Protein AF-0000000071357882 (afdb_homodimer)

InterPro domains:
  IPR008902 Alpha-L-rhamnosidase, concanavalin-like domain [PF05592] (361-457)
  IPR008928 Six-hairpin glycosidase superfamily [SSF48208] (457-874)
  IPR012341 Six-hairpin glycosidase-like superfamily [G3DSA:1.50.10.10] (461-810)
  IPR013737 Bacterial alpha-L-rhamnosidase N-terminal [PF08531] (176-347)
  IPR013783 Immunoglobulin-like fold [G3DSA:2.60.40.10] (23-133)
  IPR016007 Alpha-L-rhamnosidase [PIRSF010631] (23-878)
  IPR016007 Alpha-L-rhamnosidase [PTHR33307] (23-901)
  IPR035396 Alpha-L-rhamnosidase, six-hairpin glycosidase domain [PF17389] (462-807)
  IPR035398 Alpha-L-rhamnosidase C-terminal domain [PF17390] (810-878)
  IPR061277 Rha78A-like, N-terminal immunoglobulin domain [PF25788] (28-134)

Secondary structure (DSSP, 8-state):
----------------------S--EEEEEEETTBSS-S-B--SS-EEEEEEE-S-TT--EEEEEEEEESSHHHHHTT--SSEE--SEE----SSEE--SSPPPSSEEEEEEEEEEETTEEPPPPPPEEEEE---SGGG--S--EE--S--TT-B-SSS-B---EEEEEEE-PPSSEEEEEEEEEEESEEEEEETTEESSS-BSBS----TTTEEEEEEEE-TTTS-TTS-EEEEEEEE-TTTS-SSSSSSTTTB----S-EEEEEEEEEETTS-EEEEE--TTSEEES-SSEEEEETTTEEEEEGGG--SSTTSTT---TTSEEPEE----SSEEEE--SPPEEEEEEE--SEEEEETTTEEEEEEEEEEEEEEEEEE---TT-EEEEEEES-B-TTSSB--GGGTT---EEEEE----S-EEE--SS--EEEEEEEEE--SS---GGGEEEEEEEES--B-EEEEES-HHHHHHHHHHHHHHHHTBSSSB-S-SSSS----BGGGGHHHHHHHHHHB--HHHHHHHHHHHHHH--TTS---SBSS-SB------STTTTHHHHHHHHHHHHH--THHHHHHHHHHHHHHHHHHHHHB-TTS-B---SSSSTTPPPSSHHHHTT---------HHHHHHHHHHHHHHHHHHHHHTT-GGGHHHHHHHHHHHHHHHHHHHEETTTTEETT--HHHHHHHHHTT-S-TTTHHHHHHHHHHIIIIITTT-----HHHHHHHHHHHHHTT-HHHHHHHHH--SSSSHHHHHHTT-SS--SSTTTTTS-GGG--SS--GGGTTHHHHIIIIIS-EEE-SSGGGSEEEE-----TT--EEEEEEEETTEEEEEEEEEETTEEEEEEEEEEEEEEEE---TT-----TT---EETTEEEEEEEEEEEE-/-------------------------EEEEEEETTBSS-S-B--SS-EEEEEEE-S-TT--EEEEEEEEESSHHHHHTT--SSEE--SEE----SSEE--SSPPPSSEEEEEEEEEEETTEEPPPPPPEEEEE---SGGG--S--EE--S--TT-B-SSS-B---EEEEEEE-PPSSEEEEEEEEEEESEEEEEETTEESSS-BSBS----TTTEEEEEEEE-TTTS-TTS-EEEEEEEE-TTTS-SSSSSSTTTB----S-EEEEEEEEEETTS-EEEEE--TTSEEES-SSEEEEETTTEEEEEGGG--SSTTSTT---TTSEEPEE-PPPSSEEEE--SPPEEEEEEE--SEEEEETTTEEEEEEEEEEEEEEEEEE---TT-EEEEEEES-B-TTSSB--GGGTT---EEEEE----S-EEE--SS--EEEEEEEEE--SS---GGGEEEEEEEES--B-EEEEES-HHHHHHHHHHHHHHHHTBSSSB-S-SSSS----BGGGGHHHHHHHHHHB--HHHHHHHHHHHHHH--TTS---SBSS-SB------STTTTHHHHHHHHHHHHH--THHHHHHHHHHHHHHHHHHHHHB-TTS-B---SSSSTTPPPSSHHHHTT---------HHHHHHHHHHHHHHHHHHHHHTT-GGGHHHHHHHHHHHHHHHHHHHEETTTTEETT--HHHHHHHHHTT-S-GGGHHHHHHHHHHIIIIITTT-----HHHHHHHHHHHHHTT-HHHHHHHHH--SSSSHHHHHHTT-SS--SSTTTTTS-GGG--SS--GGGTTHHHHIIIIIS-EEE-SSGGGSEEEE-----TT--EEEEEEEETTEEEEEEEEEETTEEEEEEEEEEEEEEEE---TT-----TT---EETTEEEEEEEEEEEE-

Radius of gyration: 39.01 Å; Cα contacts (8 Å, |Δi|>4): 4429; chains: 2; bounding box: 87×161×103 Å

Structure (mmCIF, N/CA/C/O backbone):
data_AF-0000000071357882-model_v1
#
loop_
_entity.id
_entity.type
_entity.pdbx_description
1 polymer alpha-L-rhamnosidase
#
loop_
_atom_site.group_PDB
_atom_site.id
_atom_site.type_symbol
_atom_site.label_atom_id
_atom_site.label_alt_id
_atom_site.label_comp_id
_atom_site.label_asym_id
_atom_site.label_entity_id
_atom_site.label_seq_id
_atom_site.pdbx_PDB_ins_code
_atom_site.Cartn_x
_atom_site.Cartn_y
_atom_site.Cartn_z
_atom_site.occupancy
_atom_site.B_iso_or_equiv
_atom_site.auth_seq_id
_atom_site.auth_comp_id
_atom_site.auth_asym_id
_atom_site.auth_atom_id
_atom_site.pdbx_PDB_model_num
ATOM 1 N N . MET A 1 1 ? 38.25 71.312 47.188 1 21.42 1 MET A N 1
ATOM 2 C CA . MET A 1 1 ? 38.719 72.188 46.094 1 21.42 1 MET A CA 1
ATOM 3 C C . MET A 1 1 ? 38.219 71.688 44.75 1 21.42 1 MET A C 1
ATOM 5 O O . MET A 1 1 ? 37.75 72.438 43.906 1 21.42 1 MET A O 1
ATOM 9 N N . GLN A 1 2 ? 38.906 70.625 44.344 1 21.91 2 GLN A N 1
ATOM 10 C CA . GLN A 1 2 ? 39.438 70.125 43.094 1 21.91 2 GLN A CA 1
ATOM 11 C C . GLN A 1 2 ? 38.344 69.5 42.219 1 21.91 2 GLN A C 1
ATOM 13 O O . GLN A 1 2 ? 37.75 68.5 42.562 1 21.91 2 GLN A O 1
ATOM 18 N N . TYR A 1 3 ? 37.531 70.375 41.531 1 20.39 3 TYR A N 1
ATOM 19 C CA . TYR A 1 3 ? 36.438 70.688 40.625 1 20.39 3 TYR A CA 1
ATOM 20 C C . TYR A 1 3 ? 36.594 70 39.281 1 20.39 3 TYR A C 1
ATOM 22 O O . TYR A 1 3 ? 37.344 70.5 38.406 1 20.39 3 TYR A O 1
ATOM 30 N N . LYS A 1 4 ? 37 68.5 39.562 1 25.41 4 LYS A N 1
ATOM 31 C CA . LYS A 1 4 ? 37.375 67.562 38.531 1 25.41 4 LYS A CA 1
ATOM 32 C C . LYS A 1 4 ? 36.438 67.625 37.344 1 25.41 4 LYS A C 1
ATOM 34 O O . LYS A 1 4 ? 35.219 67.562 37.469 1 25.41 4 LYS A O 1
ATOM 39 N N . GLN A 1 5 ? 36.969 68.25 36.25 1 22.95 5 GLN A N 1
ATOM 40 C CA . GLN A 1 5 ? 36.562 68.812 34.969 1 22.95 5 GLN A CA 1
ATOM 41 C C . GLN A 1 5 ? 35.719 67.875 34.156 1 22.95 5 GLN A C 1
ATOM 43 O O . GLN A 1 5 ? 36.094 66.688 34 1 22.95 5 GLN A O 1
ATOM 48 N N . LEU A 1 6 ? 34.406 67.938 34.156 1 28.11 6 LEU A N 1
ATOM 49 C CA . LEU A 1 6 ? 33.188 67.438 33.531 1 28.11 6 LEU A CA 1
ATOM 50 C C . LEU A 1 6 ? 33.312 67.375 32 1 28.11 6 LEU A C 1
ATOM 52 O O . LEU A 1 6 ? 32.812 68.25 31.312 1 28.11 6 LEU A O 1
ATOM 56 N N . THR A 1 7 ? 34.719 67.062 31.578 1 26.41 7 THR A N 1
ATOM 57 C CA . THR A 1 7 ? 34.844 67.312 30.141 1 26.41 7 THR A CA 1
ATOM 58 C C . THR A 1 7 ? 33.812 66.5 29.375 1 26.41 7 THR A C 1
ATOM 60 O O . THR A 1 7 ? 33.656 65.312 29.594 1 26.41 7 THR A O 1
ATOM 63 N N . ILE A 1 8 ? 32.812 67.125 28.797 1 26.53 8 ILE A N 1
ATOM 64 C CA . ILE A 1 8 ? 31.609 66.875 28 1 26.53 8 ILE A CA 1
ATOM 65 C C . ILE A 1 8 ? 31.984 66.125 26.703 1 26.53 8 ILE A C 1
ATOM 67 O O . ILE A 1 8 ? 32.594 66.688 25.812 1 26.53 8 ILE A O 1
ATOM 71 N N . ILE A 1 9 ? 32.656 64.938 26.859 1 27.16 9 ILE A N 1
ATOM 72 C CA . ILE A 1 9 ? 33.125 64.25 25.656 1 27.16 9 ILE A CA 1
ATOM 73 C C . ILE A 1 9 ? 31.938 64.062 24.703 1 27.16 9 ILE A C 1
ATOM 75 O O . ILE A 1 9 ? 30.922 63.438 25.062 1 27.16 9 ILE A O 1
ATOM 79 N N . LEU A 1 10 ? 31.734 65.062 23.781 1 26.97 10 LEU A N 1
ATOM 80 C CA . LEU A 1 10 ? 30.812 65.125 22.656 1 26.97 10 LEU A CA 1
ATOM 81 C C . LEU A 1 10 ? 30.969 63.906 21.75 1 26.97 10 LEU A C 1
ATOM 83 O O . LEU A 1 10 ? 32 63.719 21.109 1 26.97 10 LEU A O 1
ATOM 87 N N . ILE A 1 11 ? 30.75 62.719 22.312 1 27.2 11 ILE A N 1
ATOM 88 C CA . ILE A 1 11 ? 30.812 61.5 21.547 1 27.2 11 ILE A CA 1
ATOM 89 C C . ILE A 1 11 ? 30.016 61.625 20.25 1 27.2 11 ILE A C 1
ATOM 91 O O . ILE A 1 11 ? 28.797 61.844 20.297 1 27.2 11 ILE A O 1
ATOM 95 N N . MET A 1 12 ? 30.656 62.188 19.172 1 26.58 12 MET A N 1
ATOM 96 C CA . MET A 1 12 ? 30.188 62.312 17.797 1 26.58 12 MET A CA 1
ATOM 97 C C . MET A 1 12 ? 29.672 61 17.281 1 26.58 12 MET A C 1
ATOM 99 O O . MET A 1 12 ? 30.406 60 17.266 1 26.58 12 MET A O 1
ATOM 103 N N . LEU A 1 13 ? 28.422 60.656 17.562 1 27.17 13 LEU A N 1
ATOM 104 C CA . LEU A 1 13 ? 27.609 59.594 16.984 1 27.17 13 LEU A CA 1
ATOM 105 C C . LEU A 1 13 ? 27.766 59.562 15.477 1 27.17 13 LEU A C 1
ATOM 107 O O . LEU A 1 13 ? 27.234 60.438 14.766 1 27.17 13 LEU A O 1
ATOM 111 N N . PHE A 1 14 ? 29.047 59.438 14.984 1 30.05 14 PHE A N 1
ATOM 112 C CA . PHE A 1 14 ? 29.203 59.219 13.547 1 30.05 14 PHE A CA 1
ATOM 113 C C . PHE A 1 14 ? 28.312 58.125 13.047 1 30.05 14 PHE A C 1
ATOM 115 O O . PHE A 1 14 ? 28.484 56.938 13.43 1 30.05 14 PHE A O 1
ATOM 122 N N . GLY A 1 15 ? 27.031 58.344 12.867 1 27.03 15 GLY A N 1
ATOM 123 C CA . GLY A 1 15 ? 26.094 57.531 12.125 1 27.03 15 GLY A CA 1
ATOM 124 C C . GLY A 1 15 ? 26.641 57.031 10.805 1 27.03 15 GLY A C 1
ATOM 125 O O . GLY A 1 15 ? 26.906 57.812 9.891 1 27.03 15 GLY A O 1
ATOM 126 N N . SER A 1 16 ? 27.656 56.188 10.844 1 28.84 16 SER A N 1
ATOM 127 C CA . SER A 1 16 ? 28.172 55.562 9.617 1 28.84 16 SER A CA 1
ATOM 128 C C . SER A 1 16 ? 27.047 55.156 8.688 1 28.84 16 SER A C 1
ATOM 130 O O . SER A 1 16 ? 26.219 54.312 9.055 1 28.84 16 SER A O 1
ATOM 132 N N . ILE A 1 17 ? 26.578 56.031 7.863 1 31.16 17 ILE A N 1
ATOM 133 C CA . ILE A 1 17 ? 25.766 55.781 6.68 1 31.16 17 ILE A CA 1
ATOM 134 C C . ILE A 1 17 ? 26.391 54.656 5.859 1 31.16 17 ILE A C 1
ATOM 136 O O . ILE A 1 17 ? 27.562 54.75 5.441 1 31.16 17 ILE A O 1
ATOM 140 N N . SER A 1 18 ? 26.062 53.469 6.18 1 31.45 18 SER A N 1
ATOM 141 C CA . SER A 1 18 ? 26.406 52.344 5.289 1 31.45 18 SER A CA 1
ATOM 142 C C . SER A 1 18 ? 26.359 52.781 3.828 1 31.45 18 SER A C 1
ATOM 144 O O . SER A 1 18 ? 25.453 53.531 3.424 1 31.45 18 SER A O 1
ATOM 146 N N . PRO A 1 19 ? 27.5 52.812 3.119 1 34.66 19 PRO A N 1
ATOM 147 C CA . PRO A 1 19 ? 27.5 53.25 1.716 1 34.66 19 PRO A CA 1
ATOM 148 C C . PRO A 1 19 ? 26.25 52.781 0.967 1 34.66 19 PRO A C 1
ATOM 150 O O . PRO A 1 19 ? 25.672 51.75 1.305 1 34.66 19 PRO A O 1
ATOM 153 N N . ALA A 1 20 ? 25.625 53.656 0.362 1 36.34 20 ALA A N 1
ATOM 154 C CA . ALA A 1 20 ? 24.609 53.531 -0.669 1 36.34 20 ALA A CA 1
ATOM 155 C C . ALA A 1 20 ? 24.953 52.406 -1.646 1 36.34 20 ALA A C 1
ATOM 157 O O . ALA A 1 20 ? 25.906 52.531 -2.416 1 36.34 20 ALA A O 1
ATOM 158 N N . TRP A 1 21 ? 24.766 51.188 -1.333 1 37.66 21 TRP A N 1
ATOM 159 C CA . TRP A 1 21 ? 24.844 50.094 -2.303 1 37.66 21 TRP A CA 1
ATOM 160 C C . TRP A 1 21 ? 24.391 50.562 -3.684 1 37.66 21 TRP A C 1
ATOM 162 O O . TRP A 1 21 ? 23.297 51.094 -3.84 1 37.66 21 TRP A O 1
ATOM 172 N N . ALA A 1 22 ? 25.172 50.938 -4.527 1 39.25 22 ALA A N 1
ATOM 173 C CA . ALA A 1 22 ? 24.906 51.094 -5.957 1 39.25 22 ALA A CA 1
ATOM 174 C C . ALA A 1 22 ? 23.781 50.156 -6.406 1 39.25 22 ALA A C 1
ATOM 176 O O . ALA A 1 22 ? 23.734 49 -5.988 1 39.25 22 ALA A O 1
ATOM 177 N N . GLY A 1 23 ? 22.547 50.594 -6.957 1 55.28 23 GLY A N 1
ATOM 178 C CA . GLY A 1 23 ? 21.203 50.312 -7.453 1 55.28 23 GLY A CA 1
ATOM 179 C C . GLY A 1 23 ? 21.156 49.031 -8.266 1 55.28 23 GLY A C 1
ATOM 180 O O . GLY A 1 23 ? 20.281 48.844 -9.117 1 55.28 23 GLY A O 1
ATOM 181 N N . GLY A 1 24 ? 22.094 48.125 -8.258 1 79.25 24 GLY A N 1
ATOM 182 C CA . GLY A 1 24 ? 22.094 47.031 -9.219 1 79.25 24 GLY A CA 1
ATOM 183 C C . GLY A 1 24 ? 21.109 45.938 -8.867 1 79.25 24 GLY A C 1
ATOM 184 O O . GLY A 1 24 ? 20.5 45.969 -7.801 1 79.25 24 GLY A O 1
ATOM 185 N N . VAL A 1 25 ? 20.734 45.125 -9.734 1 93.69 25 VAL A N 1
ATOM 186 C CA . VAL A 1 25 ? 19.875 43.938 -9.664 1 93.69 25 VAL A CA 1
ATOM 187 C C . VAL A 1 25 ? 20.625 42.781 -9.031 1 93.69 25 VAL A C 1
ATOM 189 O O . VAL A 1 25 ? 21.734 42.438 -9.461 1 93.69 25 VAL A O 1
ATOM 192 N N . GLN A 1 26 ? 20.125 42.312 -7.828 1 96.5 26 GLN A N 1
ATOM 193 C CA . GLN A 1 26 ? 20.703 41.125 -7.172 1 96.5 26 GLN A CA 1
ATOM 194 C C . GLN A 1 26 ? 19.75 39.938 -7.227 1 96.5 26 GLN A C 1
ATOM 196 O O . GLN A 1 26 ? 18.547 40.094 -7.098 1 96.5 26 GLN A O 1
ATOM 201 N N . VAL A 1 27 ? 20.375 38.75 -7.449 1 98.12 27 VAL A N 1
ATOM 202 C CA . VAL A 1 27 ? 19.625 37.5 -7.352 1 98.12 27 VAL A CA 1
ATOM 203 C C . VAL A 1 27 ? 19.859 36.875 -5.98 1 98.12 27 VAL A C 1
ATOM 205 O O . VAL A 1 27 ? 21 36.625 -5.598 1 98.12 27 VAL A O 1
ATOM 208 N N . ILE A 1 28 ? 18.781 36.625 -5.238 1 97.31 28 ILE A N 1
ATOM 209 C CA . ILE A 1 28 ? 18.906 36.219 -3.85 1 97.31 28 ILE A CA 1
ATOM 210 C C . ILE A 1 28 ? 17.953 35.062 -3.566 1 97.31 28 ILE A C 1
ATOM 212 O O . ILE A 1 28 ? 17.109 34.719 -4.398 1 97.31 28 ILE A O 1
ATOM 216 N N . ARG A 1 29 ? 18.156 34.344 -2.432 1 97.12 29 ARG A N 1
ATOM 217 C CA . ARG A 1 29 ? 17.25 33.344 -1.874 1 97.12 29 ARG A CA 1
ATOM 218 C C . ARG A 1 29 ? 17 32.219 -2.867 1 97.12 29 ARG A C 1
ATOM 220 O O . ARG A 1 29 ? 15.844 31.922 -3.189 1 97.12 29 ARG A O 1
ATOM 227 N N . LEU A 1 30 ? 18.078 31.672 -3.342 1 98.31 30 LEU A N 1
ATOM 228 C CA . LEU A 1 30 ? 17.953 30.484 -4.188 1 98.31 30 LEU A CA 1
ATOM 229 C C . LEU A 1 30 ? 17.438 29.297 -3.379 1 98.31 30 LEU A C 1
ATOM 231 O O . LEU A 1 30 ? 17.875 29.078 -2.242 1 98.31 30 LEU A O 1
ATOM 235 N N . LYS A 1 31 ? 16.484 28.641 -3.965 1 98 31 LYS A N 1
ATOM 236 C CA . LYS A 1 31 ? 15.914 27.453 -3.305 1 98 31 LYS A CA 1
ATOM 237 C C . LYS A 1 31 ? 15.805 26.281 -4.273 1 98 31 LYS A C 1
ATOM 239 O O . LYS A 1 31 ? 15.727 26.484 -5.488 1 98 31 LYS A O 1
ATOM 244 N N . VAL A 1 32 ? 15.875 25.078 -3.771 1 98.06 32 VAL A N 1
ATOM 245 C CA . VAL A 1 32 ? 15.617 23.828 -4.469 1 98.06 32 VAL A CA 1
ATOM 246 C C . VAL A 1 32 ? 14.484 23.062 -3.771 1 98.06 32 VAL A C 1
ATOM 248 O O . VAL A 1 32 ? 14.594 22.734 -2.588 1 98.06 32 VAL A O 1
ATOM 251 N N . GLU A 1 33 ? 13.422 22.828 -4.48 1 97 33 GLU A N 1
ATOM 252 C CA . GLU A 1 33 ? 12.227 22.234 -3.898 1 97 33 GLU A CA 1
ATOM 253 C C . GLU A 1 33 ? 11.719 23.047 -2.715 1 97 33 GLU A C 1
ATOM 255 O O . GLU A 1 33 ? 11.219 22.5 -1.735 1 97 33 GLU A O 1
ATOM 260 N N . GLY A 1 34 ? 11.938 24.328 -2.768 1 96.31 34 GLY A N 1
ATOM 261 C CA . GLY A 1 34 ? 11.5 25.234 -1.72 1 96.31 34 GLY A CA 1
ATOM 262 C C . GLY A 1 34 ? 12.438 25.266 -0.526 1 96.31 34 GLY A C 1
ATOM 263 O O . GLY A 1 34 ? 12.18 25.969 0.452 1 96.31 34 GLY A O 1
ATOM 264 N N . LEU A 1 35 ? 13.578 24.594 -0.598 1 97.25 35 LEU A N 1
ATOM 265 C CA . LEU A 1 35 ? 14.484 24.453 0.534 1 97.25 35 LEU A CA 1
ATOM 266 C C . LEU A 1 35 ? 15.789 25.203 0.275 1 97.25 35 LEU A C 1
ATOM 268 O O . LEU A 1 35 ? 16.25 25.281 -0.868 1 97.25 35 LEU A O 1
ATOM 272 N N . HIS A 1 36 ? 16.359 25.75 1.349 1 96.62 36 HIS A N 1
ATOM 273 C CA . HIS A 1 36 ? 17.672 26.375 1.309 1 96.62 36 HIS A CA 1
ATOM 274 C C . HIS A 1 36 ? 18.781 25.344 1.507 1 96.62 36 HIS A C 1
ATOM 276 O O . HIS A 1 36 ? 18.922 24.797 2.6 1 96.62 36 HIS A O 1
ATOM 282 N N . ASN A 1 37 ? 19.531 25.047 0.518 1 97.69 37 ASN A N 1
ATOM 283 C CA . ASN A 1 37 ? 20.688 24.156 0.556 1 97.69 37 ASN A CA 1
ATOM 284 C C . ASN A 1 37 ? 20.328 22.797 1.159 1 97.69 37 ASN A C 1
ATOM 286 O O . ASN A 1 37 ? 20.938 22.375 2.139 1 97.69 37 ASN A O 1
ATOM 290 N N . PRO A 1 38 ? 19.375 22.094 0.534 1 97.69 38 PRO A N 1
ATOM 291 C CA . PRO A 1 38 ? 18.969 20.812 1.119 1 97.69 38 PRO A CA 1
ATOM 292 C C . PRO A 1 38 ? 20.078 19.766 1.039 1 97.69 38 PRO A C 1
ATOM 294 O O . PRO A 1 38 ? 20.75 19.656 0.017 1 97.69 38 PRO A O 1
ATOM 297 N N . GLU A 1 39 ? 20.188 18.984 2.148 1 97.06 39 GLU A N 1
ATOM 298 C CA . GLU A 1 39 ? 21.188 17.938 2.217 1 97.06 39 GLU A CA 1
ATOM 299 C C . GLU A 1 39 ? 20.688 16.641 1.58 1 97.06 39 GLU A C 1
ATOM 301 O O . GLU A 1 39 ? 21.453 15.711 1.361 1 97.06 39 GLU A O 1
ATOM 306 N N . ALA A 1 40 ? 19.438 16.609 1.299 1 97.19 40 ALA A N 1
ATOM 307 C CA . ALA A 1 40 ? 18.906 15.469 0.541 1 97.19 40 ALA A CA 1
ATOM 308 C C . ALA A 1 40 ? 17.562 15.797 -0.075 1 97.19 40 ALA A C 1
ATOM 310 O O . ALA A 1 40 ? 16.641 16.25 0.622 1 97.19 40 ALA A O 1
ATOM 311 N N . ILE A 1 41 ? 17.438 15.664 -1.298 1 97.62 41 ILE A N 1
ATOM 312 C CA . ILE A 1 41 ? 16.172 15.555 -2.021 1 97.62 41 ILE A CA 1
ATOM 313 C C . ILE A 1 41 ? 16.156 14.273 -2.85 1 97.62 41 ILE A C 1
ATOM 315 O O . ILE A 1 41 ? 17.203 13.641 -3.051 1 97.62 41 ILE A O 1
ATOM 319 N N . ASP A 1 42 ? 14.953 13.789 -3.242 1 95.31 42 ASP A N 1
ATOM 320 C CA . ASP A 1 42 ? 14.93 12.57 -4.047 1 95.31 42 ASP A CA 1
ATOM 321 C C . ASP A 1 42 ? 14.227 12.805 -5.383 1 95.31 42 ASP A C 1
ATOM 323 O O . ASP A 1 42 ? 13.805 11.859 -6.043 1 95.31 42 ASP A O 1
ATOM 327 N N . ARG A 1 43 ? 14.117 14.062 -5.785 1 94 43 ARG A N 1
ATOM 328 C CA . ARG A 1 43 ? 13.602 14.438 -7.098 1 94 43 ARG A CA 1
ATOM 329 C C . ARG A 1 43 ? 14.734 14.562 -8.117 1 94 43 ARG A C 1
ATOM 331 O O . ARG A 1 43 ? 15.688 15.312 -7.898 1 94 43 ARG A O 1
ATOM 338 N N . VAL A 1 44 ? 14.531 13.93 -9.227 1 92.62 44 VAL A N 1
ATOM 339 C CA . VAL A 1 44 ? 15.602 13.867 -10.211 1 92.62 44 VAL A CA 1
ATOM 340 C C . VAL A 1 44 ? 15.656 15.164 -11 1 92.62 44 VAL A C 1
ATOM 342 O O . VAL A 1 44 ? 16.734 15.57 -11.469 1 92.62 44 VAL A O 1
ATOM 345 N N . ALA A 1 45 ? 14.57 15.766 -11.188 1 95.19 45 ALA A N 1
ATOM 346 C CA . ALA A 1 45 ? 14.469 17.094 -11.797 1 95.19 45 ALA A CA 1
ATOM 347 C C . ALA A 1 45 ? 13.891 18.109 -10.812 1 95.19 45 ALA A C 1
ATOM 349 O O . ALA A 1 45 ? 12.773 18.594 -11 1 95.19 45 ALA A O 1
ATOM 350 N N . PRO A 1 46 ? 14.664 18.438 -9.812 1 96.81 46 PRO A N 1
ATOM 351 C CA . PRO A 1 46 ? 14.125 19.312 -8.781 1 96.81 46 PRO A CA 1
ATOM 352 C C . PRO A 1 46 ? 13.758 20.703 -9.312 1 96.81 46 PRO A C 1
ATOM 354 O O . PRO A 1 46 ? 14.328 21.156 -10.312 1 96.81 46 PRO A O 1
ATOM 357 N N . LEU A 1 47 ? 12.875 21.328 -8.664 1 97.12 47 LEU A N 1
ATOM 358 C CA . LEU A 1 47 ? 12.43 22.672 -9.031 1 97.12 47 LEU A CA 1
ATOM 359 C C . LEU A 1 47 ? 13.289 23.734 -8.359 1 97.12 47 LEU A C 1
ATOM 361 O O . LEU A 1 47 ? 13.492 23.688 -7.141 1 97.12 47 LEU A O 1
ATOM 365 N N . LEU A 1 48 ? 13.766 24.625 -9.156 1 98.25 48 LEU A N 1
ATOM 366 C CA . LEU A 1 48 ? 14.617 25.719 -8.695 1 98.25 48 LEU A CA 1
ATOM 367 C C . LEU A 1 48 ? 13.836 27.031 -8.664 1 98.25 48 LEU A C 1
ATOM 369 O O . LEU A 1 48 ? 12.922 27.234 -9.461 1 98.25 48 LEU A O 1
ATOM 373 N N . SER A 1 49 ? 14.188 27.906 -7.734 1 98.19 49 SER A N 1
ATOM 374 C CA . SER A 1 49 ? 13.578 29.219 -7.645 1 98.19 49 SER A CA 1
ATOM 375 C C . SER A 1 49 ? 14.547 30.25 -7.062 1 98.19 49 SER A C 1
ATOM 377 O O . SER A 1 49 ? 15.523 29.875 -6.402 1 98.19 49 SER A O 1
ATOM 379 N N . TRP A 1 50 ? 14.336 31.516 -7.395 1 98.44 50 TRP A N 1
ATOM 380 C CA . TRP A 1 50 ? 15.117 32.625 -6.84 1 98.44 50 TRP A CA 1
ATOM 381 C C . TRP A 1 50 ? 14.289 33.906 -6.809 1 98.44 50 TRP A C 1
ATOM 383 O O . TRP A 1 50 ? 13.211 33.969 -7.398 1 98.44 50 TRP A O 1
ATOM 393 N N . GLN A 1 51 ? 14.75 34.875 -6.039 1 97.81 51 GLN A N 1
ATOM 394 C CA . GLN A 1 51 ? 14.156 36.219 -5.953 1 97.81 51 GLN A CA 1
ATOM 395 C C . GLN A 1 51 ? 15.117 37.281 -6.449 1 97.81 51 GLN A C 1
ATOM 397 O O . GLN A 1 51 ? 16.328 37.031 -6.562 1 97.81 51 GLN A O 1
ATOM 402 N N . LEU A 1 52 ? 14.547 38.406 -6.809 1 97.88 52 LEU A N 1
ATOM 403 C CA . LEU A 1 52 ? 15.336 39.562 -7.184 1 97.88 52 LEU A CA 1
ATOM 404 C C . LEU A 1 52 ? 15.219 40.656 -6.133 1 97.88 52 LEU A C 1
ATOM 406 O O . LEU A 1 52 ? 14.164 40.844 -5.523 1 97.88 52 LEU A O 1
ATOM 410 N N . GLU A 1 53 ? 16.281 41.281 -5.875 1 95.19 53 GLU A N 1
ATOM 411 C CA . GLU A 1 53 ? 16.312 42.469 -5.023 1 95.19 53 GLU A CA 1
ATOM 412 C C . GLU A 1 53 ? 16.875 43.688 -5.77 1 95.19 53 GLU A C 1
ATOM 414 O O . GLU A 1 53 ? 17.906 43.562 -6.453 1 95.19 53 GLU A O 1
ATOM 419 N N . SER A 1 54 ? 16.125 44.688 -5.766 1 93.12 54 SER A N 1
ATOM 420 C CA . SER A 1 54 ? 16.547 45.906 -6.43 1 93.12 54 SER A CA 1
ATOM 421 C C . SER A 1 54 ? 15.781 47.125 -5.902 1 93.12 54 SER A C 1
ATOM 423 O O . SER A 1 54 ? 14.672 47 -5.395 1 93.12 54 SER A O 1
ATOM 425 N N . SER A 1 55 ? 16.375 48.344 -6.086 1 89.5 55 SER A N 1
ATOM 426 C CA . SER A 1 55 ? 15.688 49.594 -5.746 1 89.5 55 SER A CA 1
ATOM 427 C C . SER A 1 55 ? 14.992 50.188 -6.965 1 89.5 55 SER A C 1
ATOM 429 O O . SER A 1 55 ? 14.227 51.125 -6.844 1 89.5 55 SER A O 1
ATOM 431 N N . HIS A 1 56 ? 15.211 49.562 -8.086 1 90.94 56 HIS A N 1
ATOM 432 C CA . HIS A 1 56 ? 14.594 50.062 -9.305 1 90.94 56 HIS A CA 1
ATOM 433 C C . HIS A 1 56 ? 13.094 49.812 -9.32 1 90.94 56 HIS A C 1
ATOM 435 O O . HIS A 1 56 ? 12.648 48.719 -8.922 1 90.94 56 HIS A O 1
ATOM 441 N N . LYS A 1 57 ? 12.359 50.781 -9.789 1 91.94 57 LYS A N 1
ATOM 442 C CA . LYS A 1 57 ? 10.938 50.594 -10.039 1 91.94 57 LYS A CA 1
ATOM 443 C C . LYS A 1 57 ? 10.711 49.875 -11.375 1 91.94 57 LYS A C 1
ATOM 445 O O . LYS A 1 57 ? 11.414 50.156 -12.352 1 91.94 57 LYS A O 1
ATOM 450 N N . GLY A 1 58 ? 9.766 49 -11.414 1 94.25 58 GLY A N 1
ATOM 451 C CA . GLY A 1 58 ? 9.375 48.344 -12.641 1 94.25 58 GLY A CA 1
ATOM 452 C C . GLY A 1 58 ? 10.414 47.344 -13.117 1 94.25 58 GLY A C 1
ATOM 453 O O . GLY A 1 58 ? 10.617 47.188 -14.328 1 94.25 58 GLY A O 1
ATOM 454 N N . LEU A 1 59 ? 11.086 46.75 -12.227 1 95.5 59 LEU A N 1
ATOM 455 C CA . LEU A 1 59 ? 12.109 45.781 -12.602 1 95.5 59 LEU A CA 1
ATOM 456 C C . LEU A 1 59 ? 11.477 44.5 -13.062 1 95.5 59 LEU A C 1
ATOM 458 O O . LEU A 1 59 ? 10.633 43.906 -12.367 1 95.5 59 LEU A O 1
ATOM 462 N N . TRP A 1 60 ? 11.891 44.062 -14.266 1 96.25 60 TRP A N 1
ATOM 463 C CA . TRP A 1 60 ? 11.398 42.812 -14.852 1 96.25 60 TRP A CA 1
ATOM 464 C C . TRP A 1 60 ? 12.547 41.969 -15.367 1 96.25 60 TRP A C 1
ATOM 466 O O . TRP A 1 60 ? 13.445 42.469 -16.047 1 96.25 60 TRP A O 1
ATOM 476 N N . GLN A 1 61 ? 12.469 40.688 -15 1 97.88 61 GLN A N 1
ATOM 477 C CA . GLN A 1 61 ? 13.414 39.75 -15.57 1 97.88 61 GLN A CA 1
ATOM 478 C C . GLN A 1 61 ? 13.047 39.375 -17 1 97.88 61 GLN A C 1
ATOM 480 O O . GLN A 1 61 ? 11.891 39.062 -17.281 1 97.88 61 GLN A O 1
ATOM 485 N N . GLU A 1 62 ? 14.016 39.406 -17.891 1 98.19 62 GLU A N 1
ATOM 486 C CA . GLU A 1 62 ? 13.789 39.062 -19.297 1 98.19 62 GLU A CA 1
ATOM 487 C C . GLU A 1 62 ? 14.43 37.719 -19.656 1 98.19 62 GLU A C 1
ATOM 489 O O . GLU A 1 62 ? 13.977 37.062 -20.578 1 98.19 62 GLU A O 1
ATOM 494 N N . ALA A 1 63 ? 15.406 37.406 -18.953 1 98.56 63 ALA A N 1
ATOM 495 C CA . ALA A 1 63 ? 16.125 36.156 -19.203 1 98.56 63 ALA A CA 1
ATOM 496 C C . ALA A 1 63 ? 16.922 35.719 -17.969 1 98.56 63 ALA A C 1
ATOM 498 O O . ALA A 1 63 ? 17.125 36.531 -17.047 1 98.56 63 ALA A O 1
ATOM 499 N N . TYR A 1 64 ? 17.328 34.469 -17.984 1 98.62 64 TYR A N 1
ATOM 500 C CA . TYR A 1 64 ? 18.188 33.969 -16.906 1 98.62 64 TYR A CA 1
ATOM 501 C C . TYR A 1 64 ? 19.172 32.938 -17.453 1 98.62 64 TYR A C 1
ATOM 503 O O . TYR A 1 64 ? 19.016 32.438 -18.562 1 98.62 64 TYR A O 1
ATOM 511 N N . GLN A 1 65 ? 20.188 32.688 -16.656 1 98.56 65 GLN A N 1
ATOM 512 C CA . GLN A 1 65 ? 21.125 31.562 -16.859 1 98.56 65 GLN A CA 1
ATOM 513 C C . GLN A 1 65 ? 21.391 30.844 -15.539 1 98.56 65 GLN A C 1
ATOM 515 O O . GLN A 1 65 ? 21.734 31.484 -14.531 1 98.56 65 GLN A O 1
ATOM 520 N N . VAL A 1 66 ? 21.172 29.531 -15.562 1 98.75 66 VAL A N 1
ATOM 521 C CA . VAL A 1 66 ? 21.5 28.672 -14.422 1 98.75 66 VAL A CA 1
ATOM 522 C C . VAL A 1 66 ? 22.734 27.844 -14.742 1 98.75 66 VAL A C 1
ATOM 524 O O . VAL A 1 66 ? 22.828 27.25 -15.82 1 98.75 66 VAL A O 1
ATOM 527 N N . ILE A 1 67 ? 23.641 27.859 -13.852 1 98.62 67 ILE A N 1
ATOM 528 C CA . ILE A 1 67 ? 24.781 26.969 -13.969 1 98.62 67 ILE A CA 1
ATOM 529 C C . ILE A 1 67 ? 24.828 26.016 -12.773 1 98.62 67 ILE A C 1
ATOM 531 O O . ILE A 1 67 ? 24.688 26.453 -11.625 1 98.62 67 ILE A O 1
ATOM 535 N N . VAL A 1 68 ? 24.875 24.734 -13.023 1 98.75 68 VAL A N 1
ATOM 536 C CA . VAL A 1 68 ? 25.016 23.703 -12.016 1 98.75 68 VAL A CA 1
ATOM 537 C C . VAL A 1 68 ? 26.328 22.938 -12.242 1 98.75 68 VAL A C 1
ATOM 539 O O . VAL A 1 68 ? 26.609 22.484 -13.359 1 98.75 68 VAL A O 1
ATOM 542 N N . ALA A 1 69 ? 27.094 22.828 -11.203 1 98.62 69 ALA A N 1
ATOM 543 C CA . ALA A 1 69 ? 28.406 22.188 -11.328 1 98.62 69 ALA A CA 1
ATOM 544 C C . ALA A 1 69 ? 28.609 21.141 -10.242 1 98.62 69 ALA A C 1
ATOM 546 O O . ALA A 1 69 ? 27.969 21.203 -9.188 1 98.62 69 ALA A O 1
ATOM 547 N N . SER A 1 70 ? 29.531 20.188 -10.516 1 97.19 70 SER A N 1
ATOM 548 C CA . SER A 1 70 ? 29.828 19.094 -9.602 1 97.19 70 SER A CA 1
ATOM 549 C C . SER A 1 70 ? 30.797 19.547 -8.5 1 97.19 70 SER A C 1
ATOM 551 O O . SER A 1 70 ? 31 18.828 -7.523 1 97.19 70 SER A O 1
ATOM 553 N N . SER A 1 71 ? 31.359 20.781 -8.68 1 96.25 71 SER A N 1
ATOM 554 C CA . SER A 1 71 ? 32.219 21.344 -7.652 1 96.25 71 SER A CA 1
ATOM 555 C C . SER A 1 71 ? 32.125 22.859 -7.613 1 96.25 71 SER A C 1
ATOM 557 O O . SER A 1 71 ? 31.75 23.5 -8.602 1 96.25 71 SER A O 1
ATOM 559 N N . GLU A 1 72 ? 32.5 23.406 -6.488 1 96.56 72 GLU A N 1
ATOM 560 C CA . GLU A 1 72 ? 32.5 24.859 -6.352 1 96.56 72 GLU A CA 1
ATOM 561 C C . GLU A 1 72 ? 33.531 25.5 -7.277 1 96.56 72 GLU A C 1
ATOM 563 O O . GLU A 1 72 ? 33.312 26.609 -7.785 1 96.56 72 GLU A O 1
ATOM 568 N N . ASP A 1 73 ? 34.625 24.797 -7.523 1 96.94 73 ASP A N 1
ATOM 569 C CA . ASP A 1 73 ? 35.688 25.312 -8.383 1 96.94 73 ASP A CA 1
ATOM 570 C C . ASP A 1 73 ? 35.219 25.469 -9.82 1 96.94 73 ASP A C 1
ATOM 572 O O . ASP A 1 73 ? 35.438 26.484 -10.469 1 96.94 73 ASP A O 1
ATOM 576 N N . LEU A 1 74 ? 34.594 24.438 -10.25 1 97.69 74 LEU A N 1
ATOM 577 C CA . LEU A 1 74 ? 34.062 24.484 -11.602 1 97.69 74 LEU A CA 1
ATOM 578 C C . LEU A 1 74 ? 33 25.594 -11.734 1 97.69 74 LEU A C 1
ATOM 580 O O . LEU A 1 74 ? 32.969 26.297 -12.734 1 97.69 74 LEU A O 1
ATOM 584 N N . LEU A 1 75 ? 32.219 25.688 -10.734 1 97.88 75 LEU A N 1
ATOM 585 C CA . LEU A 1 75 ? 31.172 26.719 -10.742 1 97.88 75 LEU A CA 1
ATOM 586 C C . LEU A 1 75 ? 31.797 28.109 -10.789 1 97.88 75 LEU A C 1
ATOM 588 O O . LEU A 1 75 ? 31.312 28.984 -11.516 1 97.88 75 LEU A O 1
ATOM 592 N N . ALA A 1 76 ? 32.812 28.344 -10.008 1 97.19 76 ALA A N 1
ATOM 593 C CA . ALA A 1 76 ? 33.5 29.641 -9.938 1 97.19 76 ALA A CA 1
ATOM 594 C C . ALA A 1 76 ? 34.094 30.016 -11.297 1 97.19 76 ALA A C 1
ATOM 596 O O . ALA A 1 76 ? 34.156 31.203 -11.633 1 97.19 76 ALA A O 1
ATOM 597 N N . LYS A 1 77 ? 34.406 29.047 -12.078 1 97.12 77 LYS A N 1
ATOM 598 C CA . LYS A 1 77 ? 34.969 29.281 -13.406 1 97.12 77 LYS A CA 1
ATOM 599 C C . LYS A 1 77 ? 33.875 29.422 -14.461 1 97.12 77 LYS A C 1
ATOM 601 O O . LYS A 1 77 ? 34.156 29.562 -15.648 1 97.12 77 LYS A O 1
ATOM 606 N N . GLY A 1 78 ? 32.656 29.281 -14.016 1 96.06 78 GLY A N 1
ATOM 607 C CA . GLY A 1 78 ? 31.516 29.406 -14.938 1 96.06 78 GLY A CA 1
ATOM 608 C C . GLY A 1 78 ? 31.297 28.141 -15.758 1 96.06 78 GLY A C 1
ATOM 609 O O . GLY A 1 78 ? 30.641 28.203 -16.812 1 96.06 78 GLY A O 1
ATOM 610 N N . GLN A 1 79 ? 31.844 27.047 -15.281 1 96.56 79 GLN A N 1
ATOM 611 C CA . GLN A 1 79 ? 31.688 25.781 -15.992 1 96.56 79 GLN A CA 1
ATOM 612 C C . GLN A 1 79 ? 30.562 24.938 -15.406 1 96.56 79 GLN A C 1
ATOM 614 O O . GLN A 1 79 ? 30.703 24.375 -14.32 1 96.56 79 GLN A O 1
ATOM 619 N N . GLY A 1 80 ? 29.516 24.891 -16.156 1 97.81 80 GLY A N 1
ATOM 620 C CA . GLY A 1 80 ? 28.391 24.047 -15.781 1 97.81 80 GLY A CA 1
ATOM 621 C C . GLY A 1 80 ? 28.484 22.641 -16.328 1 97.81 80 GLY A C 1
ATOM 622 O O . GLY A 1 80 ? 27.703 22.234 -17.188 1 97.81 80 GLY A O 1
ATOM 623 N N . ASP A 1 81 ? 29.375 21.828 -15.719 1 97.56 81 ASP A N 1
ATOM 624 C CA . ASP A 1 81 ? 29.609 20.484 -16.234 1 97.56 81 ASP A CA 1
ATOM 625 C C . ASP A 1 81 ? 28.359 19.625 -16.109 1 97.56 81 ASP A C 1
ATOM 627 O O . ASP A 1 81 ? 28.188 18.656 -16.859 1 97.56 81 ASP A O 1
ATOM 631 N N . LEU A 1 82 ? 27.5 19.938 -15.242 1 98.25 82 LEU A N 1
ATOM 632 C CA . LEU A 1 82 ? 26.25 19.203 -15.102 1 98.25 82 LEU A CA 1
ATOM 633 C C . LEU A 1 82 ? 25.125 19.891 -15.883 1 98.25 82 LEU A C 1
ATOM 635 O O . LEU A 1 82 ? 24.297 19.219 -16.5 1 98.25 82 LEU A O 1
ATOM 639 N N . TRP A 1 83 ? 25 21.234 -15.781 1 98.56 83 TRP A N 1
ATOM 640 C CA . TRP A 1 83 ? 23.953 21.938 -16.516 1 98.56 83 TRP A CA 1
ATOM 641 C C . TRP A 1 83 ? 24.344 23.391 -16.75 1 98.56 83 TRP A C 1
ATOM 643 O O . TRP A 1 83 ? 24.797 24.078 -15.828 1 98.56 83 TRP A O 1
ATOM 653 N N . ASP A 1 84 ? 24.297 23.875 -17.828 1 98.62 84 ASP A N 1
ATOM 654 C CA . ASP A 1 84 ? 24.312 25.266 -18.25 1 98.62 84 ASP A CA 1
ATOM 655 C C . ASP A 1 84 ? 23.125 25.578 -19.156 1 98.62 84 ASP A C 1
ATOM 657 O O . ASP A 1 84 ? 23.094 25.156 -20.312 1 98.62 84 ASP A O 1
ATOM 661 N N . SER A 1 85 ? 22.203 26.328 -18.594 1 98.19 85 SER A N 1
ATOM 662 C CA . SER A 1 85 ? 21 26.578 -19.359 1 98.19 85 SER A CA 1
ATOM 663 C C . SER A 1 85 ? 21.266 27.516 -20.531 1 98.19 85 SER A C 1
ATOM 665 O O . SER A 1 85 ? 20.453 27.641 -21.438 1 98.19 85 SER A O 1
ATOM 667 N N . GLY A 1 86 ? 22.422 28.172 -20.531 1 97.81 86 GLY A N 1
ATOM 668 C CA . GLY A 1 86 ? 22.578 29.328 -21.391 1 97.81 86 GLY A CA 1
ATOM 669 C C . GLY A 1 86 ? 21.594 30.438 -21.078 1 97.81 86 GLY A C 1
ATOM 670 O O . GLY A 1 86 ? 20.859 30.359 -20.094 1 97.81 86 GLY A O 1
ATOM 671 N N . LYS A 1 87 ? 21.734 31.5 -21.797 1 98 87 LYS A N 1
ATOM 672 C CA . LYS A 1 87 ? 20.766 32.562 -21.625 1 98 87 LYS A CA 1
ATOM 673 C C . LYS A 1 87 ? 19.391 32.156 -22.156 1 98 87 LYS A C 1
ATOM 675 O O . LYS A 1 87 ? 19.219 32.031 -23.375 1 98 87 LYS A O 1
ATOM 680 N N . LEU A 1 88 ? 18.453 31.922 -21.344 1 98.06 88 LEU A N 1
ATOM 681 C CA . LEU A 1 88 ? 17.094 31.547 -21.719 1 98.06 88 LEU A CA 1
ATOM 682 C C . LEU A 1 88 ? 16.156 32.75 -21.578 1 98.06 88 LEU A C 1
ATOM 684 O O . LEU A 1 88 ? 16.078 33.375 -20.516 1 98.06 88 LEU A O 1
ATOM 688 N N . LEU A 1 89 ? 15.461 33.031 -22.578 1 98.12 89 LEU A N 1
ATOM 689 C CA . LEU A 1 89 ? 14.484 34.125 -22.547 1 98.12 89 LEU A CA 1
ATOM 690 C C . LEU A 1 89 ? 13.242 33.688 -21.766 1 98.12 89 LEU A C 1
ATOM 692 O O . LEU A 1 89 ? 12.383 33 -22.297 1 98.12 89 LEU A O 1
ATOM 696 N N . SER A 1 90 ? 13.219 34.188 -20.516 1 97.75 90 SER A N 1
ATOM 697 C CA . SER A 1 90 ? 12.086 33.875 -19.656 1 97.75 90 SER A CA 1
ATOM 698 C C . SER A 1 90 ? 12 34.812 -18.469 1 97.75 90 SER A C 1
ATOM 700 O O . SER A 1 90 ? 13.023 35.188 -17.891 1 97.75 90 SER A O 1
ATOM 702 N N . GLY A 1 91 ? 10.758 35.156 -18.156 1 97.44 91 GLY A N 1
ATOM 703 C CA . GLY A 1 91 ? 10.531 35.969 -16.969 1 97.44 91 GLY A CA 1
ATOM 704 C C . GLY A 1 91 ? 10.273 35.125 -15.727 1 97.44 91 GLY A C 1
ATOM 705 O O . GLY A 1 91 ? 10.086 35.656 -14.633 1 97.44 91 GLY A O 1
ATOM 706 N N . ASP A 1 92 ? 10.297 33.781 -15.883 1 96.25 92 ASP A N 1
ATOM 707 C CA . ASP A 1 92 ? 10 32.875 -14.773 1 96.25 92 ASP A CA 1
ATOM 708 C C . ASP A 1 92 ? 11.195 32.75 -13.828 1 96.25 92 ASP A C 1
ATOM 710 O O . ASP A 1 92 ? 12.344 32.719 -14.273 1 96.25 92 ASP A O 1
ATOM 714 N N . SER A 1 93 ? 10.945 32.844 -12.555 1 97.69 93 SER A N 1
ATOM 715 C CA . SER A 1 93 ? 11.984 32.625 -11.555 1 97.69 93 SER A CA 1
ATOM 716 C C . SER A 1 93 ? 11.555 31.594 -10.516 1 97.69 93 SER A C 1
ATOM 718 O O . SER A 1 93 ? 12.25 31.359 -9.531 1 97.69 93 SER A O 1
ATOM 720 N N . GLN A 1 94 ? 10.352 31.016 -10.734 1 96.75 94 GLN A N 1
ATOM 721 C CA . GLN A 1 94 ? 9.812 30 -9.828 1 96.75 94 GLN A CA 1
ATOM 722 C C . GLN A 1 94 ? 9.578 28.688 -10.547 1 96.75 94 GLN A C 1
ATOM 724 O O . GLN A 1 94 ? 9.102 28.672 -11.688 1 96.75 94 GLN A O 1
ATOM 729 N N . GLY A 1 95 ? 9.93 27.578 -9.906 1 95.38 95 GLY A N 1
ATOM 730 C CA . GLY A 1 95 ? 9.594 26.25 -10.406 1 95.38 95 GLY A CA 1
ATOM 731 C C . GLY A 1 95 ? 10.367 25.875 -11.664 1 95.38 95 GLY A C 1
ATOM 732 O O . GLY A 1 95 ? 9.82 25.219 -12.562 1 95.38 95 GLY A O 1
ATOM 733 N N . ILE A 1 96 ? 11.586 26.297 -11.805 1 97.38 96 ILE A N 1
ATOM 734 C CA . ILE A 1 96 ? 12.422 25.969 -12.953 1 97.38 96 ILE A CA 1
ATOM 735 C C . ILE A 1 96 ? 12.992 24.562 -12.789 1 97.38 96 ILE A C 1
ATOM 737 O O . ILE A 1 96 ? 13.812 24.312 -11.898 1 97.38 96 ILE A O 1
ATOM 741 N N . PRO A 1 97 ? 12.602 23.641 -13.594 1 97 97 PRO A N 1
ATOM 742 C CA . PRO A 1 97 ? 13.117 22.281 -13.43 1 97 97 PRO A CA 1
ATOM 743 C C . PRO A 1 97 ? 14.578 22.141 -13.852 1 97 97 PRO A C 1
ATOM 745 O O . PRO A 1 97 ? 14.977 22.672 -14.898 1 97 97 PRO A O 1
ATOM 748 N N . TYR A 1 98 ? 15.367 21.516 -13.102 1 98.12 98 TYR A N 1
ATOM 749 C CA . TYR A 1 98 ? 16.703 21.094 -13.516 1 98.12 98 TYR A CA 1
ATOM 750 C C . TYR A 1 98 ? 16.641 20.297 -14.812 1 98.12 98 TYR A C 1
ATOM 752 O O . TYR A 1 98 ? 15.883 19.328 -14.914 1 98.12 98 TYR A O 1
ATOM 760 N N . ALA A 1 99 ? 17.438 20.688 -15.773 1 97.44 99 ALA A N 1
ATOM 761 C CA . ALA A 1 99 ? 17.406 20.031 -17.078 1 97.44 99 ALA A CA 1
ATOM 762 C C . ALA A 1 99 ? 18.812 19.641 -17.531 1 97.44 99 ALA A C 1
ATOM 764 O O . ALA A 1 99 ? 19.125 19.688 -18.719 1 97.44 99 ALA A O 1
ATOM 765 N N . GLY A 1 100 ? 19.641 19.375 -16.609 1 97.56 100 GLY A N 1
ATOM 766 C CA . GLY A 1 100 ? 21.016 18.969 -16.922 1 97.56 100 GLY A CA 1
ATOM 767 C C . GLY A 1 100 ? 21.188 17.469 -16.969 1 97.56 100 GLY A C 1
ATOM 768 O O . GLY A 1 100 ? 20.234 16.719 -17.172 1 97.56 100 GLY A O 1
ATOM 769 N N . LYS A 1 101 ? 22.453 17.094 -16.859 1 95.88 101 LYS A N 1
ATOM 770 C CA . LYS A 1 101 ? 22.797 15.672 -16.828 1 95.88 101 LYS A CA 1
ATOM 771 C C . LYS A 1 101 ? 22.141 14.977 -15.641 1 95.88 101 LYS A C 1
ATOM 773 O O . LYS A 1 101 ? 22.047 15.555 -14.555 1 95.88 101 LYS A O 1
ATOM 778 N N . PRO A 1 102 ? 21.672 13.758 -15.891 1 93.38 102 PRO A N 1
ATOM 779 C CA . PRO A 1 102 ? 21.156 13.023 -14.734 1 93.38 102 PRO A CA 1
ATOM 780 C C . PRO A 1 102 ? 22.156 12.914 -13.594 1 93.38 102 PRO A C 1
ATOM 782 O O . PRO A 1 102 ? 23.344 12.656 -13.836 1 93.38 102 PRO A O 1
ATOM 785 N N . LEU A 1 103 ? 21.625 13.148 -12.484 1 94.44 103 LEU A N 1
ATOM 786 C CA . LEU A 1 103 ? 22.469 13.094 -11.297 1 94.44 103 LEU A CA 1
ATOM 787 C C . LEU A 1 103 ? 22.5 11.688 -10.711 1 94.44 103 LEU A C 1
ATOM 789 O O . LEU A 1 103 ? 21.5 10.961 -10.789 1 94.44 103 LEU A O 1
ATOM 793 N N . GLN A 1 104 ? 23.609 11.312 -10.141 1 91.06 104 GLN A N 1
ATOM 794 C CA . GLN A 1 104 ? 23.703 10.047 -9.43 1 91.06 104 GLN A CA 1
ATOM 795 C C . GLN A 1 104 ? 23.281 10.188 -7.977 1 91.06 104 GLN A C 1
ATOM 797 O O . GLN A 1 104 ? 23.312 11.289 -7.414 1 91.06 104 GLN A O 1
ATOM 802 N N . THR A 1 105 ? 22.922 9.125 -7.379 1 92.38 105 THR A N 1
ATOM 803 C CA . THR A 1 105 ? 22.547 9.125 -5.969 1 92.38 105 THR A CA 1
ATOM 804 C C . THR A 1 105 ? 23.703 9.594 -5.102 1 92.38 105 THR A C 1
ATOM 806 O O . THR A 1 105 ? 24.875 9.367 -5.434 1 92.38 105 THR A O 1
ATOM 809 N N . ASN A 1 106 ? 23.359 10.234 -4.02 1 94.94 106 ASN A N 1
ATOM 810 C CA . ASN A 1 106 ? 24.312 10.766 -3.055 1 94.94 106 ASN A CA 1
ATOM 811 C C . ASN A 1 106 ? 25.312 11.703 -3.719 1 94.94 106 ASN A C 1
ATOM 813 O O . ASN A 1 106 ? 26.516 11.531 -3.568 1 94.94 106 ASN A O 1
ATOM 817 N N . THR A 1 107 ? 24.781 12.641 -4.469 1 94.25 107 THR A N 1
ATOM 818 C CA . THR A 1 107 ? 25.641 13.602 -5.156 1 94.25 107 THR A CA 1
ATOM 819 C C . THR A 1 107 ? 25.297 15.031 -4.758 1 94.25 107 THR A C 1
ATOM 821 O O . THR A 1 107 ? 24.156 15.469 -4.934 1 94.25 107 THR A O 1
ATOM 824 N N . LYS A 1 108 ? 26.297 15.68 -4.195 1 96.62 108 LYS A N 1
ATOM 825 C CA . LYS A 1 108 ? 26.156 17.094 -3.896 1 96.62 108 LYS A CA 1
ATOM 826 C C . LYS A 1 108 ? 26.531 17.953 -5.102 1 96.62 108 LYS A C 1
ATOM 828 O O . LYS A 1 108 ? 27.562 17.719 -5.734 1 96.62 108 LYS A O 1
ATOM 833 N N . VAL A 1 109 ? 25.703 18.906 -5.441 1 98.12 109 VAL A N 1
ATOM 834 C CA . VAL A 1 109 ? 25.969 19.781 -6.578 1 98.12 109 VAL A CA 1
ATOM 835 C C . VAL A 1 109 ? 25.844 21.25 -6.148 1 98.12 109 VAL A C 1
ATOM 837 O O . VAL A 1 109 ? 25.25 21.547 -5.109 1 98.12 109 VAL A O 1
ATOM 840 N N . TYR A 1 110 ? 26.469 22.094 -6.891 1 98.62 110 TYR A N 1
ATOM 841 C CA . TYR A 1 110 ? 26.5 23.531 -6.629 1 98.62 110 TYR A CA 1
ATOM 842 C C . TYR A 1 110 ? 25.875 24.312 -7.789 1 98.62 110 TYR A C 1
ATOM 844 O O . TYR A 1 110 ? 25.969 23.891 -8.945 1 98.62 110 TYR A O 1
ATOM 852 N N . TRP A 1 111 ? 25.234 25.422 -7.465 1 98.75 111 TRP A N 1
ATOM 853 C CA . TRP A 1 111 ? 24.594 26.141 -8.555 1 98.75 111 TRP A CA 1
ATOM 854 C C . TRP A 1 111 ? 24.531 27.641 -8.258 1 98.75 111 TRP A C 1
ATOM 856 O O . TRP A 1 111 ? 24.734 28.062 -7.117 1 98.75 111 TRP A O 1
ATOM 866 N N . LYS A 1 112 ? 24.406 28.438 -9.219 1 98.69 112 LYS A N 1
ATOM 867 C CA . LYS A 1 112 ? 24.234 29.891 -9.188 1 98.69 112 LYS A CA 1
ATOM 868 C C . LYS A 1 112 ? 23.422 30.375 -10.383 1 98.69 112 LYS A C 1
ATOM 870 O O . LYS A 1 112 ? 23.234 29.641 -11.352 1 98.69 112 LYS A O 1
ATOM 875 N N . VAL A 1 113 ? 22.875 31.547 -10.305 1 98.69 113 VAL A N 1
ATOM 876 C CA . VAL A 1 113 ? 21.984 32.094 -11.32 1 98.69 113 VAL A CA 1
ATOM 877 C C . VAL A 1 113 ? 22.391 33.531 -11.633 1 98.69 113 VAL A C 1
ATOM 879 O O . VAL A 1 113 ? 22.828 34.281 -10.742 1 98.69 113 VAL A O 1
ATOM 882 N N . LYS A 1 114 ? 22.328 33.875 -12.844 1 98 114 LYS A N 1
ATOM 883 C CA . LYS A 1 114 ? 22.375 35.25 -13.344 1 98 114 LYS A CA 1
ATOM 884 C C . LYS A 1 114 ? 21.125 35.594 -14.156 1 98 114 LYS A C 1
ATOM 886 O O . LYS A 1 114 ? 20.547 34.719 -14.812 1 98 114 LYS A O 1
ATOM 891 N N . VAL A 1 115 ? 20.734 36.906 -14.07 1 98.38 115 VAL A N 1
ATOM 892 C CA . VAL A 1 115 ? 19.531 37.281 -14.805 1 98.38 115 VAL A CA 1
ATOM 893 C C . VAL A 1 115 ? 19.812 38.5 -15.648 1 98.38 115 VAL A C 1
ATOM 895 O O . VAL A 1 115 ? 20.734 39.281 -15.367 1 98.38 115 VAL A O 1
ATOM 898 N N . TRP A 1 116 ? 19.141 38.656 -16.75 1 98.12 116 TRP A N 1
ATOM 899 C CA . TRP A 1 116 ? 19 39.875 -17.516 1 98.12 116 TRP A CA 1
ATOM 900 C C . TRP A 1 116 ? 17.625 40.531 -17.297 1 98.12 116 TRP A C 1
ATOM 902 O O . TRP A 1 116 ? 16.609 39.844 -17.328 1 98.12 116 TRP A O 1
ATOM 912 N N . THR A 1 117 ? 17.688 41.812 -17 1 97.75 117 THR A N 1
ATOM 913 C CA . THR A 1 117 ? 16.453 42.531 -16.734 1 97.75 117 THR A CA 1
ATOM 914 C C . THR A 1 117 ? 16.312 43.719 -17.703 1 97.75 117 THR A C 1
ATOM 916 O O . THR A 1 117 ? 17.203 43.969 -18.516 1 97.75 117 THR A O 1
ATOM 919 N N . ASN A 1 118 ? 15.18 44.469 -17.594 1 96.44 118 ASN A N 1
ATOM 920 C CA . ASN A 1 118 ? 14.969 45.719 -18.359 1 96.44 118 ASN A CA 1
ATOM 921 C C . ASN A 1 118 ? 15.883 46.812 -17.875 1 96.44 118 ASN A C 1
ATOM 923 O O . ASN A 1 118 ? 15.922 47.906 -18.469 1 96.44 118 ASN A O 1
ATOM 927 N N . ARG A 1 119 ? 16.641 46.531 -16.828 1 95 119 ARG A N 1
ATOM 928 C CA . ARG A 1 119 ? 17.578 47.5 -16.297 1 95 119 ARG A CA 1
ATOM 929 C C . ARG A 1 119 ? 19.016 47 -16.375 1 95 119 ARG A C 1
ATOM 931 O O . ARG A 1 119 ? 19.906 47.5 -15.703 1 95 119 ARG A O 1
ATOM 938 N N . GLY A 1 120 ? 19.141 45.938 -17.125 1 94.12 120 GLY A N 1
ATOM 939 C CA . GLY A 1 120 ? 20.484 45.438 -17.328 1 94.12 120 GLY A CA 1
ATOM 940 C C . GLY A 1 120 ? 20.688 44.031 -16.75 1 94.12 120 GLY A C 1
ATOM 941 O O . GLY A 1 120 ? 19.719 43.375 -16.375 1 94.12 120 GLY A O 1
ATOM 942 N N . GLU A 1 121 ? 21.906 43.688 -16.766 1 95.31 121 GLU A N 1
ATOM 943 C CA . GLU A 1 121 ? 22.328 42.375 -16.328 1 95.31 121 GLU A CA 1
ATOM 944 C C . GLU A 1 121 ? 22.75 42.375 -14.859 1 95.31 121 GLU A C 1
ATOM 946 O O . GLU A 1 121 ? 23.375 43.312 -14.398 1 95.31 121 GLU A O 1
ATOM 951 N N . SER A 1 122 ? 22.391 41.312 -14.133 1 96.88 122 SER A N 1
ATOM 952 C CA . SER A 1 122 ? 22.828 41.156 -12.742 1 96.88 122 SER A CA 1
ATOM 953 C C . SER A 1 122 ? 24.188 40.5 -12.648 1 96.88 122 SER A C 1
ATOM 955 O O . SER A 1 122 ? 24.672 39.906 -13.625 1 96.88 122 SER A O 1
ATOM 957 N N . ASP A 1 123 ? 24.797 40.625 -11.445 1 95.12 123 ASP A N 1
ATOM 958 C CA . ASP A 1 123 ? 25.891 39.719 -11.117 1 95.12 123 ASP A CA 1
ATOM 959 C C . ASP A 1 123 ? 25.391 38.312 -10.867 1 95.12 123 ASP A C 1
ATOM 961 O O . ASP A 1 123 ? 24.172 38.094 -10.75 1 95.12 123 ASP A O 1
ATOM 965 N N . TRP A 1 124 ? 26.328 37.375 -10.891 1 97.19 124 TRP A N 1
ATOM 966 C CA . TRP A 1 124 ? 25.969 36.031 -10.438 1 97.19 124 TRP A CA 1
ATOM 967 C C . TRP A 1 124 ? 25.547 36.062 -8.977 1 97.19 124 TRP A C 1
ATOM 969 O O . TRP A 1 124 ? 26.094 36.781 -8.164 1 97.19 124 TRP A O 1
ATOM 979 N N . SER A 1 125 ? 24.531 35.219 -8.695 1 98.06 125 SER A N 1
ATOM 980 C CA . SER A 1 125 ? 24.141 35.031 -7.301 1 98.06 125 SER A CA 1
ATOM 981 C C . SER A 1 125 ? 25.266 34.406 -6.488 1 98.06 125 SER A C 1
ATOM 983 O O . SER A 1 125 ? 26.281 34 -7.051 1 98.06 125 SER A O 1
ATOM 985 N N . ALA A 1 126 ? 25 34.406 -5.125 1 97.69 126 ALA A N 1
ATOM 986 C CA . ALA A 1 126 ? 25.859 33.594 -4.277 1 97.69 126 ALA A CA 1
ATOM 987 C C . ALA A 1 126 ? 25.766 32.125 -4.664 1 97.69 126 ALA A C 1
ATOM 989 O O . ALA A 1 126 ? 24.844 31.719 -5.391 1 97.69 126 ALA A O 1
ATOM 990 N N . VAL A 1 127 ? 26.75 31.328 -4.16 1 98.19 127 VAL A N 1
ATOM 991 C CA . VAL A 1 127 ? 26.781 29.906 -4.445 1 98.19 127 VAL A CA 1
ATOM 992 C C . VAL A 1 127 ? 25.844 29.172 -3.482 1 98.19 127 VAL A C 1
ATOM 994 O O . VAL A 1 127 ? 25.906 29.375 -2.268 1 98.19 127 VAL A O 1
ATOM 997 N N . TYR A 1 128 ? 24.969 28.406 -4 1 98.44 128 TYR A N 1
ATOM 998 C CA . TYR A 1 128 ? 24.094 27.5 -3.248 1 98.44 128 TYR A CA 1
ATOM 999 C C . TYR A 1 128 ? 24.344 26.062 -3.643 1 98.44 128 TYR A C 1
ATOM 1001 O O . TYR A 1 128 ? 25.109 25.781 -4.559 1 98.44 128 TYR A O 1
ATOM 1009 N N . HIS A 1 129 ? 23.719 25.094 -2.885 1 98.25 129 HIS A N 1
ATOM 1010 C CA . HIS A 1 129 ? 23.922 23.688 -3.205 1 98.25 129 HIS A CA 1
ATOM 1011 C C . HIS A 1 129 ? 22.672 22.859 -2.902 1 98.25 129 HIS A C 1
ATOM 1013 O O . HIS A 1 129 ? 21.75 23.344 -2.25 1 98.25 129 HIS A O 1
ATOM 1019 N N . TRP A 1 130 ? 22.609 21.734 -3.494 1 98.12 130 TRP A N 1
ATOM 1020 C CA . TRP A 1 130 ? 21.719 20.656 -3.055 1 98.12 130 TRP A CA 1
ATOM 1021 C C . TRP A 1 130 ? 22.359 19.297 -3.262 1 98.12 130 TRP A C 1
ATOM 1023 O O . TRP A 1 130 ? 23.406 19.188 -3.902 1 98.12 130 TRP A O 1
ATOM 1033 N N . ARG A 1 131 ? 21.781 18.312 -2.592 1 97.88 131 ARG A N 1
ATOM 1034 C CA . ARG A 1 131 ? 22.219 16.938 -2.762 1 97.88 131 ARG A CA 1
ATOM 1035 C C . ARG A 1 131 ? 21.062 16.047 -3.217 1 97.88 131 ARG A C 1
ATOM 1037 O O . ARG A 1 131 ? 19.984 16.078 -2.635 1 97.88 131 ARG A O 1
ATOM 1044 N N . LEU A 1 132 ? 21.297 15.375 -4.363 1 97.75 132 LEU A N 1
ATOM 1045 C CA . LEU A 1 132 ? 20.406 14.25 -4.613 1 97.75 132 LEU A CA 1
ATOM 1046 C C . LEU A 1 132 ? 20.688 13.102 -3.654 1 97.75 132 LEU A C 1
ATOM 1048 O O . LEU A 1 132 ? 21.781 12.516 -3.693 1 97.75 132 LEU A O 1
ATOM 1052 N N . GLY A 1 133 ? 19.75 12.844 -2.777 1 97.69 133 GLY A N 1
ATOM 1053 C CA . GLY A 1 133 ? 19.938 11.805 -1.774 1 97.69 133 GLY A CA 1
ATOM 1054 C C . GLY A 1 133 ? 19.766 10.406 -2.326 1 97.69 133 GLY A C 1
ATOM 1055 O O . GLY A 1 133 ? 20.141 10.125 -3.465 1 97.69 133 GLY A O 1
ATOM 1056 N N . LEU A 1 134 ? 19.391 9.516 -1.506 1 97.44 134 LEU A N 1
ATOM 1057 C CA . LEU A 1 134 ? 19.156 8.133 -1.915 1 97.44 134 LEU A CA 1
ATOM 1058 C C . LEU A 1 134 ? 17.797 7.988 -2.596 1 97.44 134 LEU A C 1
ATOM 1060 O O . LEU A 1 134 ? 16.797 8.523 -2.115 1 97.44 134 LEU A O 1
ATOM 1064 N N . ARG A 1 135 ? 17.75 7.281 -3.721 1 94.88 135 ARG A N 1
ATOM 1065 C CA . ARG A 1 135 ? 16.531 7.23 -4.527 1 94.88 135 ARG A CA 1
ATOM 1066 C C . ARG A 1 135 ? 15.898 5.84 -4.484 1 94.88 135 ARG A C 1
ATOM 1068 O O . ARG A 1 135 ? 14.672 5.707 -4.555 1 94.88 135 ARG A O 1
ATOM 1075 N N . TYR A 1 136 ? 16.734 4.848 -4.43 1 94.75 136 TYR A N 1
ATOM 1076 C CA . TYR A 1 136 ? 16.281 3.465 -4.484 1 94.75 136 TYR A CA 1
ATOM 1077 C C . TYR A 1 136 ? 16.547 2.748 -3.166 1 94.75 136 TYR A C 1
ATOM 1079 O O . TYR A 1 136 ? 17.5 3.072 -2.457 1 94.75 136 TYR A O 1
ATOM 1087 N N . GLN A 1 137 ? 15.688 1.815 -2.828 1 94 137 GLN A N 1
ATOM 1088 C CA . GLN A 1 137 ? 15.945 1.018 -1.633 1 94 137 GLN A CA 1
ATOM 1089 C C . GLN A 1 137 ? 17.297 0.324 -1.716 1 94 137 GLN A C 1
ATOM 1091 O O . GLN A 1 137 ? 17.969 0.119 -0.696 1 94 137 GLN A O 1
ATOM 1096 N N . LYS A 1 138 ? 17.734 0.069 -2.908 1 93.12 138 LYS A N 1
ATOM 1097 C CA . LYS A 1 138 ? 19.016 -0.589 -3.156 1 93.12 138 LYS A CA 1
ATOM 1098 C C . LYS A 1 138 ? 20.172 0.321 -2.785 1 93.12 138 LYS A C 1
ATOM 1100 O O . LYS A 1 138 ? 21.297 -0.148 -2.602 1 93.12 138 LYS A O 1
ATOM 1105 N N . ASP A 1 139 ? 19.938 1.586 -2.711 1 95.94 139 ASP A N 1
ATOM 1106 C CA . ASP A 1 139 ? 20.969 2.525 -2.312 1 95.94 139 ASP A CA 1
ATOM 1107 C C . ASP A 1 139 ? 21.359 2.328 -0.848 1 95.94 139 ASP A C 1
ATOM 1109 O O . ASP A 1 139 ? 22.469 2.697 -0.436 1 95.94 139 ASP A O 1
ATOM 1113 N N . TRP A 1 140 ? 20.469 1.8 -0.08 1 96.94 140 TRP A N 1
ATOM 1114 C CA . TRP A 1 140 ? 20.734 1.553 1.337 1 96.94 140 TRP A CA 1
ATOM 1115 C C . TRP A 1 140 ? 21.484 0.248 1.534 1 96.94 140 TRP A C 1
ATOM 1117 O O . TRP A 1 140 ? 21.203 -0.756 0.882 1 96.94 140 TRP A O 1
ATOM 1127 N N . LYS A 1 141 ? 22.484 0.321 2.328 1 96.75 141 LYS A N 1
ATOM 1128 C CA . LYS A 1 141 ? 23.219 -0.87 2.742 1 96.75 141 LYS A CA 1
ATOM 1129 C C . LYS A 1 141 ? 22.844 -1.283 4.16 1 96.75 141 LYS A C 1
ATOM 1131 O O . LYS A 1 141 ? 22.266 -0.494 4.91 1 96.75 141 LYS A O 1
ATOM 1136 N N . GLY A 1 142 ? 23.141 -2.477 4.469 1 96 142 GLY A N 1
ATOM 1137 C CA . GLY A 1 142 ? 22.828 -2.982 5.793 1 96 142 GLY A CA 1
ATOM 1138 C C . GLY A 1 142 ? 21.359 -3.371 5.953 1 96 142 GLY A C 1
ATOM 1139 O O . GLY A 1 142 ? 20.688 -3.682 4.969 1 96 142 GLY A O 1
ATOM 1140 N N . ARG A 1 143 ? 20.922 -3.498 7.219 1 96.19 143 ARG A N 1
ATOM 1141 C CA . ARG A 1 143 ? 19.578 -3.967 7.523 1 96.19 143 ARG A CA 1
ATOM 1142 C C . ARG A 1 143 ? 18.984 -3.203 8.703 1 96.19 143 ARG A C 1
ATOM 1144 O O . ARG A 1 143 ? 19.719 -2.531 9.438 1 96.19 143 ARG A O 1
ATOM 1151 N N . TRP A 1 144 ? 17.719 -3.301 8.836 1 97.56 144 TRP A N 1
ATOM 1152 C CA . TRP A 1 144 ? 17.047 -2.699 9.977 1 97.56 144 TRP A CA 1
ATOM 1153 C C . TRP A 1 144 ? 17.438 -3.4 11.273 1 97.56 144 TRP A C 1
ATOM 1155 O O . TRP A 1 144 ? 17.531 -4.629 11.32 1 97.56 144 TRP A O 1
ATOM 1165 N N . ILE A 1 145 ? 17.672 -2.602 12.273 1 98.31 145 ILE A N 1
ATOM 1166 C CA . ILE A 1 145 ? 18 -3.172 13.578 1 98.31 145 ILE A CA 1
ATOM 1167 C C . ILE A 1 145 ? 17.031 -2.641 14.633 1 98.31 145 ILE A C 1
ATOM 1169 O O . ILE A 1 145 ? 16.438 -1.58 14.453 1 98.31 145 ILE A O 1
ATOM 1173 N N . GLY A 1 146 ? 16.828 -3.336 15.672 1 97.5 146 GLY A N 1
ATOM 1174 C CA . GLY A 1 146 ? 15.961 -3.002 16.781 1 97.5 146 GLY A CA 1
ATOM 1175 C C . GLY A 1 146 ? 15.82 -4.133 17.781 1 97.5 146 GLY A C 1
ATOM 1176 O O . GLY A 1 146 ? 16.656 -5.043 17.828 1 97.5 146 GLY A O 1
ATOM 1177 N N . PHE A 1 147 ? 14.961 -3.969 18.703 1 96.88 147 PHE A N 1
ATOM 1178 C CA . PHE A 1 147 ? 14.484 -4.98 19.641 1 96.88 147 PHE A CA 1
ATOM 1179 C C . PHE A 1 147 ? 12.961 -5.102 19.578 1 96.88 147 PHE A C 1
ATOM 1181 O O . PHE A 1 147 ? 12.242 -4.375 20.266 1 96.88 147 PHE A O 1
ATOM 1188 N N . ASP A 1 148 ? 12.453 -6.043 18.875 1 93.19 148 ASP A N 1
ATOM 1189 C CA . ASP A 1 148 ? 11.008 -6.172 18.672 1 93.19 148 ASP A CA 1
ATOM 1190 C C . ASP A 1 148 ? 10.367 -6.953 19.812 1 93.19 148 ASP A C 1
ATOM 1192 O O . ASP A 1 148 ? 9.664 -7.938 19.578 1 93.19 148 ASP A O 1
ATOM 1196 N N . ARG A 1 149 ? 10.578 -6.469 20.953 1 93.19 149 ARG A N 1
ATOM 1197 C CA . ARG A 1 149 ? 10.023 -7.062 22.172 1 93.19 149 ARG A CA 1
ATOM 1198 C C . ARG A 1 149 ? 10.055 -6.074 23.328 1 93.19 149 ARG A C 1
ATOM 1200 O O . ARG A 1 149 ? 10.797 -5.09 23.297 1 93.19 149 ARG A O 1
ATOM 1207 N N . ALA A 1 150 ? 9.25 -6.344 24.344 1 95.19 150 ALA A N 1
ATOM 1208 C CA . ALA A 1 150 ? 9.344 -5.641 25.625 1 95.19 150 ALA A CA 1
ATOM 1209 C C . ALA A 1 150 ? 10.398 -6.285 26.516 1 95.19 150 ALA A C 1
ATOM 1211 O O . ALA A 1 150 ? 10.531 -7.512 26.547 1 95.19 150 ALA A O 1
ATOM 1212 N N . PHE A 1 151 ? 11.125 -5.457 27.156 1 96.88 151 PHE A N 1
ATOM 1213 C CA . PHE A 1 151 ? 12.047 -5.949 28.172 1 96.88 151 PHE A CA 1
ATOM 1214 C C . PHE A 1 151 ? 11.336 -6.137 29.5 1 96.88 151 PHE A C 1
ATOM 1216 O O . PHE A 1 151 ? 10.227 -5.641 29.688 1 96.88 151 PHE A O 1
ATOM 1223 N N . PRO A 1 152 ? 11.906 -6.805 30.469 1 95.56 152 PRO A N 1
ATOM 1224 C CA . PRO A 1 152 ? 11.219 -7.164 31.703 1 95.56 152 PRO A CA 1
ATOM 1225 C C . PRO A 1 152 ? 10.703 -5.949 32.469 1 95.56 152 PRO A C 1
ATOM 1227 O O . PRO A 1 152 ? 9.711 -6.047 33.219 1 95.56 152 PRO A O 1
ATOM 1230 N N . TRP A 1 153 ? 11.32 -4.805 32.344 1 96.5 153 TRP A N 1
ATOM 1231 C CA . TRP A 1 153 ? 10.938 -3.6 33.094 1 96.5 153 TRP A CA 1
ATOM 1232 C C . TRP A 1 153 ? 9.938 -2.773 32.281 1 96.5 153 TRP A C 1
ATOM 1234 O O . TRP A 1 153 ? 9.508 -1.707 32.719 1 96.5 153 TRP A O 1
ATOM 1244 N N . GLU A 1 154 ? 9.602 -3.252 31.141 1 97.19 154 GLU A N 1
ATOM 1245 C CA . GLU A 1 154 ? 8.625 -2.594 30.281 1 97.19 154 GLU A CA 1
ATOM 1246 C C . GLU A 1 154 ? 7.297 -3.35 30.281 1 97.19 154 GLU A C 1
ATOM 1248 O O . GLU A 1 154 ? 7.234 -4.508 30.703 1 97.19 154 GLU A O 1
ATOM 1253 N N . GLU A 1 155 ? 6.223 -2.662 29.875 1 95.12 155 GLU A N 1
ATOM 1254 C CA . GLU A 1 155 ? 4.891 -3.264 29.844 1 95.12 155 GLU A CA 1
ATOM 1255 C C . GLU A 1 155 ? 4.113 -2.814 28.609 1 95.12 155 GLU A C 1
ATOM 1257 O O . GLU A 1 155 ? 4.055 -1.621 28.312 1 95.12 155 GLU A O 1
ATOM 1262 N N . ILE A 1 156 ? 3.527 -3.756 27.938 1 92.81 156 ILE A N 1
ATOM 1263 C CA . ILE A 1 156 ? 2.646 -3.461 26.812 1 92.81 156 ILE A CA 1
ATOM 1264 C C . ILE A 1 156 ? 1.189 -3.629 27.234 1 92.81 156 ILE A C 1
ATOM 1266 O O . ILE A 1 156 ? 0.655 -4.742 27.219 1 92.81 156 ILE A O 1
ATOM 1270 N N . SER A 1 157 ? 0.496 -2.594 27.562 1 92 157 SER A N 1
ATOM 1271 C CA . SER A 1 157 ? -0.883 -2.514 28.031 1 92 157 SER A CA 1
ATOM 1272 C C . SER A 1 157 ? -1.575 -1.262 27.5 1 92 157 SER A C 1
ATOM 1274 O O . SER A 1 157 ? -1.029 -0.557 26.656 1 92 157 SER A O 1
ATOM 1276 N N . THR A 1 158 ? -2.803 -1.08 27.891 1 92.94 158 THR A N 1
ATOM 1277 C CA . THR A 1 158 ? -3.5 0.142 27.5 1 92.94 158 THR A CA 1
ATOM 1278 C C . THR A 1 158 ? -2.672 1.373 27.859 1 92.94 158 THR A C 1
ATOM 1280 O O . THR A 1 158 ? -2.59 2.32 27.078 1 92.94 158 THR A O 1
ATOM 1283 N N . PHE A 1 159 ? -2.045 1.313 29.062 1 95.62 159 PHE A N 1
ATOM 1284 C CA . PHE A 1 159 ? -1.118 2.352 29.5 1 95.62 159 PHE A CA 1
ATOM 1285 C C . PHE A 1 159 ? 0.311 1.822 29.531 1 95.62 159 PHE A C 1
ATOM 1287 O O . PHE A 1 159 ? 0.835 1.509 30.609 1 95.62 159 PHE A O 1
ATOM 1294 N N . PRO A 1 160 ? 0.974 1.823 28.453 1 95.19 160 PRO A N 1
ATOM 1295 C CA . PRO A 1 160 ? 2.25 1.111 28.344 1 95.19 160 PRO A CA 1
ATOM 1296 C C . PRO A 1 160 ? 3.404 1.864 29 1 95.19 160 PRO A C 1
ATOM 1298 O O . PRO A 1 160 ? 3.354 3.09 29.125 1 95.19 160 PRO A O 1
ATOM 1301 N N . THR A 1 161 ? 4.406 1.077 29.438 1 96.81 161 THR A N 1
ATOM 1302 C CA . THR A 1 161 ? 5.734 1.556 29.797 1 96.81 161 THR A CA 1
ATOM 1303 C C . THR A 1 161 ? 6.785 1.037 28.812 1 96.81 161 THR A C 1
ATOM 1305 O O . THR A 1 161 ? 7.039 -0.167 28.75 1 96.81 161 THR A O 1
ATOM 1308 N N . MET A 1 162 ? 7.32 1.898 28.078 1 97.12 162 MET A N 1
ATOM 1309 C CA . MET A 1 162 ? 8.297 1.571 27.047 1 97.12 162 MET A CA 1
ATOM 1310 C C . MET A 1 162 ? 9.398 2.621 26.984 1 97.12 162 MET A C 1
ATOM 1312 O O . MET A 1 162 ? 9.141 3.779 26.656 1 97.12 162 MET A O 1
ATOM 1316 N N . GLY A 1 163 ? 10.586 2.217 27.328 1 98.25 163 GLY A N 1
ATOM 1317 C CA . GLY A 1 163 ? 11.719 3.125 27.312 1 98.25 163 GLY A CA 1
ATOM 1318 C C . GLY A 1 163 ? 12.289 3.348 25.922 1 98.25 163 GLY A C 1
ATOM 1319 O O . GLY A 1 163 ? 11.797 2.775 24.953 1 98.25 163 GLY A O 1
ATOM 1320 N N . ALA A 1 164 ? 13.297 4.203 25.812 1 98.62 164 ALA A N 1
ATOM 1321 C CA . ALA A 1 164 ? 14.008 4.43 24.562 1 98.62 164 ALA A CA 1
ATOM 1322 C C . ALA A 1 164 ? 14.945 3.268 24.25 1 98.62 164 ALA A C 1
ATOM 1324 O O . ALA A 1 164 ? 15.266 2.459 25.125 1 98.62 164 ALA A O 1
ATOM 1325 N N . ARG A 1 165 ? 15.336 3.145 22.984 1 98.69 165 ARG A N 1
ATOM 1326 C CA . ARG A 1 165 ? 16.359 2.217 22.531 1 98.69 165 ARG A CA 1
ATOM 1327 C C . ARG A 1 165 ? 17.656 2.959 22.172 1 98.69 165 ARG A C 1
ATOM 1329 O O . ARG A 1 165 ? 17.609 3.971 21.469 1 98.69 165 ARG A O 1
ATOM 1336 N N . TYR A 1 166 ? 18.734 2.479 22.703 1 98.81 166 TYR A N 1
ATOM 1337 C CA . TYR A 1 166 ? 20.031 3.07 22.453 1 98.81 166 TYR A CA 1
ATOM 1338 C C . TYR A 1 166 ? 20.891 2.145 21.594 1 98.81 166 TYR A C 1
ATOM 1340 O O . TYR A 1 166 ? 21.031 0.959 21.906 1 98.81 166 TYR A O 1
ATOM 1348 N N . PHE A 1 167 ? 21.438 2.654 20.5 1 98.88 167 PHE A N 1
ATOM 1349 C CA . PHE A 1 167 ? 22.344 1.899 19.641 1 98.88 167 PHE A CA 1
ATOM 1350 C C . PHE A 1 167 ? 23.641 2.658 19.422 1 98.88 167 PHE A C 1
ATOM 1352 O O . PHE A 1 167 ? 23.641 3.885 19.297 1 98.88 167 PHE A O 1
ATOM 1359 N N . ARG A 1 168 ? 24.75 1.94 19.328 1 98.81 168 ARG A N 1
ATOM 1360 C CA . ARG A 1 168 ? 26.047 2.58 19.094 1 98.81 168 ARG A CA 1
ATOM 1361 C C . ARG A 1 168 ? 26.953 1.685 18.266 1 98.81 168 ARG A C 1
ATOM 1363 O O . ARG A 1 168 ? 26.766 0.467 18.219 1 98.81 168 ARG A O 1
ATOM 1370 N N . ASN A 1 169 ? 27.797 2.262 17.641 1 98.56 169 ASN A N 1
ATOM 1371 C CA . ASN A 1 169 ? 28.875 1.593 16.906 1 98.56 169 ASN A CA 1
ATOM 1372 C C . ASN A 1 169 ? 30.125 2.463 16.828 1 98.56 169 ASN A C 1
ATOM 1374 O O . ASN A 1 169 ? 30.047 3.678 17.031 1 98.56 169 ASN A O 1
ATOM 1378 N N . GLU A 1 170 ? 31.25 1.847 16.703 1 98.44 170 GLU A N 1
ATOM 1379 C CA . GLU A 1 170 ? 32.531 2.533 16.453 1 98.44 170 GLU A CA 1
ATOM 1380 C C . GLU A 1 170 ? 33.156 2.084 15.141 1 98.44 170 GLU A C 1
ATOM 1382 O O . GLU A 1 170 ? 33 0.932 14.734 1 98.44 170 GLU A O 1
ATOM 1387 N N . PHE A 1 171 ? 33.844 2.953 14.461 1 98.12 171 PHE A N 1
ATOM 1388 C CA . PHE A 1 171 ? 34.469 2.646 13.188 1 98.12 171 PHE A CA 1
ATOM 1389 C C . PHE A 1 171 ? 35.688 3.535 12.961 1 98.12 171 PHE A C 1
ATOM 1391 O O . PHE A 1 171 ? 35.844 4.555 13.633 1 98.12 171 PHE A O 1
ATOM 1398 N N . VAL A 1 172 ? 36.562 3.145 12.094 1 98 172 VAL A N 1
ATOM 1399 C CA . VAL A 1 172 ? 37.75 3.908 11.734 1 98 172 VAL A CA 1
ATOM 1400 C C . VAL A 1 172 ? 37.75 4.172 10.227 1 98 172 VAL A C 1
ATOM 1402 O O . VAL A 1 172 ? 38.062 3.275 9.438 1 98 172 VAL A O 1
ATOM 1405 N N . PRO A 1 173 ? 37.438 5.391 9.906 1 97.44 173 PRO A N 1
ATOM 1406 C CA . PRO A 1 173 ? 37.594 5.715 8.484 1 97.44 173 PRO A CA 1
ATOM 1407 C C . PRO A 1 173 ? 39.062 5.859 8.078 1 97.44 173 PRO A C 1
ATOM 1409 O O . PRO A 1 173 ? 39.938 6.02 8.938 1 97.44 173 PRO A O 1
ATOM 1412 N N . LYS A 1 174 ? 39.25 5.746 6.754 1 95.56 174 LYS A N 1
ATOM 1413 C CA . LYS A 1 174 ? 40.594 6.043 6.227 1 95.56 174 LYS A CA 1
ATOM 1414 C C . LYS A 1 174 ? 40.938 7.523 6.383 1 95.56 174 LYS A C 1
ATOM 1416 O O . LYS A 1 174 ? 40.094 8.32 6.789 1 95.56 174 LYS A O 1
ATOM 1421 N N . ASP A 1 175 ? 42.219 7.688 6.031 1 92.88 175 ASP A N 1
ATOM 1422 C CA . ASP A 1 175 ? 42.656 9.078 5.996 1 92.88 175 ASP A CA 1
ATOM 1423 C C . ASP A 1 175 ? 42.125 9.789 4.754 1 92.88 175 ASP A C 1
ATOM 1425 O O . ASP A 1 175 ? 41.656 9.141 3.824 1 92.88 175 ASP A O 1
ATOM 1429 N N . ASN A 1 176 ? 42.125 11.109 4.695 1 93.38 176 ASN A N 1
ATOM 1430 C CA . ASN A 1 176 ? 41.844 11.969 3.549 1 93.38 176 ASN A CA 1
ATOM 1431 C C . ASN A 1 176 ? 40.375 11.852 3.129 1 93.38 176 ASN A C 1
ATOM 1433 O O . ASN A 1 176 ? 40.062 11.469 1.996 1 93.38 176 ASN A O 1
ATOM 1437 N N . ILE A 1 177 ? 39.5 12.117 3.971 1 96.62 177 ILE A N 1
ATOM 1438 C CA . ILE A 1 177 ? 38.062 12.141 3.721 1 96.62 177 ILE A CA 1
ATOM 1439 C C . ILE A 1 177 ? 37.719 13.32 2.818 1 96.62 177 ILE A C 1
ATOM 1441 O O . ILE A 1 177 ? 38.062 14.469 3.129 1 96.62 177 ILE A O 1
ATOM 1445 N N . LYS A 1 178 ? 37.094 13.008 1.681 1 95.38 178 LYS A N 1
ATOM 1446 C CA . LYS A 1 178 ? 36.594 14.047 0.793 1 95.38 178 LYS A CA 1
ATOM 1447 C C . LYS A 1 178 ? 35.219 14.555 1.263 1 95.38 178 LYS A C 1
ATOM 1449 O O . LYS A 1 178 ? 35 15.766 1.335 1 95.38 178 LYS A O 1
ATOM 1454 N N . SER A 1 179 ? 34.375 13.68 1.554 1 96.25 179 SER A N 1
ATOM 1455 C CA . SER A 1 179 ? 33.031 14.016 2.061 1 96.25 179 SER A CA 1
ATOM 1456 C C . SER A 1 179 ? 32.438 12.852 2.844 1 96.25 179 SER A C 1
ATOM 1458 O O . SER A 1 179 ? 32.844 11.703 2.678 1 96.25 179 SER A O 1
ATOM 1460 N N . ALA A 1 180 ? 31.531 13.133 3.721 1 97.94 180 ALA A N 1
ATOM 1461 C CA . ALA A 1 180 ? 30.797 12.133 4.5 1 97.94 180 ALA A CA 1
ATOM 1462 C C . ALA A 1 180 ? 29.359 12.586 4.746 1 97.94 180 ALA A C 1
ATOM 1464 O O . ALA A 1 180 ? 29.109 13.727 5.152 1 97.94 180 ALA A O 1
ATOM 1465 N N . THR A 1 181 ? 28.391 11.734 4.449 1 98.44 181 THR A N 1
ATOM 1466 C CA . THR A 1 181 ? 26.969 12.055 4.633 1 98.44 181 THR A CA 1
ATOM 1467 C C . THR A 1 181 ? 26.266 10.938 5.395 1 98.44 181 THR A C 1
ATOM 1469 O O . THR A 1 181 ? 26.391 9.758 5.051 1 98.44 181 THR A O 1
ATOM 1472 N N . ALA A 1 182 ? 25.516 11.312 6.418 1 98.62 182 ALA A N 1
ATOM 1473 C CA . ALA A 1 182 ? 24.672 10.359 7.133 1 98.62 182 ALA A CA 1
ATOM 1474 C C . ALA A 1 182 ? 23.25 10.375 6.594 1 98.62 182 ALA A C 1
ATOM 1476 O O . ALA A 1 182 ? 22.672 11.445 6.383 1 98.62 182 ALA A O 1
ATOM 1477 N N . TYR A 1 183 ? 22.75 9.258 6.227 1 98.69 183 TYR A N 1
ATOM 1478 C CA . TYR A 1 183 ? 21.344 9.023 5.953 1 98.69 183 TYR A CA 1
ATOM 1479 C C . TYR A 1 183 ? 20.703 8.18 7.051 1 98.69 183 TYR A C 1
ATOM 1481 O O . TYR A 1 183 ? 21.203 7.109 7.391 1 98.69 183 TYR A O 1
ATOM 1489 N N . ILE A 1 184 ? 19.516 8.672 7.629 1 98.81 184 ILE A N 1
ATOM 1490 C CA . ILE A 1 184 ? 18.984 7.969 8.789 1 98.81 184 ILE A CA 1
ATOM 1491 C C . ILE A 1 184 ? 17.469 7.879 8.68 1 98.81 184 ILE A C 1
ATOM 1493 O O . ILE A 1 184 ? 16.812 8.844 8.281 1 98.81 184 ILE A O 1
ATOM 1497 N N . ILE A 1 185 ? 17 6.762 8.914 1 98.5 185 ILE A N 1
ATOM 1498 C CA . ILE A 1 185 ? 15.586 6.531 9.25 1 98.5 185 ILE A CA 1
ATOM 1499 C C . ILE A 1 185 ? 15.477 5.961 10.656 1 98.5 185 ILE A C 1
ATOM 1501 O O . ILE A 1 185 ? 15.781 4.785 10.883 1 98.5 185 ILE A O 1
ATOM 1505 N N . GLY A 1 186 ? 15.086 6.754 11.609 1 98.5 186 GLY A N 1
ATOM 1506 C CA . GLY A 1 186 ? 14.711 6.309 12.945 1 98.5 186 GLY A CA 1
ATOM 1507 C C . GLY A 1 186 ? 13.211 6.301 13.18 1 98.5 186 GLY A C 1
ATOM 1508 O O . GLY A 1 186 ? 12.602 7.359 13.328 1 98.5 186 GLY A O 1
ATOM 1509 N N . LEU A 1 187 ? 12.617 5.102 13.164 1 97.12 187 LEU A N 1
ATOM 1510 C CA . LEU A 1 187 ? 11.164 5.031 13.266 1 97.12 187 LEU A CA 1
ATOM 1511 C C . LEU A 1 187 ? 10.703 5.152 14.711 1 97.12 187 LEU A C 1
ATOM 1513 O O . LEU A 1 187 ? 11.289 4.531 15.609 1 97.12 187 LEU A O 1
ATOM 1517 N N . GLY A 1 188 ? 9.664 5.82 14.891 1 96.75 188 GLY A N 1
ATOM 1518 C CA . GLY A 1 188 ? 9.336 6.562 16.094 1 96.75 188 GLY A CA 1
ATOM 1519 C C . GLY A 1 188 ? 9.883 7.977 16.094 1 96.75 188 GLY A C 1
ATOM 1520 O O . GLY A 1 188 ? 9.359 8.852 15.398 1 96.75 188 GLY A O 1
ATOM 1521 N N . LEU A 1 189 ? 10.898 8.102 16.828 1 98.38 189 LEU A N 1
ATOM 1522 C CA . LEU A 1 189 ? 11.711 9.312 16.828 1 98.38 189 LEU A CA 1
ATOM 1523 C C . LEU A 1 189 ? 13.18 8.977 17.031 1 98.38 189 LEU A C 1
ATOM 1525 O O . LEU A 1 189 ? 13.516 7.871 17.469 1 98.38 189 LEU A O 1
ATOM 1529 N N . TYR A 1 190 ? 14.031 9.961 16.625 1 98.75 190 TYR A N 1
ATOM 1530 C CA . TYR A 1 190 ? 15.438 9.641 16.828 1 98.75 190 TYR A CA 1
ATOM 1531 C C . TYR A 1 190 ? 16.234 10.891 17.219 1 98.75 190 TYR A C 1
ATOM 1533 O O . TYR A 1 190 ? 15.789 12.016 16.969 1 98.75 190 TYR A O 1
ATOM 1541 N N . GLU A 1 191 ? 17.312 10.664 17.859 1 98.62 191 GLU A N 1
ATOM 1542 C CA . GLU A 1 191 ? 18.438 11.594 17.953 1 98.62 191 GLU A CA 1
ATOM 1543 C C . GLU A 1 191 ? 19.75 10.914 17.578 1 98.62 191 GLU A C 1
ATOM 1545 O O . GLU A 1 191 ? 20.031 9.805 18.031 1 98.62 191 GLU A O 1
ATOM 1550 N N . LEU A 1 192 ? 20.453 11.531 16.703 1 98.81 192 LEU A N 1
ATOM 1551 C CA . LEU A 1 192 ? 21.734 11.031 16.219 1 98.81 192 LEU A CA 1
ATOM 1552 C C . LEU A 1 192 ? 22.891 11.812 16.844 1 98.81 192 LEU A C 1
ATOM 1554 O O . LEU A 1 192 ? 22.828 13.031 16.969 1 98.81 192 LEU A O 1
ATOM 1558 N N . SER A 1 193 ? 23.922 11.125 17.281 1 98.62 193 SER A N 1
ATOM 1559 C CA . SER A 1 193 ? 25.125 11.758 17.797 1 98.62 193 SER A CA 1
ATOM 1560 C C . SER A 1 193 ? 26.375 11.164 17.156 1 98.62 193 SER A C 1
ATOM 1562 O O . SER A 1 193 ? 26.375 10.016 16.703 1 98.62 193 SER A O 1
ATOM 1564 N N . LEU A 1 194 ? 27.359 11.953 17.047 1 98.62 194 LEU A N 1
ATOM 1565 C CA . LEU A 1 194 ? 28.688 11.562 16.578 1 98.62 194 LEU A CA 1
ATOM 1566 C C . LEU A 1 194 ? 29.766 12.094 17.516 1 98.62 194 LEU A C 1
ATOM 1568 O O . LEU A 1 194 ? 29.859 13.297 17.75 1 98.62 194 LEU A O 1
ATOM 1572 N N . ASN A 1 195 ? 30.562 11.203 18.062 1 98.38 195 ASN A N 1
ATOM 1573 C CA . ASN A 1 195 ? 31.641 11.539 18.984 1 98.38 195 ASN A CA 1
ATOM 1574 C C . ASN A 1 195 ? 31.156 12.43 20.125 1 98.38 195 ASN A C 1
ATOM 1576 O O . ASN A 1 195 ? 31.781 13.445 20.438 1 98.38 195 ASN A O 1
ATOM 1580 N N . GLY A 1 196 ? 29.984 12.125 20.547 1 97.75 196 GLY A N 1
ATOM 1581 C CA . GLY A 1 196 ? 29.484 12.766 21.75 1 97.75 196 GLY A CA 1
ATOM 1582 C C . GLY A 1 196 ? 28.641 14 21.469 1 97.75 196 GLY A C 1
ATOM 1583 O O . GLY A 1 196 ? 28.062 14.586 22.375 1 97.75 196 GLY A O 1
ATOM 1584 N N . GLN A 1 197 ? 28.547 14.344 20.266 1 97.56 197 GLN A N 1
ATOM 1585 C CA . GLN A 1 197 ? 27.828 15.562 19.922 1 97.56 197 GLN A CA 1
ATOM 1586 C C . GLN A 1 197 ? 26.578 15.242 19.094 1 97.56 197 GLN A C 1
ATOM 1588 O O . GLN A 1 197 ? 26.656 14.453 18.141 1 97.56 197 GLN A O 1
ATOM 1593 N N . LYS A 1 198 ? 25.516 15.883 19.484 1 97.69 198 LYS A N 1
ATOM 1594 C CA . LYS A 1 198 ? 24.297 15.719 18.719 1 97.69 198 LYS A CA 1
ATOM 1595 C C . LYS A 1 198 ? 24.484 16.219 17.281 1 97.69 198 LYS A C 1
ATOM 1597 O O . LYS A 1 198 ? 25.109 17.25 17.047 1 97.69 198 LYS A O 1
ATOM 1602 N N . VAL A 1 199 ? 23.984 15.484 16.297 1 98.19 199 VAL A N 1
ATOM 1603 C CA . VAL A 1 199 ? 24.031 15.867 14.898 1 98.19 199 VAL A CA 1
ATOM 1604 C C . VAL A 1 199 ? 22.734 16.609 14.523 1 98.19 199 VAL A C 1
ATOM 1606 O O . VAL A 1 199 ? 21.641 16.047 14.594 1 98.19 199 VAL A O 1
ATOM 1609 N N . GLY A 1 200 ? 22.891 17.828 14.062 1 96 200 GLY A N 1
ATOM 1610 C CA . GLY A 1 200 ? 21.734 18.672 13.758 1 96 200 GLY A CA 1
ATOM 1611 C C . GLY A 1 200 ? 21.062 19.234 14.992 1 96 200 GLY A C 1
ATOM 1612 O O . GLY A 1 200 ? 21.469 18.953 16.109 1 96 200 GLY A O 1
ATOM 1613 N N . ASP A 1 201 ? 19.984 20 14.805 1 96.88 201 ASP A N 1
ATOM 1614 C CA . ASP A 1 201 ? 19.281 20.641 15.922 1 96.88 201 ASP A CA 1
ATOM 1615 C C . ASP A 1 201 ? 17.797 20.312 15.906 1 96.88 201 ASP A C 1
ATOM 1617 O O . ASP A 1 201 ? 17.016 20.938 16.609 1 96.88 201 ASP A O 1
ATOM 1621 N N . ALA A 1 202 ? 17.469 19.359 15.062 1 97.62 202 ALA A N 1
ATOM 1622 C CA . ALA A 1 202 ? 16.078 18.938 15 1 97.62 202 ALA A CA 1
ATOM 1623 C C . ALA A 1 202 ? 15.68 18.203 16.281 1 97.62 202 ALA A C 1
ATOM 1625 O O . ALA A 1 202 ? 16.5 17.547 16.906 1 97.62 202 ALA A O 1
ATOM 1626 N N . VAL A 1 203 ? 14.422 18.359 16.672 1 98.38 203 VAL A N 1
ATOM 1627 C CA . VAL A 1 203 ? 13.836 17.594 17.781 1 98.38 203 VAL A CA 1
ATOM 1628 C C . VAL A 1 203 ? 12.602 16.859 17.281 1 98.38 203 VAL A C 1
ATOM 1630 O O . VAL A 1 203 ? 11.992 17.234 16.281 1 98.38 203 VAL A O 1
ATOM 1633 N N . LEU A 1 204 ? 12.305 15.719 17.953 1 98.31 204 LEU A N 1
ATOM 1634 C CA . LEU A 1 204 ? 11.148 14.898 17.609 1 98.31 204 LEU A CA 1
ATOM 1635 C C . LEU A 1 204 ? 11.172 14.508 16.141 1 98.31 204 LEU A C 1
ATOM 1637 O O . LEU A 1 204 ? 10.141 14.555 15.461 1 98.31 204 LEU A O 1
ATOM 1641 N N . ALA A 1 205 ? 12.359 14.203 15.602 1 98.12 205 ALA A N 1
ATOM 1642 C CA . ALA A 1 205 ? 12.555 13.773 14.219 1 98.12 205 ALA A CA 1
ATOM 1643 C C . ALA A 1 205 ? 12.414 12.258 14.094 1 98.12 205 ALA A C 1
ATOM 1645 O O . ALA A 1 205 ? 12.695 11.523 15.047 1 98.12 205 ALA A O 1
ATOM 1646 N N . PRO A 1 206 ? 12.086 11.828 12.938 1 97.56 206 PRO A N 1
ATOM 1647 C CA . PRO A 1 206 ? 11.68 12.539 11.727 1 97.56 206 PRO A CA 1
ATOM 1648 C C . PRO A 1 206 ? 10.188 12.875 11.711 1 97.56 206 PRO A C 1
ATOM 1650 O O . PRO A 1 206 ? 9.5 12.68 12.719 1 97.56 206 PRO A O 1
ATOM 1653 N N . THR A 1 207 ? 9.68 13.352 10.562 1 97.94 207 THR A N 1
ATOM 1654 C CA . THR A 1 207 ? 8.266 13.664 10.414 1 97.94 207 THR A CA 1
ATOM 1655 C C . THR A 1 207 ? 7.422 12.398 10.422 1 97.94 207 THR A C 1
ATOM 1657 O O . THR A 1 207 ? 7.852 11.352 9.93 1 97.94 207 THR A O 1
ATOM 1660 N N . PRO A 1 208 ? 6.246 12.414 11.047 1 97.38 208 PRO A N 1
ATOM 1661 C CA . PRO A 1 208 ? 5.395 11.219 11.086 1 97.38 208 PRO A CA 1
ATOM 1662 C C . PRO A 1 208 ? 4.688 10.961 9.758 1 97.38 208 PRO A C 1
ATOM 1664 O O . PRO A 1 208 ? 4.297 11.906 9.062 1 97.38 208 PRO A O 1
ATOM 1667 N N . THR A 1 209 ? 4.5 9.719 9.367 1 97.62 209 THR A N 1
ATOM 1668 C CA . THR A 1 209 ? 3.777 9.25 8.195 1 97.62 209 THR A CA 1
ATOM 1669 C C . THR A 1 209 ? 2.955 8.008 8.531 1 97.62 209 THR A C 1
ATOM 1671 O O . THR A 1 209 ? 2.918 7.574 9.68 1 97.62 209 THR A O 1
ATOM 1674 N N . ASP A 1 210 ? 2.129 7.559 7.562 1 96.88 210 ASP A N 1
ATOM 1675 C CA . ASP A 1 210 ? 1.663 6.18 7.648 1 96.88 210 ASP A CA 1
ATOM 1676 C C . ASP A 1 210 ? 2.791 5.199 7.332 1 96.88 210 ASP A C 1
ATOM 1678 O O . ASP A 1 210 ? 3.08 4.93 6.164 1 96.88 210 ASP A O 1
ATOM 1682 N N . TYR A 1 211 ? 3.33 4.594 8.352 1 96.56 211 TYR A N 1
ATOM 1683 C CA . TYR A 1 211 ? 4.609 3.896 8.266 1 96.56 211 TYR A CA 1
ATOM 1684 C C . TYR A 1 211 ? 4.469 2.602 7.473 1 96.56 211 TYR A C 1
ATOM 1686 O O . TYR A 1 211 ? 5.469 1.958 7.145 1 96.56 211 TYR A O 1
ATOM 1694 N N . GLU A 1 212 ? 3.27 2.225 7.09 1 94.06 212 GLU A N 1
ATOM 1695 C CA . GLU A 1 212 ? 3.049 1.079 6.215 1 94.06 212 GLU A CA 1
ATOM 1696 C C . GLU A 1 212 ? 3.08 1.494 4.746 1 94.06 212 GLU A C 1
ATOM 1698 O O . GLU A 1 212 ? 3.189 0.646 3.857 1 94.06 212 GLU A O 1
ATOM 1703 N N . GLU A 1 213 ? 3.023 2.795 4.52 1 95.31 213 GLU A N 1
ATOM 1704 C CA . GLU A 1 213 ? 2.945 3.289 3.148 1 95.31 213 GLU A CA 1
ATOM 1705 C C . GLU A 1 213 ? 4.242 3.977 2.734 1 95.31 213 GLU A C 1
ATOM 1707 O O . GLU A 1 213 ? 4.664 3.879 1.58 1 95.31 213 GLU A O 1
ATOM 1712 N N . ASN A 1 214 ? 4.816 4.711 3.666 1 95.44 214 ASN A N 1
ATOM 1713 C CA . ASN A 1 214 ? 6.094 5.363 3.398 1 95.44 214 ASN A CA 1
ATOM 1714 C C . ASN A 1 214 ? 6.785 5.793 4.691 1 95.44 214 ASN A C 1
ATOM 1716 O O . ASN A 1 214 ? 6.133 5.961 5.723 1 95.44 214 ASN A O 1
ATOM 1720 N N . VAL A 1 215 ? 8.102 5.926 4.621 1 97.25 215 VAL A N 1
ATOM 1721 C CA . VAL A 1 215 ? 8.922 6.465 5.703 1 97.25 215 VAL A CA 1
ATOM 1722 C C . VAL A 1 215 ? 9.883 7.516 5.148 1 97.25 215 VAL A C 1
ATOM 1724 O O . VAL A 1 215 ? 10.234 7.48 3.967 1 97.25 215 VAL A O 1
ATOM 1727 N N . LYS A 1 216 ? 10.234 8.469 5.949 1 98.25 216 LYS A N 1
ATOM 1728 C CA . LYS A 1 216 ? 11.086 9.57 5.523 1 98.25 216 LYS A CA 1
ATOM 1729 C C . LYS A 1 216 ? 12.492 9.438 6.113 1 98.25 216 LYS A C 1
ATOM 1731 O O . LYS A 1 216 ? 12.648 9.062 7.277 1 98.25 216 LYS A O 1
ATOM 1736 N N . TYR A 1 217 ? 13.492 9.695 5.312 1 98.25 217 TYR A N 1
ATOM 1737 C CA . TYR A 1 217 ? 14.844 9.766 5.859 1 98.25 217 TYR A CA 1
ATOM 1738 C C . TYR A 1 217 ? 15.336 11.203 5.906 1 98.25 217 TYR A C 1
ATOM 1740 O O . TYR A 1 217 ? 14.883 12.047 5.125 1 98.25 217 TYR A O 1
ATOM 1748 N N . ASN A 1 218 ? 16.188 11.461 6.84 1 98.56 218 ASN A N 1
ATOM 1749 C CA . ASN A 1 218 ? 16.969 12.695 6.938 1 98.56 218 ASN A CA 1
ATOM 1750 C C . ASN A 1 218 ? 18.422 12.469 6.555 1 98.56 218 ASN A C 1
ATOM 1752 O O . ASN A 1 218 ? 18.906 11.336 6.57 1 98.56 218 ASN A O 1
ATOM 1756 N N . ALA A 1 219 ? 19.062 13.547 6.172 1 98.44 219 ALA A N 1
ATOM 1757 C CA . ALA A 1 219 ? 20.469 13.484 5.812 1 98.44 219 ALA A CA 1
ATOM 1758 C C . ALA A 1 219 ? 21.266 14.617 6.465 1 98.44 219 ALA A C 1
ATOM 1760 O O . ALA A 1 219 ? 20.734 15.711 6.66 1 98.44 219 ALA A O 1
ATOM 1761 N N . PHE A 1 220 ? 22.516 14.32 6.805 1 98.25 220 PHE A N 1
ATOM 1762 C CA . PHE A 1 220 ? 23.406 15.281 7.445 1 98.25 220 PHE A CA 1
ATOM 1763 C C . PHE A 1 220 ? 24.812 15.203 6.852 1 98.25 220 PHE A C 1
ATOM 1765 O O . PHE A 1 220 ? 25.328 14.109 6.613 1 98.25 220 PHE A O 1
ATOM 1772 N N . ASP A 1 221 ? 25.375 16.359 6.637 1 97.56 221 ASP A N 1
ATOM 1773 C CA . ASP A 1 221 ? 26.781 16.422 6.246 1 97.56 221 ASP A CA 1
ATOM 1774 C C . ASP A 1 221 ? 27.703 16.25 7.457 1 97.56 221 ASP A C 1
ATOM 1776 O O . ASP A 1 221 ? 27.656 17.062 8.391 1 97.56 221 ASP A O 1
ATOM 1780 N N . LEU A 1 222 ? 28.531 15.25 7.438 1 97.81 222 LEU A N 1
ATOM 1781 C CA . LEU A 1 222 ? 29.406 14.945 8.562 1 97.81 222 LEU A CA 1
ATOM 1782 C C . LEU A 1 222 ? 30.859 15.203 8.188 1 97.81 222 LEU A C 1
ATOM 1784 O O . LEU A 1 222 ? 31.766 14.852 8.945 1 97.81 222 LEU A O 1
ATOM 1788 N N . SER A 1 223 ? 31.109 15.781 7.098 1 95.75 223 SER A N 1
ATOM 1789 C CA . SER A 1 223 ? 32.438 15.898 6.531 1 95.75 223 SER A CA 1
ATOM 1790 C C . SER A 1 223 ? 33.406 16.531 7.523 1 95.75 223 SER A C 1
ATOM 1792 O O . SER A 1 223 ? 34.562 16.062 7.68 1 95.75 223 SER A O 1
ATOM 1794 N N . ASP A 1 224 ? 32.969 17.562 8.234 1 94.38 224 ASP A N 1
ATOM 1795 C CA . ASP A 1 224 ? 33.844 18.297 9.133 1 94.38 224 ASP A CA 1
ATOM 1796 C C . ASP A 1 224 ? 33.781 17.734 10.555 1 94.38 224 ASP A C 1
ATOM 1798 O O . ASP A 1 224 ? 34.5 18.188 11.438 1 94.38 224 ASP A O 1
ATOM 1802 N N . ARG A 1 225 ? 33.031 16.75 10.727 1 95.69 225 ARG A N 1
ATOM 1803 C CA . ARG A 1 225 ? 32.812 16.25 12.078 1 95.69 225 ARG A CA 1
ATOM 1804 C C . ARG A 1 225 ? 33.5 14.898 12.289 1 95.69 225 ARG A C 1
ATOM 1806 O O . ARG A 1 225 ? 33.719 14.484 13.43 1 95.69 225 ARG A O 1
ATOM 1813 N N . LEU A 1 226 ? 33.781 14.266 11.227 1 96.5 226 LEU A N 1
ATOM 1814 C CA . LEU A 1 226 ? 34.406 12.961 11.312 1 96.5 226 LEU A CA 1
ATOM 1815 C C . LEU A 1 226 ? 35.906 13.109 11.57 1 96.5 226 LEU A C 1
ATOM 1817 O O . LEU A 1 226 ? 36.562 13.992 11 1 96.5 226 LEU A O 1
ATOM 1821 N N . ARG A 1 227 ? 36.375 12.281 12.453 1 96.56 227 ARG A N 1
ATOM 1822 C CA . ARG A 1 227 ? 37.812 12.211 12.688 1 96.56 227 ARG A CA 1
ATOM 1823 C C . ARG A 1 227 ? 38.469 11.234 11.719 1 96.56 227 ARG A C 1
ATOM 1825 O O . ARG A 1 227 ? 38.375 10.023 11.883 1 96.56 227 ARG A O 1
ATOM 1832 N N . ALA A 1 228 ? 39.281 11.773 10.812 1 95.88 228 ALA A N 1
ATOM 1833 C CA . ALA A 1 228 ? 39.938 10.969 9.781 1 95.88 228 ALA A CA 1
ATOM 1834 C C . ALA A 1 228 ? 41.062 10.141 10.383 1 95.88 228 ALA A C 1
ATOM 1836 O O . ALA A 1 228 ? 41.875 10.641 11.188 1 95.88 228 ALA A O 1
ATOM 1837 N N . GLY A 1 229 ? 41.156 8.93 10.047 1 96.12 229 GLY A N 1
ATOM 1838 C CA . GLY A 1 229 ? 42.219 8.047 10.469 1 96.12 229 GLY A CA 1
ATOM 1839 C C . GLY A 1 229 ? 42.156 7.664 11.93 1 96.12 229 GLY A C 1
ATOM 1840 O O . GLY A 1 229 ? 43.031 6.965 12.453 1 96.12 229 GLY A O 1
ATOM 1841 N N . GLU A 1 230 ? 41.062 8.07 12.57 1 96.94 230 GLU A N 1
ATOM 1842 C CA . GLU A 1 230 ? 40.875 7.793 13.984 1 96.94 230 GLU A CA 1
ATOM 1843 C C . GLU A 1 230 ? 39.531 7.117 14.234 1 96.94 230 GLU A C 1
ATOM 1845 O O . GLU A 1 230 ? 38.656 7.125 13.359 1 96.94 230 GLU A O 1
ATOM 1850 N N . ARG A 1 231 ? 39.469 6.566 15.367 1 97.75 231 ARG A N 1
ATOM 1851 C CA . ARG A 1 231 ? 38.219 5.918 15.742 1 97.75 231 ARG A CA 1
ATOM 1852 C C . ARG A 1 231 ? 37.125 6.945 15.992 1 97.75 231 ARG A C 1
ATOM 1854 O O . ARG A 1 231 ? 37.375 7.988 16.594 1 97.75 231 ARG A O 1
ATOM 1861 N N . ASN A 1 232 ? 35.938 6.738 15.453 1 98.62 232 ASN A N 1
ATOM 1862 C CA . ASN A 1 232 ? 34.719 7.512 15.656 1 98.62 232 ASN A CA 1
ATOM 1863 C C . ASN A 1 232 ? 33.625 6.676 16.312 1 98.62 232 ASN A C 1
ATOM 1865 O O . ASN A 1 232 ? 33.594 5.453 16.156 1 98.62 232 ASN A O 1
ATOM 1869 N N . ALA A 1 233 ? 32.812 7.348 17.125 1 98.69 233 ALA A N 1
ATOM 1870 C CA . ALA A 1 233 ? 31.672 6.684 17.719 1 98.69 233 ALA A CA 1
ATOM 1871 C C . ALA A 1 233 ? 30.359 7.332 17.25 1 98.69 233 ALA A C 1
ATOM 1873 O O . ALA A 1 233 ? 30.234 8.555 17.25 1 98.69 233 ALA A O 1
ATOM 1874 N N . VAL A 1 234 ? 29.438 6.516 16.781 1 98.69 234 VAL A N 1
ATOM 1875 C CA . VAL A 1 234 ? 28.109 6.977 16.406 1 98.69 234 VAL A CA 1
ATOM 1876 C C . VAL A 1 234 ? 27.078 6.395 17.359 1 98.69 234 VAL A C 1
ATOM 1878 O O . VAL A 1 234 ? 27.172 5.238 17.766 1 98.69 234 VAL A O 1
ATOM 1881 N N . GLY A 1 235 ? 26.172 7.215 17.828 1 98.75 235 GLY A N 1
ATOM 1882 C CA . GLY A 1 235 ? 25.078 6.812 18.703 1 98.75 235 GLY A CA 1
ATOM 1883 C C . GLY A 1 235 ? 23.719 7.293 18.219 1 98.75 235 GLY A C 1
ATOM 1884 O O . GLY A 1 235 ? 23.609 8.398 17.703 1 98.75 235 GLY A O 1
ATOM 1885 N N . VAL A 1 236 ? 22.719 6.438 18.375 1 98.88 236 VAL A N 1
ATOM 1886 C CA . VAL A 1 236 ? 21.344 6.812 18.062 1 98.88 236 VAL A CA 1
ATOM 1887 C C . VAL A 1 236 ? 20.422 6.426 19.219 1 98.88 236 VAL A C 1
ATOM 1889 O O . VAL A 1 236 ? 20.5 5.305 19.719 1 98.88 236 VAL A O 1
ATOM 1892 N N . VAL A 1 237 ? 19.609 7.34 19.688 1 98.81 237 VAL A N 1
ATOM 1893 C CA . VAL A 1 237 ? 18.531 7.055 20.625 1 98.81 237 VAL A CA 1
ATOM 1894 C C . VAL A 1 237 ? 17.188 7.07 19.875 1 98.81 237 VAL A C 1
ATOM 1896 O O . VAL A 1 237 ? 16.906 7.992 19.109 1 98.81 237 VAL A O 1
ATOM 1899 N N . LEU A 1 238 ? 16.422 6.012 20.078 1 98.75 238 LEU A N 1
ATOM 1900 C CA . LEU A 1 238 ? 15.102 5.941 19.453 1 98.75 238 LEU A CA 1
ATOM 1901 C C . LEU A 1 238 ? 14 6.156 20.484 1 98.75 238 LEU A C 1
ATOM 1903 O O . LEU A 1 238 ? 14.016 5.531 21.547 1 98.75 238 LEU A O 1
ATOM 1907 N N . GLY A 1 239 ? 13.086 7.102 20.219 1 98.69 239 GLY A N 1
ATOM 1908 C CA . GLY A 1 239 ? 11.852 7.254 20.969 1 98.69 239 GLY A CA 1
ATOM 1909 C C . GLY A 1 239 ? 10.672 6.531 20.344 1 98.69 239 GLY A C 1
ATOM 1910 O O . GLY A 1 239 ? 10.781 6.016 19.219 1 98.69 239 GLY A O 1
ATOM 1911 N N . ASN A 1 240 ? 9.57 6.473 21.016 1 98.25 240 ASN A N 1
ATOM 1912 C CA . ASN A 1 240 ? 8.43 5.676 20.594 1 98.25 240 ASN A CA 1
ATOM 1913 C C . ASN A 1 240 ? 7.66 6.355 19.469 1 98.25 240 ASN A C 1
ATOM 1915 O O . ASN A 1 240 ? 7.246 5.699 18.5 1 98.25 240 ASN A O 1
ATOM 1919 N N . GLY A 1 241 ? 7.473 7.688 19.594 1 97.19 241 GLY A N 1
ATOM 1920 C CA . GLY A 1 241 ? 6.719 8.43 18.594 1 97.19 241 GLY A CA 1
ATOM 1921 C C . GLY A 1 241 ? 5.391 7.785 18.25 1 97.19 241 GLY A C 1
ATOM 1922 O O . GLY A 1 241 ? 4.75 7.172 19.109 1 97.19 241 GLY A O 1
ATOM 1923 N N . ARG A 1 242 ? 4.91 8.016 17.062 1 96.88 242 ARG A N 1
ATOM 1924 C CA . ARG A 1 242 ? 3.635 7.473 16.594 1 96.88 242 ARG A CA 1
ATOM 1925 C C . ARG A 1 242 ? 3.781 6.02 16.156 1 96.88 242 ARG A C 1
ATOM 1927 O O . ARG A 1 242 ? 2.785 5.32 15.969 1 96.88 242 ARG A O 1
ATOM 1934 N N . TYR A 1 243 ? 4.996 5.547 16 1 97.31 243 TYR A N 1
ATOM 1935 C CA . TYR A 1 243 ? 5.234 4.18 15.547 1 97.31 243 TYR A CA 1
ATOM 1936 C C . TYR A 1 243 ? 4.742 3.174 16.578 1 97.31 243 TYR A C 1
ATOM 1938 O O . TYR A 1 243 ? 4.129 2.162 16.234 1 97.31 243 TYR A O 1
ATOM 1946 N N . PHE A 1 244 ? 5.098 3.416 17.875 1 97.19 244 PHE A N 1
ATOM 1947 C CA . PHE A 1 244 ? 4.535 2.697 19.016 1 97.19 244 PHE A CA 1
ATOM 1948 C C . PHE A 1 244 ? 3.395 3.486 19.641 1 97.19 244 PHE A C 1
ATOM 1950 O O . PHE A 1 244 ? 3.627 4.383 20.453 1 97.19 244 PHE A O 1
ATOM 1957 N N . THR A 1 245 ? 2.193 3.182 19.328 1 94.81 245 THR A N 1
ATOM 1958 C CA . THR A 1 245 ? 1.054 4.023 19.688 1 94.81 245 THR A CA 1
ATOM 1959 C C . THR A 1 245 ? 0.945 4.18 21.203 1 94.81 245 THR A C 1
ATOM 1961 O O . THR A 1 245 ? 1.375 3.307 21.953 1 94.81 245 THR A O 1
ATOM 1964 N N . MET A 1 246 ? 0.384 5.195 21.672 1 95.94 246 MET A N 1
ATOM 1965 C CA . MET A 1 246 ? 0.396 5.617 23.078 1 95.94 246 MET A CA 1
ATOM 1966 C C . MET A 1 246 ? -0.498 4.719 23.922 1 95.94 246 MET A C 1
ATOM 1968 O O . MET A 1 246 ? -0.312 4.617 25.125 1 95.94 246 MET A O 1
ATOM 1972 N N . ARG A 1 247 ? -1.472 4.156 23.281 1 95 247 ARG A N 1
ATOM 1973 C CA . ARG A 1 247 ? -2.352 3.188 23.922 1 95 247 ARG A CA 1
ATOM 1974 C C . ARG A 1 247 ? -2.342 1.856 23.188 1 95 247 ARG A C 1
ATOM 1976 O O . ARG A 1 247 ? -2.693 1.795 22 1 95 247 ARG A O 1
ATOM 1983 N N . GLN A 1 248 ? -1.938 0.858 23.906 1 89.12 248 GLN A N 1
ATOM 1984 C CA . GLN A 1 248 ? -1.863 -0.485 23.344 1 89.12 248 GLN A CA 1
ATOM 1985 C C . GLN A 1 248 ? -3.102 -1.302 23.703 1 89.12 248 GLN A C 1
ATOM 1987 O O . GLN A 1 248 ? -3.697 -1.104 24.766 1 89.12 248 GLN A O 1
ATOM 1992 N N . HIS A 1 249 ? -3.5 -2.213 22.844 1 84.25 249 HIS A N 1
ATOM 1993 C CA . HIS A 1 249 ? -4.625 -3.117 23.062 1 84.25 249 HIS A CA 1
ATOM 1994 C C . HIS A 1 249 ? -5.883 -2.346 23.438 1 84.25 249 HIS A C 1
ATOM 1996 O O . HIS A 1 249 ? -6.574 -2.711 24.391 1 84.25 249 HIS A O 1
ATOM 2002 N N . TYR A 1 250 ? -6.008 -1.17 22.844 1 88 250 TYR A N 1
ATOM 2003 C CA . TYR A 1 250 ? -7.117 -0.258 23.094 1 88 250 TYR A CA 1
ATOM 2004 C C . TYR A 1 250 ? -7.781 0.153 21.781 1 88 250 TYR A C 1
ATOM 2006 O O . TYR A 1 250 ? -7.168 0.828 20.953 1 88 250 TYR A O 1
ATOM 2014 N N . LYS A 1 251 ? -9.031 -0.267 21.609 1 91.06 251 LYS A N 1
ATOM 2015 C CA . LYS A 1 251 ? -9.781 0.018 20.391 1 91.06 251 LYS A CA 1
ATOM 2016 C C . LYS A 1 251 ? -8.938 -0.266 19.156 1 91.06 251 LYS A C 1
ATOM 2018 O O . LYS A 1 251 ? -8.773 0.602 18.297 1 91.06 251 LYS A O 1
ATOM 2023 N N . ALA A 1 252 ? -8.492 -1.491 19.094 1 88.69 252 ALA A N 1
ATOM 2024 C CA . ALA A 1 252 ? -7.562 -1.907 18.047 1 88.69 252 ALA A CA 1
ATOM 2025 C C . ALA A 1 252 ? -8.172 -1.71 16.672 1 88.69 252 ALA A C 1
ATOM 2027 O O . ALA A 1 252 ? -7.445 -1.563 15.68 1 88.69 252 ALA A O 1
ATOM 2028 N N . TYR A 1 253 ? -9.492 -1.647 16.594 1 88.44 253 TYR A N 1
ATOM 2029 C CA . TYR A 1 253 ? -10.188 -1.435 15.32 1 88.44 253 TYR A CA 1
ATOM 2030 C C . TYR A 1 253 ? -10.07 0.017 14.875 1 88.44 253 TYR A C 1
ATOM 2032 O O . TYR A 1 253 ? -10.281 0.33 13.703 1 88.44 253 TYR A O 1
ATOM 2040 N N . LYS A 1 254 ? -9.734 0.852 15.758 1 91.12 254 LYS A N 1
ATOM 2041 C CA . LYS A 1 254 ? -9.703 2.287 15.484 1 91.12 254 LYS A CA 1
ATOM 2042 C C . L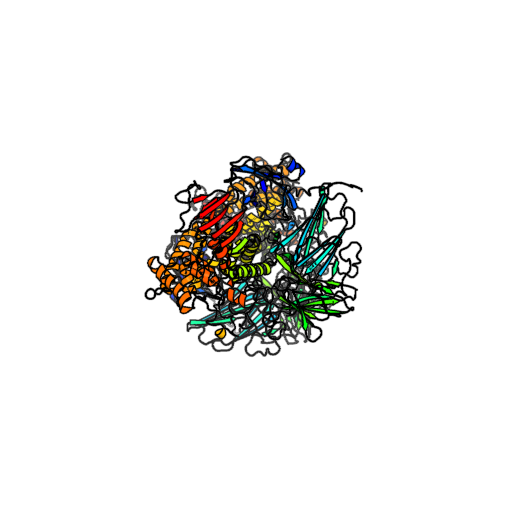YS A 1 254 ? -8.266 2.809 15.469 1 91.12 254 LYS A C 1
ATOM 2044 O O . LYS A 1 254 ? -7.875 3.521 14.539 1 91.12 254 LYS A O 1
ATOM 2049 N N . ILE A 1 255 ? -7.539 2.432 16.5 1 93.94 255 ILE A N 1
ATOM 2050 C CA . ILE A 1 255 ? -6.207 2.996 16.719 1 93.94 255 ILE A CA 1
ATOM 2051 C C . ILE A 1 255 ? -5.156 2.086 16.078 1 93.94 255 ILE A C 1
ATOM 2053 O O . ILE A 1 255 ? -5.043 0.914 16.453 1 93.94 255 ILE A O 1
ATOM 2057 N N . LYS A 1 256 ? -4.391 2.604 15.227 1 92.62 256 LYS A N 1
ATOM 2058 C CA . LYS A 1 256 ? -3.389 1.836 14.492 1 92.62 256 LYS A CA 1
ATOM 2059 C C . LYS A 1 256 ? -2.08 1.752 15.273 1 92.62 256 LYS A C 1
ATOM 2061 O O . LYS A 1 256 ? -1.621 2.748 15.828 1 92.62 256 LYS A O 1
ATOM 2066 N N . ASN A 1 257 ? -1.491 0.58 15.359 1 93.69 257 ASN A N 1
ATOM 2067 C CA . ASN A 1 257 ? -0.168 0.324 15.922 1 93.69 257 ASN A CA 1
ATOM 2068 C C . ASN A 1 257 ? 0.795 -0.205 14.867 1 93.69 257 ASN A C 1
ATOM 2070 O O . ASN A 1 257 ? 0.414 -1.024 14.023 1 93.69 257 ASN A O 1
ATOM 2074 N N . PHE A 1 258 ? 2.057 0.269 14.867 1 94.88 258 PHE A N 1
ATOM 2075 C CA . PHE A 1 258 ? 3.004 -0.107 13.82 1 94.88 258 PHE A CA 1
ATOM 2076 C C . PHE A 1 258 ? 4.105 -0.999 14.383 1 94.88 258 PHE A C 1
ATOM 2078 O O . PHE A 1 258 ? 4.922 -1.533 13.633 1 94.88 258 PHE A O 1
ATOM 2085 N N . GLY A 1 259 ? 4.207 -1.116 15.703 1 94.31 259 GLY A N 1
ATOM 2086 C CA . GLY A 1 259 ? 5.195 -1.995 16.297 1 94.31 259 GLY A CA 1
ATOM 2087 C C . GLY A 1 259 ? 6.234 -1.251 17.125 1 94.31 259 GLY A C 1
ATOM 2088 O O . GLY A 1 259 ? 5.918 -0.261 17.781 1 94.31 259 GLY A O 1
ATOM 2089 N N . PHE A 1 260 ? 7.48 -1.774 17.188 1 96.56 260 PHE A N 1
ATOM 2090 C CA . PHE A 1 260 ? 8.555 -1.239 18.016 1 96.56 260 PHE A CA 1
ATOM 2091 C C . PHE A 1 260 ? 9.477 -0.343 17.203 1 96.56 260 PHE A C 1
ATOM 2093 O O . PHE A 1 260 ? 9.734 -0.616 16.031 1 96.56 260 PHE A O 1
ATOM 2100 N N . PRO A 1 261 ? 10 0.681 17.797 1 97.75 261 PRO A N 1
ATOM 2101 C CA . PRO A 1 261 ? 10.945 1.55 17.094 1 97.75 261 PRO A CA 1
ATOM 2102 C C . PRO A 1 261 ? 12.125 0.783 16.5 1 97.75 261 PRO A C 1
ATOM 2104 O O . PRO A 1 261 ? 12.609 -0.174 17.109 1 97.75 261 PRO A O 1
ATOM 2107 N N . LYS A 1 262 ? 12.633 1.229 15.375 1 98.19 262 LYS A N 1
ATOM 2108 C CA . LYS A 1 262 ? 13.742 0.562 14.695 1 98.19 262 LYS A CA 1
ATOM 2109 C C . LYS A 1 262 ? 14.562 1.555 13.875 1 98.19 262 LYS A C 1
ATOM 2111 O O . LYS A 1 262 ? 14.133 2.691 13.656 1 98.19 262 LYS A O 1
ATOM 2116 N N . LEU A 1 263 ? 15.766 1.102 13.422 1 98.69 263 LEU A N 1
ATOM 2117 C CA . LEU A 1 263 ? 16.766 2.027 12.883 1 98.69 263 LEU A CA 1
ATOM 2118 C C . LEU A 1 263 ? 17.359 1.491 11.586 1 98.69 263 LEU A C 1
ATOM 2120 O O . LEU A 1 263 ? 17.672 0.303 11.492 1 98.69 263 LEU A O 1
ATOM 2124 N N . LEU A 1 264 ? 17.422 2.293 10.625 1 98.75 264 LEU A N 1
ATOM 2125 C CA . LEU A 1 264 ? 18.266 2.125 9.445 1 98.75 264 LEU A CA 1
ATOM 2126 C C . LEU A 1 264 ? 19.156 3.348 9.234 1 98.75 264 LEU A C 1
ATOM 2128 O O . LEU A 1 264 ? 18.656 4.469 9.109 1 98.75 264 LEU A O 1
ATOM 2132 N N . LEU A 1 265 ? 20.484 3.131 9.266 1 98.81 265 LEU A N 1
ATOM 2133 C CA . LEU A 1 265 ? 21.422 4.234 9.172 1 98.81 265 LEU A CA 1
ATOM 2134 C C . LEU A 1 265 ? 22.578 3.883 8.234 1 98.81 265 LEU A C 1
ATOM 2136 O O . LEU A 1 265 ? 23.109 2.768 8.281 1 98.81 265 LEU A O 1
ATOM 2140 N N . ASN A 1 266 ? 22.938 4.785 7.324 1 98.75 266 ASN A N 1
ATOM 2141 C CA . ASN A 1 266 ? 24.125 4.73 6.473 1 98.75 266 ASN A CA 1
ATOM 2142 C C . ASN A 1 266 ? 24.969 5.992 6.602 1 98.75 266 ASN A C 1
ATOM 2144 O O . ASN A 1 266 ? 24.453 7.105 6.457 1 98.75 266 ASN A O 1
ATOM 2148 N N . ILE A 1 267 ? 26.172 5.844 6.93 1 98.75 267 ILE A N 1
ATOM 2149 C CA . ILE A 1 267 ? 27.156 6.902 6.766 1 98.75 267 ILE A CA 1
ATOM 2150 C C . ILE A 1 267 ? 28.047 6.609 5.559 1 98.75 267 ILE A C 1
ATOM 2152 O O . ILE A 1 267 ? 28.891 5.711 5.605 1 98.75 267 ILE A O 1
ATOM 2156 N N . ILE A 1 268 ? 27.875 7.336 4.539 1 98.5 268 ILE A N 1
ATOM 2157 C CA . ILE A 1 268 ? 28.625 7.141 3.301 1 98.5 268 ILE A CA 1
ATOM 2158 C C . ILE A 1 268 ? 29.844 8.062 3.277 1 98.5 268 ILE A C 1
ATOM 2160 O O . ILE A 1 268 ? 29.703 9.289 3.301 1 98.5 268 ILE A O 1
ATOM 2164 N N . ILE A 1 269 ? 31.016 7.516 3.186 1 98.19 269 ILE A N 1
ATOM 2165 C CA . ILE A 1 269 ? 32.281 8.258 3.215 1 98.19 269 ILE A CA 1
ATOM 2166 C C . ILE A 1 269 ? 32.969 8.133 1.864 1 98.19 269 ILE A C 1
ATOM 2168 O O . ILE A 1 269 ? 33.281 7.031 1.421 1 98.19 269 ILE A O 1
ATOM 2172 N N . ASN A 1 270 ? 33.156 9.234 1.238 1 96.88 270 ASN A N 1
ATOM 2173 C CA . ASN A 1 270 ? 33.969 9.312 0.023 1 96.88 270 ASN A CA 1
ATOM 2174 C C . ASN A 1 270 ? 35.406 9.789 0.317 1 96.88 270 ASN A C 1
ATOM 2176 O O . ASN A 1 270 ? 35.594 10.805 0.983 1 96.88 270 ASN A O 1
ATOM 2180 N N . TYR A 1 271 ? 36.312 9.062 -0.205 1 96.88 271 TYR A N 1
ATOM 2181 C CA . TYR A 1 271 ? 37.719 9.398 0.045 1 96.88 271 TYR A CA 1
ATOM 2182 C C . TYR A 1 271 ? 38.344 10.109 -1.153 1 96.88 271 TYR A C 1
ATOM 2184 O O . TYR A 1 271 ? 37.812 10.039 -2.266 1 96.88 271 TYR A O 1
ATOM 2192 N N . GLU A 1 272 ? 39.375 10.75 -0.958 1 95.25 272 GLU A N 1
ATOM 2193 C CA . GLU A 1 272 ? 40.062 11.523 -1.998 1 95.25 272 GLU A CA 1
ATOM 2194 C C . GLU A 1 272 ? 40.594 10.609 -3.096 1 95.25 272 GLU A C 1
ATOM 2196 O O . GLU A 1 272 ? 40.75 11.031 -4.246 1 95.25 272 GLU A O 1
ATOM 2201 N N . ASP A 1 273 ? 40.875 9.375 -2.779 1 95.62 273 ASP A N 1
ATOM 2202 C CA . ASP A 1 273 ? 41.438 8.445 -3.762 1 95.62 273 ASP A CA 1
ATOM 2203 C C . ASP A 1 273 ? 40.344 7.879 -4.66 1 95.62 273 ASP A C 1
ATOM 2205 O O . ASP A 1 273 ? 40.594 7.023 -5.508 1 95.62 273 ASP A O 1
ATOM 2209 N N . GLY A 1 274 ? 39.094 8.242 -4.391 1 93.56 274 GLY A N 1
ATOM 2210 C CA . GLY A 1 274 ? 38 7.848 -5.254 1 93.56 274 GLY A CA 1
ATOM 2211 C C . GLY A 1 274 ? 37.188 6.676 -4.711 1 93.56 274 GLY A C 1
ATOM 2212 O O . GLY A 1 274 ? 36.125 6.375 -5.203 1 93.56 274 GLY A O 1
ATOM 2213 N N . THR A 1 275 ? 37.656 6.055 -3.656 1 95.81 275 THR A N 1
ATOM 2214 C CA . THR A 1 275 ? 36.938 4.938 -3.066 1 95.81 275 THR A CA 1
ATOM 2215 C C . THR A 1 275 ? 35.844 5.441 -2.121 1 95.81 275 THR A C 1
ATOM 2217 O O . THR A 1 275 ? 35.844 6.602 -1.707 1 95.81 275 THR A O 1
ATOM 2220 N N . THR A 1 276 ? 34.875 4.555 -1.885 1 96.81 276 THR A N 1
ATOM 2221 C CA . THR A 1 276 ? 33.75 4.867 -1.006 1 96.81 276 THR A CA 1
ATOM 2222 C C . THR A 1 276 ? 33.562 3.758 0.024 1 96.81 276 THR A C 1
ATOM 2224 O O . THR A 1 276 ? 33.781 2.582 -0.271 1 96.81 276 THR A O 1
ATOM 2227 N N . GLU A 1 277 ? 33.25 4.152 1.188 1 97.25 277 GLU A N 1
ATOM 2228 C CA . GLU A 1 277 ? 32.906 3.232 2.27 1 97.25 277 GLU A CA 1
ATOM 2229 C C . GLU A 1 277 ? 31.562 3.602 2.912 1 97.25 277 GLU A C 1
ATOM 2231 O O . GLU A 1 277 ? 31.25 4.785 3.053 1 97.25 277 GLU A O 1
ATOM 2236 N N . THR A 1 278 ? 30.766 2.609 3.266 1 98.25 278 THR A N 1
ATOM 2237 C CA . THR A 1 278 ? 29.5 2.859 3.949 1 98.25 278 THR A CA 1
ATOM 2238 C C . THR A 1 278 ? 29.469 2.168 5.309 1 98.25 278 THR A C 1
ATOM 2240 O O . THR A 1 278 ? 29.625 0.948 5.395 1 98.25 278 THR A O 1
ATOM 2243 N N . ILE A 1 279 ? 29.359 2.926 6.352 1 98.25 279 ILE A N 1
ATOM 2244 C CA . ILE A 1 279 ? 29.047 2.393 7.672 1 98.25 279 ILE A CA 1
ATOM 2245 C C . ILE A 1 279 ? 27.531 2.211 7.812 1 98.25 279 ILE A C 1
ATOM 2247 O O . ILE A 1 279 ? 26.781 3.189 7.824 1 98.25 279 ILE A O 1
ATOM 2251 N N . SER A 1 280 ? 27.078 0.998 7.887 1 98.44 280 SER A N 1
ATOM 2252 C CA . SER A 1 280 ? 25.641 0.725 7.879 1 98.44 280 SER A CA 1
ATOM 2253 C C . SER A 1 280 ? 25.219 -0.027 9.133 1 98.44 280 SER A C 1
ATOM 2255 O O . SER A 1 280 ? 26.047 -0.636 9.812 1 98.44 280 SER A O 1
ATOM 2257 N N . THR A 1 281 ? 23.953 0.053 9.492 1 98.44 281 THR A N 1
ATOM 2258 C CA . THR A 1 281 ? 23.391 -0.728 10.586 1 98.44 281 THR A CA 1
ATOM 2259 C C . THR A 1 281 ? 23.5 -2.223 10.297 1 98.44 281 THR A C 1
ATOM 2261 O O . THR A 1 281 ? 23.281 -2.656 9.164 1 98.44 281 THR A O 1
ATOM 2264 N N . SER A 1 282 ? 23.891 -2.93 11.289 1 97.12 282 SER A N 1
ATOM 2265 C CA . SER A 1 282 ? 24.047 -4.379 11.242 1 97.12 282 SER A CA 1
ATOM 2266 C C . SER A 1 282 ? 23.969 -4.988 12.641 1 97.12 282 SER A C 1
ATOM 2268 O O . SER A 1 282 ? 23.828 -4.27 13.633 1 97.12 282 SER A O 1
ATOM 2270 N N . ASP A 1 283 ? 24.078 -6.27 12.688 1 94.88 283 ASP A N 1
ATOM 2271 C CA . ASP A 1 283 ? 24.047 -6.957 13.969 1 94.88 283 ASP A CA 1
ATOM 2272 C C . ASP A 1 283 ? 25.375 -6.809 14.711 1 94.88 283 ASP A C 1
ATOM 2274 O O . ASP A 1 283 ? 25.547 -7.383 15.789 1 94.88 283 ASP A O 1
ATOM 2278 N N . GLN A 1 284 ? 26.266 -6.008 14.125 1 96.31 284 GLN A N 1
ATOM 2279 C CA . GLN A 1 284 ? 27.531 -5.684 14.805 1 96.31 284 GLN A CA 1
ATOM 2280 C C . GLN A 1 284 ? 27.359 -4.48 15.727 1 96.31 284 GLN A C 1
ATOM 2282 O O . GLN A 1 284 ? 28.219 -4.215 16.562 1 96.31 284 GLN A O 1
ATOM 2287 N N . TRP A 1 285 ? 26.312 -3.814 15.602 1 98.56 285 TRP A N 1
ATOM 2288 C CA . TRP A 1 285 ? 26 -2.725 16.516 1 98.56 285 TRP A CA 1
ATOM 2289 C C . TRP A 1 285 ? 25.609 -3.264 17.891 1 98.56 285 TRP A C 1
ATOM 2291 O O . TRP A 1 285 ? 25.156 -4.406 18.016 1 98.56 285 TRP A O 1
ATOM 2301 N N . MET A 1 286 ? 25.891 -2.441 18.844 1 98.62 286 MET A N 1
ATOM 2302 C CA . MET A 1 286 ? 25.453 -2.768 20.203 1 98.62 286 MET A CA 1
ATOM 2303 C C . MET A 1 286 ? 24.25 -1.916 20.594 1 98.62 286 MET A C 1
ATOM 2305 O O . MET A 1 286 ? 24.141 -0.758 20.188 1 98.62 286 MET A O 1
ATOM 2309 N N . GLY A 1 287 ? 23.312 -2.531 21.359 1 98.69 287 GLY A N 1
ATOM 2310 C CA . GLY A 1 287 ? 22.141 -1.798 21.766 1 98.69 287 GLY A CA 1
ATOM 2311 C C . GLY A 1 287 ? 21.703 -2.119 23.188 1 98.69 287 GLY A C 1
ATOM 2312 O O . GLY A 1 287 ? 22.109 -3.139 23.75 1 98.69 287 GLY A O 1
ATOM 2313 N N . THR A 1 288 ? 20.922 -1.193 23.797 1 98.56 288 THR A N 1
ATOM 2314 C CA . THR A 1 288 ? 20.328 -1.425 25.109 1 98.56 288 THR A CA 1
ATOM 2315 C C . THR A 1 288 ? 19 -0.67 25.234 1 98.56 288 THR A C 1
ATOM 2317 O O . THR A 1 288 ? 18.781 0.316 24.531 1 98.56 288 THR A O 1
ATOM 2320 N N . ALA A 1 289 ? 18.156 -1.219 26.062 1 98 289 ALA A N 1
ATOM 2321 C CA . ALA A 1 289 ? 16.922 -0.537 26.438 1 98 289 ALA A CA 1
ATOM 2322 C C . ALA A 1 289 ? 16.953 -0.076 27.891 1 98 289 ALA A C 1
ATOM 2324 O O . ALA A 1 289 ? 15.984 0.476 28.406 1 98 289 ALA A O 1
ATOM 2325 N N . ASP A 1 290 ? 18.078 -0.34 28.469 1 98.12 290 ASP A N 1
ATOM 2326 C CA . ASP A 1 290 ? 18.203 -0.025 29.891 1 98.12 290 ASP A CA 1
ATOM 2327 C C . ASP A 1 290 ? 18.891 1.326 30.094 1 98.12 290 ASP A C 1
ATOM 2329 O O . ASP A 1 290 ? 19.891 1.424 30.812 1 98.12 290 ASP A O 1
ATOM 2333 N N . GLY A 1 291 ? 18.375 2.336 29.5 1 98.31 291 GLY A N 1
ATOM 2334 C CA . GLY A 1 291 ? 18.875 3.693 29.625 1 98.31 291 GLY A CA 1
ATOM 2335 C C . GLY A 1 291 ? 18 4.582 30.484 1 98.31 291 GLY A C 1
ATOM 2336 O O . GLY A 1 291 ? 17.047 4.105 31.109 1 98.31 291 GLY A O 1
ATOM 2337 N N . PRO A 1 292 ? 18.328 5.867 30.484 1 98.56 292 PRO A N 1
ATOM 2338 C CA . PRO A 1 292 ? 17.672 6.789 31.422 1 98.56 292 PRO A CA 1
ATOM 2339 C C . PRO A 1 292 ? 16.219 7.102 31.031 1 98.56 292 PRO A C 1
ATOM 2341 O O . PRO A 1 292 ? 15.414 7.445 31.891 1 98.56 292 PRO A O 1
ATOM 2344 N N . ILE A 1 293 ? 15.875 7.086 29.797 1 98.81 293 ILE A N 1
ATOM 2345 C CA . ILE A 1 293 ? 14.492 7.277 29.391 1 98.81 293 ILE A CA 1
ATOM 2346 C C . ILE A 1 293 ? 13.711 5.973 29.578 1 98.81 293 ILE A C 1
ATOM 2348 O O . ILE A 1 293 ? 13.805 5.066 28.75 1 98.81 293 ILE A O 1
ATOM 2352 N N . ARG A 1 294 ? 12.867 5.984 30.562 1 98.38 294 ARG A N 1
ATOM 2353 C CA . ARG A 1 294 ? 12.195 4.762 30.984 1 98.38 294 ARG A CA 1
ATOM 2354 C C . ARG A 1 294 ? 10.812 4.652 30.359 1 98.38 294 ARG A C 1
ATOM 2356 O O . ARG A 1 294 ? 10.219 3.568 30.328 1 98.38 294 ARG A O 1
ATOM 2363 N N . ASN A 1 295 ? 10.289 5.723 29.953 1 98.25 295 ASN A N 1
ATOM 2364 C CA . ASN A 1 295 ? 9.031 5.828 29.234 1 98.25 295 ASN A CA 1
ATOM 2365 C C . ASN A 1 295 ? 8.93 7.148 28.469 1 98.25 295 ASN A C 1
ATOM 2367 O O . ASN A 1 295 ? 9.492 8.156 28.891 1 98.25 295 ASN A O 1
ATOM 2371 N N . ASN A 1 296 ? 8.328 7.105 27.312 1 98.38 296 ASN A N 1
ATOM 2372 C CA . ASN A 1 296 ? 8.148 8.336 26.547 1 98.38 296 ASN A CA 1
ATOM 2373 C C . ASN A 1 296 ? 7 8.211 25.547 1 98.38 296 ASN A C 1
ATOM 2375 O O . ASN A 1 296 ? 7.02 7.344 24.672 1 98.38 296 ASN A O 1
ATOM 2379 N N . ASN A 1 297 ? 5.992 9.023 25.641 1 96.12 297 ASN A N 1
ATOM 2380 C CA . ASN A 1 297 ? 4.969 9.195 24.609 1 96.12 297 ASN A CA 1
ATOM 2381 C C . ASN A 1 297 ? 4.25 10.531 24.75 1 96.12 297 ASN A C 1
ATOM 2383 O O . ASN A 1 297 ? 4.312 11.164 25.812 1 96.12 297 ASN A O 1
ATOM 2387 N N . GLU A 1 298 ? 3.562 10.906 23.766 1 96.31 298 GLU A N 1
ATOM 2388 C CA . GLU A 1 298 ? 2.988 12.242 23.672 1 96.31 298 GLU A CA 1
ATOM 2389 C C . GLU A 1 298 ? 1.866 12.445 24.672 1 96.31 298 GLU A C 1
ATOM 2391 O O . GLU A 1 298 ? 1.58 13.578 25.078 1 96.31 298 GLU A O 1
ATOM 2396 N N . TYR A 1 299 ? 1.202 11.367 25.094 1 97.94 299 TYR A N 1
ATOM 2397 C CA . TYR A 1 299 ? 0.055 11.492 25.984 1 97.94 299 TYR A CA 1
ATOM 2398 C C . TYR A 1 299 ? 0.501 11.586 27.453 1 97.94 299 TYR A C 1
ATOM 2400 O O . TYR A 1 299 ? 0.012 12.438 28.203 1 97.94 299 TYR A O 1
ATOM 2408 N N . ASP A 1 300 ? 1.521 10.797 27.781 1 98.25 300 ASP A N 1
ATOM 2409 C CA . ASP A 1 300 ? 1.785 10.594 29.203 1 98.25 300 ASP A CA 1
ATOM 2410 C C . ASP A 1 300 ? 3.037 11.352 29.641 1 98.25 300 ASP A C 1
ATOM 2412 O O . ASP A 1 300 ? 3.211 11.641 30.828 1 98.25 300 ASP A O 1
ATOM 2416 N N . GLY A 1 301 ? 3.871 11.672 28.703 1 98.5 301 GLY A N 1
ATOM 2417 C CA . GLY A 1 301 ? 5.098 12.383 29.031 1 98.5 301 GLY A CA 1
ATOM 2418 C C . GLY A 1 301 ? 6.32 11.492 29.031 1 98.5 301 GLY A C 1
ATOM 2419 O O . GLY A 1 301 ? 6.34 10.453 28.375 1 98.5 301 GLY A O 1
ATOM 2420 N N . GLU A 1 302 ? 7.363 12 29.578 1 98.75 302 GLU A N 1
ATOM 2421 C CA . GLU A 1 302 ? 8.617 11.258 29.656 1 98.75 302 GLU A CA 1
ATOM 2422 C C . GLU A 1 302 ? 9.008 10.961 31.094 1 98.75 302 GLU A C 1
ATOM 2424 O O . GLU A 1 302 ? 8.844 11.812 31.984 1 98.75 302 GLU A O 1
ATOM 2429 N N . TYR A 1 303 ? 9.328 9.719 31.359 1 98.75 303 TYR A N 1
ATOM 2430 C CA . TYR A 1 303 ? 9.906 9.281 32.625 1 98.75 303 TYR A CA 1
ATOM 2431 C C . TYR A 1 303 ? 11.406 9.086 32.5 1 98.75 303 TYR A C 1
ATOM 2433 O O . TYR A 1 303 ? 11.875 8.195 31.797 1 98.75 303 TYR A O 1
ATOM 2441 N N . TYR A 1 304 ? 12.141 9.945 33.188 1 98.75 304 TYR A N 1
ATOM 2442 C CA . TYR A 1 304 ? 13.594 9.961 33.062 1 98.75 304 TYR A CA 1
ATOM 2443 C C . TYR A 1 304 ? 14.25 9.641 34.406 1 98.75 304 TYR A C 1
ATOM 2445 O O . TYR A 1 304 ? 14.047 10.359 35.406 1 98.75 304 TYR A O 1
ATOM 2453 N N . ASP A 1 305 ? 15.039 8.594 34.438 1 98.69 305 ASP A N 1
ATOM 2454 C CA . ASP A 1 305 ? 15.82 8.219 35.625 1 98.69 305 ASP A CA 1
ATOM 2455 C C . ASP A 1 305 ? 17.297 8.531 35.406 1 98.69 305 ASP A C 1
ATOM 2457 O O . ASP A 1 305 ? 18.031 7.734 34.812 1 98.69 305 ASP A O 1
ATOM 2461 N N . ALA A 1 306 ? 17.75 9.555 36.062 1 98.19 306 ALA A N 1
ATOM 2462 C CA . ALA A 1 306 ? 19.125 10.023 35.875 1 98.19 306 ALA A CA 1
ATOM 2463 C C . ALA A 1 306 ? 20.125 9.031 36.438 1 98.19 306 ALA A C 1
ATOM 2465 O O . ALA A 1 306 ? 21.312 9.055 36.094 1 98.19 306 ALA A O 1
ATOM 2466 N N . ASN A 1 307 ? 19.703 8.172 37.344 1 97.56 307 ASN A N 1
ATOM 2467 C CA . ASN A 1 307 ? 20.594 7.156 37.906 1 97.56 307 ASN A CA 1
ATOM 2468 C C . ASN A 1 307 ? 20.984 6.129 36.844 1 97.56 307 ASN A C 1
ATOM 2470 O O . ASN A 1 307 ? 21.938 5.379 37.031 1 97.56 307 ASN A O 1
ATOM 2474 N N . LYS A 1 308 ? 20.25 6.133 35.75 1 97.88 308 LYS A N 1
ATOM 2475 C CA . LYS A 1 308 ? 20.469 5.148 34.688 1 97.88 308 LYS A CA 1
ATOM 2476 C C . LYS A 1 308 ? 21.234 5.77 33.531 1 97.88 308 LYS A C 1
ATOM 2478 O O . LYS A 1 308 ? 21.359 5.148 32.469 1 97.88 308 LYS A O 1
ATOM 2483 N N . GLU A 1 309 ? 21.672 6.906 33.688 1 97.56 309 GLU A N 1
ATOM 2484 C CA . GLU A 1 309 ? 22.469 7.52 32.625 1 97.56 309 GLU A CA 1
ATOM 2485 C C . GLU A 1 309 ? 23.672 6.652 32.281 1 97.56 309 GLU A C 1
ATOM 2487 O O . GLU A 1 309 ? 24.297 6.055 33.156 1 97.56 309 GLU A O 1
ATOM 2492 N N . LEU A 1 310 ? 24 6.66 31.031 1 97.19 310 LEU A N 1
ATOM 2493 C CA . LEU A 1 310 ? 24.969 5.703 30.5 1 97.19 310 LEU A CA 1
ATOM 2494 C C . LEU A 1 310 ? 26.359 6.32 30.406 1 97.19 310 LEU A C 1
ATOM 2496 O O . LEU A 1 310 ? 27.328 5.629 30.062 1 97.19 310 LEU A O 1
ATOM 2500 N N . GLY A 1 311 ? 26.438 7.605 30.672 1 95.94 311 GLY A N 1
ATOM 2501 C CA . GLY A 1 311 ? 27.719 8.297 30.531 1 95.94 311 GLY A CA 1
ATOM 2502 C C . GLY A 1 311 ? 28.062 8.625 29.094 1 95.94 311 GLY A C 1
ATOM 2503 O O . GLY A 1 311 ? 27.203 9.094 28.328 1 95.94 311 GLY A O 1
ATOM 2504 N N . ALA A 1 312 ? 29.328 8.5 28.75 1 97.69 312 ALA A N 1
ATOM 2505 C CA . ALA A 1 312 ? 29.797 8.859 27.422 1 97.69 312 ALA A CA 1
ATOM 2506 C C . ALA A 1 312 ? 29.625 7.699 26.453 1 97.69 312 ALA A C 1
ATOM 2508 O O . ALA A 1 312 ? 30.578 7.309 25.766 1 97.69 312 ALA A O 1
ATOM 2509 N N . TRP A 1 313 ? 28.422 7.211 26.391 1 98.31 313 TRP A N 1
ATOM 2510 C CA . TRP A 1 313 ? 28.125 5.988 25.656 1 98.31 313 TRP A CA 1
ATOM 2511 C C . TRP A 1 313 ? 28.281 6.215 24.156 1 98.31 313 TRP A C 1
ATOM 2513 O O . TRP A 1 313 ? 28.469 5.262 23.391 1 98.31 313 TRP A O 1
ATOM 2523 N N . ASP A 1 314 ? 28.188 7.484 23.625 1 98.12 314 ASP A N 1
ATOM 2524 C CA . ASP A 1 314 ? 28.297 7.824 22.219 1 98.12 314 ASP A CA 1
ATOM 2525 C C . ASP A 1 314 ? 29.672 8.398 21.891 1 98.12 314 ASP A C 1
ATOM 2527 O O . ASP A 1 314 ? 29.828 9.125 20.922 1 98.12 314 ASP A O 1
ATOM 2531 N N . GLU A 1 315 ? 30.578 8.133 22.766 1 98.31 315 GLU A N 1
ATOM 2532 C CA . GLU A 1 315 ? 31.984 8.5 22.531 1 98.31 315 GLU A CA 1
ATOM 2533 C C . GLU A 1 315 ? 32.844 7.262 22.344 1 98.31 315 GLU A C 1
ATOM 2535 O O . GLU A 1 315 ? 32.438 6.148 22.688 1 98.31 315 GLU A O 1
ATOM 2540 N N . VAL A 1 316 ? 34.031 7.484 21.797 1 98.12 316 VAL A N 1
ATOM 2541 C CA . VAL A 1 316 ? 35 6.414 21.531 1 98.12 316 VAL A CA 1
ATOM 2542 C C . VAL A 1 316 ? 35.5 5.816 22.844 1 98.12 316 VAL A C 1
ATOM 2544 O O . VAL A 1 316 ? 35.75 6.543 23.812 1 98.12 316 VAL A O 1
ATOM 2547 N N . GLY A 1 317 ? 35.625 4.539 22.859 1 97.62 317 GLY A N 1
ATOM 2548 C CA . GLY A 1 317 ? 36.219 3.852 24 1 97.62 317 GLY A CA 1
ATOM 2549 C C . GLY A 1 317 ? 35.219 3.461 25.062 1 97.62 317 GLY A C 1
ATOM 2550 O O . GLY A 1 317 ? 35.594 2.893 26.094 1 97.62 317 GLY A O 1
ATOM 2551 N N . PHE A 1 318 ? 34 3.693 24.859 1 98.25 318 PHE A N 1
ATOM 2552 C CA . PHE A 1 318 ? 32.969 3.301 25.797 1 98.25 318 PHE A CA 1
ATOM 2553 C C . PHE A 1 318 ? 32.906 1.784 25.953 1 98.25 318 PHE A C 1
ATOM 2555 O O . PHE A 1 318 ? 33 1.055 24.953 1 98.25 318 PHE A O 1
ATOM 2562 N N . ASP A 1 319 ? 32.75 1.255 27.141 1 97.94 319 ASP A N 1
ATOM 2563 C CA . ASP A 1 319 ? 32.625 -0.177 27.391 1 97.94 319 ASP A CA 1
ATOM 2564 C C . ASP A 1 319 ? 31.172 -0.63 27.234 1 97.94 319 ASP A C 1
ATOM 2566 O O . ASP A 1 319 ? 30.375 -0.526 28.172 1 97.94 319 ASP A O 1
ATOM 2570 N N . ASP A 1 320 ? 30.891 -1.228 26.141 1 97.75 320 ASP A N 1
ATOM 2571 C CA . ASP A 1 320 ? 29.531 -1.681 25.875 1 97.75 320 ASP A CA 1
ATOM 2572 C C . ASP A 1 320 ? 29.406 -3.193 26.031 1 97.75 320 ASP A C 1
ATOM 2574 O O . ASP A 1 320 ? 28.562 -3.83 25.406 1 97.75 320 ASP A O 1
ATOM 2578 N N . SER A 1 321 ? 30.172 -3.803 26.781 1 96.69 321 SER A N 1
ATOM 2579 C CA . SER A 1 321 ? 30.188 -5.25 26.969 1 96.69 321 SER A CA 1
ATOM 2580 C C . SER A 1 321 ? 28.891 -5.734 27.609 1 96.69 321 SER A C 1
ATOM 2582 O O . SER A 1 321 ? 28.516 -6.898 27.469 1 96.69 321 SER A O 1
ATOM 2584 N N . SER A 1 322 ? 28.25 -4.863 28.328 1 96.81 322 SER A N 1
ATOM 2585 C CA . SER A 1 322 ? 27 -5.23 28.984 1 96.81 322 SER A CA 1
ATOM 2586 C C . SER A 1 322 ? 25.797 -5.035 28.047 1 96.81 322 SER A C 1
ATOM 2588 O O . SER A 1 322 ? 24.672 -5.418 28.391 1 96.81 322 SER A O 1
ATOM 2590 N N . TRP A 1 323 ? 26.078 -4.41 26.938 1 98.31 323 TRP A N 1
ATOM 2591 C CA . TRP A 1 323 ? 25 -4.184 25.984 1 98.31 323 TRP A CA 1
ATOM 2592 C C . TRP A 1 323 ? 24.734 -5.438 25.156 1 98.31 323 TRP A C 1
ATOM 2594 O O . TRP A 1 323 ? 25.531 -6.379 25.172 1 98.31 323 TRP A O 1
ATOM 2604 N N . LEU A 1 324 ? 23.578 -5.535 24.453 1 98.19 324 LEU A N 1
ATOM 2605 C CA . LEU A 1 324 ? 23.203 -6.641 23.578 1 98.19 324 LEU A CA 1
ATOM 2606 C C . LEU A 1 324 ? 23.594 -6.344 22.141 1 98.19 324 LEU A C 1
ATOM 2608 O O . LEU A 1 324 ? 23.562 -5.188 21.703 1 98.19 324 LEU A O 1
ATOM 2612 N N . PRO A 1 325 ? 23.953 -7.352 21.359 1 97.81 325 PRO A N 1
ATOM 2613 C CA . PRO A 1 325 ? 24 -7.105 19.922 1 97.81 325 PRO A CA 1
ATOM 2614 C C . PRO A 1 325 ? 22.656 -6.645 19.359 1 97.81 325 PRO A C 1
ATOM 2616 O O . PRO A 1 325 ? 21.594 -7.156 19.766 1 97.81 325 PRO A O 1
ATOM 2619 N N . ALA A 1 326 ? 22.719 -5.703 18.578 1 97.81 326 ALA A N 1
ATOM 2620 C CA . ALA A 1 326 ? 21.5 -5.309 17.875 1 97.81 326 ALA A CA 1
ATOM 2621 C C . ALA A 1 326 ? 20.906 -6.477 17.094 1 97.81 326 ALA A C 1
ATOM 2623 O O . ALA A 1 326 ? 21.641 -7.324 16.578 1 97.81 326 ALA A O 1
ATOM 2624 N N . GLU A 1 327 ? 19.625 -6.5 16.984 1 96.75 327 GLU A N 1
ATOM 2625 C CA . GLU A 1 327 ? 18.953 -7.574 16.266 1 96.75 327 GLU A CA 1
ATOM 2626 C C . GLU A 1 327 ? 18.406 -7.086 14.93 1 96.75 327 GLU A C 1
ATOM 2628 O O . GLU A 1 327 ? 17.922 -5.957 14.82 1 96.75 327 GLU A O 1
ATOM 2633 N N . TYR A 1 328 ? 18.594 -7.934 13.922 1 96.38 328 TYR A N 1
ATOM 2634 C CA . TYR A 1 328 ? 17.891 -7.648 12.672 1 96.38 328 TYR A CA 1
ATOM 2635 C C . TYR A 1 328 ? 16.375 -7.762 12.859 1 96.38 328 TYR A C 1
ATOM 2637 O O . TYR A 1 328 ? 15.891 -8.734 13.445 1 96.38 328 TYR A O 1
ATOM 2645 N N . VAL A 1 329 ? 15.664 -6.805 12.445 1 96.06 329 VAL A N 1
ATOM 2646 C CA . VAL A 1 329 ? 14.211 -6.805 12.594 1 96.06 329 VAL A CA 1
ATOM 2647 C C . VAL A 1 329 ? 13.555 -6.586 11.227 1 96.06 329 VAL A C 1
ATOM 2649 O O . VAL A 1 329 ? 14.234 -6.258 10.25 1 96.06 329 VAL A O 1
ATOM 2652 N N . GLN A 1 330 ? 12.289 -6.812 11.188 1 93.75 330 GLN A N 1
ATOM 2653 C CA . GLN A 1 330 ? 11.547 -6.688 9.938 1 93.75 330 GLN A CA 1
ATOM 2654 C C . GLN A 1 330 ? 11.469 -5.23 9.484 1 93.75 330 GLN A C 1
ATOM 2656 O O . GLN A 1 330 ? 11.25 -4.336 10.305 1 93.75 330 GLN A O 1
ATOM 2661 N N . GLU A 1 331 ? 11.609 -4.961 8.203 1 94.06 331 GLU A N 1
ATOM 2662 C CA . GLU A 1 331 ? 11.5 -3.621 7.641 1 94.06 331 GLU A CA 1
ATOM 2663 C C . GLU A 1 331 ? 10.062 -3.107 7.727 1 94.06 331 GLU A C 1
ATOM 2665 O O . GLU A 1 331 ? 9.117 -3.898 7.777 1 94.06 331 GLU A O 1
ATOM 2670 N N . PRO A 1 332 ? 9.914 -1.792 7.797 1 93.19 332 PRO A N 1
ATOM 2671 C CA . PRO A 1 332 ? 8.562 -1.246 7.66 1 93.19 332 PRO A CA 1
ATOM 2672 C C . PRO A 1 332 ? 7.992 -1.425 6.254 1 93.19 332 PRO A C 1
ATOM 2674 O O . PRO A 1 332 ? 8.68 -1.921 5.363 1 93.19 332 PRO A O 1
ATOM 2677 N N . GLY A 1 333 ? 6.703 -1.042 6.145 1 87 333 GLY A N 1
ATOM 2678 C CA . GLY A 1 333 ? 6.125 -1.052 4.809 1 87 333 GLY A CA 1
ATOM 2679 C C . GLY A 1 333 ? 6.406 0.218 4.027 1 87 333 GLY A C 1
ATOM 2680 O O . GLY A 1 333 ? 6.926 1.19 4.578 1 87 333 GLY A O 1
ATOM 2681 N N . GLY A 1 334 ? 6.242 0.114 2.793 1 89.12 334 GLY A N 1
ATOM 2682 C CA . GLY A 1 334 ? 6.195 1.304 1.96 1 89.12 334 GLY A CA 1
ATOM 2683 C C . GLY A 1 334 ? 7.562 1.73 1.453 1 89.12 334 GLY A C 1
ATOM 2684 O O . GLY A 1 334 ? 8.523 0.965 1.53 1 89.12 334 GLY A O 1
ATOM 2685 N N . ASP A 1 335 ? 7.625 3.008 0.975 1 93.31 335 ASP A N 1
ATOM 2686 C CA . ASP A 1 335 ? 8.805 3.541 0.299 1 93.31 335 ASP A CA 1
ATOM 2687 C C . ASP A 1 335 ? 9.672 4.352 1.262 1 93.31 335 ASP A C 1
ATOM 2689 O O . ASP A 1 335 ? 9.164 4.934 2.223 1 93.31 335 ASP A O 1
ATOM 2693 N N . TYR A 1 336 ? 10.984 4.363 0.967 1 97.06 336 TYR A N 1
ATOM 2694 C CA . TYR A 1 336 ? 11.914 5.254 1.655 1 97.06 336 TYR A CA 1
ATOM 2695 C C . TYR A 1 336 ? 12.078 6.562 0.891 1 97.06 336 TYR A C 1
ATOM 2697 O O . TYR A 1 336 ? 12.594 6.57 -0.229 1 97.06 336 TYR A O 1
ATOM 2705 N N . GLN A 1 337 ? 11.719 7.672 1.521 1 97.31 337 GLN A N 1
ATOM 2706 C CA . GLN A 1 337 ? 11.734 8.938 0.801 1 97.31 337 GLN A CA 1
ATOM 2707 C C . GLN A 1 337 ? 12.508 10 1.572 1 97.31 337 GLN A C 1
ATOM 2709 O O . GLN A 1 337 ? 12.555 9.977 2.805 1 97.31 337 GLN A O 1
ATOM 2714 N N . ALA A 1 338 ? 13.141 10.898 0.813 1 98.25 338 ALA A N 1
ATOM 2715 C CA . ALA A 1 338 ? 13.711 12.078 1.457 1 98.25 338 ALA A CA 1
ATOM 2716 C C . ALA A 1 338 ? 12.617 12.945 2.08 1 98.25 338 ALA A C 1
ATOM 2718 O O . ALA A 1 338 ? 11.547 13.117 1.495 1 98.25 338 ALA A O 1
ATOM 2719 N N . GLN A 1 339 ? 12.859 13.359 3.258 1 98.12 339 GLN A N 1
ATOM 2720 C CA . GLN A 1 339 ? 11.93 14.312 3.863 1 98.12 339 GLN A CA 1
ATOM 2721 C C . GLN A 1 339 ? 12.117 15.711 3.281 1 98.12 339 GLN A C 1
ATOM 2723 O O . GLN A 1 339 ? 13.172 16.328 3.449 1 98.12 339 GLN A O 1
ATOM 2728 N N . LEU A 1 340 ? 11.086 16.234 2.672 1 97.69 340 LEU A N 1
ATOM 2729 C CA . LEU A 1 340 ? 11.211 17.531 2.029 1 97.69 340 LEU A CA 1
ATOM 2730 C C . LEU A 1 340 ? 10.562 18.625 2.877 1 97.69 340 LEU A C 1
ATOM 2732 O O . LEU A 1 340 ? 10.812 19.812 2.668 1 97.69 340 LEU A O 1
ATOM 2736 N N . ASN A 1 341 ? 9.648 18.219 3.811 1 98 341 ASN A N 1
ATOM 2737 C CA . ASN A 1 341 ? 9.18 19.203 4.781 1 98 341 ASN A CA 1
ATOM 2738 C C . ASN A 1 341 ? 10.18 19.391 5.922 1 98 341 ASN A C 1
ATOM 2740 O O . ASN A 1 341 ? 11.016 18.516 6.164 1 98 341 ASN A O 1
ATOM 2744 N N . GLU A 1 342 ? 10.016 20.438 6.645 1 97.56 342 GLU A N 1
ATOM 2745 C CA . GLU A 1 342 ? 10.969 20.781 7.695 1 97.56 342 GLU A CA 1
ATOM 2746 C C . GLU A 1 342 ? 10.797 19.875 8.914 1 97.56 342 GLU A C 1
ATOM 2748 O O . GLU A 1 342 ? 9.688 19.438 9.219 1 97.56 342 GLU A O 1
ATOM 2753 N N . ASN A 1 343 ? 11.883 19.625 9.594 1 97.94 343 ASN A N 1
ATOM 2754 C CA . ASN A 1 343 ? 11.828 19.016 10.914 1 97.94 343 ASN A CA 1
ATOM 2755 C C . ASN A 1 343 ? 11.391 20.016 11.977 1 97.94 343 ASN A C 1
ATOM 2757 O O . ASN A 1 343 ? 11.391 21.234 11.727 1 97.94 343 ASN A O 1
ATOM 2761 N N . MET A 1 344 ? 11.055 19.5 13.133 1 98.44 344 MET A N 1
ATOM 2762 C CA . MET A 1 344 ? 10.758 20.359 14.273 1 98.44 344 MET A CA 1
ATOM 2763 C C . MET A 1 344 ? 12.039 20.812 14.961 1 98.44 344 MET A C 1
ATOM 2765 O O . MET A 1 344 ? 13.055 20.125 14.906 1 98.44 344 MET A O 1
ATOM 2769 N N . LYS A 1 345 ? 11.922 21.984 15.602 1 97.88 345 LYS A N 1
ATOM 2770 C CA . LYS A 1 345 ? 12.992 22.578 16.391 1 97.88 345 LYS A CA 1
ATOM 2771 C C . LYS A 1 345 ? 12.438 23.359 17.578 1 97.88 345 LYS A C 1
ATOM 2773 O O . LYS A 1 345 ? 11.234 23.641 17.625 1 97.88 345 LYS A O 1
ATOM 2778 N N . VAL A 1 346 ? 13.281 23.562 18.547 1 98.56 346 VAL A N 1
ATOM 2779 C CA . VAL A 1 346 ? 12.953 24.609 19.5 1 98.56 346 VAL A CA 1
ATOM 2780 C C . VAL A 1 346 ? 13.023 25.969 18.828 1 98.56 346 VAL A C 1
ATOM 2782 O O . VAL A 1 346 ? 14.109 26.484 18.562 1 98.56 346 VAL A O 1
ATOM 2785 N N . MET A 1 347 ? 11.906 26.562 18.672 1 98.19 347 MET A N 1
ATOM 2786 C CA . MET A 1 347 ? 11.805 27.75 17.828 1 98.19 347 MET A CA 1
ATOM 2787 C C . MET A 1 347 ? 11.938 29.016 18.672 1 98.19 347 MET A C 1
ATOM 2789 O O . MET A 1 347 ? 12.312 30.078 18.172 1 98.19 347 MET A O 1
ATOM 2793 N N . LYS A 1 348 ? 11.539 28.844 19.953 1 97.25 348 LYS A N 1
ATOM 2794 C CA . LYS A 1 348 ? 11.531 29.984 20.859 1 97.25 348 LYS A CA 1
ATOM 2795 C C . LYS A 1 348 ? 11.648 29.516 22.312 1 97.25 348 LYS A C 1
ATOM 2797 O O . LYS A 1 348 ? 11.219 28.406 22.656 1 97.25 348 LYS A O 1
ATOM 2802 N N . GLU A 1 349 ? 12.328 30.312 23.156 1 98.19 349 GLU A N 1
ATOM 2803 C CA . GLU A 1 349 ? 12.344 30.109 24.594 1 98.19 349 GLU A CA 1
ATOM 2804 C C . GLU A 1 349 ? 11.422 31.109 25.297 1 98.19 349 GLU A C 1
ATOM 2806 O O . GLU A 1 349 ? 11.352 32.281 24.922 1 98.19 349 GLU A O 1
ATOM 2811 N N . LEU A 1 350 ? 10.656 30.609 26.188 1 98.06 350 LEU A N 1
ATOM 2812 C CA . LEU A 1 350 ? 9.734 31.453 26.953 1 98.06 350 LEU A CA 1
ATOM 2813 C C . LEU A 1 350 ? 10 31.328 28.453 1 98.06 350 LEU A C 1
ATOM 2815 O O . LEU A 1 350 ? 10.094 30.219 28.984 1 98.06 350 LEU A O 1
ATOM 2819 N N . ARG A 1 351 ? 10.102 32.406 29.141 1 97.81 351 ARG A N 1
ATOM 2820 C CA . ARG A 1 351 ? 10.258 32.406 30.594 1 97.81 351 ARG A CA 1
ATOM 2821 C C . ARG A 1 351 ? 8.906 32.5 31.297 1 97.81 351 ARG A C 1
ATOM 2823 O O . ARG A 1 351 ? 8.031 33.25 30.844 1 97.81 351 ARG A O 1
ATOM 2830 N N . PRO A 1 352 ? 8.758 31.719 32.375 1 98.25 352 PRO A N 1
ATOM 2831 C CA . PRO A 1 352 ? 7.512 31.891 33.125 1 98.25 352 PRO A CA 1
ATOM 2832 C C . PRO A 1 352 ? 7.371 33.281 33.719 1 98.25 352 PRO A C 1
ATOM 2834 O O . PRO A 1 352 ? 8.375 33.938 34.062 1 98.25 352 PRO A O 1
ATOM 2837 N N . VAL A 1 353 ? 6.176 33.719 33.969 1 98.25 353 VAL A N 1
ATOM 2838 C CA . VAL A 1 353 ? 5.941 35.094 34.469 1 98.25 353 VAL A CA 1
ATOM 2839 C C . VAL A 1 353 ? 5.641 35.062 35.969 1 98.25 353 VAL A C 1
ATOM 2841 O O . VAL A 1 353 ? 5.754 36.094 36.625 1 98.25 353 VAL A O 1
ATOM 2844 N N . ALA A 1 354 ? 5.254 33.844 36.469 1 98.06 354 ALA A N 1
ATOM 2845 C CA . ALA A 1 354 ? 4.938 33.781 37.906 1 98.06 354 ALA A CA 1
ATOM 2846 C C . ALA A 1 354 ? 5.125 32.344 38.438 1 98.06 354 ALA A C 1
ATOM 2848 O O . ALA A 1 354 ? 5.086 31.375 37.688 1 98.06 354 ALA A O 1
ATOM 2849 N N . ILE A 1 355 ? 5.395 32.219 39.719 1 97.12 355 ILE A N 1
ATOM 2850 C CA . ILE A 1 355 ? 5.445 30.969 40.469 1 97.12 355 ILE A CA 1
ATOM 2851 C C . ILE A 1 355 ? 4.781 31.156 41.812 1 97.12 355 ILE A C 1
ATOM 2853 O O . ILE A 1 355 ? 4.977 32.156 42.5 1 97.12 355 ILE A O 1
ATOM 2857 N N . SER A 1 356 ? 3.895 30.281 42.188 1 96.38 356 SER A N 1
ATOM 2858 C CA . SER A 1 356 ? 3.223 30.359 43.469 1 96.38 356 SER A CA 1
ATOM 2859 C C . SER A 1 356 ? 3.283 29.031 44.219 1 96.38 356 SER A C 1
ATOM 2861 O O . SER A 1 356 ? 3.189 27.969 43.594 1 96.38 356 SER A O 1
ATOM 2863 N N . ALA A 1 357 ? 3.377 29.109 45.469 1 95.94 357 ALA A N 1
ATOM 2864 C CA . ALA A 1 357 ? 3.393 27.906 46.281 1 95.94 357 ALA A CA 1
ATOM 2865 C C . ALA A 1 357 ? 1.983 27.359 46.5 1 95.94 357 ALA A C 1
ATOM 2867 O O . ALA A 1 357 ? 1.022 28.125 46.625 1 95.94 357 ALA A O 1
ATOM 2868 N N . ARG A 1 358 ? 1.965 26.109 46.5 1 95.25 358 ARG A N 1
ATOM 2869 C CA . ARG A 1 358 ? 0.732 25.375 46.812 1 95.25 358 ARG A CA 1
ATOM 2870 C C . ARG A 1 358 ? 0.929 24.422 47.969 1 95.25 358 ARG A C 1
ATOM 2872 O O . ARG A 1 358 ? 2.059 24.188 48.406 1 95.25 358 ARG A O 1
ATOM 2879 N N . ALA A 1 359 ? -0.177 23.844 48.469 1 92.19 359 ALA A N 1
ATOM 2880 C CA . ALA A 1 359 ? -0.102 22.891 49.562 1 92.19 359 ALA A CA 1
ATOM 2881 C C . ALA A 1 359 ? 0.708 21.656 49.188 1 92.19 359 ALA A C 1
ATOM 2883 O O . ALA A 1 359 ? 0.604 21.172 48.062 1 92.19 359 ALA A O 1
ATOM 2884 N N . GLY A 1 360 ? 1.473 21.125 50.156 1 91.94 360 GLY A N 1
ATOM 2885 C CA . GLY A 1 360 ? 2.193 19.875 49.938 1 91.94 360 GLY A CA 1
ATOM 2886 C C . GLY A 1 360 ? 3.502 20.062 49.219 1 91.94 360 GLY A C 1
ATOM 2887 O O . GLY A 1 360 ? 3.881 19.219 48.375 1 91.94 360 GLY A O 1
ATOM 2888 N N . GLN A 1 361 ? 4.133 21.188 49.344 1 92.75 361 GLN A N 1
ATOM 2889 C CA . GLN A 1 361 ? 5.406 21.484 48.688 1 92.75 361 GLN A CA 1
ATOM 2890 C C . GLN A 1 361 ? 5.289 21.406 47.188 1 92.75 361 GLN A C 1
ATOM 2892 O O . GLN A 1 361 ? 6.141 20.812 46.531 1 92.75 361 GLN A O 1
ATOM 2897 N N . ARG A 1 362 ? 4.238 21.828 46.688 1 97.06 362 ARG A N 1
ATOM 2898 C CA . ARG A 1 362 ? 3.98 21.969 45.281 1 97.06 362 ARG A CA 1
ATOM 2899 C C . ARG A 1 362 ? 4.062 23.438 44.844 1 97.06 362 ARG A C 1
ATOM 2901 O O . ARG A 1 362 ? 3.859 24.344 45.656 1 97.06 362 ARG A O 1
ATOM 2908 N N . TYR A 1 363 ? 4.434 23.641 43.594 1 97.94 363 TYR A N 1
ATOM 2909 C CA . TYR A 1 363 ? 4.535 24.984 43.031 1 97.94 363 TYR A CA 1
ATOM 2910 C C . TYR A 1 363 ? 3.82 25.062 41.688 1 97.94 363 TYR A C 1
ATOM 2912 O O . TYR A 1 363 ? 3.883 24.125 40.906 1 97.94 363 TYR A O 1
ATOM 2920 N N . MET A 1 364 ? 3.1 26.172 41.5 1 98.12 364 MET A N 1
ATOM 2921 C CA . MET A 1 364 ? 2.377 26.422 40.281 1 98.12 364 MET A CA 1
ATOM 2922 C C . MET A 1 364 ? 3.084 27.469 39.406 1 98.12 364 MET A C 1
ATOM 2924 O O . MET A 1 364 ? 3.232 28.609 39.844 1 98.12 364 MET A O 1
ATOM 2928 N N . LEU A 1 365 ? 3.514 27.031 38.281 1 98.44 365 LEU A N 1
ATOM 2929 C CA . LEU A 1 365 ? 4.129 27.953 37.312 1 98.44 365 LEU A CA 1
ATOM 2930 C C . LEU A 1 365 ? 3.098 28.469 36.312 1 98.44 365 LEU A C 1
ATOM 2932 O O . LEU A 1 365 ? 2.236 27.703 35.844 1 98.44 365 LEU A O 1
ATOM 2936 N N . ASP A 1 366 ? 3.162 29.734 35.969 1 98.5 366 ASP A N 1
ATOM 2937 C CA . ASP A 1 366 ? 2.416 30.359 34.875 1 98.5 366 ASP A CA 1
ATOM 2938 C C . ASP A 1 366 ? 3.355 30.875 33.781 1 98.5 366 ASP A C 1
ATOM 2940 O O . ASP A 1 366 ? 4.145 31.781 34.031 1 98.5 366 ASP A O 1
ATOM 2944 N N . MET A 1 367 ? 3.242 30.344 32.688 1 98.5 367 MET A N 1
ATOM 2945 C CA . MET A 1 367 ? 4.105 30.75 31.562 1 98.5 367 MET A CA 1
ATOM 2946 C C . MET A 1 367 ? 3.637 32.062 30.969 1 98.5 367 MET A C 1
ATOM 2948 O O . MET A 1 367 ? 4.379 32.719 30.234 1 98.5 367 MET A O 1
ATOM 2952 N N . GLY A 1 368 ? 2.475 32.438 31.172 1 98.06 368 GLY A N 1
ATOM 2953 C CA . GLY A 1 368 ? 1.907 33.688 30.625 1 98.06 368 GLY A CA 1
ATOM 2954 C C . GLY A 1 368 ? 1.339 33.5 29.234 1 98.06 368 GLY A C 1
ATOM 2955 O O . GLY A 1 368 ? 0.627 34.375 28.734 1 98.06 368 GLY A O 1
ATOM 2956 N N . GLN A 1 369 ? 1.581 32.438 28.609 1 98.31 369 GLN A N 1
ATOM 2957 C CA . GLN A 1 369 ? 1.218 32.125 27.234 1 98.31 369 GLN A CA 1
ATOM 2958 C C . GLN A 1 369 ? 0.968 30.625 27.062 1 98.31 369 GLN A C 1
ATOM 2960 O O . GLN A 1 369 ? 1.772 29.797 27.5 1 98.31 369 GLN A O 1
ATOM 2965 N N . ASN A 1 370 ? -0.315 30.234 26.578 1 98.5 370 ASN A N 1
ATOM 2966 C CA . ASN A 1 370 ? -0.5 28.859 26.125 1 98.5 370 ASN A CA 1
ATOM 2967 C C . ASN A 1 370 ? 0.491 28.5 25.031 1 98.5 370 ASN A C 1
ATOM 2969 O O . ASN A 1 370 ? 0.479 29.094 23.953 1 98.5 370 ASN A O 1
ATOM 2973 N N . MET A 1 371 ? 1.345 27.547 25.281 1 98.56 371 MET A N 1
ATOM 2974 C CA . MET A 1 371 ? 2.414 27.172 24.359 1 98.56 371 MET A CA 1
ATOM 2975 C C . MET A 1 371 ? 2.473 25.672 24.188 1 98.56 371 MET A C 1
ATOM 2977 O O . MET A 1 371 ? 1.831 24.922 24.922 1 98.56 371 MET A O 1
ATOM 2981 N N . VAL A 1 372 ? 3.201 25.25 23.188 1 98.81 372 VAL A N 1
ATOM 2982 C CA . VAL A 1 372 ? 3.373 23.828 22.906 1 98.81 372 VAL A CA 1
ATOM 2983 C C . VAL A 1 372 ? 4.859 23.484 22.891 1 98.81 372 VAL A C 1
ATOM 2985 O O . VAL A 1 372 ? 5.641 24.109 22.156 1 98.81 372 VAL A O 1
ATOM 2988 N N . GLY A 1 373 ? 5.297 22.562 23.594 1 98.75 373 GLY A N 1
ATOM 2989 C CA . GLY A 1 373 ? 6.668 22.109 23.766 1 98.75 373 GLY A CA 1
ATOM 2990 C C . GLY A 1 373 ? 6.922 21.438 25.094 1 98.75 373 GLY A C 1
ATOM 2991 O O . GLY A 1 373 ? 6.219 20.5 25.453 1 98.75 373 GLY A O 1
ATOM 2992 N N . TRP A 1 374 ? 7.973 21.828 25.797 1 98.75 374 TRP A N 1
ATOM 2993 C CA . TRP A 1 374 ? 8.281 21.25 27.109 1 98.75 374 TRP A CA 1
ATOM 2994 C C . TRP A 1 374 ? 9.023 22.266 27.984 1 98.75 374 TRP A C 1
ATOM 2996 O O . TRP A 1 374 ? 9.172 23.422 27.609 1 98.75 374 TRP A O 1
ATOM 3006 N N . LEU A 1 375 ? 9.32 21.859 29.219 1 98.56 375 LEU A N 1
ATOM 3007 C CA . LEU A 1 375 ? 10.102 22.688 30.141 1 98.56 375 LEU A CA 1
ATOM 3008 C C . LEU A 1 375 ? 11.516 22.156 30.297 1 98.56 375 LEU A C 1
ATOM 3010 O O . LEU A 1 375 ? 11.719 20.938 30.422 1 98.56 375 LEU A O 1
ATOM 3014 N N . ARG A 1 376 ? 12.477 23.016 30.172 1 98.75 376 ARG A N 1
ATOM 3015 C CA . ARG A 1 376 ? 13.82 22.734 30.688 1 98.75 376 ARG A CA 1
ATOM 3016 C C . ARG A 1 376 ? 13.953 23.188 32.125 1 98.75 376 ARG A C 1
ATOM 3018 O O . ARG A 1 376 ? 13.609 24.312 32.469 1 98.75 376 ARG A O 1
ATOM 3025 N N . ILE A 1 377 ? 14.555 22.359 32.969 1 98.38 377 ILE A N 1
ATOM 3026 C CA . ILE A 1 377 ? 14.602 22.688 34.406 1 98.38 377 ILE A CA 1
ATOM 3027 C C . ILE A 1 377 ? 16.047 22.609 34.906 1 98.38 377 ILE A C 1
ATOM 3029 O O . ILE A 1 377 ? 16.859 21.875 34.344 1 98.38 377 ILE A O 1
ATOM 3033 N N . ARG A 1 378 ? 16.297 23.328 35.844 1 97.44 378 ARG A N 1
ATOM 3034 C CA . ARG A 1 378 ? 17.5 23.297 36.656 1 97.44 378 ARG A CA 1
ATOM 3035 C C . ARG A 1 378 ? 17.172 23 38.125 1 97.44 378 ARG A C 1
ATOM 3037 O O . ARG A 1 378 ? 16.484 23.781 38.781 1 97.44 378 ARG A O 1
ATOM 3044 N N . VAL A 1 379 ? 17.641 21.812 38.625 1 95.81 379 VAL A N 1
ATOM 3045 C CA . VAL A 1 379 ? 17.203 21.375 39.938 1 95.81 379 VAL A CA 1
ATOM 3046 C C . VAL A 1 379 ? 18.391 20.859 40.75 1 95.81 379 VAL A C 1
ATOM 3048 O O . VAL A 1 379 ? 19.422 20.516 40.188 1 95.81 379 VAL A O 1
ATOM 3051 N N . ARG A 1 380 ? 18.172 20.875 42.031 1 94.25 380 ARG A N 1
ATOM 3052 C CA . ARG A 1 380 ? 19.094 20.281 43 1 94.25 380 ARG A CA 1
ATOM 3053 C C . ARG A 1 380 ? 18.375 19.406 44 1 94.25 380 ARG A C 1
ATOM 3055 O O . ARG A 1 380 ? 17.234 19.688 44.375 1 94.25 380 ARG A O 1
ATOM 3062 N N . GLY A 1 381 ? 19.078 18.281 44.406 1 94.5 381 GLY A N 1
ATOM 3063 C CA . GLY A 1 381 ? 18.5 17.359 45.375 1 94.5 381 GLY A CA 1
ATOM 3064 C C . GLY A 1 381 ? 19.344 16.125 45.625 1 94.5 381 GLY A C 1
ATOM 3065 O O . GLY A 1 381 ? 20.484 16.047 45.156 1 94.5 381 GLY A O 1
ATOM 3066 N N . ASN A 1 382 ? 18.703 15.18 46.375 1 95.12 382 ASN A N 1
ATOM 3067 C CA . ASN A 1 382 ? 19.375 13.93 46.656 1 95.12 382 ASN A CA 1
ATOM 3068 C C . ASN A 1 382 ? 19.109 12.875 45.594 1 95.12 382 ASN A C 1
ATOM 3070 O O . ASN A 1 382 ? 18.125 12.961 44.875 1 95.12 382 ASN A O 1
ATOM 3074 N N . GLN A 1 383 ? 20.031 11.922 45.562 1 96.75 383 GLN A N 1
ATOM 3075 C CA . GLN A 1 383 ? 19.828 10.789 44.688 1 96.75 383 GLN A CA 1
ATOM 3076 C C . GLN A 1 383 ? 18.484 10.109 44.969 1 96.75 383 GLN A C 1
ATOM 3078 O O . GLN A 1 383 ? 18.188 9.781 46.125 1 96.75 383 GLN A O 1
ATOM 3083 N N . GLY A 1 384 ? 17.672 9.977 43.875 1 96.31 384 GLY A N 1
ATOM 3084 C CA . GLY A 1 384 ? 16.422 9.273 44.031 1 96.31 384 GLY A CA 1
ATOM 3085 C C . GLY A 1 384 ? 15.227 10.203 44.188 1 96.31 384 GLY A C 1
ATOM 3086 O O . GLY A 1 384 ? 14.078 9.781 44.031 1 96.31 384 GLY A O 1
ATOM 3087 N N . ASP A 1 385 ? 15.531 11.461 44.562 1 96.56 385 ASP A N 1
ATOM 3088 C CA . ASP A 1 385 ? 14.438 12.422 44.594 1 96.56 385 ASP A CA 1
ATOM 3089 C C . ASP A 1 385 ? 13.719 12.484 43.25 1 96.56 385 ASP A C 1
ATOM 3091 O O . ASP A 1 385 ? 14.352 12.391 42.188 1 96.56 385 ASP A O 1
ATOM 3095 N N . THR A 1 386 ? 12.406 12.609 43.344 1 97.94 386 THR A N 1
ATOM 3096 C CA . THR A 1 386 ? 11.602 12.594 42.125 1 97.94 386 THR A CA 1
ATOM 3097 C C . THR A 1 386 ? 10.898 13.938 41.906 1 97.94 386 THR A C 1
ATOM 3099 O O . THR A 1 386 ? 10.086 14.352 42.75 1 97.94 386 THR A O 1
ATOM 3102 N N . VAL A 1 387 ? 11.25 14.609 40.844 1 98 387 VAL A N 1
ATOM 3103 C CA . VAL A 1 387 ? 10.578 15.844 40.438 1 98 387 VAL A CA 1
ATOM 3104 C C . VAL A 1 387 ? 9.516 15.531 39.375 1 98 387 VAL A C 1
ATOM 3106 O O . VAL A 1 387 ? 9.773 14.805 38.438 1 98 387 VAL A O 1
ATOM 3109 N N . ARG A 1 388 ? 8.344 16.062 39.594 1 98.44 388 ARG A N 1
ATOM 3110 C CA . ARG A 1 388 ? 7.242 15.867 38.656 1 98.44 388 ARG A CA 1
ATOM 3111 C C . ARG A 1 388 ? 6.746 17.203 38.094 1 98.44 388 ARG A C 1
ATOM 3113 O O . ARG A 1 388 ? 6.629 18.188 38.844 1 98.44 388 ARG A O 1
ATOM 3120 N N . LEU A 1 389 ? 6.582 17.25 36.812 1 98.81 389 LEU A N 1
ATOM 3121 C CA . LEU A 1 389 ? 5.988 18.375 36.094 1 98.81 389 LEU A CA 1
ATOM 3122 C C . LEU A 1 389 ? 4.676 17.969 35.438 1 98.81 389 LEU A C 1
ATOM 3124 O O . LEU A 1 389 ? 4.672 17.172 34.5 1 98.81 389 LEU A O 1
ATOM 3128 N N . THR A 1 390 ? 3.564 18.484 35.906 1 98.75 390 THR A N 1
ATOM 3129 C CA . THR A 1 390 ? 2.262 18.219 35.312 1 98.75 390 THR A CA 1
ATOM 3130 C C . THR A 1 390 ? 1.736 19.453 34.594 1 98.75 390 THR A C 1
ATOM 3132 O O . THR A 1 390 ? 1.765 20.562 35.156 1 98.75 390 THR A O 1
ATOM 3135 N N . PHE A 1 391 ? 1.24 19.281 33.438 1 98.81 391 PHE A N 1
ATOM 3136 C CA . PHE A 1 391 ? 0.96 20.406 32.531 1 98.81 391 PHE A CA 1
ATOM 3137 C C . PHE A 1 391 ? -0.54 20.562 32.312 1 98.81 391 PHE A C 1
ATOM 3139 O O . PHE A 1 391 ? -1.266 19.562 32.25 1 98.81 391 PHE A O 1
ATOM 3146 N N . ALA A 1 392 ? -1.008 21.797 32.156 1 98.44 392 ALA A N 1
ATOM 3147 C CA . ALA A 1 392 ? -2.396 22.078 31.781 1 98.44 392 ALA A CA 1
ATOM 3148 C C . ALA A 1 392 ? -2.521 23.422 31.078 1 98.44 392 ALA A C 1
ATOM 3150 O O . ALA A 1 392 ? -1.678 24.312 31.266 1 98.44 392 ALA A O 1
ATOM 3151 N N . GLU A 1 393 ? -3.572 23.562 30.375 1 98 393 GLU A N 1
ATOM 3152 C CA . GLU A 1 393 ? -3.824 24.812 29.656 1 98 393 GLU A CA 1
ATOM 3153 C C . GLU A 1 393 ? -4.504 25.844 30.562 1 98 393 GLU A C 1
ATOM 3155 O O . GLU A 1 393 ? -4.406 27.047 30.328 1 98 393 GLU A O 1
ATOM 3160 N N . SER A 1 394 ? -5.223 25.312 31.578 1 96.56 394 SER A N 1
ATOM 3161 C CA . SER A 1 394 ? -6.027 26.188 32.406 1 96.56 394 SER A CA 1
ATOM 3162 C C . SER A 1 394 ? -6.074 25.688 33.844 1 96.56 394 SER A C 1
ATOM 3164 O O . SER A 1 394 ? -5.543 24.609 34.156 1 96.56 394 SER A O 1
ATOM 3166 N N . LEU A 1 395 ? -6.66 26.531 34.688 1 96.38 395 LEU A N 1
ATOM 3167 C CA . LEU A 1 395 ? -6.789 26.219 36.094 1 96.38 395 LEU A CA 1
ATOM 3168 C C . LEU A 1 395 ? -8.258 26.078 36.5 1 96.38 395 LEU A C 1
ATOM 3170 O O . LEU A 1 395 ? -9.133 26.656 35.844 1 96.38 395 LEU A O 1
ATOM 3174 N N . GLN A 1 396 ? -8.43 25.375 37.531 1 95.06 396 GLN A N 1
ATOM 3175 C CA . GLN A 1 396 ? -9.734 25.375 38.188 1 95.06 396 GLN A CA 1
ATOM 3176 C C . GLN A 1 396 ? -9.93 26.641 39 1 95.06 396 GLN A C 1
ATOM 3178 O O . GLN A 1 396 ? -9 27.422 39.188 1 95.06 396 GLN A O 1
ATOM 3183 N N . GLU A 1 397 ? -11.164 26.75 39.531 1 92.56 397 GLU A N 1
ATOM 3184 C CA . GLU A 1 397 ? -11.492 27.922 40.312 1 92.56 397 GLU A CA 1
ATOM 3185 C C . GLU A 1 397 ? -10.617 28.031 41.562 1 92.56 397 GLU A C 1
ATOM 3187 O O . GLU A 1 397 ? -10.281 29.125 42 1 92.56 397 GLU A O 1
ATOM 3192 N N . ASP A 1 398 ? -10.242 26.938 42.062 1 93.88 398 ASP A N 1
ATOM 3193 C CA . ASP A 1 398 ? -9.461 26.906 43.281 1 93.88 398 ASP A CA 1
ATOM 3194 C C . ASP A 1 398 ? -7.973 27.094 43 1 93.88 398 ASP A C 1
ATOM 3196 O O . ASP A 1 398 ? -7.148 27.031 43.906 1 93.88 398 ASP A O 1
ATOM 3200 N N . GLY A 1 399 ? -7.652 27.188 41.719 1 94 399 GLY A N 1
ATOM 3201 C CA . GLY A 1 399 ? -6.27 27.453 41.375 1 94 399 GLY A CA 1
ATOM 3202 C C . GLY A 1 399 ? -5.488 26.188 41.031 1 94 399 GLY A C 1
ATOM 3203 O O . GLY A 1 399 ? -4.316 26.25 40.656 1 94 399 GLY A O 1
ATOM 3204 N N . GLU A 1 400 ? -6.133 25.047 41.156 1 96.44 400 GLU A N 1
ATOM 3205 C CA . GLU A 1 400 ? -5.496 23.781 40.781 1 96.44 400 GLU A CA 1
ATOM 3206 C C . GLU A 1 400 ? -5.543 23.562 39.25 1 96.44 400 GLU A C 1
ATOM 3208 O O . GLU A 1 400 ? -6.34 24.203 38.562 1 96.44 400 GLU A O 1
ATOM 3213 N N . LEU A 1 401 ? -4.699 22.719 38.781 1 97.5 401 LEU A N 1
ATOM 3214 C CA . LEU A 1 401 ? -4.688 22.406 37.344 1 97.5 401 LEU A CA 1
ATOM 3215 C C . LEU A 1 401 ? -6.039 21.875 36.906 1 97.5 401 LEU A C 1
ATOM 3217 O O . LEU A 1 401 ? -6.668 21.078 37.625 1 97.5 401 LEU A O 1
ATOM 3221 N N . PHE A 1 402 ? -6.543 22.266 35.781 1 97.06 402 PHE A N 1
ATOM 3222 C CA . PHE A 1 402 ? -7.695 21.641 35.125 1 97.06 402 PHE A CA 1
ATOM 3223 C C . PHE A 1 402 ? -7.262 20.484 34.25 1 97.06 402 PHE A C 1
ATOM 3225 O O . PHE A 1 402 ? -6.84 20.688 33.094 1 97.06 402 PHE A O 1
ATOM 3232 N N . LEU A 1 403 ? -7.484 19.25 34.656 1 97.38 403 LEU A N 1
ATOM 3233 C CA . LEU A 1 403 ? -6.945 18.078 33.969 1 97.38 403 LEU A CA 1
ATOM 3234 C C . LEU A 1 403 ? -8.062 17.234 33.375 1 97.38 403 LEU A C 1
ATOM 3236 O O . LEU A 1 403 ? -7.805 16.328 32.562 1 97.38 403 LEU A O 1
ATOM 3240 N N . THR A 1 404 ? -9.289 17.547 33.656 1 96.38 404 THR A N 1
ATOM 3241 C CA . THR A 1 404 ? -10.398 16.703 33.25 1 96.38 404 THR A CA 1
ATOM 3242 C C . THR A 1 404 ? -10.484 16.625 31.734 1 96.38 404 THR A C 1
ATOM 3244 O O . THR A 1 404 ? -10.805 15.57 31.172 1 96.38 404 THR A O 1
ATOM 3247 N N . ASN A 1 405 ? -10.25 17.703 31.078 1 95.62 405 ASN A N 1
ATOM 3248 C CA . ASN A 1 405 ? -10.383 17.766 29.625 1 95.62 405 ASN A CA 1
ATOM 3249 C C . ASN A 1 405 ? -9.25 17.016 28.922 1 95.62 405 ASN A C 1
ATOM 3251 O O . ASN A 1 405 ? -9.266 16.859 27.703 1 95.62 405 ASN A O 1
ATOM 3255 N N . LEU A 1 406 ? -8.297 16.531 29.656 1 97.38 406 LEU A N 1
ATOM 3256 C CA . LEU A 1 406 ? -7.191 15.773 29.094 1 97.38 406 LEU A CA 1
ATOM 3257 C C . LEU A 1 406 ? -7.566 14.305 28.938 1 97.38 406 LEU A C 1
ATOM 3259 O O . LEU A 1 406 ? -6.871 13.539 28.266 1 97.38 406 LEU A O 1
ATOM 3263 N N . ARG A 1 407 ? -8.75 13.977 29.594 1 95.5 407 ARG A N 1
ATOM 3264 C CA . ARG A 1 407 ? -9.25 12.602 29.594 1 95.5 407 ARG A CA 1
ATOM 3265 C C . ARG A 1 407 ? -8.234 11.656 30.234 1 95.5 407 ARG A C 1
ATOM 3267 O O . ARG A 1 407 ? -7.879 11.82 31.406 1 95.5 407 ARG A O 1
ATOM 3274 N N . ASP A 1 408 ? -7.578 10.758 29.406 1 95.56 408 ASP A N 1
ATOM 3275 C CA . ASP A 1 408 ? -6.73 9.789 30.109 1 95.56 408 ASP A CA 1
ATOM 3276 C C . ASP A 1 408 ? -5.254 10.117 29.922 1 95.56 408 ASP A C 1
ATOM 3278 O O . ASP A 1 408 ? -4.383 9.359 30.359 1 95.56 408 ASP A O 1
ATOM 3282 N N . ALA A 1 409 ? -4.941 11.172 29.297 1 97.5 409 ALA A N 1
ATOM 3283 C CA . ALA A 1 409 ? -3.543 11.578 29.188 1 97.5 409 ALA A CA 1
ATOM 3284 C C . ALA A 1 409 ? -2.984 12.023 30.531 1 97.5 409 ALA A C 1
ATOM 3286 O O . ALA A 1 409 ? -3.611 12.812 31.234 1 97.5 409 ALA A O 1
ATOM 3287 N N . LYS A 1 410 ? -1.809 11.578 30.812 1 97.94 410 LYS A N 1
ATOM 3288 C CA . LYS A 1 410 ? -1.208 11.93 32.094 1 97.94 410 LYS A CA 1
ATOM 3289 C C . LYS A 1 410 ? -0.498 13.281 32.031 1 97.94 410 LYS A C 1
ATOM 3291 O O . LYS A 1 410 ? -0.401 14 33.031 1 97.94 410 LYS A O 1
ATOM 3296 N N . VAL A 1 411 ? 0.078 13.625 31.016 1 98.25 411 VAL A N 1
ATOM 3297 C CA . VAL A 1 411 ? 0.743 14.883 30.703 1 98.25 411 VAL A CA 1
ATOM 3298 C C . VAL A 1 411 ? 1.714 15.242 31.828 1 98.25 411 VAL A C 1
ATOM 3300 O O . VAL A 1 411 ? 1.686 16.359 32.344 1 98.25 411 VAL A O 1
ATOM 3303 N N . THR A 1 412 ? 2.533 14.281 32.125 1 98.75 412 THR A N 1
ATOM 3304 C CA . THR A 1 412 ? 3.428 14.453 33.25 1 98.75 412 THR A CA 1
ATOM 3305 C C . THR A 1 412 ? 4.84 13.992 32.906 1 98.75 412 THR A C 1
ATOM 3307 O O . THR A 1 412 ? 5.047 12.852 32.5 1 98.75 412 THR A O 1
ATOM 3310 N N . ASP A 1 413 ? 5.758 14.914 33.062 1 98.81 413 ASP A N 1
ATOM 3311 C CA . ASP A 1 413 ? 7.168 14.539 33 1 98.81 413 ASP A CA 1
ATOM 3312 C C . ASP A 1 413 ? 7.734 14.258 34.375 1 98.81 413 ASP A C 1
ATOM 3314 O O . ASP A 1 413 ? 7.434 14.977 35.344 1 98.81 413 ASP A O 1
ATOM 3318 N N . THR A 1 414 ? 8.477 13.188 34.438 1 98.81 414 THR A N 1
ATOM 3319 C CA . THR A 1 414 ? 9.07 12.766 35.688 1 98.81 414 THR A CA 1
ATOM 3320 C C . THR A 1 414 ? 10.594 12.68 35.562 1 98.81 414 THR A C 1
ATOM 3322 O O . THR A 1 414 ? 11.109 12.039 34.656 1 98.81 414 THR A O 1
ATOM 3325 N N . TYR A 1 415 ? 11.289 13.336 36.5 1 98.62 415 TYR A N 1
ATOM 3326 C CA . TYR A 1 415 ? 12.742 13.336 36.562 1 98.62 415 TYR A CA 1
ATOM 3327 C C . TYR A 1 415 ? 13.242 12.82 37.906 1 98.62 415 TYR A C 1
ATOM 3329 O O . TYR A 1 415 ? 12.945 13.406 38.938 1 98.62 415 TYR A O 1
ATOM 3337 N N . ILE A 1 416 ? 13.961 11.703 37.875 1 98.5 416 ILE A N 1
ATOM 3338 C CA . ILE A 1 416 ? 14.594 11.172 39.062 1 98.5 416 ILE A CA 1
ATOM 3339 C C . ILE A 1 416 ? 16.047 11.625 39.125 1 98.5 416 ILE A C 1
ATOM 3341 O O . ILE A 1 416 ? 16.844 11.32 38.25 1 98.5 416 ILE A O 1
ATOM 3345 N N . LEU A 1 417 ? 16.422 12.281 40.25 1 97.62 417 LEU A N 1
ATOM 3346 C CA . LEU A 1 417 ? 17.734 12.906 40.375 1 97.62 417 LEU A CA 1
ATOM 3347 C C . LEU A 1 417 ? 18.812 11.859 40.688 1 97.62 417 LEU A C 1
ATOM 3349 O O . LEU A 1 417 ? 18.531 10.867 41.344 1 97.62 417 LEU A O 1
ATOM 3353 N N . LYS A 1 418 ? 20.016 12.148 40.219 1 96.81 418 LYS A N 1
ATOM 3354 C CA . LYS A 1 418 ? 21.172 11.297 40.531 1 96.81 418 LYS A CA 1
ATOM 3355 C C . LYS A 1 418 ? 21.984 11.883 41.656 1 96.81 418 LYS A C 1
ATOM 3357 O O . LYS A 1 418 ? 22.984 11.289 42.094 1 96.81 418 LYS A O 1
ATOM 3362 N N . GLY A 1 419 ? 21.672 13.016 42.219 1 92.5 419 GLY A N 1
ATOM 3363 C CA . GLY A 1 419 ? 22.219 13.57 43.438 1 92.5 419 GLY A CA 1
ATOM 3364 C C . GLY A 1 419 ? 23.453 14.43 43.188 1 92.5 419 GLY A C 1
ATOM 3365 O O . GLY A 1 419 ? 24.297 14.555 44.062 1 92.5 419 GLY A O 1
ATOM 3366 N N . GLN A 1 420 ? 23.609 15.039 42.094 1 87.19 420 GLN A N 1
ATOM 3367 C CA . GLN A 1 420 ? 24.703 15.984 41.844 1 87.19 420 GLN A CA 1
ATOM 3368 C C . GLN A 1 420 ? 24.328 17.391 42.312 1 87.19 420 GLN A C 1
ATOM 3370 O O . GLN A 1 420 ? 23.203 17.625 42.75 1 87.19 420 GLN A O 1
ATOM 3375 N N . GLU A 1 421 ? 25.281 18.344 42.281 1 83.38 421 GLU A N 1
ATOM 3376 C CA . GLU A 1 421 ? 25.062 19.703 42.781 1 83.38 421 GLU A CA 1
ATOM 3377 C C . GLU A 1 421 ? 23.938 20.406 42.031 1 83.38 421 GLU A C 1
ATOM 3379 O O . GLU A 1 421 ? 23.047 20.984 42.625 1 83.38 421 GLU A O 1
ATOM 3384 N N . THR A 1 422 ? 24.031 20.547 40.656 1 93.19 422 THR A N 1
ATOM 3385 C CA . THR A 1 422 ? 22.969 21.078 39.812 1 93.19 422 THR A CA 1
ATOM 3386 C C . THR A 1 422 ? 22.75 20.188 38.594 1 93.19 422 THR A C 1
ATOM 3388 O O . THR A 1 422 ? 23.688 19.812 37.906 1 93.19 422 THR A O 1
ATOM 3391 N N . GLU A 1 423 ? 21.422 19.859 38.469 1 96.56 423 GLU A N 1
ATOM 3392 C CA . GLU A 1 423 ? 21.062 19.016 37.312 1 96.56 423 GLU A CA 1
ATOM 3393 C C . GLU A 1 423 ? 20.125 19.75 36.375 1 96.56 423 GLU A C 1
ATOM 3395 O O . GLU A 1 423 ? 19.203 20.438 36.812 1 96.56 423 GLU A O 1
ATOM 3400 N N . ILE A 1 424 ? 20.469 19.734 35.094 1 97.38 424 ILE A N 1
ATOM 3401 C CA . ILE A 1 424 ? 19.656 20.344 34.062 1 97.38 424 ILE A CA 1
ATOM 3402 C C . ILE A 1 424 ? 19.031 19.25 33.188 1 97.38 424 ILE A C 1
ATOM 3404 O O . ILE A 1 424 ? 19.719 18.312 32.75 1 97.38 424 ILE A O 1
ATOM 3408 N N . TRP A 1 425 ? 17.75 19.391 33 1 97.88 425 TRP A N 1
ATOM 3409 C CA . TRP A 1 425 ? 17.078 18.344 32.219 1 97.88 425 TRP A CA 1
ATOM 3410 C C . TRP A 1 425 ? 15.898 18.906 31.438 1 97.88 425 TRP A C 1
ATOM 3412 O O . TRP A 1 425 ? 15.234 19.844 31.906 1 97.88 425 TRP A O 1
ATOM 3422 N N . GLU A 1 426 ? 15.703 18.391 30.312 1 98.38 426 GLU A N 1
ATOM 3423 C CA . GLU A 1 426 ? 14.484 18.531 29.516 1 98.38 426 GLU A CA 1
ATOM 3424 C C . GLU A 1 426 ? 14.172 17.234 28.781 1 98.38 426 GLU A C 1
ATOM 3426 O O . GLU A 1 426 ? 15.078 16.469 28.438 1 98.38 426 GLU A O 1
ATOM 3431 N N . PRO A 1 427 ? 12.898 16.875 28.531 1 98.56 427 PRO A N 1
ATOM 3432 C CA . PRO A 1 427 ? 12.57 15.641 27.812 1 98.56 427 PRO A CA 1
ATOM 3433 C C . PRO A 1 427 ? 13.039 15.656 26.359 1 98.56 427 PRO A C 1
ATOM 3435 O O . PRO A 1 427 ? 13.352 16.719 25.812 1 98.56 427 PRO A O 1
ATOM 3438 N N . LYS A 1 428 ? 13.102 14.461 25.781 1 98.12 428 LYS A N 1
ATOM 3439 C CA . LYS A 1 428 ? 13.562 14.336 24.391 1 98.12 428 LYS A CA 1
ATOM 3440 C C . LYS A 1 428 ? 12.43 13.906 23.469 1 98.12 428 LYS A C 1
ATOM 3442 O O . LYS A 1 428 ? 12.438 14.234 22.281 1 98.12 428 LYS A O 1
ATOM 3447 N N . PHE A 1 429 ? 11.57 13.008 23.969 1 98.56 429 PHE A N 1
ATOM 3448 C CA . PHE A 1 429 ? 10.664 12.336 23.047 1 98.56 429 PHE A CA 1
ATOM 3449 C C . PHE A 1 429 ? 9.211 12.5 23.484 1 98.56 429 PHE A C 1
ATOM 3451 O O . PHE A 1 429 ? 8.461 11.523 23.516 1 98.56 429 PHE A O 1
ATOM 3458 N N . THR A 1 430 ? 8.797 13.719 23.812 1 98.31 430 THR A N 1
ATOM 3459 C CA . THR A 1 430 ? 7.422 14.117 24.109 1 98.31 430 THR A CA 1
ATOM 3460 C C . THR A 1 430 ? 7.246 15.625 23.953 1 98.31 430 THR A C 1
ATOM 3462 O O . THR A 1 430 ? 8.219 16.344 23.734 1 98.31 430 THR A O 1
ATOM 3465 N N . TYR A 1 431 ? 6.027 16.031 23.938 1 98.62 431 TYR A N 1
ATOM 3466 C CA . TYR A 1 431 ? 5.68 17.438 24.047 1 98.62 431 TYR A CA 1
ATOM 3467 C C . TYR A 1 431 ? 4.328 17.625 24.719 1 98.62 431 TYR A C 1
ATOM 3469 O O . TYR A 1 431 ? 3.566 16.656 24.859 1 98.62 431 TYR A O 1
ATOM 3477 N N . HIS A 1 432 ? 4.086 18.828 25.172 1 98.75 432 HIS A N 1
ATOM 3478 C CA . HIS A 1 432 ? 2.852 19.172 25.859 1 98.75 432 HIS A CA 1
ATOM 3479 C C . HIS A 1 432 ? 2.266 20.484 25.328 1 98.75 432 HIS A C 1
ATOM 3481 O O . HIS A 1 432 ? 2.979 21.281 24.719 1 98.75 432 HIS A O 1
ATOM 3487 N N . GLY A 1 433 ? 0.971 20.641 25.438 1 98.69 433 GLY A N 1
ATOM 3488 C CA . GLY A 1 433 ? 0.284 21.922 25.328 1 98.69 433 GLY A CA 1
ATOM 3489 C C . GLY A 1 433 ? -0.145 22.484 26.672 1 98.69 433 GLY A C 1
ATOM 3490 O O . GLY A 1 433 ? -0.901 21.844 27.406 1 98.69 433 GLY A O 1
ATOM 3491 N N . PHE A 1 434 ? 0.36 23.766 27.016 1 98.69 434 PHE A N 1
ATOM 3492 C CA . PHE A 1 434 ? 0.131 24.203 28.391 1 98.69 434 PHE A CA 1
ATOM 3493 C C . PHE A 1 434 ? 0.394 25.688 28.547 1 98.69 434 PHE A C 1
ATOM 3495 O O . PHE A 1 434 ? 1.092 26.297 27.719 1 98.69 434 PHE A O 1
ATOM 3502 N N . ARG A 1 435 ? -0.185 26.25 29.516 1 98.56 435 ARG A N 1
ATOM 3503 C CA . ARG A 1 435 ? 0.207 27.547 30.078 1 98.56 435 ARG A CA 1
ATOM 3504 C C . ARG A 1 435 ? 0.706 27.391 31.516 1 98.56 435 ARG A C 1
ATOM 3506 O O . ARG A 1 435 ? 1.646 28.078 31.922 1 98.56 435 ARG A O 1
ATOM 3513 N N . PHE A 1 436 ? 0.1 26.391 32.188 1 98.56 436 PHE A N 1
ATOM 3514 C CA . PHE A 1 436 ? 0.401 26.203 33.625 1 98.56 436 PHE A CA 1
ATOM 3515 C C . PHE A 1 436 ? 1.112 24.875 33.844 1 98.56 436 PHE A C 1
ATOM 3517 O O . PHE A 1 436 ? 0.82 23.875 33.156 1 98.56 436 PHE A O 1
ATOM 3524 N N . VAL A 1 437 ? 2 24.875 34.844 1 98.81 437 VAL A N 1
ATOM 3525 C CA . VAL A 1 437 ? 2.73 23.672 35.219 1 98.81 437 VAL A CA 1
ATOM 3526 C C . VAL A 1 437 ? 2.783 23.531 36.75 1 98.81 437 VAL A C 1
ATOM 3528 O O . VAL A 1 437 ? 3.164 24.484 37.438 1 98.81 437 VAL A O 1
ATOM 3531 N N . GLU A 1 438 ? 2.348 22.438 37.156 1 98.69 438 GLU A N 1
ATOM 3532 C CA . GLU A 1 438 ? 2.58 22.109 38.562 1 98.69 438 GLU A CA 1
ATOM 3533 C C . GLU A 1 438 ? 3.896 21.375 38.75 1 98.69 438 GLU A C 1
ATOM 3535 O O . GLU A 1 438 ? 4.141 20.359 38.094 1 98.69 438 GLU A O 1
ATOM 3540 N N . VAL A 1 439 ? 4.738 21.859 39.656 1 98.31 439 VAL A N 1
ATOM 3541 C CA . VAL A 1 439 ? 6.031 21.25 39.938 1 98.31 439 VAL A CA 1
ATOM 3542 C C . VAL A 1 439 ? 6.039 20.734 41.375 1 98.31 439 VAL A C 1
ATOM 3544 O O . VAL A 1 439 ? 5.684 21.453 42.312 1 98.31 439 VAL A O 1
ATOM 3547 N N . SER A 1 440 ? 6.469 19.5 41.531 1 97.81 440 SER A N 1
ATOM 3548 C CA . SER A 1 440 ? 6.582 18.906 42.875 1 97.81 440 SER A CA 1
ATOM 3549 C C . SER A 1 440 ? 7.859 18.094 43 1 97.81 440 SER A C 1
ATOM 3551 O O . SER A 1 440 ? 8.516 17.781 42 1 97.81 440 SER A O 1
ATOM 3553 N N . GLY A 1 441 ? 8.203 17.797 44.219 1 96.25 441 GLY A N 1
ATOM 3554 C CA . GLY A 1 441 ? 9.336 16.922 44.5 1 96.25 441 GLY A CA 1
ATOM 3555 C C . GLY A 1 441 ? 10.641 17.672 44.625 1 96.25 441 GLY A C 1
ATOM 3556 O O . GLY A 1 441 ? 11.719 17.078 44.625 1 96.25 441 GLY A O 1
ATOM 3557 N N . LEU A 1 442 ? 10.586 18.953 44.781 1 94.69 442 LEU A N 1
ATOM 3558 C CA . LEU A 1 442 ? 11.781 19.766 44.938 1 94.69 442 LEU A CA 1
ATOM 3559 C C . LEU A 1 442 ? 12.227 19.812 46.406 1 94.69 442 LEU A C 1
ATOM 3561 O O . LEU A 1 442 ? 11.398 19.844 47.312 1 94.69 442 LEU A O 1
ATOM 3565 N N . LEU A 1 443 ? 13.508 19.859 46.562 1 90.06 443 LEU A N 1
ATOM 3566 C CA . LEU A 1 443 ? 14.07 19.984 47.906 1 90.06 443 LEU A CA 1
ATOM 3567 C C . LEU A 1 443 ? 13.898 21.406 48.438 1 90.06 443 LEU A C 1
ATOM 3569 O O . LEU A 1 443 ? 13.531 21.594 49.594 1 90.06 443 LEU A O 1
ATOM 3573 N N . ASP A 1 444 ? 14.227 22.438 47.656 1 90.62 444 ASP A N 1
ATOM 3574 C CA . ASP A 1 444 ? 14.102 23.859 48 1 90.62 444 ASP A CA 1
ATOM 3575 C C . ASP A 1 444 ? 13.07 24.547 47.094 1 90.62 444 ASP A C 1
ATOM 3577 O O . ASP A 1 444 ? 12.828 24.109 45.969 1 90.62 444 ASP A O 1
ATOM 3581 N N . PRO A 1 445 ? 12.492 25.609 47.688 1 94.06 445 PRO A N 1
ATOM 3582 C CA . PRO A 1 445 ? 11.586 26.375 46.812 1 94.06 445 PRO A CA 1
ATOM 3583 C C . PRO A 1 445 ? 12.258 26.859 45.531 1 94.06 445 PRO A C 1
ATOM 3585 O O . PRO A 1 445 ? 13.375 27.391 45.594 1 94.06 445 PRO A O 1
ATOM 3588 N N . PRO A 1 446 ? 11.586 26.734 44.5 1 95.62 446 PRO A N 1
ATOM 3589 C CA . PRO A 1 446 ? 12.195 27.141 43.219 1 95.62 446 PRO A CA 1
ATOM 3590 C C . PRO A 1 446 ? 12.102 28.641 43 1 95.62 446 PRO A C 1
ATOM 3592 O O . PRO A 1 446 ? 11.297 29.328 43.625 1 95.62 446 PRO A O 1
ATOM 3595 N N . ILE A 1 447 ? 12.938 29.125 42.031 1 96.12 447 ILE A N 1
ATOM 3596 C CA . ILE A 1 447 ? 12.852 30.484 41.5 1 96.12 447 ILE A CA 1
ATOM 3597 C C . ILE A 1 447 ? 12.531 30.422 40 1 96.12 447 ILE A C 1
ATOM 3599 O O . ILE A 1 447 ? 12.703 29.375 39.375 1 96.12 447 ILE A O 1
ATOM 3603 N N . LEU A 1 448 ? 12.109 31.438 39.406 1 97.06 448 LEU A N 1
ATOM 3604 C CA . LEU A 1 448 ? 11.656 31.484 38.031 1 97.06 448 LEU A CA 1
ATOM 3605 C C . LEU A 1 448 ? 12.781 31.078 37.094 1 97.06 448 LEU A C 1
ATOM 3607 O O . LEU A 1 448 ? 12.531 30.422 36.062 1 97.06 448 LEU A O 1
ATOM 3611 N N . GLU A 1 449 ? 13.992 31.375 37.406 1 96.25 449 GLU A N 1
ATOM 3612 C CA . GLU A 1 449 ? 15.148 31.156 36.562 1 96.25 449 GLU A CA 1
ATOM 3613 C C . GLU A 1 449 ? 15.453 29.672 36.406 1 96.25 449 GLU A C 1
ATOM 3615 O O . GLU A 1 449 ? 16.203 29.266 35.531 1 96.25 449 GLU A O 1
ATOM 3620 N N . ASP A 1 450 ? 14.797 28.922 37.281 1 97.56 450 ASP A N 1
ATOM 3621 C CA . ASP A 1 450 ? 15.039 27.469 37.25 1 97.56 450 ASP A CA 1
ATOM 3622 C C . ASP A 1 450 ? 14.305 26.828 36.062 1 97.56 450 ASP A C 1
ATOM 3624 O O . ASP A 1 450 ? 14.555 25.656 35.75 1 97.56 450 ASP A O 1
ATOM 3628 N N . PHE A 1 451 ? 13.359 27.625 35.438 1 98.31 451 PHE A N 1
ATOM 3629 C CA . PHE A 1 451 ? 12.484 27.047 34.406 1 98.31 451 PHE A CA 1
ATOM 3630 C C . PHE A 1 451 ? 12.547 27.844 33.125 1 98.31 451 PHE A C 1
ATOM 3632 O O . PHE A 1 451 ? 12.578 29.078 33.156 1 98.31 451 PHE A O 1
ATOM 3639 N N . VAL A 1 452 ? 12.656 27.141 31.969 1 98.62 452 VAL A N 1
ATOM 3640 C CA . VAL A 1 452 ? 12.562 27.734 30.641 1 98.62 452 VAL A CA 1
ATOM 3641 C C . VAL A 1 452 ? 11.617 26.922 29.781 1 98.62 452 VAL A C 1
ATOM 3643 O O . VAL A 1 452 ? 11.805 25.719 29.609 1 98.62 452 VAL A O 1
ATOM 3646 N N . GLY A 1 453 ? 10.531 27.594 29.281 1 98.69 453 GLY A N 1
ATOM 3647 C CA . GLY A 1 453 ? 9.672 26.953 28.297 1 98.69 453 GLY A CA 1
ATOM 3648 C C . GLY A 1 453 ? 10.289 26.875 26.922 1 98.69 453 GLY A C 1
ATOM 3649 O O . GLY A 1 453 ? 10.781 27.891 26.406 1 98.69 453 GLY A O 1
ATOM 3650 N N . GLN A 1 454 ? 10.383 25.688 26.391 1 98.69 454 GLN A N 1
ATOM 3651 C CA . GLN A 1 454 ? 10.844 25.453 25.031 1 98.69 454 GLN A CA 1
ATOM 3652 C C . GLN A 1 454 ? 9.664 25.328 24.062 1 98.69 454 GLN A C 1
ATOM 3654 O O . GLN A 1 454 ? 8.906 24.359 24.125 1 98.69 454 GLN A O 1
ATOM 3659 N N . VAL A 1 455 ? 9.469 26.312 23.156 1 98.75 455 VAL A N 1
ATOM 3660 C CA . VAL A 1 455 ? 8.391 26.281 22.172 1 98.75 455 VAL A CA 1
ATOM 3661 C C . VAL A 1 455 ? 8.836 25.469 20.953 1 98.75 455 VAL A C 1
ATOM 3663 O O . VAL A 1 455 ? 9.836 25.797 20.312 1 98.75 455 VAL A O 1
ATOM 3666 N N . VAL A 1 456 ? 8.031 24.422 20.641 1 98.69 456 VAL A N 1
ATOM 3667 C CA . VAL A 1 456 ? 8.484 23.469 19.625 1 98.69 456 VAL A CA 1
ATOM 3668 C C . VAL A 1 456 ? 7.449 23.375 18.5 1 98.69 456 VAL A C 1
ATOM 3670 O O . VAL A 1 456 ? 6.27 23.125 18.766 1 98.69 456 VAL A O 1
ATOM 3673 N N . TYR A 1 457 ? 7.84 23.609 17.281 1 98.38 457 TYR A N 1
ATOM 3674 C CA . TYR A 1 457 ? 7.074 23.328 16.062 1 98.38 457 TYR A CA 1
ATOM 3675 C C . TYR A 1 457 ? 7.988 23.203 14.859 1 98.38 457 TYR A C 1
ATOM 3677 O O . TYR A 1 457 ? 9.219 23.25 14.992 1 98.38 457 TYR A O 1
ATOM 3685 N N . ASP A 1 458 ? 7.504 22.969 13.703 1 98.31 458 ASP A N 1
ATOM 3686 C CA . ASP A 1 458 ? 8.281 22.797 12.477 1 98.31 458 ASP A CA 1
ATOM 3687 C C . ASP A 1 458 ? 9.086 24.062 12.164 1 98.31 458 ASP A C 1
ATOM 3689 O O . ASP A 1 458 ? 8.602 25.172 12.352 1 98.31 458 ASP A O 1
ATOM 3693 N N . ASP A 1 459 ? 10.242 23.828 11.703 1 97.94 459 ASP A N 1
ATOM 3694 C CA . ASP A 1 459 ? 11.117 24.938 11.336 1 97.94 459 ASP A CA 1
ATOM 3695 C C . ASP A 1 459 ? 10.586 25.688 10.117 1 97.94 459 ASP A C 1
ATOM 3697 O O . ASP A 1 459 ? 11.281 25.797 9.102 1 97.94 459 ASP A O 1
ATOM 3701 N N . ILE A 1 460 ? 9.438 26.344 10.297 1 97.69 460 ILE A N 1
ATOM 3702 C CA . ILE A 1 460 ? 8.742 27.078 9.25 1 97.69 460 ILE A CA 1
ATOM 3703 C C . ILE A 1 460 ? 8.812 28.578 9.539 1 97.69 460 ILE A C 1
ATOM 3705 O O . ILE A 1 460 ? 8.531 29 10.664 1 97.69 460 ILE A O 1
ATOM 3709 N N . ARG A 1 461 ? 9.133 29.281 8.562 1 96.81 461 ARG A N 1
ATOM 3710 C CA . ARG A 1 461 ? 9.273 30.734 8.719 1 96.81 461 ARG A CA 1
ATOM 3711 C C . ARG A 1 461 ? 7.91 31.406 8.773 1 96.81 461 ARG A C 1
ATOM 3713 O O . ARG A 1 461 ? 6.984 31.016 8.055 1 96.81 461 ARG A O 1
ATOM 3720 N N . THR A 1 462 ? 7.777 32.406 9.609 1 98.06 462 THR A N 1
ATOM 3721 C CA . THR A 1 462 ? 6.656 33.344 9.531 1 98.06 462 THR A CA 1
ATOM 3722 C C . THR A 1 462 ? 6.832 34.312 8.367 1 98.06 462 THR A C 1
ATOM 3724 O O . THR A 1 462 ? 7.852 35 8.273 1 98.06 462 THR A O 1
ATOM 3727 N N . VAL A 1 463 ? 5.863 34.406 7.492 1 98.12 463 VAL A N 1
ATOM 3728 C CA . VAL A 1 463 ? 6.062 35.188 6.262 1 98.12 463 VAL A CA 1
ATOM 3729 C C . VAL A 1 463 ? 5.012 36.281 6.16 1 98.12 463 VAL A C 1
ATOM 3731 O O . VAL A 1 463 ? 5.051 37.094 5.238 1 98.12 463 VAL A O 1
ATOM 3734 N N . GLY A 1 464 ? 4.055 36.312 7.023 1 98.38 464 GLY A N 1
ATOM 3735 C CA . GLY A 1 464 ? 3.041 37.344 7.059 1 98.38 464 GLY A CA 1
ATOM 3736 C C . GLY A 1 464 ? 3.068 38.156 8.336 1 98.38 464 GLY A C 1
ATOM 3737 O O . GLY A 1 464 ? 3.434 37.656 9.398 1 98.38 464 GLY A O 1
ATOM 3738 N N . GLN A 1 465 ? 2.676 39.375 8.219 1 98.31 465 GLN A N 1
ATOM 3739 C CA . GLN A 1 465 ? 2.473 40.281 9.352 1 98.31 465 GLN A CA 1
ATOM 3740 C C . GLN A 1 465 ? 1.154 41.031 9.227 1 98.31 465 GLN A C 1
ATOM 3742 O O . GLN A 1 465 ? 0.725 41.344 8.117 1 98.31 465 GLN A O 1
ATOM 3747 N N . PHE A 1 466 ? 0.532 41.281 10.336 1 98.62 466 PHE A N 1
ATOM 3748 C CA . PHE A 1 466 ? -0.765 41.938 10.367 1 98.62 466 PHE A CA 1
ATOM 3749 C C . PHE A 1 466 ? -0.92 42.781 11.633 1 98.62 466 PHE A C 1
ATOM 3751 O O . PHE A 1 466 ? -0.721 42.281 12.742 1 98.62 466 PHE A O 1
ATOM 3758 N N . GLU A 1 467 ? -1.222 44 11.516 1 98.62 467 GLU A N 1
ATOM 3759 C CA . GLU A 1 467 ? -1.521 44.906 12.625 1 98.62 467 GLU A CA 1
ATOM 3760 C C . GLU A 1 467 ? -2.547 45.969 12.219 1 98.62 467 GLU A C 1
ATOM 3762 O O . GLU A 1 467 ? -2.52 46.469 11.086 1 98.62 467 GLU A O 1
ATOM 3767 N N . THR A 1 468 ? -3.436 46.344 13.125 1 98.62 468 THR A N 1
ATOM 3768 C CA . THR A 1 468 ? -4.453 47.375 12.844 1 98.62 468 THR A CA 1
ATOM 3769 C C . THR A 1 468 ? -4.566 48.344 14 1 98.62 468 THR A C 1
ATOM 3771 O O . THR A 1 468 ? -3.869 48.219 15.008 1 98.62 468 THR A O 1
ATOM 3774 N N . SER A 1 469 ? -5.492 49.281 13.789 1 98 469 SER A N 1
ATOM 3775 C CA . SER A 1 469 ? -5.781 50.281 14.836 1 98 469 SER A CA 1
ATOM 3776 C C . SER A 1 469 ? -6.641 49.656 15.938 1 98 469 SER A C 1
ATOM 3778 O O . SER A 1 469 ? -6.82 50.25 17 1 98 469 SER A O 1
ATOM 3780 N N . ASP A 1 470 ? -7.176 48.469 15.742 1 98.12 470 ASP A N 1
ATOM 3781 C CA . ASP A 1 470 ? -8.008 47.812 16.734 1 98.12 470 ASP A CA 1
ATOM 3782 C C . ASP A 1 470 ? -7.199 46.75 17.5 1 98.12 470 ASP A C 1
ATOM 3784 O O . ASP A 1 470 ? -6.766 45.75 16.938 1 98.12 470 ASP A O 1
ATOM 3788 N N . PRO A 1 471 ? -7.059 46.906 18.797 1 97.69 471 PRO A N 1
ATOM 3789 C CA . PRO A 1 471 ? -6.23 46 19.594 1 97.69 471 PRO A CA 1
ATOM 3790 C C . PRO A 1 471 ? -6.809 44.594 19.656 1 97.69 471 PRO A C 1
ATOM 3792 O O . PRO A 1 471 ? -6.062 43.625 19.797 1 97.69 471 PRO A O 1
ATOM 3795 N N . MET A 1 472 ? -8.086 44.5 19.562 1 97.69 472 MET A N 1
ATOM 3796 C CA . MET A 1 472 ? -8.703 43.156 19.609 1 97.69 472 MET A CA 1
ATOM 3797 C C . MET A 1 472 ? -8.305 42.344 18.391 1 97.69 472 MET A C 1
ATOM 3799 O O . MET A 1 472 ? -7.941 41.156 18.531 1 97.69 472 MET A O 1
ATOM 3803 N N . LEU A 1 473 ? -8.359 42.906 17.219 1 98.38 473 LEU A N 1
ATOM 3804 C CA . LEU A 1 473 ? -7.926 42.219 16 1 98.38 473 LEU A CA 1
ATOM 3805 C C . LEU A 1 473 ? -6.473 41.75 16.125 1 98.38 473 LEU A C 1
ATOM 3807 O O . LEU A 1 473 ? -6.121 40.656 15.719 1 98.38 473 LEU A O 1
ATOM 3811 N N . ASN A 1 474 ? -5.688 42.625 16.672 1 98.69 474 ASN A N 1
ATOM 3812 C CA . ASN A 1 474 ? -4.27 42.344 16.828 1 98.69 474 ASN A CA 1
ATOM 3813 C C . ASN A 1 474 ? -4.035 41.188 17.781 1 98.69 474 ASN A C 1
ATOM 3815 O O . ASN A 1 474 ? -3.195 40.312 17.531 1 98.69 474 ASN A O 1
ATOM 3819 N N . GLN A 1 475 ? -4.797 41.188 18.859 1 98.44 475 GLN A N 1
ATOM 3820 C CA . GLN A 1 475 ? -4.648 40.125 19.828 1 98.44 475 GLN A CA 1
ATOM 3821 C C . GLN A 1 475 ? -5.109 38.781 19.234 1 98.44 475 GLN A C 1
ATOM 3823 O O . GLN A 1 475 ? -4.488 37.75 19.469 1 98.44 475 GLN A O 1
ATOM 3828 N N . ILE A 1 476 ? -6.242 38.781 18.578 1 98.62 476 ILE A N 1
ATOM 3829 C CA . ILE A 1 476 ? -6.746 37.562 17.938 1 98.62 476 ILE A CA 1
ATOM 3830 C C . ILE A 1 476 ? -5.703 37.031 16.969 1 98.62 476 ILE A C 1
ATOM 3832 O O . ILE A 1 476 ? -5.504 35.812 16.875 1 98.62 476 ILE A O 1
ATOM 3836 N N . TYR A 1 477 ? -5.055 37.844 16.219 1 98.62 477 TYR A N 1
ATOM 3837 C CA . TYR A 1 477 ? -3.994 37.438 15.297 1 98.62 477 TYR A CA 1
ATOM 3838 C C . TYR A 1 477 ? -2.873 36.75 16.047 1 98.62 477 TYR A C 1
ATOM 3840 O O . TYR A 1 477 ? -2.383 35.688 15.609 1 98.62 477 TYR A O 1
ATOM 3848 N N . GLN A 1 478 ? -2.477 37.281 17.141 1 98.44 478 GLN A N 1
ATOM 3849 C CA . GLN A 1 478 ? -1.434 36.656 17.953 1 98.44 478 GLN A CA 1
ATOM 3850 C C . GLN A 1 478 ? -1.88 35.312 18.469 1 98.44 478 GLN A C 1
ATOM 3852 O O . GLN A 1 478 ? -1.1 34.344 18.484 1 98.44 478 GLN A O 1
ATOM 3857 N N . ASN A 1 479 ? -3.127 35.312 18.969 1 98.69 479 ASN A N 1
ATOM 3858 C CA . ASN A 1 479 ? -3.674 34.031 19.422 1 98.69 479 ASN A CA 1
ATOM 3859 C C . ASN A 1 479 ? -3.65 32.969 18.328 1 98.69 479 ASN A C 1
ATOM 3861 O O . ASN A 1 479 ? -3.307 31.828 18.562 1 98.69 479 ASN A O 1
ATOM 3865 N N . ALA A 1 480 ? -4.059 33.406 17.141 1 98.56 480 ALA A N 1
ATOM 3866 C CA . ALA A 1 480 ? -4.051 32.5 15.984 1 98.56 480 ALA A CA 1
ATOM 3867 C C . ALA A 1 480 ? -2.641 32.031 15.68 1 98.56 480 ALA A C 1
ATOM 3869 O O . ALA A 1 480 ? -2.434 30.828 15.43 1 98.56 480 ALA A O 1
ATOM 3870 N N . TRP A 1 481 ? -1.677 32.906 15.68 1 98.56 481 TRP A N 1
ATOM 3871 C CA . TRP A 1 481 ? -0.292 32.531 15.398 1 98.56 481 TRP A CA 1
ATOM 3872 C C . TRP A 1 481 ? 0.198 31.453 16.359 1 98.56 481 TRP A C 1
ATOM 3874 O O . TRP A 1 481 ? 0.741 30.438 15.922 1 98.56 481 TRP A O 1
ATOM 3884 N N . TRP A 1 482 ? -0.002 31.656 17.688 1 98.56 482 TRP A N 1
ATOM 3885 C CA . TRP A 1 482 ? 0.452 30.719 18.719 1 98.56 482 TRP A CA 1
ATOM 3886 C C . TRP A 1 482 ? -0.203 29.359 18.531 1 98.56 482 TRP A C 1
ATOM 3888 O O . TRP A 1 482 ? 0.454 28.328 18.672 1 98.56 482 TRP A O 1
ATOM 3898 N N . GLY A 1 483 ? -1.5 29.438 18.266 1 98.25 483 GLY A N 1
ATOM 3899 C CA . GLY A 1 483 ? -2.219 28.188 18.062 1 98.25 483 GLY A CA 1
ATOM 3900 C C . GLY A 1 483 ? -1.745 27.422 16.828 1 98.25 483 GLY A C 1
ATOM 3901 O O . GLY A 1 483 ? -1.49 26.219 16.906 1 98.25 483 GLY A O 1
ATOM 3902 N N . ILE A 1 484 ? -1.613 28.078 15.695 1 98.38 484 ILE A N 1
ATOM 3903 C CA . ILE A 1 484 ? -1.229 27.453 14.438 1 98.38 484 ILE A CA 1
ATOM 3904 C C . ILE A 1 484 ? 0.191 26.891 14.547 1 98.38 484 ILE A C 1
ATOM 3906 O O . ILE A 1 484 ? 0.433 25.719 14.258 1 98.38 484 ILE A O 1
ATOM 3910 N N . ALA A 1 485 ? 1.143 27.703 15.008 1 98.31 485 ALA A N 1
ATOM 3911 C CA . ALA A 1 485 ? 2.535 27.281 15.148 1 98.31 485 ALA A CA 1
ATOM 3912 C C . ALA A 1 485 ? 2.654 26.078 16.094 1 98.31 485 ALA A C 1
ATOM 3914 O O . ALA A 1 485 ? 3.334 25.094 15.766 1 98.31 485 ALA A O 1
ATOM 3915 N N . GLY A 1 486 ? 1.984 26.188 17.156 1 98.19 486 GLY A N 1
ATOM 3916 C CA . GLY A 1 486 ? 2.082 25.125 18.156 1 98.19 486 GLY A CA 1
ATOM 3917 C C . GLY A 1 486 ? 1.535 23.797 17.688 1 98.19 486 GLY A C 1
ATOM 3918 O O . GLY A 1 486 ? 1.944 22.75 18.172 1 98.19 486 GLY A O 1
ATOM 3919 N N . ASN A 1 487 ? 0.653 23.812 16.734 1 98.38 487 ASN A N 1
ATOM 3920 C CA . ASN A 1 487 ? -0.019 22.594 16.328 1 98.38 487 ASN A CA 1
ATOM 3921 C C . ASN A 1 487 ? 0.566 22.031 15.031 1 98.38 487 ASN A C 1
ATOM 3923 O O . ASN A 1 487 ? 0.027 21.094 14.461 1 98.38 487 ASN A O 1
ATOM 3927 N N . TYR A 1 488 ? 1.675 22.594 14.531 1 98.38 488 TYR A N 1
ATOM 3928 C CA . TYR A 1 488 ? 2.479 21.969 13.484 1 98.38 488 TYR A CA 1
ATOM 3929 C C . TYR A 1 488 ? 3.438 20.953 14.078 1 98.38 488 TYR A C 1
ATOM 3931 O O . TYR A 1 488 ? 4.32 21.297 14.867 1 98.38 488 TYR A O 1
ATOM 3939 N N . LYS A 1 489 ? 3.297 19.734 13.758 1 98.31 489 LYS A N 1
ATOM 3940 C CA . LYS A 1 489 ? 4.105 18.625 14.258 1 98.31 489 LYS A CA 1
ATOM 3941 C C . LYS A 1 489 ? 4.461 17.656 13.133 1 98.31 489 LYS A C 1
ATOM 3943 O O . LYS A 1 489 ? 4.344 16.438 13.289 1 98.31 489 LYS A O 1
ATOM 3948 N N . GLY A 1 490 ? 4.93 18.172 12 1 97.94 490 GLY A N 1
ATOM 3949 C CA . GLY A 1 490 ? 5.102 17.375 10.797 1 97.94 490 GLY A CA 1
ATOM 3950 C C . GLY A 1 490 ? 3.791 17.031 10.117 1 97.94 490 GLY A C 1
ATOM 3951 O O . GLY A 1 490 ? 3.785 16.453 9.023 1 97.94 490 GLY A O 1
ATOM 3952 N N . MET A 1 491 ? 2.785 17.328 10.734 1 97.88 491 MET A N 1
ATOM 3953 C CA . MET A 1 491 ? 1.38 17.297 10.344 1 97.88 491 MET A CA 1
ATOM 3954 C C . MET A 1 491 ? 0.567 18.312 11.141 1 97.88 491 MET A C 1
ATOM 3956 O O . MET A 1 491 ? 0.98 18.734 12.219 1 97.88 491 MET A O 1
ATOM 3960 N N . PRO A 1 492 ? -0.522 18.781 10.594 1 98.19 492 PRO A N 1
ATOM 3961 C CA . PRO A 1 492 ? -1.324 19.75 11.336 1 98.19 492 PRO A CA 1
ATOM 3962 C C . PRO A 1 492 ? -2.287 19.094 12.32 1 98.19 492 PRO A C 1
ATOM 3964 O O . PRO A 1 492 ? -3.424 18.781 11.961 1 98.19 492 PRO A O 1
ATOM 3967 N N . VAL A 1 493 ? -1.925 19.016 13.562 1 98.06 493 VAL A N 1
ATOM 3968 C CA . VAL A 1 493 ? -2.766 18.359 14.555 1 98.06 493 VAL A CA 1
ATOM 3969 C C . VAL A 1 493 ? -3.83 19.328 15.062 1 98.06 493 VAL A C 1
ATOM 3971 O O . VAL A 1 493 ? -3.701 20.531 14.898 1 98.06 493 VAL A O 1
ATOM 3974 N N . ASP A 1 494 ? -4.859 18.828 15.664 1 97.56 494 ASP A N 1
ATOM 3975 C CA . ASP A 1 494 ? -6.008 19.625 16.094 1 97.56 494 ASP A CA 1
ATOM 3976 C C . ASP A 1 494 ? -5.734 20.328 17.422 1 97.56 494 ASP A C 1
ATOM 3978 O O . ASP A 1 494 ? -6.172 21.469 17.641 1 97.56 494 ASP A O 1
ATOM 3982 N N . CYS A 1 495 ? -5.117 19.578 18.281 1 98 495 CYS A N 1
ATOM 3983 C CA . CYS A 1 495 ? -4.77 20.078 19.609 1 98 495 CYS A CA 1
ATOM 3984 C C . CYS A 1 495 ? -3.502 19.406 20.125 1 98 495 CYS A C 1
ATOM 3986 O O . CYS A 1 495 ? -3.125 18.328 19.656 1 98 495 CYS A O 1
ATOM 3988 N N . PRO A 1 496 ? -2.865 19.969 21.125 1 98.12 496 PRO A N 1
ATOM 3989 C CA . PRO A 1 496 ? -1.566 19.422 21.516 1 98.12 496 PRO A CA 1
ATOM 3990 C C . PRO A 1 496 ? -1.59 18.812 22.922 1 98.12 496 PRO A C 1
ATOM 3992 O O . PRO A 1 496 ? -0.56 18.344 23.406 1 98.12 496 PRO A O 1
ATOM 3995 N N . GLN A 1 497 ? -2.701 18.781 23.625 1 97.38 497 GLN A N 1
ATOM 3996 C CA . GLN A 1 497 ? -2.572 18.609 25.078 1 97.38 497 GLN A CA 1
ATOM 3997 C C . GLN A 1 497 ? -3.193 17.297 25.531 1 97.38 497 GLN A C 1
ATOM 3999 O O . GLN A 1 497 ? -2.82 16.766 26.578 1 97.38 497 GLN A O 1
ATOM 4004 N N . ARG A 1 498 ? -4.125 16.719 24.828 1 97.56 498 ARG A N 1
ATOM 4005 C CA . ARG A 1 498 ? -4.883 15.602 25.375 1 97.56 498 ARG A CA 1
ATOM 4006 C C . ARG A 1 498 ? -4.637 14.328 24.562 1 97.56 498 ARG A C 1
ATOM 4008 O O . ARG A 1 498 ? -3.82 14.328 23.641 1 97.56 498 ARG A O 1
ATOM 4015 N N . ASN A 1 499 ? -5.316 13.211 24.938 1 96.44 499 ASN A N 1
ATOM 4016 C CA . ASN A 1 499 ? -5.172 11.914 24.281 1 96.44 499 ASN A CA 1
ATOM 4017 C C . ASN A 1 499 ? -5.906 11.891 22.938 1 96.44 499 ASN A C 1
ATOM 4019 O O . ASN A 1 499 ? -6.762 11.031 22.719 1 96.44 499 ASN A O 1
ATOM 4023 N N . GLU A 1 500 ? -5.492 12.891 22.016 1 96.06 500 GLU A N 1
ATOM 4024 C CA . GLU A 1 500 ? -6.012 13.016 20.656 1 96.06 500 GLU A CA 1
ATOM 4025 C C . GLU A 1 500 ? -4.914 13.43 19.688 1 96.06 500 GLU A C 1
ATOM 4027 O O . GLU A 1 500 ? -4.27 12.578 19.062 1 96.06 500 GLU A O 1
ATOM 4032 N N . ARG A 1 501 ? -4.582 14.711 19.594 1 97.44 501 ARG A N 1
ATOM 4033 C CA . ARG A 1 501 ? -3.467 15.219 18.797 1 97.44 501 ARG A CA 1
ATOM 4034 C C . ARG A 1 501 ? -3.471 14.617 17.391 1 97.44 501 ARG A C 1
ATOM 4036 O O . ARG A 1 501 ? -2.455 14.086 16.938 1 97.44 501 ARG A O 1
ATOM 4043 N N . GLN A 1 502 ? -4.621 14.75 16.672 1 97.56 502 GLN A N 1
ATOM 4044 C CA . GLN A 1 502 ? -4.797 14.125 15.367 1 97.56 502 GLN A CA 1
ATOM 4045 C C . GLN A 1 502 ? -4.906 15.18 14.273 1 97.56 502 GLN A C 1
ATOM 4047 O O . GLN A 1 502 ? -5.348 16.312 14.523 1 97.56 502 GLN A O 1
ATOM 4052 N N . PRO A 1 503 ? -4.477 14.836 13.086 1 97.81 503 PRO A N 1
ATOM 4053 C CA . PRO A 1 503 ? -4.613 15.742 11.945 1 97.81 503 PRO A CA 1
ATOM 4054 C C . PRO A 1 503 ? -5.98 15.641 11.273 1 97.81 503 PRO A C 1
ATOM 4056 O O . PRO A 1 503 ? -6.07 15.242 10.109 1 97.81 503 PRO A O 1
ATOM 4059 N N . TRP A 1 504 ? -6.977 16.109 11.922 1 98.12 504 TRP A N 1
ATOM 4060 C CA . TRP A 1 504 ? -8.336 16.125 11.391 1 98.12 504 TRP A CA 1
ATOM 4061 C C . TRP A 1 504 ? -8.414 16.953 10.125 1 98.12 504 TRP A C 1
ATOM 4063 O O . TRP A 1 504 ? -8.078 18.141 10.133 1 98.12 504 TRP A O 1
ATOM 4073 N N . LEU A 1 505 ? -8.953 16.359 9.086 1 98.25 505 LEU A N 1
ATOM 4074 C CA . LEU A 1 505 ? -8.969 17.016 7.789 1 98.25 505 LEU A CA 1
ATOM 4075 C C . LEU A 1 505 ? -9.828 18.266 7.828 1 98.25 505 LEU A C 1
ATOM 4077 O O . LEU A 1 505 ? -9.375 19.359 7.457 1 98.25 505 LEU A O 1
ATOM 4081 N N . GLY A 1 506 ? -11.008 18.219 8.406 1 97.31 506 GLY A N 1
ATOM 4082 C CA . GLY A 1 506 ? -11.961 19.312 8.383 1 97.31 506 GLY A CA 1
ATOM 4083 C C . GLY A 1 506 ? -11.469 20.547 9.117 1 97.31 506 GLY A C 1
ATOM 4084 O O . GLY A 1 506 ? -11.906 21.672 8.828 1 97.31 506 GLY A O 1
ATOM 4085 N N . ASP A 1 507 ? -10.516 20.328 10 1 96.69 507 ASP A N 1
ATOM 4086 C CA . ASP A 1 507 ? -10.016 21.438 10.82 1 96.69 507 ASP A CA 1
ATOM 4087 C C . ASP A 1 507 ? -9.164 22.391 9.992 1 96.69 507 ASP A C 1
ATOM 4089 O O . ASP A 1 507 ? -8.969 23.547 10.383 1 96.69 507 ASP A O 1
ATOM 4093 N N . ARG A 1 508 ? -8.664 21.891 8.867 1 95.88 508 ARG A N 1
ATOM 4094 C CA . ARG A 1 508 ? -7.66 22.688 8.172 1 95.88 508 ARG A CA 1
ATOM 4095 C C . ARG A 1 508 ? -8.062 22.938 6.723 1 95.88 508 ARG A C 1
ATOM 4097 O O . ARG A 1 508 ? -7.223 23.266 5.887 1 95.88 508 ARG A O 1
ATOM 4104 N N . ALA A 1 509 ? -9.258 22.844 6.383 1 96.5 509 ALA A N 1
ATOM 4105 C CA . ALA A 1 509 ? -9.664 23.094 5 1 96.5 509 ALA A CA 1
ATOM 4106 C C . ALA A 1 509 ? -9.336 24.531 4.59 1 96.5 509 ALA A C 1
ATOM 4108 O O . ALA A 1 509 ? -8.195 24.844 4.25 1 96.5 509 ALA A O 1
ATOM 4109 N N . VAL A 1 510 ? -10.227 25.484 4.812 1 96.94 510 VAL A N 1
ATOM 4110 C CA . VAL A 1 510 ? -9.977 26.891 4.449 1 96.94 510 VAL A CA 1
ATOM 4111 C C . VAL A 1 510 ? -8.938 27.484 5.387 1 96.94 510 VAL A C 1
ATOM 4113 O O . VAL A 1 510 ? -8.164 28.359 4.988 1 96.94 510 VAL A O 1
ATOM 4116 N N . GLY A 1 511 ? -8.906 26.922 6.574 1 96.81 511 GLY A N 1
ATOM 4117 C CA . GLY A 1 511 ? -7.93 27.391 7.543 1 96.81 511 GLY A CA 1
ATOM 4118 C C . GLY A 1 511 ? -6.5 27.312 7.043 1 96.81 511 GLY A C 1
ATOM 4119 O O . GLY A 1 511 ? -5.688 28.188 7.309 1 96.81 511 GLY A O 1
ATOM 4120 N N . ALA A 1 512 ? -6.188 26.328 6.328 1 97.5 512 ALA A N 1
ATOM 4121 C CA . ALA A 1 512 ? -4.844 26.125 5.793 1 97.5 512 ALA A CA 1
ATOM 4122 C C . ALA A 1 512 ? -4.469 27.25 4.832 1 97.5 512 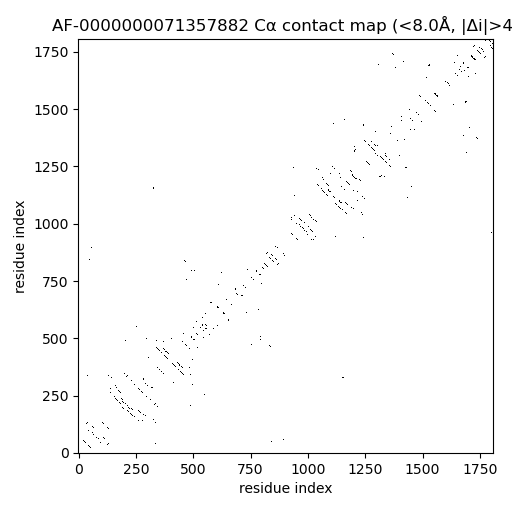ALA A C 1
ATOM 4124 O O . ALA A 1 512 ? -3.307 27.656 4.758 1 97.5 512 ALA A O 1
ATOM 4125 N N . TYR A 1 513 ? -5.445 27.719 4.105 1 97.5 513 TYR A N 1
ATOM 4126 C CA . TYR A 1 513 ? -5.234 28.812 3.17 1 97.5 513 TYR A CA 1
ATOM 4127 C C . TYR A 1 513 ? -4.844 30.094 3.904 1 97.5 513 TYR A C 1
ATOM 4129 O O . TYR A 1 513 ? -3.891 30.781 3.518 1 97.5 513 TYR A O 1
ATOM 4137 N N . GLY A 1 514 ? -5.551 30.438 4.93 1 97.88 514 GLY A N 1
ATOM 4138 C CA . GLY A 1 514 ? -5.168 31.562 5.766 1 97.88 514 GLY A CA 1
ATOM 4139 C C . GLY A 1 514 ? -3.803 31.406 6.402 1 97.88 514 GLY A C 1
ATOM 4140 O O . GLY A 1 514 ? -3.023 32.344 6.473 1 97.88 514 GLY A O 1
ATOM 4141 N N . GLU A 1 515 ? -3.518 30.156 6.855 1 98.31 515 GLU A N 1
ATOM 4142 C CA . GLU A 1 515 ? -2.225 29.859 7.461 1 98.31 515 GLU A CA 1
ATOM 4143 C C . GLU A 1 515 ? -1.085 30.078 6.473 1 98.31 515 GLU A C 1
ATOM 4145 O O . GLU A 1 515 ? 0.021 30.453 6.867 1 98.31 515 GLU A O 1
ATOM 4150 N N . ASN A 1 516 ? -1.398 29.891 5.191 1 98.12 516 ASN A N 1
ATOM 4151 C CA . ASN A 1 516 ? -0.361 30.016 4.172 1 98.12 516 ASN A CA 1
ATOM 4152 C C . ASN A 1 516 ? 0.069 31.453 3.98 1 98.12 516 ASN A C 1
ATOM 4154 O O . ASN A 1 516 ? 1.162 31.734 3.479 1 98.12 516 ASN A O 1
ATOM 4158 N N . TYR A 1 517 ? -0.762 32.469 4.41 1 98.31 517 TYR A N 1
ATOM 4159 C CA . TYR A 1 517 ? -0.368 33.875 4.398 1 98.31 517 TYR A CA 1
ATOM 4160 C C . TYR A 1 517 ? 0.466 34.219 5.625 1 98.31 517 TYR A C 1
ATOM 4162 O O . TYR A 1 517 ? 1.142 35.25 5.656 1 98.31 517 TYR A O 1
ATOM 4170 N N . MET A 1 518 ? 0.419 33.344 6.621 1 98.38 518 MET A N 1
ATOM 4171 C CA . MET A 1 518 ? 1.143 33.594 7.867 1 98.38 518 MET A CA 1
ATOM 4172 C C . MET A 1 518 ? 2.482 32.844 7.875 1 98.38 518 MET A C 1
ATOM 4174 O O . MET A 1 518 ? 3.471 33.375 8.398 1 98.38 518 MET A O 1
ATOM 4178 N N . PHE A 1 519 ? 2.484 31.641 7.328 1 98.31 519 PHE A N 1
ATOM 4179 C CA . PHE A 1 519 ? 3.639 30.766 7.406 1 98.31 519 PHE A CA 1
ATOM 4180 C C . PHE A 1 519 ? 4.027 30.25 6.023 1 98.31 519 PHE A C 1
ATOM 4182 O O . PHE A 1 519 ? 3.162 30.047 5.168 1 98.31 519 PHE A O 1
ATOM 4189 N N . ASP A 1 520 ? 5.355 30.031 5.789 1 97.62 520 ASP A N 1
ATOM 4190 C CA . ASP A 1 520 ? 5.824 29.328 4.609 1 97.62 520 ASP A CA 1
ATOM 4191 C C . ASP A 1 520 ? 5.578 27.812 4.742 1 97.62 520 ASP A C 1
ATOM 4193 O O . ASP A 1 520 ? 6.523 27.031 4.785 1 97.62 520 ASP A O 1
ATOM 4197 N N . ASN A 1 521 ? 4.309 27.438 4.711 1 97.25 521 ASN A N 1
ATOM 4198 C CA . ASN A 1 521 ? 3.928 26.094 5.121 1 97.25 521 ASN A CA 1
ATOM 4199 C C . ASN A 1 521 ? 3.617 25.219 3.918 1 97.25 521 ASN A C 1
ATOM 4201 O O . ASN A 1 521 ? 3.018 24.141 4.062 1 97.25 521 ASN A O 1
ATOM 4205 N N . SER A 1 522 ? 3.986 25.609 2.668 1 97.19 522 SER A N 1
ATOM 4206 C CA . SER A 1 522 ? 3.625 24.875 1.463 1 97.19 522 SER A CA 1
ATOM 4207 C C . SER A 1 522 ? 4.211 23.453 1.481 1 97.19 522 SER A C 1
ATOM 4209 O O . SER A 1 522 ? 3.568 22.516 1.028 1 97.19 522 SER A O 1
ATOM 4211 N N . ARG A 1 523 ? 5.422 23.266 1.973 1 97.75 523 ARG A N 1
ATOM 4212 C CA . ARG A 1 523 ? 6.059 21.953 1.994 1 97.75 523 ARG A CA 1
ATOM 4213 C C . ARG A 1 523 ? 5.359 21.031 2.979 1 97.75 523 ARG A C 1
ATOM 4215 O O . ARG A 1 523 ? 5.223 19.828 2.721 1 97.75 523 ARG A O 1
ATOM 4222 N N . LEU A 1 524 ? 4.93 21.562 4.125 1 98.31 524 LEU A N 1
ATOM 4223 C CA . LEU A 1 524 ? 4.176 20.766 5.09 1 98.31 524 LEU A CA 1
ATOM 4224 C C . LEU A 1 524 ? 2.865 20.281 4.484 1 98.31 524 LEU A C 1
ATOM 4226 O O . LEU A 1 524 ? 2.502 19.109 4.641 1 98.31 524 LEU A O 1
ATOM 4230 N N . TYR A 1 525 ? 2.164 21.172 3.807 1 98.31 525 TYR A N 1
ATOM 4231 C CA . TYR A 1 525 ? 0.849 20.797 3.293 1 98.31 525 TYR A CA 1
ATOM 4232 C C . TYR A 1 525 ? 0.972 19.938 2.043 1 98.31 525 TYR A C 1
ATOM 4234 O O . TYR A 1 525 ? 0.064 19.172 1.722 1 98.31 525 TYR A O 1
ATOM 4242 N N . ARG A 1 526 ? 2.084 20.078 1.304 1 97.75 526 ARG A N 1
ATOM 4243 C CA . ARG A 1 526 ? 2.35 19.094 0.259 1 97.75 526 ARG A CA 1
ATOM 4244 C C . ARG A 1 526 ? 2.525 17.688 0.852 1 97.75 526 ARG A C 1
ATOM 4246 O O . ARG A 1 526 ? 1.992 16.719 0.323 1 97.75 526 ARG A O 1
ATOM 4253 N N . LYS A 1 527 ? 3.291 17.578 1.907 1 98.12 527 LYS A N 1
ATOM 4254 C CA . LYS A 1 527 ? 3.467 16.312 2.619 1 98.12 527 LYS A CA 1
ATOM 4255 C C . LYS A 1 527 ? 2.137 15.812 3.168 1 98.12 527 LYS A C 1
ATOM 4257 O O . LYS A 1 527 ? 1.855 14.609 3.115 1 98.12 527 LYS A O 1
ATOM 4262 N N . TRP A 1 528 ? 1.322 16.688 3.699 1 98.44 528 TRP A N 1
ATOM 4263 C CA . TRP A 1 528 ? 0.032 16.297 4.25 1 98.44 528 TRP A CA 1
ATOM 4264 C C . TRP A 1 528 ? -0.906 15.812 3.148 1 98.44 528 TRP A C 1
ATOM 4266 O O . TRP A 1 528 ? -1.703 14.898 3.359 1 98.44 528 TRP A O 1
ATOM 4276 N N . LEU A 1 529 ? -0.816 16.484 1.965 1 98.06 529 LEU A N 1
ATOM 4277 C CA . LEU A 1 529 ? -1.563 16 0.805 1 98.06 529 LEU A CA 1
ATOM 4278 C C . LEU A 1 529 ? -1.195 14.562 0.472 1 98.06 529 LEU A C 1
ATOM 4280 O O . LEU A 1 529 ? -2.066 13.758 0.138 1 98.06 529 LEU A O 1
ATOM 4284 N N . GLU A 1 530 ? 0.031 14.211 0.572 1 97.62 530 GLU A N 1
ATOM 4285 C CA . GLU A 1 530 ? 0.495 12.844 0.376 1 97.62 530 GLU A CA 1
ATOM 4286 C C . GLU A 1 530 ? -0.057 11.914 1.454 1 97.62 530 GLU A C 1
ATOM 4288 O O . GLU A 1 530 ? -0.403 10.766 1.173 1 97.62 530 GLU A O 1
ATOM 4293 N N . ASP A 1 531 ? -0.094 12.398 2.697 1 98.5 531 ASP A N 1
ATOM 4294 C CA . ASP A 1 531 ? -0.665 11.602 3.775 1 98.5 531 ASP A CA 1
ATOM 4295 C C . ASP A 1 531 ? -2.107 11.203 3.463 1 98.5 531 ASP A C 1
ATOM 4297 O O . ASP A 1 531 ? -2.525 10.086 3.754 1 98.5 531 ASP A O 1
ATOM 4301 N N . ILE A 1 532 ? -2.867 12.141 2.926 1 98.69 532 ILE A N 1
ATOM 4302 C CA . ILE A 1 532 ? -4.258 11.875 2.58 1 98.69 532 ILE A CA 1
ATOM 4303 C C . ILE A 1 532 ? -4.32 10.852 1.451 1 98.69 532 ILE A C 1
ATOM 4305 O O . ILE A 1 532 ? -5.125 9.914 1.495 1 98.69 532 ILE A O 1
ATOM 4309 N N . PHE A 1 533 ? -3.453 11.016 0.49 1 98.19 533 PHE A N 1
ATOM 4310 C CA . PHE A 1 533 ? -3.361 10.078 -0.625 1 98.19 533 PHE A CA 1
ATOM 4311 C C . PHE A 1 533 ? -3.119 8.664 -0.122 1 98.19 533 PHE A C 1
ATOM 4313 O O . PHE A 1 533 ? -3.814 7.727 -0.526 1 98.19 533 PHE A O 1
ATOM 4320 N N . TYR A 1 534 ? -2.191 8.531 0.766 1 97.12 534 TYR A N 1
ATOM 4321 C CA . TYR A 1 534 ? -1.812 7.219 1.267 1 97.12 534 TYR A CA 1
ATOM 4322 C C . TYR A 1 534 ? -2.891 6.652 2.182 1 97.12 534 TYR A C 1
ATOM 4324 O O . TYR A 1 534 ? -2.951 5.441 2.406 1 97.12 534 TYR A O 1
ATOM 4332 N N . ALA A 1 535 ? -3.744 7.531 2.703 1 97.88 535 ALA A N 1
ATOM 4333 C CA . ALA A 1 535 ? -4.793 7.074 3.611 1 97.88 535 ALA A CA 1
ATOM 4334 C C . ALA A 1 535 ? -6.023 6.613 2.838 1 97.88 535 ALA A C 1
ATOM 4336 O O . ALA A 1 535 ? -6.93 5.996 3.408 1 97.88 535 ALA A O 1
ATOM 4337 N N . GLN A 1 536 ? -6.133 6.938 1.543 1 97.75 536 GLN A N 1
ATOM 4338 C CA . GLN A 1 536 ? -7.262 6.488 0.734 1 97.75 536 GLN A CA 1
ATOM 4339 C C . GLN A 1 536 ? -7.258 4.969 0.577 1 97.75 536 GLN A C 1
ATOM 4341 O O . GLN A 1 536 ? -6.215 4.371 0.293 1 97.75 536 GLN A O 1
ATOM 4346 N N . ARG A 1 537 ? -8.422 4.371 0.82 1 96.25 537 ARG A N 1
ATOM 4347 C CA . ARG A 1 537 ? -8.562 2.93 0.629 1 96.25 537 ARG A CA 1
ATOM 4348 C C . ARG A 1 537 ? -8.727 2.586 -0.848 1 96.25 537 ARG A C 1
ATOM 4350 O O . ARG A 1 537 ? -9.016 3.461 -1.665 1 96.25 537 ARG A O 1
ATOM 4357 N N . GLY A 1 538 ? -8.547 1.367 -1.159 1 92.88 538 GLY A N 1
ATOM 4358 C CA . GLY A 1 538 ? -8.625 0.892 -2.531 1 92.88 538 GLY A CA 1
ATOM 4359 C C . GLY A 1 538 ? -9.977 1.159 -3.176 1 92.88 538 GLY A C 1
ATOM 4360 O O . GLY A 1 538 ? -10.062 1.365 -4.387 1 92.88 538 GLY A O 1
ATOM 4361 N N . ASP A 1 539 ? -10.961 1.208 -2.326 1 94.38 539 ASP A N 1
ATOM 4362 C CA . ASP A 1 539 ? -12.297 1.409 -2.875 1 94.38 539 ASP A CA 1
ATOM 4363 C C . ASP A 1 539 ? -12.578 2.893 -3.096 1 94.38 539 ASP A C 1
ATOM 4365 O O . ASP A 1 539 ? -13.609 3.254 -3.672 1 94.38 539 ASP A O 1
ATOM 4369 N N . GLY A 1 540 ? -11.758 3.75 -2.59 1 97 540 GLY A N 1
ATOM 4370 C CA . GLY A 1 540 ? -11.875 5.176 -2.848 1 97 540 GLY A CA 1
ATOM 4371 C C . GLY A 1 540 ? -12.188 5.984 -1.604 1 97 540 GLY A C 1
ATOM 4372 O O . GLY A 1 540 ? -12.07 7.211 -1.606 1 97 540 GLY A O 1
ATOM 4373 N N . SER A 1 541 ? -12.539 5.371 -0.49 1 97.69 541 SER A N 1
ATOM 4374 C CA . SER A 1 541 ? -12.906 6.082 0.73 1 97.69 541 SER A CA 1
ATOM 4375 C C . SER A 1 541 ? -11.711 6.828 1.314 1 97.69 541 SER A C 1
ATOM 4377 O O . SER A 1 541 ? -10.578 6.344 1.252 1 97.69 541 SER A O 1
ATOM 4379 N N . ILE A 1 542 ? -11.938 7.977 1.802 1 98.31 542 ILE A N 1
ATOM 4380 C CA . ILE A 1 542 ? -10.93 8.781 2.482 1 98.31 542 ILE A CA 1
ATOM 4381 C C . ILE A 1 542 ? -11.344 9.016 3.934 1 98.31 542 ILE A C 1
ATOM 4383 O O . ILE A 1 542 ? -12.516 9.289 4.215 1 98.31 542 ILE A O 1
ATOM 4387 N N . PRO A 1 543 ? -10.438 8.875 4.883 1 98 543 PRO A N 1
ATOM 4388 C CA . PRO A 1 543 ? -10.781 9.016 6.301 1 98 543 PRO A CA 1
ATOM 4389 C C . PRO A 1 543 ? -10.914 10.477 6.734 1 98 543 PRO A C 1
ATOM 4391 O O . PRO A 1 543 ? -10.648 11.383 5.941 1 98 543 PRO A O 1
ATOM 4394 N N . ASP A 1 544 ? -11.328 10.672 7.988 1 98.12 544 ASP A N 1
ATOM 4395 C CA . ASP A 1 544 ? -11.477 12.008 8.562 1 98.12 544 ASP A CA 1
ATOM 4396 C C . ASP A 1 544 ? -10.141 12.531 9.094 1 98.12 544 ASP A C 1
ATOM 4398 O O . ASP A 1 544 ? -9.992 13.727 9.352 1 98.12 544 ASP A O 1
ATOM 4402 N N . VAL A 1 545 ? -9.219 11.539 9.266 1 97.75 545 VAL A N 1
ATOM 4403 C CA . VAL A 1 545 ? -7.895 11.844 9.789 1 97.75 545 VAL A CA 1
ATOM 4404 C C . VAL A 1 545 ? -6.824 11.242 8.883 1 97.75 545 VAL A C 1
ATOM 4406 O O . VAL A 1 545 ? -6.953 10.102 8.438 1 97.75 545 VAL A O 1
ATOM 4409 N N . ALA A 1 546 ? -5.734 12.008 8.578 1 98.31 546 ALA A N 1
ATOM 4410 C CA . ALA A 1 546 ? -4.625 11.508 7.77 1 98.31 546 ALA A CA 1
ATOM 4411 C C . ALA A 1 546 ? -3.295 12.094 8.234 1 98.31 546 ALA A C 1
ATOM 4413 O O . ALA A 1 546 ? -3.162 13.312 8.375 1 98.31 546 ALA A O 1
ATOM 4414 N N . PRO A 1 547 ? -2.254 11.227 8.445 1 97.62 547 PRO A N 1
ATOM 4415 C CA . PRO A 1 547 ? -2.285 9.766 8.383 1 97.62 547 PRO A CA 1
ATOM 4416 C C . PRO A 1 547 ? -3.404 9.164 9.234 1 97.62 547 PRO A C 1
ATOM 4418 O O . PRO A 1 547 ? -3.801 9.75 10.242 1 97.62 547 PRO A O 1
ATOM 4421 N N . ALA A 1 548 ? -3.855 8.023 8.82 1 96.81 548 ALA A N 1
ATOM 4422 C CA . ALA A 1 548 ? -5.012 7.41 9.469 1 96.81 548 ALA A CA 1
ATOM 4423 C C . ALA A 1 548 ? -4.605 6.668 10.734 1 96.81 548 ALA A C 1
ATOM 4425 O O . ALA A 1 548 ? -4.883 5.473 10.875 1 96.81 548 ALA A O 1
ATOM 4426 N N . TYR A 1 549 ? -4.055 7.383 11.719 1 96.81 549 TYR A N 1
ATOM 4427 C CA . TYR A 1 549 ? -3.734 6.785 13.008 1 96.81 549 TYR A CA 1
ATOM 4428 C C . TYR A 1 549 ? -5 6.352 13.734 1 96.81 549 TYR A C 1
ATOM 4430 O O . TYR A 1 549 ? -4.988 5.363 14.477 1 96.81 549 TYR A O 1
ATOM 4438 N N . TRP A 1 550 ? -5.988 7.223 13.602 1 95.81 550 TRP A N 1
ATOM 4439 C CA . TRP A 1 550 ? -7.355 6.816 13.914 1 95.81 550 TRP A CA 1
ATOM 4440 C C . TRP A 1 550 ? -8.133 6.512 12.641 1 95.81 550 TRP A C 1
ATOM 4442 O O . TRP A 1 550 ? -8.32 7.387 11.797 1 95.81 550 TRP A O 1
ATOM 4452 N N . ARG A 1 551 ? -8.672 5.359 12.492 1 94.31 551 ARG A N 1
ATOM 4453 C CA . ARG A 1 551 ? -9.32 4.906 11.266 1 94.31 551 ARG A CA 1
ATOM 4454 C C . ARG A 1 551 ? -10.797 5.289 11.25 1 94.31 551 ARG A C 1
ATOM 4456 O O . ARG A 1 551 ? -11.664 4.418 11.234 1 94.31 551 ARG A O 1
ATOM 4463 N N . TYR A 1 552 ? -11.039 6.602 11.125 1 95.94 552 TYR A N 1
ATOM 4464 C CA . TYR A 1 552 ? -12.391 7.129 10.961 1 95.94 552 TYR A CA 1
ATOM 4465 C C . TYR A 1 552 ? -12.742 7.289 9.484 1 95.94 552 TYR A C 1
ATOM 4467 O O . TYR A 1 552 ? -12.414 8.305 8.867 1 95.94 552 TYR A O 1
ATOM 4475 N N . TYR A 1 553 ? -13.383 6.344 8.984 1 95.88 553 TYR A N 1
ATOM 4476 C CA . TYR A 1 553 ? -13.922 6.43 7.629 1 95.88 553 TYR A CA 1
ATOM 4477 C C . TYR A 1 553 ? -15.43 6.633 7.652 1 95.88 553 TYR A C 1
ATOM 4479 O O . TYR A 1 553 ? -16.188 5.75 7.238 1 95.88 553 TYR A O 1
ATOM 4487 N N . SER A 1 554 ? -15.852 7.836 8.031 1 95.94 554 SER A N 1
ATOM 4488 C CA . SER A 1 554 ? -17.25 8.109 8.32 1 95.94 554 SER A CA 1
ATOM 4489 C C . SER A 1 554 ? -18.016 8.508 7.062 1 95.94 554 SER A C 1
ATOM 4491 O O . SER A 1 554 ? -19.25 8.539 7.055 1 95.94 554 SER A O 1
ATOM 4493 N N . ASP A 1 555 ? -17.375 8.758 6.062 1 96.56 555 ASP A N 1
ATOM 4494 C CA . ASP A 1 555 ? -17.953 9.227 4.805 1 96.56 555 ASP A CA 1
ATOM 4495 C C . ASP A 1 555 ? -18.672 10.555 4.988 1 96.56 555 ASP A C 1
ATOM 4497 O O . ASP A 1 555 ? -19.672 10.633 5.711 1 96.56 555 ASP A O 1
ATOM 4501 N N . ASN A 1 556 ? -18.219 11.555 4.602 1 96.75 556 ASN A N 1
ATOM 4502 C CA . ASN A 1 556 ? -18.734 12.922 4.527 1 96.75 556 ASN A CA 1
ATOM 4503 C C . ASN A 1 556 ? -18 13.734 3.463 1 96.75 556 ASN A C 1
ATOM 4505 O O . ASN A 1 556 ? -17.016 13.266 2.879 1 96.75 556 ASN A O 1
ATOM 4509 N N . MET A 1 557 ? -18.5 14.859 3.193 1 97.88 557 MET A N 1
ATOM 4510 C CA . MET A 1 557 ? -17.922 15.633 2.102 1 97.88 557 MET A CA 1
ATOM 4511 C C . MET A 1 557 ? -16.938 16.656 2.631 1 97.88 557 MET A C 1
ATOM 4513 O O . MET A 1 557 ? -15.992 17.047 1.931 1 97.88 557 MET A O 1
ATOM 4517 N N . THR A 1 558 ? -17.094 17.062 3.822 1 98.06 558 THR A N 1
ATOM 4518 C CA . THR A 1 558 ? -16.391 18.25 4.297 1 98.06 558 THR A CA 1
ATOM 4519 C C . THR A 1 558 ? -15.008 17.875 4.828 1 98.06 558 THR A C 1
ATOM 4521 O O . THR A 1 558 ? -14.039 18.594 4.609 1 98.06 558 THR A O 1
ATOM 4524 N N . TRP A 1 559 ? -14.797 16.766 5.551 1 98.19 559 TRP A N 1
ATOM 4525 C CA . TRP A 1 559 ? -13.484 16.359 6.031 1 98.19 559 TRP A CA 1
ATOM 4526 C C . TRP A 1 559 ? -12.641 15.797 4.891 1 98.19 559 TRP A C 1
ATOM 4528 O O . TRP A 1 559 ? -11.633 16.391 4.504 1 98.19 559 TRP A O 1
ATOM 4538 N N . PRO A 1 560 ? -13.07 14.75 4.176 1 98.38 560 PRO A N 1
ATOM 4539 C CA . PRO A 1 560 ? -12.258 14.25 3.064 1 98.38 560 PRO A CA 1
ATOM 4540 C C . PRO A 1 560 ? -12.078 15.289 1.955 1 98.38 560 PRO A C 1
ATOM 4542 O O . PRO A 1 560 ? -11.047 15.289 1.271 1 98.38 560 PRO A O 1
ATOM 4545 N N . GLY A 1 561 ? -13.062 16.188 1.804 1 98.5 561 GLY A N 1
ATOM 4546 C CA . GLY A 1 561 ? -13 17.219 0.776 1 98.5 561 GLY A CA 1
ATOM 4547 C C . GLY A 1 561 ? -11.82 18.156 0.95 1 98.5 561 GLY A C 1
ATOM 4548 O O . GLY A 1 561 ? -11.414 18.828 0 1 98.5 561 GLY A O 1
ATOM 4549 N N . THR A 1 562 ? -11.281 18.141 2.143 1 98.44 562 THR A N 1
ATOM 4550 C CA . THR A 1 562 ? -10.078 18.922 2.424 1 98.44 562 THR A CA 1
ATOM 4551 C C . THR A 1 562 ? -8.953 18.547 1.456 1 98.44 562 THR A C 1
ATOM 4553 O O . THR A 1 562 ? -8.148 19.406 1.077 1 98.44 562 THR A O 1
ATOM 4556 N N . TYR A 1 563 ? -8.953 17.344 0.901 1 98.56 563 TYR A N 1
ATOM 4557 C CA . TYR A 1 563 ? -7.988 16.844 -0.072 1 98.56 563 TYR A CA 1
ATOM 4558 C C . TYR A 1 563 ? -7.93 17.75 -1.294 1 98.56 563 TYR A C 1
ATOM 4560 O O . TYR A 1 563 ? -6.852 18.219 -1.682 1 98.56 563 TYR A O 1
ATOM 4568 N N . LEU A 1 564 ? -9.078 18.125 -1.848 1 98.69 564 LEU A N 1
ATOM 4569 C CA . LEU A 1 564 ? -9.164 18.984 -3.023 1 98.69 564 LEU A CA 1
ATOM 4570 C C . LEU A 1 564 ? -8.828 20.438 -2.666 1 98.69 564 LEU A C 1
ATOM 4572 O O . LEU A 1 564 ? -8.172 21.125 -3.441 1 98.69 564 LEU A O 1
ATOM 4576 N N . MET A 1 565 ? -9.266 20.875 -1.511 1 98.5 565 MET A N 1
ATOM 4577 C CA . MET A 1 565 ? -9.094 22.266 -1.112 1 98.5 565 MET A CA 1
ATOM 4578 C C . MET A 1 565 ? -7.629 22.578 -0.846 1 98.5 565 MET A C 1
ATOM 4580 O O . MET A 1 565 ? -7.156 23.672 -1.167 1 98.5 565 MET A O 1
ATOM 4584 N N . ILE A 1 566 ? -6.902 21.609 -0.268 1 98.5 566 ILE A N 1
ATOM 4585 C CA . ILE A 1 566 ? -5.477 21.812 -0.029 1 98.5 566 ILE A CA 1
ATOM 4586 C C . ILE A 1 566 ? -4.73 21.844 -1.36 1 98.5 566 ILE A C 1
ATOM 4588 O O . ILE A 1 566 ? -3.824 22.656 -1.55 1 98.5 566 ILE A O 1
ATOM 4592 N N . ALA A 1 567 ? -5.074 20.969 -2.281 1 98.38 567 ALA A N 1
ATOM 4593 C CA . ALA A 1 567 ? -4.461 20.984 -3.609 1 98.38 567 ALA A CA 1
ATOM 4594 C C . ALA A 1 567 ? -4.684 22.328 -4.293 1 98.38 567 ALA A C 1
ATOM 4596 O O . ALA A 1 567 ? -3.758 22.891 -4.887 1 98.38 567 ALA A O 1
ATOM 4597 N N . ASP A 1 568 ? -5.879 22.828 -4.203 1 97.69 568 ASP A N 1
ATOM 4598 C CA . ASP A 1 568 ? -6.223 24.109 -4.805 1 97.69 568 ASP A CA 1
ATOM 4599 C C . ASP A 1 568 ? -5.414 25.25 -4.18 1 97.69 568 ASP A C 1
ATOM 4601 O O . ASP A 1 568 ? -4.898 26.109 -4.891 1 97.69 568 ASP A O 1
ATOM 4605 N N . MET A 1 569 ? -5.355 25.234 -2.875 1 97.62 569 MET A N 1
ATOM 4606 C CA . MET A 1 569 ? -4.594 26.266 -2.174 1 97.62 569 MET A CA 1
ATOM 4607 C C . MET A 1 569 ? -3.131 26.25 -2.605 1 97.62 569 MET A C 1
ATOM 4609 O O . MET A 1 569 ? -2.553 27.297 -2.891 1 97.62 569 MET A O 1
ATOM 4613 N N . LEU A 1 570 ? -2.561 25.062 -2.656 1 97.69 570 LEU A N 1
ATOM 4614 C CA . LEU A 1 570 ? -1.162 24.938 -3.057 1 97.69 570 LEU A CA 1
ATOM 4615 C C . LEU A 1 570 ? -0.962 25.453 -4.48 1 97.69 570 LEU A C 1
ATOM 4617 O O . LEU A 1 570 ? 0.004 26.172 -4.758 1 97.69 570 LEU A O 1
ATOM 4621 N N . TYR A 1 571 ? -1.873 25.188 -5.391 1 96.69 571 TYR A N 1
ATOM 4622 C CA . TYR A 1 571 ? -1.789 25.672 -6.766 1 96.69 571 TYR A CA 1
ATOM 4623 C C . TYR A 1 571 ? -1.884 27.188 -6.816 1 96.69 571 TYR A C 1
ATOM 4625 O O . TYR A 1 571 ? -1.055 27.844 -7.449 1 96.69 571 TYR A O 1
ATOM 4633 N N . LYS A 1 572 ? -2.846 27.719 -6.105 1 96 572 LYS A N 1
ATOM 4634 C CA . LYS A 1 572 ? -3.084 29.156 -6.125 1 96 572 LYS A CA 1
ATOM 4635 C C . LYS A 1 572 ? -1.885 29.922 -5.57 1 96 572 LYS A C 1
ATOM 4637 O O . LYS A 1 572 ? -1.501 30.953 -6.109 1 96 572 LYS A O 1
ATOM 4642 N N . GLN A 1 573 ? -1.329 29.375 -4.547 1 96.25 573 GLN A N 1
ATOM 4643 C CA . GLN A 1 573 ? -0.295 30.109 -3.822 1 96.25 573 GLN A CA 1
ATOM 4644 C C . GLN A 1 573 ? 1.072 29.906 -4.469 1 96.25 573 GLN A C 1
ATOM 4646 O O . GLN A 1 573 ? 1.969 30.75 -4.301 1 96.25 573 GLN A O 1
ATOM 4651 N N . THR A 1 574 ? 1.269 28.781 -5.27 1 95.19 574 THR A N 1
ATOM 4652 C CA . THR A 1 574 ? 2.619 28.469 -5.73 1 95.19 574 THR A CA 1
ATOM 4653 C C . THR A 1 574 ? 2.646 28.281 -7.246 1 95.19 574 THR A C 1
ATOM 4655 O O . THR A 1 574 ? 3.719 28.203 -7.848 1 95.19 574 THR A O 1
ATOM 4658 N N . ALA A 1 575 ? 1.539 28.156 -7.879 1 95 575 ALA A N 1
ATOM 4659 C CA . ALA A 1 575 ? 1.399 27.891 -9.305 1 95 575 ALA A CA 1
ATOM 4660 C C . ALA A 1 575 ? 1.924 26.5 -9.664 1 95 575 ALA A C 1
ATOM 4662 O O . ALA A 1 575 ? 2.141 26.203 -10.844 1 95 575 ALA A O 1
ATOM 4663 N N . ASP A 1 576 ? 2.176 25.703 -8.656 1 92.94 576 ASP A N 1
ATOM 4664 C CA . ASP A 1 576 ? 2.656 24.359 -8.898 1 92.94 576 ASP A CA 1
ATOM 4665 C C . ASP A 1 576 ? 1.526 23.453 -9.383 1 92.94 576 ASP A C 1
ATOM 4667 O O . ASP A 1 576 ? 0.685 23.016 -8.594 1 92.94 576 ASP A O 1
ATOM 4671 N N . THR A 1 577 ? 1.563 23 -10.641 1 94.38 577 THR A N 1
ATOM 4672 C CA . THR A 1 577 ? 0.497 22.188 -11.203 1 94.38 577 THR A CA 1
ATOM 4673 C C . THR A 1 577 ? 0.717 20.703 -10.875 1 94.38 577 THR A C 1
ATOM 4675 O O . THR A 1 577 ? -0.196 19.891 -11.023 1 94.38 577 THR A O 1
ATOM 4678 N N . SER A 1 578 ? 1.915 20.344 -10.453 1 93.56 578 SER A N 1
ATOM 4679 C CA . SER A 1 578 ? 2.221 18.953 -10.188 1 93.56 578 SER A CA 1
ATOM 4680 C C . SER A 1 578 ? 1.34 18.391 -9.07 1 93.56 578 SER A C 1
ATOM 4682 O O . SER A 1 578 ? 0.963 17.219 -9.094 1 93.56 578 SER A O 1
ATOM 4684 N N . VAL A 1 579 ? 0.981 19.203 -8.102 1 95.38 579 VAL A N 1
ATOM 4685 C CA . VAL A 1 579 ? 0.162 18.766 -6.977 1 95.38 579 VAL A CA 1
ATOM 4686 C C . VAL A 1 579 ? -1.22 18.344 -7.473 1 95.38 579 VAL A C 1
ATOM 4688 O O . VAL A 1 579 ? -1.836 17.438 -6.922 1 95.38 579 VAL A O 1
ATOM 4691 N N . ILE A 1 580 ? -1.665 19.016 -8.523 1 97.5 580 ILE A N 1
ATOM 4692 C CA . ILE A 1 580 ? -2.965 18.688 -9.102 1 97.5 580 ILE A CA 1
ATOM 4693 C C . ILE A 1 580 ? -2.844 17.438 -9.961 1 97.5 580 ILE A C 1
ATOM 4695 O O . ILE A 1 580 ? -3.633 16.5 -9.812 1 97.5 580 ILE A O 1
ATOM 4699 N N . ARG A 1 581 ? -1.861 17.391 -10.797 1 96.44 581 ARG A N 1
ATOM 4700 C CA . ARG A 1 581 ? -1.674 16.297 -11.734 1 96.44 581 ARG A CA 1
ATOM 4701 C C . ARG A 1 581 ? -1.454 14.977 -10.992 1 96.44 581 ARG A C 1
ATOM 4703 O O . ARG A 1 581 ? -2.037 13.953 -11.352 1 96.44 581 ARG A O 1
ATOM 4710 N N . GLU A 1 582 ? -0.668 14.984 -10.016 1 95.44 582 GLU A N 1
ATOM 4711 C CA . GLU A 1 582 ? -0.283 13.773 -9.289 1 95.44 582 GLU A CA 1
ATOM 4712 C C . GLU A 1 582 ? -1.452 13.219 -8.484 1 95.44 582 GLU A C 1
ATOM 4714 O O . GLU A 1 582 ? -1.561 12 -8.297 1 95.44 582 GLU A O 1
ATOM 4719 N N . HIS A 1 583 ? -2.354 14.07 -8.031 1 98.12 583 HIS A N 1
ATOM 4720 C CA . HIS A 1 583 ? -3.381 13.633 -7.094 1 98.12 583 HIS A CA 1
ATOM 4721 C C . HIS A 1 583 ? -4.746 13.562 -7.762 1 98.12 583 HIS A C 1
ATOM 4723 O O . HIS A 1 583 ? -5.715 13.094 -7.16 1 98.12 583 HIS A O 1
ATOM 4729 N N . TYR A 1 584 ? -4.859 13.961 -9.055 1 98.31 584 TYR A N 1
ATOM 4730 C CA . TYR A 1 584 ? -6.117 14.047 -9.789 1 98.31 584 TYR A CA 1
ATOM 4731 C C . TYR A 1 584 ? -6.848 12.711 -9.773 1 98.31 584 TYR A C 1
ATOM 4733 O O . TYR A 1 584 ? -8.031 12.641 -9.438 1 98.31 584 TYR A O 1
ATOM 4741 N N . PRO A 1 585 ? -6.16 11.562 -10.047 1 97.5 585 PRO A N 1
ATOM 4742 C CA . PRO A 1 585 ? -6.887 10.289 -10.07 1 97.5 585 PRO A CA 1
ATOM 4743 C C . PRO A 1 585 ? -7.504 9.938 -8.719 1 97.5 585 PRO A C 1
ATOM 4745 O O . PRO A 1 585 ? -8.617 9.406 -8.664 1 97.5 585 PRO A O 1
ATOM 4748 N N . ALA A 1 586 ? -6.828 10.219 -7.641 1 98.25 586 ALA A N 1
ATOM 4749 C CA . ALA A 1 586 ? -7.312 9.875 -6.309 1 98.25 586 ALA A CA 1
ATOM 4750 C C . ALA A 1 586 ? -8.523 10.727 -5.93 1 98.25 586 ALA A C 1
ATOM 4752 O O . ALA A 1 586 ? -9.469 10.234 -5.309 1 98.25 586 ALA A O 1
ATOM 4753 N N . MET A 1 587 ? -8.484 12.023 -6.254 1 98.75 587 MET A N 1
ATOM 4754 C CA . MET A 1 587 ? -9.625 12.898 -5.996 1 98.75 587 MET A CA 1
ATOM 4755 C C . MET A 1 587 ? -10.859 12.43 -6.758 1 98.75 587 MET A C 1
ATOM 4757 O O . MET A 1 587 ? -11.953 12.367 -6.199 1 98.75 587 MET A O 1
ATOM 4761 N N . LYS A 1 588 ? -10.625 12.109 -8.023 1 98.5 588 LYS A N 1
ATOM 4762 C CA . LYS A 1 588 ? -11.703 11.602 -8.867 1 98.5 588 LYS A CA 1
ATOM 4763 C C . LYS A 1 588 ? -12.305 10.32 -8.297 1 98.5 588 LYS A C 1
ATOM 4765 O O . LYS A 1 588 ? -13.523 10.164 -8.266 1 98.5 588 LYS A O 1
ATOM 4770 N N . LYS A 1 589 ? -11.453 9.461 -7.836 1 98 589 LYS A N 1
ATOM 4771 C CA . LYS A 1 589 ? -11.875 8.18 -7.277 1 98 589 LYS A CA 1
ATOM 4772 C C . LYS A 1 589 ? -12.758 8.383 -6.047 1 98 589 LYS A C 1
ATOM 4774 O O . LYS A 1 589 ? -13.758 7.684 -5.867 1 98 589 LYS A O 1
ATOM 4779 N N . TRP A 1 590 ? -12.398 9.25 -5.164 1 98.62 590 TRP A N 1
ATOM 4780 C CA . TRP A 1 590 ? -13.172 9.508 -3.957 1 98.62 590 TRP A CA 1
ATOM 4781 C C . TRP A 1 590 ? -14.547 10.062 -4.305 1 98.62 590 TRP A C 1
ATOM 4783 O O . TRP A 1 590 ? -15.562 9.648 -3.73 1 98.62 590 TRP A O 1
ATOM 4793 N N . LEU A 1 591 ? -14.609 10.992 -5.223 1 98.69 591 LEU A N 1
ATOM 4794 C CA . LEU A 1 591 ? -15.883 11.594 -5.602 1 98.69 591 LEU A CA 1
ATOM 4795 C C . LEU A 1 591 ? -16.797 10.562 -6.258 1 98.69 591 LEU A C 1
ATOM 4797 O O . LEU A 1 591 ? -18.016 10.578 -6.043 1 98.69 591 LEU A O 1
ATOM 4801 N N . ALA A 1 592 ? -16.234 9.703 -7.039 1 97.62 592 ALA A N 1
ATOM 4802 C CA . ALA A 1 592 ? -17.016 8.609 -7.617 1 97.62 592 ALA A CA 1
ATOM 4803 C C . ALA A 1 592 ? -17.562 7.691 -6.523 1 97.62 592 ALA A C 1
ATOM 4805 O O . ALA A 1 592 ? -18.703 7.242 -6.598 1 97.62 592 ALA A O 1
ATOM 4806 N N . TYR A 1 593 ? -16.75 7.391 -5.547 1 97.5 593 TYR A N 1
ATOM 4807 C CA . TYR A 1 593 ? -17.141 6.582 -4.398 1 97.5 593 TYR A CA 1
ATOM 4808 C C . TYR A 1 593 ? -18.359 7.184 -3.701 1 97.5 593 TYR A C 1
ATOM 4810 O O . TYR A 1 593 ? -19.344 6.484 -3.447 1 97.5 593 TYR A O 1
ATOM 4818 N N . MET A 1 594 ? -18.297 8.469 -3.402 1 98.31 594 MET A N 1
ATOM 4819 C CA . MET A 1 594 ? -19.391 9.156 -2.709 1 98.31 594 MET A CA 1
ATOM 4820 C C . MET A 1 594 ? -20.656 9.172 -3.566 1 98.31 594 MET A C 1
ATOM 4822 O O . MET A 1 594 ? -21.75 9 -3.053 1 98.31 594 MET A O 1
ATOM 4826 N N . LYS A 1 595 ? -20.484 9.43 -4.828 1 97.88 595 LYS A N 1
ATOM 4827 C CA . LYS A 1 595 ? -21.625 9.453 -5.734 1 97.88 595 LYS A CA 1
ATOM 4828 C C . LYS A 1 595 ? -22.312 8.094 -5.785 1 97.88 595 LYS A C 1
ATOM 4830 O O . LYS A 1 595 ? -23.531 8.008 -5.629 1 97.88 595 LYS A O 1
ATOM 4835 N N . GLU A 1 596 ? -21.531 7.102 -5.984 1 94.75 596 GLU A N 1
ATOM 4836 C CA . GLU A 1 596 ? -22.062 5.762 -6.176 1 94.75 596 GLU A CA 1
ATOM 4837 C C . GLU A 1 596 ? -22.828 5.293 -4.934 1 94.75 596 GLU A C 1
ATOM 4839 O O . GLU A 1 596 ? -23.875 4.645 -5.047 1 94.75 596 GLU A O 1
ATOM 4844 N N . LEU A 1 597 ? -22.391 5.629 -3.816 1 95.56 597 LEU A N 1
ATOM 4845 C CA . LEU A 1 597 ? -22.969 5.086 -2.592 1 95.56 597 LEU A CA 1
ATOM 4846 C C . LEU A 1 597 ? -24.125 5.965 -2.098 1 95.56 597 LEU A C 1
ATOM 4848 O O . LEU A 1 597 ? -25.062 5.473 -1.475 1 95.56 597 LEU A O 1
ATOM 4852 N N . TYR A 1 598 ? -24.031 7.332 -2.398 1 97.38 598 TYR A N 1
ATOM 4853 C CA . TYR A 1 598 ? -24.906 8.148 -1.559 1 97.38 598 TYR A CA 1
ATOM 4854 C C . TYR A 1 598 ? -25.688 9.148 -2.398 1 97.38 598 TYR A C 1
ATOM 4856 O O . TYR A 1 598 ? -26.531 9.891 -1.872 1 97.38 598 TYR A O 1
ATOM 4864 N N . MET A 1 599 ? -25.438 9.312 -3.674 1 97.81 599 MET A N 1
ATOM 4865 C CA . MET A 1 599 ? -26.203 10.242 -4.5 1 97.81 599 MET A CA 1
ATOM 4866 C C . MET A 1 599 ? -27.594 9.68 -4.797 1 97.81 599 MET A C 1
ATOM 4868 O O . MET A 1 599 ? -27.719 8.578 -5.328 1 97.81 599 MET A O 1
ATOM 4872 N N . SER A 1 600 ? -28.656 10.383 -4.438 1 97.62 600 SER A N 1
ATOM 4873 C CA . SER A 1 600 ? -30.031 9.984 -4.723 1 97.62 600 SER A CA 1
ATOM 4874 C C . SER A 1 600 ? -30.359 10.18 -6.195 1 97.62 600 SER A C 1
ATOM 4876 O O . SER A 1 600 ? -29.641 10.852 -6.922 1 97.62 600 SER A O 1
ATOM 4878 N N . PRO A 1 601 ? -31.422 9.633 -6.676 1 95.75 601 PRO A N 1
ATOM 4879 C CA . PRO A 1 601 ? -31.859 9.836 -8.062 1 95.75 601 PRO A CA 1
ATOM 4880 C C . PRO A 1 601 ? -32.156 11.305 -8.375 1 95.75 601 PRO A C 1
ATOM 4882 O O . PRO A 1 601 ? -32.062 11.719 -9.531 1 95.75 601 PRO A O 1
ATOM 4885 N N . ASP A 1 602 ? -32.469 12.078 -7.359 1 97.75 602 ASP A N 1
ATOM 4886 C CA . ASP A 1 602 ? -32.75 13.5 -7.539 1 97.75 602 ASP A CA 1
ATOM 4887 C C . ASP A 1 602 ? -31.484 14.336 -7.395 1 97.75 602 ASP A C 1
ATOM 4889 O O . ASP A 1 602 ? -31.547 15.562 -7.293 1 97.75 602 ASP A O 1
ATOM 4893 N N . PHE A 1 603 ? -30.344 13.672 -7.289 1 98.38 603 PHE A N 1
ATOM 4894 C CA . PHE A 1 603 ? -29.016 14.273 -7.285 1 98.38 603 PHE A CA 1
ATOM 4895 C C . PHE A 1 603 ? -28.781 15.062 -5.996 1 98.38 603 PHE A C 1
ATOM 4897 O O . PHE A 1 603 ? -28.234 16.156 -6.027 1 98.38 603 PHE A O 1
ATOM 4904 N N . VAL A 1 604 ? -29.297 14.578 -4.883 1 98.62 604 VAL A N 1
ATOM 4905 C CA . VAL A 1 604 ? -28.969 15.016 -3.527 1 98.62 604 VAL A CA 1
ATOM 4906 C C . VAL A 1 604 ? -27.984 14.039 -2.895 1 98.62 604 VAL A C 1
ATOM 4908 O O . VAL A 1 604 ? -28.172 12.828 -2.928 1 98.62 604 VAL A O 1
ATOM 4911 N N . LEU A 1 605 ? -26.875 14.516 -2.469 1 98.5 605 LEU A N 1
ATOM 4912 C CA . LEU A 1 605 ? -25.938 13.672 -1.724 1 98.5 605 LEU A CA 1
ATOM 4913 C C . LEU A 1 605 ? -26.391 13.516 -0.276 1 98.5 605 LEU A C 1
ATOM 4915 O O . LEU A 1 605 ? -26.172 14.406 0.547 1 98.5 605 LEU A O 1
ATOM 4919 N N . THR A 1 606 ? -26.734 12.414 0.092 1 97.62 606 THR A N 1
ATOM 4920 C CA . THR A 1 606 ? -27.531 12.234 1.302 1 97.62 606 THR A CA 1
ATOM 4921 C C . THR A 1 606 ? -26.625 12.023 2.516 1 97.62 606 THR A C 1
ATOM 4923 O O . THR A 1 606 ? -27.078 12.18 3.656 1 97.62 606 THR A O 1
ATOM 4926 N N . LYS A 1 607 ? -25.359 11.68 2.266 1 96.94 607 LYS A N 1
ATOM 4927 C CA . LYS A 1 607 ? -24.516 11.273 3.385 1 96.94 607 LYS A CA 1
ATOM 4928 C C . LYS A 1 607 ? -23.656 12.438 3.871 1 96.94 607 LYS A C 1
ATOM 4930 O O . LYS A 1 607 ? -22.875 13.008 3.102 1 96.94 607 LYS A O 1
ATOM 4935 N N . ASP A 1 608 ? -23.812 12.836 5.066 1 96.38 608 ASP A N 1
ATOM 4936 C CA . ASP A 1 608 ? -22.984 13.703 5.891 1 96.38 608 ASP A CA 1
ATOM 4937 C C . ASP A 1 608 ? -22.75 13.102 7.277 1 96.38 608 ASP A C 1
ATOM 4939 O O . ASP A 1 608 ? -23.359 12.086 7.625 1 96.38 608 ASP A O 1
ATOM 4943 N N . SER A 1 609 ? -21.734 13.602 7.992 1 96.12 609 SER A N 1
ATOM 4944 C CA . SER A 1 609 ? -21.484 12.953 9.281 1 96.12 609 SER A CA 1
ATOM 4945 C C . SER A 1 609 ? -21.438 13.977 10.406 1 96.12 609 SER A C 1
ATOM 4947 O O . SER A 1 609 ? -21.844 13.688 11.531 1 96.12 609 SER A O 1
ATOM 4949 N N . TYR A 1 610 ? -20.969 15.18 10.102 1 96.44 610 TYR A N 1
ATOM 4950 C CA . TYR A 1 610 ? -20.688 16.094 11.203 1 96.44 610 TYR A CA 1
ATOM 4951 C C . TYR A 1 610 ? -21.562 17.344 11.109 1 96.44 610 TYR A C 1
ATOM 4953 O O . TYR A 1 610 ? -21.828 18 12.117 1 96.44 610 TYR A O 1
ATOM 4961 N N . GLY A 1 611 ? -22.078 17.672 9.898 1 97.19 611 GLY A N 1
ATOM 4962 C CA . GLY A 1 611 ? -22.766 18.953 9.711 1 97.19 611 GLY A CA 1
ATOM 4963 C C . GLY A 1 611 ? -21.875 20.141 10.008 1 97.19 611 GLY A C 1
ATOM 4964 O O . GLY A 1 611 ? -20.672 20.094 9.766 1 97.19 611 GLY A O 1
ATOM 4965 N N . ASP A 1 612 ? -22.484 21.219 10.359 1 97.69 612 ASP A N 1
ATOM 4966 C CA . ASP A 1 612 ? -21.703 22.375 10.82 1 97.69 612 ASP A CA 1
ATOM 4967 C C . ASP A 1 612 ? -21.203 22.156 12.242 1 97.69 612 ASP A C 1
ATOM 4969 O O . ASP A 1 612 ? -21.812 22.641 13.195 1 97.69 612 ASP A O 1
ATOM 4973 N N . TRP A 1 613 ? -20.094 21.516 12.32 1 96.81 613 TRP A N 1
ATOM 4974 C CA . TRP A 1 613 ? -19.516 20.984 13.547 1 96.81 613 TRP A CA 1
ATOM 4975 C C . TRP A 1 613 ? -19.312 22.094 14.578 1 96.81 613 TRP A C 1
ATOM 4977 O O . TRP A 1 613 ? -18.766 23.141 14.266 1 96.81 613 TRP A O 1
ATOM 4987 N N . VAL A 1 614 ? -19.859 21.984 15.828 1 96.19 614 VAL A N 1
ATOM 4988 C CA . VAL A 1 614 ? -19.672 22.75 17.047 1 96.19 614 VAL A CA 1
ATOM 4989 C C . VAL A 1 614 ? -20.344 24.125 16.906 1 96.19 614 VAL A C 1
ATOM 4991 O O . VAL A 1 614 ? -19.766 25.141 17.25 1 96.19 614 VAL A O 1
ATOM 4994 N N . VAL A 1 615 ? -21.5 24.172 16.328 1 96.25 615 VAL A N 1
ATOM 4995 C CA . VAL A 1 615 ? -22.328 25.375 16.344 1 96.25 615 VAL A CA 1
ATOM 4996 C C . VAL A 1 615 ? -22.5 25.875 17.781 1 96.25 615 VAL A C 1
ATOM 4998 O O . VAL A 1 615 ? -22.703 25.078 18.703 1 96.25 615 VAL A O 1
ATOM 5001 N N . PRO A 1 616 ? -22.328 27.219 17.984 1 96.44 616 PRO A N 1
ATOM 5002 C CA . PRO A 1 616 ? -22.438 27.703 19.375 1 96.44 616 PRO A CA 1
ATOM 5003 C C . PRO A 1 616 ? -23.859 27.562 19.922 1 96.44 616 PRO A C 1
ATOM 5005 O O . PRO A 1 616 ? -24.828 27.781 19.188 1 96.44 616 PRO A O 1
ATOM 5008 N N . PRO A 1 617 ? -23.938 27.25 21.234 1 95.69 617 PRO A N 1
ATOM 5009 C CA . PRO A 1 617 ? -25.266 27.359 21.875 1 95.69 617 PRO A CA 1
ATOM 5010 C C . PRO A 1 617 ? -25.844 28.766 21.812 1 95.69 617 PRO A C 1
ATOM 5012 O O . PRO A 1 617 ? -25.109 29.734 21.656 1 95.69 617 PRO A O 1
ATOM 5015 N N . PRO A 1 618 ? -27.172 28.891 21.938 1 93.62 618 PRO A N 1
ATOM 5016 C CA . PRO A 1 618 ? -27.812 30.188 21.781 1 93.62 618 PRO A CA 1
ATOM 5017 C C . PRO A 1 618 ? -27.375 31.203 22.812 1 93.62 618 PRO A C 1
ATOM 5019 O O . PRO A 1 618 ? -27.453 32.406 22.594 1 93.62 618 PRO A O 1
ATOM 5022 N N . SER A 1 619 ? -26.938 30.688 23.984 1 94.81 619 SER A N 1
ATOM 5023 C CA . SER A 1 619 ? -26.406 31.547 25.031 1 94.81 619 SER A CA 1
ATOM 5024 C C . SER A 1 619 ? -25.328 30.812 25.844 1 94.81 619 SER A C 1
ATOM 5026 O O . SER A 1 619 ? -25.219 29.594 25.766 1 94.81 619 SER A O 1
ATOM 5028 N N . ILE A 1 620 ? -24.562 31.641 26.469 1 94.75 620 ILE A N 1
ATOM 5029 C CA . ILE A 1 620 ? -23.516 31.062 27.312 1 94.75 620 ILE A CA 1
ATOM 5030 C C . ILE A 1 620 ? -24.141 30.156 28.375 1 94.75 620 ILE A C 1
ATOM 5032 O O . ILE A 1 620 ? -23.578 29.125 28.719 1 94.75 620 ILE A O 1
ATOM 5036 N N . GLU A 1 621 ? -25.312 30.531 28.875 1 95.25 621 GLU A N 1
ATOM 5037 C CA . GLU A 1 621 ? -26.016 29.75 29.891 1 95.25 621 GLU A CA 1
ATOM 5038 C C . GLU A 1 621 ? -26.516 28.422 29.328 1 95.25 621 GLU A C 1
ATOM 5040 O O . GLU A 1 621 ? -26.406 27.391 29.984 1 95.25 621 GLU A O 1
ATOM 5045 N N . ALA A 1 622 ? -26.922 28.484 28.141 1 94.81 622 ALA A N 1
ATOM 5046 C CA . ALA A 1 622 ? -27.422 27.266 27.5 1 94.81 622 ALA A CA 1
ATOM 5047 C C . ALA A 1 622 ? -26.297 26.281 27.234 1 94.81 622 ALA A C 1
ATOM 5049 O O . ALA A 1 622 ? -26.516 25.062 27.188 1 94.81 622 ALA A O 1
ATOM 5050 N N . GLY A 1 623 ? -25.125 26.781 27.125 1 94.75 623 GLY A N 1
ATOM 5051 C CA . GLY A 1 623 ? -23.969 25.938 26.812 1 94.75 623 GLY A CA 1
ATOM 5052 C C . GLY A 1 623 ? -23.234 25.453 28.047 1 94.75 623 GLY A C 1
ATOM 5053 O O . GLY A 1 623 ? -22.359 24.578 27.953 1 94.75 623 GLY A O 1
ATOM 5054 N N . ARG A 1 624 ? -23.531 25.969 29.141 1 94.56 624 ARG A N 1
ATOM 5055 C CA . ARG A 1 624 ? -22.797 25.656 30.375 1 94.56 624 ARG A CA 1
ATOM 5056 C C . ARG A 1 624 ? -22.953 24.188 30.734 1 94.56 624 ARG A C 1
ATOM 5058 O O . ARG A 1 624 ? -24.062 23.688 30.891 1 94.56 624 ARG A O 1
ATOM 5065 N N . GLY A 1 625 ? -21.828 23.516 30.766 1 93.12 625 GLY A N 1
ATOM 5066 C CA . GLY A 1 625 ? -21.781 22.141 31.203 1 93.12 625 GLY A CA 1
ATOM 5067 C C . GLY A 1 625 ? -22.297 21.156 30.156 1 93.12 625 GLY A C 1
ATOM 5068 O O . GLY A 1 625 ? -22.453 19.969 30.422 1 93.12 625 GLY A O 1
ATOM 5069 N N . GLN A 1 626 ? -22.547 21.641 29 1 90.56 626 GLN A N 1
ATOM 5070 C CA . GLN A 1 626 ? -23.078 20.766 27.969 1 90.56 626 GLN A CA 1
ATOM 5071 C C . GLN A 1 626 ? -21.953 20.172 27.109 1 90.56 626 GLN A C 1
ATOM 5073 O O . GLN A 1 626 ? -20.938 20.812 26.891 1 90.56 626 GLN A O 1
ATOM 5078 N N . ASN A 1 627 ? -22.25 18.906 26.703 1 88 627 ASN A N 1
ATOM 5079 C CA . ASN A 1 627 ? -21.328 18.25 25.781 1 88 627 ASN A CA 1
ATOM 5080 C C . ASN A 1 627 ? -21.469 18.828 24.375 1 88 627 ASN A C 1
ATOM 5082 O O . ASN A 1 627 ? -22.562 18.859 23.812 1 88 627 ASN A O 1
ATOM 5086 N N . ALA A 1 628 ? -20.438 19.172 23.828 1 87.94 628 ALA A N 1
ATOM 5087 C CA . ALA A 1 628 ? -20.453 19.844 22.531 1 87.94 628 ALA A CA 1
ATOM 5088 C C . ALA A 1 628 ? -20.344 18.828 21.391 1 87.94 628 ALA A C 1
ATOM 5090 O O . ALA A 1 628 ? -20.531 19.172 20.234 1 87.94 628 ALA A O 1
ATOM 5091 N N . ASP A 1 629 ? -20.047 17.578 21.734 1 89.81 629 ASP A N 1
ATOM 5092 C CA . ASP A 1 629 ? -19.938 16.547 20.719 1 89.81 629 ASP A CA 1
ATOM 5093 C C . ASP A 1 629 ? -21.312 16.141 20.203 1 89.81 629 ASP A C 1
ATOM 5095 O O . ASP A 1 629 ? -21.812 15.062 20.531 1 89.81 629 ASP A O 1
ATOM 5099 N N . VAL A 1 630 ? -21.891 16.984 19.438 1 91.88 630 VAL A N 1
ATOM 5100 C CA . VAL A 1 630 ? -23.219 16.766 18.859 1 91.88 630 VAL A CA 1
ATOM 5101 C C . VAL A 1 630 ? -23.141 16.875 17.328 1 91.88 630 VAL A C 1
ATOM 5103 O O . VAL A 1 630 ? -22.875 17.953 16.797 1 91.88 630 VAL A O 1
ATOM 5106 N N . LYS A 1 631 ? -23.406 15.797 16.719 1 93 631 LYS A N 1
ATOM 5107 C CA . LYS A 1 631 ? -23.375 15.742 15.266 1 93 631 LYS A CA 1
ATOM 5108 C C . LYS A 1 631 ? -24.734 16.078 14.672 1 93 631 LYS A C 1
ATOM 5110 O O . LYS A 1 631 ? -25.766 15.586 15.148 1 93 631 LYS A O 1
ATOM 5115 N N . ARG A 1 632 ? -24.734 16.922 13.719 1 95.19 632 ARG A N 1
ATOM 5116 C CA . ARG A 1 632 ? -25.953 17.281 13 1 95.19 632 ARG A CA 1
ATOM 5117 C C . ARG A 1 632 ? -25.75 17.156 11.492 1 95.19 632 ARG A C 1
ATOM 5119 O O . ARG A 1 632 ? -25.719 18.172 10.781 1 95.19 632 ARG A O 1
ATOM 5126 N N . PRO A 1 633 ? -25.672 15.938 11.031 1 97.12 633 PRO A N 1
ATOM 5127 C CA . PRO A 1 633 ? -25.453 15.719 9.602 1 97.12 633 PRO A CA 1
ATOM 5128 C C . PRO A 1 633 ? -26.469 16.453 8.727 1 97.12 633 PRO A C 1
ATOM 5130 O O . PRO A 1 633 ? -27.656 16.516 9.086 1 97.12 633 PRO A O 1
ATOM 5133 N N . SER A 1 634 ? -26 16.969 7.59 1 98.06 634 SER A N 1
ATOM 5134 C CA . SER A 1 634 ? -26.828 17.812 6.73 1 98.06 634 SER A CA 1
ATOM 5135 C C . SER A 1 634 ? -26.656 17.453 5.262 1 98.06 634 SER A C 1
ATOM 5137 O O . SER A 1 634 ? -25.594 17.703 4.684 1 98.06 634 SER A O 1
ATOM 5139 N N . PRO A 1 635 ? -27.688 16.922 4.621 1 98.31 635 PRO A N 1
ATOM 5140 C CA . PRO A 1 635 ? -27.594 16.688 3.176 1 98.31 635 PRO A CA 1
ATOM 5141 C C . PRO A 1 635 ? -27.406 17.984 2.389 1 98.31 635 PRO A C 1
ATOM 5143 O O . PRO A 1 635 ? -26.859 17.969 1.284 1 98.31 635 PRO A O 1
ATOM 5146 N N . LEU A 1 636 ? -27.906 19.109 3.014 1 98.62 636 LEU A N 1
ATOM 5147 C CA . LEU A 1 636 ? -27.688 20.406 2.367 1 98.62 636 LEU A CA 1
ATOM 5148 C C . LEU A 1 636 ? -26.188 20.703 2.238 1 98.62 636 LEU A C 1
ATOM 5150 O O . LEU A 1 636 ? -25.719 21.062 1.161 1 98.62 636 LEU A O 1
ATOM 5154 N N . ILE A 1 637 ? -25.484 20.484 3.316 1 98.69 637 ILE A N 1
ATOM 5155 C CA . ILE A 1 637 ? -24.047 20.766 3.328 1 98.69 637 ILE A CA 1
ATOM 5156 C C . ILE A 1 637 ? -23.328 19.812 2.373 1 98.69 637 ILE A C 1
ATOM 5158 O O . ILE A 1 637 ? -22.516 20.25 1.553 1 98.69 637 ILE A O 1
ATOM 5162 N N . SER A 1 638 ? -23.641 18.516 2.455 1 98.75 638 SER A N 1
ATOM 5163 C CA . SER A 1 638 ? -22.953 17.531 1.622 1 98.75 638 SER A CA 1
ATOM 5164 C C . SER A 1 638 ? -23.203 17.781 0.141 1 98.75 638 SER A C 1
ATOM 5166 O O . SER A 1 638 ? -22.297 17.703 -0.677 1 98.75 638 SER A O 1
ATOM 5168 N N . THR A 1 639 ? -24.422 18.125 -0.241 1 98.88 639 THR A N 1
ATOM 5169 C CA . THR A 1 639 ? -24.766 18.391 -1.635 1 98.88 639 THR A CA 1
ATOM 5170 C C . THR A 1 639 ? -24.078 19.656 -2.133 1 98.88 639 THR A C 1
ATOM 5172 O O . THR A 1 639 ? -23.578 19.703 -3.258 1 98.88 639 THR A O 1
ATOM 5175 N N . ALA A 1 640 ? -24.109 20.703 -1.29 1 98.88 640 ALA A N 1
ATOM 5176 C CA . ALA A 1 640 ? -23.453 21.953 -1.659 1 98.88 640 ALA A CA 1
ATOM 5177 C C . ALA A 1 640 ? -21.969 21.719 -1.935 1 98.88 640 ALA A C 1
ATOM 5179 O O . ALA A 1 640 ? -21.422 22.234 -2.914 1 98.88 640 ALA A O 1
ATOM 5180 N N . TYR A 1 641 ? -21.359 20.953 -1.115 1 98.88 641 TYR A N 1
ATOM 5181 C CA . TYR A 1 641 ? -19.922 20.719 -1.277 1 98.88 641 TYR A CA 1
ATOM 5182 C C . TYR A 1 641 ? -19.656 19.859 -2.506 1 98.88 641 TYR A C 1
ATOM 5184 O O . TYR A 1 641 ? -18.625 20.016 -3.172 1 98.88 641 TYR A O 1
ATOM 5192 N N . TYR A 1 642 ? -20.516 18.859 -2.756 1 98.81 642 TYR A N 1
ATOM 5193 C CA . TYR A 1 642 ? -20.328 18.094 -3.979 1 98.81 642 TYR A CA 1
ATOM 5194 C C . TYR A 1 642 ? -20.344 19 -5.203 1 98.81 642 TYR A C 1
ATOM 5196 O O . TYR A 1 642 ? -19.516 18.844 -6.109 1 98.81 642 TYR A O 1
ATOM 5204 N N . TYR A 1 643 ? -21.281 19.984 -5.254 1 98.81 643 TYR A N 1
ATOM 5205 C CA . TYR A 1 643 ? -21.344 20.969 -6.316 1 98.81 643 TYR A CA 1
ATOM 5206 C C . TYR A 1 643 ? -20.031 21.75 -6.398 1 98.81 643 TYR A C 1
ATOM 5208 O O . TYR A 1 643 ? -19.469 21.906 -7.48 1 98.81 643 TYR A O 1
ATOM 5216 N N . TYR A 1 644 ? -19.578 22.234 -5.285 1 98.75 644 TYR A N 1
ATOM 5217 C CA . TYR A 1 644 ? -18.344 23 -5.203 1 98.75 644 TYR A CA 1
ATOM 5218 C C . TYR A 1 644 ? -17.156 22.203 -5.738 1 98.75 644 TYR A C 1
ATOM 5220 O O . TYR A 1 644 ? -16.344 22.719 -6.508 1 98.75 644 TYR A O 1
ATOM 5228 N N . PHE A 1 645 ? -17.047 20.922 -5.406 1 98.75 645 PHE A N 1
ATOM 5229 C CA . PHE A 1 645 ? -15.914 20.078 -5.797 1 98.75 645 PHE A CA 1
ATOM 5230 C C . PHE A 1 645 ? -15.984 19.734 -7.281 1 98.75 645 PHE A C 1
ATOM 5232 O O . PHE A 1 645 ? -14.953 19.547 -7.93 1 98.75 645 PHE A O 1
ATOM 5239 N N . MET A 1 646 ? -17.188 19.656 -7.875 1 98.62 646 MET A N 1
ATOM 5240 C CA . MET A 1 646 ? -17.281 19.484 -9.32 1 98.62 646 MET A CA 1
ATOM 5241 C C . MET A 1 646 ? -16.641 20.656 -10.055 1 98.62 646 MET A C 1
ATOM 5243 O O . MET A 1 646 ? -15.969 20.469 -11.07 1 98.62 646 MET A O 1
ATOM 5247 N N . ASN A 1 647 ? -16.875 21.859 -9.516 1 98.44 647 ASN A N 1
ATOM 5248 C CA . ASN A 1 647 ? -16.234 23.031 -10.125 1 98.44 647 ASN A CA 1
ATOM 5249 C C . ASN A 1 647 ? -14.711 22.938 -10.023 1 98.44 647 ASN A C 1
ATOM 5251 O O . ASN A 1 647 ? -14.008 23.25 -10.992 1 98.44 647 ASN A O 1
ATOM 5255 N N . LEU A 1 648 ? -14.219 22.516 -8.906 1 98.38 648 LEU A N 1
ATOM 5256 C CA . LEU A 1 648 ? -12.773 22.359 -8.766 1 98.38 648 LEU A CA 1
ATOM 5257 C C . LEU A 1 648 ? -12.25 21.297 -9.727 1 98.38 648 LEU A C 1
ATOM 5259 O O . LEU A 1 648 ? -11.203 21.484 -10.352 1 98.38 648 LEU A O 1
ATOM 5263 N N . MET A 1 649 ? -12.977 20.203 -9.828 1 98.69 649 MET A N 1
ATOM 5264 C CA . MET A 1 649 ? -12.531 19.094 -10.672 1 98.69 649 MET A CA 1
ATOM 5265 C C . MET A 1 649 ? -12.492 19.516 -12.141 1 98.69 649 MET A C 1
ATOM 5267 O O . MET A 1 649 ? -11.641 19.047 -12.898 1 98.69 649 MET A O 1
ATOM 5271 N N . ILE A 1 650 ? -13.43 20.344 -12.594 1 98.38 650 ILE A N 1
ATOM 5272 C CA . ILE A 1 650 ? -13.406 20.875 -13.953 1 98.38 650 ILE A CA 1
ATOM 5273 C C . ILE A 1 650 ? -12.102 21.641 -14.188 1 98.38 650 ILE A C 1
ATOM 5275 O O . ILE A 1 650 ? -11.422 21.406 -15.188 1 98.38 650 ILE A O 1
ATOM 5279 N N . ASP A 1 651 ? -11.711 22.5 -13.25 1 97.44 651 ASP A N 1
ATOM 5280 C CA . ASP A 1 651 ? -10.453 23.234 -13.336 1 97.44 651 ASP A CA 1
ATOM 5281 C C . ASP A 1 651 ? -9.258 22.281 -13.297 1 97.44 651 ASP A C 1
ATOM 5283 O O . ASP A 1 651 ? -8.328 22.422 -14.094 1 97.44 651 ASP A O 1
ATOM 5287 N N . PHE A 1 652 ? -9.273 21.312 -12.398 1 98.31 652 PHE A N 1
ATOM 5288 C CA . PHE A 1 652 ? -8.18 20.375 -12.211 1 98.31 652 PHE A CA 1
ATOM 5289 C C . PHE A 1 652 ? -8 19.5 -13.453 1 98.31 652 PHE A C 1
ATOM 5291 O O . PHE A 1 652 ? -6.875 19.125 -13.797 1 98.31 652 PHE A O 1
ATOM 5298 N N . ALA A 1 653 ? -9.141 19.125 -14.047 1 98.25 653 ALA A N 1
ATOM 5299 C CA . ALA A 1 653 ? -9.062 18.328 -15.273 1 98.25 653 ALA A CA 1
ATOM 5300 C C . ALA A 1 653 ? -8.281 19.062 -16.359 1 98.25 653 ALA A C 1
ATOM 5302 O O . ALA A 1 653 ? -7.453 18.469 -17.047 1 98.25 653 ALA A O 1
ATOM 5303 N N . THR A 1 654 ? -8.523 20.312 -16.469 1 96.69 654 THR A N 1
ATOM 5304 C CA . THR A 1 654 ? -7.801 21.141 -17.438 1 96.69 654 THR A CA 1
ATOM 5305 C C . THR A 1 654 ? -6.312 21.188 -17.094 1 96.69 654 THR A C 1
ATOM 5307 O O . THR A 1 654 ? -5.465 20.984 -17.969 1 96.69 654 THR A O 1
ATOM 5310 N N . LEU A 1 655 ? -6.012 21.422 -15.867 1 96.06 655 LEU A N 1
ATOM 5311 C CA . LEU A 1 655 ? -4.637 21.562 -15.406 1 96.06 655 LEU A CA 1
ATOM 5312 C C . LEU A 1 655 ? -3.881 20.25 -15.523 1 96.06 655 LEU A C 1
ATOM 5314 O O . LEU A 1 655 ? -2.654 20.234 -15.633 1 96.06 655 LEU A O 1
ATOM 5318 N N . SER A 1 656 ? -4.578 19.109 -15.5 1 96 656 SER A N 1
ATOM 5319 C CA . SER A 1 656 ? -3.947 17.781 -15.492 1 96 656 SER A CA 1
ATOM 5320 C C . SER A 1 656 ? -3.986 17.156 -16.875 1 96 656 SER A C 1
ATOM 5322 O O . SER A 1 656 ? -3.576 16 -17.047 1 96 656 SER A O 1
ATOM 5324 N N . GLY A 1 657 ? -4.562 17.781 -17.875 1 94.5 657 GLY A N 1
ATOM 5325 C CA . GLY A 1 657 ? -4.68 17.234 -19.234 1 94.5 657 GLY A CA 1
ATOM 5326 C C . GLY A 1 657 ? -5.742 16.156 -19.344 1 94.5 657 GLY A C 1
ATOM 5327 O O . GLY A 1 657 ? -5.637 15.266 -20.188 1 94.5 657 GLY A O 1
ATOM 5328 N N . GLN A 1 658 ? -6.66 16.125 -18.484 1 96.19 658 GLN A N 1
ATOM 5329 C CA . GLN A 1 658 ? -7.754 15.156 -18.484 1 96.19 658 GLN A CA 1
ATOM 5330 C C . GLN A 1 658 ? -9.055 15.805 -18.938 1 96.19 658 GLN A C 1
ATOM 5332 O O . GLN A 1 658 ? -10.094 15.641 -18.297 1 96.19 658 GLN A O 1
ATOM 5337 N N . GLU A 1 659 ? -9 16.484 -19.984 1 95.88 659 GLU A N 1
ATOM 5338 C CA . GLU A 1 659 ? -10.133 17.281 -20.453 1 95.88 659 GLU A CA 1
ATOM 5339 C C . GLU A 1 659 ? -11.305 16.391 -20.859 1 95.88 659 GLU A C 1
ATOM 5341 O O . GLU A 1 659 ? -12.445 16.859 -20.922 1 95.88 659 GLU A O 1
ATOM 5346 N N . GLY A 1 660 ? -11.07 15.172 -21.109 1 95.31 660 GLY A N 1
ATOM 5347 C CA . GLY A 1 660 ? -12.125 14.227 -21.438 1 95.31 660 GLY A CA 1
ATOM 5348 C C . GLY A 1 660 ? -13.133 14.047 -20.328 1 95.31 660 GLY A C 1
ATOM 5349 O O . GLY A 1 660 ? -14.273 13.641 -20.562 1 95.31 660 GLY A O 1
ATOM 5350 N N . ASP A 1 661 ? -12.75 14.414 -19.109 1 97.25 661 ASP A N 1
ATOM 5351 C CA . ASP A 1 661 ? -13.617 14.25 -17.953 1 97.25 661 ASP A CA 1
ATOM 5352 C C . ASP A 1 661 ? -14.547 15.445 -17.781 1 97.25 661 ASP A C 1
ATOM 5354 O O . ASP A 1 661 ? -15.539 15.375 -17.062 1 97.25 661 ASP A O 1
ATOM 5358 N N . ILE A 1 662 ? -14.32 16.594 -18.406 1 98.12 662 ILE A N 1
ATOM 5359 C CA . ILE A 1 662 ? -14.93 17.891 -18.125 1 98.12 662 ILE A CA 1
ATOM 5360 C C . ILE A 1 662 ? -16.422 17.828 -18.422 1 98.12 662 ILE A C 1
ATOM 5362 O O . ILE A 1 662 ? -17.25 18.25 -17.609 1 98.12 662 ILE A O 1
ATOM 5366 N N . PRO A 1 663 ? -16.828 17.172 -19.609 1 98.06 663 PRO A N 1
ATOM 5367 C CA . PRO A 1 663 ? -18.266 17.156 -19.875 1 98.06 663 PRO A CA 1
ATOM 5368 C C . PRO A 1 663 ? -19.062 16.422 -18.797 1 98.06 663 PRO A C 1
ATOM 5370 O O . PRO A 1 663 ? -20.141 16.875 -18.406 1 98.06 663 PRO A O 1
ATOM 5373 N N . CYS A 1 664 ? -18.531 15.398 -18.312 1 97.44 664 CYS A N 1
ATOM 5374 C CA . CYS A 1 664 ? -19.203 14.633 -17.281 1 97.44 664 CYS A CA 1
ATOM 5375 C C . CYS A 1 664 ? -19.312 15.43 -15.992 1 97.44 664 CYS A C 1
ATOM 5377 O O . CYS A 1 664 ? -20.344 15.406 -15.312 1 97.44 664 CYS A O 1
ATOM 5379 N N . PHE A 1 665 ? -18.297 16.141 -15.625 1 98.5 665 PHE A N 1
ATOM 5380 C CA . PHE A 1 665 ? -18.312 16.938 -14.414 1 98.5 665 PHE A CA 1
ATOM 5381 C C . PHE A 1 665 ? -19.297 18.094 -14.531 1 98.5 665 PHE A C 1
ATOM 5383 O O . PHE A 1 665 ? -19.984 18.438 -13.57 1 98.5 665 PHE A O 1
ATOM 5390 N N . GLN A 1 666 ? -19.297 18.719 -15.695 1 98.44 666 GLN A N 1
ATOM 5391 C CA . GLN A 1 666 ? -20.219 19.812 -15.93 1 98.44 666 GLN A CA 1
ATOM 5392 C C . GLN A 1 666 ? -21.672 19.359 -15.844 1 98.44 666 GLN A C 1
ATOM 5394 O O . GLN A 1 666 ? -22.5 20.016 -15.211 1 98.44 666 GLN A O 1
ATOM 5399 N N . GLN A 1 667 ? -21.906 18.203 -16.438 1 98.44 667 GLN A N 1
ATOM 5400 C CA . GLN A 1 667 ? -23.266 17.656 -16.391 1 98.44 667 GLN A CA 1
ATOM 5401 C C . GLN A 1 667 ? -23.672 17.328 -14.961 1 98.44 667 GLN A C 1
ATOM 5403 O O . GLN A 1 667 ? -24.781 17.688 -14.531 1 98.44 667 GLN A O 1
ATOM 5408 N N . LEU A 1 668 ? -22.844 16.703 -14.273 1 98.38 668 LEU A N 1
ATOM 5409 C CA . LEU A 1 668 ? -23.125 16.328 -12.891 1 98.38 668 LEU A CA 1
ATOM 5410 C C . LEU A 1 668 ? -23.312 17.562 -12.016 1 98.38 668 LEU A C 1
ATOM 5412 O O . LEU A 1 668 ? -24.203 17.594 -11.164 1 98.38 668 LEU A O 1
ATOM 5416 N N . ARG A 1 669 ? -22.438 18.547 -12.211 1 98.56 669 ARG A N 1
ATOM 5417 C CA . ARG A 1 669 ? -22.531 19.812 -11.484 1 98.56 669 ARG A CA 1
ATOM 5418 C C . ARG A 1 669 ? -23.922 20.422 -11.664 1 98.56 669 ARG A C 1
ATOM 5420 O O . ARG A 1 669 ? -24.562 20.844 -10.695 1 98.56 669 ARG A O 1
ATOM 5427 N N . ASP A 1 670 ? -24.406 20.453 -12.906 1 98.56 670 ASP A N 1
ATOM 5428 C CA . ASP A 1 670 ? -25.688 21.078 -13.227 1 98.56 670 ASP A CA 1
ATOM 5429 C C . ASP A 1 670 ? -26.844 20.266 -12.641 1 98.56 670 ASP A C 1
ATOM 5431 O O . ASP A 1 670 ? -27.828 20.844 -12.148 1 98.56 670 ASP A O 1
ATOM 5435 N N . GLN A 1 671 ? -26.719 18.969 -12.672 1 98.75 671 GLN A N 1
ATOM 5436 C CA . GLN A 1 671 ? -27.734 18.109 -12.094 1 98.75 671 GLN A CA 1
ATOM 5437 C C . GLN A 1 671 ? -27.797 18.266 -10.578 1 98.75 671 GLN A C 1
ATOM 5439 O O . GLN A 1 671 ? -28.891 18.344 -10 1 98.75 671 GLN A O 1
ATOM 5444 N N . VAL A 1 672 ? -26.703 18.344 -9.961 1 98.81 672 VAL A N 1
ATOM 5445 C CA . VAL A 1 672 ? -26.625 18.516 -8.516 1 98.81 672 VAL A CA 1
ATOM 5446 C C . VAL A 1 672 ? -27.219 19.875 -8.133 1 98.81 672 VAL A C 1
ATOM 5448 O O . VAL A 1 672 ? -27.922 19.984 -7.129 1 98.81 672 VAL A O 1
ATOM 5451 N N . LEU A 1 673 ? -26.875 20.922 -8.898 1 98.75 673 LEU A N 1
ATOM 5452 C CA . LEU A 1 673 ? -27.438 22.25 -8.648 1 98.75 673 LEU A CA 1
ATOM 5453 C C . LEU A 1 673 ? -28.953 22.203 -8.711 1 98.75 673 LEU A C 1
ATOM 5455 O O . LEU A 1 673 ? -29.641 22.766 -7.848 1 98.75 673 LEU A O 1
ATOM 5459 N N . SER A 1 674 ? -29.484 21.547 -9.766 1 98.5 674 SER A N 1
ATOM 5460 C CA . SER A 1 674 ? -30.938 21.422 -9.914 1 98.5 674 SER A CA 1
ATOM 5461 C C . SER A 1 674 ? -31.547 20.672 -8.734 1 98.5 674 SER A C 1
ATOM 5463 O O . SER A 1 674 ? -32.594 21.078 -8.211 1 98.5 674 SER A O 1
ATOM 5465 N N . GLY A 1 675 ? -30.922 19.562 -8.391 1 98.69 675 GLY A N 1
ATOM 5466 C CA . GLY A 1 675 ? -31.391 18.812 -7.242 1 98.69 675 GLY A CA 1
ATOM 5467 C C . GLY A 1 675 ? -31.344 19.609 -5.949 1 98.69 675 GLY A C 1
ATOM 5468 O O . GLY A 1 675 ? -32.25 19.5 -5.113 1 98.69 675 GLY A O 1
ATOM 5469 N N . PHE A 1 676 ? -30.359 20.391 -5.766 1 98.75 676 PHE A N 1
ATOM 5470 C CA . PHE A 1 676 ? -30.188 21.219 -4.582 1 98.75 676 PHE A CA 1
ATOM 5471 C C . PHE A 1 676 ? -31.312 22.25 -4.465 1 98.75 676 PHE A C 1
ATOM 5473 O O . PHE A 1 676 ? -31.875 22.438 -3.387 1 98.75 676 PHE A O 1
ATOM 5480 N N . GLN A 1 677 ? -31.609 22.906 -5.586 1 98.31 677 GLN A N 1
ATOM 5481 C CA . GLN A 1 677 ? -32.656 23.906 -5.605 1 98.31 677 GLN A CA 1
ATOM 5482 C C . GLN A 1 677 ? -34 23.297 -5.25 1 98.31 677 GLN A C 1
ATOM 5484 O O . GLN A 1 677 ? -34.75 23.844 -4.434 1 98.31 677 GLN A O 1
ATOM 5489 N N . GLU A 1 678 ? -34.281 22.172 -5.832 1 98.19 678 GLU A N 1
ATOM 5490 C CA . GLU A 1 678 ? -35.562 21.516 -5.613 1 98.19 678 GLU A CA 1
ATOM 5491 C C . GLU A 1 678 ? -35.719 21.047 -4.164 1 98.19 678 GLU A C 1
ATOM 5493 O O . GLU A 1 678 ? -36.781 21.125 -3.588 1 98.19 678 GLU A O 1
ATOM 5498 N N . ALA A 1 679 ? -34.656 20.625 -3.582 1 98.5 679 ALA A N 1
ATOM 5499 C CA . ALA A 1 679 ? -34.719 19.984 -2.271 1 98.5 679 ALA A CA 1
ATOM 5500 C C . ALA A 1 679 ? -34.688 21.016 -1.152 1 98.5 679 ALA A C 1
ATOM 5502 O O . ALA A 1 679 ? -35.312 20.828 -0.101 1 98.5 679 ALA A O 1
ATOM 5503 N N . PHE A 1 680 ? -34 22.172 -1.334 1 98.62 680 PHE A N 1
ATOM 5504 C CA . PHE A 1 680 ? -33.625 22.906 -0.13 1 98.62 680 PHE A CA 1
ATOM 5505 C C . PHE A 1 680 ? -34.062 24.359 -0.245 1 98.62 680 PHE A C 1
ATOM 5507 O O . PHE A 1 680 ? -34.094 25.078 0.757 1 98.62 680 PHE A O 1
ATOM 5514 N N . TYR A 1 681 ? -34.281 24.906 -1.435 1 98.5 681 TYR A N 1
ATOM 5515 C CA . TYR A 1 681 ? -34.688 26.297 -1.57 1 98.5 681 TYR A CA 1
ATOM 5516 C C . TYR A 1 681 ? -36.156 26.469 -1.305 1 98.5 681 TYR A C 1
ATOM 5518 O O . TYR A 1 681 ? -37 25.703 -1.821 1 98.5 681 TYR A O 1
ATOM 5526 N N . GLN A 1 682 ? -36.469 27.406 -0.494 1 97.56 682 GLN A N 1
ATOM 5527 C CA . GLN A 1 682 ? -37.844 27.828 -0.258 1 97.56 682 GLN A CA 1
ATOM 5528 C C . GLN A 1 682 ? -38.156 29.125 -0.987 1 97.56 682 GLN A C 1
ATOM 5530 O O . GLN A 1 682 ? -38 30.219 -0.426 1 97.56 682 GLN A O 1
ATOM 5535 N N . PRO A 1 683 ? -38.844 29.047 -2.107 1 94.44 683 PRO A N 1
ATOM 5536 C CA . PRO A 1 683 ? -38.969 30.219 -2.975 1 94.44 683 PRO A CA 1
ATOM 5537 C C . PRO A 1 683 ? -39.844 31.312 -2.361 1 94.44 683 PRO A C 1
ATOM 5539 O O . PRO A 1 683 ? -39.625 32.5 -2.582 1 94.44 683 PRO A O 1
ATOM 5542 N N . GLU A 1 684 ? -40.844 30.938 -1.668 1 95.06 684 GLU A N 1
ATOM 5543 C CA . GLU A 1 684 ? -41.75 31.922 -1.085 1 95.06 684 GLU A CA 1
ATOM 5544 C C . GLU A 1 684 ? -41.062 32.719 0.034 1 95.06 684 GLU A C 1
ATOM 5546 O O . GLU A 1 684 ? -41.281 33.906 0.161 1 95.06 684 GLU A O 1
ATOM 5551 N N . GLU A 1 685 ? -40.25 32.094 0.785 1 94.5 685 GLU A N 1
ATOM 5552 C CA . GLU A 1 685 ? -39.625 32.719 1.952 1 94.5 685 GLU A CA 1
ATOM 5553 C C . GLU A 1 685 ? -38.281 33.312 1.606 1 94.5 685 GLU A C 1
ATOM 5555 O O . GLU A 1 685 ? -37.812 34.25 2.264 1 94.5 685 GLU A O 1
ATOM 5560 N N . GLY A 1 686 ? -37.656 32.75 0.61 1 96.5 686 GLY A N 1
ATOM 5561 C CA . GLY A 1 686 ? -36.406 33.281 0.11 1 96.5 686 GLY A CA 1
ATOM 5562 C C . GLY A 1 686 ? -35.188 32.844 0.921 1 96.5 686 GLY A C 1
ATOM 5563 O O . GLY A 1 686 ? -34.281 33.625 1.157 1 96.5 686 GLY A O 1
ATOM 5564 N N . TYR A 1 687 ? -35.188 31.625 1.47 1 97.88 687 TYR A N 1
ATOM 5565 C CA . TYR A 1 687 ? -34.062 31.094 2.178 1 97.88 687 TYR A CA 1
ATOM 5566 C C . TYR A 1 687 ? -33.906 29.594 1.896 1 97.88 687 TYR A C 1
ATOM 5568 O O . TYR A 1 687 ? -34.75 28.984 1.269 1 97.88 687 TYR A O 1
ATOM 5576 N N . TYR A 1 688 ? -32.844 29.016 2.193 1 98.62 688 TYR A N 1
ATOM 5577 C CA . TYR A 1 688 ? -32.562 27.594 2.01 1 98.62 688 TYR A CA 1
ATOM 5578 C C . TYR A 1 688 ? -32.688 26.844 3.324 1 98.62 688 TYR A C 1
ATOM 5580 O O . TYR A 1 688 ? -32.438 27.391 4.398 1 98.62 688 TYR A O 1
ATOM 5588 N N . GLY A 1 689 ? -33.062 25.531 3.236 1 98 689 GLY A N 1
ATOM 5589 C CA . GLY A 1 689 ? -33.094 24.641 4.379 1 98 689 GLY A CA 1
ATOM 5590 C C . GLY A 1 689 ? -33.938 25.172 5.523 1 98 689 GLY A C 1
ATOM 5591 O O . GLY A 1 689 ? -35.094 25.562 5.324 1 98 689 GLY A O 1
ATOM 5592 N N . ASP A 1 690 ? -33.281 25.234 6.711 1 96.69 690 ASP A N 1
ATOM 5593 C CA . ASP A 1 690 ? -34 25.688 7.902 1 96.69 690 ASP A CA 1
ATOM 5594 C C . ASP A 1 690 ? -33.688 27.156 8.195 1 96.69 690 ASP A C 1
ATOM 5596 O O . ASP A 1 690 ? -33.906 27.625 9.32 1 96.69 690 ASP A O 1
ATOM 5600 N N . ASN A 1 691 ? -33.125 27.812 7.227 1 97.38 691 ASN A N 1
ATOM 5601 C CA . ASN A 1 691 ? -32.812 29.234 7.309 1 97.38 691 ASN A CA 1
ATOM 5602 C C . ASN A 1 691 ? -31.734 29.5 8.367 1 97.38 691 ASN A C 1
ATOM 5604 O O . ASN A 1 691 ? -31.688 30.578 8.961 1 97.38 691 ASN A O 1
ATOM 5608 N N . LYS A 1 692 ? -30.953 28.453 8.648 1 96.94 692 LYS A N 1
ATOM 5609 C CA . LYS A 1 692 ? -29.766 28.688 9.461 1 96.94 692 LYS A CA 1
ATOM 5610 C C . LYS A 1 692 ? -28.719 29.469 8.688 1 96.94 692 LYS A C 1
ATOM 5612 O O . LYS A 1 692 ? -28.75 29.531 7.453 1 96.94 692 LYS A O 1
ATOM 5617 N N . MET A 1 693 ? -27.797 30.047 9.391 1 97.44 693 MET A N 1
ATOM 5618 C CA . MET A 1 693 ? -26.781 30.875 8.75 1 97.44 693 MET A CA 1
ATOM 5619 C C . MET A 1 693 ? -26.016 30.078 7.695 1 97.44 693 MET A C 1
ATOM 5621 O O . MET A 1 693 ? -25.875 30.531 6.559 1 97.44 693 MET A O 1
ATOM 5625 N N . THR A 1 694 ? -25.562 28.844 8.023 1 98.25 694 THR A N 1
ATOM 5626 C CA . THR A 1 694 ? -24.75 28.031 7.113 1 98.25 694 THR A CA 1
ATOM 5627 C C . THR A 1 694 ? -25.594 27.578 5.918 1 98.25 694 THR A C 1
ATOM 5629 O O . THR A 1 694 ? -25.062 27.469 4.805 1 98.25 694 THR A O 1
ATOM 5632 N N . ASP A 1 695 ? -26.922 27.391 6.105 1 98.38 695 ASP A N 1
ATOM 5633 C CA . ASP A 1 695 ? -27.812 26.969 5.039 1 98.38 695 ASP A CA 1
ATOM 5634 C C . ASP A 1 695 ? -27.859 27.984 3.908 1 98.38 695 ASP A C 1
ATOM 5636 O O . ASP A 1 695 ? -28.016 27.625 2.74 1 98.38 695 ASP A O 1
ATOM 5640 N N . ASN A 1 696 ? -27.734 29.25 4.301 1 98.5 696 ASN A N 1
ATOM 5641 C CA . ASN A 1 696 ? -27.781 30.312 3.316 1 98.5 696 ASN A CA 1
ATOM 5642 C C . ASN A 1 696 ? -26.391 30.734 2.863 1 98.5 696 ASN A C 1
ATOM 5644 O O . ASN A 1 696 ? -26.203 31.156 1.722 1 98.5 696 ASN A O 1
ATOM 5648 N N . LEU A 1 697 ? -25.484 30.625 3.729 1 98.5 697 LEU A N 1
ATOM 5649 C CA . LEU A 1 697 ? -24.109 31.062 3.488 1 98.5 697 LEU A CA 1
ATOM 5650 C C . LEU A 1 697 ? -23.469 30.234 2.373 1 98.5 697 LEU A C 1
ATOM 5652 O O . LEU A 1 697 ? -22.828 30.797 1.482 1 98.5 697 LEU A O 1
ATOM 5656 N N . LEU A 1 698 ? -23.609 28.906 2.346 1 98.75 698 LEU A N 1
ATOM 5657 C CA . LEU A 1 698 ? -22.906 28.031 1.417 1 98.75 698 LEU A CA 1
ATOM 5658 C C . LEU A 1 698 ? -23.375 28.281 -0.015 1 98.75 698 LEU A C 1
ATOM 5660 O O . LEU A 1 698 ? -22.547 28.438 -0.921 1 98.75 698 LEU A O 1
ATOM 5664 N N . PRO A 1 699 ? -24.688 28.297 -0.262 1 98.75 699 PRO A N 1
ATOM 5665 C CA . PRO A 1 699 ? -25.094 28.562 -1.642 1 98.75 699 PRO A CA 1
ATOM 5666 C C . PRO A 1 699 ? -24.641 29.938 -2.139 1 98.75 699 PRO A C 1
ATOM 5668 O O . PRO A 1 699 ? -24.344 30.094 -3.326 1 98.75 699 PRO A O 1
ATOM 5671 N N . LEU A 1 700 ? -24.641 30.969 -1.252 1 98.62 700 LEU A N 1
ATOM 5672 C CA . LEU A 1 700 ? -24.125 32.281 -1.646 1 98.62 700 LEU A CA 1
ATOM 5673 C C . LEU A 1 700 ? -22.641 32.188 -1.987 1 98.62 700 LEU A C 1
ATOM 5675 O O . LEU A 1 700 ? -22.203 32.656 -3.039 1 98.62 700 LEU A O 1
ATOM 5679 N N . ALA A 1 701 ? -21.891 31.531 -1.136 1 98.56 701 ALA A N 1
ATOM 5680 C CA . ALA A 1 701 ? -20.438 31.438 -1.297 1 98.56 701 ALA A CA 1
ATOM 5681 C C . ALA A 1 701 ? -20.078 30.625 -2.543 1 98.56 701 ALA A C 1
ATOM 5683 O O . ALA A 1 701 ? -19.094 30.906 -3.211 1 98.56 701 ALA A O 1
ATOM 5684 N N . PHE A 1 702 ? -20.891 29.578 -2.895 1 98.62 702 PHE A N 1
ATOM 5685 C CA . PHE A 1 702 ? -20.547 28.656 -3.975 1 98.62 702 PHE A CA 1
ATOM 5686 C C . PHE A 1 702 ? -21.203 29.094 -5.281 1 98.62 702 PHE A C 1
ATOM 5688 O O . PHE A 1 702 ? -21.078 28.422 -6.301 1 98.62 702 PHE A O 1
ATOM 5695 N N . GLY A 1 703 ? -21.922 30.203 -5.219 1 97.94 703 GLY A N 1
ATOM 5696 C CA . GLY A 1 703 ? -22.562 30.703 -6.422 1 97.94 703 GLY A CA 1
ATOM 5697 C C . GLY A 1 703 ? -23.734 29.859 -6.883 1 97.94 703 GLY A C 1
ATOM 5698 O O . GLY A 1 703 ? -23.953 29.703 -8.086 1 97.94 703 GLY A O 1
ATOM 5699 N N . MET A 1 704 ? -24.453 29.344 -5.965 1 98.44 704 MET A N 1
ATOM 5700 C CA . MET A 1 704 ? -25.547 28.422 -6.305 1 98.44 704 MET A CA 1
ATOM 5701 C C . MET A 1 704 ? -26.875 29.156 -6.363 1 98.44 704 MET A C 1
ATOM 5703 O O . MET A 1 704 ? -27.859 28.609 -6.859 1 98.44 704 MET A O 1
ATOM 5707 N N . VAL A 1 705 ? -26.984 30.391 -5.867 1 98.31 705 VAL A N 1
ATOM 5708 C CA . VAL A 1 705 ? -28.234 31.125 -5.773 1 98.31 705 VAL A CA 1
ATOM 5709 C C . VAL A 1 705 ? -28.547 31.797 -7.109 1 98.31 705 VAL A C 1
ATOM 5711 O O . VAL A 1 705 ? -27.672 32.406 -7.723 1 98.31 705 VAL A O 1
ATOM 5714 N N . ASP A 1 706 ? -29.766 31.656 -7.535 1 96.31 706 ASP A N 1
ATOM 5715 C CA . ASP A 1 706 ? -30.188 32.375 -8.742 1 96.31 706 ASP A CA 1
ATOM 5716 C C . ASP A 1 706 ? -30 33.875 -8.594 1 96.31 706 ASP A C 1
ATOM 5718 O O . ASP A 1 706 ? -30.25 34.438 -7.523 1 96.31 706 ASP A O 1
ATOM 5722 N N . GLU A 1 707 ? -29.672 34.5 -9.672 1 95.75 707 GLU A N 1
ATOM 5723 C CA . GLU A 1 707 ? -29.344 35.938 -9.664 1 95.75 707 GLU A CA 1
ATOM 5724 C C . GLU A 1 707 ? -30.484 36.75 -9.07 1 95.75 707 GLU A C 1
ATOM 5726 O O . GLU A 1 707 ? -30.234 37.75 -8.359 1 95.75 707 GLU A O 1
ATOM 5731 N N . GLN A 1 708 ? -31.672 36.406 -9.289 1 94.88 708 GLN A N 1
ATOM 5732 C CA . GLN A 1 708 ? -32.844 37.188 -8.875 1 94.88 708 GLN A CA 1
ATOM 5733 C C . GLN A 1 708 ? -33.094 37.062 -7.379 1 94.88 708 GLN A C 1
ATOM 5735 O O . GLN A 1 708 ? -33.75 37.906 -6.77 1 94.88 708 GLN A O 1
ATOM 5740 N N . ASP A 1 709 ? -32.531 36 -6.785 1 96.94 709 ASP A N 1
ATOM 5741 C CA . ASP A 1 709 ? -32.844 35.719 -5.387 1 96.94 709 ASP A CA 1
ATOM 5742 C C . ASP A 1 709 ? -31.641 36 -4.492 1 96.94 709 ASP A C 1
ATOM 5744 O O . ASP A 1 709 ? -31.734 35.875 -3.27 1 96.94 709 ASP A O 1
ATOM 5748 N N . LYS A 1 710 ? -30.562 36.406 -4.984 1 97.56 710 LYS A N 1
ATOM 5749 C CA . LYS A 1 710 ? -29.328 36.625 -4.242 1 97.56 710 LYS A CA 1
ATOM 5750 C C . LYS A 1 710 ? -29.516 37.625 -3.105 1 97.56 710 LYS A C 1
ATOM 5752 O O . LYS A 1 710 ? -29.094 37.344 -1.974 1 97.56 710 LYS A O 1
ATOM 5757 N N . ASP A 1 711 ? -30.125 38.688 -3.453 1 96.81 711 ASP A N 1
ATOM 5758 C CA . ASP A 1 711 ? -30.328 39.719 -2.443 1 96.81 711 ASP A CA 1
ATOM 5759 C C . ASP A 1 711 ? -31.234 39.219 -1.324 1 96.81 711 ASP A C 1
ATOM 5761 O O . ASP A 1 711 ? -31 39.5 -0.147 1 96.81 711 ASP A O 1
ATOM 5765 N N . ARG A 1 712 ? -32.219 38.531 -1.692 1 97 712 ARG A N 1
ATOM 5766 C CA . ARG A 1 712 ? -33.188 38 -0.713 1 97 712 ARG A CA 1
ATOM 5767 C C . ARG A 1 712 ? -32.5 37.031 0.24 1 97 712 ARG A C 1
ATOM 5769 O O . ARG A 1 712 ? -32.719 37.094 1.454 1 97 712 ARG A O 1
ATOM 5776 N N . VAL A 1 713 ? -31.812 36.125 -0.32 1 98.38 713 VAL A N 1
ATOM 5777 C CA . VAL A 1 713 ? -31.125 35.094 0.485 1 98.38 713 VAL A CA 1
ATOM 5778 C C . VAL A 1 713 ? -30.078 35.781 1.367 1 98.38 713 VAL A C 1
ATOM 5780 O O . VAL A 1 713 ? -29.922 35.438 2.539 1 98.38 713 VAL A O 1
ATOM 5783 N N . PHE A 1 714 ? -29.328 36.719 0.814 1 98.44 714 PHE A N 1
ATOM 5784 C CA . PHE A 1 714 ? -28.297 37.438 1.579 1 98.44 714 PHE A CA 1
ATOM 5785 C C . PHE A 1 714 ? -28.938 38.219 2.717 1 98.44 714 PHE A C 1
ATOM 5787 O O . PHE A 1 714 ? -28.375 38.312 3.811 1 98.44 714 PHE A O 1
ATOM 5794 N N . GLU A 1 715 ? -30.062 38.812 2.463 1 97.56 715 GLU A N 1
ATOM 5795 C CA . GLU A 1 715 ? -30.766 39.562 3.502 1 97.56 715 GLU A CA 1
ATOM 5796 C C . GLU A 1 715 ? -31.141 38.688 4.672 1 97.56 715 GLU A C 1
ATOM 5798 O O . GLU A 1 715 ? -31.156 39.125 5.824 1 97.56 715 GLU A O 1
ATOM 5803 N N . GLN A 1 716 ? -31.516 37.469 4.332 1 97.38 716 GLN A N 1
ATOM 5804 C CA . GLN A 1 716 ? -31.797 36.5 5.402 1 97.38 716 GLN A CA 1
ATOM 5805 C C . GLN A 1 716 ? -30.578 36.312 6.289 1 97.38 716 GLN A C 1
ATOM 5807 O O . GLN A 1 716 ? -30.688 36.25 7.516 1 97.38 716 GLN A O 1
ATOM 5812 N N . LEU A 1 717 ? -29.453 36.219 5.684 1 97.62 717 LEU A N 1
ATOM 5813 C CA . LEU A 1 717 ? -28.203 36.031 6.406 1 97.62 717 LEU A CA 1
ATOM 5814 C C . LEU A 1 717 ? -27.922 37.25 7.293 1 97.62 717 LEU A C 1
ATOM 5816 O O . LEU A 1 717 ? -27.594 37.094 8.469 1 97.62 717 LEU A O 1
ATOM 5820 N N . VAL A 1 718 ? -28.062 38.438 6.789 1 98 718 VAL A N 1
ATOM 5821 C CA . VAL A 1 718 ? -27.812 39.688 7.512 1 98 718 VAL A CA 1
ATOM 5822 C C . VAL A 1 718 ? -28.797 39.812 8.672 1 98 718 VAL A C 1
ATOM 5824 O O . VAL A 1 718 ? -28.406 40.188 9.789 1 98 718 VAL A O 1
ATOM 5827 N N . ASN A 1 719 ? -30.047 39.469 8.359 1 97.44 719 ASN A N 1
ATOM 5828 C CA . ASN A 1 719 ? -31.078 39.5 9.398 1 97.44 719 ASN A CA 1
ATOM 5829 C C . ASN A 1 719 ? -30.766 38.562 10.547 1 97.44 719 ASN A C 1
ATOM 5831 O O . ASN A 1 719 ? -30.984 38.875 11.711 1 97.44 719 ASN A O 1
ATOM 5835 N N . THR A 1 720 ? -30.359 37.438 10.188 1 97.44 720 THR A N 1
ATOM 5836 C CA . THR A 1 720 ? -29.984 36.5 11.219 1 97.44 720 THR A CA 1
ATOM 5837 C C . THR A 1 720 ? -28.875 37.031 12.102 1 97.44 720 THR A C 1
ATOM 5839 O O . THR A 1 720 ? -28.953 36.938 13.328 1 97.44 720 THR A O 1
ATOM 5842 N N . ILE A 1 721 ? -27.844 37.625 11.586 1 98.06 721 ILE A N 1
ATOM 5843 C CA . ILE A 1 721 ? -26.703 38.156 12.344 1 98.06 721 ILE A CA 1
ATOM 5844 C C . ILE A 1 721 ? -27.156 39.344 13.18 1 98.06 721 ILE A C 1
ATOM 5846 O O . ILE A 1 721 ? -26.953 39.375 14.398 1 98.06 721 ILE A O 1
ATOM 5850 N N . MET A 1 722 ? -27.828 40.312 12.578 1 97.62 722 MET A N 1
ATOM 5851 C CA . MET A 1 722 ? -28.062 41.625 13.195 1 97.62 722 MET A CA 1
ATOM 5852 C C . MET A 1 722 ? -29.25 41.562 14.156 1 97.62 722 MET A C 1
ATOM 5854 O O . MET A 1 722 ? -29.234 42.188 15.203 1 97.62 722 MET A O 1
ATOM 5858 N N . VAL A 1 723 ? -30.219 40.75 13.75 1 97.25 723 VAL A N 1
ATOM 5859 C CA . VAL A 1 723 ? -31.469 40.812 14.508 1 97.25 723 VAL A CA 1
ATOM 5860 C C . VAL A 1 723 ? -31.578 39.562 15.383 1 97.25 723 VAL A C 1
ATOM 5862 O O . VAL A 1 723 ? -31.562 39.656 16.609 1 97.25 723 VAL A O 1
ATOM 5865 N N . LYS A 1 724 ? -31.594 38.406 14.734 1 96.5 724 LYS A N 1
ATOM 5866 C CA . LYS A 1 724 ? -31.828 37.156 15.484 1 96.5 724 LYS A CA 1
ATOM 5867 C C . LYS A 1 724 ? -30.688 36.906 16.469 1 96.5 724 LYS A C 1
ATOM 5869 O O . LYS A 1 724 ? -30.922 36.438 17.578 1 96.5 724 LYS A O 1
ATOM 5874 N N . ASN A 1 725 ? -29.453 37.188 16 1 97.31 725 ASN A N 1
ATOM 5875 C CA . ASN A 1 725 ? -28.297 36.875 16.828 1 97.31 725 ASN A CA 1
ATOM 5876 C C . ASN A 1 725 ? -27.719 38.125 17.484 1 97.31 725 ASN A C 1
ATOM 5878 O O . ASN A 1 725 ? -26.625 38.094 18.062 1 97.31 725 ASN A O 1
ATOM 5882 N N . GLN A 1 726 ? -28.312 39.219 17.297 1 96.69 726 GLN A N 1
ATOM 5883 C CA . GLN A 1 726 ? -27.938 40.5 17.938 1 96.69 726 GLN A CA 1
ATOM 5884 C C . GLN A 1 726 ? -26.484 40.875 17.609 1 96.69 726 GLN A C 1
ATOM 5886 O O . GLN A 1 726 ? -25.703 41.188 18.516 1 96.69 726 GLN A O 1
ATOM 5891 N N . GLY A 1 727 ? -26.125 40.656 16.422 1 96.75 727 GLY A N 1
ATOM 5892 C CA . GLY A 1 727 ? -24.828 41.094 15.93 1 96.75 727 GLY A CA 1
ATOM 5893 C C . GLY A 1 727 ? -23.766 40.031 16.047 1 96.75 727 GLY A C 1
ATOM 5894 O O . GLY A 1 727 ? -22.562 40.344 15.984 1 96.75 727 GLY A O 1
ATOM 5895 N N . HIS A 1 728 ? -24.141 38.781 16.266 1 97.88 728 HIS A N 1
ATOM 5896 C CA . HIS A 1 728 ? -23.172 37.688 16.453 1 97.88 728 HIS A CA 1
ATOM 5897 C C . HIS A 1 728 ? -23.359 36.625 15.391 1 97.88 728 HIS A C 1
ATOM 5899 O O . HIS A 1 728 ? -24.375 36.594 14.695 1 97.88 728 HIS A O 1
ATOM 5905 N N . LEU A 1 729 ? -22.344 35.781 15.242 1 97.5 729 LEU A N 1
ATOM 5906 C CA . LEU A 1 729 ? -22.438 34.625 14.367 1 97.5 729 LEU A CA 1
ATOM 5907 C C . LEU A 1 729 ? -23.109 33.469 15.094 1 97.5 729 LEU A C 1
ATOM 5909 O O . LEU A 1 729 ? -23.172 33.438 16.328 1 97.5 729 LEU A O 1
ATOM 5913 N N . SER A 1 730 ? -23.641 32.5 14.367 1 97.56 730 SER A N 1
ATOM 5914 C CA . SER A 1 730 ? -24.172 31.234 14.859 1 97.56 730 SER A CA 1
ATOM 5915 C C . SER A 1 730 ? -23.719 30.062 13.984 1 97.56 730 SER A C 1
ATOM 5917 O O . SER A 1 730 ? -24.484 29.125 13.758 1 97.56 730 SER A O 1
ATOM 5919 N N . THR A 1 731 ? -22.562 30.156 13.398 1 97.44 731 THR A N 1
ATOM 5920 C CA . THR A 1 731 ? -21.984 29.109 12.57 1 97.44 731 THR A CA 1
ATOM 5921 C C . THR A 1 731 ? -21 28.266 13.375 1 97.44 731 THR A C 1
ATOM 5923 O O . THR A 1 731 ? -20.438 28.734 14.359 1 97.44 731 THR A O 1
ATOM 5926 N N . GLY A 1 732 ? -20.875 26.984 13 1 96.94 732 GLY A N 1
ATOM 5927 C CA . GLY A 1 732 ? -19.797 26.125 13.453 1 96.94 732 GLY A CA 1
ATOM 5928 C C . GLY A 1 732 ? -18.578 26.156 12.531 1 96.94 732 GLY A C 1
ATOM 5929 O O . GLY A 1 732 ? -18.234 27.203 11.984 1 96.94 732 GLY A O 1
ATOM 5930 N N . LEU A 1 733 ? -17.953 25.047 12.438 1 97.31 733 LEU A N 1
ATOM 5931 C CA . LEU A 1 733 ? -16.719 24.906 11.688 1 97.31 733 LEU A CA 1
ATOM 5932 C C . LEU A 1 733 ? -16.938 25.188 10.211 1 97.31 733 LEU A C 1
ATOM 5934 O O . LEU A 1 733 ? -16.203 25.984 9.609 1 97.31 733 LEU A O 1
ATOM 5938 N N . ILE A 1 734 ? -17.938 24.609 9.617 1 98.19 734 ILE A N 1
ATOM 5939 C CA . ILE A 1 734 ? -18.141 24.656 8.172 1 98.19 734 ILE A CA 1
ATOM 5940 C C . ILE A 1 734 ? -18.562 26.062 7.75 1 98.19 734 ILE A C 1
ATOM 5942 O O . ILE A 1 734 ? -17.984 26.641 6.832 1 98.19 734 ILE A O 1
ATOM 5946 N N . GLY A 1 735 ? -19.547 26.594 8.438 1 98.38 735 GLY A N 1
ATOM 5947 C CA . GLY A 1 735 ? -20 27.922 8.102 1 98.38 735 GLY A CA 1
ATOM 5948 C C . GLY A 1 735 ? -18.938 28.984 8.258 1 98.38 735 GLY A C 1
ATOM 5949 O O . GLY A 1 735 ? -18.797 29.875 7.41 1 98.38 735 GLY A O 1
ATOM 5950 N N . THR A 1 736 ? -18.172 28.891 9.297 1 98.31 736 THR A N 1
ATOM 5951 C CA . THR A 1 736 ? -17.156 29.891 9.609 1 98.31 736 THR A CA 1
ATOM 5952 C C . THR A 1 736 ? -16.062 29.906 8.547 1 98.31 736 THR A C 1
ATOM 5954 O O . THR A 1 736 ? -15.422 30.922 8.312 1 98.31 736 THR A O 1
ATOM 5957 N N . GLN A 1 737 ? -15.891 28.859 7.84 1 98.31 737 GLN A N 1
ATOM 5958 C CA . GLN A 1 737 ? -14.867 28.75 6.801 1 98.31 737 GLN A CA 1
ATOM 5959 C C . GLN A 1 737 ? -15.227 29.609 5.59 1 98.31 737 GLN A C 1
ATOM 5961 O O . GLN A 1 737 ? -14.375 29.859 4.734 1 98.31 737 GLN A O 1
ATOM 5966 N N . TRP A 1 738 ? -16.453 30.141 5.539 1 98.5 738 TRP A N 1
ATOM 5967 C CA . TRP A 1 738 ? -16.906 30.875 4.367 1 98.5 738 TRP A CA 1
ATOM 5968 C C . TRP A 1 738 ? -17.531 32.219 4.773 1 98.5 738 TRP A C 1
ATOM 5970 O O . TRP A 1 738 ? -17.922 33 3.914 1 98.5 738 TRP A O 1
ATOM 5980 N N . LEU A 1 739 ? -17.562 32.531 6.02 1 98.62 739 LEU A N 1
ATOM 5981 C CA . LEU A 1 739 ? -18.406 33.594 6.602 1 98.62 739 LEU A CA 1
ATOM 5982 C C . LEU A 1 739 ? -17.844 34.969 6.281 1 98.62 739 LEU A C 1
ATOM 5984 O O . LEU A 1 739 ? -18.531 35.781 5.668 1 98.62 739 LEU A O 1
ATOM 5988 N N . MET A 1 740 ? -16.641 35.281 6.652 1 98.56 740 MET A N 1
ATOM 5989 C CA . MET A 1 740 ? -16.078 36.625 6.566 1 98.56 740 MET A CA 1
ATOM 5990 C C . MET A 1 740 ? -15.953 37.062 5.113 1 98.56 740 MET A C 1
ATOM 5992 O O . MET A 1 740 ? -16.312 38.188 4.773 1 98.56 740 MET A O 1
ATOM 5996 N N . ARG A 1 741 ? -15.539 36.219 4.281 1 98.06 741 ARG A N 1
ATOM 5997 C CA . ARG A 1 741 ? -15.359 36.531 2.871 1 98.06 741 ARG A CA 1
ATOM 5998 C C . ARG A 1 741 ? -16.703 36.781 2.186 1 98.06 741 ARG A C 1
ATOM 6000 O O . ARG A 1 741 ? -16.859 37.719 1.424 1 98.06 741 ARG A O 1
ATOM 6007 N N . THR A 1 742 ? -17.609 35.906 2.49 1 98.44 742 THR A N 1
ATOM 6008 C CA . THR A 1 742 ? -18.922 36 1.84 1 98.44 742 THR A CA 1
ATOM 6009 C C . THR A 1 742 ? -19.594 37.312 2.229 1 98.44 742 THR A C 1
ATOM 6011 O O . THR A 1 742 ? -20.156 38 1.375 1 98.44 742 THR A O 1
ATOM 6014 N N . LEU A 1 743 ? -19.578 37.656 3.512 1 98.38 743 LEU A N 1
ATOM 6015 C CA . LEU A 1 743 ? -20.141 38.938 3.945 1 98.38 743 LEU A CA 1
ATOM 6016 C C . LEU A 1 743 ? -19.5 40.094 3.189 1 98.38 743 LEU A C 1
ATOM 6018 O O . LEU A 1 743 ? -20.203 41 2.717 1 98.38 743 LEU A O 1
ATOM 6022 N N . SER A 1 744 ? -18.234 40.094 3.068 1 97.38 744 SER A N 1
ATOM 6023 C CA . SER A 1 744 ? -17.5 41.156 2.416 1 97.38 744 SER A CA 1
ATOM 6024 C C . SER A 1 744 ? -17.766 41.188 0.915 1 97.38 744 SER A C 1
ATOM 6026 O O . SER A 1 744 ? -17.891 42.25 0.317 1 97.38 744 SER A O 1
ATOM 6028 N N . ASP A 1 745 ? -17.844 40.062 0.301 1 96.44 745 ASP A N 1
ATOM 6029 C CA . ASP A 1 745 ? -18.094 39.969 -1.134 1 96.44 745 ASP A CA 1
ATOM 6030 C C . ASP A 1 745 ? -19.484 40.5 -1.482 1 96.44 745 ASP A C 1
ATOM 6032 O O . ASP A 1 745 ? -19.703 41 -2.588 1 96.44 745 ASP A O 1
ATOM 6036 N N . PHE A 1 746 ? -20.375 40.406 -0.595 1 97.19 746 PHE A N 1
ATOM 6037 C CA . PHE A 1 746 ? -21.734 40.906 -0.831 1 97.19 746 PHE A CA 1
ATOM 6038 C C . PHE A 1 746 ? -21.906 42.281 -0.255 1 97.19 746 PHE A C 1
ATOM 6040 O O . PHE A 1 746 ? -23.031 42.75 -0.045 1 97.19 746 PHE A O 1
ATOM 6047 N N . GLY A 1 747 ? -20.828 42.969 0.14 1 94.56 747 GLY A N 1
ATOM 6048 C CA . GLY A 1 747 ? -20.828 44.375 0.415 1 94.56 747 GLY A CA 1
ATOM 6049 C C . GLY A 1 747 ? -20.969 44.719 1.89 1 94.56 747 GLY A C 1
ATOM 6050 O O . GLY A 1 747 ? -21.203 45.875 2.258 1 94.56 747 GLY A O 1
ATOM 6051 N N . ARG A 1 748 ? -20.891 43.75 2.709 1 96.94 748 ARG A N 1
ATOM 6052 C CA . ARG A 1 748 ? -21.062 44 4.137 1 96.94 748 ARG A CA 1
ATOM 6053 C C . ARG A 1 748 ? -19.781 43.719 4.898 1 96.94 748 ARG A C 1
ATOM 6055 O O . ARG A 1 748 ? -19.781 43 5.898 1 96.94 748 ARG A O 1
ATOM 6062 N N . ALA A 1 749 ? -18.703 44.312 4.504 1 96.44 749 ALA A N 1
ATOM 6063 C CA . ALA A 1 749 ? -17.422 44.25 5.223 1 96.44 749 ALA A CA 1
ATOM 6064 C C . ALA A 1 749 ? -17.547 44.844 6.617 1 96.44 749 ALA A C 1
ATOM 6066 O O . ALA A 1 749 ? -16.828 44.469 7.535 1 96.44 749 ALA A O 1
ATOM 6067 N N . ASP A 1 750 ? -18.469 45.75 6.812 1 96.12 750 ASP A N 1
ATOM 6068 C CA . ASP A 1 750 ? -18.719 46.344 8.117 1 96.12 750 ASP A CA 1
ATOM 6069 C C . ASP A 1 750 ? -19.219 45.312 9.109 1 96.12 750 ASP A C 1
ATOM 6071 O O . ASP A 1 750 ? -18.797 45.281 10.273 1 96.12 750 ASP A O 1
ATOM 6075 N N . LEU A 1 751 ? -20.078 44.469 8.594 1 97.25 751 LEU A N 1
ATOM 6076 C CA . LEU A 1 751 ? -20.594 43.406 9.438 1 97.25 751 LEU A CA 1
ATOM 6077 C C . LEU A 1 751 ? -19.5 42.375 9.758 1 97.25 751 LEU A C 1
ATOM 6079 O O . LEU A 1 751 ? -19.453 41.844 10.875 1 97.25 751 LEU A O 1
ATOM 6083 N N . ALA A 1 752 ? -18.672 42.062 8.789 1 98.31 752 ALA A N 1
ATOM 6084 C CA . ALA A 1 752 ? -17.516 41.188 9.039 1 98.31 752 ALA A CA 1
ATOM 6085 C C . ALA A 1 752 ? -16.625 41.781 10.133 1 98.31 752 ALA A C 1
ATOM 6087 O O . ALA A 1 752 ? -16.188 41.062 11.031 1 98.31 752 ALA A O 1
ATOM 6088 N N . LEU A 1 753 ? -16.328 43.062 10.047 1 98.25 753 LEU A N 1
ATOM 6089 C CA . LEU A 1 753 ? -15.508 43.719 11.055 1 98.25 753 LEU A CA 1
ATOM 6090 C C . LEU A 1 753 ? -16.172 43.656 12.43 1 98.25 753 LEU A C 1
ATOM 6092 O O . LEU A 1 753 ? -15.492 43.406 13.438 1 98.25 753 LEU A O 1
ATOM 6096 N N . GLN A 1 754 ? -17.438 43.844 12.43 1 97.88 754 GLN A N 1
ATOM 6097 C CA . GLN A 1 754 ? -18.156 43.75 13.695 1 97.88 754 GLN A CA 1
ATOM 6098 C C . GLN A 1 754 ? -17.984 42.375 14.32 1 97.88 754 GLN A C 1
ATOM 6100 O O . GLN A 1 754 ? -17.656 42.25 15.508 1 97.88 754 GLN A O 1
ATOM 6105 N N . LEU A 1 755 ? -18.219 41.375 13.523 1 98.25 755 LEU A N 1
ATOM 6106 C CA . LEU A 1 755 ? -18.078 40 14.023 1 98.25 755 LEU A CA 1
ATOM 6107 C C . LEU A 1 755 ? -16.656 39.781 14.523 1 98.25 755 LEU A C 1
ATOM 6109 O O . LEU A 1 755 ? -16.453 39.094 15.547 1 98.25 755 LEU A O 1
ATOM 6113 N N . ALA A 1 756 ? -15.672 40.281 13.852 1 98.38 756 ALA A N 1
ATOM 6114 C CA . ALA A 1 756 ? -14.266 40.062 14.164 1 98.38 756 ALA A CA 1
ATOM 6115 C C . ALA A 1 756 ? -13.859 40.812 15.438 1 98.38 756 ALA A C 1
ATOM 6117 O O . ALA A 1 756 ? -12.875 40.438 16.094 1 98.38 756 ALA A O 1
ATOM 6118 N N . THR A 1 757 ? -14.641 41.812 15.875 1 97.88 757 THR A N 1
ATOM 6119 C CA . THR A 1 757 ? -14.203 42.656 16.984 1 97.88 757 THR A CA 1
ATOM 6120 C C . THR A 1 757 ? -15.148 42.531 18.172 1 97.88 757 THR A C 1
ATOM 6122 O O . THR A 1 757 ? -14.906 43.094 19.234 1 97.88 757 THR A O 1
ATOM 6125 N N . ASN A 1 758 ? -16.219 41.75 17.938 1 97.88 758 ASN A N 1
ATOM 6126 C CA . ASN A 1 758 ? -17.125 41.5 19.062 1 97.88 758 ASN A CA 1
ATOM 6127 C C . ASN A 1 758 ? -16.359 41 20.281 1 97.88 758 ASN A C 1
ATOM 6129 O O . ASN A 1 758 ? -15.359 40.281 20.156 1 97.88 758 ASN A O 1
ATOM 6133 N N . THR A 1 759 ? -16.906 41.344 21.438 1 97.81 759 THR A N 1
ATOM 6134 C CA . THR A 1 759 ? -16.266 40.875 22.656 1 97.81 759 THR A CA 1
ATOM 6135 C C . THR A 1 759 ? -17.234 40.031 23.484 1 97.81 759 THR A C 1
ATOM 6137 O O . THR A 1 759 ? -16.828 39.406 24.453 1 97.81 759 THR A O 1
ATOM 6140 N N . SER A 1 760 ? -18.484 40.062 23.094 1 97.56 760 SER A N 1
ATOM 6141 C CA . SER A 1 760 ? -19.469 39.219 23.766 1 97.56 760 SER A CA 1
ATOM 6142 C C . SER A 1 760 ? -19.625 37.875 23.062 1 97.56 760 SER A C 1
ATOM 6144 O O . SER A 1 760 ? -19.109 37.688 21.969 1 97.56 760 SER A O 1
ATOM 6146 N N . TYR A 1 761 ? -20.344 36.938 23.734 1 97.25 761 TYR A N 1
ATOM 6147 C CA . TYR A 1 761 ? -20.516 35.594 23.234 1 97.25 761 TYR A CA 1
ATOM 6148 C C . TYR A 1 761 ? -21.594 35.531 22.156 1 97.25 761 TYR A C 1
ATOM 6150 O O . TYR A 1 761 ? -22.641 36.188 22.281 1 97.25 761 TYR A O 1
ATOM 6158 N N . PRO A 1 762 ? -21.297 34.75 21.219 1 97.31 762 PRO A N 1
ATOM 6159 C CA . PRO A 1 762 ? -20.062 34.094 20.828 1 97.31 762 PRO A CA 1
ATOM 6160 C C . PRO A 1 762 ? -19.188 34.938 19.922 1 97.31 762 PRO A C 1
ATOM 6162 O O . PRO A 1 762 ? -19.688 35.594 19 1 97.31 762 PRO A O 1
ATOM 6165 N N . SER A 1 763 ? -17.922 34.969 20.188 1 98 763 SER A N 1
ATOM 6166 C CA . SER A 1 763 ? -16.969 35.688 19.344 1 98 763 SER A CA 1
ATOM 6167 C C . SER A 1 763 ? -15.531 35.312 19.688 1 98 763 SER A C 1
ATOM 6169 O O . SER A 1 763 ? -15.273 34.75 20.75 1 98 763 SER A O 1
ATOM 6171 N N . TRP A 1 764 ? -14.641 35.625 18.844 1 98.44 764 TRP A N 1
ATOM 6172 C CA . TRP A 1 764 ? -13.219 35.469 19.141 1 98.44 764 TRP A CA 1
ATOM 6173 C C . TRP A 1 764 ? -12.797 36.406 20.281 1 98.44 764 TRP A C 1
ATOM 6175 O O . TRP A 1 764 ? -11.977 36.031 21.125 1 98.44 764 TRP A O 1
ATOM 6185 N N . GLY A 1 765 ? -13.289 37.594 20.234 1 98.44 765 GLY A N 1
ATOM 6186 C CA . GLY A 1 765 ? -13 38.531 21.312 1 98.44 765 GLY A CA 1
ATOM 6187 C C . GLY A 1 765 ? -13.469 38.062 22.672 1 98.44 765 GLY A C 1
ATOM 6188 O O . GLY A 1 765 ? -12.844 38.375 23.688 1 98.44 765 GLY A O 1
ATOM 6189 N N . TYR A 1 766 ? -14.594 37.312 22.656 1 98.19 766 TYR A N 1
ATOM 6190 C CA . TYR A 1 766 ? -15.039 36.719 23.906 1 98.19 766 TYR A CA 1
ATOM 6191 C C . TYR A 1 766 ? -13.961 35.812 24.484 1 98.19 766 TYR A C 1
ATOM 6193 O O . TYR A 1 766 ? -13.727 35.812 25.703 1 98.19 766 TYR A O 1
ATOM 6201 N N . MET A 1 767 ? -13.328 35.031 23.688 1 97.88 767 MET A N 1
ATOM 6202 C CA . MET A 1 767 ? -12.234 34.188 24.141 1 97.88 767 MET A CA 1
ATOM 6203 C C . MET A 1 767 ? -11.125 35 24.781 1 97.88 767 MET A C 1
ATOM 6205 O O . MET A 1 767 ? -10.656 34.688 25.859 1 97.88 767 MET A O 1
ATOM 6209 N N . VAL A 1 768 ? -10.75 36.062 24.094 1 98.06 768 VAL A N 1
ATOM 6210 C CA . VAL A 1 768 ? -9.672 36.938 24.562 1 98.06 768 VAL A CA 1
ATOM 6211 C C . VAL A 1 768 ? -10.039 37.562 25.906 1 98.06 768 VAL A C 1
ATOM 6213 O O . VAL A 1 768 ? -9.234 37.562 26.828 1 98.06 768 VAL A O 1
ATOM 6216 N N . GLU A 1 769 ? -11.258 38.062 25.969 1 97.62 769 GLU A N 1
ATOM 6217 C CA . GLU A 1 769 ? -11.727 38.688 27.188 1 97.62 769 GLU A CA 1
ATOM 6218 C C . GLU A 1 769 ? -11.758 37.719 28.359 1 97.62 769 GLU A C 1
ATOM 6220 O O . GLU A 1 769 ? -11.727 38.125 29.531 1 97.62 769 GLU A O 1
ATOM 6225 N N . ASN A 1 770 ? -11.797 36.5 27.984 1 96.56 770 ASN A N 1
ATOM 6226 C CA . ASN A 1 770 ? -11.836 35.469 29.031 1 96.56 770 ASN A CA 1
ATOM 6227 C C . ASN A 1 770 ? -10.484 34.781 29.172 1 96.56 770 ASN A C 1
ATOM 6229 O O . ASN A 1 770 ? -10.43 33.594 29.516 1 96.56 770 ASN A O 1
ATOM 6233 N N . GLY A 1 771 ? -9.453 35.406 28.75 1 95.44 771 GLY A N 1
ATOM 6234 C CA . GLY A 1 771 ? -8.102 35 29.125 1 95.44 771 GLY A CA 1
ATOM 6235 C C . GLY A 1 771 ? -7.422 34.125 28.094 1 95.44 771 GLY A C 1
ATOM 6236 O O . GLY A 1 771 ? -6.301 33.656 28.297 1 95.44 771 GLY A O 1
ATOM 6237 N N . ALA A 1 772 ? -8.055 33.906 26.984 1 97.31 772 ALA A N 1
ATOM 6238 C CA . ALA A 1 772 ? -7.469 33.031 25.953 1 97.31 772 ALA A CA 1
ATOM 6239 C C . ALA A 1 772 ? -6.207 33.656 25.359 1 97.31 772 ALA A C 1
ATOM 6241 O O . ALA A 1 772 ? -6.176 34.844 25.078 1 97.31 772 ALA A O 1
ATOM 6242 N N . SER A 1 773 ? -5.141 32.875 25.25 1 97.75 773 SER A N 1
ATOM 6243 C CA . SER A 1 773 ? -3.93 33.312 24.547 1 97.75 773 SER A CA 1
ATOM 6244 C C . SER A 1 773 ? -3.717 32.5 23.266 1 97.75 773 SER A C 1
ATOM 6246 O O . SER A 1 773 ? -2.676 32.625 22.625 1 97.75 773 SER A O 1
ATOM 6248 N N . THR A 1 774 ? -4.574 31.625 22.969 1 98.31 774 THR A N 1
ATOM 6249 C CA . THR A 1 774 ? -4.77 30.906 21.719 1 98.31 774 THR A CA 1
ATOM 6250 C C . THR A 1 774 ? -6.25 30.828 21.359 1 98.31 774 THR A C 1
ATOM 6252 O O . THR A 1 774 ? -7.078 31.5 21.984 1 98.31 774 THR A O 1
ATOM 6255 N N . ILE A 1 775 ? -6.594 30.047 20.328 1 98.06 775 ILE A N 1
ATOM 6256 C CA . ILE A 1 775 ? -7.988 29.891 19.922 1 98.06 775 ILE A CA 1
ATOM 6257 C C . ILE A 1 775 ? -8.562 28.625 20.531 1 98.06 775 ILE A C 1
ATOM 6259 O O . ILE A 1 775 ? -7.918 27.578 20.531 1 98.06 775 ILE A O 1
ATOM 6263 N N . TRP A 1 776 ? -9.789 28.75 21.078 1 97.69 776 TRP A N 1
ATOM 6264 C CA . TRP A 1 776 ? -10.438 27.625 21.75 1 97.69 776 TRP A CA 1
ATOM 6265 C C . TRP A 1 776 ? -11.078 26.688 20.734 1 97.69 776 TRP A C 1
ATOM 6267 O O . TRP A 1 776 ? -11.32 27.078 19.594 1 97.69 776 TRP A O 1
ATOM 6277 N N . GLU A 1 777 ? -11.391 25.453 21.156 1 97.12 777 GLU A N 1
ATOM 6278 C CA . GLU A 1 777 ? -12.125 24.453 20.375 1 97.12 777 GLU A CA 1
ATOM 6279 C C . GLU A 1 777 ? -13.594 24.828 20.234 1 97.12 777 GLU A C 1
ATOM 6281 O O . GLU A 1 777 ? -14.227 24.516 19.219 1 97.12 777 GLU A O 1
ATOM 6286 N N . LEU A 1 778 ? -14.039 25.469 21.281 1 97.5 778 LEU A N 1
ATOM 6287 C CA . LEU A 1 778 ? -15.445 25.844 21.344 1 97.5 778 LEU A CA 1
ATOM 6288 C C . LEU A 1 778 ? -15.602 27.344 21.594 1 97.5 778 LEU A C 1
ATOM 6290 O O . LEU A 1 778 ? -14.82 27.938 22.344 1 97.5 778 LEU A O 1
ATOM 6294 N N . TRP A 1 779 ? -16.672 27.891 21.062 1 96.62 779 TRP A N 1
ATOM 6295 C CA . TRP A 1 779 ? -16.969 29.312 21.297 1 96.62 779 TRP A CA 1
ATOM 6296 C C . TRP A 1 779 ? -17.172 29.578 22.781 1 96.62 779 TRP A C 1
ATOM 6298 O O . TRP A 1 779 ? -16.859 30.672 23.25 1 96.62 779 TRP A O 1
ATOM 6308 N N . HIS A 1 780 ? -17.672 28.578 23.484 1 95.5 780 HIS A N 1
ATOM 6309 C CA . HIS A 1 780 ? -17.969 28.672 24.906 1 95.5 780 HIS A CA 1
ATOM 6310 C C . HIS A 1 780 ? -17.031 27.781 25.719 1 95.5 780 HIS A C 1
ATOM 6312 O O . HIS A 1 780 ? -17.453 27.172 26.703 1 95.5 780 HIS A O 1
ATOM 6318 N N . GLY A 1 781 ? -15.828 27.688 25.344 1 94.25 781 GLY A N 1
ATOM 6319 C CA . GLY A 1 781 ? -14.852 26.766 25.906 1 94.25 781 GLY A CA 1
ATOM 6320 C C . GLY A 1 781 ? -14.633 26.953 27.391 1 94.25 781 GLY A C 1
ATOM 6321 O O . GLY A 1 781 ? -14.203 26.031 28.078 1 94.25 781 GLY A O 1
ATOM 6322 N N . ASN A 1 782 ? -14.93 28.078 27.938 1 93.19 782 ASN A N 1
ATOM 6323 C CA . ASN A 1 782 ? -14.68 28.344 29.344 1 93.19 782 ASN A CA 1
ATOM 6324 C C . ASN A 1 782 ? -15.758 27.719 30.234 1 93.19 782 ASN A C 1
ATOM 6326 O O . ASN A 1 782 ? -15.57 27.594 31.453 1 93.19 782 ASN A O 1
ATOM 6330 N N . VAL A 1 783 ? -16.938 27.281 29.562 1 93.5 783 VAL A N 1
ATOM 6331 C CA . VAL A 1 783 ? -18 26.828 30.422 1 93.5 783 VAL A CA 1
ATOM 6332 C C . VAL A 1 783 ? -18.484 25.453 29.969 1 93.5 783 VAL A C 1
ATOM 6334 O O . VAL A 1 783 ? -19.203 24.766 30.703 1 93.5 783 VAL A O 1
ATOM 6337 N N . ALA A 1 784 ? -18.094 25 28.812 1 94 784 ALA A N 1
ATOM 6338 C CA . ALA A 1 784 ? -18.562 23.734 28.25 1 94 784 ALA A CA 1
ATOM 6339 C C . ALA A 1 784 ? -18.062 22.547 29.062 1 94 784 ALA A C 1
ATOM 6341 O O . ALA A 1 784 ? -17.156 22.688 29.875 1 94 784 ALA A O 1
ATOM 6342 N N . LYS A 1 785 ? -18.703 21.391 28.734 1 93.31 785 LYS A N 1
ATOM 6343 C CA . LYS A 1 785 ? -18.219 20.141 29.328 1 93.31 785 LYS A CA 1
ATOM 6344 C C . LYS A 1 785 ? -16.781 19.859 28.922 1 93.31 785 LYS A C 1
ATOM 6346 O O . LYS A 1 785 ? -16.375 20.141 27.797 1 93.31 785 LYS A O 1
ATOM 6351 N N . ALA A 1 786 ? -16.078 19.188 29.812 1 90.94 786 ALA A N 1
ATOM 6352 C CA . ALA A 1 786 ? -14.641 19 29.672 1 90.94 786 ALA A CA 1
ATOM 6353 C C . ALA A 1 786 ? -14.312 18.016 28.562 1 90.94 786 ALA A C 1
ATOM 6355 O O . ALA A 1 786 ? -13.242 18.078 27.953 1 90.94 786 ALA A O 1
ATOM 6356 N N . SER A 1 787 ? -15.117 17.156 28.234 1 88.5 787 SER A N 1
ATOM 6357 C CA . SER A 1 787 ? -14.797 15.992 27.422 1 88.5 787 SER A CA 1
ATOM 6358 C C . SER A 1 787 ? -14.328 16.406 26.031 1 88.5 787 SER A C 1
ATOM 6360 O O . SER A 1 787 ? -13.5 15.734 25.406 1 88.5 787 SER A O 1
ATOM 6362 N N . MET A 1 788 ? -14.844 17.422 25.453 1 90.62 788 MET A N 1
ATOM 6363 C CA . MET A 1 788 ? -14.43 17.984 24.172 1 90.62 788 MET A CA 1
ATOM 6364 C C . MET A 1 788 ? -14.195 19.484 24.297 1 90.62 788 MET A C 1
ATOM 6366 O O . MET A 1 788 ? -15.016 20.281 23.844 1 90.62 788 MET A O 1
ATOM 6370 N N . ASN A 1 789 ? -13.062 19.766 24.844 1 93.31 789 ASN A N 1
ATOM 6371 C CA . ASN A 1 789 ? -12.812 21.156 25.203 1 93.31 789 ASN A CA 1
ATOM 6372 C C . ASN A 1 789 ? -11.312 21.438 25.297 1 93.31 789 ASN A C 1
ATOM 6374 O O . ASN A 1 789 ? -10.719 21.297 26.359 1 93.31 789 ASN A O 1
ATOM 6378 N N . SER A 1 790 ? -10.758 21.922 24.25 1 95.81 790 SER A N 1
ATOM 6379 C CA . SER A 1 790 ? -9.367 22.344 24.172 1 95.81 790 SER A CA 1
ATOM 6380 C C . SER A 1 790 ? -9.258 23.875 24.141 1 95.81 790 SER A C 1
ATOM 6382 O O . SER A 1 790 ? -10.055 24.547 23.484 1 95.81 790 SER A O 1
ATOM 6384 N N . GLN A 1 791 ? -8.273 24.359 24.844 1 97.19 791 GLN A N 1
ATOM 6385 C CA . GLN A 1 791 ? -8.031 25.797 24.812 1 97.19 791 GLN A CA 1
ATOM 6386 C C . GLN A 1 791 ? -6.961 26.172 23.797 1 97.19 791 GLN A C 1
ATOM 6388 O O . GLN A 1 791 ? -6.453 27.281 23.781 1 97.19 791 GLN A O 1
ATOM 6393 N N . ASN A 1 792 ? -6.555 25.281 23.031 1 98.25 792 ASN A N 1
ATOM 6394 C CA . ASN A 1 792 ? -5.66 25.484 21.906 1 98.25 792 ASN A CA 1
ATOM 6395 C C . ASN A 1 792 ? -6.082 24.641 20.688 1 98.25 792 ASN A C 1
ATOM 6397 O O . ASN A 1 792 ? -5.676 23.484 20.562 1 98.25 792 ASN A O 1
ATOM 6401 N N . HIS A 1 793 ? -6.836 25.297 19.875 1 96.94 793 HIS A N 1
ATOM 6402 C CA . HIS A 1 793 ? -7.434 24.688 18.688 1 96.94 793 HIS A CA 1
ATOM 6403 C C . HIS A 1 793 ? -7.512 25.703 17.547 1 96.94 793 HIS A C 1
ATOM 6405 O O . HIS A 1 793 ? -7.504 26.906 17.781 1 96.94 793 HIS A O 1
ATOM 6411 N N . THR A 1 794 ? -7.512 25.25 16.312 1 95.56 794 THR A N 1
ATOM 6412 C CA . THR A 1 794 ? -7.422 26.234 15.242 1 95.56 794 THR A CA 1
ATOM 6413 C C . THR A 1 794 ? -8.664 26.188 14.352 1 95.56 794 THR A C 1
ATOM 6415 O O . THR A 1 794 ? -8.859 27.047 13.5 1 95.56 794 THR A O 1
ATOM 6418 N N . MET A 1 795 ? -9.516 25.234 14.562 1 95.88 795 MET A N 1
ATOM 6419 C CA . MET A 1 795 ? -10.57 24.953 13.594 1 95.88 795 MET A CA 1
ATOM 6420 C C . MET A 1 795 ? -11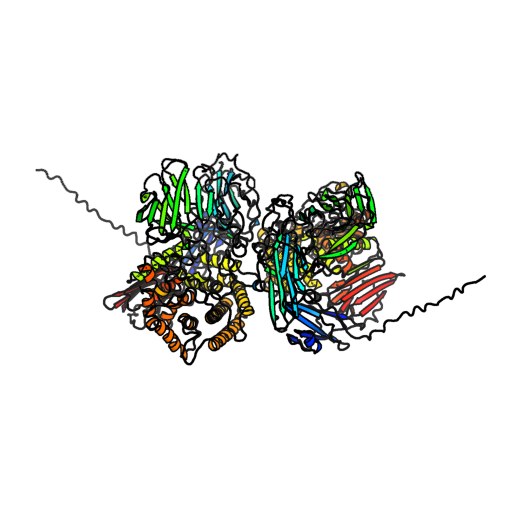.547 26.109 13.492 1 95.88 795 MET A C 1
ATOM 6422 O O . MET A 1 795 ? -12.055 26.406 12.406 1 95.88 795 MET A O 1
ATOM 6426 N N . LEU A 1 796 ? -11.789 26.906 14.523 1 96.75 796 LEU A N 1
ATOM 6427 C CA . LEU A 1 796 ? -12.82 27.938 14.531 1 96.75 796 LEU A CA 1
ATOM 6428 C C . LEU A 1 796 ? -12.289 29.234 13.938 1 96.75 796 LEU A C 1
ATOM 6430 O O . LEU A 1 796 ? -13.031 30.219 13.805 1 96.75 796 LEU A O 1
ATOM 6434 N N . LEU A 1 797 ? -11.031 29.25 13.547 1 97.75 797 LEU A N 1
ATOM 6435 C CA . LEU A 1 797 ? -10.531 30.391 12.805 1 97.75 797 LEU A CA 1
ATOM 6436 C C . LEU A 1 797 ? -11.25 30.531 11.461 1 97.75 797 LEU A C 1
ATOM 6438 O O . LEU A 1 797 ? -11.359 31.641 10.922 1 97.75 797 LEU A O 1
ATOM 6442 N N . GLY A 1 798 ? -11.711 29.422 10.938 1 97.62 798 GLY A N 1
ATOM 6443 C CA . GLY A 1 798 ? -12.391 29.469 9.648 1 97.62 798 GLY A CA 1
ATOM 6444 C C . GLY A 1 798 ? -11.617 30.234 8.594 1 97.62 798 GLY A C 1
ATOM 6445 O O . GLY A 1 798 ? -10.445 29.938 8.336 1 97.62 798 GLY A O 1
ATOM 6446 N N . ASP A 1 799 ? -12.305 31.281 8.055 1 98.12 799 ASP A N 1
ATOM 6447 C CA . ASP A 1 799 ? -11.633 32.062 7.008 1 98.12 799 ASP A CA 1
ATOM 6448 C C . ASP A 1 799 ? -11.188 33.406 7.523 1 98.12 799 ASP A C 1
ATOM 6450 O O . ASP A 1 799 ? -10.984 34.344 6.742 1 98.12 799 ASP A O 1
ATOM 6454 N N . LEU A 1 800 ? -11.039 33.562 8.852 1 98.69 800 LEU A N 1
ATOM 6455 C CA . LEU A 1 800 ? -10.703 34.844 9.469 1 98.69 800 LEU A CA 1
ATOM 6456 C C . LEU A 1 800 ? -9.312 35.281 9.023 1 98.69 800 LEU A C 1
ATOM 6458 O O . LEU A 1 800 ? -9.133 36.438 8.625 1 98.69 800 LEU A O 1
ATOM 6462 N N . MET A 1 801 ? -8.336 34.406 9.141 1 98.44 801 MET A N 1
ATOM 6463 C CA . MET A 1 801 ? -6.984 34.812 8.742 1 98.44 801 MET A CA 1
ATOM 6464 C C . MET A 1 801 ? -6.93 35.156 7.258 1 98.44 801 MET A C 1
ATOM 6466 O O . MET A 1 801 ? -6.211 36.062 6.855 1 98.44 801 MET A O 1
ATOM 6470 N N . LEU A 1 802 ? -7.641 34.438 6.508 1 98.12 802 LEU A N 1
ATOM 6471 C CA . LEU A 1 802 ? -7.727 34.75 5.082 1 98.12 802 LEU A CA 1
ATOM 6472 C C . LEU A 1 802 ? -8.336 36.125 4.852 1 98.12 802 LEU A C 1
ATOM 6474 O O . LEU A 1 802 ? -7.863 36.875 3.996 1 98.12 802 LEU A O 1
ATOM 6478 N N . TRP A 1 803 ? -9.344 36.438 5.582 1 98.62 803 TRP A N 1
ATOM 6479 C CA . TRP A 1 803 ? -10.008 37.719 5.488 1 98.62 803 TRP A CA 1
ATOM 6480 C C . TRP A 1 803 ? -9.062 38.844 5.883 1 98.62 803 TRP A C 1
ATOM 6482 O O . TRP A 1 803 ? -9.07 39.938 5.27 1 98.62 803 TRP A O 1
ATOM 6492 N N . TYR A 1 804 ? -8.195 38.625 6.902 1 98.69 804 TYR A N 1
ATOM 6493 C CA . TYR A 1 804 ? -7.195 39.625 7.301 1 98.69 804 TYR A CA 1
ATOM 6494 C C . TYR A 1 804 ? -6.301 39.969 6.125 1 98.69 804 TYR A C 1
ATOM 6496 O O . TYR A 1 804 ? -6.082 41.156 5.855 1 98.69 804 TYR A O 1
ATOM 6504 N N . TYR A 1 805 ? -5.902 39.062 5.398 1 98.62 805 TYR A N 1
ATOM 6505 C CA . TYR A 1 805 ? -4.895 39.312 4.371 1 98.62 805 TYR A CA 1
ATOM 6506 C C . TYR A 1 805 ? -5.547 39.688 3.045 1 98.62 805 TYR A C 1
ATOM 6508 O O . TYR A 1 805 ? -5.152 40.656 2.406 1 98.62 805 TYR A O 1
ATOM 6516 N N . GLU A 1 806 ? -6.559 38.969 2.625 1 98.19 806 GLU A N 1
ATOM 6517 C CA . GLU A 1 806 ? -7.109 39.156 1.284 1 98.19 806 GLU A CA 1
ATOM 6518 C C . GLU A 1 806 ? -8.102 40.312 1.251 1 98.19 806 GLU A C 1
ATOM 6520 O O . GLU A 1 806 ? -8.406 40.844 0.182 1 98.19 806 GLU A O 1
ATOM 6525 N N . TYR A 1 807 ? -8.648 40.75 2.4 1 97.94 807 TYR A N 1
ATOM 6526 C CA . TYR A 1 807 ? -9.68 41.781 2.389 1 97.94 807 TYR A CA 1
ATOM 6527 C C . TYR A 1 807 ? -9.195 43.031 3.107 1 97.94 807 TYR A C 1
ATOM 6529 O O . TYR A 1 807 ? -9.07 44.094 2.496 1 97.94 807 TYR A O 1
ATOM 6537 N N . LEU A 1 808 ? -8.742 42.875 4.359 1 97.94 808 LEU A N 1
ATOM 6538 C CA . LEU A 1 808 ? -8.227 44.062 5.031 1 97.94 808 LEU A CA 1
ATOM 6539 C C . LEU A 1 808 ? -6.906 44.5 4.414 1 97.94 808 LEU A C 1
ATOM 6541 O O . LEU A 1 808 ? -6.664 45.688 4.25 1 97.94 808 LEU A O 1
ATOM 6545 N N . GLY A 1 809 ? -6.047 43.562 4.113 1 97.88 809 GLY A N 1
ATOM 6546 C CA . GLY A 1 809 ? -4.812 43.875 3.408 1 97.88 809 GLY A CA 1
ATOM 6547 C C . GLY A 1 809 ? -5 44 1.908 1 97.88 809 GLY A C 1
ATOM 6548 O O . GLY A 1 809 ? -4.211 44.656 1.234 1 97.88 809 GLY A O 1
ATOM 6549 N N . GLY A 1 810 ? -5.941 43.281 1.376 1 97.75 810 GLY A N 1
ATOM 6550 C CA . GLY A 1 810 ? -6.27 43.312 -0.04 1 97.75 810 GLY A CA 1
ATOM 6551 C C . GLY A 1 810 ? -5.289 42.531 -0.896 1 97.75 810 GLY A C 1
ATOM 6552 O O . GLY A 1 810 ? -5.223 42.719 -2.111 1 97.75 810 GLY A O 1
ATOM 6553 N N . ILE A 1 811 ? -4.484 41.656 -0.366 1 98.19 811 ILE A N 1
ATOM 6554 C CA . ILE A 1 811 ? -3.447 40.938 -1.086 1 98.19 811 ILE A CA 1
ATOM 6555 C C . ILE A 1 811 ? -3.998 39.594 -1.571 1 98.19 811 ILE A C 1
ATOM 6557 O O . ILE A 1 811 ? -4.184 38.656 -0.778 1 98.19 811 ILE A O 1
ATOM 6561 N N . LYS A 1 812 ? -4.238 39.438 -2.814 1 96.06 812 LYS A N 1
ATOM 6562 C CA . LYS A 1 812 ? -4.781 38.188 -3.379 1 96.06 812 LYS A CA 1
ATOM 6563 C C . LYS A 1 812 ? -4.051 37.812 -4.656 1 96.06 812 LYS A C 1
ATOM 6565 O O . LYS A 1 812 ? -3.715 38.656 -5.477 1 96.06 812 LYS A O 1
ATOM 6570 N N . ALA A 1 813 ? -3.854 36.531 -4.758 1 91.88 813 ALA A N 1
ATOM 6571 C CA . ALA A 1 813 ? -3.301 36.062 -6.027 1 91.88 813 ALA A CA 1
ATOM 6572 C C . ALA A 1 813 ? -4.219 36.406 -7.191 1 91.88 813 ALA A C 1
ATOM 6574 O O . ALA A 1 813 ? -5.441 36.375 -7.059 1 91.88 813 ALA A O 1
ATOM 6575 N N . GLY A 1 814 ? -3.664 36.719 -8.281 1 87.75 814 GLY A N 1
ATOM 6576 C CA . GLY A 1 814 ? -4.434 37.062 -9.469 1 87.75 814 GLY A CA 1
ATOM 6577 C C . GLY A 1 814 ? -5 35.844 -10.18 1 87.75 814 GLY A C 1
ATOM 6578 O O . GLY A 1 814 ? -5.039 34.75 -9.625 1 87.75 814 GLY A O 1
ATOM 6579 N N . GLU A 1 815 ? -5.484 36.125 -11.359 1 85.31 815 GLU A N 1
ATOM 6580 C CA . GLU A 1 815 ? -6 35.062 -12.195 1 85.31 815 GLU A CA 1
ATOM 6581 C C . GLU A 1 815 ? -4.926 34 -12.477 1 85.31 815 GLU A C 1
ATOM 6583 O O . GLU A 1 815 ? -5.207 32.812 -12.5 1 85.31 815 GLU A O 1
ATOM 6588 N N . ASN A 1 816 ? -3.836 34.562 -12.648 1 88.5 816 ASN A N 1
ATOM 6589 C CA . ASN A 1 816 ? -2.699 33.625 -12.727 1 88.5 816 ASN A CA 1
ATOM 6590 C C . ASN A 1 816 ? -2.111 33.344 -11.344 1 88.5 816 ASN A C 1
ATOM 6592 O O . ASN A 1 816 ? -1.749 34.281 -10.617 1 88.5 816 ASN A O 1
ATOM 6596 N N . PRO A 1 817 ? -2.031 32.188 -10.961 1 93.81 817 PRO A N 1
ATOM 6597 C CA . PRO A 1 817 ? -1.619 31.797 -9.609 1 93.81 817 PRO A CA 1
ATOM 6598 C C . PRO A 1 817 ? -0.152 32.125 -9.328 1 93.81 817 PRO A C 1
ATOM 6600 O O . PRO A 1 817 ? 0.583 32.5 -10.234 1 93.81 817 PRO A O 1
ATOM 6603 N N . GLY A 1 818 ? 0.281 32.094 -8.062 1 95.69 818 GLY A N 1
ATOM 6604 C CA . GLY A 1 818 ? 1.68 32.094 -7.66 1 95.69 818 GLY A CA 1
ATOM 6605 C C . GLY A 1 818 ? 2.23 33.5 -7.492 1 95.69 818 GLY A C 1
ATOM 6606 O O . GLY A 1 818 ? 3.434 33.688 -7.289 1 95.69 818 GLY A O 1
ATOM 6607 N N . PHE A 1 819 ? 1.428 34.625 -7.73 1 97.12 819 PHE A N 1
ATOM 6608 C CA . PHE A 1 819 ? 1.67 36 -7.332 1 97.12 819 PHE A CA 1
ATOM 6609 C C . PHE A 1 819 ? 2.602 36.688 -8.32 1 97.12 819 PHE A C 1
ATOM 6611 O O . PHE A 1 819 ? 3.119 37.781 -8.031 1 97.12 819 PHE A O 1
ATOM 6618 N N . LYS A 1 820 ? 2.939 36.031 -9.438 1 96.38 820 LYS A N 1
ATOM 6619 C CA . LYS A 1 820 ? 3.607 36.844 -10.469 1 96.38 820 LYS A CA 1
ATOM 6620 C C . LYS A 1 820 ? 2.777 38.062 -10.859 1 96.38 820 LYS A C 1
ATOM 6622 O O . LYS A 1 820 ? 3.326 39.125 -11.156 1 96.38 820 LYS A O 1
ATOM 6627 N N . GLU A 1 821 ? 1.562 37.844 -10.906 1 95.81 821 GLU A N 1
ATOM 6628 C CA . GLU A 1 821 ? 0.533 38.906 -10.938 1 95.81 821 GLU A CA 1
ATOM 6629 C C . GLU A 1 821 ? -0.466 38.719 -9.797 1 95.81 821 GLU A C 1
ATOM 6631 O O . GLU A 1 821 ? -0.935 37.594 -9.547 1 95.81 821 GLU A O 1
ATOM 6636 N N . PHE A 1 822 ? -0.749 39.812 -9.094 1 97.06 822 PHE A N 1
ATOM 6637 C CA . PHE A 1 822 ? -1.668 39.688 -7.969 1 97.06 822 PHE A CA 1
ATOM 6638 C C . PHE A 1 822 ? -2.518 40.938 -7.84 1 97.06 822 PHE A C 1
ATOM 6640 O O . PHE A 1 822 ? -2.328 41.906 -8.586 1 97.06 822 PHE A O 1
ATOM 6647 N N . VAL A 1 823 ? -3.488 40.875 -6.988 1 96.62 823 VAL A N 1
ATOM 6648 C CA . VAL A 1 823 ? -4.445 41.969 -6.812 1 96.62 823 VAL A CA 1
ATOM 6649 C C . VAL A 1 823 ? -4.234 42.625 -5.449 1 96.62 823 VAL A C 1
ATOM 6651 O O . VAL A 1 823 ? -3.984 41.938 -4.453 1 96.62 823 VAL A O 1
ATOM 6654 N N . LEU A 1 824 ? -4.246 43.906 -5.426 1 96.88 824 LEU A N 1
ATOM 6655 C CA . LEU A 1 824 ? -4.344 44.688 -4.203 1 96.88 824 LEU A CA 1
ATOM 6656 C C . LEU A 1 824 ? -5.664 45.469 -4.148 1 96.88 824 LEU A C 1
ATOM 6658 O O . LEU A 1 824 ? -5.844 46.438 -4.871 1 96.88 824 LEU A O 1
ATOM 6662 N N . ALA A 1 825 ? -6.512 44.969 -3.361 1 95.69 825 ALA A N 1
ATOM 6663 C CA . ALA A 1 825 ? -7.855 45.531 -3.264 1 95.69 825 ALA A CA 1
ATOM 6664 C C . ALA A 1 825 ? -8.359 45.5 -1.821 1 95.69 825 ALA A C 1
ATOM 6666 O O . ALA A 1 825 ? -9.336 44.812 -1.507 1 95.69 825 ALA A O 1
ATOM 6667 N N . PRO A 1 826 ? -7.773 46.312 -0.936 1 96.25 826 PRO A N 1
ATOM 6668 C CA . PRO A 1 826 ? -8.203 46.281 0.464 1 96.25 826 PRO A CA 1
ATOM 6669 C C . PRO A 1 826 ? -9.602 46.844 0.663 1 96.25 826 PRO A C 1
ATOM 6671 O O . PRO A 1 826 ? -9.992 47.781 -0.031 1 96.25 826 PRO A O 1
ATOM 6674 N N . VAL A 1 827 ? -10.344 46.219 1.506 1 95.25 827 VAL A N 1
ATOM 6675 C CA . VAL A 1 827 ? -11.547 46.875 2.035 1 95.25 827 VAL A CA 1
ATOM 6676 C C . VAL A 1 827 ? -11.18 47.719 3.248 1 95.25 827 VAL A C 1
ATOM 6678 O O . VAL A 1 827 ? -10.32 47.344 4.047 1 95.25 827 VAL A O 1
ATOM 6681 N N . MET A 1 828 ? -11.75 48.875 3.398 1 94.5 828 MET A N 1
ATOM 6682 C CA . MET A 1 828 ? -11.453 49.844 4.469 1 94.5 828 MET A CA 1
ATOM 6683 C C . MET A 1 828 ? -12.719 50.188 5.242 1 94.5 828 MET A C 1
ATOM 6685 O O . MET A 1 828 ? -13.227 51.312 5.129 1 94.5 828 MET A O 1
ATOM 6689 N N . PRO A 1 829 ? -13.109 49.281 6.02 1 93.75 829 PRO A N 1
ATOM 6690 C CA . PRO A 1 829 ? -14.391 49.5 6.691 1 93.75 829 PRO A CA 1
ATOM 6691 C C . PRO A 1 829 ? -14.336 50.625 7.715 1 93.75 829 PRO A C 1
ATOM 6693 O O . PRO A 1 829 ? -13.281 50.875 8.312 1 93.75 829 PRO A O 1
ATOM 6696 N N . GLU A 1 830 ? -15.547 51.219 7.922 1 91.12 830 GLU A N 1
ATOM 6697 C CA . GLU A 1 830 ? -15.664 52.188 9 1 91.12 830 GLU A CA 1
ATOM 6698 C C . GLU A 1 830 ? -15.445 51.531 10.359 1 91.12 830 GLU A C 1
ATOM 6700 O O . GLU A 1 830 ? -15.898 50.406 10.602 1 91.12 830 GLU A O 1
ATOM 6705 N N . GLY A 1 831 ? -14.75 52.125 11.133 1 91.44 831 GLY A N 1
ATOM 6706 C CA . GLY A 1 831 ? -14.445 51.562 12.445 1 91.44 831 GLY A CA 1
ATOM 6707 C C . GLY A 1 831 ? -12.977 51.219 12.609 1 91.44 831 GLY A C 1
ATOM 6708 O O . GLY A 1 831 ? -12.5 51.031 13.727 1 91.44 831 GLY A O 1
ATOM 6709 N N . LEU A 1 832 ? -12.328 51.156 11.453 1 95.25 832 LEU A N 1
ATOM 6710 C CA . LEU A 1 832 ? -10.891 50.906 11.469 1 95.25 832 LEU A CA 1
ATOM 6711 C C . LEU A 1 832 ? -10.125 52.062 10.867 1 95.25 832 LEU A C 1
ATOM 6713 O O . LEU A 1 832 ? -10.398 52.5 9.734 1 95.25 832 LEU A O 1
ATOM 6717 N N . ASP A 1 833 ? -9.102 52.531 11.555 1 96.19 833 ASP A N 1
ATOM 6718 C CA . ASP A 1 833 ? -8.391 53.719 11.109 1 96.19 833 ASP A CA 1
ATOM 6719 C C . ASP A 1 833 ? -7.176 53.344 10.266 1 96.19 833 ASP A C 1
ATOM 6721 O O . ASP A 1 833 ? -6.746 54.125 9.414 1 96.19 833 ASP A O 1
ATOM 6725 N N . TRP A 1 834 ? -6.609 52.281 10.539 1 97.31 834 TRP A N 1
ATOM 6726 C CA . TRP A 1 834 ? -5.484 51.844 9.711 1 97.31 834 TRP A CA 1
ATOM 6727 C C . TRP A 1 834 ? -5.289 50.344 9.797 1 97.31 834 TRP A C 1
ATOM 6729 O O . TRP A 1 834 ? -5.773 49.688 10.727 1 97.31 834 TRP A O 1
ATOM 6739 N N . ALA A 1 835 ? -4.66 49.781 8.805 1 98.31 835 ALA A N 1
ATOM 6740 C CA . ALA A 1 835 ? -4.191 48.406 8.742 1 98.31 835 ALA A CA 1
ATOM 6741 C C . ALA A 1 835 ? -2.838 48.312 8.039 1 98.31 835 ALA A C 1
ATOM 6743 O O . ALA A 1 835 ? -2.604 49 7.039 1 98.31 835 ALA A O 1
ATOM 6744 N N . ARG A 1 836 ? -1.905 47.594 8.641 1 98.5 836 ARG A N 1
ATOM 6745 C CA . ARG A 1 836 ? -0.59 47.281 8.094 1 98.5 836 ARG A CA 1
ATOM 6746 C C . ARG A 1 836 ? -0.435 45.781 7.852 1 98.5 836 ARG A C 1
ATOM 6748 O O . ARG A 1 836 ? -0.324 45 8.805 1 98.5 836 ARG A O 1
ATOM 6755 N N . VAL A 1 837 ? -0.417 45.438 6.609 1 98.69 837 VAL A N 1
ATOM 6756 C CA . VAL A 1 837 ? -0.377 44.031 6.238 1 98.69 837 VAL A CA 1
ATOM 6757 C C . VAL A 1 837 ? 0.802 43.75 5.301 1 98.69 837 VAL A C 1
ATOM 6759 O O . VAL A 1 837 ? 1.074 44.562 4.402 1 98.69 837 VAL A O 1
ATOM 6762 N N . SER A 1 838 ? 1.538 42.75 5.555 1 98.38 838 SER A N 1
ATOM 6763 C CA . SER A 1 838 ? 2.602 42.344 4.648 1 98.38 838 SER A CA 1
ATOM 6764 C C . SER A 1 838 ? 2.588 40.812 4.449 1 98.38 838 SER A C 1
ATOM 6766 O O . SER A 1 838 ? 2.127 40.094 5.316 1 98.38 838 SER A O 1
ATOM 6768 N N . TYR A 1 839 ? 2.973 40.375 3.324 1 98.19 839 TYR A N 1
ATOM 6769 C CA . TYR A 1 839 ? 3.062 38.969 2.943 1 98.19 839 TYR A CA 1
ATOM 6770 C C . TYR A 1 839 ? 4.27 38.719 2.045 1 98.19 839 TYR A C 1
ATOM 6772 O O . TYR A 1 839 ? 4.402 39.344 0.987 1 98.19 839 TYR A O 1
ATOM 6780 N N . GLU A 1 840 ? 5.164 37.844 2.475 1 97.81 840 GLU A N 1
ATOM 6781 C CA . GLU A 1 840 ? 6.285 37.438 1.628 1 97.81 840 GLU A CA 1
ATOM 6782 C C . GLU A 1 840 ? 5.883 36.344 0.657 1 97.81 840 GLU A C 1
ATOM 6784 O O . GLU A 1 840 ? 6.047 35.156 0.954 1 97.81 840 GLU A O 1
ATOM 6789 N N . CYS A 1 841 ? 5.48 36.719 -0.517 1 96.94 841 CYS A N 1
ATOM 6790 C CA . CYS A 1 841 ? 5.133 35.75 -1.544 1 96.94 841 CYS A CA 1
ATOM 6791 C C . CYS A 1 841 ? 6.383 35.125 -2.168 1 96.94 841 CYS A C 1
ATOM 6793 O O . CYS A 1 841 ? 7.5 35.469 -1.772 1 96.94 841 CYS A O 1
ATOM 6795 N N . PRO A 1 842 ? 6.277 34.25 -3.104 1 96.19 842 PRO A N 1
ATOM 6796 C CA . PRO A 1 842 ? 7.441 33.594 -3.689 1 96.19 842 PRO A CA 1
ATOM 6797 C C . PRO A 1 842 ? 8.414 34.562 -4.348 1 96.19 842 PRO A C 1
ATOM 6799 O O . PRO A 1 842 ? 9.602 34.25 -4.5 1 96.19 842 PRO A O 1
ATOM 6802 N N . TYR A 1 843 ? 8.008 35.781 -4.695 1 97.25 843 TYR A N 1
ATOM 6803 C CA . TYR A 1 843 ? 8.836 36.75 -5.414 1 97.25 843 TYR A CA 1
ATOM 6804 C C . TYR A 1 843 ? 9.406 37.812 -4.465 1 97.25 843 TYR A C 1
ATOM 6806 O O . TYR A 1 843 ? 10.305 38.562 -4.836 1 97.25 843 TYR A O 1
ATOM 6814 N N . GLY A 1 844 ? 8.891 37.875 -3.271 1 96.88 844 GLY A N 1
ATOM 6815 C CA . GLY A 1 844 ? 9.344 38.844 -2.307 1 96.88 844 GLY A CA 1
ATOM 6816 C C . GLY A 1 844 ? 8.219 39.438 -1.464 1 96.88 844 GLY A C 1
ATOM 6817 O O . GLY A 1 844 ? 7.117 38.875 -1.423 1 96.88 844 GLY A O 1
ATOM 6818 N N . GLN A 1 845 ? 8.461 40.5 -0.828 1 97.31 845 GLN A N 1
ATOM 6819 C CA . GLN A 1 845 ? 7.531 41.062 0.153 1 97.31 845 GLN A CA 1
ATOM 6820 C C . GLN A 1 845 ? 6.508 41.969 -0.515 1 97.31 845 GLN A C 1
ATOM 6822 O O . GLN A 1 845 ? 6.867 42.844 -1.318 1 97.31 845 GLN A O 1
ATOM 6827 N N . ILE A 1 846 ? 5.277 41.75 -0.265 1 98.5 846 ILE A N 1
ATOM 6828 C CA . ILE A 1 846 ? 4.164 42.625 -0.603 1 98.5 846 ILE A CA 1
ATOM 6829 C C . ILE A 1 846 ? 3.719 43.406 0.641 1 98.5 846 ILE A C 1
ATOM 6831 O O . ILE A 1 846 ? 3.543 42.812 1.71 1 98.5 846 ILE A O 1
ATOM 6835 N N . LEU A 1 847 ? 3.582 44.688 0.527 1 98.31 847 LEU A N 1
ATOM 6836 C CA . LEU A 1 847 ? 3.07 45.5 1.621 1 98.31 847 LEU A CA 1
ATOM 6837 C C . LEU A 1 847 ? 1.804 46.25 1.202 1 98.31 847 LEU A C 1
ATOM 6839 O O . LEU A 1 847 ? 1.718 46.75 0.08 1 98.31 847 LEU A O 1
ATOM 6843 N N . SER A 1 848 ? 0.846 46.281 2.016 1 98.44 848 SER A N 1
ATOM 6844 C CA . SER A 1 848 ? -0.373 47.062 1.894 1 98.44 848 SER A CA 1
ATOM 6845 C C . SER A 1 848 ? -0.731 47.75 3.215 1 98.44 848 SER A C 1
ATOM 6847 O O . SER A 1 848 ? -1.23 47.094 4.133 1 98.44 848 SER A O 1
ATOM 6849 N N . HIS A 1 849 ? -0.44 49.062 3.277 1 98.06 849 HIS A N 1
ATOM 6850 C CA . HIS A 1 849 ? -0.676 49.844 4.48 1 98.06 849 HIS A CA 1
ATOM 6851 C C . HIS A 1 849 ? -1.607 51.031 4.195 1 98.06 849 HIS A C 1
ATOM 6853 O O . HIS A 1 849 ? -1.256 51.938 3.438 1 98.06 849 HIS A O 1
ATOM 6859 N N . TRP A 1 850 ? -2.812 51.062 4.785 1 97.06 850 TRP A N 1
ATOM 6860 C CA . TRP A 1 850 ? -3.703 52.188 4.629 1 97.06 850 TRP A CA 1
ATOM 6861 C C . TRP A 1 850 ? -4.031 52.812 5.98 1 97.06 850 TRP A C 1
ATOM 6863 O O . TRP A 1 850 ? -4.02 52.125 7.008 1 97.06 850 TRP A O 1
ATOM 6873 N N . GLU A 1 851 ? -4.238 54.062 5.969 1 96.81 851 GLU A N 1
ATOM 6874 C CA . GLU A 1 851 ? -4.52 54.844 7.176 1 96.81 851 GLU A CA 1
ATOM 6875 C C . GLU A 1 851 ? -5.453 56 6.879 1 96.81 851 GLU A C 1
ATOM 6877 O O . GLU A 1 851 ? -5.32 56.656 5.848 1 96.81 851 GLU A O 1
ATOM 6882 N N . ARG A 1 852 ? -6.445 56.156 7.754 1 94.81 852 ARG A N 1
ATOM 6883 C CA . ARG A 1 852 ? -7.32 57.344 7.75 1 94.81 852 ARG A CA 1
ATOM 6884 C C . ARG A 1 852 ? -6.773 58.438 8.656 1 94.81 852 ARG A C 1
ATOM 6886 O O . ARG A 1 852 ? -6.723 58.281 9.883 1 94.81 852 ARG A O 1
ATOM 6893 N N . LYS A 1 853 ? -6.391 59.406 8.023 1 90.06 853 LYS A N 1
ATOM 6894 C CA . LYS A 1 853 ? -5.859 60.562 8.773 1 90.06 853 LYS A CA 1
ATOM 6895 C C . LYS A 1 853 ? -6.379 61.875 8.219 1 90.06 853 LYS A C 1
ATOM 6897 O O . LYS A 1 853 ? -6.301 62.125 7.012 1 90.06 853 LYS A O 1
ATOM 6902 N N . ASN A 1 854 ? -6.785 62.812 9.102 1 87.31 854 ASN A N 1
ATOM 6903 C CA . ASN A 1 854 ? -7.223 64.125 8.75 1 87.31 854 ASN A CA 1
ATOM 6904 C C . ASN A 1 854 ? -8.234 64.125 7.609 1 87.31 854 ASN A C 1
ATOM 6906 O O . ASN A 1 854 ? -8.07 64.812 6.613 1 87.31 854 ASN A O 1
ATOM 6910 N N . GLN A 1 855 ? -9.148 63.25 7.594 1 85.19 855 GLN A N 1
ATOM 6911 C CA . GLN A 1 855 ? -10.25 63.125 6.648 1 85.19 855 GLN A CA 1
ATOM 6912 C C . GLN A 1 855 ? -9.75 62.688 5.273 1 85.19 855 GLN A C 1
ATOM 6914 O O . GLN A 1 855 ? -10.43 62.906 4.266 1 85.19 855 GLN A O 1
ATOM 6919 N N . GLN A 1 856 ? -8.5 62.188 5.34 1 90.69 856 GLN A N 1
ATOM 6920 C CA . GLN A 1 856 ? -7.934 61.656 4.109 1 90.69 856 GLN A CA 1
ATOM 6921 C C . GLN A 1 856 ? -7.496 60.219 4.297 1 90.69 856 GLN A C 1
ATOM 6923 O O . GLN A 1 856 ? -7.098 59.812 5.395 1 90.69 856 GLN A O 1
ATOM 6928 N N . MET A 1 857 ? -7.641 59.531 3.195 1 93.25 857 MET A N 1
ATOM 6929 C CA . MET A 1 857 ? -7.137 58.156 3.148 1 93.25 857 MET A CA 1
ATOM 6930 C C . MET A 1 857 ? -5.754 58.125 2.506 1 93.25 857 MET A C 1
ATOM 6932 O O . MET A 1 857 ? -5.527 58.719 1.466 1 93.25 857 MET A O 1
ATOM 6936 N N . HIS A 1 858 ? -4.816 57.5 3.252 1 94.69 858 HIS A N 1
ATOM 6937 C CA . HIS A 1 858 ? -3.479 57.219 2.742 1 94.69 858 HIS A CA 1
ATOM 6938 C C . HIS A 1 858 ? -3.258 55.719 2.549 1 94.69 858 HIS A C 1
ATOM 6940 O O . HIS A 1 858 ? -3.496 54.938 3.467 1 94.69 858 HIS A O 1
ATOM 6946 N N . TRP A 1 859 ? -2.904 55.312 1.382 1 95.75 859 TRP A N 1
ATOM 6947 C CA . TRP A 1 859 ? -2.631 53.938 1.083 1 95.75 859 TRP A CA 1
ATOM 6948 C C . TRP A 1 859 ? -1.251 53.75 0.455 1 95.75 859 TRP A C 1
ATOM 6950 O O . TRP A 1 859 ? -0.991 54.281 -0.632 1 95.75 859 TRP A O 1
ATOM 6960 N N . SER A 1 860 ? -0.339 53.094 1.215 1 96.31 860 SER A N 1
ATOM 6961 C CA . SER A 1 860 ? 1.021 52.812 0.766 1 96.31 860 SER A CA 1
ATOM 6962 C C . SER A 1 860 ? 1.19 51.344 0.412 1 96.31 860 SER A C 1
ATOM 6964 O O . SER A 1 860 ? 0.815 50.469 1.191 1 96.31 860 SER A O 1
ATOM 6966 N N . ILE A 1 861 ? 1.753 51.125 -0.741 1 96.5 861 ILE A N 1
ATOM 6967 C CA . ILE A 1 861 ? 1.907 49.719 -1.177 1 96.5 861 ILE A CA 1
ATOM 6968 C C . ILE A 1 861 ? 3.34 49.5 -1.651 1 96.5 861 ILE A C 1
ATOM 6970 O O . ILE A 1 861 ? 4.043 50.438 -2.012 1 96.5 861 ILE A O 1
ATOM 6974 N N . GLN A 1 862 ? 3.752 48.25 -1.492 1 97.31 862 GLN A N 1
ATOM 6975 C CA . GLN A 1 862 ? 5.016 47.781 -2.045 1 97.31 862 GLN A CA 1
ATOM 6976 C C . GLN A 1 862 ? 4.812 46.531 -2.895 1 97.31 862 GLN A C 1
ATOM 6978 O O . GLN A 1 862 ? 4.121 45.594 -2.477 1 97.31 862 GLN A O 1
ATOM 6983 N N . ILE A 1 863 ? 5.305 46.562 -4.109 1 97.12 863 ILE A N 1
ATOM 6984 C CA . ILE A 1 863 ? 5.242 45.469 -5.062 1 97.12 863 ILE A CA 1
ATOM 6985 C C . ILE A 1 863 ? 6.648 44.938 -5.324 1 97.12 863 ILE A C 1
ATOM 6987 O O . ILE A 1 863 ? 7.539 45.688 -5.734 1 97.12 863 ILE A O 1
ATOM 6991 N N . PRO A 1 864 ? 6.914 43.688 -5.094 1 97.44 864 PRO A N 1
ATOM 6992 C CA . PRO A 1 864 ? 8.273 43.156 -5.242 1 97.44 864 PRO A CA 1
ATOM 6993 C C . PRO A 1 864 ? 8.711 43.062 -6.699 1 97.44 864 PRO A C 1
ATOM 6995 O O . PRO A 1 864 ? 7.875 43.031 -7.602 1 97.44 864 PRO A O 1
ATOM 6998 N N . PRO A 1 865 ? 10.039 42.969 -6.941 1 97.25 865 PRO A N 1
ATOM 6999 C CA . PRO A 1 865 ? 10.555 42.844 -8.305 1 97.25 865 PRO A CA 1
ATOM 7000 C C . PRO A 1 865 ? 10 41.625 -9.039 1 97.25 865 PRO A C 1
ATOM 7002 O O . PRO A 1 865 ? 9.672 40.625 -8.406 1 97.25 865 PRO A O 1
ATOM 7005 N N . ASN A 1 866 ? 9.938 41.781 -10.367 1 97.31 866 ASN A N 1
ATOM 7006 C CA . ASN A 1 866 ? 9.555 40.688 -11.258 1 97.31 866 ASN A CA 1
ATOM 7007 C C . ASN A 1 866 ? 8.078 40.312 -11.086 1 97.31 866 ASN A C 1
ATOM 7009 O O . ASN A 1 866 ? 7.684 39.188 -11.359 1 97.31 866 ASN A O 1
ATOM 7013 N N . THR A 1 867 ? 7.258 41.281 -10.469 1 96.62 867 THR A N 1
ATOM 7014 C CA . THR A 1 867 ? 5.816 41.094 -10.328 1 96.62 867 THR A CA 1
ATOM 7015 C C . THR A 1 867 ? 5.078 42.375 -10.727 1 96.62 867 THR A C 1
ATOM 7017 O O . THR A 1 867 ? 5.703 43.406 -11.023 1 96.62 867 THR A O 1
ATOM 7020 N N . ARG A 1 868 ? 3.789 42.219 -10.852 1 94.88 868 ARG A N 1
ATOM 7021 C CA . ARG A 1 868 ? 2.91 43.375 -11.023 1 94.88 868 ARG A CA 1
ATOM 7022 C C . ARG A 1 868 ? 1.612 43.188 -10.242 1 94.88 868 ARG A C 1
ATOM 7024 O O . ARG A 1 868 ? 1.211 42.062 -9.945 1 94.88 868 ARG A O 1
ATOM 7031 N N . ALA A 1 869 ? 0.991 44.281 -9.961 1 96.06 869 ALA A N 1
ATOM 7032 C CA . ALA A 1 869 ? -0.226 44.25 -9.156 1 96.06 869 ALA A CA 1
ATOM 7033 C C . ALA A 1 869 ? -1.371 44.969 -9.859 1 96.06 869 ALA A C 1
ATOM 7035 O O . ALA A 1 869 ? -1.167 46.031 -10.477 1 96.06 869 ALA A O 1
ATOM 7036 N N . ILE A 1 870 ? -2.463 44.406 -9.875 1 95.12 870 ILE A N 1
ATOM 7037 C CA . ILE A 1 870 ? -3.701 45.062 -10.273 1 95.12 870 ILE A CA 1
ATOM 7038 C C . ILE A 1 870 ? -4.297 45.781 -9.078 1 95.12 870 ILE A C 1
ATOM 7040 O O . ILE A 1 870 ? -4.598 45.188 -8.047 1 95.12 870 ILE A O 1
ATOM 7044 N N . ILE A 1 871 ? -4.414 47.094 -9.219 1 94.31 871 ILE A N 1
ATOM 7045 C CA . ILE A 1 871 ? -4.883 47.938 -8.125 1 94.31 871 ILE A CA 1
ATOM 7046 C C . ILE A 1 871 ? -6.379 48.219 -8.273 1 94.31 871 ILE A C 1
ATOM 7048 O O . ILE A 1 871 ? -6.832 48.688 -9.312 1 94.31 871 ILE A O 1
ATOM 7052 N N . GLN A 1 872 ? -7.086 47.875 -7.254 1 91.69 872 GLN A N 1
ATOM 7053 C CA . GLN A 1 872 ? -8.508 48.188 -7.207 1 91.69 872 GLN A CA 1
ATOM 7054 C C . GLN A 1 872 ? -8.812 49.188 -6.074 1 91.69 872 GLN A C 1
ATOM 7056 O O . GLN A 1 872 ? -8.68 48.844 -4.898 1 91.69 872 GLN A O 1
ATOM 7061 N N . LEU A 1 873 ? -9.211 50.344 -6.449 1 87.62 873 LEU A N 1
ATOM 7062 C CA . LEU A 1 873 ? -9.539 51.375 -5.477 1 87.62 873 LEU A CA 1
ATOM 7063 C C . LEU A 1 873 ? -11.008 5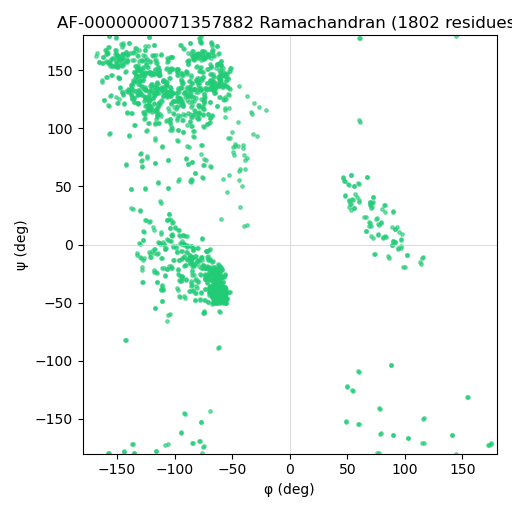1.281 -5.074 1 87.62 873 LEU A C 1
ATOM 7065 O O . LEU A 1 873 ? -11.859 50.906 -5.879 1 87.62 873 LEU A O 1
ATOM 7069 N N . PRO A 1 874 ? -11.258 51.656 -3.828 1 82.5 874 PRO A N 1
ATOM 7070 C CA . PRO A 1 874 ? -12.672 51.719 -3.453 1 82.5 874 PRO A CA 1
ATOM 7071 C C . PRO A 1 874 ? -13.469 52.719 -4.32 1 82.5 874 PRO A C 1
ATOM 7073 O O . PRO A 1 874 ? -12.898 53.688 -4.84 1 82.5 874 PRO A O 1
ATOM 7076 N N . GLU A 1 875 ? -14.711 52.531 -4.457 1 73.69 875 GLU A N 1
ATOM 7077 C CA . GLU A 1 875 ? -15.57 53.312 -5.328 1 73.69 875 GLU A CA 1
ATOM 7078 C C . GLU A 1 875 ? -15.523 54.812 -4.957 1 73.69 875 GLU A C 1
ATOM 7080 O O . GLU A 1 875 ? -15.562 55.656 -5.832 1 73.69 875 GLU A O 1
ATOM 7085 N N . ALA A 1 876 ? -15.352 55.062 -3.723 1 74.06 876 ALA A N 1
ATOM 7086 C CA . ALA A 1 876 ? -15.398 56.438 -3.252 1 74.06 876 ALA A CA 1
ATOM 7087 C C . ALA A 1 876 ? -14.055 57.125 -3.424 1 74.06 876 ALA A C 1
ATOM 7089 O O . ALA A 1 876 ? -13.945 58.344 -3.275 1 74.06 876 ALA A O 1
ATOM 7090 N N . ALA A 1 877 ? -13.109 56.375 -3.852 1 77.94 877 ALA A N 1
ATOM 7091 C CA . ALA A 1 877 ? -11.758 56.906 -3.922 1 77.94 877 ALA A CA 1
ATOM 7092 C C . ALA A 1 877 ? -11.539 57.656 -5.238 1 77.94 877 ALA A C 1
ATOM 7094 O O . ALA A 1 877 ? -11.898 57.156 -6.305 1 77.94 877 ALA A O 1
ATOM 7095 N N . SER A 1 878 ? -11.086 58.844 -5.133 1 74.62 878 SER A N 1
ATOM 7096 C CA . SER A 1 878 ? -10.703 59.625 -6.309 1 74.62 878 SER A CA 1
ATOM 7097 C C . SER A 1 878 ? -9.297 60.188 -6.148 1 74.62 878 SER A C 1
ATOM 7099 O O . SER A 1 878 ? -9.125 61.406 -6.102 1 74.62 878 SER A O 1
ATOM 7101 N N . PRO A 1 879 ? -8.359 59.25 -6.129 1 75.88 879 PRO A N 1
ATOM 7102 C CA . PRO A 1 879 ? -7 59.781 -6.008 1 75.88 879 PRO A CA 1
ATOM 7103 C C . PRO A 1 879 ? -6.488 60.406 -7.312 1 75.88 879 PRO A C 1
ATOM 7105 O O . PRO A 1 879 ? -7.09 60.188 -8.367 1 75.88 879 PRO A O 1
ATOM 7108 N N . ASP A 1 880 ? -5.453 61.25 -7.227 1 75.31 880 ASP A N 1
ATOM 7109 C CA . ASP A 1 880 ? -4.746 61.75 -8.406 1 75.31 880 ASP A CA 1
ATOM 7110 C C . ASP A 1 880 ? -3.939 60.625 -9.07 1 75.31 880 ASP A C 1
ATOM 7112 O O . ASP A 1 880 ? -2.963 60.156 -8.5 1 75.31 880 ASP A O 1
ATOM 7116 N N . LEU A 1 881 ? -4.492 60.188 -10.164 1 76.88 881 LEU A N 1
ATOM 7117 C CA . LEU A 1 881 ? -3.867 59.031 -10.836 1 76.88 881 LEU A CA 1
ATOM 7118 C C . LEU A 1 881 ? -2.875 59.531 -11.898 1 76.88 881 LEU A C 1
ATOM 7120 O O . LEU A 1 881 ? -2.346 58.719 -12.664 1 76.88 881 LEU A O 1
ATOM 7124 N N . SER A 1 882 ? -2.68 60.781 -11.867 1 67.62 882 SER A N 1
ATOM 7125 C CA . SER A 1 882 ? -1.837 61.344 -12.922 1 67.62 882 SER A CA 1
ATOM 7126 C C . SER A 1 882 ? -0.425 60.781 -12.859 1 67.62 882 SER A C 1
ATOM 7128 O O . SER A 1 882 ? 0.268 60.719 -13.883 1 67.62 882 SER A O 1
ATOM 7130 N N . GLN A 1 883 ? -0.176 60.344 -11.734 1 65.81 883 GLN A N 1
ATOM 7131 C CA . GLN A 1 883 ? 1.191 59.875 -11.562 1 65.81 883 GLN A CA 1
ATOM 7132 C C . GLN A 1 883 ? 1.306 58.406 -11.914 1 65.81 883 GLN A C 1
ATOM 7134 O O . GLN A 1 883 ? 2.408 57.844 -11.961 1 65.81 883 GLN A O 1
ATOM 7139 N N . TYR A 1 884 ? 0.134 57.812 -12.18 1 70 884 TYR A N 1
ATOM 7140 C CA . TYR A 1 884 ? 0.186 56.375 -12.422 1 70 884 TYR A CA 1
ATOM 7141 C C . TYR A 1 884 ? -0.253 56.031 -13.844 1 70 884 TYR A C 1
ATOM 7143 O O . TYR A 1 884 ? -1.407 56.25 -14.211 1 70 884 TYR A O 1
ATOM 7151 N N . PRO A 1 885 ? 0.67 55.969 -14.758 1 55.28 885 PRO A N 1
ATOM 7152 C CA . PRO A 1 885 ? 0.378 55.906 -16.188 1 55.28 885 PRO A CA 1
ATOM 7153 C C . PRO A 1 885 ? -0.385 54.656 -16.594 1 55.28 885 PRO A C 1
ATOM 7155 O O . PRO A 1 885 ? -1.03 54.625 -17.641 1 55.28 885 PRO A O 1
ATOM 7158 N N . ASP A 1 886 ? -0.237 53.5 -16.047 1 59.28 886 ASP A N 1
ATOM 7159 C CA . ASP A 1 886 ? -0.582 52.281 -16.781 1 59.28 886 ASP A CA 1
ATOM 7160 C C . ASP A 1 886 ? -1.979 51.812 -16.406 1 59.28 886 ASP A C 1
ATOM 7162 O O . ASP A 1 886 ? -2.182 51.25 -15.328 1 59.28 886 ASP A O 1
ATOM 7166 N N . LEU A 1 887 ? -2.973 52.312 -17.125 1 60.72 887 LEU A N 1
ATOM 7167 C CA . LEU A 1 887 ? -4.344 51.812 -17.125 1 60.72 887 LEU A CA 1
ATOM 7168 C C . LEU A 1 887 ? -4.523 50.719 -18.172 1 60.72 887 LEU A C 1
ATOM 7170 O O . LEU A 1 887 ? -4.258 50.938 -19.344 1 60.72 887 LEU A O 1
ATOM 7174 N N . GLU A 1 888 ? -4.242 49.531 -17.922 1 59.19 888 GLU A N 1
ATOM 7175 C CA . GLU A 1 888 ? -4.512 48.469 -18.875 1 59.19 888 GLU A CA 1
ATOM 7176 C C . GLU A 1 888 ? -5.984 48.062 -18.859 1 59.19 888 GLU A C 1
ATOM 7178 O O . GLU A 1 888 ? -6.465 47.5 -17.891 1 59.19 888 GLU A O 1
ATOM 7183 N N . GLY A 1 889 ? -6.676 48.219 -19.953 1 57.59 889 GLY A N 1
ATOM 7184 C CA . GLY A 1 889 ? -8.062 47.844 -20.109 1 57.59 889 GLY A CA 1
ATOM 7185 C C . GLY A 1 889 ? -8.969 48.375 -19.031 1 57.59 889 GLY A C 1
ATOM 7186 O O . GLY A 1 889 ? -9.852 47.688 -18.516 1 57.59 889 GLY A O 1
ATOM 7187 N N . GLY A 1 890 ? -8.617 49.656 -18.469 1 61.91 890 GLY A N 1
ATOM 7188 C CA . GLY A 1 890 ? -9.422 50.312 -17.453 1 61.91 890 GLY A CA 1
ATOM 7189 C C . GLY A 1 890 ? -9.008 49.938 -16.047 1 61.91 890 GLY A C 1
ATOM 7190 O O . GLY A 1 890 ? -9.555 50.469 -15.07 1 61.91 890 GLY A O 1
ATOM 7191 N N . ARG A 1 891 ? -7.898 49.094 -16.094 1 77.31 891 ARG A N 1
ATOM 7192 C CA . ARG A 1 891 ? -7.398 48.688 -14.789 1 77.31 891 ARG A CA 1
ATOM 7193 C C . ARG A 1 891 ? -6.066 49.344 -14.477 1 77.31 891 ARG A C 1
ATOM 7195 O O . ARG A 1 891 ? -5.234 49.531 -15.367 1 77.31 891 ARG A O 1
ATOM 7202 N N . ILE A 1 892 ? -5.945 49.719 -13.227 1 88.69 892 ILE A N 1
ATOM 7203 C CA . ILE A 1 892 ? -4.652 50.219 -12.789 1 88.69 892 ILE A CA 1
ATOM 7204 C C . ILE A 1 892 ? -3.693 49.062 -12.523 1 88.69 892 ILE A C 1
ATOM 7206 O O . ILE A 1 892 ? -3.92 48.25 -11.625 1 88.69 892 ILE A O 1
ATOM 7210 N N . VAL A 1 893 ? -2.719 48.906 -13.359 1 92.94 893 VAL A N 1
ATOM 7211 C CA . VAL A 1 893 ? -1.704 47.875 -13.195 1 92.94 893 VAL A CA 1
ATOM 7212 C C . VAL A 1 893 ? -0.346 48.531 -12.93 1 92.94 893 VAL A C 1
ATOM 7214 O O . VAL A 1 893 ? 0.131 49.312 -13.734 1 92.94 893 VAL A O 1
ATOM 7217 N N . LEU A 1 894 ? 0.225 48.188 -11.797 1 93.69 894 LEU A N 1
ATOM 7218 C CA . LEU A 1 894 ? 1.488 48.812 -11.398 1 93.69 894 LEU A CA 1
ATOM 7219 C C . LEU A 1 894 ? 2.604 47.75 -11.352 1 93.69 894 LEU A C 1
ATOM 7221 O O . LEU A 1 894 ? 2.402 46.656 -10.859 1 93.69 894 LEU A O 1
ATOM 7225 N N . PRO A 1 895 ? 3.73 48.062 -11.922 1 93.75 895 PRO A N 1
ATOM 7226 C CA . PRO A 1 895 ? 4.898 47.188 -11.781 1 93.75 895 PRO A CA 1
ATOM 7227 C C . PRO A 1 895 ? 5.547 47.281 -10.398 1 93.75 895 PRO A C 1
ATOM 7229 O O . PRO A 1 895 ? 5.047 48 -9.523 1 93.75 895 PRO A O 1
ATOM 7232 N N . SER A 1 896 ? 6.664 46.656 -10.195 1 95.94 896 SER A N 1
ATOM 7233 C CA . SER A 1 896 ? 7.355 46.625 -8.914 1 95.94 896 SER A CA 1
ATOM 7234 C C . SER A 1 896 ? 7.75 48.031 -8.477 1 95.94 896 SER A C 1
ATOM 7236 O O . SER A 1 896 ? 8.094 48.875 -9.305 1 95.94 896 SER A O 1
ATOM 7238 N N . GLY A 1 897 ? 7.688 48.219 -7.176 1 94.88 897 GLY A N 1
ATOM 7239 C CA . GLY A 1 897 ? 8.016 49.531 -6.613 1 94.88 897 GLY A CA 1
ATOM 7240 C C . GLY A 1 897 ? 7.168 49.906 -5.414 1 94.88 897 GLY A C 1
ATOM 7241 O O . GLY A 1 897 ? 6.375 49.062 -4.934 1 94.88 897 GLY A O 1
ATOM 7242 N N . GLN A 1 898 ? 7.473 51.094 -4.891 1 95 898 GLN A N 1
ATOM 7243 C CA . GLN A 1 898 ? 6.688 51.656 -3.803 1 95 898 GLN A CA 1
ATOM 7244 C C . GLN A 1 898 ? 5.75 52.75 -4.312 1 95 898 GLN A C 1
ATOM 7246 O O . GLN A 1 898 ? 6.137 53.562 -5.145 1 95 898 GLN A O 1
ATOM 7251 N N . TYR A 1 899 ? 4.523 52.656 -3.918 1 93.44 899 TYR A N 1
ATOM 7252 C CA . TYR A 1 899 ? 3.504 53.594 -4.375 1 93.44 899 TYR A CA 1
ATOM 7253 C C . TYR A 1 899 ? 2.68 54.125 -3.203 1 93.44 899 TYR A C 1
ATOM 7255 O O . TYR A 1 899 ? 2.621 53.5 -2.146 1 93.44 899 TYR A O 1
ATOM 7263 N N . HIS A 1 900 ? 2.129 55.312 -3.402 1 93.5 900 HIS A N 1
ATOM 7264 C CA . HIS A 1 900 ? 1.296 55.938 -2.385 1 93.5 900 HIS A CA 1
ATOM 7265 C C . HIS A 1 900 ? 0.068 56.594 -3.006 1 93.5 900 HIS A C 1
ATOM 7267 O O . HIS A 1 900 ? 0.185 57.375 -3.975 1 93.5 900 HIS A O 1
ATOM 7273 N N . PHE A 1 901 ? -1.065 56.312 -2.512 1 92.06 901 PHE A N 1
ATOM 7274 C CA . PHE A 1 901 ? -2.33 56.906 -2.938 1 92.06 901 PHE A CA 1
ATOM 7275 C C . PHE A 1 901 ? -2.951 57.719 -1.812 1 92.06 901 PHE A C 1
ATOM 7277 O O . PHE A 1 901 ? -2.889 57.344 -0.644 1 92.06 901 PHE A O 1
ATOM 7284 N N . THR A 1 902 ? -3.475 58.812 -2.182 1 91.5 902 THR A N 1
ATOM 7285 C CA . THR A 1 902 ? -4.199 59.656 -1.229 1 91.5 902 THR A CA 1
ATOM 7286 C C . THR A 1 902 ? -5.516 60.125 -1.831 1 91.5 902 THR A C 1
ATOM 7288 O O . THR A 1 902 ? -5.566 60.5 -3.006 1 91.5 902 THR A O 1
ATOM 7291 N N . TRP A 1 903 ? -6.465 60.188 -1.022 1 89.62 903 TRP A N 1
ATOM 7292 C CA . TRP A 1 903 ? -7.746 60.75 -1.439 1 89.62 903 TRP A CA 1
ATOM 7293 C C . TRP A 1 903 ? -8.57 61.188 -0.231 1 89.62 903 TRP A C 1
ATOM 7295 O O . TRP A 1 903 ? -8.336 60.719 0.887 1 89.62 903 TRP A O 1
ATOM 7305 N N . MET B 1 1 ? -43.531 -89.312 -20.203 1 21.22 1 MET B N 1
ATOM 7306 C CA . MET B 1 1 ? -43.562 -88.812 -21.562 1 21.22 1 MET B CA 1
ATOM 7307 C C . MET B 1 1 ? -43.062 -87.375 -21.609 1 21.22 1 MET B C 1
ATOM 7309 O O . MET B 1 1 ? -42.531 -86.938 -22.625 1 21.22 1 MET B O 1
ATOM 7313 N N . GLN B 1 2 ? -43.5 -86.625 -20.734 1 19.67 2 GLN B N 1
ATOM 7314 C CA . GLN B 1 2 ? -44 -85.25 -20.891 1 19.67 2 GLN B CA 1
ATOM 7315 C C . GLN B 1 2 ? -42.906 -84.312 -21.297 1 19.67 2 GLN B C 1
ATOM 7317 O O . GLN B 1 2 ? -41.75 -84.5 -20.922 1 19.67 2 GLN B O 1
ATOM 7322 N N . TYR B 1 3 ? -43.281 -83.188 -22.188 1 16.75 3 TYR B N 1
ATOM 7323 C CA . TYR B 1 3 ? -43.156 -82.188 -23.203 1 16.75 3 TYR B CA 1
ATOM 7324 C C . TYR B 1 3 ? -42.688 -80.875 -22.594 1 16.75 3 TYR B C 1
ATOM 7326 O O . TYR B 1 3 ? -42.75 -79.812 -23.234 1 16.75 3 TYR B O 1
ATOM 7334 N N . LYS B 1 4 ? -42.875 -80.812 -21.234 1 20.7 4 LYS B N 1
ATOM 7335 C CA . LYS B 1 4 ? -43.062 -79.375 -20.859 1 20.7 4 LYS B CA 1
ATOM 7336 C C . LYS B 1 4 ? -42.062 -78.5 -21.562 1 20.7 4 LYS B C 1
ATOM 7338 O O . LYS B 1 4 ? -40.875 -78.75 -21.547 1 20.7 4 LYS B O 1
ATOM 7343 N N . GLN B 1 5 ? -42.469 -77.375 -22.078 1 19.97 5 GLN B N 1
ATOM 7344 C CA . GLN B 1 5 ? -42.375 -76.375 -23.125 1 19.97 5 GLN B CA 1
ATOM 7345 C C . GLN B 1 5 ? -41.062 -75.625 -23 1 19.97 5 GLN B C 1
ATOM 7347 O O . GLN B 1 5 ? -40.375 -75.688 -21.969 1 19.97 5 GLN B O 1
ATOM 7352 N N . LEU B 1 6 ? -41.125 -74.188 -23.328 1 21.58 6 LEU B N 1
ATOM 7353 C CA . LEU B 1 6 ? -40.719 -73.375 -24.484 1 21.58 6 LEU B CA 1
ATOM 7354 C C . LEU B 1 6 ? -39.5 -72.562 -24.188 1 21.58 6 LEU B C 1
ATOM 7356 O O . LEU B 1 6 ? -38.531 -72.5 -24.953 1 21.58 6 LEU B O 1
ATOM 7360 N N . THR B 1 7 ? -39.531 -71.5 -23.203 1 22.95 7 THR B N 1
ATOM 7361 C CA . THR B 1 7 ? -39.469 -70.062 -23.625 1 22.95 7 THR B CA 1
ATOM 7362 C C . THR B 1 7 ? -38 -69.625 -23.688 1 22.95 7 THR B C 1
ATOM 7364 O O . THR B 1 7 ? -37.281 -69.688 -22.688 1 22.95 7 THR B O 1
ATOM 7367 N N . ILE B 1 8 ? -37.344 -69.5 -24.734 1 25.17 8 ILE B N 1
ATOM 7368 C CA . ILE B 1 8 ? -36.094 -69 -25.312 1 25.17 8 ILE B CA 1
ATOM 7369 C C . ILE B 1 8 ? -36 -67.5 -25.062 1 25.17 8 ILE B C 1
ATOM 7371 O O . ILE B 1 8 ? -35.219 -66.812 -25.75 1 25.17 8 ILE B O 1
ATOM 7375 N N . ILE B 1 9 ? -36.688 -66.938 -24.094 1 25.91 9 ILE B N 1
ATOM 7376 C CA . ILE B 1 9 ? -36.75 -65.5 -24.359 1 25.91 9 ILE B CA 1
ATOM 7377 C C . ILE B 1 9 ? -35.344 -64.938 -24.578 1 25.91 9 ILE B C 1
ATOM 7379 O O . ILE B 1 9 ? -34.406 -65.25 -23.797 1 25.91 9 ILE B O 1
ATOM 7383 N N . LEU B 1 10 ? -35.062 -64.375 -25.828 1 25.48 10 LEU B N 1
ATOM 7384 C CA . LEU B 1 10 ? -34.188 -63.469 -26.594 1 25.48 10 LEU B CA 1
ATOM 7385 C C . LEU B 1 10 ? -33.812 -62.219 -25.812 1 25.48 10 LEU B C 1
ATOM 7387 O O . LEU B 1 10 ? -34.719 -61.406 -25.484 1 25.48 10 LEU B O 1
ATOM 7391 N N . ILE B 1 11 ? -33 -62.312 -24.875 1 26.44 11 ILE B N 1
ATOM 7392 C CA . ILE B 1 11 ? -32.406 -61.188 -24.156 1 26.44 11 ILE B CA 1
ATOM 7393 C C . ILE B 1 11 ? -31.969 -60.125 -25.156 1 26.44 11 ILE B C 1
ATOM 7395 O O . ILE B 1 11 ? -31.016 -60.344 -25.922 1 26.44 11 ILE B O 1
ATOM 7399 N N . MET B 1 12 ? -32.969 -59.5 -25.953 1 25.22 12 MET B N 1
ATOM 7400 C CA . MET B 1 12 ? -32.656 -58.406 -26.875 1 25.22 12 MET B CA 1
ATOM 7401 C C . MET B 1 12 ? -31.891 -57.312 -26.172 1 25.22 12 MET B C 1
ATOM 7403 O O . MET B 1 12 ? -32.375 -56.75 -25.172 1 25.22 12 MET B O 1
ATOM 7407 N N . LEU B 1 13 ? -30.594 -57.344 -26.172 1 27.59 13 LEU B N 1
ATOM 7408 C CA . LEU B 1 13 ? -29.656 -56.25 -25.938 1 27.59 13 LEU B CA 1
ATOM 7409 C C . LEU B 1 13 ? -30.109 -54.969 -26.641 1 27.59 13 LEU B C 1
ATOM 7411 O O . LEU B 1 13 ? -29.984 -54.844 -27.859 1 27.59 13 LEU B O 1
ATOM 7415 N N . PHE B 1 14 ? -31.391 -54.562 -26.438 1 28.42 14 PHE B N 1
ATOM 7416 C CA . PHE B 1 14 ? -31.781 -53.281 -27.016 1 28.42 14 PHE B CA 1
ATOM 7417 C C . PHE B 1 14 ? -30.766 -52.219 -26.656 1 28.42 14 PHE B C 1
ATOM 7419 O O . PHE B 1 14 ? -30.609 -51.875 -25.469 1 28.42 14 PHE B O 1
ATOM 7426 N N . GLY B 1 15 ? -29.656 -52.156 -27.328 1 27.14 15 GLY B N 1
ATOM 7427 C CA . GLY B 1 15 ? -28.812 -50.969 -27.453 1 27.14 15 GLY B CA 1
ATOM 7428 C C . GLY B 1 15 ? -29.609 -49.688 -27.594 1 27.14 15 GLY B C 1
ATOM 7429 O O . GLY B 1 15 ? -30.312 -49.5 -28.594 1 27.14 15 GLY B O 1
ATOM 7430 N N . SER B 1 16 ? -30.328 -49.344 -26.609 1 28.02 16 SER B N 1
ATOM 7431 C CA . SER B 1 16 ? -31.031 -48.062 -26.656 1 28.02 16 SER B CA 1
ATOM 7432 C C . SER B 1 16 ? -30.141 -46.969 -27.266 1 28.02 16 SER B C 1
ATOM 7434 O O . SER B 1 16 ? -29.078 -46.656 -26.734 1 28.02 16 SER B O 1
ATOM 7436 N N . ILE B 1 17 ? -30.109 -46.906 -28.562 1 31.16 17 ILE B N 1
ATOM 7437 C CA . ILE B 1 17 ? -29.672 -45.719 -29.297 1 31.16 17 ILE B CA 1
ATOM 7438 C C . ILE B 1 17 ? -30.312 -44.469 -28.688 1 31.16 17 ILE B C 1
ATOM 7440 O O . ILE B 1 17 ? -31.547 -44.375 -28.625 1 31.16 17 ILE B O 1
ATOM 7444 N N . SER B 1 18 ? -29.688 -43.969 -27.688 1 31.05 18 SER B N 1
ATOM 7445 C CA . SER B 1 18 ? -30.125 -42.625 -27.281 1 31.05 18 SER B CA 1
ATOM 7446 C C . SER B 1 18 ? -30.594 -41.812 -28.484 1 31.05 18 SER B C 1
ATOM 7448 O O . SER B 1 18 ? -30.016 -41.906 -29.578 1 31.05 18 SER B O 1
ATOM 7450 N N . PRO B 1 19 ? -31.891 -41.5 -28.562 1 33.66 19 PRO B N 1
ATOM 7451 C CA . PRO B 1 19 ? -32.344 -40.688 -29.703 1 33.66 19 PRO B CA 1
ATOM 7452 C C . PRO B 1 19 ? -31.281 -39.719 -30.219 1 33.66 19 PRO B C 1
ATOM 7454 O O . PRO B 1 19 ? -30.438 -39.281 -29.438 1 33.66 19 PRO B O 1
ATOM 7457 N N . ALA B 1 20 ? -31.016 -39.906 -31.422 1 34.84 20 ALA B N 1
ATOM 7458 C CA . ALA B 1 20 ? -30.328 -38.875 -32.188 1 34.84 20 ALA B CA 1
ATOM 7459 C C . ALA B 1 20 ? -30.797 -37.469 -31.781 1 34.84 20 ALA B C 1
ATOM 7461 O O . ALA B 1 20 ? -31.969 -37.125 -31.984 1 34.84 20 ALA B O 1
ATOM 7462 N N . TRP B 1 21 ? -30.406 -36.969 -30.656 1 37.59 21 TRP B N 1
ATOM 7463 C CA . TRP B 1 21 ? -30.641 -35.562 -30.422 1 37.59 21 TRP B CA 1
ATOM 7464 C C . TRP B 1 21 ? -30.656 -34.781 -31.719 1 37.59 21 TRP B C 1
ATOM 7466 O O . TRP B 1 21 ? -29.734 -34.875 -32.531 1 37.59 21 TRP B O 1
ATOM 7476 N N . ALA B 1 22 ? -31.719 -34.562 -32.312 1 40.22 22 ALA B N 1
ATOM 7477 C CA . ALA B 1 22 ? -31.922 -33.562 -33.344 1 40.22 22 ALA B CA 1
ATOM 7478 C C . ALA B 1 22 ? -30.859 -32.469 -33.281 1 40.22 22 ALA B C 1
ATOM 7480 O O . ALA B 1 22 ? -30.531 -31.984 -32.188 1 40.22 22 ALA B O 1
ATOM 7481 N N . GLY B 1 23 ? -29.906 -32.219 -34.312 1 55.38 23 GLY B N 1
ATOM 7482 C CA . GLY B 1 23 ? -28.766 -31.469 -34.781 1 55.38 23 GLY B CA 1
ATOM 7483 C C . GLY B 1 23 ? -28.766 -30 -34.375 1 55.38 23 GLY B C 1
ATOM 7484 O O . GLY B 1 23 ? -28.188 -29.156 -35.031 1 55.38 23 GLY B O 1
ATOM 7485 N N . GLY B 1 24 ? -29.531 -29.609 -33.438 1 79.25 24 GLY B N 1
ATOM 7486 C CA . GLY B 1 24 ? -29.688 -28.172 -33.219 1 79.25 24 GLY B CA 1
ATOM 7487 C C . GLY B 1 24 ? -28.5 -27.547 -32.5 1 79.25 24 GLY B C 1
ATOM 7488 O O . GLY B 1 24 ? -27.609 -28.266 -32.031 1 79.25 24 GLY B O 1
ATOM 7489 N N . VAL B 1 25 ? -28.312 -26.359 -32.594 1 93.56 25 VAL B N 1
ATOM 7490 C CA . VAL B 1 25 ? -27.312 -25.5 -31.953 1 93.56 25 VAL B CA 1
ATOM 7491 C C . VAL B 1 25 ? -27.672 -25.281 -30.484 1 93.56 25 VAL B C 1
ATOM 7493 O O . VAL B 1 25 ? -28.797 -24.906 -30.156 1 93.56 25 VAL B O 1
ATOM 7496 N N . GLN B 1 26 ? -26.766 -25.766 -29.531 1 96.44 26 GLN B N 1
ATOM 7497 C CA . GLN B 1 26 ? -26.953 -25.531 -28.109 1 96.44 26 GLN B CA 1
ATOM 7498 C C . GLN B 1 26 ? -25.906 -24.562 -27.562 1 96.44 26 GLN B C 1
ATOM 7500 O O . GLN B 1 26 ? -24.75 -24.594 -27.984 1 96.44 26 GLN B O 1
ATOM 7505 N N . VAL B 1 27 ? -26.391 -23.688 -26.656 1 98.12 27 VAL B N 1
ATOM 7506 C CA . VAL B 1 27 ? -25.484 -22.812 -25.906 1 98.12 27 VAL B CA 1
ATOM 7507 C C . VAL B 1 27 ? -25.203 -23.422 -24.547 1 98.12 27 VAL B C 1
ATOM 7509 O O . VAL B 1 27 ? -26.125 -23.688 -23.766 1 98.12 27 VAL B O 1
ATOM 7512 N N . ILE B 1 28 ? -23.906 -23.641 -24.25 1 97.31 28 ILE B N 1
ATOM 7513 C CA . ILE B 1 28 ? -23.562 -24.391 -23.031 1 97.31 28 ILE B CA 1
ATOM 7514 C C . ILE B 1 28 ? -22.406 -23.688 -22.328 1 97.31 28 ILE B C 1
ATOM 7516 O O . ILE B 1 28 ? -21.812 -22.75 -22.859 1 97.31 28 ILE B O 1
ATOM 7520 N N . ARG B 1 29 ? -22.156 -24.062 -21.047 1 97.12 29 ARG B N 1
ATOM 7521 C CA . ARG B 1 29 ? -20.984 -23.672 -20.266 1 97.12 29 ARG B CA 1
ATOM 7522 C C . ARG B 1 29 ? -20.906 -22.156 -20.125 1 97.12 29 ARG B C 1
ATOM 7524 O O . ARG B 1 29 ? -19.875 -21.562 -20.453 1 97.12 29 ARG B O 1
ATOM 7531 N N . LEU B 1 30 ? -22 -21.594 -19.688 1 98.25 30 LEU B N 1
ATOM 7532 C CA . LEU B 1 30 ? -21.969 -20.172 -19.375 1 98.25 30 LEU B CA 1
ATOM 7533 C C . LEU B 1 30 ? -21.078 -19.891 -18.172 1 98.25 30 LEU B C 1
ATOM 7535 O O . LEU B 1 30 ? -21.094 -20.625 -17.188 1 98.25 30 LEU B O 1
ATOM 7539 N N . LYS B 1 31 ? -20.25 -18.875 -18.344 1 98 31 LYS B N 1
ATOM 7540 C CA . LYS B 1 31 ? -19.344 -18.484 -17.266 1 98 31 LYS B CA 1
ATOM 7541 C C . LYS B 1 31 ? -19.391 -16.984 -17.047 1 98 31 LYS B C 1
ATOM 7543 O O . LYS B 1 31 ? -19.719 -16.219 -17.953 1 98 31 LYS B O 1
ATOM 7548 N N . VAL B 1 32 ? -19.125 -16.547 -15.836 1 98.06 32 VAL B N 1
ATOM 7549 C CA . VAL B 1 32 ? -18.922 -15.148 -15.438 1 98.06 32 VAL B CA 1
ATOM 7550 C C . VAL B 1 32 ? -17.547 -14.992 -14.805 1 98.06 32 VAL B C 1
ATOM 7552 O O . VAL B 1 32 ? -17.234 -15.633 -13.797 1 98.06 32 VAL B O 1
ATOM 7555 N N . GLU B 1 33 ? -16.734 -14.172 -15.391 1 97 33 GLU B N 1
ATOM 7556 C CA . GLU B 1 33 ? -15.344 -14.031 -14.969 1 97 33 GLU B CA 1
ATOM 7557 C C . GLU B 1 33 ? -14.617 -15.367 -14.992 1 97 33 GLU B C 1
ATOM 7559 O O . GLU B 1 33 ? -13.773 -15.641 -14.133 1 97 33 GLU B O 1
ATOM 7564 N N . GLY B 1 34 ? -15.016 -16.219 -15.891 1 96.31 34 GLY B N 1
ATOM 7565 C CA . GLY B 1 34 ? -14.406 -17.531 -16.031 1 96.31 34 GLY B CA 1
ATOM 7566 C C . GLY B 1 34 ? -14.922 -18.547 -15.031 1 96.31 34 GLY B C 1
ATOM 7567 O O . GLY B 1 34 ? -14.477 -19.688 -15.016 1 96.31 34 GLY B O 1
ATOM 7568 N N . LEU B 1 35 ? -15.93 -18.203 -14.242 1 97.25 35 LEU B N 1
ATOM 7569 C CA . LEU B 1 35 ? -16.422 -19.062 -13.172 1 97.25 35 LEU B CA 1
ATOM 7570 C C . LEU B 1 35 ? -17.828 -19.547 -13.469 1 97.25 35 LEU B C 1
ATOM 7572 O O . LEU B 1 35 ? -18.625 -18.844 -14.086 1 97.25 35 LEU B O 1
ATOM 7576 N N . HIS B 1 36 ? -18.094 -20.781 -13.031 1 96.56 36 HIS B N 1
ATOM 7577 C CA . HIS B 1 36 ? -19.438 -21.359 -13.102 1 96.56 36 HIS B CA 1
ATOM 7578 C C . HIS B 1 36 ? -20.281 -20.953 -11.898 1 96.56 36 HIS B C 1
ATOM 7580 O O . HIS B 1 36 ? -20.016 -21.406 -10.773 1 96.56 36 HIS B O 1
ATOM 7586 N N . ASN B 1 37 ? -21.25 -20.141 -12.055 1 97.69 37 ASN B N 1
ATOM 7587 C CA . ASN B 1 37 ? -22.188 -19.734 -11.031 1 97.69 37 ASN B CA 1
ATOM 7588 C C . ASN B 1 37 ? -21.484 -19.203 -9.789 1 97.69 37 ASN B C 1
ATOM 7590 O O . ASN B 1 37 ? -21.688 -19.719 -8.688 1 97.69 37 ASN B O 1
ATOM 7594 N N . PRO B 1 38 ? -20.688 -18.141 -9.953 1 97.69 38 PRO B N 1
ATOM 7595 C CA . PRO B 1 38 ? -19.953 -17.656 -8.781 1 97.69 38 PRO B CA 1
ATOM 7596 C C . PRO B 1 38 ? -20.859 -17.047 -7.73 1 97.69 38 PRO B C 1
ATOM 7598 O O . PRO B 1 38 ? -21.812 -16.312 -8.07 1 97.69 38 PRO B O 1
ATOM 7601 N N . GLU B 1 39 ? -20.516 -17.344 -6.457 1 97 39 GLU B N 1
ATOM 7602 C CA . GLU B 1 39 ? -21.312 -16.828 -5.344 1 97 39 GLU B CA 1
ATOM 7603 C C . GLU B 1 39 ? -20.844 -15.422 -4.953 1 97 39 GLU B C 1
ATOM 7605 O O . GLU B 1 39 ? -21.516 -14.734 -4.172 1 97 39 GLU B O 1
ATOM 7610 N N . ALA B 1 40 ? -19.75 -15.008 -5.48 1 97.12 40 ALA B N 1
ATOM 7611 C CA . ALA B 1 40 ? -19.328 -13.625 -5.277 1 97.12 40 ALA B CA 1
ATOM 7612 C C . ALA B 1 40 ? -18.297 -13.203 -6.309 1 97.12 40 ALA B C 1
ATOM 7614 O O . ALA B 1 40 ? -17.281 -13.891 -6.492 1 97.12 40 ALA B O 1
ATOM 7615 N N . ILE B 1 41 ? -18.531 -12.203 -6.996 1 97.62 41 ILE B N 1
ATOM 7616 C CA . ILE B 1 41 ? -17.562 -11.438 -7.754 1 97.62 41 ILE B CA 1
ATOM 7617 C C . ILE B 1 41 ? -17.625 -9.969 -7.336 1 97.62 41 ILE B C 1
ATOM 7619 O O . ILE B 1 41 ? -18.578 -9.539 -6.695 1 97.62 41 ILE B O 1
ATOM 7623 N N . ASP B 1 42 ? -16.531 -9.188 -7.586 1 95.25 42 ASP B N 1
ATOM 7624 C CA . ASP B 1 42 ? -16.594 -7.781 -7.207 1 95.25 42 ASP B CA 1
ATOM 7625 C C . ASP B 1 42 ? -16.375 -6.879 -8.414 1 95.25 42 ASP B C 1
ATOM 7627 O O . ASP B 1 42 ? -16.031 -5.703 -8.266 1 95.25 42 ASP B O 1
ATOM 7631 N N . ARG B 1 43 ? -16.578 -7.426 -9.609 1 94.12 43 ARG B N 1
ATOM 7632 C CA . ARG B 1 43 ? -16.547 -6.656 -10.852 1 94.12 43 ARG B CA 1
ATOM 7633 C C . ARG B 1 43 ? -17.938 -6.156 -11.219 1 94.12 43 ARG B C 1
ATOM 7635 O O . ARG B 1 43 ? -18.875 -6.945 -11.328 1 94.12 43 ARG B O 1
ATOM 7642 N N . VAL B 1 44 ? -18 -4.887 -11.5 1 92.88 44 VAL B N 1
ATOM 7643 C CA . VAL B 1 44 ? -19.312 -4.277 -11.727 1 92.88 44 VAL B CA 1
ATOM 7644 C C . VAL B 1 44 ? -19.781 -4.586 -13.141 1 92.88 44 VAL B C 1
ATOM 7646 O O . VAL B 1 44 ? -20.984 -4.664 -13.398 1 92.88 44 VAL B O 1
ATOM 7649 N N . ALA B 1 45 ? -18.891 -4.703 -14.031 1 95.25 45 ALA B N 1
ATOM 7650 C CA . ALA B 1 45 ? -19.172 -5.141 -15.398 1 95.25 45 ALA B CA 1
ATOM 7651 C C . ALA B 1 45 ? -18.469 -6.457 -15.711 1 95.25 45 ALA B C 1
ATOM 7653 O O . ALA B 1 45 ? -17.547 -6.5 -16.531 1 95.25 45 ALA B O 1
ATOM 7654 N N . PRO B 1 46 ? -18.938 -7.512 -15.102 1 96.88 46 PRO B N 1
ATOM 7655 C CA . PRO B 1 46 ? -18.234 -8.789 -15.273 1 96.88 46 PRO B CA 1
ATOM 7656 C C . PRO B 1 46 ? -18.25 -9.273 -16.719 1 96.88 46 PRO B C 1
ATOM 7658 O O . PRO B 1 46 ? -19.156 -8.938 -17.484 1 96.88 46 PRO B O 1
ATOM 7661 N N . LEU B 1 47 ? -17.281 -10.047 -17.047 1 97.12 47 LEU B N 1
ATOM 7662 C CA . LEU B 1 47 ? -17.172 -10.617 -18.391 1 97.12 47 LEU B CA 1
ATOM 7663 C C . LEU B 1 47 ? -17.922 -11.945 -18.469 1 97.12 47 LEU B C 1
ATOM 7665 O O . LEU B 1 47 ? -17.734 -12.828 -17.641 1 97.12 47 LEU B O 1
ATOM 7669 N N . LEU B 1 48 ? -18.75 -12.023 -19.469 1 98.25 48 LEU B N 1
ATOM 7670 C CA . LEU B 1 48 ? -19.547 -13.219 -19.719 1 98.25 48 LEU B CA 1
ATOM 7671 C C . LEU B 1 48 ? -18.984 -14.016 -20.891 1 98.25 48 LEU B C 1
ATOM 7673 O O . LEU B 1 48 ? -18.406 -13.445 -21.812 1 98.25 48 LEU B O 1
ATOM 7677 N N . SER B 1 49 ? -19.156 -15.32 -20.844 1 98.19 49 SER B N 1
ATOM 7678 C CA . SER B 1 49 ? -18.734 -16.188 -21.938 1 98.19 49 SER B CA 1
ATOM 7679 C C . SER B 1 49 ? -19.609 -17.438 -22.016 1 98.19 49 SER B C 1
ATOM 7681 O O . SER B 1 49 ? -20.266 -17.797 -21.047 1 98.19 49 SER B O 1
ATOM 7683 N N . TRP B 1 50 ? -19.688 -18.031 -23.219 1 98.44 50 TRP B N 1
ATOM 7684 C CA . TRP B 1 50 ? -20.391 -19.281 -23.438 1 98.44 50 TRP B CA 1
ATOM 7685 C C . TRP B 1 50 ? -19.781 -20.062 -24.594 1 98.44 50 TRP B C 1
ATOM 7687 O O . TRP B 1 50 ? -18.953 -19.531 -25.344 1 98.44 50 TRP B O 1
ATOM 7697 N N . GLN B 1 51 ? -20.125 -21.344 -24.703 1 97.81 51 GLN B N 1
ATOM 7698 C CA . GLN B 1 51 ? -19.719 -22.219 -25.797 1 97.81 51 GLN B CA 1
ATOM 7699 C C . GLN B 1 51 ? -20.938 -22.703 -26.578 1 97.81 51 GLN B C 1
ATOM 7701 O O . GLN B 1 51 ? -22.062 -22.625 -26.109 1 97.81 51 GLN B O 1
ATOM 7706 N N . LEU B 1 52 ? -20.656 -23.109 -27.797 1 97.88 52 LEU B N 1
ATOM 7707 C CA . LEU B 1 52 ? -21.672 -23.734 -28.625 1 97.88 52 LEU B CA 1
ATOM 7708 C C . LEU B 1 52 ? -21.391 -25.219 -28.812 1 97.88 52 LEU B C 1
ATOM 7710 O O . LEU B 1 52 ? -20.234 -25.641 -28.891 1 97.88 52 LEU B O 1
ATOM 7714 N N . GLU B 1 53 ? -22.391 -25.984 -28.781 1 95.12 53 GLU B N 1
ATOM 7715 C CA . GLU B 1 53 ? -22.328 -27.406 -29.109 1 95.12 53 GLU B CA 1
ATOM 7716 C C . GLU B 1 53 ? -23.266 -27.75 -30.266 1 95.12 53 GLU B C 1
ATOM 7718 O O . GLU B 1 53 ? -24.422 -27.328 -30.297 1 95.12 53 GLU B O 1
ATOM 7723 N N . SER B 1 54 ? -22.688 -28.328 -31.25 1 93.06 54 SER B N 1
ATOM 7724 C CA . SER B 1 54 ? -23.453 -28.734 -32.406 1 93.06 54 SER B CA 1
ATOM 7725 C C . SER B 1 54 ? -22.75 -29.828 -33.219 1 93.06 54 SER B C 1
ATOM 7727 O O . SER B 1 54 ? -21.531 -29.953 -33.125 1 93.06 54 SER B O 1
ATOM 7729 N N . SER B 1 55 ? -23.531 -30.594 -34 1 89.5 55 SER B N 1
ATOM 7730 C CA . SER B 1 55 ? -22.953 -31.578 -34.906 1 89.5 55 SER B CA 1
ATOM 7731 C C . SER B 1 55 ? -22.75 -31 -36.312 1 89.5 55 SER B C 1
ATOM 7733 O O . SER B 1 55 ? -22.125 -31.625 -37.156 1 89.5 55 SER B O 1
ATOM 7735 N N . HIS B 1 56 ? -23.219 -29.797 -36.469 1 90.88 56 HIS B N 1
ATOM 7736 C CA . HIS B 1 56 ? -23.078 -29.156 -37.781 1 90.88 56 HIS B CA 1
ATOM 7737 C C . HIS B 1 56 ? -21.641 -28.766 -38.062 1 90.88 56 HIS B C 1
ATOM 7739 O O . HIS B 1 56 ? -20.953 -28.266 -37.156 1 90.88 56 HIS B O 1
ATOM 7745 N N . LYS B 1 57 ? -21.234 -28.984 -39.281 1 91.94 57 LYS B N 1
ATOM 7746 C CA . LYS B 1 57 ? -19.938 -28.484 -39.75 1 91.94 57 LYS B CA 1
ATOM 7747 C C . LYS B 1 57 ? -20.031 -27 -40.125 1 91.94 57 LYS B C 1
ATOM 7749 O O . LYS B 1 57 ? -21.031 -26.562 -40.688 1 91.94 57 LYS B O 1
ATOM 7754 N N . GLY B 1 58 ? -19.031 -26.25 -39.781 1 94.19 58 GLY B N 1
ATOM 7755 C CA . GLY B 1 58 ? -18.953 -24.859 -40.156 1 94.19 58 GLY B CA 1
ATOM 7756 C C . GLY B 1 58 ? -19.938 -23.969 -39.438 1 94.19 58 GLY B C 1
ATOM 7757 O O . GLY B 1 58 ? -20.469 -23.016 -40 1 94.19 58 GLY B O 1
ATOM 7758 N N . LEU B 1 59 ? -20.219 -24.344 -38.25 1 95.44 59 LEU B N 1
ATOM 7759 C CA . LEU B 1 59 ? -21.156 -23.562 -37.469 1 95.44 59 LEU B CA 1
ATOM 7760 C C . LEU B 1 59 ? -20.516 -22.25 -37 1 95.44 59 LEU B C 1
ATOM 7762 O O . LEU B 1 59 ? -19.438 -22.266 -36.406 1 95.44 59 LEU B O 1
ATOM 7766 N N . TRP B 1 60 ? -21.219 -21.156 -37.312 1 96.25 60 TRP B N 1
ATOM 7767 C CA . TRP B 1 60 ? -20.766 -19.828 -36.906 1 96.25 60 TRP B CA 1
ATOM 7768 C C . TRP B 1 60 ? -21.891 -19.031 -36.25 1 96.25 60 TRP B C 1
ATOM 7770 O O . TRP B 1 60 ? -23.016 -19 -36.781 1 96.25 60 TRP B O 1
ATOM 7780 N N . GLN B 1 61 ? -21.531 -18.438 -35.125 1 97.88 61 GLN B N 1
ATOM 7781 C CA . GLN B 1 61 ? -22.469 -17.516 -34.5 1 97.88 61 GLN B CA 1
ATOM 7782 C C . GLN B 1 61 ? -22.5 -16.172 -35.219 1 97.88 61 GLN B C 1
ATOM 7784 O O . GLN B 1 61 ? -21.453 -15.586 -35.531 1 97.88 61 GLN B O 1
ATOM 7789 N N . GLU B 1 62 ? -23.703 -15.672 -35.5 1 98.19 62 GLU B N 1
ATOM 7790 C CA . GLU B 1 62 ? -23.875 -14.391 -36.188 1 98.19 62 GLU B CA 1
ATOM 7791 C C . GLU B 1 62 ? -24.391 -13.32 -35.219 1 98.19 62 GLU B C 1
ATOM 7793 O O . GLU B 1 62 ? -24.156 -12.125 -35.438 1 98.19 62 GLU B O 1
ATOM 7798 N N . ALA B 1 63 ? -25.062 -13.758 -34.25 1 98.56 63 ALA B N 1
ATOM 7799 C CA . ALA B 1 63 ? -25.641 -12.836 -33.281 1 98.56 63 ALA B CA 1
ATOM 7800 C C . ALA B 1 63 ? -25.938 -13.547 -31.969 1 98.56 63 ALA B C 1
ATOM 7802 O O . ALA B 1 63 ? -25.953 -14.781 -31.906 1 98.56 63 ALA B O 1
ATOM 7803 N N . TYR B 1 64 ? -26.156 -12.742 -30.938 1 98.69 64 TYR B N 1
ATOM 7804 C CA . TYR B 1 64 ? -26.562 -13.297 -29.641 1 98.69 64 TYR B CA 1
ATOM 7805 C C . TYR B 1 64 ? -27.531 -12.352 -28.922 1 98.69 64 TYR B C 1
ATOM 7807 O O . TYR B 1 64 ? -27.656 -11.188 -29.297 1 98.69 64 TYR B O 1
ATOM 7815 N N . GLN B 1 65 ? -28.188 -12.891 -27.953 1 98.56 65 GLN B N 1
ATOM 7816 C CA . GLN B 1 65 ? -28.984 -12.133 -26.969 1 98.56 65 GLN B CA 1
ATOM 7817 C C . GLN B 1 65 ? -28.734 -12.641 -25.562 1 98.56 65 GLN B C 1
ATOM 7819 O O . GLN B 1 65 ? -28.828 -13.844 -25.297 1 98.56 65 GLN B O 1
ATOM 7824 N N . VAL B 1 66 ? -28.359 -11.719 -24.688 1 98.75 66 VAL B N 1
ATOM 7825 C CA . VAL B 1 66 ? -28.188 -12.008 -23.266 1 98.75 66 VAL B CA 1
ATOM 7826 C C . VAL B 1 66 ? -29.344 -11.391 -22.484 1 98.75 66 VAL B C 1
ATOM 7828 O O . VAL B 1 66 ? -29.672 -10.219 -22.672 1 98.75 66 VAL B O 1
ATOM 7831 N N . ILE B 1 67 ? -29.922 -12.164 -21.672 1 98.62 67 ILE B N 1
ATOM 7832 C CA . ILE B 1 67 ? -30.906 -11.641 -20.734 1 98.62 67 ILE B CA 1
ATOM 7833 C C . ILE B 1 67 ? -30.453 -11.875 -19.297 1 98.62 67 ILE B C 1
ATOM 7835 O O . ILE B 1 67 ? -30.031 -12.977 -18.953 1 98.62 67 ILE B O 1
ATOM 7839 N N . VAL B 1 68 ? -30.406 -10.844 -18.516 1 98.75 68 VAL B N 1
ATOM 7840 C CA . VAL B 1 68 ? -30.094 -10.891 -17.094 1 98.75 68 VAL B CA 1
ATOM 7841 C C . VAL B 1 68 ? -31.281 -10.398 -16.281 1 98.75 68 VAL B C 1
ATOM 7843 O O . VAL B 1 68 ? -31.828 -9.328 -16.547 1 98.75 68 VAL B O 1
ATOM 7846 N N . ALA B 1 69 ? -31.688 -11.188 -15.328 1 98.62 69 ALA B N 1
ATOM 7847 C CA . ALA B 1 69 ? -32.875 -10.852 -14.539 1 98.62 69 ALA B CA 1
ATOM 7848 C C . ALA B 1 69 ? -32.562 -10.953 -13.039 1 98.62 69 ALA B C 1
ATOM 7850 O O . ALA B 1 69 ? -31.656 -11.672 -12.633 1 98.62 69 ALA B O 1
ATOM 7851 N N . SER B 1 70 ? -33.406 -10.25 -12.242 1 97.25 70 SER B N 1
ATOM 7852 C CA . SER B 1 70 ? -33.25 -10.219 -10.789 1 97.25 70 SER B CA 1
ATOM 7853 C C . SER B 1 70 ? -33.875 -11.461 -10.148 1 97.25 70 SER B C 1
ATOM 7855 O O . SER B 1 70 ? -33.656 -11.711 -8.961 1 97.25 70 SER B O 1
ATOM 7857 N N . SER B 1 71 ? -34.625 -12.242 -10.969 1 96.31 71 SER B N 1
ATOM 7858 C CA . SER B 1 71 ? -35.219 -13.484 -10.477 1 96.31 71 SER B CA 1
ATOM 7859 C C . SER B 1 71 ? -35.312 -14.523 -11.594 1 96.31 71 SER B C 1
ATOM 7861 O O . SER B 1 71 ? -35.344 -14.172 -12.773 1 96.31 71 SER B O 1
ATOM 7863 N N . GLU B 1 72 ? -35.406 -15.758 -11.188 1 96.62 72 GLU B N 1
ATOM 7864 C CA . GLU B 1 72 ? -35.562 -16.844 -12.156 1 96.62 72 GLU B CA 1
ATOM 7865 C C . GLU B 1 72 ? -36.906 -16.734 -12.875 1 96.62 72 GLU B C 1
ATOM 7867 O O . GLU B 1 72 ? -37 -17.094 -14.055 1 96.62 72 GLU B O 1
ATOM 7872 N N . ASP B 1 73 ? -37.906 -16.234 -12.164 1 96.94 73 ASP B N 1
ATOM 7873 C CA . ASP B 1 73 ? -39.25 -16.109 -12.742 1 96.94 73 ASP B CA 1
ATOM 7874 C C . ASP B 1 73 ? -39.25 -15.094 -13.883 1 96.94 73 ASP B C 1
ATOM 7876 O O . ASP B 1 73 ? -39.812 -15.352 -14.945 1 96.94 73 ASP B O 1
ATOM 7880 N N . LEU B 1 74 ? -38.656 -14.008 -13.594 1 97.69 74 LEU B N 1
ATOM 7881 C CA . LEU B 1 74 ? -38.594 -12.984 -14.625 1 97.69 74 LEU B CA 1
ATOM 7882 C C . LEU B 1 74 ? -37.781 -13.484 -15.828 1 97.69 74 LEU B C 1
ATOM 7884 O O . LEU B 1 74 ? -38.156 -13.234 -16.969 1 97.69 74 LEU B O 1
ATOM 7888 N N . LEU B 1 75 ? -36.75 -14.164 -15.539 1 97.88 75 LEU B N 1
ATOM 7889 C CA . LEU B 1 75 ? -35.906 -14.703 -16.609 1 97.88 75 LEU B CA 1
ATOM 7890 C C . LEU B 1 75 ? -36.688 -15.695 -17.453 1 97.88 75 LEU B C 1
ATOM 7892 O O . LEU B 1 75 ? -36.594 -15.695 -18.688 1 97.88 75 LEU B O 1
ATOM 7896 N N . ALA B 1 76 ? -37.438 -16.578 -16.844 1 97.19 76 ALA B N 1
ATOM 7897 C CA . ALA B 1 76 ? -38.219 -17.578 -17.516 1 97.19 76 ALA B CA 1
ATOM 7898 C C . ALA B 1 76 ? -39.25 -16.938 -18.453 1 97.19 76 ALA B C 1
ATOM 7900 O O . ALA B 1 76 ? -39.594 -17.5 -19.5 1 97.19 76 ALA B O 1
ATOM 7901 N N . LYS B 1 77 ? -39.656 -15.758 -18.125 1 97.12 77 LYS B N 1
ATOM 7902 C CA . LYS B 1 77 ? -40.656 -15.031 -18.922 1 97.12 77 LYS B CA 1
ATOM 7903 C C . LYS B 1 77 ? -39.969 -14.203 -20.016 1 97.12 77 LYS B C 1
ATOM 7905 O O . LYS B 1 77 ? -40.625 -13.477 -20.75 1 97.12 77 LYS B O 1
ATOM 7910 N N . GLY B 1 78 ? -38.625 -14.258 -20.016 1 96.12 78 GLY B N 1
ATOM 7911 C CA . GLY B 1 78 ? -37.875 -13.516 -21.016 1 96.12 78 GLY B CA 1
ATOM 7912 C C . GLY B 1 78 ? -37.75 -12.047 -20.672 1 96.12 78 GLY B C 1
ATOM 7913 O O . GLY B 1 78 ? -37.469 -11.227 -21.562 1 96.12 78 GLY B O 1
ATOM 7914 N N . GLN B 1 79 ? -37.969 -11.719 -19.406 1 96.5 79 GLN B N 1
ATOM 7915 C CA . GLN B 1 79 ? -37.875 -10.328 -18.984 1 96.5 79 GLN B CA 1
ATOM 7916 C C . GLN B 1 79 ? -36.5 -10.039 -18.359 1 96.5 79 GLN B C 1
ATOM 7918 O O . GLN B 1 79 ? -36.25 -10.469 -17.234 1 96.5 79 GLN B O 1
ATOM 7923 N N . GLY B 1 80 ? -35.75 -9.305 -19.094 1 97.88 80 GLY B N 1
ATOM 7924 C CA . GLY B 1 80 ? -34.469 -8.859 -18.609 1 97.88 80 GLY B CA 1
ATOM 7925 C C . GLY B 1 80 ? -34.531 -7.531 -17.875 1 97.88 80 GLY B C 1
ATOM 7926 O O . GLY B 1 80 ? -34 -6.531 -18.359 1 97.88 80 GLY B O 1
ATOM 7927 N N . ASP B 1 81 ? -35.062 -7.543 -16.656 1 97.56 81 ASP B N 1
ATOM 7928 C CA . ASP B 1 81 ? -35.25 -6.297 -15.922 1 97.56 81 ASP B CA 1
ATOM 7929 C C . ASP B 1 81 ? -33.938 -5.633 -15.609 1 97.56 81 ASP B C 1
ATOM 7931 O O . ASP B 1 81 ? -33.875 -4.418 -15.406 1 97.56 81 ASP B O 1
ATOM 7935 N N . LEU B 1 82 ? -32.875 -6.367 -15.578 1 98.25 82 LEU B N 1
ATOM 7936 C CA . LEU B 1 82 ? -31.562 -5.801 -15.344 1 98.25 82 LEU B CA 1
ATOM 7937 C C . LEU B 1 82 ? -30.844 -5.535 -16.656 1 98.25 82 LEU B C 1
ATOM 7939 O O . LEU B 1 82 ? -30.156 -4.52 -16.812 1 98.25 82 LEU B O 1
ATOM 7943 N N . TRP B 1 83 ? -30.891 -6.492 -17.609 1 98.56 83 TRP B N 1
ATOM 7944 C CA . TRP B 1 83 ? -30.219 -6.293 -18.891 1 98.56 83 TRP B CA 1
ATOM 7945 C C . TRP B 1 83 ? -30.859 -7.156 -19.984 1 98.56 83 TRP B C 1
ATOM 7947 O O . TRP B 1 83 ? -31.094 -8.344 -19.766 1 98.56 83 TRP B O 1
ATOM 7957 N N . ASP B 1 84 ? -31.219 -6.688 -21 1 98.62 84 ASP B N 1
ATOM 7958 C CA . ASP B 1 84 ? -31.547 -7.332 -22.266 1 98.62 84 ASP B CA 1
ATOM 7959 C C . ASP B 1 84 ? -30.75 -6.715 -23.422 1 98.62 84 ASP B C 1
ATOM 7961 O O . ASP B 1 84 ? -31.031 -5.586 -23.844 1 98.62 84 ASP B O 1
ATOM 7965 N N . SER B 1 85 ? -29.828 -7.5 -23.891 1 98.19 85 SER B N 1
ATOM 7966 C CA . SER B 1 85 ? -28.953 -6.941 -24.922 1 98.19 85 SER B CA 1
ATOM 7967 C C . SER B 1 85 ? -29.688 -6.766 -26.234 1 98.19 85 SER B C 1
ATOM 7969 O O . SER B 1 85 ? -29.219 -6.078 -27.141 1 98.19 85 SER B O 1
ATOM 7971 N N . GLY B 1 86 ? -30.875 -7.355 -26.344 1 97.81 86 GLY B N 1
ATOM 7972 C CA . GLY B 1 86 ? -31.438 -7.535 -27.672 1 97.81 86 GLY B CA 1
ATOM 7973 C C . GLY B 1 86 ? -30.578 -8.375 -28.594 1 97.81 86 GLY B C 1
ATOM 7974 O O . GLY B 1 86 ? -29.562 -8.922 -28.156 1 97.81 86 GLY B O 1
ATOM 7975 N N . LYS B 1 87 ? -31.078 -8.586 -29.75 1 98.06 87 LYS B N 1
ATOM 7976 C CA . LYS B 1 87 ? -30.25 -9.297 -30.734 1 98.06 87 LYS B CA 1
ATOM 7977 C C . LYS B 1 87 ? -29.078 -8.438 -31.188 1 98.06 87 LYS B C 1
ATOM 7979 O O . LYS B 1 87 ? -29.266 -7.441 -31.891 1 98.06 87 LYS B O 1
ATOM 7984 N N . LEU B 1 88 ? -27.891 -8.75 -30.812 1 98.06 88 LEU B N 1
ATOM 7985 C CA . LEU B 1 88 ? -26.688 -8.031 -31.188 1 98.06 88 LEU B CA 1
ATOM 7986 C C . LEU B 1 88 ? -25.922 -8.805 -32.25 1 98.06 88 LEU B C 1
ATOM 7988 O O . LEU B 1 88 ? -25.609 -9.984 -32.094 1 98.06 88 LEU B O 1
ATOM 7992 N N . LEU B 1 89 ? -25.609 -8.172 -33.312 1 98.12 89 LEU B N 1
ATOM 7993 C CA . LEU B 1 89 ? -24.828 -8.789 -34.375 1 98.12 89 LEU B CA 1
ATOM 7994 C C . LEU B 1 89 ? -23.359 -8.906 -33.969 1 98.12 89 LEU B C 1
ATOM 7996 O O . LEU B 1 89 ? -22.609 -7.93 -34.062 1 98.12 89 LEU B O 1
ATOM 8000 N N . SER B 1 90 ? -23.031 -10.156 -33.562 1 97.75 90 SER B N 1
ATOM 8001 C CA . SER B 1 90 ? -21.656 -10.398 -33.156 1 97.75 90 SER B CA 1
ATOM 8002 C C . SER B 1 90 ? -21.344 -11.898 -33.125 1 97.75 90 SER B C 1
ATOM 8004 O O . SER B 1 90 ? -22.172 -12.703 -32.719 1 97.75 90 SER B O 1
ATOM 8006 N N . GLY B 1 91 ? -20.125 -12.172 -33.594 1 97.44 91 GLY B N 1
ATOM 8007 C CA . GLY B 1 91 ? -19.656 -13.547 -33.5 1 97.44 91 GLY B CA 1
ATOM 8008 C C . GLY B 1 91 ? -18.922 -13.844 -32.188 1 97.44 91 GLY B C 1
ATOM 8009 O O . GLY B 1 91 ? -18.469 -14.969 -31.969 1 97.44 91 GLY B O 1
ATOM 8010 N N . ASP B 1 92 ? -18.797 -12.836 -31.312 1 96.19 92 ASP B N 1
ATOM 8011 C CA . ASP B 1 92 ? -18.062 -13 -30.078 1 96.19 92 ASP B CA 1
ATOM 8012 C C . ASP B 1 92 ? -18.875 -13.773 -29.047 1 96.19 92 ASP B C 1
ATOM 8014 O O . ASP B 1 92 ? -20.094 -13.578 -28.922 1 96.19 92 ASP B O 1
ATOM 8018 N N . SER B 1 93 ? -18.25 -14.727 -28.391 1 97.69 93 SER B N 1
ATOM 8019 C CA . SER B 1 93 ? -18.891 -15.445 -27.312 1 97.69 93 SER B CA 1
ATOM 8020 C C . SER B 1 93 ? -18.031 -15.438 -26.047 1 97.69 93 SER B C 1
ATOM 8022 O O . SER B 1 93 ? -18.359 -16.094 -25.062 1 97.69 93 SER B O 1
ATOM 8024 N N . GLN B 1 94 ? -16.891 -14.719 -26.125 1 96.75 94 GLN B N 1
ATOM 8025 C CA . GLN B 1 94 ? -15.969 -14.625 -25 1 96.75 94 GLN B CA 1
ATOM 8026 C C . GLN B 1 94 ? -15.789 -13.172 -24.562 1 96.75 94 GLN B C 1
ATOM 8028 O O . GLN B 1 94 ? -15.703 -12.273 -25.391 1 96.75 94 GLN B O 1
ATOM 8033 N N . GLY B 1 95 ? -15.766 -12.945 -23.25 1 95.31 95 GLY B N 1
ATOM 8034 C CA . GLY B 1 95 ? -15.422 -11.648 -22.703 1 95.31 95 GLY B CA 1
ATOM 8035 C C . GLY B 1 95 ? -16.484 -10.586 -22.969 1 95.31 95 GLY B C 1
ATOM 8036 O O . GLY B 1 95 ? -16.156 -9.43 -23.219 1 95.31 95 GLY B O 1
ATOM 8037 N N . ILE B 1 96 ? -17.734 -10.93 -22.969 1 97.38 96 ILE B N 1
ATOM 8038 C CA . ILE B 1 96 ? -18.828 -9.984 -23.172 1 97.38 96 ILE B CA 1
ATOM 8039 C C . ILE B 1 96 ? -19.125 -9.242 -21.875 1 97.38 96 ILE B C 1
ATOM 8041 O O . ILE B 1 96 ? -19.594 -9.836 -20.906 1 97.38 96 ILE B O 1
ATOM 8045 N N . PRO B 1 97 ? -18.875 -7.992 -21.828 1 97 97 PRO B N 1
ATOM 8046 C CA . PRO B 1 97 ? -19.125 -7.27 -20.578 1 97 97 PRO B CA 1
ATOM 8047 C C . PRO B 1 97 ? -20.609 -7.07 -20.297 1 97 97 PRO B C 1
ATOM 8049 O O . PRO B 1 97 ? -21.375 -6.715 -21.188 1 97 97 PRO B O 1
ATOM 8052 N N . TYR B 1 98 ? -21.031 -7.301 -19.125 1 98.12 98 TYR B N 1
ATOM 8053 C CA . TYR B 1 98 ? -22.359 -6.906 -18.672 1 98.12 98 TYR B CA 1
ATOM 8054 C C . TYR B 1 98 ? -22.594 -5.414 -18.906 1 98.12 98 TYR B C 1
ATOM 8056 O O . TYR B 1 98 ? -21.781 -4.586 -18.484 1 98.12 98 TYR B O 1
ATOM 8064 N N . ALA B 1 99 ? -23.703 -5.09 -19.531 1 97.44 99 ALA B N 1
ATOM 8065 C CA . ALA B 1 99 ? -23.984 -3.693 -19.875 1 97.44 99 ALA B CA 1
ATOM 8066 C C . ALA B 1 99 ? -25.391 -3.297 -19.422 1 97.44 99 ALA B C 1
ATOM 8068 O O . ALA B 1 99 ? -26.062 -2.527 -20.109 1 97.44 99 ALA B O 1
ATOM 8069 N N . GLY B 1 100 ? -25.844 -3.902 -18.422 1 97.56 100 GLY B N 1
ATOM 8070 C CA . GLY B 1 100 ? -27.172 -3.598 -17.891 1 97.56 100 GLY B CA 1
ATOM 8071 C C . GLY B 1 100 ? -27.156 -2.578 -16.766 1 97.56 100 GLY B C 1
ATOM 8072 O O . GLY B 1 100 ? -26.219 -1.782 -16.672 1 97.56 100 GLY B O 1
ATOM 8073 N N . LYS B 1 101 ? -28.234 -2.568 -16.047 1 95.88 101 LYS B N 1
ATOM 8074 C CA . LYS B 1 101 ? -28.359 -1.686 -14.898 1 95.88 101 LYS B CA 1
ATOM 8075 C C . LYS B 1 101 ? -27.297 -1.988 -13.852 1 95.88 101 LYS B C 1
ATOM 8077 O O . LYS B 1 101 ? -26.938 -3.148 -13.641 1 95.88 101 LYS B O 1
ATOM 8082 N N . PRO B 1 102 ? -26.766 -0.926 -13.273 1 93.44 102 PRO B N 1
ATOM 8083 C CA . PRO B 1 102 ? -25.812 -1.193 -12.188 1 93.44 102 PRO B CA 1
ATOM 8084 C C . PRO B 1 102 ? -26.406 -2.094 -11.102 1 93.44 102 PRO B C 1
ATOM 8086 O O . PRO B 1 102 ? -27.547 -1.914 -10.703 1 93.44 102 PRO B O 1
ATOM 8089 N N . LEU B 1 103 ? -25.578 -2.979 -10.75 1 94.5 103 LEU B N 1
ATOM 8090 C CA . LEU B 1 103 ? -26 -3.916 -9.719 1 94.5 103 LEU B CA 1
ATOM 8091 C C . LEU B 1 103 ? -25.656 -3.395 -8.328 1 94.5 103 LEU B C 1
ATOM 8093 O O . LEU B 1 103 ? -24.641 -2.705 -8.156 1 94.5 103 LEU B O 1
ATOM 8097 N N . GLN B 1 104 ? -26.469 -3.73 -7.363 1 91.06 104 GLN B N 1
ATOM 8098 C CA . GLN B 1 104 ? -26.172 -3.404 -5.969 1 91.06 104 GLN B CA 1
ATOM 8099 C C . GLN B 1 104 ? -25.344 -4.496 -5.316 1 91.06 104 GLN B C 1
ATOM 8101 O O . GLN B 1 104 ? -25.359 -5.648 -5.754 1 91.06 104 GLN B O 1
ATOM 8106 N N . THR B 1 105 ? -24.672 -4.16 -4.285 1 92.38 105 THR B N 1
ATOM 8107 C CA . THR B 1 105 ? -23.891 -5.129 -3.531 1 92.38 105 THR B CA 1
ATOM 8108 C C . THR B 1 105 ? -24.781 -6.242 -2.982 1 92.38 105 THR B C 1
ATOM 8110 O O . THR B 1 105 ? -25.953 -6.008 -2.666 1 92.38 105 THR B O 1
ATOM 8113 N N . ASN B 1 106 ? -24.203 -7.402 -2.893 1 94.88 106 ASN B N 1
ATOM 8114 C CA . ASN B 1 106 ? -24.875 -8.594 -2.393 1 94.88 106 ASN B CA 1
ATOM 8115 C C . ASN B 1 106 ? -26.156 -8.883 -3.174 1 94.88 106 ASN B C 1
ATOM 8117 O O . ASN B 1 106 ? -27.219 -9.047 -2.584 1 94.88 106 ASN B O 1
ATOM 8121 N N . THR B 1 107 ? -26.016 -8.898 -4.473 1 94.19 107 THR B N 1
ATOM 8122 C CA . THR B 1 107 ? -27.172 -9.156 -5.328 1 94.19 107 THR B CA 1
ATOM 8123 C C . THR B 1 107 ? -26.922 -10.359 -6.234 1 94.19 107 THR B C 1
ATOM 8125 O O . THR B 1 107 ? -25.953 -10.359 -7.008 1 94.19 107 THR B O 1
ATOM 8128 N N . LYS B 1 108 ? -27.812 -11.359 -6.043 1 96.56 108 LYS B N 1
ATOM 8129 C CA . LYS B 1 108 ? -27.781 -12.516 -6.941 1 96.56 108 LYS B CA 1
ATOM 8130 C C . LYS B 1 108 ? -28.609 -12.266 -8.188 1 96.56 108 LYS B C 1
ATOM 8132 O O . LYS B 1 108 ? -29.75 -11.797 -8.094 1 96.56 108 LYS B O 1
ATOM 8137 N N . VAL B 1 109 ? -28.047 -12.547 -9.359 1 98.19 109 VAL B N 1
ATOM 8138 C CA . VAL B 1 109 ? -28.766 -12.352 -10.617 1 98.19 109 VAL B CA 1
ATOM 8139 C C . VAL B 1 109 ? -28.719 -13.625 -11.445 1 98.19 109 VAL B C 1
ATOM 8141 O O . VAL B 1 109 ? -27.891 -14.5 -11.211 1 98.19 109 VAL B O 1
ATOM 8144 N N . TYR B 1 110 ? -29.641 -13.742 -12.344 1 98.62 110 TYR B N 1
ATOM 8145 C CA . TYR B 1 110 ? -29.797 -14.898 -13.219 1 98.62 110 TYR B CA 1
ATOM 8146 C C . TYR B 1 110 ? -29.688 -14.5 -14.68 1 98.62 110 TYR B C 1
ATOM 8148 O O . TYR B 1 110 ? -30.062 -13.391 -15.055 1 98.62 110 TYR B O 1
ATOM 8156 N N . TRP B 1 111 ? -29.125 -15.391 -15.484 1 98.75 111 TRP B N 1
ATOM 8157 C CA . TRP B 1 111 ? -28.953 -14.992 -16.875 1 98.75 111 TRP B CA 1
ATOM 8158 C C . TRP B 1 111 ? -29 -16.203 -17.797 1 98.75 111 TRP B C 1
ATOM 8160 O O . TRP B 1 111 ? -28.906 -17.344 -17.344 1 98.75 111 TRP B O 1
ATOM 8170 N N . LYS B 1 112 ? -29.312 -16.031 -19.016 1 98.69 112 LYS B N 1
ATOM 8171 C CA . LYS B 1 112 ? -29.328 -17 -20.094 1 98.69 112 LYS B CA 1
ATOM 8172 C C . LYS B 1 112 ? -29 -16.344 -21.438 1 98.69 112 LYS B C 1
ATOM 8174 O O . LYS B 1 112 ? -29.016 -15.117 -21.547 1 98.69 112 LYS B O 1
ATOM 8179 N N . VAL B 1 113 ? -28.641 -17.125 -22.406 1 98.69 113 VAL B N 1
ATOM 8180 C CA . VAL B 1 113 ? -28.188 -16.641 -23.703 1 98.69 113 VAL B CA 1
ATOM 8181 C C . VAL B 1 113 ? -28.844 -17.438 -24.828 1 98.69 113 VAL B C 1
ATOM 8183 O O . VAL B 1 113 ? -29.094 -18.625 -24.672 1 98.69 113 VAL B O 1
ATOM 8186 N N . LYS B 1 114 ? -29.203 -16.766 -25.828 1 98.06 114 LYS B N 1
ATOM 8187 C CA . LYS B 1 114 ? -29.594 -17.328 -27.125 1 98.06 114 LYS B CA 1
ATOM 8188 C C . LYS B 1 114 ? -28.719 -16.781 -28.234 1 98.06 114 LYS B C 1
ATOM 8190 O O . LYS B 1 114 ? -28.25 -15.641 -28.188 1 98.06 114 LYS B O 1
ATOM 8195 N N . VAL B 1 115 ? -28.516 -17.688 -29.266 1 98.44 115 VAL B N 1
ATOM 8196 C CA . VAL B 1 115 ? -27.656 -17.234 -30.359 1 98.44 115 VAL B CA 1
ATOM 8197 C C . VAL B 1 115 ? -28.328 -17.5 -31.688 1 98.44 115 VAL B C 1
ATOM 8199 O O . VAL B 1 115 ? -29.219 -18.344 -31.781 1 98.44 115 VAL B O 1
ATOM 8202 N N . TRP B 1 116 ? -28.062 -16.703 -32.688 1 98.12 116 TRP B N 1
ATOM 8203 C CA . TRP B 1 116 ? -28.328 -16.953 -34.094 1 98.12 116 TRP B CA 1
ATOM 8204 C C . TRP B 1 116 ? -27.062 -17.359 -34.844 1 98.12 116 TRP B C 1
ATOM 8206 O O . TRP B 1 116 ? -26.016 -16.734 -34.656 1 98.12 116 TRP B O 1
ATOM 8216 N N . THR B 1 117 ? -27.219 -18.438 -35.562 1 97.75 117 THR B N 1
ATOM 8217 C CA . THR B 1 117 ? -26.078 -18.953 -36.312 1 97.75 117 THR B CA 1
ATOM 8218 C C . THR B 1 117 ? -26.391 -19.031 -37.781 1 97.75 117 THR B C 1
ATOM 8220 O O . THR B 1 117 ? -27.516 -18.734 -38.219 1 97.75 117 THR B O 1
ATOM 8223 N N . ASN B 1 118 ? -25.391 -19.469 -38.625 1 96.44 118 ASN B N 1
ATOM 8224 C CA . ASN B 1 118 ? -25.594 -19.703 -40.062 1 96.44 118 ASN B CA 1
ATOM 8225 C C . ASN B 1 118 ? -26.469 -20.938 -40.281 1 96.44 118 ASN B C 1
ATOM 8227 O O . ASN B 1 118 ? -26.828 -21.234 -41.438 1 96.44 118 ASN B O 1
ATOM 8231 N N . ARG B 1 119 ? -26.812 -21.625 -39.188 1 94.94 119 ARG B N 1
ATOM 8232 C CA . ARG B 1 119 ? -27.672 -22.797 -39.312 1 94.94 119 ARG B CA 1
ATOM 8233 C C . ARG B 1 119 ? -28.969 -22.578 -38.531 1 94.94 119 ARG B C 1
ATOM 8235 O O . ARG B 1 119 ? -29.672 -23.547 -38.219 1 94.94 119 ARG B O 1
ATOM 8242 N N . GLY B 1 120 ? -29.188 -21.344 -38.188 1 94.06 120 GLY B N 1
ATOM 8243 C CA . GLY B 1 120 ? -30.438 -21.031 -37.531 1 94.06 120 GLY B CA 1
ATOM 8244 C C . GLY B 1 120 ? -30.266 -20.547 -36.094 1 94.06 120 GLY B C 1
ATOM 8245 O O . GLY B 1 120 ? -29.141 -20.234 -35.688 1 94.06 120 GLY B O 1
ATOM 8246 N N . GLU B 1 121 ? -31.359 -20.469 -35.5 1 95.31 121 GLU B N 1
ATOM 8247 C CA . GLU B 1 121 ? -31.422 -19.953 -34.125 1 95.31 121 GLU B CA 1
ATOM 8248 C C . GLU B 1 121 ? -31.375 -21.078 -33.094 1 95.31 121 GLU B C 1
ATOM 8250 O O . GLU B 1 121 ? -31.969 -22.141 -33.312 1 95.31 121 GLU B O 1
ATOM 8255 N N . SER B 1 122 ? -30.688 -20.844 -31.984 1 96.88 122 SER B N 1
ATOM 8256 C CA . SER B 1 122 ? -30.656 -21.828 -30.906 1 96.88 122 SER B CA 1
ATOM 8257 C C . SER B 1 122 ? -31.812 -21.625 -29.938 1 96.88 122 SER B C 1
ATOM 8259 O O . SER B 1 122 ? -32.5 -20.594 -29.969 1 96.88 122 SER B O 1
ATOM 8261 N N . ASP B 1 123 ? -32.031 -22.672 -29.109 1 95.12 123 ASP B N 1
ATOM 8262 C CA . ASP B 1 123 ? -32.844 -22.453 -27.922 1 95.12 123 ASP B CA 1
ATOM 8263 C C . ASP B 1 123 ? -32.094 -21.609 -26.891 1 95.12 123 ASP B C 1
ATOM 8265 O O . ASP B 1 123 ? -30.891 -21.375 -27.031 1 95.12 123 ASP B O 1
ATOM 8269 N N . TRP B 1 124 ? -32.875 -21.094 -25.938 1 97.25 124 TRP B N 1
ATOM 8270 C CA . TRP B 1 124 ? -32.219 -20.469 -24.797 1 97.25 124 TRP B CA 1
ATOM 8271 C C . TRP B 1 124 ? -31.344 -21.484 -24.047 1 97.25 124 TRP B C 1
ATOM 8273 O O . TRP B 1 124 ? -31.734 -22.641 -23.906 1 97.25 124 TRP B O 1
ATOM 8283 N N . SER B 1 125 ? -30.203 -21 -23.578 1 98.06 125 SER B N 1
ATOM 8284 C CA . SER B 1 125 ? -29.375 -21.828 -22.703 1 98.06 125 SER B CA 1
ATOM 8285 C C . SER B 1 125 ? -30.109 -22.141 -21.406 1 98.06 125 SER B C 1
ATOM 8287 O O . SER B 1 125 ? -31.172 -21.594 -21.125 1 98.06 125 SER B O 1
ATOM 8289 N N . ALA B 1 126 ? -29.438 -23.094 -20.641 1 97.69 126 ALA B N 1
ATOM 8290 C CA . ALA B 1 126 ? -29.875 -23.281 -19.266 1 97.69 126 ALA B CA 1
ATOM 8291 C C . ALA B 1 126 ? -29.688 -22 -18.453 1 97.69 126 ALA B C 1
ATOM 8293 O O . ALA B 1 126 ? -28.984 -21.078 -18.891 1 97.69 126 ALA B O 1
ATOM 8294 N N . VAL B 1 127 ? -30.375 -21.969 -17.281 1 98.19 127 VAL B N 1
ATOM 8295 C CA . VAL B 1 127 ? -30.281 -20.797 -16.406 1 98.19 127 VAL B CA 1
ATOM 8296 C C . VAL B 1 127 ? -29 -20.875 -15.57 1 98.19 127 VAL B C 1
ATOM 8298 O O . VAL B 1 127 ? -28.719 -21.906 -14.953 1 98.19 127 VAL B O 1
ATOM 8301 N N . TYR B 1 128 ? -28.219 -19.875 -15.609 1 98.44 128 TYR B N 1
ATOM 8302 C CA . TYR B 1 128 ? -27.047 -19.703 -14.758 1 98.44 128 TYR B CA 1
ATOM 8303 C C . TYR B 1 128 ? -27.188 -18.469 -13.875 1 98.44 128 TYR B C 1
ATOM 8305 O O . TYR B 1 128 ? -28.172 -17.719 -13.992 1 98.44 128 TYR B O 1
ATOM 8313 N N . HIS B 1 129 ? -26.234 -18.266 -12.891 1 98.25 129 HIS B N 1
ATOM 8314 C CA . HIS B 1 129 ? -26.344 -17.125 -12 1 98.25 129 HIS B CA 1
ATOM 8315 C C . HIS B 1 129 ? -24.953 -16.609 -11.602 1 98.25 129 HIS B C 1
ATOM 8317 O O . HIS B 1 129 ? -23.953 -17.297 -11.836 1 98.25 129 HIS B O 1
ATOM 8323 N N . TRP B 1 130 ? -24.922 -15.414 -11.172 1 98.12 130 TRP B N 1
ATOM 8324 C CA . TRP B 1 130 ? -23.797 -14.898 -10.398 1 98.12 130 TRP B CA 1
ATOM 8325 C C . TRP B 1 130 ? -24.281 -13.914 -9.336 1 98.12 130 TRP B C 1
ATOM 8327 O O . TRP B 1 130 ? -25.438 -13.516 -9.328 1 98.12 130 TRP B O 1
ATOM 8337 N N . ARG B 1 131 ? -23.391 -13.664 -8.391 1 97.88 131 ARG B N 1
ATOM 8338 C CA . ARG B 1 131 ? -23.672 -12.672 -7.355 1 97.88 131 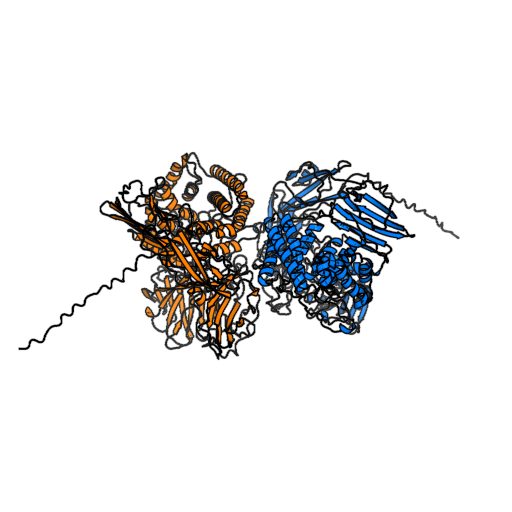ARG B CA 1
ATOM 8339 C C . ARG B 1 131 ? -22.609 -11.578 -7.344 1 97.88 131 ARG B C 1
ATOM 8341 O O . ARG B 1 131 ? -21.406 -11.875 -7.348 1 97.88 131 ARG B O 1
ATOM 8348 N N . LEU B 1 132 ? -23.078 -10.328 -7.488 1 97.75 132 LEU B N 1
ATOM 8349 C CA . LEU B 1 132 ? -22.156 -9.266 -7.098 1 97.75 132 LEU B CA 1
ATOM 8350 C C . LEU B 1 132 ? -21.969 -9.227 -5.582 1 97.75 132 LEU B C 1
ATOM 8352 O O . LEU B 1 132 ? -22.922 -8.961 -4.848 1 97.75 132 LEU B O 1
ATOM 8356 N N . GLY B 1 133 ? -20.781 -9.555 -5.145 1 97.69 133 GLY B N 1
ATOM 8357 C CA . GLY B 1 133 ? -20.5 -9.609 -3.717 1 97.69 133 GLY B CA 1
ATOM 8358 C C . GLY B 1 133 ? -20.312 -8.242 -3.09 1 97.69 133 GLY B C 1
ATOM 8359 O O . GLY B 1 133 ? -21 -7.285 -3.465 1 97.69 133 GLY B O 1
ATOM 8360 N N . LEU B 1 134 ? -19.578 -8.195 -2.055 1 97.44 134 LEU B N 1
ATOM 8361 C CA . LEU B 1 134 ? -19.297 -6.938 -1.371 1 97.44 134 LEU B CA 1
ATOM 8362 C C . LEU B 1 134 ? -18.219 -6.156 -2.102 1 97.44 134 LEU B C 1
ATOM 8364 O O . LEU B 1 134 ? -17.188 -6.723 -2.496 1 97.44 134 LEU B O 1
ATOM 8368 N N . ARG B 1 135 ? -18.422 -4.859 -2.305 1 94.94 135 ARG B N 1
ATOM 8369 C CA . ARG B 1 135 ? -17.516 -4.07 -3.137 1 94.94 135 ARG B CA 1
ATOM 8370 C C . ARG B 1 135 ? -16.719 -3.084 -2.293 1 94.94 135 ARG B C 1
ATOM 8372 O O . ARG B 1 135 ? -15.562 -2.775 -2.611 1 94.94 135 ARG B O 1
ATOM 8379 N N . TYR B 1 136 ? -17.344 -2.566 -1.285 1 94.75 136 TYR B N 1
ATOM 8380 C CA . TYR B 1 136 ? -16.75 -1.528 -0.455 1 94.75 136 TYR B CA 1
ATOM 8381 C C . TYR B 1 136 ? -16.484 -2.041 0.957 1 94.75 136 TYR B C 1
ATOM 8383 O O . TYR B 1 136 ? -17.219 -2.906 1.452 1 94.75 136 TYR B O 1
ATOM 8391 N N . GLN B 1 137 ? -15.453 -1.543 1.584 1 94 137 GLN B N 1
ATOM 8392 C CA . GLN B 1 137 ? -15.219 -1.911 2.977 1 94 137 GLN B CA 1
ATOM 8393 C C . GLN B 1 137 ? -16.422 -1.574 3.846 1 94 137 GLN B C 1
ATOM 8395 O O . GLN B 1 137 ? -16.703 -2.27 4.824 1 94 137 GLN B O 1
ATOM 8400 N N . LYS B 1 138 ? -17.156 -0.593 3.434 1 93.12 138 LYS B N 1
ATOM 8401 C CA . LYS B 1 138 ? -18.344 -0.148 4.152 1 93.12 138 LYS B CA 1
ATOM 8402 C C . LYS B 1 138 ? -19.453 -1.193 4.078 1 93.12 138 LYS B C 1
ATOM 8404 O O . LYS B 1 138 ? -20.391 -1.168 4.879 1 93.12 138 LYS B O 1
ATOM 8409 N N . ASP B 1 139 ? -19.375 -2.072 3.133 1 96 139 ASP B N 1
ATOM 8410 C CA . ASP B 1 139 ? -20.359 -3.141 3.016 1 96 139 ASP B CA 1
ATOM 8411 C C . ASP B 1 139 ? -20.25 -4.125 4.176 1 96 139 ASP B C 1
ATOM 8413 O O . ASP B 1 139 ? -21.203 -4.828 4.5 1 96 139 ASP B O 1
ATOM 8417 N N . TRP B 1 140 ? -19.094 -4.203 4.766 1 96.94 140 TRP B N 1
ATOM 8418 C CA . TRP B 1 140 ? -18.859 -5.102 5.891 1 96.94 140 TRP B CA 1
ATOM 8419 C C . TRP B 1 140 ? -19.344 -4.473 7.195 1 96.94 140 TRP B C 1
ATOM 8421 O O . TRP B 1 140 ? -19.125 -3.279 7.434 1 96.94 140 TRP B O 1
ATOM 8431 N N . LYS B 1 141 ? -20.031 -5.238 7.934 1 96.81 141 LYS B N 1
ATOM 8432 C CA . LYS B 1 141 ? -20.438 -4.836 9.281 1 96.81 141 LYS B CA 1
ATOM 8433 C C . LYS B 1 141 ? -19.594 -5.535 10.336 1 96.81 141 LYS B C 1
ATOM 8435 O O . LYS B 1 141 ? -18.922 -6.531 10.047 1 96.81 141 LYS B O 1
ATOM 8440 N N . GLY B 1 142 ? -19.609 -5 11.484 1 96.06 142 GLY B N 1
ATOM 8441 C CA . GLY B 1 142 ? -18.844 -5.578 12.57 1 96.06 142 GLY B CA 1
ATOM 8442 C C . GLY B 1 142 ? -17.359 -5.227 12.508 1 96.06 142 GLY B C 1
ATOM 8443 O O . GLY B 1 142 ? -16.984 -4.203 11.922 1 96.06 142 GLY B O 1
ATOM 8444 N N . ARG B 1 143 ? -16.547 -5.992 13.234 1 96.25 143 ARG B N 1
ATOM 8445 C CA . ARG B 1 143 ? -15.109 -5.715 13.344 1 96.25 143 ARG B CA 1
ATOM 8446 C C . ARG B 1 143 ? -14.305 -7.008 13.336 1 96.25 143 ARG B C 1
ATOM 8448 O O . ARG B 1 143 ? -14.852 -8.094 13.523 1 96.25 143 ARG B O 1
ATOM 8455 N N . TRP B 1 144 ? -13.047 -6.863 13.094 1 97.62 144 TRP B N 1
ATOM 8456 C CA . TRP B 1 144 ? -12.148 -8.008 13.148 1 97.62 144 TRP B CA 1
ATOM 8457 C C . TRP B 1 144 ? -12.023 -8.531 14.57 1 97.62 144 TRP B C 1
ATOM 8459 O O . TRP B 1 144 ? -11.938 -7.754 15.523 1 97.62 144 TRP B O 1
ATOM 8469 N N . ILE B 1 145 ? -12.047 -9.82 14.688 1 98.31 145 ILE B N 1
ATOM 8470 C CA . ILE B 1 14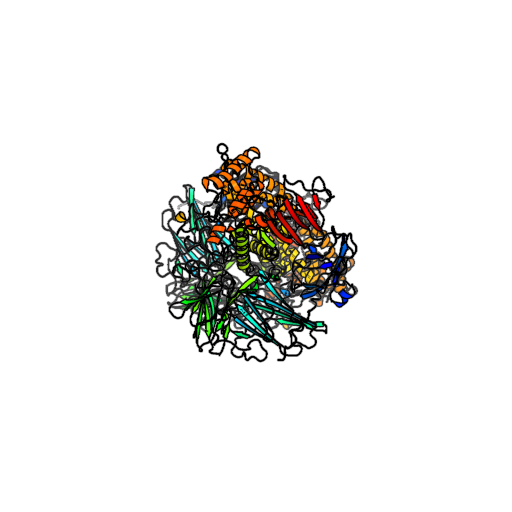5 ? -11.883 -10.43 16 1 98.31 145 ILE B CA 1
ATOM 8471 C C . ILE B 1 145 ? -10.727 -11.422 15.969 1 98.31 145 ILE B C 1
ATOM 8473 O O . ILE B 1 145 ? -10.359 -11.93 14.898 1 98.31 145 ILE B O 1
ATOM 8477 N N . GLY B 1 146 ? -10.125 -11.688 17.062 1 97.56 146 GLY B N 1
ATOM 8478 C CA . GLY B 1 146 ? -9.008 -12.602 17.234 1 97.56 146 GLY B CA 1
ATOM 8479 C C . GLY B 1 146 ? -8.406 -12.547 18.625 1 97.56 146 GLY B C 1
ATOM 8480 O O . GLY B 1 146 ? -9.047 -12.086 19.562 1 97.56 146 GLY B O 1
ATOM 8481 N N . PHE B 1 147 ? -7.332 -13.203 18.797 1 96.88 147 PHE B N 1
ATOM 8482 C CA . PHE B 1 147 ? -6.453 -13.133 19.969 1 96.88 147 PHE B CA 1
ATOM 8483 C C . PHE B 1 147 ? -5.027 -12.789 19.547 1 96.88 147 PHE B C 1
ATOM 8485 O O . PHE B 1 147 ? -4.238 -13.672 19.219 1 96.88 147 PHE B O 1
ATOM 8492 N N . ASP B 1 148 ? -4.641 -11.57 19.625 1 93.19 148 ASP B N 1
ATOM 8493 C CA . ASP B 1 148 ? -3.328 -11.133 19.156 1 93.19 148 ASP B CA 1
ATOM 8494 C C . ASP B 1 148 ? -2.26 -11.344 20.219 1 93.19 148 ASP B C 1
ATOM 8496 O O . ASP B 1 148 ? -1.533 -10.414 20.578 1 93.19 148 ASP B O 1
ATOM 8500 N N . ARG B 1 149 ? -2.174 -12.523 20.641 1 93.06 149 ARG B N 1
ATOM 8501 C CA . ARG B 1 149 ? -1.192 -12.922 21.641 1 93.06 149 ARG B CA 1
ATOM 8502 C C . ARG B 1 149 ? -1 -14.438 21.656 1 93.06 149 ARG B C 1
ATOM 8504 O O . ARG B 1 149 ? -1.842 -15.172 21.141 1 93.06 149 ARG B O 1
ATOM 8511 N N . ALA B 1 150 ? 0.108 -14.875 22.219 1 95.12 150 ALA B N 1
ATOM 8512 C CA . ALA B 1 150 ? 0.313 -16.297 22.531 1 95.12 150 ALA B CA 1
ATOM 8513 C C . ALA B 1 150 ? -0.306 -16.656 23.875 1 95.12 150 ALA B C 1
ATOM 8515 O O . ALA B 1 150 ? -0.258 -15.867 24.812 1 95.12 150 ALA B O 1
ATOM 8516 N N . PHE B 1 151 ? -0.901 -17.781 23.891 1 96.81 151 PHE B N 1
ATOM 8517 C CA . PHE B 1 151 ? -1.389 -18.312 25.156 1 96.81 151 PHE B CA 1
ATOM 8518 C C . PHE B 1 151 ? -0.281 -19.062 25.891 1 96.81 151 PHE B C 1
ATOM 8520 O O . PHE B 1 151 ? 0.753 -19.391 25.297 1 96.81 151 PHE B O 1
ATOM 8527 N N . PRO B 1 152 ? -0.427 -19.391 27.141 1 95.56 152 PRO B N 1
ATOM 8528 C CA . PRO B 1 152 ? 0.652 -19.953 27.953 1 95.56 152 PRO B CA 1
ATOM 8529 C C . PRO B 1 152 ? 1.203 -21.266 27.375 1 95.56 152 PRO B C 1
ATOM 8531 O O . PRO B 1 152 ? 2.373 -21.594 27.594 1 95.56 152 PRO B O 1
ATOM 8534 N N . TRP B 1 153 ? 0.421 -22.016 26.656 1 96.44 153 TRP B N 1
ATOM 8535 C CA . TRP B 1 153 ? 0.837 -23.312 26.125 1 96.44 153 TRP B CA 1
ATOM 8536 C C . TRP B 1 153 ? 1.426 -23.156 24.719 1 96.44 153 TRP B C 1
ATOM 8538 O O . TRP B 1 153 ? 1.825 -24.125 24.094 1 96.44 153 TRP B O 1
ATOM 8548 N N . GLU B 1 154 ? 1.443 -21.953 24.266 1 97.25 154 GLU B N 1
ATOM 8549 C CA . GLU B 1 154 ? 2.008 -21.625 22.953 1 97.25 154 GLU B CA 1
ATOM 8550 C C . GLU B 1 154 ? 3.359 -20.938 23.094 1 97.25 154 GLU B C 1
ATOM 8552 O O . GLU B 1 154 ? 3.703 -20.438 24.172 1 97.25 154 GLU B O 1
ATOM 8557 N N . GLU B 1 155 ? 4.152 -20.969 22.016 1 95.12 155 GLU B N 1
ATOM 8558 C CA . GLU B 1 155 ? 5.48 -20.359 22.031 1 95.12 155 GLU B CA 1
ATOM 8559 C C . GLU B 1 155 ? 5.777 -19.656 20.703 1 95.12 155 GLU B C 1
ATOM 8561 O O . GLU B 1 155 ? 5.582 -20.25 19.625 1 95.12 155 GLU B O 1
ATOM 8566 N N . ILE B 1 156 ? 6.23 -18.453 20.781 1 92.81 156 ILE B N 1
ATOM 8567 C CA . ILE B 1 156 ? 6.672 -17.719 19.609 1 92.81 156 ILE B CA 1
ATOM 8568 C C . ILE B 1 156 ? 8.195 -17.719 19.547 1 92.81 156 ILE B C 1
ATOM 8570 O O . ILE B 1 156 ? 8.852 -16.859 20.156 1 92.81 156 ILE B O 1
ATOM 8574 N N . SER B 1 157 ? 8.812 -18.562 18.797 1 92.06 157 SER B N 1
ATOM 8575 C CA . SER B 1 157 ? 10.25 -18.766 18.609 1 92.06 157 SER B CA 1
ATOM 8576 C C . SER B 1 157 ? 10.562 -19.125 17.156 1 92.06 157 SER B C 1
ATOM 8578 O O . SER B 1 157 ? 9.695 -19.062 16.281 1 92.06 157 SER B O 1
ATOM 8580 N N . THR B 1 158 ? 11.805 -19.375 16.891 1 92.94 158 THR B N 1
ATOM 8581 C CA . THR B 1 158 ? 12.172 -19.812 15.547 1 92.94 158 THR B CA 1
ATOM 8582 C C . THR B 1 158 ? 11.336 -21 15.117 1 92.94 158 THR B C 1
ATOM 8584 O O . THR B 1 158 ? 10.875 -21.078 13.969 1 92.94 158 THR B O 1
ATOM 8587 N N . PHE B 1 159 ? 11.125 -21.922 16.094 1 95.62 159 PHE B N 1
ATOM 8588 C CA . PHE B 1 159 ? 10.234 -23.062 15.883 1 95.62 159 PHE B CA 1
ATOM 8589 C C . PHE B 1 159 ? 8.977 -22.938 16.734 1 95.62 159 PHE B C 1
ATOM 8591 O O . PHE B 1 159 ? 8.852 -23.578 17.781 1 95.62 159 PHE B O 1
ATOM 8598 N N . PRO B 1 160 ? 8.016 -22.25 16.266 1 95.12 160 PRO B N 1
ATOM 8599 C CA . PRO B 1 160 ? 6.883 -21.859 17.109 1 95.12 160 PRO B CA 1
ATOM 8600 C C . PRO B 1 160 ? 5.895 -23 17.312 1 95.12 160 PRO B C 1
ATOM 8602 O O . PRO B 1 160 ? 5.809 -23.906 16.484 1 95.12 160 PRO B O 1
ATOM 8605 N N . THR B 1 161 ? 5.211 -22.938 18.469 1 96.81 161 THR B N 1
ATOM 8606 C CA . THR B 1 161 ? 4.008 -23.703 18.766 1 96.81 161 THR B CA 1
ATOM 8607 C C . THR B 1 161 ? 2.789 -22.781 18.859 1 96.81 161 THR B C 1
ATOM 8609 O O . THR B 1 161 ? 2.691 -21.969 19.781 1 96.81 161 THR B O 1
ATOM 8612 N N . MET B 1 162 ? 1.94 -22.891 17.938 1 97.12 162 MET B N 1
ATOM 8613 C CA . MET B 1 162 ? 0.75 -22.047 17.844 1 97.12 162 MET B CA 1
ATOM 8614 C C . MET B 1 162 ? -0.454 -22.875 17.375 1 97.12 162 MET B C 1
ATOM 8616 O O . MET B 1 162 ? -0.477 -23.375 16.25 1 97.12 162 MET B O 1
ATOM 8620 N N . GLY B 1 163 ? -1.408 -23.016 18.266 1 98.25 163 GLY B N 1
ATOM 8621 C CA . GLY B 1 163 ? -2.607 -23.766 17.938 1 98.25 163 GLY B CA 1
ATOM 8622 C C . GLY B 1 163 ? -3.6 -23 17.094 1 98.25 163 GLY B C 1
ATOM 8623 O O . GLY B 1 163 ? -3.359 -21.828 16.766 1 98.25 163 GLY B O 1
ATOM 8624 N N . ALA B 1 164 ? -4.703 -23.641 16.719 1 98.62 164 ALA B N 1
ATOM 8625 C CA . ALA B 1 164 ? -5.793 -22.984 16 1 98.62 164 ALA B CA 1
ATOM 8626 C C . ALA B 1 164 ? -6.613 -22.094 16.938 1 98.62 164 ALA B C 1
ATOM 8628 O O . ALA B 1 164 ? -6.527 -22.234 18.156 1 98.62 164 ALA B O 1
ATOM 8629 N N . ARG B 1 165 ? -7.352 -21.141 16.375 1 98.69 165 ARG B N 1
ATOM 8630 C CA . ARG B 1 165 ? -8.336 -20.344 17.094 1 98.69 165 ARG B CA 1
ATOM 8631 C C . ARG B 1 165 ? -9.758 -20.766 16.719 1 98.69 165 ARG B C 1
ATOM 8633 O O . ARG B 1 165 ? -10.078 -20.922 15.547 1 98.69 165 ARG B O 1
ATOM 8640 N N . TYR B 1 166 ? -10.539 -20.969 17.734 1 98.81 166 TYR B N 1
ATOM 8641 C CA . TYR B 1 166 ? -11.938 -21.359 17.547 1 98.81 166 TYR B CA 1
ATOM 8642 C C . TYR B 1 166 ? -12.875 -20.234 17.953 1 98.81 166 TYR B C 1
ATOM 8644 O O . TYR B 1 166 ? -12.75 -19.688 19.062 1 98.81 166 TYR B O 1
ATOM 8652 N N . PHE B 1 167 ? -13.797 -19.859 17.078 1 98.88 167 PHE B N 1
ATOM 8653 C CA . PHE B 1 167 ? -14.805 -18.859 17.375 1 98.88 167 PHE B CA 1
ATOM 8654 C C . PHE B 1 167 ? -16.203 -19.391 17.094 1 98.88 167 PHE B C 1
ATOM 8656 O O . PHE B 1 167 ? -16.406 -20.109 16.125 1 98.88 167 PHE B O 1
ATOM 8663 N N . ARG B 1 168 ? -17.188 -18.984 17.906 1 98.81 168 ARG B N 1
ATOM 8664 C CA . ARG B 1 168 ? -18.562 -19.422 17.688 1 98.81 168 ARG B CA 1
ATOM 8665 C C . ARG B 1 168 ? -19.547 -18.344 18.109 1 98.81 168 ARG B C 1
ATOM 8667 O O . ARG B 1 168 ? -19.219 -17.469 18.906 1 98.81 168 ARG B O 1
ATOM 8674 N N . ASN B 1 169 ? -20.609 -18.406 17.562 1 98.56 169 ASN B N 1
ATOM 8675 C CA . ASN B 1 169 ? -21.75 -17.562 17.938 1 98.56 169 ASN B CA 1
ATOM 8676 C C . ASN B 1 169 ? -23.078 -18.266 17.625 1 98.56 169 ASN B C 1
ATOM 8678 O O . ASN B 1 169 ? -23.109 -19.219 16.859 1 98.56 169 ASN B O 1
ATOM 8682 N N . GLU B 1 170 ? -24.094 -17.906 18.344 1 98.44 170 GLU B N 1
ATOM 8683 C CA . GLU B 1 170 ? -25.453 -18.375 18.094 1 98.44 170 GLU B CA 1
ATOM 8684 C C . GLU B 1 170 ? -26.391 -17.203 17.797 1 98.44 170 GLU B C 1
ATOM 8686 O O . GLU B 1 170 ? -26.203 -16.109 18.344 1 98.44 170 GLU B O 1
ATOM 8691 N N . PHE B 1 171 ? -27.375 -17.406 16.969 1 98.12 171 PHE B N 1
ATOM 8692 C CA . PHE B 1 171 ? -28.312 -16.359 16.609 1 98.12 171 PHE B CA 1
ATOM 8693 C C . PHE B 1 171 ? -29.656 -16.953 16.188 1 98.12 171 PHE B C 1
ATOM 8695 O O . PHE B 1 171 ? -29.75 -18.156 15.914 1 98.12 171 PHE B O 1
ATOM 8702 N N . VAL B 1 172 ? -30.688 -16.188 16.203 1 98 172 VAL B N 1
ATOM 8703 C CA . VAL B 1 172 ? -32.031 -16.594 15.781 1 98 172 VAL B CA 1
ATOM 8704 C C . VAL B 1 172 ? -32.531 -15.688 14.672 1 98 172 VAL B C 1
ATOM 8706 O O . VAL B 1 172 ? -32.938 -14.555 14.93 1 98 172 VAL B O 1
ATOM 8709 N N . PRO B 1 173 ? -32.5 -16.25 13.492 1 97.44 173 PRO B N 1
ATOM 8710 C CA . PRO B 1 173 ? -33.125 -15.453 12.438 1 97.44 173 PRO B CA 1
ATOM 8711 C C . PRO B 1 173 ? -34.656 -15.453 12.531 1 97.44 173 PRO B C 1
ATOM 8713 O O . PRO B 1 173 ? -35.219 -16.312 13.203 1 97.44 173 PRO B O 1
ATOM 8716 N N . LYS B 1 174 ? -35.219 -14.438 11.859 1 95.44 174 LYS B N 1
ATOM 8717 C CA . LYS B 1 174 ? -36.688 -14.43 11.727 1 95.44 174 LYS B CA 1
ATOM 8718 C C . LYS B 1 174 ? -37.156 -15.586 10.844 1 95.44 174 LYS B C 1
ATOM 8720 O O . LYS B 1 174 ? -36.344 -16.297 10.25 1 95.44 174 LYS B O 1
ATOM 8725 N N . ASP B 1 175 ? -38.5 -15.633 10.93 1 92.94 175 ASP B N 1
ATOM 8726 C CA . ASP B 1 175 ? -39.094 -16.609 10.023 1 92.94 175 ASP B CA 1
ATOM 8727 C C . ASP B 1 175 ? -39.094 -16.109 8.586 1 92.94 175 ASP B C 1
ATOM 8729 O O . ASP B 1 175 ? -38.812 -14.922 8.336 1 92.94 175 ASP B O 1
ATOM 8733 N N . ASN B 1 176 ? -39.281 -16.953 7.57 1 93.31 176 ASN B N 1
ATOM 8734 C CA . ASN B 1 176 ? -39.469 -16.641 6.156 1 93.31 176 ASN B CA 1
ATOM 8735 C C . ASN B 1 176 ? -38.219 -16.047 5.539 1 93.31 176 ASN B C 1
ATOM 8737 O O . ASN B 1 176 ? -38.219 -14.93 5.039 1 93.31 176 ASN B O 1
ATOM 8741 N N . ILE B 1 177 ? -37.188 -16.734 5.598 1 96.62 177 ILE B N 1
ATOM 8742 C CA . ILE B 1 177 ? -35.906 -16.375 4.984 1 96.62 177 ILE B CA 1
ATOM 8743 C C . ILE B 1 177 ? -36.031 -16.453 3.463 1 96.62 177 ILE B C 1
ATOM 8745 O O . ILE B 1 177 ? -36.406 -17.5 2.924 1 96.62 177 ILE B O 1
ATOM 8749 N N . LYS B 1 178 ? -35.75 -15.328 2.811 1 95.31 178 LYS B N 1
ATOM 8750 C CA . LYS B 1 178 ? -35.688 -15.312 1.353 1 95.31 178 LYS B CA 1
ATOM 8751 C C . LYS B 1 178 ? -34.344 -15.805 0.851 1 95.31 178 LYS B C 1
ATOM 8753 O O . LYS B 1 178 ? -34.281 -16.641 -0.055 1 95.31 178 LYS B O 1
ATOM 8758 N N . SER B 1 179 ? -33.312 -15.305 1.407 1 96.25 179 SER B N 1
ATOM 8759 C CA . SER B 1 179 ? -31.953 -15.711 1.067 1 96.25 179 SER B CA 1
ATOM 8760 C C . SER B 1 179 ? -31 -15.414 2.207 1 96.25 179 SER B C 1
ATOM 8762 O O . SER B 1 179 ? -31.281 -14.578 3.066 1 96.25 179 SER B O 1
ATOM 8764 N N . ALA B 1 180 ? -29.906 -16.125 2.26 1 97.88 180 ALA B N 1
ATOM 8765 C CA . ALA B 1 180 ? -28.844 -15.914 3.232 1 97.88 180 ALA B CA 1
ATOM 8766 C C . ALA B 1 180 ? -27.469 -16.188 2.617 1 97.88 180 ALA B C 1
ATOM 8768 O O . ALA B 1 180 ? -27.281 -17.219 1.961 1 97.88 180 ALA B O 1
ATOM 8769 N N . THR B 1 181 ? -26.531 -15.266 2.764 1 98.38 181 THR B N 1
ATOM 8770 C CA . THR B 1 181 ? -25.188 -15.414 2.211 1 98.38 181 THR B CA 1
ATOM 8771 C C . THR B 1 181 ? -24.125 -15.125 3.273 1 98.38 181 THR B C 1
ATOM 8773 O O . THR B 1 181 ? -24.188 -14.094 3.953 1 98.38 181 THR B O 1
ATOM 8776 N N . ALA B 1 182 ? -23.172 -16.016 3.396 1 98.62 182 ALA B N 1
ATOM 8777 C CA . ALA B 1 182 ? -22.031 -15.781 4.27 1 98.62 182 ALA B CA 1
ATOM 8778 C C . ALA B 1 182 ? -20.859 -15.203 3.488 1 98.62 182 ALA B C 1
ATOM 8780 O O . ALA B 1 182 ? -20.516 -15.695 2.412 1 98.62 182 ALA B O 1
ATOM 8781 N N . TYR B 1 183 ? -20.344 -14.117 3.92 1 98.69 183 TYR B N 1
ATOM 8782 C CA . TYR B 1 183 ? -19.062 -13.562 3.486 1 98.69 183 TYR B CA 1
ATOM 8783 C C . TYR B 1 183 ? -18.016 -13.703 4.578 1 98.69 183 TYR B C 1
ATOM 8785 O O . TYR B 1 183 ? -18.234 -13.297 5.723 1 98.69 183 TYR B O 1
ATOM 8793 N N . ILE B 1 184 ? -16.797 -14.289 4.215 1 98.81 184 ILE B N 1
ATOM 8794 C CA . ILE B 1 184 ? -15.836 -14.586 5.273 1 98.81 184 ILE B CA 1
ATOM 8795 C C . ILE B 1 184 ? -14.422 -14.234 4.805 1 98.81 184 ILE B C 1
ATOM 8797 O O . ILE B 1 184 ? -14.062 -14.5 3.654 1 98.81 184 ILE B O 1
ATOM 8801 N N . ILE B 1 185 ? -13.75 -13.594 5.617 1 98.5 185 ILE B N 1
ATOM 8802 C CA . ILE B 1 185 ? -12.297 -13.484 5.555 1 98.5 185 ILE B CA 1
ATOM 8803 C C . ILE B 1 185 ? -11.68 -14.109 6.801 1 98.5 185 ILE B C 1
ATOM 8805 O O . ILE B 1 185 ? -11.734 -13.531 7.891 1 98.5 185 ILE B O 1
ATOM 8809 N N . GLY B 1 186 ? -11.125 -15.273 6.691 1 98.44 186 GLY B N 1
ATOM 8810 C CA . GLY B 1 186 ? -10.297 -15.891 7.719 1 98.44 186 GLY B CA 1
ATOM 8811 C C . GLY B 1 186 ? -8.812 -15.844 7.402 1 98.44 186 GLY B C 1
ATOM 8812 O O . GLY B 1 186 ? -8.336 -16.578 6.535 1 98.44 186 GLY B O 1
ATOM 8813 N N . LEU B 1 187 ? -8.086 -14.961 8.086 1 97.12 187 LEU B N 1
ATOM 8814 C CA . LEU B 1 187 ? -6.68 -14.781 7.75 1 97.12 187 LEU B CA 1
ATOM 8815 C C . LEU B 1 187 ? -5.82 -15.859 8.406 1 97.12 187 LEU B C 1
ATOM 8817 O O . LEU B 1 187 ? -6.012 -16.172 9.586 1 97.12 187 LEU B O 1
ATOM 8821 N N . GLY B 1 188 ? -4.883 -16.281 7.719 1 96.75 188 GLY B N 1
ATOM 8822 C CA . GLY B 1 188 ? -4.301 -17.609 7.828 1 96.75 188 GLY B CA 1
ATOM 8823 C C . GLY B 1 188 ? -5.008 -18.641 6.969 1 96.75 188 GLY B C 1
ATOM 8824 O O . GLY B 1 188 ? -4.836 -18.656 5.746 1 96.75 188 GLY B O 1
ATOM 8825 N N . LEU B 1 189 ? -5.758 -19.391 7.621 1 98.38 189 LEU B N 1
ATOM 8826 C CA . LEU B 1 189 ? -6.691 -20.328 6.996 1 98.38 189 LEU B CA 1
ATOM 8827 C C . LEU B 1 189 ? -7.969 -20.438 7.816 1 98.38 189 LEU B C 1
ATOM 8829 O O . LEU B 1 189 ? -7.996 -20.062 8.992 1 98.38 189 LEU B O 1
ATOM 8833 N N . TYR B 1 190 ? -9.023 -20.938 7.113 1 98.75 190 TYR B N 1
ATOM 8834 C CA . TYR B 1 190 ? -10.242 -21.062 7.906 1 98.75 190 TYR B CA 1
ATOM 8835 C C . TYR B 1 190 ? -11.039 -22.297 7.48 1 98.75 190 TYR B C 1
ATOM 8837 O O . TYR B 1 190 ? -10.859 -22.812 6.375 1 98.75 190 TYR B O 1
ATOM 8845 N N . GLU B 1 191 ? -11.828 -22.75 8.367 1 98.62 191 GLU B N 1
ATOM 8846 C CA . GLU B 1 191 ? -12.992 -23.594 8.094 1 98.62 191 GLU B CA 1
ATOM 8847 C C . GLU B 1 191 ? -14.25 -23.047 8.758 1 98.62 191 GLU B C 1
ATOM 8849 O O . GLU B 1 191 ? -14.219 -22.656 9.93 1 98.62 191 GLU B O 1
ATOM 8854 N N . LEU B 1 192 ? -15.266 -22.938 8 1 98.81 192 LEU B N 1
ATOM 8855 C CA . LEU B 1 192 ? -16.562 -22.438 8.453 1 98.81 192 LEU B CA 1
ATOM 8856 C C . LEU B 1 192 ? -17.562 -23.562 8.625 1 98.81 192 LEU B C 1
ATOM 8858 O O . LEU B 1 192 ? -17.641 -24.469 7.793 1 98.81 192 LEU B O 1
ATOM 8862 N N . SER B 1 193 ? -18.297 -23.547 9.719 1 98.62 193 SER B N 1
ATOM 8863 C CA . SER B 1 193 ? -19.375 -24.516 9.938 1 98.62 193 SER B CA 1
ATOM 8864 C C . SER B 1 193 ? -20.672 -23.828 10.359 1 98.62 193 SER B C 1
ATOM 8866 O O . SER B 1 193 ? -20.641 -22.719 10.914 1 98.62 193 SER B O 1
ATOM 8868 N N . LEU B 1 194 ? -21.734 -24.422 10.023 1 98.62 194 LEU B N 1
ATOM 8869 C CA . LEU B 1 194 ? -23.062 -24.016 10.43 1 98.62 194 LEU B CA 1
ATOM 8870 C C . LEU B 1 194 ? -23.859 -25.203 10.953 1 98.62 194 LEU B C 1
ATOM 8872 O O . LEU B 1 194 ? -24.062 -26.188 10.242 1 98.62 194 LEU B O 1
ATOM 8876 N N . ASN B 1 195 ? -24.312 -25.109 12.18 1 98.38 195 ASN B N 1
ATOM 8877 C CA . ASN B 1 195 ? -25.094 -26.156 12.836 1 98.38 195 ASN B CA 1
ATOM 8878 C C . ASN B 1 195 ? -24.406 -27.516 12.742 1 98.38 195 ASN B C 1
ATOM 8880 O O . ASN B 1 195 ? -25.047 -28.5 12.383 1 98.38 195 ASN B O 1
ATOM 8884 N N . GLY B 1 196 ? -23.141 -27.453 12.859 1 97.75 196 GLY B N 1
ATOM 8885 C CA . GLY B 1 196 ? -22.375 -28.688 12.977 1 97.75 196 GLY B CA 1
ATOM 8886 C C . GLY B 1 196 ? -21.844 -29.203 11.648 1 97.75 196 GLY B C 1
ATOM 8887 O O . GLY B 1 196 ? -21.094 -30.172 11.602 1 97.75 196 GLY B O 1
ATOM 8888 N N . GLN B 1 197 ? -22.172 -28.547 10.633 1 97.56 197 GLN B N 1
ATOM 8889 C CA . GLN B 1 197 ? -21.766 -29.016 9.305 1 97.56 197 GLN B CA 1
ATOM 8890 C C . GLN B 1 197 ? -20.812 -28.016 8.648 1 97.56 197 GLN B C 1
ATOM 8892 O O . GLN B 1 197 ? -21.062 -26.812 8.664 1 97.56 197 GLN B O 1
ATOM 8897 N N . LYS B 1 198 ? -19.781 -28.594 8.102 1 97.75 198 LYS B N 1
ATOM 8898 C CA . LYS B 1 198 ? -18.844 -27.75 7.363 1 97.75 198 LYS B CA 1
ATOM 8899 C C . LYS B 1 198 ? -19.531 -27.062 6.184 1 97.75 198 LYS B C 1
ATOM 8901 O O . LYS B 1 198 ? -20.344 -27.672 5.488 1 97.75 198 LYS B O 1
ATOM 8906 N N . VAL B 1 199 ? -19.266 -25.797 5.965 1 98.19 199 VAL B N 1
ATOM 8907 C CA . VAL B 1 199 ? -19.797 -25.031 4.832 1 98.19 199 VAL B CA 1
ATOM 8908 C C . VAL B 1 199 ? -18.797 -25.078 3.672 1 98.19 199 VAL B C 1
ATOM 8910 O O . VAL B 1 199 ? -17.672 -24.594 3.789 1 98.19 199 VAL B O 1
ATOM 8913 N N . GLY B 1 200 ? -19.234 -25.594 2.541 1 96.06 200 GLY B N 1
ATOM 8914 C CA . GLY B 1 200 ? -18.359 -25.766 1.394 1 96.06 200 GLY B CA 1
ATOM 8915 C C . GLY B 1 200 ? -17.438 -26.953 1.526 1 96.06 200 GLY B C 1
ATOM 8916 O O . GLY B 1 200 ? -17.422 -27.625 2.557 1 96.06 200 GLY B O 1
ATOM 8917 N N . ASP B 1 201 ? -16.578 -27.188 0.529 1 96.94 201 ASP B N 1
ATOM 8918 C CA . ASP B 1 201 ? -15.672 -28.328 0.544 1 96.94 201 ASP B CA 1
ATOM 8919 C C . ASP B 1 201 ? -14.227 -27.891 0.308 1 96.94 201 ASP B C 1
ATOM 8921 O O . ASP B 1 201 ? -13.359 -28.719 0.043 1 96.94 201 ASP B O 1
ATOM 8925 N N . ALA B 1 202 ? -14.055 -26.594 0.384 1 97.62 202 ALA B N 1
ATOM 8926 C CA . ALA B 1 202 ? -12.703 -26.062 0.234 1 97.62 202 ALA B CA 1
ATOM 8927 C C . ALA B 1 202 ? -11.828 -26.453 1.427 1 97.62 202 ALA B C 1
ATOM 8929 O O . ALA B 1 202 ? -12.32 -26.578 2.547 1 97.62 202 ALA B O 1
ATOM 8930 N N . VAL B 1 203 ? -10.547 -26.656 1.168 1 98.38 203 VAL B N 1
ATOM 8931 C CA . VAL B 1 203 ? -9.555 -26.875 2.213 1 98.38 203 VAL B CA 1
ATOM 8932 C C . VAL B 1 203 ? -8.438 -25.844 2.074 1 98.38 203 VAL B C 1
ATOM 8934 O O . VAL B 1 203 ? -8.227 -25.281 0.995 1 98.38 203 VAL B O 1
ATOM 8937 N N . LEU B 1 204 ? -7.793 -25.531 3.211 1 98.31 204 LEU B N 1
ATOM 8938 C CA . LEU B 1 204 ? -6.695 -24.562 3.24 1 98.31 204 LEU B CA 1
ATOM 8939 C C . LEU B 1 204 ? -7.117 -23.234 2.621 1 98.31 204 LEU B C 1
ATOM 8941 O O . LEU B 1 204 ? -6.363 -22.641 1.848 1 98.31 204 LEU B O 1
ATOM 8945 N N . ALA B 1 205 ? -8.352 -22.812 2.893 1 98.12 205 ALA B N 1
ATOM 8946 C CA . ALA B 1 205 ? -8.906 -21.547 2.42 1 98.12 205 ALA B CA 1
ATOM 8947 C C . ALA B 1 205 ? -8.609 -20.406 3.398 1 98.12 205 ALA B C 1
ATOM 8949 O O . ALA B 1 205 ? -8.477 -20.641 4.602 1 98.12 205 ALA B O 1
ATOM 8950 N N . PRO B 1 206 ? -8.594 -19.234 2.893 1 97.56 206 PRO B N 1
ATOM 8951 C CA . PRO B 1 206 ? -8.68 -18.781 1.505 1 97.56 206 PRO B CA 1
ATOM 8952 C C . PRO B 1 206 ? -7.332 -18.781 0.794 1 97.56 206 PRO B C 1
ATOM 8954 O O . PRO B 1 206 ? -6.348 -19.297 1.339 1 97.56 206 PRO B O 1
ATOM 8957 N N . THR B 1 207 ? -7.273 -18.203 -0.415 1 98 207 THR B N 1
ATOM 8958 C CA . THR B 1 207 ? -6.035 -18.109 -1.179 1 98 207 THR B CA 1
ATOM 8959 C C . THR B 1 207 ? -5.059 -17.156 -0.507 1 98 207 THR B C 1
ATOM 8961 O O . THR B 1 207 ? -5.469 -16.156 0.079 1 98 207 THR B O 1
ATOM 8964 N N . PRO B 1 208 ? -3.762 -17.453 -0.502 1 97.31 208 PRO B N 1
ATOM 8965 C CA . PRO B 1 208 ? -2.785 -16.562 0.126 1 97.31 208 PRO B CA 1
ATOM 8966 C C . PRO B 1 208 ? -2.494 -15.32 -0.716 1 97.31 208 PRO B C 1
ATOM 8968 O O . PRO B 1 208 ? -2.469 -15.398 -1.947 1 97.31 208 PRO B O 1
ATOM 8971 N N . THR B 1 209 ? -2.266 -14.18 -0.111 1 97.62 209 THR B N 1
ATOM 8972 C CA . THR B 1 209 ? -1.88 -12.914 -0.715 1 97.62 209 THR B CA 1
ATOM 8973 C C . THR B 1 209 ? -0.828 -12.203 0.136 1 97.62 209 THR B C 1
ATOM 8975 O O . THR B 1 209 ? -0.371 -12.75 1.145 1 97.62 209 THR B O 1
ATOM 8978 N N . ASP B 1 210 ? -0.286 -11.078 -0.375 1 96.88 210 ASP B N 1
ATOM 8979 C CA . ASP B 1 210 ? 0.372 -10.156 0.539 1 96.88 210 ASP B CA 1
ATOM 8980 C C . ASP B 1 210 ? -0.648 -9.422 1.408 1 96.88 210 ASP B C 1
ATOM 8982 O O . ASP B 1 210 ? -1.244 -8.43 0.975 1 96.88 210 ASP B O 1
ATOM 8986 N N . TYR B 1 211 ? -0.753 -9.836 2.637 1 96.56 211 TYR B N 1
ATOM 8987 C CA . TYR B 1 211 ? -1.885 -9.477 3.486 1 96.56 211 TYR B CA 1
ATOM 8988 C C . TYR B 1 211 ? -1.818 -8.016 3.896 1 96.56 211 TYR B C 1
ATOM 8990 O O . TYR B 1 211 ? -2.771 -7.48 4.473 1 96.56 211 TYR B O 1
ATOM 8998 N N . GLU B 1 212 ? -0.75 -7.312 3.564 1 94.06 212 GLU B N 1
ATOM 8999 C CA . GLU B 1 212 ? -0.653 -5.871 3.787 1 94.06 212 GLU B CA 1
ATOM 9000 C C . GLU B 1 212 ? -1.191 -5.09 2.592 1 94.06 212 GLU B C 1
ATOM 9002 O O . GLU B 1 212 ? -1.446 -3.889 2.693 1 94.06 212 GLU B O 1
ATOM 9007 N N . GLU B 1 213 ? -1.395 -5.801 1.491 1 95.31 213 GLU B N 1
ATOM 9008 C CA . GLU B 1 213 ? -1.811 -5.125 0.265 1 95.31 213 GLU B CA 1
ATOM 9009 C C . GLU B 1 213 ? -3.256 -5.465 -0.088 1 95.31 213 GLU B C 1
ATOM 9011 O O . GLU B 1 213 ? -3.99 -4.621 -0.602 1 95.31 213 GLU B O 1
ATOM 9016 N N . ASN B 1 214 ? -3.611 -6.703 0.135 1 95.5 214 ASN B N 1
ATOM 9017 C CA . ASN B 1 214 ? -4.988 -7.125 -0.11 1 95.5 214 ASN B CA 1
ATOM 9018 C C . ASN B 1 214 ? -5.301 -8.445 0.582 1 95.5 214 ASN B C 1
ATOM 9020 O O . ASN B 1 214 ? -4.391 -9.219 0.892 1 95.5 214 ASN B O 1
ATOM 9024 N N . VAL B 1 215 ? -6.582 -8.672 0.84 1 97.19 215 VAL B N 1
ATOM 9025 C CA . VAL B 1 215 ? -7.098 -9.93 1.363 1 97.19 215 VAL B CA 1
ATOM 9026 C C . VAL B 1 215 ? -8.32 -10.367 0.555 1 97.19 215 VAL B C 1
ATOM 9028 O O . VAL B 1 215 ? -9.008 -9.531 -0.034 1 97.19 215 VAL B O 1
ATOM 9031 N N . LYS B 1 216 ? -8.539 -11.648 0.467 1 98.25 216 LYS B N 1
ATOM 9032 C CA . LYS B 1 216 ? -9.625 -12.195 -0.332 1 98.25 216 LYS B CA 1
ATOM 9033 C C . LYS B 1 216 ? -10.75 -12.734 0.558 1 98.25 216 LYS B C 1
ATOM 9035 O O . LYS B 1 216 ? -10.484 -13.344 1.595 1 98.25 216 LYS B O 1
ATOM 9040 N N . TYR B 1 217 ? -11.969 -12.453 0.189 1 98.19 217 TYR B N 1
ATOM 9041 C CA . TYR B 1 217 ? -13.078 -13.086 0.888 1 98.19 217 TYR B CA 1
ATOM 9042 C C . TYR B 1 217 ? -13.727 -14.156 0.024 1 98.19 217 TYR B C 1
ATOM 9044 O O . TYR B 1 217 ? -13.664 -14.102 -1.206 1 98.19 217 TYR B O 1
ATOM 9052 N N . ASN B 1 218 ? -14.289 -15.125 0.676 1 98.56 218 ASN B N 1
ATOM 9053 C CA . ASN B 1 218 ? -15.156 -16.141 0.08 1 98.56 218 ASN B CA 1
ATOM 9054 C C . ASN B 1 218 ? -16.625 -15.914 0.455 1 98.56 218 ASN B C 1
ATOM 9056 O O . ASN B 1 218 ? -16.906 -15.227 1.438 1 98.56 218 ASN B O 1
ATOM 9060 N N . ALA B 1 219 ? -17.484 -16.438 -0.37 1 98.44 219 ALA B N 1
ATOM 9061 C CA . ALA B 1 219 ? -18.906 -16.328 -0.108 1 98.44 219 ALA B CA 1
ATOM 9062 C C . ALA B 1 219 ? -19.609 -17.672 -0.291 1 98.44 219 ALA B C 1
ATOM 9064 O O . ALA B 1 219 ? -19.203 -18.484 -1.134 1 98.44 219 ALA B O 1
ATOM 9065 N N . PHE B 1 220 ? -20.641 -17.906 0.528 1 98.25 220 PHE B N 1
ATOM 9066 C CA . PHE B 1 220 ? -21.422 -19.141 0.492 1 98.25 220 PHE B CA 1
ATOM 9067 C C . PHE B 1 220 ? -22.906 -18.844 0.619 1 98.25 220 PHE B C 1
ATOM 9069 O O . PHE B 1 220 ? -23.312 -18.016 1.43 1 98.25 220 PHE B O 1
ATOM 9076 N N . ASP B 1 221 ? -23.672 -19.547 -0.178 1 97.56 221 ASP B N 1
ATOM 9077 C CA . ASP B 1 221 ? -25.125 -19.5 -0.032 1 97.56 221 ASP B CA 1
ATOM 9078 C C . ASP B 1 221 ? -25.594 -20.391 1.116 1 97.56 221 ASP B C 1
ATOM 9080 O O . ASP B 1 221 ? -25.375 -21.609 1.09 1 97.56 221 ASP B O 1
ATOM 9084 N N . LEU B 1 222 ? -26.234 -19.812 2.092 1 97.75 222 LEU B N 1
ATOM 9085 C CA . LEU B 1 222 ? -26.688 -20.562 3.268 1 97.75 222 LEU B CA 1
ATOM 9086 C C . LEU B 1 222 ? -28.203 -20.656 3.301 1 97.75 222 LEU B C 1
ATOM 9088 O O . LEU B 1 222 ? -28.781 -21.094 4.301 1 97.75 222 LEU B O 1
ATOM 9092 N N . SER B 1 223 ? -28.844 -20.297 2.287 1 95.75 223 SER B N 1
ATOM 9093 C CA . SER B 1 223 ? -30.297 -20.141 2.266 1 95.75 223 SER B CA 1
ATOM 9094 C C . SER B 1 223 ? -31 -21.422 2.711 1 95.75 223 SER B C 1
ATOM 9096 O O . SER B 1 223 ? -31.953 -21.391 3.49 1 95.75 223 SER B O 1
ATOM 9098 N N . ASP B 1 224 ? -30.469 -22.578 2.256 1 94.31 224 ASP B N 1
ATOM 9099 C CA . ASP B 1 224 ? -31.125 -23.844 2.545 1 94.31 224 ASP B CA 1
ATOM 9100 C C . ASP B 1 224 ? -30.547 -24.5 3.801 1 94.31 224 ASP B C 1
ATOM 9102 O O . ASP B 1 224 ? -31.031 -25.531 4.246 1 94.31 224 ASP B O 1
ATOM 9106 N N . ARG B 1 225 ? -29.672 -23.844 4.402 1 95.69 225 ARG B N 1
ATOM 9107 C CA . ARG B 1 225 ? -28.969 -24.453 5.527 1 95.69 225 ARG B CA 1
ATOM 9108 C C . ARG B 1 225 ? -29.359 -23.797 6.844 1 95.69 225 ARG B C 1
ATOM 9110 O O . ARG B 1 225 ? -29.172 -24.391 7.918 1 95.69 225 ARG B O 1
ATOM 9117 N N . LEU B 1 226 ? -29.859 -22.641 6.746 1 96.56 226 LEU B N 1
ATOM 9118 C CA . LEU B 1 226 ? -30.266 -21.922 7.945 1 96.56 226 LEU B CA 1
ATOM 9119 C C . LEU B 1 226 ? -31.609 -22.422 8.453 1 96.56 226 LEU B C 1
ATOM 9121 O O . LEU B 1 226 ? -32.531 -22.688 7.664 1 96.56 226 LEU B O 1
ATOM 9125 N N . ARG B 1 227 ? -31.672 -22.547 9.742 1 96.56 227 ARG B N 1
ATOM 9126 C CA . ARG B 1 227 ? -32.938 -22.875 10.375 1 96.56 227 ARG B CA 1
ATOM 9127 C C . ARG B 1 227 ? -33.719 -21.609 10.695 1 96.56 227 ARG B C 1
ATOM 9129 O O . ARG B 1 227 ? -33.406 -20.891 11.641 1 96.56 227 ARG B O 1
ATOM 9136 N N . ALA B 1 228 ? -34.844 -21.438 10 1 95.94 228 ALA B N 1
ATOM 9137 C CA . ALA B 1 228 ? -35.688 -20.25 10.156 1 95.94 228 ALA B CA 1
ATOM 9138 C C . ALA B 1 228 ? -36.438 -20.281 11.477 1 95.94 228 ALA B C 1
ATOM 9140 O O . ALA B 1 228 ? -37 -21.312 11.852 1 95.94 228 ALA B O 1
ATOM 9141 N N . GLY B 1 229 ? -36.438 -19.234 12.172 1 96.06 229 GLY B N 1
ATOM 9142 C CA . GLY B 1 229 ? -37.188 -19.094 13.406 1 96.06 229 GLY B CA 1
ATOM 9143 C C . GLY B 1 229 ? -36.594 -19.891 14.555 1 96.06 229 GLY B C 1
ATOM 9144 O O . GLY B 1 229 ? -37.188 -19.922 15.648 1 96.06 229 GLY B O 1
ATOM 9145 N N . GLU B 1 230 ? -35.469 -20.469 14.32 1 96.88 230 GLU B N 1
ATOM 9146 C CA . GLU B 1 230 ? -34.781 -21.297 15.328 1 96.88 230 GLU B CA 1
ATOM 9147 C C . GLU B 1 230 ? -33.344 -20.828 15.555 1 96.88 230 GLU B C 1
ATOM 9149 O O . GLU B 1 230 ? -32.812 -20.094 14.742 1 96.88 230 GLU B O 1
ATOM 9154 N N . ARG B 1 231 ? -32.906 -21.281 16.641 1 97.75 231 ARG B N 1
ATOM 9155 C CA . ARG B 1 231 ? -31.516 -20.938 16.969 1 97.75 231 ARG B CA 1
ATOM 9156 C C . ARG B 1 231 ? -30.547 -21.656 16.031 1 97.75 231 ARG B C 1
ATOM 9158 O O . ARG B 1 231 ? -30.734 -22.844 15.727 1 97.75 231 ARG B O 1
ATOM 9165 N N . ASN B 1 232 ? -29.562 -20.953 15.484 1 98.62 232 ASN B N 1
ATOM 9166 C CA . ASN B 1 232 ? -28.469 -21.453 14.672 1 98.62 232 ASN B CA 1
ATOM 9167 C C . ASN B 1 232 ? -27.125 -21.219 15.352 1 98.62 232 ASN B C 1
ATOM 9169 O O . ASN B 1 232 ? -26.969 -20.281 16.125 1 98.62 232 ASN B O 1
ATOM 9173 N N . ALA B 1 233 ? -26.203 -22.156 15.102 1 98.69 233 ALA B N 1
ATOM 9174 C CA . ALA B 1 233 ? -24.844 -21.969 15.594 1 98.69 233 ALA B CA 1
ATOM 9175 C C . ALA B 1 233 ? -23.844 -21.891 14.438 1 98.69 233 ALA B C 1
ATOM 9177 O O . ALA B 1 233 ? -23.891 -22.719 13.516 1 98.69 233 ALA B O 1
ATOM 9178 N N . VAL B 1 234 ? -23.016 -20.875 14.453 1 98.69 234 VAL B N 1
ATOM 9179 C CA . VAL B 1 234 ? -21.938 -20.719 13.477 1 98.69 234 VAL B CA 1
ATOM 9180 C C . VAL B 1 234 ? -20.594 -20.891 14.172 1 98.69 234 VAL B C 1
ATOM 9182 O O . VAL B 1 234 ? -20.406 -20.422 15.297 1 98.69 234 VAL B O 1
ATOM 9185 N N . GLY B 1 235 ? -19.703 -21.641 13.578 1 98.75 235 GLY B N 1
ATOM 9186 C CA . GLY B 1 235 ? -18.359 -21.859 14.07 1 98.75 235 GLY B CA 1
ATOM 9187 C C . GLY B 1 235 ? -17.297 -21.641 13.016 1 98.75 235 GLY B C 1
ATOM 9188 O O . GLY B 1 235 ? -17.5 -21.984 11.844 1 98.75 235 GLY B O 1
ATOM 9189 N N . VAL B 1 236 ? -16.188 -21.047 13.422 1 98.88 236 VAL B N 1
ATOM 9190 C CA . VAL B 1 236 ? -15.039 -20.875 12.531 1 98.88 236 VAL B CA 1
ATOM 9191 C C . VAL B 1 236 ? -13.766 -21.328 13.242 1 98.88 236 VAL B C 1
ATOM 9193 O O . VAL B 1 236 ? -13.516 -20.953 14.391 1 98.88 236 VAL B O 1
ATOM 9196 N N . VAL B 1 237 ? -12.977 -22.172 12.617 1 98.81 237 VAL B N 1
ATOM 9197 C CA . VAL B 1 237 ? -11.633 -22.5 13.062 1 98.81 237 VAL B CA 1
ATOM 9198 C C . VAL B 1 237 ? -10.602 -21.797 12.188 1 98.81 237 VAL B C 1
ATOM 9200 O O . VAL B 1 237 ? -10.703 -21.812 10.961 1 98.81 237 VAL B O 1
ATOM 9203 N N . LEU B 1 238 ? -9.672 -21.109 12.836 1 98.81 238 LEU B N 1
ATOM 9204 C CA . LEU B 1 238 ? -8.609 -20.438 12.094 1 98.81 238 LEU B CA 1
ATOM 9205 C C . LEU B 1 238 ? -7.285 -21.172 12.242 1 98.81 238 LEU B C 1
ATOM 9207 O O . LEU B 1 238 ? -6.883 -21.531 13.352 1 98.81 238 LEU B O 1
ATOM 9211 N N . GLY B 1 239 ? -6.633 -21.484 11.109 1 98.69 239 GLY B N 1
ATOM 9212 C CA . GLY B 1 239 ? -5.258 -21.969 11.086 1 98.69 239 GLY B CA 1
ATOM 9213 C C . GLY B 1 239 ? -4.246 -20.859 10.852 1 98.69 239 GLY B C 1
ATOM 9214 O O . GLY B 1 239 ? -4.617 -19.719 10.57 1 98.69 239 GLY B O 1
ATOM 9215 N N . ASN B 1 240 ? -2.996 -21.172 10.977 1 98.19 240 ASN B N 1
ATOM 9216 C CA . ASN B 1 240 ? -1.943 -20.156 10.945 1 98.19 240 ASN B CA 1
ATOM 9217 C C . ASN B 1 240 ? -1.658 -19.688 9.523 1 98.19 240 ASN B C 1
ATOM 9219 O O . ASN B 1 240 ? -1.463 -18.5 9.281 1 98.19 240 ASN B O 1
ATOM 9223 N N . GLY B 1 241 ? -1.637 -20.656 8.578 1 97.12 241 GLY B N 1
ATOM 9224 C CA . GLY B 1 241 ? -1.334 -20.328 7.195 1 97.12 241 GLY B CA 1
ATOM 9225 C C . GLY B 1 241 ? -0.099 -19.469 7.043 1 97.12 241 GLY B C 1
ATOM 9226 O O . GLY B 1 241 ? 0.854 -19.594 7.816 1 97.12 241 GLY B O 1
ATOM 9227 N N . ARG B 1 242 ? -0.049 -18.672 5.996 1 96.88 242 ARG B N 1
ATOM 9228 C CA . ARG B 1 242 ? 1.081 -17.797 5.707 1 96.88 242 ARG B CA 1
ATOM 9229 C C . ARG B 1 242 ? 1.016 -16.516 6.547 1 96.88 242 ARG B C 1
ATOM 9231 O O . ARG B 1 242 ? 1.992 -15.773 6.629 1 96.88 242 ARG B O 1
ATOM 9238 N N . TYR B 1 243 ? -0.12 -16.266 7.16 1 97.25 243 TYR B N 1
ATOM 9239 C CA . TYR B 1 243 ? -0.291 -15.047 7.953 1 97.25 243 TYR B CA 1
ATOM 9240 C C . TYR B 1 243 ? 0.63 -15.055 9.164 1 97.25 243 TYR B C 1
ATOM 9242 O O . TYR B 1 243 ? 1.24 -14.031 9.492 1 97.25 243 TYR B O 1
ATOM 9250 N N . PHE B 1 244 ? 0.665 -16.203 9.883 1 97.19 244 PHE B N 1
ATOM 9251 C CA . PHE B 1 244 ? 1.645 -16.469 10.93 1 97.19 244 PHE B CA 1
ATOM 9252 C C . PHE B 1 244 ? 2.803 -17.297 10.391 1 97.19 244 PHE B C 1
ATOM 9254 O O . PHE B 1 244 ? 2.709 -18.531 10.32 1 97.19 244 PHE B O 1
ATOM 9261 N N . THR B 1 245 ? 3.881 -16.703 10.062 1 94.69 245 THR B N 1
ATOM 9262 C CA . THR B 1 245 ? 4.941 -17.375 9.312 1 94.69 245 THR B CA 1
ATOM 9263 C C . THR B 1 245 ? 5.488 -18.562 10.094 1 94.69 245 THR B C 1
ATOM 9265 O O . THR B 1 245 ? 5.434 -18.578 11.328 1 94.69 245 THR B O 1
ATOM 9268 N N . MET B 1 246 ? 6.031 -19.5 9.484 1 95.88 246 MET B N 1
ATOM 9269 C CA . MET B 1 246 ? 6.395 -20.812 10.039 1 95.88 246 MET B CA 1
ATOM 9270 C C . MET B 1 246 ? 7.617 -20.688 10.938 1 95.88 246 MET B C 1
ATOM 9272 O O . MET B 1 246 ? 7.836 -21.531 11.805 1 95.88 246 MET B O 1
ATOM 9276 N N . ARG B 1 247 ? 8.414 -19.703 10.656 1 94.94 247 ARG B N 1
ATOM 9277 C CA . ARG B 1 247 ? 9.578 -19.406 11.484 1 94.94 247 ARG B CA 1
ATOM 9278 C C . ARG B 1 247 ? 9.516 -17.969 12 1 94.94 247 ARG B C 1
ATOM 9280 O O . ARG B 1 247 ? 9.469 -17.031 11.211 1 94.94 247 ARG B O 1
ATOM 9287 N N . GLN B 1 248 ? 9.508 -17.891 13.289 1 89.12 248 GLN B N 1
ATOM 9288 C CA . GLN B 1 248 ? 9.453 -16.578 13.945 1 89.12 248 GLN B CA 1
ATOM 9289 C C . GLN B 1 248 ? 10.836 -16.125 14.375 1 89.12 248 GLN B C 1
ATOM 9291 O O . GLN B 1 248 ? 11.695 -16.938 14.703 1 89.12 248 GLN B O 1
ATOM 9296 N N . HIS B 1 249 ? 11.07 -14.82 14.375 1 84.12 249 HIS B N 1
ATOM 9297 C CA . HIS B 1 249 ? 12.328 -14.219 14.82 1 84.12 249 HIS B CA 1
ATOM 9298 C C . HIS B 1 249 ? 13.516 -14.852 14.102 1 84.12 249 HIS B C 1
ATOM 9300 O O . HIS B 1 249 ? 14.508 -15.203 14.742 1 84.12 249 HIS B O 1
ATOM 9306 N N . TYR B 1 250 ? 13.289 -15.195 12.844 1 88 250 TYR B N 1
ATOM 9307 C CA . TYR B 1 250 ? 14.281 -15.836 11.984 1 88 250 TYR B CA 1
ATOM 9308 C C . TYR B 1 250 ? 14.445 -15.07 10.68 1 88 250 TYR B C 1
ATOM 9310 O O . TYR B 1 250 ? 13.523 -15.008 9.867 1 88 250 TYR B O 1
ATOM 9318 N N . LYS B 1 251 ? 15.633 -14.492 10.5 1 90.94 251 LYS B N 1
ATOM 9319 C CA . LYS B 1 251 ? 15.922 -13.688 9.312 1 90.94 251 LYS B CA 1
ATOM 9320 C C . LYS B 1 251 ? 14.781 -12.719 9.016 1 90.94 251 LYS B C 1
ATOM 9322 O O . LYS B 1 251 ? 14.25 -12.695 7.906 1 90.94 251 LYS B O 1
ATOM 9327 N N . ALA B 1 252 ? 14.523 -11.906 10.008 1 88.44 252 ALA B N 1
ATOM 9328 C CA . ALA B 1 252 ? 13.383 -10.992 9.953 1 88.44 252 ALA B CA 1
ATOM 9329 C C . ALA B 1 252 ? 13.508 -10.039 8.773 1 88.44 252 ALA B C 1
ATOM 9331 O O . ALA B 1 252 ? 12.5 -9.516 8.281 1 88.44 252 ALA B O 1
ATOM 9332 N N . TYR B 1 253 ? 14.727 -9.852 8.281 1 87.94 253 TYR B N 1
ATOM 9333 C CA . TYR B 1 253 ? 14.961 -8.977 7.133 1 87.94 253 TYR B CA 1
ATOM 9334 C C . TYR B 1 253 ? 14.508 -9.641 5.84 1 87.94 253 TYR B C 1
ATOM 9336 O O . TYR B 1 253 ? 14.305 -8.969 4.828 1 87.94 253 TYR B O 1
ATOM 9344 N N . LYS B 1 254 ? 14.344 -10.891 5.883 1 90.88 254 LYS B N 1
ATOM 9345 C CA . LYS B 1 254 ? 14.031 -11.656 4.684 1 90.88 254 LYS B CA 1
ATOM 9346 C C . LYS B 1 254 ? 12.602 -12.188 4.73 1 90.88 254 LYS B C 1
ATOM 9348 O O . LYS B 1 254 ? 11.852 -12.047 3.762 1 90.88 254 LYS B O 1
ATOM 9353 N N . ILE B 1 255 ? 12.273 -12.789 5.871 1 93.81 255 ILE B N 1
ATOM 9354 C CA . ILE B 1 255 ? 11.008 -13.5 5.992 1 93.81 255 ILE B CA 1
ATOM 9355 C C . ILE B 1 255 ? 9.953 -12.57 6.594 1 93.81 255 ILE B C 1
ATOM 9357 O O . ILE B 1 255 ? 10.117 -12.062 7.703 1 93.81 255 ILE B O 1
ATOM 9361 N N . LYS B 1 256 ? 8.891 -12.414 5.926 1 92.56 256 LYS B N 1
ATOM 9362 C CA . LYS B 1 256 ? 7.828 -11.508 6.34 1 92.56 256 LYS B CA 1
ATOM 9363 C C . LYS B 1 256 ? 6.852 -12.195 7.285 1 92.56 256 LYS B C 1
ATOM 9365 O O . LYS B 1 256 ? 6.453 -13.344 7.047 1 92.56 256 LYS B O 1
ATOM 9370 N N . ASN B 1 257 ? 6.492 -11.547 8.375 1 93.56 257 ASN B N 1
ATOM 9371 C CA . ASN B 1 257 ? 5.453 -11.961 9.312 1 93.56 257 ASN B CA 1
ATOM 9372 C C . ASN B 1 257 ? 4.293 -10.969 9.336 1 93.56 257 ASN B C 1
ATOM 9374 O O . ASN B 1 257 ? 4.508 -9.758 9.289 1 93.56 257 ASN B O 1
ATOM 9378 N N . PHE B 1 258 ? 3.039 -11.477 9.398 1 94.81 258 PHE B N 1
ATOM 9379 C CA . PHE B 1 258 ? 1.88 -10.594 9.312 1 94.81 258 PHE B CA 1
ATOM 9380 C C . PHE B 1 258 ? 1.139 -10.555 10.641 1 94.81 258 PHE B C 1
ATOM 9382 O O . PHE B 1 258 ? 0.214 -9.758 10.82 1 94.81 258 PHE B O 1
ATOM 9389 N N . GLY B 1 259 ? 1.464 -11.438 11.562 1 94.25 259 GLY B N 1
ATOM 9390 C CA . GLY B 1 259 ? 0.836 -11.422 12.875 1 94.25 259 GLY B CA 1
ATOM 9391 C C . GLY B 1 259 ? 0.011 -12.664 13.156 1 94.25 259 GLY B C 1
ATOM 9392 O O . GLY B 1 259 ? 0.372 -13.758 12.734 1 94.25 259 GLY B O 1
ATOM 9393 N N . PHE B 1 260 ? -1.062 -12.539 13.977 1 96.5 260 PHE B N 1
ATOM 9394 C CA . PHE B 1 260 ? -1.892 -13.648 14.422 1 96.5 260 PHE B CA 1
ATOM 9395 C C . PHE B 1 260 ? -3.135 -13.781 13.555 1 96.5 260 PHE B C 1
ATOM 9397 O O . PHE B 1 260 ? -3.701 -12.781 13.117 1 96.5 260 PHE B O 1
ATOM 9404 N N . PRO B 1 261 ? -3.586 -14.984 13.336 1 97.81 261 PRO B N 1
ATOM 9405 C CA . PRO B 1 261 ? -4.809 -15.18 12.555 1 97.81 261 PRO B CA 1
ATOM 9406 C C . PRO B 1 261 ? -6 -14.406 13.117 1 97.81 261 PRO B C 1
ATOM 9408 O O . PRO B 1 261 ? -6.137 -14.273 14.336 1 97.81 261 PRO B O 1
ATOM 9411 N N . LYS B 1 262 ? -6.887 -13.945 12.258 1 98.19 262 LYS B N 1
ATOM 9412 C CA . LYS B 1 262 ? -8.047 -13.156 12.664 1 98.19 262 LYS B CA 1
ATOM 9413 C C . LYS B 1 262 ? -9.211 -13.352 11.695 1 98.19 262 LYS B C 1
ATOM 9415 O O . LYS B 1 262 ? -9.031 -13.898 10.609 1 98.19 262 LYS B O 1
ATOM 9420 N N . LEU B 1 263 ? -10.422 -12.883 12.117 1 98.69 263 LEU B N 1
ATOM 9421 C CA . LEU B 1 263 ? -11.656 -13.25 11.422 1 98.69 263 LEU B CA 1
ATOM 9422 C C . LEU B 1 263 ? -12.539 -12.031 11.195 1 98.69 263 LEU B C 1
ATOM 9424 O O . LEU B 1 263 ? -12.703 -11.211 12.094 1 98.69 263 LEU B O 1
ATOM 9428 N N . LEU B 1 264 ? -13 -11.875 10.039 1 98.75 264 LEU B N 1
ATOM 9429 C CA . LEU B 1 264 ? -14.133 -11.023 9.695 1 98.75 264 LEU B CA 1
ATOM 9430 C C . LEU B 1 264 ? -15.203 -11.82 8.953 1 98.75 264 LEU B C 1
ATOM 9432 O O . LEU B 1 264 ? -14.93 -12.414 7.906 1 98.75 264 LEU B O 1
ATOM 9436 N N . LEU B 1 265 ? -16.422 -11.875 9.531 1 98.81 265 LEU B N 1
ATOM 9437 C CA . LEU B 1 265 ? -17.5 -12.688 8.969 1 98.81 265 LEU B CA 1
ATOM 9438 C C . LEU B 1 265 ? -18.812 -11.93 9 1 98.81 265 LEU B C 1
ATOM 9440 O O . LEU B 1 265 ? -19.141 -11.281 10 1 98.81 265 LEU B O 1
ATOM 9444 N N . ASN B 1 266 ? -19.562 -11.938 7.898 1 98.75 266 ASN B N 1
ATOM 9445 C CA . ASN B 1 266 ? -20.922 -11.445 7.781 1 98.75 266 ASN B CA 1
ATOM 9446 C C . ASN B 1 266 ? -21.859 -12.5 7.203 1 98.75 266 ASN B C 1
ATOM 9448 O O . ASN B 1 266 ? -21.578 -13.07 6.145 1 98.75 266 ASN B O 1
ATOM 9452 N N . ILE B 1 267 ? -22.875 -12.805 7.891 1 98.69 267 ILE B N 1
ATOM 9453 C CA . ILE B 1 267 ? -24 -13.539 7.32 1 98.69 267 ILE B CA 1
ATOM 9454 C C . ILE B 1 267 ? -25.172 -12.586 7.066 1 98.69 267 ILE B C 1
ATOM 9456 O O . ILE B 1 267 ? -25.828 -12.133 8.008 1 98.69 267 ILE B O 1
ATOM 9460 N N . ILE B 1 268 ? -25.422 -12.305 5.855 1 98.5 268 ILE B N 1
ATOM 9461 C CA . ILE B 1 268 ? -26.469 -11.383 5.469 1 98.5 268 ILE B CA 1
ATOM 9462 C C . ILE B 1 268 ? -27.75 -12.156 5.156 1 98.5 268 ILE B C 1
ATOM 9464 O O . ILE B 1 268 ? -27.781 -12.984 4.242 1 98.5 268 ILE B O 1
ATOM 9468 N N . ILE B 1 269 ? -28.812 -11.875 5.859 1 98.19 269 ILE B N 1
ATOM 9469 C CA . ILE B 1 269 ? -30.078 -12.57 5.727 1 98.19 269 ILE B CA 1
ATOM 9470 C C . ILE B 1 269 ? -31.141 -11.609 5.199 1 98.19 269 ILE B C 1
ATOM 9472 O O . ILE B 1 269 ? -31.438 -10.594 5.832 1 98.19 269 ILE B O 1
ATOM 9476 N N . ASN B 1 270 ? -31.672 -11.922 4.078 1 96.88 270 ASN B N 1
ATOM 9477 C CA . ASN B 1 270 ? -32.812 -11.203 3.523 1 96.88 270 ASN B CA 1
ATOM 9478 C C . ASN B 1 270 ? -34.125 -11.938 3.795 1 96.88 270 ASN B C 1
ATOM 9480 O O . ASN B 1 270 ? -34.25 -13.133 3.521 1 96.88 270 ASN B O 1
ATOM 9484 N N . TYR B 1 271 ? -35.062 -11.203 4.289 1 96.81 271 TYR B N 1
ATOM 9485 C CA . TYR B 1 271 ? -36.344 -11.805 4.629 1 96.81 271 TYR B CA 1
ATOM 9486 C C . TYR B 1 271 ? -37.406 -11.492 3.564 1 96.81 271 TYR B C 1
ATOM 9488 O O . TYR B 1 271 ? -37.25 -10.562 2.775 1 96.81 271 TYR B O 1
ATOM 9496 N N . GLU B 1 272 ? -38.406 -12.219 3.539 1 95.19 272 GLU B N 1
ATOM 9497 C CA . GLU B 1 272 ? -39.469 -12.07 2.551 1 95.19 272 GLU B CA 1
ATOM 9498 C C . GLU B 1 272 ? -40.188 -10.734 2.707 1 95.19 272 GLU B C 1
ATOM 9500 O O . GLU B 1 272 ? -40.75 -10.203 1.74 1 95.19 272 GLU B O 1
ATOM 9505 N N . ASP B 1 273 ? -40.188 -10.172 3.889 1 95.62 273 ASP B N 1
ATOM 9506 C CA . ASP B 1 273 ? -40.875 -8.914 4.129 1 95.62 273 ASP B CA 1
ATOM 9507 C C . ASP B 1 273 ? -40.062 -7.727 3.654 1 95.62 273 ASP B C 1
ATOM 9509 O O . ASP B 1 273 ? -40.438 -6.574 3.84 1 95.62 273 ASP B O 1
ATOM 9513 N N . GLY B 1 274 ? -38.844 -8.008 3.166 1 93.56 274 GLY B N 1
ATOM 9514 C CA . GLY B 1 274 ? -38.031 -6.953 2.588 1 93.56 274 GLY B CA 1
ATOM 9515 C C . GLY B 1 274 ? -36.938 -6.449 3.529 1 93.56 274 GLY B C 1
ATOM 9516 O O . GLY B 1 274 ? -36.031 -5.734 3.111 1 93.56 274 GLY B O 1
ATOM 9517 N N . THR B 1 275 ? -36.969 -6.863 4.758 1 95.88 275 THR B N 1
ATOM 9518 C CA . THR B 1 275 ? -35.938 -6.438 5.707 1 95.88 275 THR B CA 1
ATOM 9519 C C . THR B 1 275 ? -34.688 -7.309 5.586 1 95.88 275 THR B C 1
ATOM 9521 O O . THR B 1 275 ? -34.75 -8.391 4.996 1 95.88 275 THR B O 1
ATOM 9524 N N . THR B 1 276 ? -33.594 -6.754 6.078 1 96.81 276 THR B N 1
ATOM 9525 C CA . THR B 1 276 ? -32.312 -7.445 6.047 1 96.81 276 THR B CA 1
ATOM 9526 C C . THR B 1 276 ? -31.641 -7.418 7.422 1 96.81 276 THR B C 1
ATOM 9528 O O . THR B 1 276 ? -31.766 -6.441 8.164 1 96.81 276 THR B O 1
ATOM 9531 N N . GLU B 1 277 ? -31.047 -8.484 7.762 1 97.19 277 GLU B N 1
ATOM 9532 C CA . GLU B 1 277 ? -30.266 -8.602 8.992 1 97.19 277 GLU B CA 1
ATOM 9533 C C . GLU B 1 277 ? -28.875 -9.133 8.703 1 97.19 277 GLU B C 1
ATOM 9535 O O . GLU B 1 277 ? -28.688 -9.984 7.832 1 97.19 277 GLU B O 1
ATOM 9540 N N . THR B 1 278 ? -27.875 -8.609 9.414 1 98.25 278 THR B N 1
ATOM 9541 C CA . THR B 1 278 ? -26.5 -9.102 9.258 1 98.25 278 THR B CA 1
ATOM 9542 C C . THR B 1 278 ? -25.969 -9.625 10.586 1 98.25 278 THR B C 1
ATOM 9544 O O . THR B 1 278 ? -25.906 -8.883 11.57 1 98.25 278 THR B O 1
ATOM 9547 N N . ILE B 1 279 ? -25.641 -10.867 10.641 1 98.25 279 ILE B N 1
ATOM 9548 C CA . ILE B 1 279 ? -24.875 -11.422 11.742 1 98.25 279 ILE B CA 1
ATOM 9549 C C . ILE B 1 279 ? -23.375 -11.195 11.492 1 98.25 279 ILE B C 1
ATOM 9551 O O . ILE B 1 279 ? -22.812 -11.758 10.555 1 98.25 279 ILE B O 1
ATOM 9555 N N . SER B 1 280 ? -22.766 -10.375 12.266 1 98.44 280 SER B N 1
ATOM 9556 C CA . SER B 1 280 ? -21.375 -9.984 12.023 1 98.44 280 SER B CA 1
ATOM 9557 C C . SER B 1 280 ? -20.484 -10.328 13.211 1 98.44 280 SER B C 1
ATOM 9559 O O . SER B 1 280 ? -20.969 -10.539 14.32 1 98.44 280 SER B O 1
ATOM 9561 N N . THR B 1 281 ? -19.188 -10.461 12.977 1 98.44 281 THR B N 1
ATOM 9562 C CA . THR B 1 281 ? -18.219 -10.656 14.047 1 98.44 281 THR B CA 1
ATOM 9563 C C . THR B 1 281 ? -18.203 -9.453 14.992 1 98.44 281 THR B C 1
ATOM 9565 O O . THR B 1 281 ? -18.281 -8.312 14.547 1 98.44 281 THR B O 1
ATOM 9568 N N . SER B 1 282 ? -18.172 -9.758 16.25 1 97.12 282 SER B N 1
ATOM 9569 C CA . SER B 1 282 ? -18.125 -8.766 17.312 1 97.12 282 SER B CA 1
ATOM 9570 C C . SER B 1 282 ? -17.547 -9.359 18.594 1 97.12 282 SER B C 1
ATOM 9572 O O . SER B 1 282 ? -17.188 -10.539 18.625 1 97.12 282 SER B O 1
ATOM 9574 N N . ASP B 1 283 ? -17.453 -8.547 19.578 1 94.75 283 ASP B N 1
ATOM 9575 C CA . ASP B 1 283 ? -16.938 -9.016 20.844 1 94.75 283 ASP B CA 1
ATOM 9576 C C . ASP B 1 283 ? -17.969 -9.836 21.609 1 94.75 283 ASP B C 1
ATOM 9578 O O . ASP B 1 283 ? -17.734 -10.25 22.75 1 94.75 283 ASP B O 1
ATOM 9582 N N . GLN B 1 284 ? -19.109 -10.07 20.953 1 96.25 284 GLN B N 1
ATOM 9583 C CA . GLN B 1 284 ? -20.125 -10.953 21.516 1 96.25 284 GLN B CA 1
ATOM 9584 C C . GLN B 1 284 ? -19.844 -12.414 21.156 1 96.25 284 GLN B C 1
ATOM 9586 O O . GLN B 1 284 ? -20.438 -13.32 21.734 1 96.25 284 GLN B O 1
ATOM 9591 N N . TRP B 1 285 ? -19 -12.625 20.281 1 98.56 285 TRP B N 1
ATOM 9592 C CA . TRP B 1 285 ? -18.562 -13.984 19.953 1 98.56 285 TRP B CA 1
ATOM 9593 C C . TRP B 1 285 ? -17.703 -14.57 21.062 1 98.56 285 TRP B C 1
ATOM 9595 O O . TRP B 1 285 ? -17.094 -13.828 21.828 1 98.56 285 TRP B O 1
ATOM 9605 N N . MET B 1 286 ? -17.781 -15.852 21.141 1 98.62 286 MET B N 1
ATOM 9606 C CA . MET B 1 286 ? -16.906 -16.562 22.062 1 98.62 286 MET B CA 1
ATOM 9607 C C . MET B 1 286 ? -15.766 -17.25 21.328 1 98.62 286 MET B C 1
ATOM 9609 O O . MET B 1 286 ? -15.953 -17.719 20.203 1 98.62 286 MET B O 1
ATOM 9613 N N . GLY B 1 287 ? -14.586 -17.25 21.953 1 98.69 287 GLY B N 1
ATOM 9614 C CA . GLY B 1 287 ? -13.438 -17.891 21.312 1 98.69 287 GLY B CA 1
ATOM 9615 C C . GLY B 1 287 ? -12.547 -18.641 22.281 1 98.69 287 GLY B C 1
ATOM 9616 O O . GLY B 1 287 ? -12.617 -18.422 23.5 1 98.69 287 GLY B O 1
ATOM 9617 N N . THR B 1 288 ? -11.766 -19.594 21.75 1 98.56 288 THR B N 1
ATOM 9618 C CA . THR B 1 288 ? -10.758 -20.297 22.531 1 98.56 288 THR B CA 1
ATOM 9619 C C . THR B 1 288 ? -9.578 -20.719 21.656 1 98.56 288 THR B C 1
ATOM 9621 O O . THR B 1 288 ? -9.719 -20.844 20.438 1 98.56 288 THR B O 1
ATOM 9624 N N . ALA B 1 289 ? -8.461 -20.828 22.297 1 98 289 ALA B N 1
ATOM 9625 C CA . ALA B 1 289 ? -7.273 -21.375 21.656 1 98 289 ALA B CA 1
ATOM 9626 C C . ALA B 1 289 ? -6.93 -22.75 22.219 1 98 289 ALA B C 1
ATOM 9628 O O . ALA B 1 289 ? -5.93 -23.359 21.828 1 98 289 ALA B O 1
ATOM 9629 N N . ASP B 1 290 ? -7.754 -23.156 23.125 1 98.12 290 ASP B N 1
ATOM 9630 C CA . ASP B 1 290 ? -7.492 -24.422 23.812 1 98.12 290 ASP B CA 1
ATOM 9631 C C . ASP B 1 290 ? -8.266 -25.562 23.156 1 98.12 290 ASP B C 1
ATOM 9633 O O . ASP B 1 290 ? -9 -26.281 23.844 1 98.12 290 ASP B O 1
ATOM 9637 N N . GLY B 1 291 ? -8.086 -25.766 21.906 1 98.25 291 GLY B N 1
ATOM 9638 C CA . GLY B 1 291 ? -8.711 -26.828 21.156 1 98.25 291 GLY B CA 1
ATOM 9639 C C . GLY B 1 291 ? -7.738 -27.938 20.75 1 98.25 291 GLY B C 1
ATOM 9640 O O . GLY B 1 291 ? -6.586 -27.938 21.188 1 98.25 291 GLY B O 1
ATOM 9641 N N . PRO B 1 292 ? -8.234 -28.844 19.938 1 98.56 292 PRO B N 1
ATOM 9642 C CA . PRO B 1 292 ? -7.457 -30.062 19.641 1 98.56 292 PRO B CA 1
ATOM 9643 C C . PRO B 1 292 ? -6.262 -29.781 18.719 1 98.56 292 PRO B C 1
ATOM 9645 O O . PRO B 1 292 ? -5.277 -30.531 18.75 1 98.56 292 PRO B O 1
ATOM 9648 N N . ILE B 1 293 ? -6.316 -28.812 17.859 1 98.81 293 ILE B N 1
ATOM 9649 C CA . ILE B 1 293 ? -5.156 -28.469 17.047 1 98.81 293 ILE B CA 1
ATOM 9650 C C . ILE B 1 293 ? -4.191 -27.609 17.875 1 98.81 293 ILE B C 1
ATOM 9652 O O . ILE B 1 293 ? -4.414 -26.422 18.062 1 98.81 293 ILE B O 1
ATOM 9656 N N . ARG B 1 294 ? -3.086 -28.219 18.203 1 98.38 294 ARG B N 1
ATOM 9657 C CA . ARG B 1 294 ? -2.15 -27.609 19.156 1 98.38 294 ARG B CA 1
ATOM 9658 C C . ARG B 1 294 ? -1.024 -26.891 18.406 1 98.38 294 ARG B C 1
ATOM 9660 O O . ARG B 1 294 ? -0.332 -26.047 19 1 98.38 294 ARG B O 1
ATOM 9667 N N . ASN B 1 295 ? -0.814 -27.25 17.234 1 98.25 295 ASN B N 1
ATOM 9668 C CA . ASN B 1 295 ? 0.131 -26.625 16.312 1 98.25 295 ASN B CA 1
ATOM 9669 C C . ASN B 1 295 ? -0.2 -26.938 14.859 1 98.25 295 ASN B C 1
ATOM 9671 O O . ASN B 1 295 ? -0.738 -28 14.562 1 98.25 295 ASN B O 1
ATOM 9675 N N . ASN B 1 296 ? 0.024 -25.969 14 1 98.38 296 ASN B N 1
ATOM 9676 C CA . ASN B 1 296 ? -0.217 -26.219 12.586 1 98.38 296 ASN B CA 1
ATOM 9677 C C . ASN B 1 296 ? 0.578 -25.266 11.703 1 98.38 296 ASN B C 1
ATOM 9679 O O . ASN B 1 296 ? 0.417 -24.047 11.805 1 98.38 296 ASN B O 1
ATOM 9683 N N . ASN B 1 297 ? 1.442 -25.734 10.867 1 96.12 297 ASN B N 1
ATOM 9684 C CA . ASN B 1 297 ? 2.066 -24.969 9.797 1 96.12 297 ASN B CA 1
ATOM 9685 C C . ASN B 1 297 ? 2.6 -25.875 8.688 1 96.12 297 ASN B C 1
ATOM 9687 O O . ASN B 1 297 ? 2.773 -27.078 8.898 1 96.12 297 ASN B O 1
ATOM 9691 N N . GLU B 1 298 ? 2.885 -25.312 7.605 1 96.38 298 GLU B N 1
ATOM 9692 C CA . GLU B 1 298 ? 3.207 -26.062 6.391 1 96.38 298 GLU B CA 1
ATOM 9693 C C . GLU B 1 298 ? 4.547 -26.781 6.523 1 96.38 298 GLU B C 1
ATOM 9695 O O . GLU B 1 298 ? 4.777 -27.797 5.867 1 96.38 298 GLU B O 1
ATOM 9700 N N . TYR B 1 299 ? 5.457 -26.266 7.359 1 97.94 299 TYR B N 1
ATOM 9701 C CA . TYR B 1 299 ? 6.793 -26.828 7.465 1 97.94 299 TYR B CA 1
ATOM 9702 C C . TYR B 1 299 ? 6.809 -28.016 8.422 1 97.94 299 TYR B C 1
ATOM 9704 O O . TYR B 1 299 ? 7.387 -29.062 8.117 1 97.94 299 TYR B O 1
ATOM 9712 N N . ASP B 1 300 ? 6.062 -27.859 9.516 1 98.25 300 ASP B N 1
ATOM 9713 C CA . ASP B 1 300 ? 6.277 -28.797 10.617 1 98.25 300 ASP B CA 1
ATOM 9714 C C . ASP B 1 300 ? 5.129 -29.797 10.719 1 98.25 300 ASP B C 1
ATOM 9716 O O . ASP B 1 300 ? 5.289 -30.875 11.289 1 98.25 300 ASP B O 1
ATOM 9720 N N . GLY B 1 301 ? 4.008 -29.453 10.164 1 98.5 301 GLY B N 1
ATOM 9721 C CA . GLY B 1 301 ? 2.855 -30.344 10.234 1 98.5 301 GLY B CA 1
ATOM 9722 C C . GLY B 1 301 ? 1.828 -29.906 11.258 1 98.5 301 GLY B C 1
ATOM 9723 O O . GLY B 1 301 ? 1.752 -28.719 11.609 1 98.5 301 GLY B O 1
ATOM 9724 N N . GLU B 1 302 ? 0.957 -30.797 11.539 1 98.75 302 GLU B N 1
ATOM 9725 C CA . GLU B 1 302 ? -0.101 -30.516 12.508 1 98.75 302 GLU B CA 1
ATOM 9726 C C . GLU B 1 302 ? 0.025 -31.422 13.734 1 98.75 302 GLU B C 1
ATOM 9728 O O . GLU B 1 302 ? 0.33 -32.625 13.609 1 98.75 302 GLU B O 1
ATOM 9733 N N . TYR B 1 303 ? -0.027 -30.812 14.898 1 98.75 303 TYR B N 1
ATOM 9734 C CA . TYR B 1 303 ? -0.117 -31.516 16.172 1 98.75 303 TYR B CA 1
ATOM 9735 C C . TYR B 1 303 ? -1.546 -31.5 16.703 1 98.75 303 TYR B C 1
ATOM 9737 O O . TYR B 1 303 ? -2.074 -30.453 17.062 1 98.75 303 TYR B O 1
ATOM 9745 N N . TYR B 1 304 ? -2.139 -32.688 16.734 1 98.81 304 TYR B N 1
ATOM 9746 C CA . TYR B 1 304 ? -3.543 -32.812 17.094 1 98.81 304 TYR B CA 1
ATOM 9747 C C . TYR B 1 304 ? -3.703 -33.656 18.359 1 98.81 304 TYR B C 1
ATOM 9749 O O . TYR B 1 304 ? -3.312 -34.844 18.375 1 98.81 304 TYR B O 1
ATOM 9757 N N . ASP B 1 305 ? -4.297 -33.094 19.375 1 98.69 305 ASP B N 1
ATOM 9758 C CA . ASP B 1 305 ? -4.613 -33.812 20.609 1 98.69 305 ASP B CA 1
ATOM 9759 C C . ASP B 1 305 ? -6.113 -34.062 20.719 1 98.69 305 ASP B C 1
ATOM 9761 O O . ASP B 1 305 ? -6.875 -33.219 21.156 1 98.69 305 ASP B O 1
ATOM 9765 N N . ALA B 1 306 ? -6.477 -35.281 20.516 1 98.19 306 ALA B N 1
ATOM 9766 C CA . ALA B 1 306 ? -7.895 -35.656 20.469 1 98.19 306 ALA B CA 1
ATOM 9767 C C . ALA B 1 306 ? -8.531 -35.562 21.844 1 98.19 306 ALA B C 1
ATOM 9769 O O . ALA B 1 306 ? -9.75 -35.469 21.969 1 98.19 306 ALA B O 1
ATOM 9770 N N . ASN B 1 307 ? -7.723 -35.594 22.906 1 97.56 307 ASN B N 1
ATOM 9771 C CA . ASN B 1 307 ? -8.258 -35.406 24.25 1 97.56 307 ASN B CA 1
ATOM 9772 C C . ASN B 1 307 ? -8.805 -34 24.469 1 97.56 307 ASN B C 1
ATOM 9774 O O . ASN B 1 307 ? -9.555 -33.781 25.406 1 97.56 307 ASN B O 1
ATOM 9778 N N . LYS B 1 308 ? -8.461 -33.125 23.578 1 97.88 308 LYS B N 1
ATOM 9779 C CA . LYS B 1 308 ? -8.867 -31.719 23.703 1 97.88 308 LYS B CA 1
ATOM 9780 C C . LYS B 1 308 ? -10.023 -31.391 22.766 1 97.88 308 LYS B C 1
ATOM 9782 O O . LYS B 1 308 ? -10.391 -30.234 22.609 1 97.88 308 LYS B O 1
ATOM 9787 N N . GLU B 1 309 ? -10.547 -32.312 22.172 1 97.56 309 GLU B N 1
ATOM 9788 C CA . GLU B 1 309 ? -11.711 -32.094 21.312 1 97.56 309 GLU B CA 1
ATOM 9789 C C . GLU B 1 309 ? -12.828 -31.406 22.109 1 97.56 309 GLU B C 1
ATOM 9791 O O . GLU B 1 309 ? -13.07 -31.734 23.266 1 97.56 309 GLU B O 1
ATOM 9796 N N . LEU B 1 310 ? -13.523 -30.562 21.438 1 97.19 310 LEU B N 1
ATOM 9797 C CA . LEU B 1 310 ? -14.461 -29.656 22.109 1 97.19 310 LEU B CA 1
ATOM 9798 C C . LEU B 1 310 ? -15.883 -30.203 22.031 1 97.19 310 LEU B C 1
ATOM 9800 O O . LEU B 1 310 ? -16.797 -29.625 22.609 1 97.19 310 LEU B O 1
ATOM 9804 N N . GLY B 1 311 ? -16.062 -31.281 21.297 1 96.06 311 GLY B N 1
ATOM 9805 C CA . GLY B 1 311 ? -17.391 -31.828 21.094 1 96.06 311 GLY B CA 1
ATOM 9806 C C . GLY B 1 311 ? -18.203 -31.047 20.062 1 96.06 311 GLY B C 1
ATOM 9807 O O . GLY B 1 311 ? -17.688 -30.703 19 1 96.06 311 GLY B O 1
ATOM 9808 N N . ALA B 1 312 ? -19.484 -30.891 20.344 1 97.69 312 ALA B N 1
ATOM 9809 C CA . ALA B 1 312 ? -20.375 -30.234 19.391 1 97.69 312 ALA B CA 1
ATOM 9810 C C . ALA B 1 312 ? -20.359 -28.719 19.578 1 97.69 312 ALA B C 1
ATOM 9812 O O . ALA B 1 312 ? -21.406 -28.094 19.734 1 97.69 312 ALA B O 1
ATOM 9813 N N . TRP B 1 313 ? -19.172 -28.188 19.531 1 98.31 313 TRP B N 1
ATOM 9814 C CA . TRP B 1 313 ? -18.953 -26.781 19.875 1 98.31 313 TRP B CA 1
ATOM 9815 C C . TRP B 1 313 ? -19.609 -25.859 18.844 1 98.31 313 TRP B C 1
ATOM 9817 O O . TRP B 1 313 ? -19.875 -24.703 19.125 1 98.31 313 TRP B O 1
ATOM 9827 N N . ASP B 1 314 ? -19.844 -26.328 17.578 1 98.19 314 ASP B N 1
ATOM 9828 C CA . ASP B 1 314 ? -20.422 -25.547 16.5 1 98.19 314 ASP B CA 1
ATOM 9829 C C . ASP B 1 314 ? -21.906 -25.891 16.312 1 98.19 314 ASP B C 1
ATOM 9831 O O . ASP B 1 314 ? -22.469 -25.688 15.227 1 98.19 314 ASP B O 1
ATOM 9835 N N . GLU B 1 315 ? -22.453 -26.453 17.312 1 98.31 315 GLU B N 1
ATOM 9836 C CA . GLU B 1 315 ? -23.891 -26.734 17.344 1 98.31 315 GLU B CA 1
ATOM 9837 C C . GLU B 1 315 ? -24.594 -25.875 18.391 1 98.31 315 GLU B C 1
ATOM 9839 O O . GLU B 1 315 ? -23.953 -25.312 19.281 1 98.31 315 GLU B O 1
ATOM 9844 N N . VAL B 1 316 ? -25.922 -25.812 18.25 1 98.19 316 VAL B N 1
ATOM 9845 C CA . VAL B 1 316 ? -26.75 -25.031 19.156 1 98.19 316 VAL B CA 1
ATOM 9846 C C . VAL B 1 316 ? -26.734 -25.656 20.547 1 98.19 316 VAL B C 1
ATOM 9848 O O . VAL B 1 316 ? -26.781 -26.875 20.688 1 98.19 316 VAL B O 1
ATOM 9851 N N . GLY B 1 317 ? -26.656 -24.828 21.531 1 97.69 317 GLY B N 1
ATOM 9852 C CA . GLY B 1 317 ? -26.781 -25.281 22.906 1 97.69 317 GLY B CA 1
ATOM 9853 C C . GLY B 1 317 ? -25.453 -25.641 23.547 1 97.69 317 GLY B C 1
ATOM 9854 O O . GLY B 1 317 ? -25.406 -26.062 24.703 1 97.69 317 GLY B O 1
ATOM 9855 N N . PHE B 1 318 ? -24.422 -25.484 22.875 1 98.25 318 PHE B N 1
ATOM 9856 C CA . PHE B 1 318 ? -23.094 -25.766 23.422 1 98.25 318 PHE B CA 1
ATOM 9857 C C . PHE B 1 318 ? -22.797 -24.844 24.594 1 98.25 318 PHE B C 1
ATOM 9859 O O . PHE B 1 318 ? -23.094 -23.641 24.547 1 98.25 318 PHE B O 1
ATOM 9866 N N . ASP B 1 319 ? -22.203 -25.328 25.656 1 97.94 319 ASP B N 1
ATOM 9867 C CA . ASP B 1 319 ? -21.797 -24.531 26.812 1 97.94 319 ASP B CA 1
ATOM 9868 C C . ASP B 1 319 ? -20.422 -23.891 26.594 1 97.94 319 ASP B C 1
ATOM 9870 O O . ASP B 1 319 ? -19.391 -24.531 26.859 1 97.94 319 ASP B O 1
ATOM 9874 N N . ASP B 1 320 ? -20.422 -22.672 26.281 1 97.75 320 ASP B N 1
ATOM 9875 C CA . ASP B 1 320 ? -19.156 -21.969 26.016 1 97.75 320 ASP B CA 1
ATOM 9876 C C . ASP B 1 320 ? -18.797 -21.062 27.188 1 97.75 320 ASP B C 1
ATOM 9878 O O . ASP B 1 320 ? -18.109 -20.047 27 1 97.75 320 ASP B O 1
ATOM 9882 N N . SER B 1 321 ? -19.188 -21.297 28.328 1 96.69 321 SER B N 1
ATOM 9883 C CA . SER B 1 321 ? -18.938 -20.453 29.484 1 96.69 321 SER B CA 1
ATOM 9884 C C . SER B 1 321 ? -17.453 -20.422 29.844 1 96.69 321 SER B C 1
ATOM 9886 O O . SER B 1 321 ? -16.984 -19.469 30.469 1 96.69 321 SER B O 1
ATOM 9888 N N . SER B 1 322 ? -16.75 -21.438 29.438 1 96.81 322 SER B N 1
ATOM 9889 C CA . SER B 1 322 ? -15.32 -21.484 29.719 1 96.81 322 SER B CA 1
ATOM 9890 C C . SER B 1 322 ? -14.516 -20.781 28.641 1 96.81 322 SER B C 1
ATOM 9892 O O . SER B 1 322 ? -13.297 -20.609 28.781 1 96.81 322 SER B O 1
ATOM 9894 N N . TRP B 1 323 ? -15.203 -20.438 27.594 1 98.31 323 TRP B N 1
ATOM 9895 C CA . TRP B 1 323 ? -14.523 -19.734 26.516 1 98.31 323 TRP B CA 1
ATOM 9896 C C . TRP B 1 323 ? -14.359 -18.25 26.828 1 98.31 323 TRP B C 1
ATOM 9898 O O . TRP B 1 323 ? -14.969 -17.75 27.781 1 98.31 323 TRP B O 1
ATOM 9908 N N . LEU B 1 324 ? -13.461 -17.531 26.109 1 98.19 324 LEU B N 1
ATOM 9909 C CA . LEU B 1 324 ? -13.234 -16.094 26.281 1 98.19 324 LEU B CA 1
ATOM 9910 C C . LEU B 1 324 ? -14.07 -15.289 25.281 1 98.19 324 LEU B C 1
ATOM 9912 O O . LEU B 1 324 ? -14.336 -15.758 24.172 1 98.19 324 LEU B O 1
ATOM 9916 N N . PRO B 1 325 ? -14.508 -14.109 25.656 1 97.81 325 PRO B N 1
ATOM 9917 C CA . PRO B 1 325 ? -15.023 -13.234 24.609 1 97.81 325 PRO B CA 1
ATOM 9918 C C . PRO B 1 325 ? -13.992 -12.953 23.516 1 97.81 325 PRO B C 1
ATOM 9920 O O . PRO B 1 325 ? -12.812 -12.75 23.812 1 97.81 325 PRO B O 1
ATOM 9923 N N . ALA B 1 326 ? -14.438 -13.023 22.359 1 97.81 326 ALA B N 1
ATOM 9924 C CA . ALA B 1 326 ? -13.555 -12.625 21.266 1 97.81 326 ALA B CA 1
ATOM 9925 C C . ALA B 1 326 ? -13.078 -11.188 21.453 1 97.81 326 ALA B C 1
ATOM 9927 O O . ALA B 1 326 ? -13.805 -10.344 21.984 1 97.81 326 ALA B O 1
ATOM 9928 N N . GLU B 1 327 ? -11.906 -10.898 21.016 1 96.81 327 GLU B N 1
ATOM 9929 C CA . GLU B 1 327 ? -11.336 -9.562 21.141 1 96.81 327 GLU B CA 1
ATOM 9930 C C . GLU B 1 327 ? -11.305 -8.836 19.797 1 96.81 327 GLU B C 1
ATOM 9932 O O . GLU B 1 327 ? -11.031 -9.453 18.766 1 96.81 327 GLU B O 1
ATOM 9937 N N . TYR B 1 328 ? -11.672 -7.566 19.859 1 96.5 328 TYR B N 1
ATOM 9938 C CA . TYR B 1 328 ? -11.438 -6.758 18.672 1 96.5 328 TYR B CA 1
ATOM 9939 C C . TYR B 1 328 ? -9.938 -6.609 18.406 1 96.5 328 TYR B C 1
ATOM 9941 O O . TYR B 1 328 ? -9.164 -6.309 19.312 1 96.5 328 TYR B O 1
ATOM 9949 N N . VAL B 1 329 ? -9.531 -6.848 17.234 1 96.12 329 VAL B N 1
ATOM 9950 C CA . VAL B 1 329 ? -8.117 -6.758 16.875 1 96.12 329 VAL B CA 1
ATOM 9951 C C . VAL B 1 329 ? -7.945 -5.824 15.68 1 96.12 329 VAL B C 1
ATOM 9953 O O . VAL B 1 329 ? -8.93 -5.422 15.055 1 96.12 329 VAL B O 1
ATOM 9956 N N . GLN B 1 330 ? -6.738 -5.469 15.43 1 93.88 330 GLN B N 1
ATOM 9957 C CA . GLN B 1 330 ? -6.438 -4.543 14.344 1 93.88 330 GLN B CA 1
ATOM 9958 C C . GLN B 1 330 ? -6.703 -5.18 12.984 1 93.88 330 GLN B C 1
ATOM 9960 O O . GLN B 1 330 ? -6.375 -6.348 12.766 1 93.88 330 GLN B O 1
ATOM 9965 N N . GLU B 1 331 ? -7.277 -4.434 12.039 1 94.12 331 GLU B N 1
ATOM 9966 C CA . GLU B 1 331 ? -7.531 -4.91 10.688 1 94.12 331 GLU B CA 1
ATOM 9967 C C . GLU B 1 331 ? -6.227 -5.121 9.922 1 94.12 331 GLU B C 1
ATOM 9969 O O . GLU B 1 331 ? -5.215 -4.492 10.227 1 94.12 331 GLU B O 1
ATOM 9974 N N . PRO B 1 332 ? -6.25 -6.035 8.961 1 93.25 332 PRO B N 1
ATOM 9975 C CA . PRO B 1 332 ? -5.094 -6.121 8.062 1 93.25 332 PRO B CA 1
ATOM 9976 C C . PRO B 1 332 ? -4.961 -4.902 7.152 1 93.25 332 PRO B C 1
ATOM 9978 O O . PRO B 1 332 ? -5.82 -4.016 7.172 1 93.25 332 PRO B O 1
ATOM 9981 N N . GLY B 1 333 ? -3.836 -4.898 6.426 1 87 333 GLY B N 1
ATOM 9982 C CA . GLY B 1 333 ? -3.697 -3.844 5.434 1 87 333 GLY B CA 1
ATOM 9983 C C . GLY B 1 333 ? -4.375 -4.172 4.117 1 87 333 GLY B C 1
ATOM 9984 O O . GLY B 1 333 ? -4.824 -5.301 3.908 1 87 333 GLY B O 1
ATOM 9985 N N . GLY B 1 334 ? -4.59 -3.18 3.381 1 89.25 334 GLY B N 1
ATOM 9986 C CA . GLY B 1 334 ? -4.969 -3.371 1.991 1 89.25 334 GLY B CA 1
ATOM 9987 C C . GLY B 1 334 ? -6.469 -3.477 1.792 1 89.25 334 GLY B C 1
ATOM 9988 O O . GLY B 1 334 ? -7.246 -3.156 2.695 1 89.25 334 GLY B O 1
ATOM 9989 N N . ASP B 1 335 ? -6.855 -3.99 0.583 1 93.38 335 ASP B N 1
ATOM 9990 C CA . ASP B 1 335 ? -8.25 -4.023 0.146 1 93.38 335 ASP B CA 1
ATOM 9991 C C . ASP B 1 335 ? -8.875 -5.391 0.409 1 93.38 335 ASP B C 1
ATOM 9993 O O . ASP B 1 335 ? -8.18 -6.406 0.411 1 93.38 335 ASP B O 1
ATOM 9997 N N . TYR B 1 336 ? -10.211 -5.367 0.628 1 97.06 336 TYR B N 1
ATOM 9998 C CA . TYR B 1 336 ? -10.992 -6.598 0.687 1 97.06 336 TYR B CA 1
ATOM 9999 C C . TYR B 1 336 ? -11.57 -6.941 -0.68 1 97.06 336 TYR B C 1
ATOM 10001 O O . TYR B 1 336 ? -12.398 -6.203 -1.216 1 97.06 336 TYR B O 1
ATOM 10009 N N . GLN B 1 337 ? -11.188 -8.094 -1.211 1 97.31 337 GLN B N 1
ATOM 10010 C CA . GLN B 1 337 ? -11.602 -8.43 -2.57 1 97.31 337 GLN B CA 1
ATOM 10011 C C . GLN B 1 337 ? -12.242 -9.812 -2.629 1 97.31 337 GLN B C 1
ATOM 10013 O O . GLN B 1 337 ? -11.898 -10.695 -1.839 1 97.31 337 GLN B O 1
ATOM 10018 N N . ALA B 1 338 ? -13.18 -9.945 -3.559 1 98.25 338 ALA B N 1
ATOM 10019 C CA . ALA B 1 338 ? -13.688 -11.289 -3.844 1 98.25 338 ALA B CA 1
ATOM 10020 C C . ALA B 1 338 ? -12.586 -12.172 -4.426 1 98.25 338 ALA B C 1
ATOM 10022 O O . ALA B 1 338 ? -11.781 -11.719 -5.238 1 98.25 338 ALA B O 1
ATOM 10023 N N . GLN B 1 339 ? -12.516 -13.352 -3.926 1 98.12 339 GLN B N 1
ATOM 10024 C CA . GLN B 1 339 ? -11.586 -14.305 -4.527 1 98.12 339 GLN B CA 1
ATOM 10025 C C . GLN B 1 339 ? -12.133 -14.852 -5.844 1 98.12 339 GLN B C 1
ATOM 10027 O O . GLN B 1 339 ? -13.156 -15.531 -5.859 1 98.12 339 GLN B O 1
ATOM 10032 N N . LEU B 1 340 ? -11.422 -14.602 -6.918 1 97.69 340 LEU B N 1
ATOM 10033 C CA . LEU B 1 340 ? -11.922 -15.031 -8.219 1 97.69 340 LEU B CA 1
ATOM 10034 C C . LEU B 1 340 ? -11.203 -16.297 -8.688 1 97.69 340 LEU B C 1
ATOM 10036 O O . LEU B 1 340 ? -11.672 -16.984 -9.594 1 97.69 340 LEU B O 1
ATOM 10040 N N . ASN B 1 341 ? -10 -16.578 -8.117 1 98 341 ASN B N 1
ATOM 10041 C CA . ASN B 1 341 ? -9.398 -17.875 -8.375 1 98 341 ASN B CA 1
ATOM 10042 C C . ASN B 1 341 ? -10.016 -18.969 -7.5 1 98 341 ASN B C 1
ATOM 10044 O O . ASN B 1 341 ? -10.609 -18.672 -6.461 1 98 341 ASN B O 1
ATOM 10048 N N . GLU B 1 342 ? -9.781 -20.172 -7.855 1 97.5 342 GLU B N 1
ATOM 10049 C CA . GLU B 1 342 ? -10.406 -21.297 -7.172 1 97.5 342 GLU B CA 1
ATOM 10050 C C . GLU B 1 342 ? -9.742 -21.562 -5.82 1 97.5 342 GLU B C 1
ATOM 10052 O O . GLU B 1 342 ? -8.539 -21.328 -5.656 1 97.5 342 GLU B O 1
ATOM 10057 N N . ASN B 1 343 ? -10.531 -22.031 -4.891 1 97.88 343 ASN B N 1
ATOM 10058 C CA . ASN B 1 343 ? -9.984 -22.562 -3.652 1 97.88 343 ASN B CA 1
ATOM 10059 C C . ASN B 1 343 ? -9.383 -23.953 -3.861 1 97.88 343 ASN B C 1
ATOM 10061 O O . ASN B 1 343 ? -9.625 -24.594 -4.891 1 97.88 343 ASN B O 1
ATOM 10065 N N . MET B 1 344 ? -8.625 -24.391 -2.873 1 98.44 344 MET B N 1
ATOM 10066 C CA . MET B 1 344 ? -8.117 -25.75 -2.889 1 98.44 344 MET B CA 1
ATOM 10067 C C . MET B 1 344 ? -9.172 -26.734 -2.41 1 98.44 344 MET B C 1
ATOM 10069 O O . MET B 1 344 ? -10.055 -26.375 -1.626 1 98.44 344 MET B O 1
ATOM 10073 N N . LYS B 1 345 ? -9.023 -27.984 -2.898 1 97.94 345 LYS B N 1
ATOM 10074 C CA . LYS B 1 345 ? -9.875 -29.109 -2.512 1 97.94 345 LYS B CA 1
ATOM 10075 C C . LYS B 1 345 ? -9.094 -30.406 -2.529 1 97.94 345 LYS B C 1
ATOM 10077 O O . LYS B 1 345 ? -7.984 -30.469 -3.066 1 97.94 345 LYS B O 1
ATOM 10082 N N . VAL B 1 346 ? -9.625 -31.359 -1.815 1 98.62 346 VAL B N 1
ATOM 10083 C CA . VAL B 1 346 ? -9.172 -32.719 -2.08 1 98.62 346 VAL B CA 1
ATOM 10084 C C . VAL B 1 346 ? -9.633 -33.156 -3.469 1 98.62 346 VAL B C 1
ATOM 10086 O O . VAL B 1 346 ? -10.812 -33.469 -3.67 1 98.62 346 VAL B O 1
ATOM 10089 N N . MET B 1 347 ? -8.711 -33.281 -4.336 1 98.19 347 MET B N 1
ATOM 10090 C CA . MET B 1 347 ? -9.039 -33.469 -5.746 1 98.19 347 MET B CA 1
ATOM 10091 C C . MET B 1 347 ? -9.078 -34.969 -6.102 1 98.19 347 MET B C 1
ATOM 10093 O O . MET B 1 347 ? -9.742 -35.344 -7.059 1 98.19 347 MET B O 1
ATOM 10097 N N . LYS B 1 348 ? -8.281 -35.719 -5.328 1 97.25 348 LYS B N 1
ATOM 10098 C CA . LYS B 1 348 ? -8.141 -37.125 -5.59 1 97.25 348 LYS B CA 1
ATOM 10099 C C . LYS B 1 348 ? -7.75 -37.906 -4.324 1 97.25 348 LYS B C 1
ATOM 10101 O O . LYS B 1 348 ? -7.098 -37.344 -3.439 1 97.25 348 LYS B O 1
ATOM 10106 N N . GLU B 1 349 ? -8.234 -39.125 -4.188 1 98.19 349 GLU B N 1
ATOM 10107 C CA . GLU B 1 349 ? -7.785 -40.062 -3.148 1 98.19 349 GLU B CA 1
ATOM 10108 C C . GLU B 1 349 ? -6.836 -41.125 -3.715 1 98.19 349 GLU B C 1
ATOM 10110 O O . GLU B 1 349 ? -7.047 -41.625 -4.824 1 98.19 349 GLU B O 1
ATOM 10115 N N . LEU B 1 350 ? -5.762 -41.312 -3.045 1 98.06 350 LEU B N 1
ATOM 10116 C CA . LEU B 1 350 ? -4.777 -42.312 -3.463 1 98.06 350 LEU B CA 1
ATOM 10117 C C . LEU B 1 350 ? -4.551 -43.344 -2.367 1 98.06 350 LEU B C 1
ATOM 10119 O O . LEU B 1 350 ? -4.328 -43 -1.208 1 98.06 350 LEU B O 1
ATOM 10123 N N . ARG B 1 351 ? -4.582 -44.594 -2.697 1 97.81 351 ARG B N 1
ATOM 10124 C CA . ARG B 1 351 ? -4.285 -45.656 -1.749 1 97.81 351 ARG B CA 1
ATOM 10125 C C . ARG B 1 351 ? -2.812 -46.062 -1.818 1 97.81 351 ARG B C 1
ATOM 10127 O O . ARG B 1 351 ? -2.232 -46.125 -2.904 1 97.81 351 ARG B O 1
ATOM 10134 N N . PRO B 1 352 ? -2.229 -46.281 -0.621 1 98.31 352 PRO B N 1
ATOM 10135 C CA . PRO B 1 352 ? -0.851 -46.781 -0.668 1 98.31 352 PRO B CA 1
ATOM 10136 C C . PRO B 1 352 ? -0.731 -48.125 -1.36 1 98.31 352 PRO B C 1
ATOM 10138 O O . PRO B 1 352 ? -1.661 -48.938 -1.306 1 98.31 352 PRO B O 1
ATOM 10141 N N . VAL B 1 353 ? 0.406 -48.469 -1.883 1 98.25 353 VAL B N 1
ATOM 10142 C CA . VAL B 1 353 ? 0.583 -49.688 -2.65 1 98.25 353 VAL B CA 1
ATOM 10143 C C . VAL B 1 353 ? 1.33 -50.719 -1.808 1 98.25 353 VAL B C 1
ATOM 10145 O O . VAL B 1 353 ? 1.299 -51.906 -2.107 1 98.25 353 VAL B O 1
ATOM 10148 N N . ALA B 1 354 ? 2.018 -50.219 -0.712 1 98.12 354 ALA B N 1
ATOM 10149 C CA . ALA B 1 354 ? 2.768 -51.156 0.117 1 98.12 354 ALA B CA 1
ATOM 10150 C C . ALA B 1 354 ? 2.955 -50.625 1.53 1 98.12 354 ALA B C 1
ATOM 10152 O O . ALA B 1 354 ? 2.889 -49.406 1.751 1 98.12 354 ALA B O 1
ATOM 10153 N N . ILE B 1 355 ? 3.115 -51.5 2.492 1 97.12 355 ILE B N 1
ATOM 10154 C CA . ILE B 1 355 ? 3.473 -51.219 3.877 1 97.12 355 ILE B CA 1
ATOM 10155 C C . ILE B 1 355 ? 4.496 -52.219 4.375 1 97.12 355 ILE B C 1
ATOM 10157 O O . ILE B 1 355 ? 4.375 -53.438 4.098 1 97.12 355 ILE B O 1
ATOM 10161 N N . SER B 1 356 ? 5.566 -51.781 4.953 1 96.38 356 SER B N 1
ATOM 10162 C CA . SER B 1 356 ? 6.59 -52.688 5.48 1 96.38 356 SER B CA 1
ATOM 10163 C C . SER B 1 356 ? 6.945 -52.312 6.922 1 96.38 356 SER B C 1
ATOM 10165 O O . SER B 1 356 ? 6.988 -51.156 7.289 1 96.38 356 SER B O 1
ATOM 10167 N N . ALA B 1 357 ? 7.23 -53.281 7.652 1 95.94 357 ALA B N 1
ATOM 10168 C CA . ALA B 1 357 ? 7.637 -53.094 9.039 1 95.94 357 ALA B CA 1
ATOM 10169 C C . ALA B 1 357 ? 9.102 -52.656 9.125 1 95.94 357 ALA B C 1
ATOM 10171 O O . ALA B 1 357 ? 9.938 -53.125 8.352 1 95.94 357 ALA B O 1
ATOM 10172 N N . ARG B 1 358 ? 9.297 -51.844 10.031 1 95.25 358 ARG B N 1
ATOM 10173 C CA . ARG B 1 358 ? 10.648 -51.406 10.359 1 95.25 358 ARG B CA 1
ATOM 10174 C C . ARG B 1 358 ? 10.953 -51.625 11.836 1 95.25 358 ARG B C 1
ATOM 10176 O O . ARG B 1 358 ? 10.062 -51.938 12.625 1 95.25 358 ARG B O 1
ATOM 10183 N N . ALA B 1 359 ? 12.227 -51.438 12.227 1 92.06 359 ALA B N 1
ATOM 10184 C CA . ALA B 1 359 ? 12.625 -51.594 13.617 1 92.06 359 ALA B CA 1
ATOM 10185 C C . ALA B 1 359 ? 11.914 -50.594 14.523 1 92.06 359 ALA B C 1
ATOM 10187 O O . ALA B 1 359 ? 11.734 -49.438 14.156 1 92.06 359 ALA B O 1
ATOM 10188 N N . GLY B 1 360 ? 11.578 -51.031 15.75 1 91.81 360 GLY B N 1
ATOM 10189 C CA . GLY B 1 360 ? 11.008 -50.156 16.75 1 91.81 360 GLY B CA 1
ATOM 10190 C C . GLY B 1 360 ? 9.516 -49.906 16.562 1 91.81 360 GLY B C 1
ATOM 10191 O O . GLY B 1 360 ? 9.023 -48.812 16.781 1 91.81 360 GLY B O 1
ATOM 10192 N N . GLN B 1 361 ? 8.812 -50.875 16.016 1 92.75 361 GLN B N 1
ATOM 10193 C CA . GLN B 1 361 ? 7.375 -50.781 15.797 1 92.75 361 GLN B CA 1
ATOM 10194 C C . GLN B 1 361 ? 7.027 -49.625 14.883 1 92.75 361 GLN B C 1
ATOM 10196 O O . GLN B 1 361 ? 6.098 -48.844 15.164 1 92.75 361 GLN B O 1
ATOM 10201 N N . ARG B 1 362 ? 7.812 -49.406 13.961 1 97 362 ARG B N 1
ATOM 10202 C CA . ARG B 1 362 ? 7.59 -48.438 12.898 1 97 362 ARG B CA 1
ATOM 10203 C C . ARG B 1 362 ? 7.176 -49.125 11.602 1 97 362 ARG B C 1
ATOM 10205 O O . ARG B 1 362 ? 7.492 -50.281 11.391 1 97 362 ARG B O 1
ATOM 10212 N N . TYR B 1 363 ? 6.422 -48.406 10.805 1 97.94 363 TYR B N 1
ATOM 10213 C CA . TYR B 1 363 ? 5.965 -48.906 9.516 1 97.94 363 TYR B CA 1
ATOM 10214 C C . TYR B 1 363 ? 6.207 -47.875 8.414 1 97.94 363 TYR B C 1
ATOM 10216 O O . TYR B 1 363 ? 6.027 -46.688 8.617 1 97.94 363 TYR B O 1
ATOM 10224 N N . MET B 1 364 ? 6.672 -48.406 7.273 1 98.12 364 MET B N 1
ATOM 10225 C CA . MET B 1 364 ? 6.938 -47.562 6.113 1 98.12 364 MET B CA 1
ATOM 10226 C C . MET B 1 364 ? 5.867 -47.75 5.047 1 98.12 364 MET B C 1
ATOM 10228 O O . MET B 1 364 ? 5.703 -48.844 4.516 1 98.12 364 MET B O 1
ATOM 10232 N N . LEU B 1 365 ? 5.172 -46.688 4.781 1 98.38 365 LEU B N 1
ATOM 10233 C CA . LEU B 1 365 ? 4.172 -46.688 3.721 1 98.38 365 LEU B CA 1
ATOM 10234 C C . LEU B 1 365 ? 4.762 -46.188 2.414 1 98.38 365 LEU B C 1
ATOM 10236 O O . LEU B 1 365 ? 5.535 -45.219 2.418 1 98.38 365 LEU B O 1
ATOM 10240 N N . ASP B 1 366 ? 4.398 -46.781 1.302 1 98.5 366 ASP B N 1
ATOM 10241 C CA . ASP B 1 366 ? 4.68 -46.344 -0.055 1 98.5 366 ASP B CA 1
ATOM 10242 C C . ASP B 1 366 ? 3.389 -46 -0.802 1 98.5 366 ASP B C 1
ATOM 10244 O O . ASP B 1 366 ? 2.588 -46.906 -1.09 1 98.5 366 ASP B O 1
ATOM 10248 N N . MET B 1 367 ? 3.227 -44.812 -1.14 1 98.5 367 MET B N 1
ATOM 10249 C CA . MET B 1 367 ? 2.018 -44.406 -1.847 1 98.5 367 MET B CA 1
ATOM 10250 C C . MET B 1 367 ? 2.092 -44.781 -3.32 1 98.5 367 MET B C 1
ATOM 10252 O O . MET B 1 367 ? 1.075 -44.781 -4.02 1 98.5 367 MET B O 1
ATOM 10256 N N . GLY B 1 368 ? 3.199 -45.031 -3.834 1 98.06 368 GLY B N 1
ATOM 10257 C CA . GLY B 1 368 ? 3.396 -45.375 -5.23 1 98.06 368 GLY B CA 1
ATOM 10258 C C . GLY B 1 368 ? 3.521 -44.156 -6.141 1 98.06 368 GLY B C 1
ATOM 10259 O O . GLY B 1 368 ? 3.908 -44.312 -7.305 1 98.06 368 GLY B O 1
ATOM 10260 N N . GLN B 1 369 ? 3.26 -43.031 -5.672 1 98.31 369 GLN B N 1
ATOM 10261 C CA . GLN B 1 369 ? 3.221 -41.781 -6.398 1 98.31 369 GLN B CA 1
ATOM 10262 C C . GLN B 1 369 ? 3.607 -40.594 -5.492 1 98.31 369 GLN B C 1
ATOM 10264 O O . GLN B 1 369 ? 3.1 -40.5 -4.379 1 98.31 369 GLN B O 1
ATOM 10269 N N . ASN B 1 370 ? 4.723 -39.812 -5.906 1 98.5 370 ASN B N 1
ATOM 10270 C CA . ASN B 1 370 ? 4.945 -38.531 -5.238 1 98.5 370 ASN B CA 1
ATOM 10271 C C . ASN B 1 370 ? 3.725 -37.625 -5.34 1 98.5 370 ASN B C 1
ATOM 10273 O O . ASN B 1 370 ? 3.316 -37.25 -6.441 1 98.5 370 ASN B O 1
ATOM 10277 N N . MET B 1 371 ? 3.129 -37.312 -4.238 1 98.56 371 MET B N 1
ATOM 10278 C CA . MET B 1 371 ? 1.89 -36.531 -4.199 1 98.56 371 MET B CA 1
ATOM 10279 C C . MET B 1 371 ? 1.988 -35.375 -3.195 1 98.56 371 MET B C 1
ATOM 10281 O O . MET B 1 371 ? 2.924 -35.344 -2.395 1 98.56 371 MET B O 1
ATOM 10285 N N . VAL B 1 372 ? 1.049 -34.5 -3.283 1 98.81 372 VAL B N 1
ATOM 10286 C CA . VAL B 1 372 ? 1.004 -33.375 -2.367 1 98.81 372 VAL B CA 1
ATOM 10287 C C . VAL B 1 372 ? -0.354 -33.312 -1.67 1 98.81 372 VAL B C 1
ATOM 10289 O O . VAL B 1 372 ? -1.397 -33.312 -2.328 1 98.81 372 VAL B O 1
ATOM 10292 N N . GLY B 1 373 ? -0.414 -33.281 -0.439 1 98.75 373 GLY B N 1
ATOM 10293 C CA . GLY B 1 373 ? -1.593 -33.281 0.412 1 98.75 373 GLY B CA 1
ATOM 10294 C C . GLY B 1 373 ? -1.325 -33.844 1.801 1 98.75 373 GLY B C 1
ATOM 10295 O O . GLY B 1 373 ? -0.417 -33.375 2.492 1 98.75 373 GLY B O 1
ATOM 10296 N N . TRP B 1 374 ? -2.146 -34.75 2.277 1 98.75 374 TRP B N 1
ATOM 10297 C CA . TRP B 1 374 ? -1.956 -35.344 3.592 1 98.75 374 TRP B CA 1
ATOM 10298 C C . TRP B 1 374 ? -2.523 -36.781 3.625 1 98.75 374 TRP B C 1
ATOM 10300 O O . TRP B 1 374 ? -2.947 -37.312 2.596 1 98.75 374 TRP B O 1
ATOM 10310 N N . LEU B 1 375 ? -2.379 -37.438 4.773 1 98.62 375 LEU B N 1
ATOM 10311 C CA . LEU B 1 375 ? -2.945 -38.781 4.977 1 98.62 375 LEU B CA 1
ATOM 10312 C C . LEU B 1 375 ? -4.16 -38.719 5.898 1 98.62 375 LEU B C 1
ATOM 10314 O O . LEU B 1 375 ? -4.137 -38.031 6.914 1 98.62 375 LEU B O 1
ATOM 10318 N N . ARG B 1 376 ? -5.211 -39.344 5.492 1 98.75 376 ARG B N 1
ATOM 10319 C CA . ARG B 1 376 ? -6.277 -39.719 6.418 1 98.75 376 ARG B CA 1
ATOM 10320 C C . ARG B 1 376 ? -6.023 -41.094 7.023 1 98.75 376 ARG B C 1
ATOM 10322 O O . ARG B 1 376 ? -5.746 -42.062 6.301 1 98.75 376 ARG B O 1
ATOM 10329 N N . ILE B 1 377 ? -6.211 -41.219 8.344 1 98.38 377 ILE B N 1
ATOM 10330 C CA . ILE B 1 377 ? -5.863 -42.5 8.992 1 98.38 377 ILE B CA 1
ATOM 10331 C C . ILE B 1 377 ? -7.059 -43 9.797 1 98.38 377 ILE B C 1
ATOM 10333 O O . ILE B 1 377 ? -7.898 -42.219 10.234 1 98.38 377 ILE B O 1
ATOM 10337 N N . ARG B 1 378 ? -7.098 -44.219 9.93 1 97.5 378 ARG B N 1
ATOM 10338 C CA . ARG B 1 378 ? -7.977 -44.938 10.828 1 97.5 378 ARG B CA 1
ATOM 10339 C C . ARG B 1 378 ? -7.172 -45.75 11.836 1 97.5 378 ARG B C 1
ATOM 10341 O O . ARG B 1 378 ? -6.43 -46.656 11.453 1 97.5 378 ARG B O 1
ATOM 10348 N N . VAL B 1 379 ? -7.297 -45.406 13.156 1 95.81 379 VAL B N 1
ATOM 10349 C CA . VAL B 1 379 ? -6.41 -46 14.141 1 95.81 379 VAL B CA 1
ATOM 10350 C C . VAL B 1 379 ? -7.207 -46.406 15.383 1 95.81 379 VAL B C 1
ATOM 10352 O O . VAL B 1 379 ? -8.312 -45.906 15.602 1 95.81 379 VAL B O 1
ATOM 10355 N N . ARG B 1 380 ? -6.594 -47.312 16.094 1 94.38 380 ARG B N 1
ATOM 10356 C CA . ARG B 1 380 ? -7.094 -47.75 17.391 1 94.38 380 ARG B CA 1
ATOM 10357 C C . ARG B 1 380 ? -5.973 -47.781 18.422 1 94.38 380 ARG B C 1
ATOM 10359 O O . ARG B 1 380 ? -4.824 -48.062 18.094 1 94.38 380 ARG B O 1
ATOM 10366 N N . GLY B 1 381 ? -6.363 -47.406 19.719 1 94.62 381 GLY B N 1
ATOM 10367 C CA . GLY B 1 381 ? -5.387 -47.406 20.797 1 94.62 381 GLY B CA 1
ATOM 10368 C C . GLY B 1 381 ? -5.938 -46.844 22.109 1 94.62 381 GLY B C 1
ATOM 10369 O O . GLY B 1 381 ? -7.145 -46.656 22.234 1 94.62 381 GLY B O 1
ATOM 10370 N N . ASN B 1 382 ? -4.965 -46.688 23.047 1 95.25 382 ASN B N 1
ATOM 10371 C CA . ASN B 1 382 ? -5.336 -46.156 24.359 1 95.25 382 ASN B CA 1
ATOM 10372 C C . ASN B 1 382 ? -5.27 -44.625 24.391 1 95.25 382 ASN B C 1
ATOM 10374 O O . ASN B 1 382 ? -4.586 -44.031 23.562 1 95.25 382 ASN B O 1
ATOM 10378 N N . GLN B 1 383 ? -6.008 -44.094 25.344 1 96.81 383 GLN B N 1
ATOM 10379 C CA . GLN B 1 383 ? -5.93 -42.656 25.547 1 96.81 383 GLN B CA 1
ATOM 10380 C C . GLN B 1 383 ? -4.488 -42.219 25.797 1 96.81 383 GLN B C 1
ATOM 10382 O O . GLN B 1 383 ? -3.799 -42.781 26.641 1 96.81 383 GLN B O 1
ATOM 10387 N N . GLY B 1 384 ? -4.047 -41.219 24.984 1 96.38 384 GLY B N 1
ATOM 10388 C CA . GLY B 1 384 ? -2.713 -40.688 25.203 1 96.38 384 GLY B CA 1
ATOM 10389 C C . GLY B 1 384 ? -1.681 -41.281 24.25 1 96.38 384 GLY B C 1
ATOM 10390 O O . GLY B 1 384 ? -0.59 -40.719 24.094 1 96.38 384 GLY B O 1
ATOM 10391 N N . ASP B 1 385 ? -2.031 -42.438 23.656 1 96.62 385 ASP B N 1
ATOM 10392 C CA . ASP B 1 385 ? -1.126 -42.969 22.641 1 96.62 385 ASP B CA 1
ATOM 10393 C C . ASP B 1 385 ? -0.875 -41.906 21.547 1 96.62 385 ASP B C 1
ATOM 10395 O O . ASP B 1 385 ? -1.784 -41.188 21.156 1 96.62 385 ASP B O 1
ATOM 10399 N N . THR B 1 386 ? 0.355 -41.875 21.109 1 98 386 THR B N 1
ATOM 10400 C CA . THR B 1 386 ? 0.746 -40.875 20.125 1 98 386 THR B CA 1
ATOM 10401 C C . THR B 1 386 ? 1.157 -41.531 18.812 1 98 386 THR B C 1
ATOM 10403 O O . THR B 1 386 ? 2.125 -42.281 18.766 1 98 386 THR B O 1
ATOM 10406 N N . VAL B 1 387 ? 0.404 -41.25 17.766 1 98.06 387 VAL B N 1
ATOM 10407 C CA . VAL B 1 387 ? 0.735 -41.719 16.422 1 98.06 387 VAL B CA 1
ATOM 10408 C C . VAL B 1 387 ? 1.458 -40.594 15.672 1 98.06 387 VAL B C 1
ATOM 10410 O O . VAL B 1 387 ? 1.021 -39.438 15.688 1 98.06 387 VAL B O 1
ATOM 10413 N N . ARG B 1 388 ? 2.541 -40.938 15.039 1 98.44 388 ARG B N 1
ATOM 10414 C CA . ARG B 1 388 ? 3.32 -39.969 14.273 1 98.44 388 ARG B CA 1
ATOM 10415 C C . ARG B 1 388 ? 3.432 -40.406 12.812 1 98.44 388 ARG B C 1
ATOM 10417 O O . ARG B 1 388 ? 3.631 -41.562 12.516 1 98.44 388 ARG B O 1
ATOM 10424 N N . LEU B 1 389 ? 3.186 -39.469 11.938 1 98.81 389 LEU B N 1
ATOM 10425 C CA . LEU B 1 389 ? 3.367 -39.625 10.5 1 98.81 389 LEU B CA 1
ATOM 10426 C C . LEU B 1 389 ? 4.457 -38.688 9.984 1 98.81 389 LEU B C 1
ATOM 10428 O O . LEU B 1 389 ? 4.285 -37.469 9.992 1 98.81 389 LEU B O 1
ATOM 10432 N N . THR B 1 390 ? 5.57 -39.219 9.562 1 98.75 390 THR B N 1
ATOM 10433 C CA . THR B 1 390 ? 6.648 -38.438 8.984 1 98.75 390 THR B CA 1
ATOM 10434 C C . THR B 1 390 ? 6.75 -38.688 7.477 1 98.75 390 THR B C 1
ATOM 10436 O O . THR B 1 390 ? 6.746 -39.812 7.023 1 98.75 390 THR B O 1
ATOM 10439 N N . PHE B 1 391 ? 6.879 -37.656 6.738 1 98.81 391 PHE B N 1
ATOM 10440 C CA . PHE B 1 391 ? 6.715 -37.719 5.293 1 98.81 391 PHE B CA 1
ATOM 10441 C C . PHE B 1 391 ? 8.039 -37.438 4.582 1 98.81 391 PHE B C 1
ATOM 10443 O O . PHE B 1 391 ? 8.836 -36.625 5.035 1 98.81 391 PHE B O 1
ATOM 10450 N N . ALA B 1 392 ? 8.258 -38.094 3.432 1 98.5 392 ALA B N 1
ATOM 10451 C CA . ALA B 1 392 ? 9.406 -37.812 2.58 1 98.5 392 ALA B CA 1
ATOM 10452 C C . ALA B 1 392 ? 9.125 -38.219 1.131 1 98.5 392 ALA B C 1
ATOM 10454 O O . ALA B 1 392 ? 8.266 -39.062 0.863 1 98.5 392 ALA B O 1
ATOM 10455 N N . GLU B 1 393 ? 9.875 -37.625 0.273 1 98 393 GLU B N 1
ATOM 10456 C CA . GLU B 1 393 ? 9.719 -37.938 -1.149 1 98 393 GLU B CA 1
ATOM 10457 C C . GLU B 1 393 ? 10.492 -39.188 -1.546 1 98 393 GLU B C 1
ATOM 10459 O O . GLU B 1 393 ? 10.164 -39.844 -2.535 1 98 393 GLU B O 1
ATOM 10464 N N . SER B 1 394 ? 11.555 -39.438 -0.759 1 96.56 394 SER B N 1
ATOM 10465 C CA . SER B 1 394 ? 12.445 -40.531 -1.132 1 96.56 394 SER B CA 1
ATOM 10466 C C . SER B 1 394 ? 13.008 -41.25 0.101 1 96.56 394 SER B C 1
ATOM 10468 O O . SER B 1 394 ? 12.75 -40.812 1.231 1 96.56 394 SER B O 1
ATOM 10470 N N . LEU B 1 395 ? 13.688 -42.312 -0.19 1 96.38 395 LEU B N 1
ATOM 10471 C CA . LEU B 1 395 ? 14.297 -43.125 0.861 1 96.38 395 LEU B CA 1
ATOM 10472 C C . LEU B 1 395 ? 15.812 -43.125 0.754 1 96.38 395 LEU B C 1
ATOM 10474 O O . LEU B 1 395 ? 16.359 -42.906 -0.33 1 96.38 395 LEU B O 1
ATOM 10478 N N . GLN B 1 396 ? 16.391 -43.375 1.848 1 95.06 396 GLN B N 1
ATOM 10479 C CA . GLN B 1 396 ? 17.812 -43.656 1.857 1 95.06 396 GLN B CA 1
ATOM 10480 C C . GLN B 1 396 ? 18.094 -45.094 1.381 1 95.06 396 GLN B C 1
ATOM 10482 O O . GLN B 1 396 ? 17.156 -45.875 1.217 1 95.06 396 GLN B O 1
ATOM 10487 N N . GLU B 1 397 ? 19.375 -45.375 1.237 1 92.5 397 GLU B N 1
ATOM 10488 C CA . GLU B 1 397 ? 19.781 -46.688 0.766 1 92.5 397 GLU B CA 1
ATOM 10489 C C . GLU B 1 397 ? 19.328 -47.781 1.732 1 92.5 397 GLU B C 1
ATOM 10491 O O . GLU B 1 397 ? 19 -48.906 1.313 1 92.5 397 GLU B O 1
ATOM 10496 N N . ASP B 1 398 ? 19.281 -47.469 2.938 1 93.75 398 ASP B N 1
ATOM 10497 C CA . ASP B 1 398 ? 18.922 -48.438 3.953 1 93.75 398 ASP B CA 1
ATOM 10498 C C . ASP B 1 398 ? 17.406 -48.562 4.105 1 93.75 398 ASP B C 1
ATOM 10500 O O . ASP B 1 398 ? 16.922 -49.312 4.961 1 93.75 398 ASP B O 1
ATOM 10504 N N . GLY B 1 399 ? 16.703 -47.75 3.359 1 94 399 GLY B N 1
ATOM 10505 C CA . GLY B 1 399 ? 15.258 -47.875 3.369 1 94 399 GLY B CA 1
ATOM 10506 C C . GLY B 1 399 ? 14.602 -46.875 4.328 1 94 399 GLY B C 1
ATOM 10507 O O . GLY B 1 399 ? 13.367 -46.844 4.414 1 94 399 GLY B O 1
ATOM 10508 N N . GLU B 1 400 ? 15.398 -46.094 5.012 1 96.38 400 GLU B N 1
ATOM 10509 C CA . GLU B 1 400 ? 14.859 -45.062 5.895 1 96.38 400 GLU B CA 1
ATOM 10510 C C . GLU B 1 400 ? 14.469 -43.812 5.109 1 96.38 400 GLU B C 1
ATOM 10512 O O . GLU B 1 400 ? 14.914 -43.625 3.977 1 96.38 400 GLU B O 1
ATOM 10517 N N . LEU B 1 401 ? 13.641 -43 5.703 1 97.5 401 LEU B N 1
ATOM 10518 C CA . LEU B 1 401 ? 13.234 -41.781 5.047 1 97.5 401 LEU B CA 1
ATOM 10519 C C . LEU B 1 401 ? 14.445 -40.906 4.75 1 97.5 401 LEU B C 1
ATOM 10521 O O . LEU B 1 401 ? 15.359 -40.812 5.566 1 97.5 401 LEU B O 1
ATOM 10525 N N . PHE B 1 402 ? 14.516 -40.281 3.619 1 97.06 402 PHE B N 1
ATOM 10526 C CA . PHE B 1 402 ? 15.484 -39.219 3.32 1 97.06 402 PHE B CA 1
ATOM 10527 C C . PHE B 1 402 ? 14.969 -37.875 3.756 1 97.06 402 PHE B C 1
ATOM 10529 O O . PHE B 1 402 ? 14.188 -37.219 3.039 1 97.06 402 PHE B O 1
ATOM 10536 N N . LEU B 1 403 ? 15.469 -37.281 4.82 1 97.38 403 LEU B N 1
ATOM 10537 C CA . LEU B 1 403 ? 14.914 -36.062 5.414 1 97.38 403 LEU B CA 1
ATOM 10538 C C . LEU B 1 403 ? 15.898 -34.906 5.316 1 97.38 403 LEU B C 1
ATOM 10540 O O . LEU B 1 403 ? 15.539 -33.75 5.57 1 97.38 403 LEU B O 1
ATOM 10544 N N . THR B 1 404 ? 17.109 -35.188 4.895 1 96.38 404 THR B N 1
ATOM 10545 C CA . THR B 1 404 ? 18.141 -34.156 4.91 1 96.38 404 THR B CA 1
ATOM 10546 C C . THR B 1 404 ? 17.766 -33 4.004 1 96.38 404 THR B C 1
ATOM 10548 O O . THR B 1 404 ? 18.047 -31.828 4.324 1 96.38 404 THR B O 1
ATOM 10551 N N . ASN B 1 405 ? 17.188 -33.281 2.893 1 95.69 405 ASN B N 1
ATOM 10552 C CA . ASN B 1 405 ? 16.859 -32.25 1.918 1 95.69 405 ASN B CA 1
ATOM 10553 C C . ASN B 1 405 ? 15.68 -31.391 2.385 1 95.69 405 ASN B C 1
ATOM 10555 O O . ASN B 1 405 ? 15.336 -30.406 1.741 1 95.69 405 ASN B O 1
ATOM 10559 N N . LEU B 1 406 ? 15.078 -31.734 3.48 1 97.38 406 LEU B N 1
ATOM 10560 C CA . LEU B 1 406 ? 13.977 -30.953 4.027 1 97.38 406 LEU B CA 1
ATOM 10561 C C . LEU B 1 406 ? 14.484 -29.812 4.891 1 97.38 406 LEU B C 1
ATOM 10563 O O . LEU B 1 406 ? 13.727 -28.906 5.246 1 97.38 406 LEU B O 1
ATOM 10567 N N . ARG B 1 407 ? 15.836 -29.906 5.164 1 95.56 407 ARG B N 1
ATOM 10568 C CA . ARG B 1 407 ? 16.5 -28.922 6.012 1 95.56 407 ARG B CA 1
ATOM 10569 C C . ARG B 1 407 ? 15.875 -28.875 7.402 1 95.56 407 ARG B C 1
ATOM 10571 O O . ARG B 1 407 ? 15.875 -29.891 8.109 1 95.56 407 ARG B O 1
ATOM 10578 N N . ASP B 1 408 ? 15.125 -27.766 7.762 1 95.62 408 ASP B N 1
ATOM 10579 C CA . ASP B 1 408 ? 14.672 -27.734 9.148 1 95.62 408 ASP B CA 1
ATOM 10580 C C . ASP B 1 408 ? 13.18 -28.031 9.25 1 95.62 408 ASP B C 1
ATOM 10582 O O . ASP B 1 408 ? 12.602 -27.969 10.336 1 95.62 408 ASP B O 1
ATOM 10586 N N . ALA B 1 409 ? 12.555 -28.328 8.188 1 97.5 409 ALA B N 1
ATOM 10587 C CA . ALA B 1 409 ? 11.148 -28.719 8.25 1 97.5 409 ALA B CA 1
ATOM 10588 C C . ALA B 1 409 ? 10.977 -30.062 8.93 1 97.5 409 ALA B C 1
ATOM 10590 O O . ALA B 1 409 ? 11.672 -31.031 8.594 1 97.5 409 ALA B O 1
ATOM 10591 N N . LYS B 1 410 ? 10.016 -30.141 9.781 1 97.94 410 LYS B N 1
ATOM 10592 C CA . LYS B 1 410 ? 9.797 -31.391 10.508 1 97.94 410 LYS B CA 1
ATOM 10593 C C . LYS B 1 410 ? 8.914 -32.344 9.695 1 97.94 410 LYS B C 1
ATOM 10595 O O . LYS B 1 410 ? 9.031 -33.562 9.828 1 97.94 410 LYS B O 1
ATOM 10600 N N . VAL B 1 411 ? 8.016 -31.906 9.016 1 98.31 411 VAL B N 1
ATOM 10601 C CA . VAL B 1 411 ? 7.117 -32.625 8.109 1 98.31 411 VAL B CA 1
ATOM 10602 C C . VAL B 1 411 ? 6.496 -33.812 8.836 1 98.31 411 VAL B C 1
ATOM 10604 O O . VAL B 1 411 ? 6.523 -34.938 8.328 1 98.31 411 VAL B O 1
ATOM 10607 N N . THR B 1 412 ? 5.957 -33.5 9.961 1 98.75 412 THR B N 1
ATOM 10608 C CA . THR B 1 412 ? 5.441 -34.562 10.82 1 98.75 412 THR B CA 1
ATOM 10609 C C . THR B 1 412 ? 4.062 -34.188 11.367 1 98.75 412 THR B C 1
ATOM 10611 O O . THR B 1 412 ? 3.904 -33.156 12.008 1 98.75 412 THR B O 1
ATOM 10614 N N . ASP B 1 413 ? 3.129 -35.062 11.07 1 98.81 413 ASP B N 1
ATOM 10615 C CA . ASP B 1 413 ? 1.83 -34.969 11.727 1 98.81 413 ASP B CA 1
ATOM 10616 C C . ASP B 1 413 ? 1.763 -35.844 12.961 1 98.81 413 ASP B C 1
ATOM 10618 O O . ASP B 1 413 ? 2.234 -37 12.938 1 98.81 413 ASP B O 1
ATOM 10622 N N . THR B 1 414 ? 1.234 -35.281 14.008 1 98.81 414 THR B N 1
ATOM 10623 C CA . THR B 1 414 ? 1.122 -36 15.273 1 98.81 414 THR B CA 1
ATOM 10624 C C . THR B 1 414 ? -0.332 -36.062 15.734 1 98.81 414 THR B C 1
ATOM 10626 O O . THR B 1 414 ? -1.012 -35.031 15.797 1 98.81 414 THR B O 1
ATOM 10629 N N . TYR B 1 415 ? -0.791 -37.281 16.031 1 98.62 415 TYR B N 1
ATOM 10630 C CA . TYR B 1 415 ? -2.146 -37.5 16.516 1 98.62 415 TYR B CA 1
ATOM 10631 C C . TYR B 1 415 ? -2.131 -38.219 17.875 1 98.62 415 TYR B C 1
ATOM 10633 O O . TYR B 1 415 ? -1.609 -39.312 18 1 98.62 415 TYR B O 1
ATOM 10641 N N . ILE B 1 416 ? -2.658 -37.531 18.891 1 98.56 416 ILE B N 1
ATOM 10642 C CA . ILE B 1 416 ? -2.807 -38.125 20.203 1 98.56 416 ILE B CA 1
ATOM 10643 C C . ILE B 1 416 ? -4.223 -38.688 20.375 1 98.56 416 ILE B C 1
ATOM 10645 O O . ILE B 1 416 ? -5.199 -37.938 20.281 1 98.56 416 ILE B O 1
ATOM 10649 N N . LEU B 1 417 ? -4.324 -39.969 20.688 1 97.69 417 LEU B N 1
ATOM 10650 C CA . LEU B 1 417 ? -5.605 -40.688 20.719 1 97.69 417 LEU B CA 1
ATOM 10651 C C . LEU B 1 417 ? -6.371 -40.344 22 1 97.69 417 LEU B C 1
ATOM 10653 O O . LEU B 1 417 ? -5.77 -40.125 23.047 1 97.69 417 LEU B O 1
ATOM 10657 N N . LYS B 1 418 ? -7.688 -40.375 21.875 1 96.81 418 LYS B N 1
ATOM 10658 C CA . LYS B 1 418 ? -8.562 -40.188 23.031 1 96.81 418 LYS B CA 1
ATOM 10659 C C . LYS B 1 418 ? -9.062 -41.531 23.562 1 96.81 418 LYS B C 1
ATOM 10661 O O . LYS B 1 418 ? -9.781 -41.562 24.562 1 96.81 418 LYS B O 1
ATOM 10666 N N . GLY B 1 419 ? -8.758 -42.625 22.969 1 92.62 419 GLY B N 1
ATOM 10667 C CA . GLY B 1 419 ? -8.977 -43.969 23.484 1 92.62 419 GLY B CA 1
ATOM 10668 C C . GLY B 1 419 ? -10.32 -44.531 23.094 1 92.62 419 GLY B C 1
ATOM 10669 O O . GLY B 1 419 ? -10.875 -45.375 23.812 1 92.62 419 GLY B O 1
ATOM 10670 N N . GLN B 1 420 ? -10.914 -44.188 22.016 1 87.38 420 GLN B N 1
ATOM 10671 C CA . GLN B 1 420 ? -12.141 -44.781 21.516 1 87.38 420 GLN B CA 1
ATOM 10672 C C . GLN B 1 420 ? -11.844 -46 20.672 1 87.38 420 GLN B C 1
ATOM 10674 O O . GLN B 1 420 ? -10.68 -46.344 20.422 1 87.38 420 GLN B O 1
ATOM 10679 N N . GLU B 1 421 ? -12.883 -46.75 20.25 1 83.44 421 GLU B N 1
ATOM 10680 C CA . GLU B 1 421 ? -12.711 -48 19.531 1 83.44 421 GLU B CA 1
ATOM 10681 C C . GLU B 1 421 ? -11.984 -47.781 18.203 1 83.44 421 GLU B C 1
ATOM 10683 O O . GLU B 1 421 ? -11.039 -48.5 17.875 1 83.44 421 GLU B O 1
ATOM 10688 N N . THR B 1 422 ? -12.508 -46.906 17.281 1 93.31 422 THR B N 1
ATOM 10689 C CA . THR B 1 422 ? -11.844 -46.5 16.047 1 93.31 422 THR B CA 1
ATOM 10690 C C . THR B 1 422 ? -11.883 -44.969 15.883 1 93.31 422 THR B C 1
ATOM 10692 O O . THR B 1 422 ? -12.938 -44.375 16.031 1 93.31 422 THR B O 1
ATOM 10695 N N . GLU B 1 423 ? -10.641 -44.5 15.633 1 96.62 423 GLU B N 1
ATOM 10696 C CA . GLU B 1 423 ? -10.531 -43.062 15.43 1 96.62 423 GLU B CA 1
ATOM 10697 C C . GLU B 1 423 ? -10.047 -42.719 14.023 1 96.62 423 GLU B C 1
ATOM 10699 O O . GLU B 1 423 ? -9.133 -43.375 13.508 1 96.62 423 GLU B O 1
ATOM 10704 N N . ILE B 1 424 ? -10.758 -41.812 13.344 1 97.38 424 ILE B N 1
ATOM 10705 C CA . ILE B 1 424 ? -10.398 -41.344 12.016 1 97.38 424 ILE B CA 1
ATOM 10706 C C . ILE B 1 424 ? -9.914 -39.906 12.094 1 97.38 424 ILE B C 1
ATOM 10708 O O . ILE B 1 424 ? -10.562 -39.062 12.719 1 97.38 424 ILE B O 1
ATOM 10712 N N . TRP B 1 425 ? -8.789 -39.688 11.477 1 97.88 425 TRP B N 1
ATOM 10713 C CA . TRP B 1 425 ? -8.25 -38.344 11.562 1 97.88 425 TRP B CA 1
ATOM 10714 C C . TRP B 1 425 ? -7.465 -37.969 10.305 1 97.88 425 TRP B C 1
ATOM 10716 O O . TRP B 1 425 ? -6.816 -38.844 9.711 1 97.88 425 TRP B O 1
ATOM 10726 N N . GLU B 1 426 ? -7.562 -36.781 9.922 1 98.44 426 GLU B N 1
ATOM 10727 C CA . GLU B 1 426 ? -6.676 -36.125 8.969 1 98.44 426 GLU B CA 1
ATOM 10728 C C . GLU B 1 426 ? -6.426 -34.688 9.352 1 98.44 426 GLU B C 1
ATOM 10730 O O . GLU B 1 426 ? -7.285 -34.031 9.969 1 98.44 426 GLU B O 1
ATOM 10735 N N . PRO B 1 427 ? -5.254 -34.062 9.062 1 98.56 427 PRO B N 1
ATOM 10736 C CA . PRO B 1 427 ? -4.996 -32.688 9.422 1 98.56 427 PRO B CA 1
ATOM 10737 C C . PRO B 1 427 ? -5.887 -31.703 8.664 1 98.56 427 PRO B C 1
ATOM 10739 O O . PRO B 1 427 ? -6.492 -32.062 7.652 1 98.56 427 PRO B O 1
ATOM 10742 N N . LYS B 1 428 ? -5.957 -30.484 9.188 1 98.12 428 LYS B N 1
ATOM 10743 C CA . LYS B 1 428 ? -6.805 -29.453 8.578 1 98.12 428 LYS B CA 1
ATOM 10744 C C . LYS B 1 428 ? -5.965 -28.344 7.969 1 98.12 428 LYS B C 1
ATOM 10746 O O . LYS B 1 428 ? -6.383 -27.688 7.004 1 98.12 428 LYS B O 1
ATOM 10751 N N . PHE B 1 429 ? -4.871 -27.984 8.664 1 98.56 429 PHE B N 1
ATOM 10752 C CA . PHE B 1 429 ? -4.211 -26.734 8.305 1 98.56 429 PHE B CA 1
ATOM 10753 C C . PHE B 1 429 ? -2.732 -26.969 8.008 1 98.56 429 PHE B C 1
ATOM 10755 O O . PHE B 1 429 ? -1.872 -26.234 8.508 1 98.56 429 PHE B O 1
ATOM 10762 N N . THR B 1 430 ? -2.416 -27.953 7.188 1 98.31 430 THR B N 1
ATOM 10763 C CA . THR B 1 430 ? -1.087 -28.25 6.656 1 98.31 430 THR B CA 1
ATOM 10764 C C . THR B 1 430 ? -1.18 -29.125 5.41 1 98.31 430 THR B C 1
ATOM 10766 O O . THR B 1 430 ? -2.26 -29.594 5.059 1 98.31 430 THR B O 1
ATOM 10769 N N . TYR B 1 431 ? -0.092 -29.219 4.734 1 98.62 431 TYR B N 1
ATOM 10770 C CA . TYR B 1 431 ? 0.074 -30.203 3.668 1 98.62 431 TYR B CA 1
ATOM 10771 C C . TYR B 1 431 ? 1.531 -30.625 3.543 1 98.62 431 TYR B C 1
ATOM 10773 O O . TYR B 1 431 ? 2.426 -29.969 4.082 1 98.62 431 TYR B O 1
ATOM 10781 N N . HIS B 1 432 ? 1.729 -31.734 2.869 1 98.75 432 HIS B N 1
ATOM 10782 C CA . HIS B 1 432 ? 3.057 -32.281 2.662 1 98.75 432 HIS B CA 1
ATOM 10783 C C . HIS B 1 432 ? 3.262 -32.719 1.208 1 98.75 432 HIS B C 1
ATOM 10785 O O . HIS B 1 432 ? 2.293 -32.906 0.474 1 98.75 432 HIS B O 1
ATOM 10791 N N . GLY B 1 433 ? 4.492 -32.719 0.756 1 98.69 433 GLY B N 1
ATOM 10792 C CA . GLY B 1 433 ? 4.926 -33.406 -0.453 1 98.69 433 GLY B CA 1
ATOM 10793 C C . GLY B 1 433 ? 5.664 -34.688 -0.175 1 98.69 433 GLY B C 1
ATOM 10794 O O . GLY B 1 433 ? 6.695 -34.688 0.5 1 98.69 433 GLY B O 1
ATOM 10795 N N . PHE B 1 434 ? 5.105 -35.875 -0.739 1 98.69 434 PHE B N 1
ATOM 10796 C CA . PHE B 1 434 ? 5.684 -37.125 -0.275 1 98.69 434 PHE B CA 1
ATOM 10797 C C . PHE B 1 434 ? 5.281 -38.281 -1.186 1 98.69 434 PHE B C 1
ATOM 10799 O O . PHE B 1 434 ? 4.289 -38.188 -1.911 1 98.69 434 PHE B O 1
ATOM 10806 N N . ARG B 1 435 ? 6.055 -39.281 -1.161 1 98.56 435 ARG B N 1
ATOM 10807 C CA . ARG B 1 435 ? 5.68 -40.625 -1.637 1 98.56 435 ARG B CA 1
ATOM 10808 C C . ARG B 1 435 ? 5.672 -41.625 -0.494 1 98.56 435 ARG B C 1
ATOM 10810 O O . ARG B 1 435 ? 4.816 -42.531 -0.447 1 98.56 435 ARG B O 1
ATOM 10817 N N . PHE B 1 436 ? 6.59 -41.375 0.476 1 98.56 436 PHE B N 1
ATOM 10818 C CA . PHE B 1 436 ? 6.77 -42.312 1.577 1 98.56 436 PHE B CA 1
ATOM 10819 C C . PHE B 1 436 ? 6.355 -41.688 2.9 1 98.56 436 PHE B C 1
ATOM 10821 O O . PHE B 1 436 ? 6.559 -40.469 3.115 1 98.56 436 PHE B O 1
ATOM 10828 N N . VAL B 1 437 ? 5.828 -42.531 3.791 1 98.81 437 VAL B N 1
ATOM 10829 C CA . VAL B 1 437 ? 5.422 -42.094 5.121 1 98.81 437 VAL B CA 1
ATOM 10830 C C . VAL B 1 437 ? 5.863 -43.125 6.164 1 98.81 437 VAL B C 1
ATOM 10832 O O . VAL B 1 437 ? 5.59 -44.312 6.02 1 98.81 437 VAL B O 1
ATOM 10835 N N . GLU B 1 438 ? 6.555 -42.625 7.098 1 98.69 438 GLU B N 1
ATOM 10836 C CA . GLU B 1 438 ? 6.816 -43.469 8.258 1 98.69 438 GLU B CA 1
ATOM 10837 C C . GLU B 1 438 ? 5.742 -43.281 9.328 1 98.69 438 GLU B C 1
ATOM 10839 O O . GLU B 1 438 ? 5.445 -42.156 9.727 1 98.69 438 GLU B O 1
ATOM 10844 N N . VAL B 1 439 ? 5.164 -44.375 9.758 1 98.31 439 VAL B N 1
ATOM 10845 C CA . VAL B 1 439 ? 4.121 -44.375 10.781 1 98.31 439 VAL B CA 1
ATOM 10846 C C . VAL B 1 439 ? 4.629 -45.062 12.047 1 98.31 439 VAL B C 1
ATOM 10848 O O . VAL B 1 439 ? 5.156 -46.188 11.992 1 98.31 439 VAL B O 1
ATOM 10851 N N . SER B 1 440 ? 4.441 -44.406 13.18 1 97.88 440 SER B N 1
ATOM 10852 C CA . SER B 1 440 ? 4.828 -45 14.461 1 97.88 440 SER B CA 1
ATOM 10853 C C . SER B 1 440 ? 3.781 -44.688 15.531 1 97.88 440 SER B C 1
ATOM 10855 O O . SER B 1 440 ? 2.896 -43.875 15.336 1 97.88 440 SER B O 1
ATOM 10857 N N . GLY B 1 441 ? 3.873 -45.438 16.594 1 96.31 441 GLY B N 1
ATOM 10858 C CA . GLY B 1 441 ? 3.014 -45.188 17.75 1 96.31 441 GLY B CA 1
ATOM 10859 C C . GLY B 1 441 ? 1.724 -46 17.688 1 96.31 441 GLY B C 1
ATOM 10860 O O . GLY B 1 441 ? 0.799 -45.75 18.469 1 96.31 441 GLY B O 1
ATOM 10861 N N . LEU B 1 442 ? 1.65 -46.938 16.859 1 94.75 442 LEU B N 1
ATOM 10862 C CA . LEU B 1 442 ? 0.453 -47.781 16.719 1 94.75 442 LEU B CA 1
ATOM 10863 C C . LEU B 1 442 ? 0.478 -48.938 17.719 1 94.75 442 LEU B C 1
ATOM 10865 O O . LEU B 1 442 ? 1.541 -49.469 18.016 1 94.75 442 LEU B O 1
ATOM 10869 N N . LEU B 1 443 ? -0.682 -49.25 18.188 1 90.19 443 LEU B N 1
ATOM 10870 C CA . LEU B 1 443 ? -0.816 -50.406 19.094 1 90.19 443 LEU B CA 1
ATOM 10871 C C . LEU B 1 443 ? -0.685 -51.719 18.328 1 90.19 443 LEU B C 1
ATOM 10873 O O . LEU B 1 443 ? -0.005 -52.625 18.797 1 90.19 443 LEU B O 1
ATOM 10877 N N . ASP B 1 444 ? -1.384 -51.906 17.188 1 90.69 444 ASP B N 1
ATOM 10878 C CA . ASP B 1 444 ? -1.358 -53.062 16.344 1 90.69 444 ASP B CA 1
ATOM 10879 C C . ASP B 1 444 ? -0.758 -52.75 14.977 1 90.69 444 ASP B C 1
ATOM 10881 O O . ASP B 1 444 ? -0.823 -51.594 14.516 1 90.69 444 ASP B O 1
ATOM 10885 N N . PRO B 1 445 ? -0.179 -53.812 14.367 1 94.06 445 PRO B N 1
ATOM 10886 C CA . PRO B 1 445 ? 0.298 -53.562 13.008 1 94.06 445 PRO B CA 1
ATOM 10887 C C . PRO B 1 445 ? -0.804 -53.062 12.078 1 94.06 445 PRO B C 1
ATOM 10889 O O . PRO B 1 445 ? -1.91 -53.594 12.07 1 94.06 445 PRO B O 1
ATOM 10892 N N . PRO B 1 446 ? -0.471 -52.125 11.32 1 95.69 446 PRO B N 1
ATOM 10893 C CA . PRO B 1 446 ? -1.495 -51.562 10.438 1 95.69 446 PRO B CA 1
ATOM 10894 C C . PRO B 1 446 ? -1.691 -52.375 9.164 1 95.69 446 PRO B C 1
ATOM 10896 O O . PRO B 1 446 ? -0.835 -53.219 8.812 1 95.69 446 PRO B O 1
ATOM 10899 N N . ILE B 1 447 ? -2.846 -52.125 8.492 1 96.12 447 ILE B N 1
ATOM 10900 C CA . ILE B 1 447 ? -3.119 -52.625 7.152 1 96.12 447 ILE B CA 1
ATOM 10901 C C . ILE B 1 447 ? -3.271 -51.469 6.18 1 96.12 447 ILE B C 1
ATOM 10903 O O . ILE B 1 447 ? -3.48 -50.344 6.602 1 96.12 447 ILE B O 1
ATOM 10907 N N . LEU B 1 448 ? -3.197 -51.688 4.945 1 97.06 448 LEU B N 1
ATOM 10908 C CA . LEU B 1 448 ? -3.201 -50.656 3.928 1 97.06 448 LEU B CA 1
ATOM 10909 C C . LEU B 1 448 ? -4.496 -49.844 3.984 1 97.06 448 LEU B C 1
ATOM 10911 O O . LEU B 1 448 ? -4.488 -48.625 3.756 1 97.06 448 LEU B O 1
ATOM 10915 N N . GLU B 1 449 ? -5.566 -50.438 4.328 1 96.31 449 GLU B N 1
ATOM 10916 C CA . GLU B 1 449 ? -6.891 -49.812 4.316 1 96.31 449 GLU B CA 1
ATOM 10917 C C . GLU B 1 449 ? -7.012 -48.75 5.406 1 96.31 449 GLU B C 1
ATOM 10919 O O . GLU B 1 449 ? -7.941 -47.938 5.391 1 96.31 449 GLU B O 1
ATOM 10924 N N . ASP B 1 450 ? -6.031 -48.781 6.285 1 97.56 450 ASP B N 1
ATOM 10925 C CA . ASP B 1 450 ? -6.066 -47.812 7.387 1 97.56 450 ASP B CA 1
ATOM 10926 C C . ASP B 1 450 ? -5.645 -46.438 6.914 1 97.56 450 ASP B C 1
ATOM 10928 O O . ASP B 1 450 ? -5.816 -45.438 7.641 1 97.56 450 ASP B O 1
ATOM 10932 N N . PHE B 1 451 ? -5.062 -46.375 5.641 1 98.38 451 PHE B N 1
ATOM 10933 C CA . PHE B 1 451 ? -4.465 -45.125 5.176 1 98.38 451 PHE B CA 1
ATOM 10934 C C . PHE B 1 451 ? -5.027 -44.75 3.816 1 98.38 451 PHE B C 1
ATOM 10936 O O . PHE B 1 451 ? -5.211 -45.594 2.941 1 98.38 451 PHE B O 1
ATOM 10943 N N . VAL B 1 452 ? -5.391 -43.438 3.656 1 98.62 452 VAL B N 1
ATOM 10944 C CA . VAL B 1 452 ? -5.793 -42.875 2.375 1 98.62 452 VAL B CA 1
ATOM 10945 C C . VAL B 1 452 ? -5.059 -41.562 2.141 1 98.62 452 VAL B C 1
ATOM 10947 O O . VAL B 1 452 ? -5.125 -40.656 2.969 1 98.62 452 VAL B O 1
ATOM 10950 N N . GLY B 1 453 ? -4.293 -41.5 1.005 1 98.69 453 GLY B N 1
ATOM 10951 C CA . GLY B 1 453 ? -3.695 -40.25 0.614 1 98.69 453 GLY B CA 1
ATOM 10952 C C . GLY B 1 453 ? -4.691 -39.281 0.003 1 98.69 453 GLY B C 1
ATOM 10953 O O . GLY B 1 453 ? -5.449 -39.656 -0.899 1 98.69 453 GLY B O 1
ATOM 10954 N N . GLN B 1 454 ? -4.773 -38.094 0.581 1 98.69 454 GLN B N 1
ATOM 10955 C CA . GLN B 1 454 ? -5.598 -37.031 0.047 1 98.69 454 GLN B CA 1
ATOM 10956 C C . GLN B 1 454 ? -4.766 -36.062 -0.811 1 98.69 454 GLN B C 1
ATOM 10958 O O . GLN B 1 454 ? -3.895 -35.375 -0.299 1 98.69 454 GLN B O 1
ATOM 10963 N N . VAL B 1 455 ? -5.004 -36.062 -2.158 1 98.75 455 VAL B N 1
ATOM 10964 C CA . VAL B 1 455 ? -4.289 -35.156 -3.066 1 98.75 455 VAL B CA 1
ATOM 10965 C C . VAL B 1 455 ? -4.961 -33.781 -3.088 1 98.75 455 VAL B C 1
ATOM 10967 O O . VAL B 1 455 ? -6.148 -33.688 -3.404 1 98.75 455 VAL B O 1
ATOM 10970 N N . VAL B 1 456 ? -4.164 -32.75 -2.762 1 98.69 456 VAL B N 1
ATOM 10971 C CA . VAL B 1 456 ? -4.77 -31.438 -2.559 1 98.69 456 VAL B CA 1
ATOM 10972 C C . VAL B 1 456 ? -4.121 -30.422 -3.494 1 98.69 456 VAL B C 1
ATOM 10974 O O . VAL B 1 456 ? -2.896 -30.281 -3.514 1 98.69 456 VAL B O 1
ATOM 10977 N N . TYR B 1 457 ? -4.895 -29.734 -4.309 1 98.38 457 TYR B N 1
ATOM 10978 C CA . TYR B 1 457 ? -4.504 -28.562 -5.078 1 98.38 457 TYR B CA 1
ATOM 10979 C C . TYR B 1 457 ? -5.723 -27.719 -5.453 1 98.38 457 TYR B C 1
ATOM 10981 O O . TYR B 1 457 ? -6.84 -28.016 -5.027 1 98.38 457 TYR B O 1
ATOM 10989 N N . ASP B 1 458 ? -5.594 -26.656 -6.129 1 98.31 458 ASP B N 1
ATOM 10990 C CA . ASP B 1 458 ? -6.68 -25.766 -6.523 1 98.31 458 ASP B CA 1
ATOM 10991 C C . ASP B 1 458 ? -7.707 -26.484 -7.383 1 98.31 458 ASP B C 1
ATOM 10993 O O . ASP B 1 458 ? -7.348 -27.312 -8.227 1 98.31 458 ASP B O 1
ATOM 10997 N N . ASP B 1 459 ? -8.898 -26.156 -7.152 1 97.94 459 ASP B N 1
ATOM 10998 C CA . ASP B 1 459 ? -9.992 -26.766 -7.91 1 97.94 459 ASP B CA 1
ATOM 10999 C C . ASP B 1 459 ? -9.969 -26.297 -9.367 1 97.94 459 ASP B C 1
ATOM 11001 O O . ASP B 1 459 ? -10.953 -25.734 -9.859 1 97.94 459 ASP B O 1
ATOM 11005 N N . ILE B 1 460 ? -8.93 -26.719 -10.086 1 97.62 460 ILE B N 1
ATOM 11006 C CA . ILE B 1 460 ? -8.703 -26.359 -11.484 1 97.62 460 ILE B CA 1
ATOM 11007 C C . ILE B 1 460 ? -8.883 -27.578 -12.367 1 97.62 460 ILE B C 1
ATOM 11009 O O . ILE B 1 460 ? -8.344 -28.656 -12.078 1 97.62 460 ILE B O 1
ATOM 11013 N N . ARG B 1 461 ? -9.578 -27.391 -13.391 1 96.81 461 ARG B N 1
ATOM 11014 C CA . ARG B 1 461 ? -9.859 -28.5 -14.305 1 96.81 461 ARG B CA 1
ATOM 11015 C C . ARG B 1 461 ? -8.648 -28.797 -15.18 1 96.81 461 ARG B C 1
ATOM 11017 O O . ARG B 1 461 ? -7.945 -27.891 -15.625 1 96.81 461 ARG B O 1
ATOM 11024 N N . THR B 1 462 ? -8.422 -30.078 -15.438 1 98.06 462 THR B N 1
ATOM 11025 C CA . THR B 1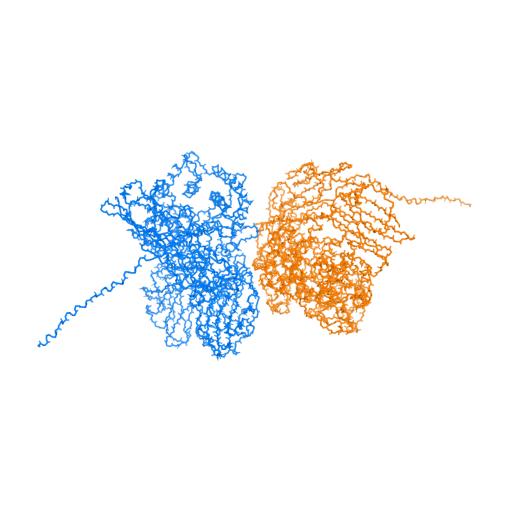 462 ? -7.516 -30.484 -16.5 1 98.06 462 THR B CA 1
ATOM 11026 C C . THR B 1 462 ? -8.172 -30.328 -17.875 1 98.06 462 THR B C 1
ATOM 11028 O O . THR B 1 462 ? -9.258 -30.859 -18.109 1 98.06 462 THR B O 1
ATOM 11031 N N . VAL B 1 463 ? -7.551 -29.609 -18.781 1 98.12 463 VAL B N 1
ATOM 11032 C CA . VAL B 1 463 ? -8.219 -29.25 -20.031 1 98.12 463 VAL B CA 1
ATOM 11033 C C . VAL B 1 463 ? -7.418 -29.781 -21.219 1 98.12 463 VAL B C 1
ATOM 11035 O O . VAL B 1 463 ? -7.852 -29.672 -22.359 1 98.12 463 VAL B O 1
ATOM 11038 N N . GLY B 1 464 ? -6.25 -30.297 -21 1 98.44 464 GLY B N 1
ATOM 11039 C CA . GLY B 1 464 ? -5.43 -30.875 -22.047 1 98.44 464 GLY B CA 1
ATOM 11040 C C . GLY B 1 464 ? -5.172 -32.375 -21.844 1 98.44 464 GLY B C 1
ATOM 11041 O O . GLY B 1 464 ? -5.109 -32.844 -20.703 1 98.44 464 GLY B O 1
ATOM 11042 N N . GLN B 1 465 ? -5 -33.031 -22.906 1 98.31 465 GLN B N 1
ATOM 11043 C CA . GLN B 1 465 ? -4.582 -34.438 -22.922 1 98.31 465 GLN B CA 1
ATOM 11044 C C . GLN B 1 465 ? -3.479 -34.656 -23.953 1 98.31 465 GLN B C 1
ATOM 11046 O O . GLN B 1 465 ? -3.447 -34.031 -25 1 98.31 465 GLN B O 1
ATOM 11051 N N . PHE B 1 466 ? -2.592 -35.594 -23.656 1 98.62 466 PHE B N 1
ATOM 11052 C CA . PHE B 1 466 ? -1.456 -35.875 -24.531 1 98.62 466 PHE B CA 1
ATOM 11053 C C . PHE B 1 466 ? -1.042 -37.344 -24.391 1 98.62 466 PHE B C 1
ATOM 11055 O O . PHE B 1 466 ? -0.825 -37.844 -23.297 1 98.62 466 PHE B O 1
ATOM 11062 N N . GLU B 1 467 ? -0.96 -38.031 -25.453 1 98.62 467 GLU B N 1
ATOM 11063 C CA . GLU B 1 467 ? -0.466 -39.406 -25.516 1 98.62 467 GLU B CA 1
ATOM 11064 C C . GLU B 1 467 ? 0.228 -39.688 -26.844 1 98.62 467 GLU B C 1
ATOM 11066 O O . GLU B 1 467 ? -0.215 -39.188 -27.891 1 98.62 467 GLU B O 1
ATOM 11071 N N . THR B 1 468 ? 1.292 -40.469 -26.844 1 98.62 468 THR B N 1
ATOM 11072 C CA . THR B 1 468 ? 2.021 -40.812 -28.062 1 98.62 468 THR B CA 1
ATOM 11073 C C . THR B 1 468 ? 2.35 -42.312 -28.094 1 98.62 468 THR B C 1
ATOM 11075 O O . THR B 1 468 ? 2.02 -43.031 -27.172 1 98.62 468 THR B O 1
ATOM 11078 N N . SER B 1 469 ? 3.027 -42.656 -29.203 1 98 469 SER B N 1
ATOM 11079 C CA . SER B 1 469 ? 3.486 -44.031 -29.344 1 98 469 SER B CA 1
ATOM 11080 C C . SER B 1 469 ? 4.719 -44.312 -28.484 1 98 469 SER B C 1
ATOM 11082 O O . SER B 1 469 ? 5.133 -45.438 -28.328 1 98 469 SER B O 1
ATOM 11084 N N . ASP B 1 470 ? 5.332 -43.312 -27.922 1 98.12 470 ASP B N 1
ATOM 11085 C CA . ASP B 1 470 ? 6.512 -43.438 -27.078 1 98.12 470 ASP B CA 1
ATOM 11086 C C . ASP B 1 470 ? 6.133 -43.406 -25.594 1 98.12 470 ASP B C 1
ATOM 11088 O O . ASP B 1 470 ? 5.688 -42.375 -25.078 1 98.12 470 ASP B O 1
ATOM 11092 N N . PRO B 1 471 ? 6.371 -44.469 -24.859 1 97.69 471 PRO B N 1
ATOM 11093 C CA . PRO B 1 471 ? 5.957 -44.531 -23.453 1 97.69 471 PRO B CA 1
ATOM 11094 C C . PRO B 1 471 ? 6.723 -43.562 -22.578 1 97.69 471 PRO B C 1
ATOM 11096 O O . PRO B 1 471 ? 6.195 -43.094 -21.547 1 97.69 471 PRO B O 1
ATOM 11099 N N . MET B 1 472 ? 7.91 -43.25 -22.953 1 97.75 472 MET B N 1
ATOM 11100 C CA . MET B 1 472 ? 8.688 -42.312 -22.156 1 97.75 472 MET B CA 1
ATOM 11101 C C . MET B 1 472 ? 8.055 -40.906 -22.172 1 97.75 472 MET B C 1
ATOM 11103 O O . MET B 1 472 ? 7.914 -40.281 -21.125 1 97.75 472 MET B O 1
ATOM 11107 N N . LEU B 1 473 ? 7.664 -40.438 -23.328 1 98.44 473 LEU B N 1
ATOM 11108 C CA . LEU B 1 473 ? 6.98 -39.156 -23.438 1 98.44 473 LEU B CA 1
ATOM 11109 C C . LEU B 1 473 ? 5.711 -39.125 -22.594 1 98.44 473 LEU B C 1
ATOM 11111 O O . LEU B 1 473 ? 5.41 -38.156 -21.938 1 98.44 473 LEU B O 1
ATOM 11115 N N . ASN B 1 474 ? 5.016 -40.25 -22.641 1 98.69 474 ASN B N 1
ATOM 11116 C CA . ASN B 1 474 ? 3.764 -40.344 -21.891 1 98.69 474 ASN B CA 1
ATOM 11117 C C . ASN B 1 474 ? 4.004 -40.281 -20.391 1 98.69 474 ASN B C 1
ATOM 11119 O O . ASN B 1 474 ? 3.254 -39.625 -19.672 1 98.69 474 ASN B O 1
ATOM 11123 N N . GLN B 1 475 ? 5.047 -40.969 -19.984 1 98.5 475 GLN B N 1
ATOM 11124 C CA . GLN B 1 475 ? 5.355 -40.969 -18.562 1 98.5 475 GLN B CA 1
ATOM 11125 C C . GLN B 1 475 ? 5.793 -39.594 -18.094 1 98.5 475 GLN B C 1
ATOM 11127 O O . GLN B 1 475 ? 5.426 -39.125 -17.016 1 98.5 475 GLN B O 1
ATOM 11132 N N . ILE B 1 476 ? 6.648 -38.938 -18.859 1 98.62 476 ILE B N 1
ATOM 11133 C CA . ILE B 1 476 ? 7.098 -37.594 -18.531 1 98.62 476 ILE B CA 1
ATOM 11134 C C . ILE B 1 476 ? 5.891 -36.656 -18.406 1 98.62 476 ILE B C 1
ATOM 11136 O O . ILE B 1 476 ? 5.844 -35.812 -17.516 1 98.62 476 ILE B O 1
ATOM 11140 N N . TYR B 1 477 ? 4.934 -36.781 -19.266 1 98.62 477 TYR B N 1
ATOM 11141 C CA . TYR B 1 477 ? 3.711 -35.969 -19.203 1 98.62 477 TYR B CA 1
ATOM 11142 C C . TYR B 1 477 ? 2.984 -36.188 -17.891 1 98.62 477 TYR B C 1
ATOM 11144 O O . TYR B 1 477 ? 2.531 -35.25 -17.25 1 98.62 477 TYR B O 1
ATOM 11152 N N . GLN B 1 478 ? 2.879 -37.406 -17.484 1 98.44 478 GLN B N 1
ATOM 11153 C CA . GLN B 1 478 ? 2.232 -37.719 -16.203 1 98.44 478 GLN B CA 1
ATOM 11154 C C . GLN B 1 478 ? 3.002 -37.125 -15.039 1 98.44 478 GLN B C 1
ATOM 11156 O O . GLN B 1 478 ? 2.402 -36.594 -14.102 1 98.44 478 GLN B O 1
ATOM 11161 N N . ASN B 1 479 ? 4.328 -37.312 -15.125 1 98.69 479 ASN B N 1
ATOM 11162 C CA . ASN B 1 479 ? 5.16 -36.719 -14.086 1 98.69 479 ASN B CA 1
ATOM 11163 C C . ASN B 1 479 ? 4.945 -35.219 -14 1 98.69 479 ASN B C 1
ATOM 11165 O O . ASN B 1 479 ? 4.859 -34.656 -12.898 1 98.69 479 ASN B O 1
ATOM 11169 N N . ALA B 1 480 ? 4.898 -34.594 -15.164 1 98.56 480 ALA B N 1
ATOM 11170 C CA . ALA B 1 480 ? 4.664 -33.156 -15.219 1 98.56 480 ALA B CA 1
ATOM 11171 C C . ALA B 1 480 ? 3.311 -32.781 -14.609 1 98.56 480 ALA B C 1
ATOM 11173 O O . ALA B 1 480 ? 3.203 -31.828 -13.836 1 98.56 480 ALA B O 1
ATOM 11174 N N . TRP B 1 481 ? 2.281 -33.5 -14.961 1 98.62 481 TRP B N 1
ATOM 11175 C CA . TRP B 1 481 ? 0.938 -33.25 -14.445 1 98.62 481 TRP B CA 1
ATOM 11176 C C . TRP B 1 481 ? 0.918 -33.281 -12.922 1 98.62 481 TRP B C 1
ATOM 11178 O O . TRP B 1 481 ? 0.421 -32.375 -12.281 1 98.62 481 TRP B O 1
ATOM 11188 N N . TRP B 1 482 ? 1.494 -34.375 -12.312 1 98.56 482 TRP B N 1
ATOM 11189 C CA . TRP B 1 482 ? 1.51 -34.531 -10.859 1 98.56 482 TRP B CA 1
ATOM 11190 C C . TRP B 1 482 ? 2.258 -33.406 -10.18 1 98.56 482 TRP B C 1
ATOM 11192 O O . TRP B 1 482 ? 1.824 -32.906 -9.141 1 98.56 482 TRP B O 1
ATOM 11202 N N . GLY B 1 483 ? 3.391 -33.094 -10.797 1 98.25 483 GLY B N 1
ATOM 11203 C CA . GLY B 1 483 ? 4.176 -31.984 -10.242 1 98.25 483 GLY B CA 1
ATOM 11204 C C . GLY B 1 483 ? 3.463 -30.656 -10.289 1 98.25 483 GLY B C 1
ATOM 11205 O O . GLY B 1 483 ? 3.41 -29.938 -9.289 1 98.25 483 GLY B O 1
ATOM 11206 N N . ILE B 1 484 ? 2.893 -30.281 -11.43 1 98.38 484 ILE B N 1
ATOM 11207 C CA . ILE B 1 484 ? 2.23 -29 -11.625 1 98.38 484 ILE B CA 1
ATOM 11208 C C . ILE B 1 484 ? 1.004 -28.906 -10.727 1 98.38 484 ILE B C 1
ATOM 11210 O O . ILE B 1 484 ? 0.851 -27.938 -9.977 1 98.38 484 ILE B O 1
ATOM 11214 N N . ALA B 1 485 ? 0.145 -29.906 -10.727 1 98.38 485 ALA B N 1
ATOM 11215 C CA . ALA B 1 485 ? -1.064 -29.922 -9.906 1 98.38 485 ALA B CA 1
ATOM 11216 C C . ALA B 1 485 ? -0.726 -29.812 -8.422 1 98.38 485 ALA B C 1
ATOM 11218 O O . ALA B 1 485 ? -1.328 -29.016 -7.699 1 98.38 485 ALA B O 1
ATOM 11219 N N . GLY B 1 486 ? 0.221 -30.562 -8.047 1 98.19 486 GLY B N 1
ATOM 11220 C CA . GLY B 1 486 ? 0.58 -30.609 -6.637 1 98.19 486 GLY B CA 1
ATOM 11221 C C . GLY B 1 486 ? 1.13 -29.281 -6.125 1 98.19 486 GLY B C 1
ATOM 11222 O O . GLY B 1 486 ? 1.04 -28.984 -4.934 1 98.19 486 GLY B O 1
ATOM 11223 N N . ASN B 1 487 ? 1.667 -28.484 -6.996 1 98.38 487 ASN B N 1
ATOM 11224 C CA . ASN B 1 487 ? 2.344 -27.266 -6.562 1 98.38 487 ASN B CA 1
ATOM 11225 C C . ASN B 1 487 ? 1.471 -26.031 -6.781 1 98.38 487 ASN B C 1
ATOM 11227 O O . ASN B 1 487 ? 1.936 -24.906 -6.617 1 98.38 487 ASN B O 1
ATOM 11231 N N . TYR B 1 488 ? 0.196 -26.203 -7.148 1 98.38 488 TYR B N 1
ATOM 11232 C CA . TYR B 1 488 ? -0.796 -25.141 -7.094 1 98.38 488 TYR B CA 1
ATOM 11233 C C . TYR B 1 488 ? -1.376 -25 -5.688 1 98.38 488 TYR B C 1
ATOM 11235 O O . TYR B 1 488 ? -2.016 -25.938 -5.188 1 98.38 488 TYR B O 1
ATOM 11243 N N . LYS B 1 489 ? -1.168 -23.938 -5.043 1 98.31 489 LYS B N 1
ATOM 11244 C CA . LYS B 1 489 ? -1.624 -23.672 -3.682 1 98.31 489 LYS B CA 1
ATOM 11245 C C . LYS B 1 489 ? -2.164 -22.25 -3.562 1 98.31 489 LYS B C 1
ATOM 11247 O O . LYS B 1 489 ? -1.83 -21.516 -2.619 1 98.31 489 LYS B O 1
ATOM 11252 N N . GLY B 1 490 ? -3.018 -21.828 -4.492 1 97.94 490 GLY B N 1
ATOM 11253 C CA . GLY B 1 490 ? -3.439 -20.453 -4.594 1 97.94 490 GLY B CA 1
ATOM 11254 C C . GLY B 1 490 ? -2.367 -19.531 -5.164 1 97.94 490 GLY B C 1
ATOM 11255 O O . GLY B 1 490 ? -2.619 -18.359 -5.426 1 97.94 490 GLY B O 1
ATOM 11256 N N . MET B 1 491 ? -1.276 -20.047 -5.309 1 97.81 491 MET B N 1
ATOM 11257 C CA . MET B 1 491 ? -0.071 -19.547 -5.965 1 97.81 491 MET B CA 1
ATOM 11258 C C . MET B 1 491 ? 0.799 -20.703 -6.457 1 97.81 491 MET B C 1
ATOM 11260 O O . MET B 1 491 ? 0.688 -21.828 -5.965 1 97.81 491 MET B O 1
ATOM 11264 N N . PRO B 1 492 ? 1.588 -20.469 -7.473 1 98.19 492 PRO B N 1
ATOM 11265 C CA . PRO B 1 492 ? 2.439 -21.547 -7.969 1 98.19 492 PRO B CA 1
ATOM 11266 C C . PRO B 1 492 ? 3.738 -21.688 -7.18 1 98.19 492 PRO B C 1
ATOM 11268 O O . PRO B 1 492 ? 4.742 -21.047 -7.516 1 98.19 492 PRO B O 1
ATOM 11271 N N . VAL B 1 493 ? 3.789 -22.594 -6.25 1 98.06 493 VAL B N 1
ATOM 11272 C CA . VAL B 1 493 ? 4.977 -22.75 -5.418 1 98.06 493 VAL B CA 1
ATOM 11273 C C . VAL B 1 493 ? 6.004 -23.625 -6.137 1 98.06 493 VAL B C 1
ATOM 11275 O O . VAL B 1 493 ? 5.66 -24.344 -7.078 1 98.06 493 VAL B O 1
ATOM 11278 N N . ASP B 1 494 ? 7.227 -23.594 -5.727 1 97.56 494 ASP B N 1
ATOM 11279 C CA . ASP B 1 494 ? 8.328 -24.281 -6.398 1 97.56 494 ASP B CA 1
ATOM 11280 C C . ASP B 1 494 ? 8.383 -25.75 -6.004 1 97.56 494 ASP B C 1
ATOM 11282 O O . ASP B 1 494 ? 8.711 -26.609 -6.824 1 97.56 494 ASP B O 1
ATOM 11286 N N . CYS B 1 495 ? 8.172 -25.953 -4.742 1 98 495 CYS B N 1
ATOM 11287 C CA . CYS B 1 495 ? 8.18 -27.312 -4.176 1 98 495 CYS B CA 1
ATOM 11288 C C . CYS B 1 495 ? 7.234 -27.406 -2.984 1 98 495 CYS B C 1
ATOM 11290 O O . CYS B 1 495 ? 6.887 -26.391 -2.379 1 98 495 CYS B O 1
ATOM 11292 N N . PRO B 1 496 ? 6.855 -28.594 -2.588 1 98.12 496 PRO B N 1
ATOM 11293 C CA . PRO B 1 496 ? 5.832 -28.703 -1.545 1 98.12 496 PRO B CA 1
ATOM 11294 C C . PRO B 1 496 ? 6.371 -29.297 -0.25 1 98.12 496 PRO B C 1
ATOM 11296 O O . PRO B 1 496 ? 5.617 -29.484 0.71 1 98.12 496 PRO B O 1
ATOM 11299 N N . GLN B 1 497 ? 7.645 -29.641 -0.127 1 97.38 497 GLN B N 1
ATOM 11300 C CA . GLN B 1 497 ? 7.988 -30.594 0.918 1 97.38 497 GLN B CA 1
ATOM 11301 C C . GLN B 1 497 ? 8.898 -29.969 1.965 1 97.38 497 GLN B C 1
ATOM 11303 O O . GLN B 1 497 ? 8.953 -30.422 3.109 1 97.38 497 GLN B O 1
ATOM 11308 N N . ARG B 1 498 ? 9.641 -28.938 1.661 1 97.56 498 ARG B N 1
ATOM 11309 C CA . ARG B 1 498 ? 10.68 -28.469 2.578 1 97.56 498 ARG B CA 1
ATOM 11310 C C . ARG B 1 498 ? 10.375 -27.062 3.078 1 97.56 498 ARG B C 1
ATOM 11312 O O . ARG B 1 498 ? 9.328 -26.484 2.762 1 97.56 498 ARG B O 1
ATOM 11319 N N . ASN B 1 499 ? 11.289 -26.484 3.91 1 96.44 499 ASN B N 1
ATOM 11320 C CA . ASN B 1 499 ? 11.133 -25.156 4.48 1 96.44 499 ASN B CA 1
ATOM 11321 C C . ASN B 1 499 ? 11.414 -24.062 3.451 1 96.44 499 ASN B C 1
ATOM 11323 O O . ASN B 1 499 ? 12.289 -23.219 3.66 1 96.44 499 ASN B O 1
ATOM 11327 N N . GLU B 1 500 ? 10.594 -24.109 2.285 1 96.06 500 GLU B N 1
ATOM 11328 C CA . GLU B 1 500 ? 10.648 -23.141 1.199 1 96.06 500 GLU B CA 1
ATOM 11329 C C . GLU B 1 500 ? 9.258 -22.859 0.64 1 96.06 500 GLU B C 1
ATOM 11331 O O . GLU B 1 500 ? 8.578 -21.938 1.079 1 96.06 500 GLU B O 1
ATOM 11336 N N . ARG B 1 501 ? 8.742 -23.703 -0.244 1 97.38 501 ARG B N 1
ATOM 11337 C CA . ARG B 1 501 ? 7.375 -23.625 -0.753 1 97.38 501 ARG B CA 1
ATOM 11338 C C . ARG B 1 501 ? 7.035 -22.203 -1.178 1 97.38 501 ARG B C 1
ATOM 11340 O O . ARG B 1 501 ? 6.016 -21.641 -0.758 1 97.38 501 ARG B O 1
ATOM 11347 N N . GLN B 1 502 ? 7.875 -21.609 -2.074 1 97.56 502 GLN B N 1
ATOM 11348 C CA . GLN B 1 502 ? 7.727 -20.219 -2.482 1 97.56 502 GLN B CA 1
ATOM 11349 C C . GLN B 1 502 ? 7.344 -20.109 -3.957 1 97.56 502 GLN B C 1
ATOM 11351 O O . GLN B 1 502 ? 7.676 -21 -4.754 1 97.56 502 GLN B O 1
ATOM 11356 N N . PRO B 1 503 ? 6.621 -19.078 -4.293 1 97.81 503 PRO B N 1
ATOM 11357 C CA . PRO B 1 503 ? 6.273 -18.844 -5.695 1 97.81 503 PRO B CA 1
ATOM 11358 C C . PRO B 1 503 ? 7.371 -18.094 -6.457 1 97.81 503 PRO B C 1
ATOM 11360 O O . PRO B 1 503 ? 7.156 -16.969 -6.902 1 97.81 503 PRO B O 1
ATOM 11363 N N . TRP B 1 504 ? 8.453 -18.734 -6.703 1 98.12 504 TRP B N 1
ATOM 11364 C CA . TRP B 1 504 ? 9.562 -18.172 -7.461 1 98.12 504 TRP B CA 1
ATOM 11365 C C . TRP B 1 504 ? 9.133 -17.812 -8.875 1 98.12 504 TRP B C 1
ATOM 11367 O O . TRP B 1 504 ? 8.656 -18.672 -9.625 1 98.12 504 TRP B O 1
ATOM 11377 N N . LEU B 1 505 ? 9.406 -16.578 -9.242 1 98.25 505 LEU B N 1
ATOM 11378 C CA . LEU B 1 505 ? 8.922 -16.094 -10.523 1 98.25 505 LEU B CA 1
ATOM 11379 C C . LEU B 1 505 ? 9.57 -16.844 -11.68 1 98.25 505 LEU B C 1
ATOM 11381 O O . LEU B 1 505 ? 8.883 -17.359 -12.555 1 98.25 505 LEU B O 1
ATOM 11385 N N . GLY B 1 506 ? 10.859 -17.062 -11.641 1 97.31 506 GLY B N 1
ATOM 11386 C CA . GLY B 1 506 ? 11.602 -17.656 -12.742 1 97.31 506 GLY B CA 1
ATOM 11387 C C . GLY B 1 506 ? 11.195 -19.078 -13.031 1 97.31 506 GLY B C 1
ATOM 11388 O O . GLY B 1 506 ? 11.359 -19.562 -14.156 1 97.31 506 GLY B O 1
ATOM 11389 N N . ASP B 1 507 ? 10.594 -19.719 -12.039 1 96.69 507 ASP B N 1
ATOM 11390 C CA . ASP B 1 507 ? 10.227 -21.109 -12.18 1 96.69 507 ASP B CA 1
ATOM 11391 C C . ASP B 1 507 ? 9.031 -21.281 -13.125 1 96.69 507 ASP B C 1
ATOM 11393 O O . ASP B 1 507 ? 8.805 -22.359 -13.656 1 96.69 507 ASP B O 1
ATOM 11397 N N . ARG B 1 508 ? 8.297 -20.203 -13.312 1 95.88 508 ARG B N 1
ATOM 11398 C CA . ARG B 1 508 ? 7.023 -20.359 -14.008 1 95.88 508 ARG B CA 1
ATOM 11399 C C . ARG B 1 508 ? 6.93 -19.422 -15.203 1 95.88 508 ARG B C 1
ATOM 11401 O O . ARG B 1 508 ? 5.836 -19.156 -15.711 1 95.88 508 ARG B O 1
ATOM 11408 N N . ALA B 1 509 ? 7.969 -18.953 -15.719 1 96.5 509 ALA B N 1
ATOM 11409 C CA . ALA B 1 509 ? 7.891 -18.062 -16.875 1 96.5 509 ALA B CA 1
ATOM 11410 C C . ALA B 1 509 ? 7.258 -18.781 -18.062 1 96.5 509 ALA B C 1
ATOM 11412 O O . ALA B 1 509 ? 6.035 -18.891 -18.156 1 96.5 509 ALA B O 1
ATOM 11413 N N . VAL B 1 510 ? 8.031 -19.453 -18.906 1 97 510 VAL B N 1
ATOM 11414 C CA . VAL B 1 510 ? 7.492 -20.156 -20.062 1 97 510 VAL B CA 1
ATOM 11415 C C . VAL B 1 510 ? 6.719 -21.391 -19.609 1 97 510 VAL B C 1
ATOM 11417 O O . VAL B 1 510 ? 5.742 -21.797 -20.25 1 97 510 VAL B O 1
ATOM 11420 N N . GLY B 1 511 ? 7.125 -21.875 -18.453 1 96.88 511 GLY B N 1
ATOM 11421 C CA . GLY B 1 511 ? 6.438 -23.031 -17.906 1 96.88 511 GLY B CA 1
ATOM 11422 C C . GLY B 1 511 ? 4.949 -22.797 -17.703 1 96.88 511 GLY B C 1
ATOM 11423 O O . GLY B 1 511 ? 4.141 -23.703 -17.938 1 96.88 511 GLY B O 1
ATOM 11424 N N . ALA B 1 512 ? 4.57 -21.672 -17.328 1 97.5 512 ALA B N 1
ATOM 11425 C CA . ALA B 1 512 ? 3.166 -21.344 -17.109 1 97.5 512 ALA B CA 1
ATOM 11426 C C . ALA B 1 512 ? 2.363 -21.453 -18.391 1 97.5 512 ALA B C 1
ATOM 11428 O O . ALA B 1 512 ? 1.189 -21.828 -18.375 1 97.5 512 ALA B O 1
ATOM 11429 N N . TYR B 1 513 ? 2.998 -21.094 -19.484 1 97.5 513 TYR B N 1
ATOM 11430 C CA . TYR B 1 513 ? 2.355 -21.188 -20.781 1 97.5 513 TYR B CA 1
ATOM 11431 C C . TYR B 1 513 ? 2.037 -22.641 -21.141 1 97.5 513 TYR B C 1
ATOM 11433 O O . TYR B 1 513 ? 0.927 -22.938 -21.578 1 97.5 513 TYR B O 1
ATOM 11441 N N . GLY B 1 514 ? 2.975 -23.516 -20.969 1 97.88 514 GLY B N 1
ATOM 11442 C CA . GLY B 1 514 ? 2.715 -24.938 -21.156 1 97.88 514 GLY B CA 1
ATOM 11443 C C . GLY B 1 514 ? 1.647 -25.469 -20.234 1 97.88 514 GLY B C 1
ATOM 11444 O O . GLY B 1 514 ? 0.803 -26.266 -20.641 1 97.88 514 GLY B O 1
ATOM 11445 N N . GLU B 1 515 ? 1.685 -25 -18.969 1 98.31 515 GLU B N 1
ATOM 11446 C CA . GLU B 1 515 ? 0.695 -25.422 -17.984 1 98.31 515 GLU B CA 1
ATOM 11447 C C . GLU B 1 515 ? -0.713 -25.016 -18.406 1 98.31 515 GLU B C 1
ATOM 11449 O O . GLU B 1 515 ? -1.686 -25.703 -18.094 1 98.31 515 GLU B O 1
ATOM 11454 N N . ASN B 1 516 ? -0.78 -23.906 -19.141 1 98.12 516 ASN B N 1
ATOM 11455 C CA . ASN B 1 516 ? -2.088 -23.391 -19.531 1 98.12 516 ASN B CA 1
ATOM 11456 C C . ASN B 1 516 ? -2.754 -24.297 -20.578 1 98.12 516 ASN B C 1
ATOM 11458 O O . ASN B 1 516 ? -3.975 -24.266 -20.734 1 98.12 516 ASN B O 1
ATOM 11462 N N . TYR B 1 517 ? -1.975 -25.156 -21.297 1 98.31 517 TYR B N 1
ATOM 11463 C CA . TYR B 1 517 ? -2.545 -26.141 -22.203 1 98.31 517 TYR B CA 1
ATOM 11464 C C . TYR B 1 517 ? -3.002 -27.375 -21.438 1 98.31 517 TYR B C 1
ATOM 11466 O O . TYR B 1 517 ? -3.773 -28.188 -21.953 1 98.31 517 TYR B O 1
ATOM 11474 N N . MET B 1 518 ? -2.529 -27.5 -20.203 1 98.38 518 MET B N 1
ATOM 11475 C CA . MET B 1 518 ? -2.863 -28.672 -19.391 1 98.38 518 MET B CA 1
ATOM 11476 C C . MET B 1 518 ? -4.023 -28.375 -18.453 1 98.38 518 MET B C 1
ATOM 11478 O O . MET B 1 518 ? -4.867 -29.234 -18.203 1 98.38 518 MET B O 1
ATOM 11482 N N . PHE B 1 519 ? -4.027 -27.172 -17.906 1 98.31 519 PHE B N 1
ATOM 11483 C CA . PHE B 1 519 ? -4.969 -26.781 -16.859 1 98.31 519 PHE B CA 1
ATOM 11484 C C . PHE B 1 519 ? -5.691 -25.5 -17.219 1 98.31 519 PHE B C 1
ATOM 11486 O O . PHE B 1 519 ? -5.109 -24.609 -17.859 1 98.31 519 PHE B O 1
ATOM 11493 N N . ASP B 1 520 ? -6.977 -25.359 -16.812 1 97.62 520 ASP B N 1
ATOM 11494 C CA . ASP B 1 520 ? -7.684 -24.094 -16.875 1 97.62 520 ASP B CA 1
ATOM 11495 C C . ASP B 1 520 ? -7.203 -23.141 -15.773 1 97.62 520 ASP B C 1
ATOM 11497 O O . ASP B 1 520 ? -7.973 -22.781 -14.875 1 97.62 520 ASP B O 1
ATOM 11501 N N . ASN B 1 521 ? -5.965 -22.688 -15.906 1 97.25 521 ASN B N 1
ATOM 11502 C CA . ASN B 1 521 ? -5.297 -22.031 -14.789 1 97.25 521 ASN B CA 1
ATOM 11503 C C . ASN B 1 521 ? -5.25 -20.516 -14.977 1 97.25 521 ASN B C 1
ATOM 11505 O O . ASN B 1 521 ? -4.492 -19.828 -14.305 1 97.25 521 ASN B O 1
ATOM 11509 N N . SER B 1 522 ? -6.039 -19.922 -15.922 1 97.19 522 SER B N 1
ATOM 11510 C CA . SER B 1 522 ? -5.969 -18.5 -16.234 1 97.19 522 SER B CA 1
ATOM 11511 C C . SER B 1 522 ? -6.316 -17.656 -15.023 1 97.19 522 SER B C 1
ATOM 11513 O O . SER B 1 522 ? -5.723 -16.594 -14.812 1 97.19 522 SER B O 1
ATOM 11515 N N . ARG B 1 523 ? -7.285 -18.047 -14.211 1 97.75 523 ARG B N 1
ATOM 11516 C CA . ARG B 1 523 ? -7.695 -17.266 -13.047 1 97.75 523 ARG B CA 1
ATOM 11517 C C . ARG B 1 523 ? -6.602 -17.266 -11.977 1 97.75 523 ARG B C 1
ATOM 11519 O O . ARG B 1 523 ? -6.387 -16.25 -11.312 1 97.75 523 ARG B O 1
ATOM 11526 N N . LEU B 1 524 ? -5.914 -18.391 -11.797 1 98.25 524 LEU B N 1
ATOM 11527 C CA . LEU B 1 524 ? -4.801 -18.453 -10.859 1 98.25 524 LEU B CA 1
ATOM 11528 C C . LEU B 1 524 ? -3.682 -17.5 -11.273 1 98.25 524 LEU B C 1
ATOM 11530 O O . LEU B 1 524 ? -3.131 -16.781 -10.445 1 98.25 524 LEU B O 1
ATOM 11534 N N . TYR B 1 525 ? -3.363 -17.516 -12.555 1 98.31 525 TYR B N 1
ATOM 11535 C CA . TYR B 1 525 ? -2.232 -16.719 -13.008 1 98.31 525 TYR B CA 1
ATOM 11536 C C . TYR B 1 525 ? -2.611 -15.242 -13.117 1 98.31 525 TYR B C 1
ATOM 11538 O O . TYR B 1 525 ? -1.749 -14.367 -13.039 1 98.31 525 TYR B O 1
ATOM 11546 N N . ARG B 1 526 ? -3.904 -14.945 -13.32 1 97.69 526 ARG B N 1
ATOM 11547 C CA . ARG B 1 526 ? -4.34 -13.562 -13.172 1 97.69 526 ARG B CA 1
ATOM 11548 C C . ARG B 1 526 ? -4.129 -13.078 -11.742 1 97.69 526 ARG B C 1
ATOM 11550 O O . ARG B 1 526 ? -3.656 -11.961 -11.523 1 97.69 526 ARG B O 1
ATOM 11557 N N . LYS B 1 527 ? -4.516 -13.875 -10.773 1 98.12 527 LYS B N 1
ATOM 11558 C CA . LYS B 1 527 ? -4.285 -13.57 -9.367 1 98.12 527 LYS B CA 1
ATOM 11559 C C . LYS B 1 527 ? -2.793 -13.445 -9.07 1 98.12 527 LYS B C 1
ATOM 11561 O O . LYS B 1 527 ? -2.379 -12.555 -8.312 1 98.12 527 LYS B O 1
ATOM 11566 N N . TRP B 1 528 ? -1.982 -14.312 -9.633 1 98.44 528 TRP B N 1
ATOM 11567 C CA . TRP B 1 528 ? -0.543 -14.266 -9.398 1 98.44 528 TRP B CA 1
ATOM 11568 C C . TRP B 1 528 ? 0.068 -13.008 -10.016 1 98.44 528 TRP B C 1
ATOM 11570 O O . TRP B 1 528 ? 1.01 -12.438 -9.461 1 98.44 528 TRP B O 1
ATOM 11580 N N . LEU B 1 529 ? -0.469 -12.609 -11.203 1 98.06 529 LEU B N 1
ATOM 11581 C CA . LEU B 1 529 ? -0.055 -11.344 -11.797 1 98.06 529 LEU B CA 1
ATOM 11582 C C . LEU B 1 529 ? -0.305 -10.18 -10.844 1 98.06 529 LEU B C 1
ATOM 11584 O O . LEU B 1 529 ? 0.523 -9.273 -10.734 1 98.06 529 LEU B O 1
ATOM 11588 N N . GLU B 1 530 ? -1.375 -10.188 -10.148 1 97.62 530 GLU B N 1
ATOM 11589 C CA . GLU B 1 530 ? -1.685 -9.188 -9.133 1 97.62 530 GLU B CA 1
ATOM 11590 C C . GLU B 1 530 ? -0.707 -9.273 -7.961 1 97.62 530 GLU B C 1
ATOM 11592 O O . GLU B 1 530 ? -0.311 -8.242 -7.402 1 97.62 530 GLU B O 1
ATOM 11597 N N . ASP B 1 531 ? -0.361 -10.5 -7.57 1 98.5 531 ASP B N 1
ATOM 11598 C CA . ASP B 1 531 ? 0.619 -10.672 -6.5 1 98.5 531 ASP B CA 1
ATOM 11599 C C . ASP B 1 531 ? 1.936 -9.977 -6.848 1 98.5 531 ASP B C 1
ATOM 11601 O O . ASP B 1 531 ? 2.574 -9.375 -5.984 1 98.5 531 ASP B O 1
ATOM 11605 N N . ILE B 1 532 ? 2.354 -10.109 -8.094 1 98.69 532 ILE B N 1
ATOM 11606 C CA . ILE B 1 532 ? 3.596 -9.484 -8.539 1 98.69 532 ILE B CA 1
ATOM 11607 C C . ILE B 1 532 ? 3.449 -7.961 -8.508 1 98.69 532 ILE B C 1
ATOM 11609 O O . ILE B 1 532 ? 4.348 -7.258 -8.047 1 98.69 532 ILE B O 1
ATOM 11613 N N . PHE B 1 533 ? 2.318 -7.492 -8.953 1 98.19 533 PHE B N 1
ATOM 11614 C CA . PHE B 1 533 ? 2.018 -6.066 -8.93 1 98.19 533 PHE B CA 1
ATOM 11615 C C . PHE B 1 533 ? 2.143 -5.508 -7.516 1 98.19 533 PHE B C 1
ATOM 11617 O O . PHE B 1 533 ? 2.805 -4.492 -7.301 1 98.19 533 PHE B O 1
ATOM 11624 N N . TYR B 1 534 ? 1.558 -6.207 -6.594 1 97.06 534 TYR B N 1
ATOM 11625 C CA . TYR B 1 534 ? 1.537 -5.738 -5.211 1 97.06 534 TYR B CA 1
ATOM 11626 C C . TYR B 1 534 ? 2.912 -5.875 -4.57 1 97.06 534 TYR B C 1
ATOM 11628 O O . TYR B 1 534 ? 3.207 -5.207 -3.572 1 97.06 534 TYR B O 1
ATOM 11636 N N . ALA B 1 535 ? 3.754 -6.723 -5.145 1 97.88 535 ALA B N 1
ATOM 11637 C CA . ALA B 1 535 ? 5.082 -6.93 -4.578 1 97.88 535 ALA B CA 1
ATOM 11638 C C . ALA B 1 535 ? 6.07 -5.887 -5.094 1 97.88 535 ALA B C 1
ATOM 11640 O O . ALA B 1 535 ? 7.18 -5.762 -4.566 1 97.88 535 ALA B O 1
ATOM 11641 N N . GLN B 1 536 ? 5.73 -5.145 -6.152 1 97.75 536 GLN B N 1
ATOM 11642 C CA . GLN B 1 536 ? 6.609 -4.102 -6.672 1 97.75 536 GLN B CA 1
ATOM 11643 C C . GLN B 1 536 ? 6.77 -2.965 -5.664 1 97.75 536 GLN B C 1
ATOM 11645 O O . GLN B 1 536 ? 5.789 -2.5 -5.082 1 97.75 536 GLN B O 1
ATOM 11650 N N . ARG B 1 537 ? 8.023 -2.572 -5.438 1 96.31 537 ARG B N 1
ATOM 11651 C CA . ARG B 1 537 ? 8.305 -1.441 -4.559 1 96.31 537 ARG B CA 1
ATOM 11652 C C . ARG B 1 537 ? 8.039 -0.118 -5.27 1 96.31 537 ARG B C 1
ATOM 11654 O O . ARG B 1 537 ? 7.949 -0.075 -6.5 1 96.31 537 ARG B O 1
ATOM 11661 N N . GLY B 1 538 ? 7.941 0.897 -4.523 1 93.06 538 GLY B N 1
ATOM 11662 C CA . GLY B 1 538 ? 7.656 2.223 -5.051 1 93.06 538 GLY B CA 1
ATOM 11663 C C . GLY B 1 538 ? 8.688 2.699 -6.055 1 93.06 538 GLY B C 1
ATOM 11664 O O . GLY B 1 538 ? 8.367 3.453 -6.977 1 93.06 538 GLY B O 1
ATOM 11665 N N . ASP B 1 539 ? 9.867 2.193 -5.879 1 94.5 539 ASP B N 1
ATOM 11666 C CA . ASP B 1 539 ? 10.93 2.643 -6.773 1 94.5 539 ASP B CA 1
ATOM 11667 C C . ASP B 1 539 ? 10.93 1.84 -8.07 1 94.5 539 ASP B C 1
ATOM 11669 O O . ASP B 1 539 ? 11.68 2.154 -9 1 94.5 539 ASP B O 1
ATOM 11673 N N . GLY B 1 540 ? 10.188 0.784 -8.133 1 97.06 540 GLY B N 1
ATOM 11674 C CA . GLY B 1 540 ? 10.023 0.027 -9.359 1 97.06 540 GLY B CA 1
ATOM 11675 C C . GLY B 1 540 ? 10.586 -1.38 -9.273 1 97.06 540 GLY B C 1
ATOM 11676 O O . GLY B 1 540 ? 10.297 -2.221 -10.125 1 97.06 540 GLY B O 1
ATOM 11677 N N . SER B 1 541 ? 11.344 -1.724 -8.25 1 97.69 541 SER B N 1
ATOM 11678 C CA . SER B 1 541 ? 11.961 -3.037 -8.117 1 97.69 541 SER B CA 1
ATOM 11679 C C . SER B 1 541 ? 10.914 -4.129 -7.938 1 97.69 541 SER B C 1
ATOM 11681 O O . SER B 1 541 ? 9.898 -3.916 -7.273 1 97.69 541 SER B O 1
ATOM 11683 N N . ILE B 1 542 ? 11.117 -5.23 -8.555 1 98.31 542 ILE B N 1
ATOM 11684 C CA . ILE B 1 542 ? 10.266 -6.402 -8.406 1 98.31 542 ILE B CA 1
ATOM 11685 C C . ILE B 1 542 ? 11.078 -7.555 -7.809 1 98.31 542 ILE B C 1
ATOM 11687 O O . ILE B 1 542 ? 12.219 -7.789 -8.203 1 98.31 542 ILE B O 1
ATOM 11691 N N . PRO B 1 543 ? 10.539 -8.273 -6.832 1 98 543 PRO B N 1
ATOM 11692 C CA . PRO B 1 543 ? 11.281 -9.352 -6.172 1 98 543 PRO B CA 1
ATOM 11693 C C . PRO B 1 543 ? 11.328 -10.633 -7.008 1 98 543 PRO B C 1
ATOM 11695 O O . PRO B 1 543 ? 10.695 -10.711 -8.062 1 98 543 PRO B O 1
ATOM 11698 N N . ASP B 1 544 ? 12.086 -11.617 -6.516 1 98.12 544 ASP B N 1
ATOM 11699 C CA . ASP B 1 544 ? 12.211 -12.914 -7.176 1 98.12 544 ASP B CA 1
ATOM 11700 C C . ASP B 1 544 ? 11.047 -13.828 -6.816 1 98.12 544 ASP B C 1
ATOM 11702 O O . ASP B 1 544 ? 10.82 -14.844 -7.48 1 98.12 544 ASP B O 1
ATOM 11706 N N . VAL B 1 545 ? 10.375 -13.43 -5.711 1 97.75 545 VAL B N 1
ATOM 11707 C CA . VAL B 1 545 ? 9.242 -14.195 -5.199 1 97.75 545 VAL B CA 1
ATOM 11708 C C . VAL B 1 545 ? 8.039 -13.281 -4.992 1 97.75 545 VAL B C 1
ATOM 11710 O O . VAL B 1 545 ? 8.18 -12.164 -4.477 1 97.75 545 VAL B O 1
ATOM 11713 N N . ALA B 1 546 ? 6.809 -13.727 -5.402 1 98.31 546 ALA B N 1
ATOM 11714 C CA . ALA B 1 546 ? 5.586 -12.953 -5.191 1 98.31 546 ALA B CA 1
ATOM 11715 C C . ALA B 1 546 ? 4.398 -13.867 -4.926 1 98.31 546 ALA B C 1
ATOM 11717 O O . ALA B 1 546 ? 4.148 -14.812 -5.688 1 98.31 546 ALA B O 1
ATOM 11718 N N . PRO B 1 547 ? 3.598 -13.578 -3.846 1 97.69 547 PRO B N 1
ATOM 11719 C CA . PRO B 1 547 ? 3.811 -12.547 -2.826 1 97.69 547 PRO B CA 1
ATOM 11720 C C . PRO B 1 547 ? 5.207 -12.602 -2.211 1 97.69 547 PRO B C 1
ATOM 11722 O O . PRO B 1 547 ? 5.812 -13.68 -2.143 1 97.69 547 PRO B O 1
ATOM 11725 N N . ALA B 1 548 ? 5.66 -11.484 -1.776 1 96.75 548 ALA B N 1
ATOM 11726 C CA . ALA B 1 548 ? 7.031 -11.375 -1.291 1 96.75 548 ALA B CA 1
ATOM 11727 C C . ALA B 1 548 ? 7.145 -11.852 0.155 1 96.75 548 ALA B C 1
ATOM 11729 O O . ALA B 1 548 ? 7.609 -11.109 1.024 1 96.75 548 ALA B O 1
ATOM 11730 N N . TYR B 1 549 ? 6.828 -13.117 0.407 1 96.75 549 TYR B N 1
ATOM 11731 C CA . TYR B 1 549 ? 7.008 -13.703 1.731 1 96.75 549 TYR B CA 1
ATOM 11732 C C . TYR B 1 549 ? 8.484 -13.766 2.105 1 96.75 549 TYR B C 1
ATOM 11734 O O . TYR B 1 549 ? 8.836 -13.656 3.281 1 96.75 549 TYR B O 1
ATOM 11742 N N . TRP B 1 550 ? 9.258 -14.109 1.086 1 95.75 550 TRP B N 1
ATOM 11743 C CA . TRP B 1 550 ? 10.695 -13.875 1.151 1 95.75 550 TRP B CA 1
ATOM 11744 C C . TRP B 1 550 ? 11.086 -12.633 0.353 1 95.75 550 TRP B C 1
ATOM 11746 O O . TRP B 1 550 ? 10.875 -12.578 -0.861 1 95.75 550 TRP B O 1
ATOM 11756 N N . ARG B 1 551 ? 11.711 -11.688 0.938 1 94.19 551 ARG B N 1
ATOM 11757 C CA . ARG B 1 551 ? 12.008 -10.398 0.314 1 94.19 551 ARG B CA 1
ATOM 11758 C C . ARG B 1 551 ? 13.336 -10.445 -0.432 1 94.19 551 ARG B C 1
ATOM 11760 O O . ARG B 1 551 ? 14.273 -9.727 -0.086 1 94.19 551 ARG B O 1
ATOM 11767 N N . TYR B 1 552 ? 13.344 -11.211 -1.532 1 95.94 552 TYR B N 1
ATOM 11768 C CA . TYR B 1 552 ? 14.492 -11.258 -2.436 1 95.94 552 TYR B CA 1
ATOM 11769 C C . TYR B 1 552 ? 14.336 -10.25 -3.564 1 95.94 552 TYR B C 1
ATOM 11771 O O . TYR B 1 552 ? 13.695 -10.531 -4.578 1 95.94 552 TYR B O 1
ATOM 11779 N N . TYR B 1 553 ? 14.914 -9.156 -3.389 1 95.81 553 TYR B N 1
ATOM 11780 C CA . TYR B 1 553 ? 14.992 -8.156 -4.449 1 95.81 553 TYR B CA 1
ATOM 11781 C C . TYR B 1 553 ? 16.391 -8.102 -5.047 1 95.81 553 TYR B C 1
ATOM 11783 O O . TYR B 1 553 ? 17.094 -7.102 -4.891 1 95.81 553 TYR B O 1
ATOM 11791 N N . SER B 1 554 ? 16.734 -9.125 -5.816 1 95.88 554 SER B N 1
ATOM 11792 C CA . SER B 1 554 ? 18.109 -9.328 -6.266 1 95.88 554 SER B CA 1
ATOM 11793 C C . SER B 1 554 ? 18.375 -8.578 -7.566 1 95.88 554 SER B C 1
ATOM 11795 O O . SER B 1 554 ? 19.531 -8.43 -7.977 1 95.88 554 SER B O 1
ATOM 11797 N N . ASP B 1 555 ? 17.438 -8.109 -8.172 1 96.5 555 ASP B N 1
ATOM 11798 C CA . ASP B 1 555 ? 17.516 -7.434 -9.461 1 96.5 555 ASP B CA 1
ATOM 11799 C C . ASP B 1 555 ? 18.078 -8.367 -10.531 1 96.5 555 ASP B C 1
ATOM 11801 O O . ASP B 1 555 ? 19.219 -8.797 -10.453 1 96.5 555 ASP B O 1
ATOM 11805 N N . ASN B 1 556 ? 17.406 -8.812 -11.359 1 96.75 556 ASN B N 1
ATOM 11806 C CA . ASN B 1 556 ? 17.672 -9.609 -12.555 1 96.75 556 ASN B CA 1
ATOM 11807 C C . ASN B 1 556 ? 16.547 -9.484 -13.57 1 96.75 556 ASN B C 1
ATOM 11809 O O . ASN B 1 556 ? 15.5 -8.891 -13.281 1 96.75 556 ASN B O 1
ATOM 11813 N N . MET B 1 557 ? 16.781 -9.969 -14.711 1 97.88 557 MET B N 1
ATOM 11814 C CA . MET B 1 557 ? 15.797 -9.781 -15.773 1 97.88 557 MET B CA 1
ATOM 11815 C C . MET B 1 557 ? 14.883 -10.992 -15.883 1 97.88 557 MET B C 1
ATOM 11817 O O . MET B 1 557 ? 13.734 -10.875 -16.312 1 97.88 557 MET B O 1
ATOM 11821 N N . THR B 1 558 ? 15.352 -12.102 -15.492 1 98.06 558 THR B N 1
ATOM 11822 C CA . THR B 1 558 ? 14.672 -13.344 -15.836 1 98.06 558 THR B CA 1
ATOM 11823 C C . THR B 1 558 ? 13.586 -13.672 -14.812 1 98.06 558 THR B C 1
ATOM 11825 O O . THR B 1 558 ? 12.5 -14.141 -15.18 1 98.06 558 THR B O 1
ATOM 11828 N N . TRP B 1 559 ? 13.758 -13.477 -13.508 1 98.19 559 TRP B N 1
ATOM 11829 C CA . TRP B 1 559 ? 12.727 -13.734 -12.508 1 98.19 559 TRP B CA 1
ATOM 11830 C C . TRP B 1 559 ? 11.656 -12.641 -12.539 1 98.19 559 TRP B C 1
ATOM 11832 O O . TRP B 1 559 ? 10.508 -12.906 -12.898 1 98.19 559 TRP B O 1
ATOM 11842 N N . PRO B 1 560 ? 11.992 -11.359 -12.359 1 98.38 560 PRO B N 1
ATOM 11843 C CA . PRO B 1 560 ? 10.953 -10.336 -12.43 1 98.38 560 PRO B CA 1
ATOM 11844 C C . PRO B 1 560 ? 10.297 -10.25 -13.812 1 98.38 560 PRO B C 1
ATOM 11846 O O . PRO B 1 560 ? 9.117 -9.898 -13.922 1 98.38 560 PRO B O 1
ATOM 11849 N N . GLY B 1 561 ? 11.062 -10.609 -14.859 1 98.5 561 GLY B N 1
ATOM 11850 C CA . GLY B 1 561 ? 10.539 -10.562 -16.219 1 98.5 561 GLY B CA 1
ATOM 11851 C C . GLY B 1 561 ? 9.359 -11.484 -16.438 1 98.5 561 GLY B C 1
ATOM 11852 O O . GLY B 1 561 ? 8.586 -11.305 -17.375 1 98.5 561 GLY B O 1
ATOM 11853 N N . THR B 1 562 ? 9.203 -12.414 -15.531 1 98.44 562 THR B N 1
ATOM 11854 C CA . THR B 1 562 ? 8.055 -13.312 -15.547 1 98.44 562 THR B CA 1
ATOM 11855 C C . THR B 1 562 ? 6.75 -12.516 -15.531 1 98.44 562 THR B C 1
ATOM 11857 O O . THR B 1 562 ? 5.754 -12.922 -16.125 1 98.44 562 THR B O 1
ATOM 11860 N N . TYR B 1 563 ? 6.746 -11.305 -14.992 1 98.56 563 TYR B N 1
ATOM 11861 C CA . TYR B 1 563 ? 5.602 -10.398 -14.938 1 98.56 563 TYR B CA 1
ATOM 11862 C C . TYR B 1 563 ? 5.047 -10.133 -16.328 1 98.56 563 TYR B C 1
ATOM 11864 O O . TYR B 1 563 ? 3.85 -10.312 -16.578 1 98.56 563 TYR B O 1
ATOM 11872 N N . LEU B 1 564 ? 5.91 -9.82 -17.297 1 98.69 564 LEU B N 1
ATOM 11873 C CA . LEU B 1 564 ? 5.512 -9.531 -18.656 1 98.69 564 LEU B CA 1
ATOM 11874 C C . LEU B 1 564 ? 5.102 -10.812 -19.391 1 98.69 564 LEU B C 1
ATOM 11876 O O . LEU B 1 564 ? 4.145 -10.812 -20.172 1 98.69 564 LEU B O 1
ATOM 11880 N N . MET B 1 565 ? 5.805 -11.883 -19.125 1 98.5 565 MET B N 1
ATOM 11881 C CA . MET B 1 565 ? 5.578 -13.133 -19.844 1 98.5 565 MET B CA 1
ATOM 11882 C C . MET B 1 565 ? 4.234 -13.742 -19.453 1 98.5 565 MET B C 1
ATOM 11884 O O . MET B 1 565 ? 3.539 -14.305 -20.312 1 98.5 565 MET B O 1
ATOM 11888 N N . ILE B 1 566 ? 3.867 -13.617 -18.188 1 98.5 566 ILE B N 1
ATOM 11889 C CA . ILE B 1 566 ? 2.572 -14.117 -17.75 1 98.5 566 ILE B CA 1
ATOM 11890 C C . ILE B 1 566 ? 1.454 -13.281 -18.359 1 98.5 566 ILE B C 1
ATOM 11892 O O . ILE B 1 566 ? 0.43 -13.82 -18.781 1 98.5 566 ILE B O 1
ATOM 11896 N N . ALA B 1 567 ? 1.613 -11.969 -18.375 1 98.38 567 ALA B N 1
ATOM 11897 C CA . ALA B 1 567 ? 0.626 -11.109 -19.016 1 98.38 567 ALA B CA 1
ATOM 11898 C C . ALA B 1 567 ? 0.436 -11.484 -20.484 1 98.38 567 ALA B C 1
ATOM 11900 O O . ALA B 1 567 ? -0.695 -11.562 -20.969 1 98.38 567 ALA B O 1
ATOM 11901 N N . ASP B 1 568 ? 1.52 -11.719 -21.172 1 97.75 568 ASP B N 1
ATOM 11902 C CA . ASP B 1 568 ? 1.479 -12.094 -22.578 1 97.75 568 ASP B CA 1
ATOM 11903 C C . ASP B 1 568 ? 0.753 -13.422 -22.766 1 97.75 568 ASP B C 1
ATOM 11905 O O . ASP B 1 568 ? -0.068 -13.562 -23.672 1 97.75 568 ASP B O 1
ATOM 11909 N N . MET B 1 569 ? 1.107 -14.367 -21.938 1 97.62 569 MET B N 1
ATOM 11910 C CA . MET B 1 569 ? 0.465 -15.672 -22.016 1 97.62 569 MET B CA 1
ATOM 11911 C C . MET B 1 569 ? -1.043 -15.555 -21.828 1 97.62 569 MET B C 1
ATOM 11913 O O . MET B 1 569 ? -1.821 -16.141 -22.578 1 97.62 569 MET B O 1
ATOM 11917 N N . LEU B 1 570 ? -1.434 -14.797 -20.812 1 97.69 570 LEU B N 1
ATOM 11918 C CA . LEU B 1 570 ? -2.857 -14.625 -20.547 1 97.69 570 LEU B CA 1
ATOM 11919 C C . LEU B 1 570 ? -3.553 -13.961 -21.734 1 97.69 570 LEU B C 1
ATOM 11921 O O . LEU B 1 570 ? -4.648 -14.375 -22.125 1 97.69 570 LEU B O 1
ATOM 11925 N N . TYR B 1 571 ? -2.939 -12.992 -22.375 1 96.56 571 TYR B N 1
ATOM 11926 C CA . TYR B 1 571 ? -3.508 -12.328 -23.547 1 96.56 571 TYR B CA 1
ATOM 11927 C C . TYR B 1 571 ? -3.645 -13.305 -24.703 1 96.56 571 TYR B C 1
ATOM 11929 O O . TYR B 1 571 ? -4.711 -13.406 -25.328 1 96.56 571 TYR B O 1
ATOM 11937 N N . LYS B 1 572 ? -2.586 -14.047 -24.953 1 96 572 LYS B N 1
ATOM 11938 C CA . LYS B 1 572 ? -2.566 -14.969 -26.094 1 96 572 LYS B CA 1
ATOM 11939 C C . LYS B 1 572 ? -3.629 -16.047 -25.938 1 96 572 LYS B C 1
ATOM 11941 O O . LYS B 1 572 ? -4.301 -16.422 -26.906 1 96 572 LYS B O 1
ATOM 11946 N N . GLN B 1 573 ? -3.766 -16.5 -24.734 1 96.31 573 GLN B N 1
ATOM 11947 C CA . GLN B 1 573 ? -4.617 -17.672 -24.5 1 96.31 573 GLN B CA 1
ATOM 11948 C C . GLN B 1 573 ? -6.078 -17.25 -24.344 1 96.31 573 GLN B C 1
ATOM 11950 O O . GLN B 1 573 ? -6.984 -18.062 -24.562 1 96.31 573 GLN B O 1
ATOM 11955 N N . THR B 1 574 ? -6.352 -15.938 -23.938 1 95.19 574 THR B N 1
ATOM 11956 C CA . THR B 1 574 ? -7.723 -15.586 -23.594 1 95.19 574 THR B CA 1
ATOM 11957 C C . THR B 1 574 ? -8.18 -14.359 -24.375 1 95.19 574 THR B C 1
ATOM 11959 O O . THR B 1 574 ? -9.367 -14.008 -24.359 1 95.19 574 THR B O 1
ATOM 11962 N N . ALA B 1 575 ? -7.32 -13.664 -25.016 1 95.06 575 ALA B N 1
ATOM 11963 C CA . ALA B 1 575 ? -7.59 -12.43 -25.75 1 95.06 575 ALA B CA 1
ATOM 11964 C C . ALA B 1 575 ? -8 -11.305 -24.797 1 95.06 575 ALA B C 1
ATOM 11966 O O . ALA B 1 575 ? -8.516 -10.273 -25.234 1 95.06 575 ALA B O 1
ATOM 11967 N N . ASP B 1 576 ? -7.812 -11.531 -23.516 1 93.06 576 ASP B N 1
ATOM 11968 C CA . ASP B 1 576 ? -8.156 -10.508 -22.531 1 93.06 576 ASP B CA 1
ATOM 11969 C C . ASP B 1 576 ? -7.121 -9.391 -22.516 1 93.06 576 ASP B C 1
ATOM 11971 O O . ASP B 1 576 ? -6.027 -9.555 -21.969 1 93.06 576 ASP B O 1
ATOM 11975 N N . THR B 1 577 ? -7.473 -8.188 -22.953 1 94.44 577 THR B N 1
ATOM 11976 C CA . THR B 1 577 ? -6.535 -7.078 -23.031 1 94.44 577 THR B CA 1
ATOM 11977 C C . THR B 1 577 ? -6.441 -6.352 -21.703 1 94.44 577 THR B C 1
ATOM 11979 O O . THR B 1 577 ? -5.516 -5.566 -21.484 1 94.44 577 THR B O 1
ATOM 11982 N N . SER B 1 578 ? -7.391 -6.582 -20.812 1 93.62 578 SER B N 1
ATOM 11983 C CA . SER B 1 578 ? -7.406 -5.879 -19.531 1 93.62 578 SER B CA 1
ATOM 11984 C C . SER B 1 578 ? -6.16 -6.191 -18.703 1 93.62 578 SER B C 1
ATOM 11986 O O . SER B 1 578 ? -5.652 -5.328 -17.984 1 93.62 578 SER B O 1
ATOM 11988 N N . VAL B 1 579 ? -5.641 -7.391 -18.812 1 95.38 579 VAL B N 1
ATOM 11989 C CA . VAL B 1 579 ? -4.465 -7.801 -18.062 1 95.38 579 VAL B CA 1
ATOM 11990 C C . VAL B 1 579 ? -3.258 -6.965 -18.484 1 95.38 579 VAL B C 1
ATOM 11992 O O . VAL B 1 579 ? -2.383 -6.668 -17.656 1 95.38 579 VAL B O 1
ATOM 11995 N N . ILE B 1 580 ? -3.242 -6.59 -19.75 1 97.5 580 ILE B N 1
ATOM 11996 C CA . ILE B 1 580 ? -2.15 -5.773 -20.266 1 97.5 580 ILE B CA 1
ATOM 11997 C C . ILE B 1 580 ? -2.354 -4.316 -19.844 1 97.5 580 ILE B C 1
ATOM 11999 O O . ILE B 1 580 ? -1.437 -3.684 -19.312 1 97.5 580 ILE B O 1
ATOM 12003 N N . ARG B 1 581 ? -3.529 -3.828 -20.016 1 96.5 581 ARG B N 1
ATOM 12004 C CA . ARG B 1 581 ? -3.842 -2.432 -19.734 1 96.5 581 ARG B CA 1
ATOM 12005 C C . ARG B 1 581 ? -3.641 -2.115 -18.266 1 96.5 581 ARG B C 1
ATOM 12007 O O . ARG B 1 581 ? -3.059 -1.085 -17.922 1 96.5 581 ARG B O 1
ATOM 12014 N N . GLU B 1 582 ? -4.078 -2.943 -17.422 1 95.44 582 GLU B N 1
ATOM 12015 C CA . GLU B 1 582 ? -4.051 -2.711 -15.984 1 95.44 582 GLU B CA 1
ATOM 12016 C C . GLU B 1 582 ? -2.627 -2.758 -15.438 1 95.44 582 GLU B C 1
ATOM 12018 O O . GLU B 1 582 ? -2.301 -2.068 -14.477 1 95.44 582 GLU B O 1
ATOM 12023 N N . HIS B 1 583 ? -1.755 -3.525 -16.062 1 98.12 583 HIS B N 1
ATOM 12024 C CA . HIS B 1 583 ? -0.438 -3.775 -15.484 1 98.12 583 HIS B CA 1
ATOM 12025 C C . HIS B 1 583 ? 0.651 -3.051 -16.266 1 98.12 583 HIS B C 1
ATOM 12027 O O . HIS B 1 583 ? 1.813 -3.039 -15.859 1 98.12 583 HIS B O 1
ATOM 12033 N N . TYR B 1 584 ? 0.301 -2.361 -17.391 1 98.31 584 TYR B N 1
ATOM 12034 C CA . TYR B 1 584 ? 1.244 -1.707 -18.297 1 98.31 584 TYR B CA 1
ATOM 12035 C C . T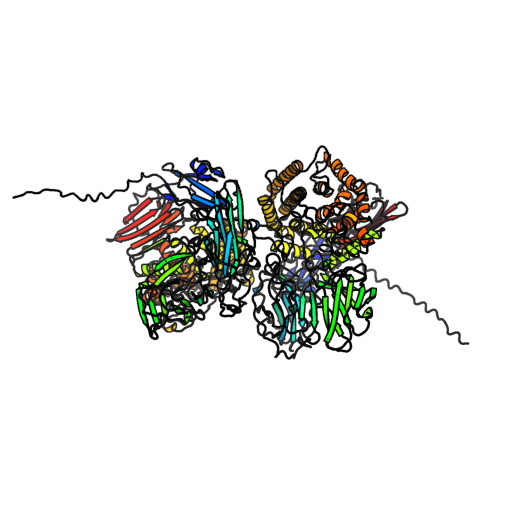YR B 1 584 ? 2.123 -0.717 -17.531 1 98.31 584 TYR B C 1
ATOM 12037 O O . TYR B 1 584 ? 3.35 -0.753 -17.641 1 98.31 584 TYR B O 1
ATOM 12045 N N . PRO B 1 585 ? 1.557 0.149 -16.656 1 97.5 585 PRO B N 1
ATOM 12046 C CA . PRO B 1 585 ? 2.408 1.123 -15.969 1 97.5 585 PRO B CA 1
ATOM 12047 C C . PRO B 1 585 ? 3.453 0.463 -15.07 1 97.5 585 PRO B C 1
ATOM 12049 O O . PRO B 1 585 ? 4.59 0.933 -14.992 1 97.5 585 PRO B O 1
ATOM 12052 N N . ALA B 1 586 ? 3.107 -0.61 -14.406 1 98.31 586 ALA B N 1
ATOM 12053 C CA . ALA B 1 586 ? 4.023 -1.285 -13.492 1 98.31 586 ALA B CA 1
ATOM 12054 C C . ALA B 1 586 ? 5.16 -1.96 -14.25 1 98.31 586 ALA B C 1
ATOM 12056 O O . ALA B 1 586 ? 6.309 -1.949 -13.797 1 98.31 586 ALA B O 1
ATOM 12057 N N . MET B 1 587 ? 4.848 -2.592 -15.375 1 98.81 587 MET B N 1
ATOM 12058 C CA . MET B 1 587 ? 5.879 -3.211 -16.203 1 98.81 587 MET B CA 1
ATOM 12059 C C . MET B 1 587 ? 6.867 -2.168 -16.719 1 98.81 587 MET B C 1
ATOM 12061 O O . MET B 1 587 ? 8.078 -2.379 -16.656 1 98.81 587 MET B O 1
ATOM 12065 N N . LYS B 1 588 ? 6.305 -1.063 -17.188 1 98.5 588 LYS B N 1
ATOM 12066 C CA . LYS B 1 588 ? 7.125 0.041 -17.672 1 98.5 588 LYS B CA 1
ATOM 12067 C C . LYS B 1 588 ? 8.047 0.57 -16.578 1 98.5 588 LYS B C 1
ATOM 12069 O O . LYS B 1 588 ? 9.227 0.826 -16.812 1 98.5 588 LYS B O 1
ATOM 12074 N N . LYS B 1 589 ? 7.5 0.692 -15.398 1 98 589 LYS B N 1
ATOM 12075 C CA . LYS B 1 589 ? 8.25 1.205 -14.258 1 98 589 LYS B CA 1
ATOM 12076 C C . LYS B 1 589 ? 9.43 0.298 -13.914 1 98 589 LYS B C 1
ATOM 12078 O O . LYS B 1 589 ? 10.516 0.78 -13.609 1 98 589 LYS B O 1
ATOM 12083 N N . TRP B 1 590 ? 9.234 -0.97 -13.898 1 98.62 590 TRP B N 1
ATOM 12084 C CA . TRP B 1 590 ? 10.305 -1.91 -13.586 1 98.62 590 TRP B CA 1
ATOM 12085 C C . TRP B 1 590 ? 11.414 -1.843 -14.625 1 98.62 590 TRP B C 1
ATOM 12087 O O . TRP B 1 590 ? 12.602 -1.84 -14.281 1 98.62 590 TRP B O 1
ATOM 12097 N N . LEU B 1 591 ? 11.062 -1.79 -15.875 1 98.69 591 LEU B N 1
ATOM 12098 C CA . LEU B 1 591 ? 12.062 -1.743 -16.938 1 98.69 591 LEU B CA 1
ATOM 12099 C C . LEU B 1 591 ? 12.859 -0.446 -16.875 1 98.69 591 LEU B C 1
ATOM 12101 O O . LEU B 1 591 ? 14.07 -0.444 -17.125 1 98.69 591 LEU B O 1
ATOM 12105 N N . ALA B 1 592 ? 12.211 0.623 -16.562 1 97.62 592 ALA B N 1
ATOM 12106 C CA . ALA B 1 592 ? 12.914 1.885 -16.359 1 97.62 592 ALA B CA 1
ATOM 12107 C C . ALA B 1 592 ? 13.891 1.784 -15.188 1 97.62 592 ALA B C 1
ATOM 12109 O O . ALA B 1 592 ? 15.016 2.299 -15.258 1 97.62 592 ALA B O 1
ATOM 12110 N N . TYR B 1 593 ? 13.469 1.16 -14.125 1 97.5 593 TYR B N 1
ATOM 12111 C CA . TYR B 1 593 ? 14.312 0.926 -12.953 1 97.5 593 TYR B CA 1
ATOM 12112 C C . TYR B 1 593 ? 15.586 0.184 -13.336 1 97.5 593 TYR B C 1
ATOM 12114 O O . TYR B 1 593 ? 16.688 0.604 -12.977 1 97.5 593 TYR B O 1
ATOM 12122 N N . MET B 1 594 ? 15.445 -0.901 -14.062 1 98.31 594 MET B N 1
ATOM 12123 C CA . MET B 1 594 ? 16.578 -1.715 -14.469 1 98.31 594 MET B CA 1
ATOM 12124 C C . MET B 1 594 ? 17.5 -0.934 -15.398 1 98.31 594 MET B C 1
ATOM 12126 O O . MET B 1 594 ? 18.734 -1.035 -15.297 1 98.31 594 MET B O 1
ATOM 12130 N N . LYS B 1 595 ? 16.922 -0.215 -16.312 1 97.88 595 LYS B N 1
ATOM 12131 C CA . LYS B 1 595 ? 17.719 0.586 -17.234 1 97.88 595 LYS B CA 1
ATOM 12132 C C . LYS B 1 595 ? 18.547 1.632 -16.484 1 97.88 595 LYS B C 1
ATOM 12134 O O . LYS B 1 595 ? 19.75 1.745 -16.703 1 97.88 595 LYS B O 1
ATOM 12139 N N . GLU B 1 596 ? 17.875 2.336 -15.648 1 94.75 596 GLU B N 1
ATOM 12140 C CA . GLU B 1 596 ? 18.516 3.449 -14.953 1 94.75 596 GLU B CA 1
ATOM 12141 C C . GLU B 1 596 ? 19.672 2.967 -14.086 1 94.75 596 GLU B C 1
ATOM 12143 O O . GLU B 1 596 ? 20.703 3.631 -14 1 94.75 596 GLU B O 1
ATOM 12148 N N . LEU B 1 597 ? 19.562 1.87 -13.516 1 95.56 597 LEU B N 1
ATOM 12149 C CA . LEU B 1 597 ? 20.562 1.428 -12.547 1 95.56 597 LEU B CA 1
ATOM 12150 C C . LEU B 1 597 ? 21.672 0.635 -13.227 1 95.56 597 LEU B C 1
ATOM 12152 O O . LEU B 1 597 ? 22.812 0.647 -12.773 1 95.56 597 LEU B O 1
ATOM 12156 N N . TYR B 1 598 ? 21.312 -0.078 -14.383 1 97.38 598 TYR B N 1
ATOM 12157 C CA . TYR B 1 598 ? 22.266 -1.119 -14.719 1 97.38 598 TYR B CA 1
ATOM 12158 C C . TYR B 1 598 ? 22.625 -1.072 -16.203 1 97.38 598 TYR B C 1
ATOM 12160 O O . TYR B 1 598 ? 23.469 -1.835 -16.672 1 97.38 598 TYR B O 1
ATOM 12168 N N . MET B 1 599 ? 21.969 -0.291 -17.031 1 97.81 599 MET B N 1
ATOM 12169 C CA . MET B 1 599 ? 22.312 -0.21 -18.453 1 97.81 599 MET B CA 1
ATOM 12170 C C . MET B 1 599 ? 23.594 0.577 -18.656 1 97.81 599 MET B C 1
ATOM 12172 O O . MET B 1 599 ? 23.703 1.722 -18.219 1 97.81 599 MET B O 1
ATOM 12176 N N . SER B 1 600 ? 24.609 -0.006 -19.281 1 97.62 600 SER B N 1
ATOM 12177 C CA . SER B 1 600 ? 25.859 0.665 -19.578 1 97.62 600 SER B CA 1
ATOM 12178 C C . SER B 1 600 ? 25.703 1.648 -20.734 1 97.62 600 SER B C 1
ATOM 12180 O O . SER B 1 600 ? 24.688 1.621 -21.438 1 97.62 600 SER B O 1
ATOM 12182 N N . PRO B 1 601 ? 26.625 2.52 -20.969 1 95.75 601 PRO B N 1
ATOM 12183 C CA . PRO B 1 601 ? 26.562 3.445 -22.094 1 95.75 601 PRO B CA 1
ATOM 12184 C C . PRO B 1 601 ? 26.531 2.725 -23.453 1 95.75 601 PRO B C 1
ATOM 12186 O O . PRO B 1 601 ? 26.031 3.27 -24.422 1 95.75 601 PRO B O 1
ATOM 12189 N N . ASP B 1 602 ? 27.062 1.516 -23.484 1 97.75 602 ASP B N 1
ATOM 12190 C CA . ASP B 1 602 ? 27.062 0.729 -24.703 1 97.75 602 ASP B CA 1
ATOM 12191 C C . ASP B 1 602 ? 25.797 -0.114 -24.828 1 97.75 602 ASP B C 1
ATOM 12193 O O . ASP B 1 602 ? 25.719 -1.003 -25.688 1 97.75 602 ASP B O 1
ATOM 12197 N N . PHE B 1 603 ? 24.859 0.095 -23.938 1 98.38 603 PHE B N 1
ATOM 12198 C CA . PHE B 1 603 ? 23.531 -0.5 -23.953 1 98.38 603 PHE B CA 1
ATOM 12199 C C . PHE B 1 603 ? 23.594 -1.994 -23.656 1 98.38 603 PHE B C 1
ATOM 12201 O O . PHE B 1 603 ? 22.906 -2.791 -24.312 1 98.38 603 PHE B O 1
ATOM 12208 N N . VAL B 1 604 ? 24.484 -2.406 -22.781 1 98.62 604 VAL B N 1
ATOM 12209 C CA . VAL B 1 604 ? 24.547 -3.729 -22.172 1 98.62 604 VAL B CA 1
ATOM 12210 C C . VAL B 1 604 ? 23.922 -3.676 -20.766 1 98.62 604 VAL B C 1
ATOM 12212 O O . VAL B 1 604 ? 24.266 -2.801 -19.969 1 98.62 604 VAL B O 1
ATOM 12215 N N . LEU B 1 605 ? 22.969 -4.465 -20.516 1 98.5 605 LEU B N 1
ATOM 12216 C CA . LEU B 1 605 ? 22.422 -4.578 -19.156 1 98.5 605 LEU B CA 1
ATOM 12217 C C . LEU B 1 605 ? 23.328 -5.461 -18.297 1 98.5 605 LEU B C 1
ATOM 12219 O O . LEU B 1 605 ? 23.266 -6.688 -18.375 1 98.5 605 LEU B O 1
ATOM 12223 N N . THR B 1 606 ? 23.922 -4.93 -17.375 1 97.62 606 THR B N 1
ATOM 12224 C CA . THR B 1 606 ? 25.062 -5.57 -16.75 1 97.62 606 THR B CA 1
ATOM 12225 C C . THR B 1 606 ? 24.625 -6.441 -15.578 1 97.62 606 THR B C 1
ATOM 12227 O O . THR B 1 606 ? 25.375 -7.312 -15.125 1 97.62 606 THR B O 1
ATOM 12230 N N . LYS B 1 607 ? 23.391 -6.195 -15.086 1 96.94 607 LYS B N 1
ATOM 12231 C CA . LYS B 1 607 ? 23 -6.855 -13.844 1 96.94 607 LYS B CA 1
ATOM 12232 C C . LYS B 1 607 ? 22.172 -8.109 -14.125 1 96.94 607 LYS B C 1
ATOM 12234 O O . LYS B 1 607 ? 21.141 -8.047 -14.789 1 96.94 607 LYS B O 1
ATOM 12239 N N . ASP B 1 608 ? 22.641 -9.227 -13.719 1 96.44 608 ASP B N 1
ATOM 12240 C CA . ASP B 1 608 ? 21.984 -10.523 -13.586 1 96.44 608 ASP B CA 1
ATOM 12241 C C . ASP B 1 608 ? 22.281 -11.148 -12.227 1 96.44 608 ASP B C 1
ATOM 12243 O O . ASP B 1 608 ? 23.094 -10.633 -11.461 1 96.44 608 ASP B O 1
ATOM 12247 N N . SER B 1 609 ? 21.484 -12.156 -11.836 1 96.19 609 SER B N 1
ATOM 12248 C CA . SER B 1 609 ? 21.719 -12.688 -10.5 1 96.19 609 SER B CA 1
ATOM 12249 C C . SER B 1 609 ? 21.875 -14.211 -10.539 1 96.19 609 SER B C 1
ATOM 12251 O O . SER B 1 609 ? 22.672 -14.773 -9.773 1 96.19 609 SER B O 1
ATOM 12253 N N . TYR B 1 610 ? 21.188 -14.852 -11.453 1 96.56 610 TYR B N 1
ATOM 12254 C CA . TYR B 1 610 ? 21.125 -16.312 -11.359 1 96.56 610 TYR B CA 1
ATOM 12255 C C . TYR B 1 610 ? 21.75 -16.953 -12.586 1 96.56 610 TYR B C 1
ATOM 12257 O O . TYR B 1 610 ? 22.219 -18.094 -12.531 1 96.56 610 TYR B O 1
ATOM 12265 N N . GLY B 1 611 ? 21.812 -16.219 -13.734 1 97.25 611 GLY B N 1
ATOM 12266 C CA . GLY B 1 611 ? 22.219 -16.859 -14.984 1 97.25 611 GLY B CA 1
ATOM 12267 C C . GLY B 1 611 ? 21.312 -18 -15.398 1 97.25 611 GLY B C 1
ATOM 12268 O O . GLY B 1 611 ? 20.109 -17.953 -15.156 1 97.25 611 GLY B O 1
ATOM 12269 N N . ASP B 1 612 ? 21.859 -18.891 -16.141 1 97.75 612 ASP B N 1
ATOM 12270 C CA . ASP B 1 612 ? 21.109 -20.109 -16.469 1 97.75 612 ASP B CA 1
ATOM 12271 C C . ASP B 1 612 ? 21.109 -21.078 -15.281 1 97.75 612 ASP B C 1
ATOM 12273 O O . ASP B 1 612 ? 21.906 -22.016 -15.234 1 97.75 612 ASP B O 1
ATOM 12277 N N . TRP B 1 613 ? 20.172 -20.859 -14.43 1 96.88 613 TRP B N 1
ATOM 12278 C CA . TRP B 1 613 ? 20.078 -21.484 -13.109 1 96.88 613 TRP B CA 1
ATOM 12279 C C . TRP B 1 613 ? 20.047 -23 -13.211 1 96.88 613 TRP B C 1
ATOM 12281 O O . TRP B 1 613 ? 19.297 -23.562 -14.008 1 96.88 613 TRP B O 1
ATOM 12291 N N . VAL B 1 614 ? 20.953 -23.75 -12.531 1 96.19 614 VAL B N 1
ATOM 12292 C CA . VAL B 1 614 ? 21.047 -25.188 -12.289 1 96.19 614 VAL B CA 1
ATOM 12293 C C . VAL B 1 614 ? 21.453 -25.906 -13.578 1 96.19 614 VAL B C 1
ATOM 12295 O O . VAL B 1 614 ? 20.859 -26.938 -13.922 1 96.19 614 VAL B O 1
ATOM 12298 N N . VAL B 1 615 ? 22.359 -25.359 -14.312 1 96.25 615 VAL B N 1
ATOM 12299 C CA . VAL B 1 615 ? 22.969 -26.078 -15.438 1 96.25 615 VAL B CA 1
ATOM 12300 C C . VAL B 1 615 ? 23.5 -27.422 -14.961 1 96.25 615 VAL B C 1
ATOM 12302 O O . VAL B 1 615 ? 24.094 -27.516 -13.883 1 96.25 615 VAL B O 1
ATOM 12305 N N . PRO B 1 616 ? 23.219 -28.5 -15.75 1 96.44 616 PRO B N 1
ATOM 12306 C CA . PRO B 1 616 ? 23.688 -29.812 -15.297 1 96.44 616 PRO B CA 1
ATOM 12307 C C . PRO B 1 616 ? 25.219 -29.922 -15.289 1 96.44 616 PRO B C 1
ATOM 12309 O O . PRO B 1 616 ? 25.875 -29.406 -16.203 1 96.44 616 PRO B O 1
ATOM 12312 N N . PRO B 1 617 ? 25.734 -30.656 -14.281 1 95.75 617 PRO B N 1
ATOM 12313 C CA . PRO B 1 617 ? 27.156 -31.016 -14.367 1 95.75 617 PRO B CA 1
ATOM 12314 C C . PRO B 1 617 ? 27.484 -31.828 -15.609 1 95.75 617 PRO B C 1
ATOM 12316 O O . PRO B 1 617 ? 26.609 -32.469 -16.172 1 95.75 617 PRO B O 1
ATOM 12319 N N . PRO B 1 618 ? 28.781 -31.828 -16.031 1 93.62 618 PRO B N 1
ATOM 12320 C CA . PRO B 1 618 ? 29.141 -32.5 -17.281 1 93.62 618 PRO B CA 1
ATOM 12321 C C . PRO B 1 618 ? 28.906 -34 -17.234 1 93.62 618 PRO B C 1
ATOM 12323 O O . PRO B 1 618 ? 28.75 -34.625 -18.281 1 93.62 618 PRO B O 1
ATOM 12326 N N . SER B 1 619 ? 28.922 -34.562 -16.016 1 94.88 619 SER B N 1
ATOM 12327 C CA . SER B 1 619 ? 28.625 -35.969 -15.82 1 94.88 619 SER B CA 1
ATOM 12328 C C . SER B 1 619 ? 27.953 -36.219 -14.469 1 94.88 619 SER B C 1
ATOM 12330 O O . SER B 1 619 ? 28 -35.344 -13.594 1 94.88 619 SER B O 1
ATOM 12332 N N . ILE B 1 620 ? 27.328 -37.344 -14.438 1 94.81 620 ILE B N 1
ATOM 12333 C CA . ILE B 1 620 ? 26.672 -37.719 -13.188 1 94.81 620 ILE B CA 1
ATOM 12334 C C . ILE B 1 620 ? 27.703 -37.781 -12.07 1 94.81 620 ILE B C 1
ATOM 12336 O O . ILE B 1 620 ? 27.422 -37.406 -10.93 1 94.81 620 ILE B O 1
ATOM 12340 N N . GLU B 1 621 ? 28.906 -38.219 -12.383 1 95.38 621 GLU B N 1
ATOM 12341 C CA . GLU B 1 621 ? 29.984 -38.344 -11.414 1 95.38 621 GLU B CA 1
ATOM 12342 C C . GLU B 1 621 ? 30.469 -36.969 -10.945 1 95.38 621 GLU B C 1
ATOM 12344 O O . GLU B 1 621 ? 30.703 -36.781 -9.758 1 95.38 621 GLU B O 1
ATOM 12349 N N . ALA B 1 622 ? 30.484 -36.094 -11.836 1 94.88 622 ALA B N 1
ATOM 12350 C CA . ALA B 1 622 ? 30.938 -34.75 -11.508 1 94.88 622 ALA B CA 1
ATOM 12351 C C . ALA B 1 622 ? 29.922 -34.031 -10.602 1 94.88 622 ALA B C 1
ATOM 12353 O O . ALA B 1 622 ? 30.281 -33.156 -9.828 1 94.88 622 ALA B O 1
ATOM 12354 N N . GLY B 1 623 ? 28.719 -34.469 -10.672 1 94.81 623 GLY B N 1
ATOM 12355 C CA . GLY B 1 623 ? 27.656 -33.844 -9.906 1 94.81 623 GLY B CA 1
ATOM 12356 C C . GLY B 1 623 ? 27.406 -34.5 -8.57 1 94.81 623 GLY B C 1
ATOM 12357 O O . GLY B 1 623 ? 26.672 -33.969 -7.727 1 94.81 623 GLY B O 1
ATOM 12358 N N . ARG B 1 624 ? 27.953 -35.625 -8.367 1 94.69 624 ARG B N 1
ATOM 12359 C CA . ARG B 1 624 ? 27.688 -36.375 -7.16 1 94.69 624 ARG B CA 1
ATOM 12360 C C . ARG B 1 624 ? 28.156 -35.656 -5.914 1 94.69 624 ARG B C 1
ATOM 12362 O O . ARG B 1 624 ? 29.312 -35.25 -5.809 1 94.69 624 ARG B O 1
ATOM 12369 N N . GLY B 1 625 ? 27.188 -35.375 -5.059 1 93.25 625 GLY B N 1
ATOM 12370 C CA . GLY B 1 625 ? 27.484 -34.75 -3.771 1 93.25 625 GLY B CA 1
ATOM 12371 C C . GLY B 1 625 ? 27.781 -33.281 -3.867 1 93.25 625 GLY B C 1
ATOM 12372 O O . GLY B 1 625 ? 28.172 -32.656 -2.883 1 93.25 625 GLY B O 1
ATOM 12373 N N . GLN B 1 626 ? 27.578 -32.719 -5 1 90.94 626 GLN B N 1
ATOM 12374 C CA . GLN B 1 626 ? 27.891 -31.297 -5.168 1 90.94 626 GLN B CA 1
ATOM 12375 C C . GLN B 1 626 ? 26.656 -30.438 -4.91 1 90.94 626 GLN B C 1
ATOM 12377 O O . GLN B 1 626 ? 25.531 -30.859 -5.199 1 90.94 626 GLN B O 1
ATOM 12382 N N . ASN B 1 627 ? 26.969 -29.25 -4.34 1 88.44 627 ASN B N 1
ATOM 12383 C CA . ASN B 1 627 ? 25.906 -28.266 -4.152 1 88.44 627 ASN B CA 1
ATOM 12384 C C . ASN B 1 627 ? 25.531 -27.609 -5.473 1 88.44 627 ASN B C 1
ATOM 12386 O O . ASN B 1 627 ? 26.375 -27.047 -6.172 1 88.44 627 ASN B O 1
ATOM 12390 N N . ALA B 1 628 ? 24.344 -27.594 -5.742 1 88.31 628 ALA B N 1
ATOM 12391 C CA . ALA B 1 628 ? 23.875 -27.109 -7.035 1 88.31 628 ALA B CA 1
ATOM 12392 C C . ALA B 1 628 ? 23.562 -25.609 -6.965 1 88.31 628 ALA B C 1
ATOM 12394 O O . ALA B 1 628 ? 23.328 -24.969 -7.996 1 88.31 628 ALA B O 1
ATOM 12395 N N . ASP B 1 629 ? 23.547 -25.047 -5.758 1 90.06 629 ASP B N 1
ATOM 12396 C CA . ASP B 1 629 ? 23.281 -23.625 -5.594 1 90.06 629 ASP B CA 1
ATOM 12397 C C . ASP B 1 629 ? 24.469 -22.797 -6.047 1 90.06 629 ASP B C 1
ATOM 12399 O O . ASP B 1 629 ? 25.203 -22.234 -5.219 1 90.06 629 ASP B O 1
ATOM 12403 N N . VAL B 1 630 ? 24.672 -22.734 -7.309 1 92.06 630 VAL B N 1
ATOM 12404 C CA . VAL B 1 630 ? 25.766 -21.969 -7.914 1 92.06 630 VAL B CA 1
ATOM 12405 C C . VAL B 1 630 ? 25.203 -20.953 -8.898 1 92.06 630 VAL B C 1
ATOM 12407 O O . VAL B 1 630 ? 24.641 -21.328 -9.93 1 92.06 630 VAL B O 1
ATOM 12410 N N . LYS B 1 631 ? 25.422 -19.75 -8.578 1 93 631 LYS B N 1
ATOM 12411 C CA . LYS B 1 631 ? 24.953 -18.656 -9.43 1 93 631 LYS B CA 1
ATOM 12412 C C . LYS B 1 631 ? 26 -18.25 -10.453 1 93 631 LYS B C 1
ATOM 12414 O O . LYS B 1 631 ? 27.188 -18.141 -10.125 1 93 631 LYS B O 1
ATOM 12419 N N . ARG B 1 632 ? 25.594 -18.141 -11.648 1 95.25 632 ARG B N 1
ATOM 12420 C CA . ARG B 1 632 ? 26.469 -17.688 -12.727 1 95.25 632 ARG B CA 1
ATOM 12421 C C . ARG B 1 632 ? 25.828 -16.547 -13.5 1 95.25 632 ARG B C 1
ATOM 12423 O O . ARG B 1 632 ? 25.438 -16.703 -14.664 1 95.25 632 ARG B O 1
ATOM 12430 N N . PRO B 1 633 ? 25.781 -15.391 -12.875 1 97.19 633 PRO B N 1
ATOM 12431 C CA . PRO B 1 633 ? 25.172 -14.242 -13.531 1 97.19 633 PRO B CA 1
ATOM 12432 C C . PRO B 1 633 ? 25.766 -13.961 -14.906 1 97.19 633 PRO B C 1
ATOM 12434 O O . PRO B 1 633 ? 26.969 -14.102 -15.102 1 97.19 633 PRO B O 1
ATOM 12437 N N . SER B 1 634 ? 24.906 -13.539 -15.844 1 98.12 634 SER B N 1
ATOM 12438 C CA . SER B 1 634 ? 25.312 -13.367 -17.234 1 98.12 634 SER B CA 1
ATOM 12439 C C . SER B 1 634 ? 24.734 -12.086 -17.828 1 98.12 634 SER B C 1
ATOM 12441 O O . SER B 1 634 ? 23.516 -11.977 -18.031 1 98.12 634 SER B O 1
ATOM 12443 N N . PRO B 1 635 ? 25.578 -11.117 -18.141 1 98.31 635 PRO B N 1
ATOM 12444 C CA . PRO B 1 635 ? 25.094 -9.93 -18.844 1 98.31 635 PRO B CA 1
ATOM 12445 C C . PRO B 1 635 ? 24.484 -10.258 -20.219 1 98.31 635 PRO B C 1
ATOM 12447 O O . PRO B 1 635 ? 23.625 -9.516 -20.703 1 98.31 635 PRO B O 1
ATOM 12450 N N . LEU B 1 636 ? 25 -11.398 -20.797 1 98.62 636 LEU B N 1
ATOM 12451 C CA . LEU B 1 636 ? 24.406 -11.828 -22.062 1 98.62 636 LEU B CA 1
ATOM 12452 C C . LEU B 1 636 ? 22.922 -12.141 -21.906 1 98.62 636 LEU B C 1
ATOM 12454 O O . LEU B 1 636 ? 22.094 -11.664 -22.688 1 98.62 636 LEU B O 1
ATOM 12458 N N . ILE B 1 637 ? 22.625 -12.875 -20.875 1 98.69 637 ILE B N 1
ATOM 12459 C CA . ILE B 1 637 ? 21.234 -13.273 -20.625 1 98.69 637 ILE B CA 1
ATOM 12460 C C . ILE B 1 637 ? 20.391 -12.039 -20.297 1 98.69 637 ILE B C 1
ATOM 12462 O O . ILE B 1 637 ? 19.328 -11.844 -20.875 1 98.69 637 ILE B O 1
ATOM 12466 N N . SER B 1 638 ? 20.891 -11.18 -19.391 1 98.75 638 SER B N 1
ATOM 12467 C CA . SER B 1 638 ? 20.125 -10.008 -18.984 1 98.75 638 SER B CA 1
ATOM 12468 C C . SER B 1 638 ? 19.875 -9.07 -20.156 1 98.75 638 SER B C 1
ATOM 12470 O O . SER B 1 638 ? 18.766 -8.555 -20.312 1 98.75 638 SER B O 1
ATOM 12472 N N . THR B 1 639 ? 20.844 -8.859 -21.016 1 98.88 639 THR B N 1
ATOM 12473 C CA . THR B 1 639 ? 20.703 -7.977 -22.172 1 98.88 639 THR B CA 1
ATOM 12474 C C . THR B 1 639 ? 19.734 -8.562 -23.188 1 98.88 639 THR B C 1
ATOM 12476 O O . THR B 1 639 ? 18.906 -7.844 -23.75 1 98.88 639 THR B O 1
ATOM 12479 N N . ALA B 1 640 ? 19.875 -9.867 -23.438 1 98.88 640 ALA B N 1
ATOM 12480 C CA . ALA B 1 640 ? 18.969 -10.531 -24.359 1 98.88 640 ALA B CA 1
ATOM 12481 C C . ALA B 1 640 ? 17.516 -10.375 -23.906 1 98.88 640 ALA B C 1
ATOM 12483 O O . ALA B 1 640 ? 16.641 -10.086 -24.719 1 98.88 640 ALA B O 1
ATOM 12484 N N . TYR B 1 641 ? 17.297 -10.547 -22.672 1 98.88 641 TYR B N 1
ATOM 12485 C CA . TYR B 1 641 ? 15.938 -10.461 -22.141 1 98.88 641 TYR B CA 1
ATOM 12486 C C . TYR B 1 641 ? 15.422 -9.023 -22.188 1 98.88 641 TYR B C 1
ATOM 12488 O O . TYR B 1 641 ? 14.234 -8.797 -22.406 1 98.88 641 TYR B O 1
ATOM 12496 N N . TYR B 1 642 ? 16.297 -8.055 -21.906 1 98.81 642 TYR B N 1
ATOM 12497 C CA . TYR B 1 642 ? 15.844 -6.676 -22.031 1 98.81 642 TYR B CA 1
ATOM 12498 C C . TYR B 1 642 ? 15.352 -6.395 -23.453 1 98.81 642 TYR B C 1
ATOM 12500 O O . TYR B 1 642 ? 14.328 -5.742 -23.641 1 98.81 642 TYR B O 1
ATOM 12508 N N . TYR B 1 643 ? 16.094 -6.898 -24.484 1 98.81 643 TYR B N 1
ATOM 12509 C CA . TYR B 1 643 ? 15.68 -6.793 -25.875 1 98.81 643 TYR B CA 1
ATOM 12510 C C . TYR B 1 643 ? 14.312 -7.438 -26.094 1 98.81 643 TYR B C 1
ATOM 12512 O O . TYR B 1 643 ? 13.422 -6.836 -26.688 1 98.81 643 TYR B O 1
ATOM 12520 N N . TYR B 1 644 ? 14.156 -8.625 -25.609 1 98.75 644 TYR B N 1
ATOM 12521 C CA . TYR B 1 644 ? 12.914 -9.375 -25.734 1 98.75 644 TYR B CA 1
ATOM 12522 C C . TYR B 1 644 ? 11.75 -8.609 -25.125 1 98.75 644 TYR B C 1
ATOM 12524 O O . TYR B 1 644 ? 10.68 -8.523 -25.719 1 98.75 644 TYR B O 1
ATOM 12532 N N . PHE B 1 645 ? 11.93 -8.008 -23.953 1 98.75 645 PHE B N 1
ATOM 12533 C CA . PHE B 1 645 ? 10.852 -7.316 -23.234 1 98.75 645 PHE B CA 1
ATOM 12534 C C . PHE B 1 645 ? 10.516 -5.996 -23.922 1 98.75 645 PHE B C 1
ATOM 12536 O O . PHE B 1 645 ? 9.375 -5.539 -23.859 1 98.75 645 PHE B O 1
ATOM 12543 N N . MET B 1 646 ? 11.477 -5.34 -24.594 1 98.62 646 MET B N 1
ATOM 12544 C CA . MET B 1 646 ? 11.141 -4.16 -25.391 1 98.62 646 MET B CA 1
ATOM 12545 C C . MET B 1 646 ? 10.156 -4.512 -26.5 1 98.62 646 MET B C 1
ATOM 12547 O O . MET B 1 646 ? 9.227 -3.742 -26.781 1 98.62 646 MET B O 1
ATOM 12551 N N . ASN B 1 647 ? 10.367 -5.68 -27.109 1 98.44 647 ASN B N 1
ATOM 12552 C CA . ASN B 1 647 ? 9.414 -6.113 -28.125 1 98.44 647 ASN B CA 1
ATOM 12553 C C . ASN B 1 647 ? 8.023 -6.34 -27.531 1 98.44 647 ASN B C 1
ATOM 12555 O O . ASN B 1 647 ? 7.023 -5.941 -28.141 1 98.44 647 ASN B O 1
ATOM 12559 N N . LEU B 1 648 ? 7.965 -6.938 -26.391 1 98.38 648 LEU B N 1
ATOM 12560 C CA . LEU B 1 648 ? 6.672 -7.133 -25.734 1 98.38 648 LEU B CA 1
ATOM 12561 C C . LEU B 1 648 ? 6.027 -5.793 -25.406 1 98.38 648 LEU B C 1
ATOM 12563 O O . LEU B 1 648 ? 4.82 -5.613 -25.594 1 98.38 648 LEU B O 1
ATOM 12567 N N . MET B 1 649 ? 6.832 -4.883 -24.891 1 98.69 649 MET B N 1
ATOM 12568 C CA . MET B 1 649 ? 6.301 -3.59 -24.469 1 98.69 649 MET B CA 1
ATOM 12569 C C . MET B 1 649 ? 5.75 -2.812 -25.656 1 98.69 649 MET B C 1
ATOM 12571 O O . MET B 1 649 ? 4.781 -2.066 -25.531 1 98.69 649 MET B O 1
ATOM 12575 N N . ILE B 1 650 ? 6.391 -2.904 -26.828 1 98.38 650 ILE B N 1
ATOM 12576 C CA . ILE B 1 650 ? 5.879 -2.279 -28.047 1 98.38 650 ILE B CA 1
ATOM 12577 C C . ILE B 1 650 ? 4.473 -2.799 -28.344 1 98.38 650 ILE B C 1
ATOM 12579 O O . ILE B 1 650 ? 3.553 -2.014 -28.578 1 98.38 650 ILE B O 1
ATOM 12583 N N . ASP B 1 651 ? 4.273 -4.121 -28.281 1 97.44 651 ASP B N 1
ATOM 12584 C CA . ASP B 1 651 ? 2.961 -4.727 -28.469 1 97.44 651 ASP B CA 1
ATOM 12585 C C . ASP B 1 651 ? 1.98 -4.273 -27.391 1 97.44 651 ASP B C 1
ATOM 12587 O O . ASP B 1 651 ? 0.838 -3.92 -27.688 1 97.44 651 ASP B O 1
ATOM 12591 N N . PHE B 1 652 ? 2.404 -4.273 -26.141 1 98.31 652 PHE B N 1
ATOM 12592 C CA . PHE B 1 652 ? 1.561 -3.92 -25 1 98.31 652 PHE B CA 1
ATOM 12593 C C . PHE B 1 652 ? 1.13 -2.459 -25.078 1 98.31 652 PHE B C 1
ATOM 12595 O O . PHE B 1 652 ? 0.021 -2.111 -24.672 1 98.31 652 PHE B O 1
ATOM 12602 N N . ALA B 1 653 ? 2.082 -1.61 -25.516 1 98.25 653 ALA B N 1
ATOM 12603 C CA . ALA B 1 653 ? 1.744 -0.198 -25.672 1 98.25 653 ALA B CA 1
ATOM 12604 C C . ALA B 1 653 ? 0.574 -0.016 -26.641 1 98.25 653 ALA B C 1
ATOM 12606 O O . ALA B 1 653 ? -0.336 0.775 -26.375 1 98.25 653 ALA B O 1
ATOM 12607 N N . THR B 1 654 ? 0.585 -0.748 -27.688 1 96.75 654 THR B N 1
ATOM 12608 C CA . THR B 1 654 ? -0.504 -0.706 -28.656 1 96.75 654 THR B CA 1
ATOM 12609 C C . THR B 1 654 ? -1.807 -1.191 -28.031 1 96.75 654 THR B C 1
ATOM 12611 O O . THR B 1 654 ? -2.844 -0.537 -28.156 1 96.75 654 THR B O 1
ATOM 12614 N N . LEU B 1 655 ? -1.747 -2.277 -27.344 1 96.12 655 LEU B N 1
ATOM 12615 C CA . LEU B 1 655 ? -2.922 -2.902 -26.75 1 96.12 655 LEU B CA 1
ATOM 12616 C C . LEU B 1 655 ? -3.484 -2.033 -25.625 1 96.12 655 LEU B C 1
ATOM 12618 O O . LEU B 1 655 ? -4.676 -2.113 -25.312 1 96.12 655 LEU B O 1
ATOM 12622 N N . SER B 1 656 ? -2.666 -1.18 -25 1 96 656 SER B N 1
ATOM 12623 C CA . SER B 1 656 ? -3.076 -0.383 -23.844 1 96 656 SER B CA 1
ATOM 12624 C C . SER B 1 656 ? -3.379 1.057 -24.25 1 96 656 SER B C 1
ATOM 12626 O O . SER B 1 656 ? -3.664 1.898 -23.391 1 96 656 SER B O 1
ATOM 12628 N N . GLY B 1 657 ? -3.223 1.438 -25.484 1 94.56 657 GLY B N 1
ATOM 12629 C CA . GLY B 1 657 ? -3.457 2.795 -25.969 1 94.56 657 GLY B CA 1
ATOM 12630 C C . GLY B 1 657 ? -2.346 3.756 -25.578 1 94.56 657 GLY B C 1
ATOM 12631 O O . GLY B 1 657 ? -2.584 4.953 -25.422 1 94.56 657 GLY B O 1
ATOM 12632 N N . GLN B 1 658 ? -1.212 3.275 -25.312 1 96.25 658 GLN B N 1
ATOM 12633 C CA . GLN B 1 658 ? -0.05 4.082 -24.953 1 96.25 658 GLN B CA 1
ATOM 12634 C C . GLN B 1 658 ? 0.948 4.152 -26.094 1 96.25 658 GLN B C 1
ATOM 12636 O O . GLN B 1 658 ? 2.146 3.938 -25.906 1 96.25 658 GLN B O 1
ATOM 12641 N N . GLU B 1 659 ? 0.486 4.445 -27.219 1 95.94 659 GLU B N 1
ATOM 12642 C CA . GLU B 1 659 ? 1.292 4.41 -28.438 1 95.94 659 GLU B CA 1
ATOM 12643 C C . GLU B 1 659 ? 2.391 5.465 -28.406 1 95.94 659 GLU B C 1
ATOM 12645 O O . GLU B 1 659 ? 3.385 5.359 -29.125 1 95.94 659 GLU B O 1
ATOM 12650 N N . GLY B 1 660 ? 2.258 6.441 -27.594 1 95.38 660 GLY B N 1
ATOM 12651 C CA . GLY B 1 660 ? 3.283 7.461 -27.438 1 95.38 660 GLY B CA 1
ATOM 12652 C C . GLY B 1 660 ? 4.602 6.914 -26.922 1 95.38 660 GLY B C 1
ATOM 12653 O O . GLY B 1 660 ? 5.652 7.52 -27.125 1 95.38 660 GLY B O 1
ATOM 12654 N N . ASP B 1 661 ? 4.562 5.727 -26.328 1 97.31 661 ASP B N 1
ATOM 12655 C CA . ASP B 1 661 ? 5.758 5.109 -25.766 1 97.31 661 ASP B CA 1
ATOM 12656 C C . ASP B 1 661 ? 6.52 4.316 -26.812 1 97.31 661 ASP B C 1
ATOM 12658 O O . ASP B 1 661 ? 7.691 3.98 -26.625 1 97.31 661 ASP B O 1
ATOM 12662 N N . ILE B 1 662 ? 5.949 3.969 -27.969 1 98.19 662 ILE B N 1
ATOM 12663 C CA . ILE B 1 662 ? 6.434 2.973 -28.922 1 98.19 662 ILE B CA 1
ATOM 12664 C C . ILE B 1 662 ? 7.758 3.438 -29.516 1 98.19 662 ILE B C 1
ATOM 12666 O O . ILE B 1 662 ? 8.727 2.676 -29.578 1 98.19 662 ILE B O 1
ATOM 12670 N N . PRO B 1 663 ? 7.863 4.793 -29.891 1 98.06 663 PRO B N 1
ATOM 12671 C CA . PRO B 1 663 ? 9.133 5.203 -30.484 1 98.06 663 PRO B CA 1
ATOM 12672 C C . PRO B 1 663 ? 10.32 5.027 -29.547 1 98.06 663 PRO B C 1
ATOM 12674 O O . PRO B 1 663 ? 11.383 4.574 -29.953 1 98.06 663 PRO B O 1
ATOM 12677 N N . CYS B 1 664 ? 10.109 5.281 -28.328 1 97.44 664 CYS B N 1
ATOM 12678 C CA . CYS B 1 664 ? 11.172 5.141 -27.344 1 97.44 664 CYS B CA 1
ATOM 12679 C C . CYS B 1 664 ? 11.555 3.676 -27.172 1 97.44 664 CYS B C 1
ATOM 12681 O O . CYS B 1 664 ? 12.734 3.346 -27.047 1 97.44 664 CYS B O 1
ATOM 12683 N N . PHE B 1 665 ? 10.625 2.799 -27.141 1 98.44 665 PHE B N 1
ATOM 12684 C CA . PHE B 1 665 ? 10.891 1.376 -26.984 1 98.44 665 PHE B CA 1
ATOM 12685 C C . PHE B 1 665 ? 11.617 0.818 -28.203 1 98.44 665 PHE B C 1
ATOM 12687 O O . PHE B 1 665 ? 12.531 -0.005 -28.062 1 98.44 665 PHE B O 1
ATOM 12694 N N . GLN B 1 666 ? 11.18 1.256 -29.375 1 98.44 666 GLN B N 1
ATOM 12695 C CA . GLN B 1 666 ? 11.82 0.809 -30.594 1 98.44 666 GLN B CA 1
ATOM 12696 C C . GLN B 1 666 ? 13.281 1.258 -30.656 1 98.44 666 GLN B C 1
ATOM 12698 O O . GLN B 1 666 ? 14.164 0.473 -31 1 98.44 666 GLN B O 1
ATOM 12703 N N . GLN B 1 667 ? 13.484 2.494 -30.281 1 98.44 667 GLN B N 1
ATOM 12704 C CA . GLN B 1 667 ? 14.844 3.02 -30.266 1 98.44 667 GLN B CA 1
ATOM 12705 C C . GLN B 1 667 ? 15.719 2.256 -29.266 1 98.44 667 GLN B C 1
ATOM 12707 O O . GLN B 1 667 ? 16.844 1.865 -29.594 1 98.44 667 GLN B O 1
ATOM 12712 N N . LEU B 1 668 ? 15.234 2.064 -28.125 1 98.38 668 LEU B N 1
ATOM 12713 C CA . LEU B 1 668 ? 15.984 1.363 -27.094 1 98.38 668 LEU B CA 1
ATOM 12714 C C . LEU B 1 668 ? 16.25 -0.082 -27.5 1 98.38 668 LEU B C 1
ATOM 12716 O O . LEU B 1 668 ? 17.344 -0.601 -27.266 1 98.38 668 LEU B O 1
ATOM 12720 N N . ARG B 1 669 ? 15.227 -0.733 -28.062 1 98.56 669 ARG B N 1
ATOM 12721 C CA . ARG B 1 669 ? 15.375 -2.094 -28.562 1 98.56 669 ARG B CA 1
ATOM 12722 C C . ARG B 1 669 ? 16.531 -2.186 -29.547 1 98.56 669 ARG B C 1
ATOM 12724 O O . ARG B 1 669 ? 17.375 -3.08 -29.453 1 98.56 669 ARG B O 1
ATOM 12731 N N . ASP B 1 670 ? 16.609 -1.243 -30.484 1 98.56 670 ASP B N 1
ATOM 12732 C CA . ASP B 1 670 ? 17.625 -1.25 -31.531 1 98.56 670 ASP B CA 1
ATOM 12733 C C . ASP B 1 670 ? 19.016 -0.976 -30.938 1 98.56 670 ASP B C 1
ATOM 12735 O O . ASP B 1 670 ? 20 -1.581 -31.359 1 98.56 670 ASP B O 1
ATOM 12739 N N . GLN B 1 671 ? 19.062 -0.089 -29.984 1 98.75 671 GLN B N 1
ATOM 12740 C CA . GLN B 1 671 ? 20.312 0.215 -29.312 1 98.75 671 GLN B CA 1
ATOM 12741 C C . GLN B 1 671 ? 20.828 -0.987 -28.516 1 98.75 671 GLN B C 1
ATOM 12743 O O . GLN B 1 671 ? 22.016 -1.302 -28.547 1 98.75 671 GLN B O 1
ATOM 12748 N N . VAL B 1 672 ? 19.953 -1.634 -27.859 1 98.81 672 VAL B N 1
ATOM 12749 C CA . VAL B 1 672 ? 20.312 -2.809 -27.062 1 98.81 672 VAL B CA 1
ATOM 12750 C C . VAL B 1 672 ? 20.797 -3.924 -28 1 98.81 672 VAL B C 1
ATOM 12752 O O . VAL B 1 672 ? 21.766 -4.629 -27.688 1 98.81 672 VAL B O 1
ATOM 12755 N N . LEU B 1 673 ? 20.094 -4.125 -29.125 1 98.75 673 LEU B N 1
ATOM 12756 C CA . LEU B 1 673 ? 20.516 -5.117 -30.094 1 98.75 673 LEU B CA 1
ATOM 12757 C C . LEU B 1 673 ? 21.938 -4.832 -30.578 1 98.75 673 LEU B C 1
ATOM 12759 O O . LEU B 1 673 ? 22.766 -5.746 -30.672 1 98.75 673 LEU B O 1
ATOM 12763 N N . SER B 1 674 ? 22.203 -3.547 -30.906 1 98.5 674 SER B N 1
ATOM 12764 C CA . SER B 1 674 ? 23.531 -3.154 -31.359 1 98.5 674 SER B CA 1
ATOM 12765 C C . SER B 1 674 ? 24.578 -3.416 -30.281 1 98.5 674 SER B C 1
ATOM 12767 O O . SER B 1 674 ? 25.672 -3.924 -30.562 1 98.5 674 SER B O 1
ATOM 12769 N N . GLY B 1 675 ? 24.266 -3.008 -29.078 1 98.69 675 GLY B N 1
ATOM 12770 C CA . GLY B 1 675 ? 25.156 -3.27 -27.969 1 98.69 675 GLY B CA 1
ATOM 12771 C C . GLY B 1 675 ? 25.406 -4.75 -27.734 1 98.69 675 GLY B C 1
ATOM 12772 O O . GLY B 1 675 ? 26.516 -5.156 -27.406 1 98.69 675 GLY B O 1
ATOM 12773 N N . PHE B 1 676 ? 24.406 -5.543 -27.891 1 98.75 676 PHE B N 1
ATOM 12774 C CA . PHE B 1 676 ? 24.5 -6.988 -27.719 1 98.75 676 PHE B CA 1
ATOM 12775 C C . PHE B 1 676 ? 25.453 -7.605 -28.734 1 98.75 676 PHE B C 1
ATOM 12777 O O . PHE B 1 676 ? 26.281 -8.438 -28.375 1 98.75 676 PHE B O 1
ATOM 12784 N N . GLN B 1 677 ? 25.297 -7.195 -29.984 1 98.31 677 GLN B N 1
ATOM 12785 C CA . GLN B 1 677 ? 26.141 -7.707 -31.062 1 98.31 677 GLN B CA 1
ATOM 12786 C C . GLN B 1 677 ? 27.609 -7.363 -30.812 1 98.31 677 GLN B C 1
ATOM 12788 O O . GLN B 1 677 ? 28.484 -8.219 -30.938 1 98.31 677 GLN B O 1
ATOM 12793 N N . GLU B 1 678 ? 27.844 -6.148 -30.438 1 98.19 678 GLU B N 1
ATOM 12794 C CA . GLU B 1 678 ? 29.203 -5.691 -30.219 1 98.19 678 GLU B CA 1
ATOM 12795 C C . GLU B 1 678 ? 29.844 -6.41 -29.031 1 98.19 678 GLU B C 1
ATOM 12797 O O . GLU B 1 678 ? 31.047 -6.727 -29.062 1 98.19 678 GLU B O 1
ATOM 12802 N N . ALA B 1 679 ? 29.094 -6.688 -28.047 1 98.5 679 ALA B N 1
ATOM 12803 C CA . ALA B 1 679 ? 29.641 -7.199 -26.781 1 98.5 679 ALA B CA 1
ATOM 12804 C C . ALA B 1 679 ? 29.812 -8.719 -26.844 1 98.5 679 ALA B C 1
ATOM 12806 O O . ALA B 1 679 ? 30.75 -9.266 -26.25 1 98.5 679 ALA B O 1
ATOM 12807 N N . PHE B 1 680 ? 28.938 -9.453 -27.562 1 98.62 680 PHE B N 1
ATOM 12808 C CA . PHE B 1 680 ? 28.875 -10.875 -27.25 1 98.62 680 PHE B CA 1
ATOM 12809 C C . PHE B 1 680 ? 29.031 -11.719 -28.516 1 98.62 680 PHE B C 1
ATOM 12811 O O . PHE B 1 680 ? 29.297 -12.914 -28.438 1 98.62 680 PHE B O 1
ATOM 12818 N N . TYR B 1 681 ? 28.812 -11.188 -29.703 1 98.5 681 TYR B N 1
ATOM 12819 C CA . TYR B 1 681 ? 28.953 -11.977 -30.922 1 98.5 681 TYR B CA 1
ATOM 12820 C C . TYR B 1 681 ? 30.422 -12.07 -31.344 1 98.5 681 TYR B C 1
ATOM 12822 O O . TYR B 1 681 ? 31.141 -11.07 -31.359 1 98.5 681 TYR B O 1
ATOM 12830 N N . GLN B 1 682 ? 30.828 -13.25 -31.609 1 97.56 682 GLN B N 1
ATOM 12831 C CA . GLN B 1 682 ? 32.125 -13.508 -32.188 1 97.56 682 GLN B CA 1
ATOM 12832 C C . GLN B 1 682 ? 32.031 -13.82 -33.688 1 97.56 682 GLN B C 1
ATOM 12834 O O . GLN B 1 682 ? 31.906 -14.977 -34.094 1 97.56 682 GLN B O 1
ATOM 12839 N N . PRO B 1 683 ? 32.312 -12.859 -34.531 1 94.44 683 PRO B N 1
ATOM 12840 C CA . PRO B 1 683 ? 32 -13.008 -35.938 1 94.44 683 PRO B CA 1
ATOM 12841 C C . PRO B 1 683 ? 32.875 -14.062 -36.625 1 94.44 683 PRO B C 1
ATOM 12843 O O . PRO B 1 683 ? 32.438 -14.742 -37.562 1 94.44 683 PRO B O 1
ATOM 12846 N N . GLU B 1 684 ? 34.094 -14.18 -36.25 1 95.06 684 GLU B N 1
ATOM 12847 C CA . GLU B 1 684 ? 35 -15.133 -36.875 1 95.06 684 GLU B CA 1
ATOM 12848 C C . GLU B 1 684 ? 34.594 -16.562 -36.562 1 95.06 684 GLU B C 1
ATOM 12850 O O . GLU B 1 684 ? 34.688 -17.453 -37.406 1 95.06 684 GLU B O 1
ATOM 12855 N N . GLU B 1 685 ? 34.156 -16.812 -35.406 1 94.56 685 GLU B N 1
ATOM 12856 C CA . GLU B 1 685 ? 33.844 -18.172 -34.938 1 94.56 685 GLU B CA 1
ATOM 12857 C C . GLU B 1 685 ? 32.375 -18.516 -35.156 1 94.56 685 GLU B C 1
ATOM 12859 O O . GLU B 1 685 ? 32 -19.688 -35.312 1 94.56 685 GLU B O 1
ATOM 12864 N N . GLY B 1 686 ? 31.531 -17.484 -35.156 1 96.5 686 GLY B N 1
ATOM 12865 C CA . GLY B 1 686 ? 30.125 -17.656 -35.469 1 96.5 686 GLY B CA 1
ATOM 12866 C C . GLY B 1 686 ? 29.297 -18.125 -34.281 1 96.5 686 GLY B C 1
ATOM 12867 O O . GLY B 1 686 ? 28.406 -18.953 -34.438 1 96.5 686 GLY B O 1
ATOM 12868 N N . TYR B 1 687 ? 29.656 -17.688 -33.094 1 97.88 687 TYR B N 1
ATOM 12869 C CA . TYR B 1 687 ? 28.859 -18 -31.891 1 97.88 687 TYR B CA 1
ATOM 12870 C C . TYR B 1 687 ? 28.828 -16.812 -30.938 1 97.88 687 TYR B C 1
ATOM 12872 O O . TYR B 1 687 ? 29.531 -15.828 -31.141 1 97.88 687 TYR B O 1
ATOM 12880 N N . TYR B 1 688 ? 28.016 -16.781 -30.016 1 98.62 688 TYR B N 1
ATOM 12881 C CA . TYR B 1 688 ? 27.891 -15.734 -29 1 98.62 688 TYR B CA 1
ATOM 12882 C C . TYR B 1 688 ? 28.531 -16.156 -27.688 1 98.62 688 TYR B C 1
ATOM 12884 O O . TYR B 1 688 ? 28.516 -17.344 -27.344 1 98.62 688 TYR B O 1
ATOM 12892 N N . GLY B 1 689 ? 29.031 -15.172 -26.906 1 98 689 GLY B N 1
ATOM 12893 C CA . GLY B 1 689 ? 29.547 -15.391 -25.562 1 98 689 GLY B CA 1
ATOM 12894 C C . GLY B 1 689 ? 30.609 -16.469 -25.516 1 98 689 GLY B C 1
ATOM 12895 O O . GLY B 1 689 ? 31.578 -16.422 -26.266 1 98 689 GLY B O 1
ATOM 12896 N N . ASP B 1 690 ? 30.344 -17.469 -24.641 1 96.75 690 ASP B N 1
ATOM 12897 C CA . ASP B 1 690 ? 31.312 -18.531 -24.453 1 96.75 690 ASP B CA 1
ATOM 12898 C C . ASP B 1 690 ? 30.922 -19.781 -25.25 1 96.75 690 ASP B C 1
ATOM 12900 O O . ASP B 1 690 ? 31.375 -20.891 -24.953 1 96.75 690 ASP B O 1
ATOM 12904 N N . ASN B 1 691 ? 30 -19.609 -26.156 1 97.44 691 ASN B N 1
ATOM 12905 C CA . ASN B 1 691 ? 29.5 -20.656 -27.031 1 97.44 691 ASN B CA 1
ATOM 12906 C C . ASN B 1 691 ? 28.781 -21.75 -26.234 1 97.44 691 ASN B C 1
ATOM 12908 O O . ASN B 1 691 ? 28.781 -22.922 -26.641 1 97.44 691 ASN B O 1
ATOM 12912 N N . LYS B 1 692 ? 28.297 -21.375 -25.062 1 97 692 LYS B N 1
ATOM 12913 C CA . LYS B 1 692 ? 27.391 -22.266 -24.359 1 97 692 LYS B CA 1
ATOM 12914 C C . LYS B 1 692 ? 26.062 -22.375 -25.078 1 97 692 LYS B C 1
ATOM 12916 O O . LYS B 1 692 ? 25.703 -21.516 -25.891 1 97 692 LYS B O 1
ATOM 12921 N N . MET B 1 693 ? 25.328 -23.406 -24.797 1 97.5 693 MET B N 1
ATOM 12922 C CA . MET B 1 693 ? 24.062 -23.641 -25.484 1 97.5 693 MET B CA 1
ATOM 12923 C C . MET B 1 693 ? 23.125 -22.453 -25.312 1 97.5 693 MET B C 1
ATOM 12925 O O . MET B 1 693 ? 22.578 -21.953 -26.297 1 97.5 693 MET B O 1
ATOM 12929 N N . THR B 1 694 ? 22.969 -21.922 -24.078 1 98.25 694 THR B N 1
ATOM 12930 C CA . THR B 1 694 ? 22.047 -20.828 -23.797 1 98.25 694 THR B CA 1
ATOM 12931 C C . THR B 1 694 ? 22.531 -19.531 -24.453 1 98.25 694 THR B C 1
ATOM 12933 O O . THR B 1 694 ? 21.719 -18.719 -24.891 1 98.25 694 THR B O 1
ATOM 12936 N N . ASP B 1 695 ? 23.859 -19.359 -24.609 1 98.38 695 ASP B N 1
ATOM 12937 C CA . ASP B 1 695 ? 24.438 -18.172 -25.234 1 98.38 695 ASP B CA 1
ATOM 12938 C C . ASP B 1 695 ? 23.984 -18.047 -26.688 1 98.38 695 ASP B C 1
ATOM 12940 O O . ASP B 1 695 ? 23.828 -16.922 -27.188 1 98.38 695 ASP B O 1
ATOM 12944 N N . ASN B 1 696 ? 23.812 -19.188 -27.312 1 98.5 696 ASN B N 1
ATOM 12945 C CA . ASN B 1 696 ? 23.406 -19.172 -28.719 1 98.5 696 ASN B CA 1
ATOM 12946 C C . ASN B 1 696 ? 21.906 -19.328 -28.875 1 98.5 696 ASN B C 1
ATOM 12948 O O . ASN B 1 696 ? 21.312 -18.812 -29.828 1 98.5 696 ASN B O 1
ATOM 12952 N N . LEU B 1 697 ? 21.344 -20 -27.984 1 98.5 697 LEU B N 1
ATOM 12953 C CA . LEU B 1 697 ? 19.922 -20.312 -28.016 1 98.5 697 LEU B CA 1
ATOM 12954 C C . LEU B 1 697 ? 19.078 -19.047 -27.922 1 98.5 697 LEU B C 1
ATOM 12956 O O . LEU B 1 697 ? 18.125 -18.859 -28.672 1 98.5 697 LEU B O 1
ATOM 12960 N N . LEU B 1 698 ? 19.391 -18.109 -27 1 98.69 698 LEU B N 1
ATOM 12961 C CA . LEU B 1 698 ? 18.562 -16.938 -26.719 1 98.69 698 LEU B CA 1
ATOM 12962 C C . LEU B 1 698 ? 18.531 -16 -27.922 1 98.69 698 LEU B C 1
ATOM 12964 O O . LEU B 1 698 ? 17.453 -15.57 -28.344 1 98.69 698 LEU B O 1
ATOM 12968 N N . PRO B 1 699 ? 19.688 -15.648 -28.5 1 98.75 699 PRO B N 1
ATOM 12969 C CA . PRO B 1 699 ? 19.609 -14.773 -29.672 1 98.75 699 PRO B CA 1
ATOM 12970 C C . PRO B 1 699 ? 18.844 -15.398 -30.828 1 98.75 699 PRO B C 1
ATOM 12972 O O . PRO B 1 699 ? 18.172 -14.688 -31.578 1 98.75 699 PRO B O 1
ATOM 12975 N N . LEU B 1 700 ? 18.969 -16.734 -31.031 1 98.62 700 LEU B N 1
ATOM 12976 C CA . LEU B 1 700 ? 18.172 -17.391 -32.062 1 98.62 700 LEU B CA 1
ATOM 12977 C C . LEU B 1 700 ? 16.688 -17.297 -31.75 1 98.62 700 LEU B C 1
ATOM 12979 O O . LEU B 1 700 ? 15.898 -16.906 -32.594 1 98.62 700 LEU B O 1
ATOM 12983 N N . ALA B 1 701 ? 16.328 -17.578 -30.516 1 98.56 701 ALA B N 1
ATOM 12984 C CA . ALA B 1 701 ? 14.93 -17.594 -30.109 1 98.56 701 ALA B CA 1
ATOM 12985 C C . ALA B 1 701 ? 14.32 -16.203 -30.172 1 98.56 701 ALA B C 1
ATOM 12987 O O . ALA B 1 701 ? 13.141 -16.047 -30.484 1 98.56 701 ALA B O 1
ATOM 12988 N N . PHE B 1 702 ? 15.109 -15.141 -29.875 1 98.62 702 PHE B N 1
ATOM 12989 C CA . PHE B 1 702 ? 14.586 -13.781 -29.781 1 98.62 702 PHE B CA 1
ATOM 12990 C C . PHE B 1 702 ? 14.742 -13.039 -31.094 1 98.62 702 PHE B C 1
ATOM 12992 O O . PHE B 1 702 ? 14.391 -11.859 -31.188 1 98.62 702 PHE B O 1
ATOM 12999 N N . GLY B 1 703 ? 15.297 -13.719 -32.062 1 97.94 703 GLY B N 1
ATOM 13000 C CA . GLY B 1 703 ? 15.453 -13.102 -33.375 1 97.94 703 GLY B CA 1
ATOM 13001 C C . GLY B 1 703 ? 16.531 -12.031 -33.406 1 97.94 703 GLY B C 1
ATOM 13002 O O . GLY B 1 703 ? 16.391 -11.023 -34.094 1 97.94 703 GLY B O 1
ATOM 13003 N N . MET B 1 704 ? 17.562 -12.25 -32.688 1 98.44 704 MET B N 1
ATOM 13004 C CA . MET B 1 704 ? 18.609 -11.234 -32.562 1 98.44 704 MET B CA 1
ATOM 13005 C C . MET B 1 704 ? 19.75 -11.492 -33.531 1 98.44 704 MET B C 1
ATOM 13007 O O . MET B 1 704 ? 20.594 -10.625 -33.75 1 98.44 704 MET B O 1
ATOM 13011 N N . VAL B 1 705 ? 19.828 -12.672 -34.156 1 98.31 705 VAL B N 1
ATOM 13012 C CA . VAL B 1 705 ? 20.938 -13.062 -35.031 1 98.31 705 VAL B CA 1
ATOM 13013 C C . VAL B 1 705 ? 20.719 -12.5 -36.438 1 98.31 705 VAL B C 1
ATOM 13015 O O . VAL B 1 705 ? 19.625 -12.594 -36.969 1 98.31 705 VAL B O 1
ATOM 13018 N N . ASP B 1 706 ? 21.766 -11.938 -36.969 1 96.25 706 ASP B N 1
ATOM 13019 C CA . ASP B 1 706 ? 21.688 -11.477 -38.344 1 96.25 706 ASP B CA 1
ATOM 13020 C C . ASP B 1 706 ? 21.344 -12.633 -39.281 1 96.25 706 ASP B C 1
ATOM 13022 O O . ASP B 1 706 ? 21.844 -13.75 -39.125 1 96.25 706 ASP B O 1
ATOM 13026 N N . GLU B 1 707 ? 20.609 -12.336 -40.312 1 95.69 707 GLU B N 1
ATOM 13027 C CA . GLU B 1 707 ? 20.109 -13.344 -41.25 1 95.69 707 GLU B CA 1
ATOM 13028 C C . GLU B 1 707 ? 21.25 -14.172 -41.844 1 95.69 707 GLU B C 1
ATOM 13030 O O . GLU B 1 707 ? 21.109 -15.383 -42.031 1 95.69 707 GLU B O 1
ATOM 13035 N N . GLN B 1 708 ? 22.344 -13.617 -42.094 1 94.81 708 GLN B N 1
ATOM 13036 C CA . GLN B 1 708 ? 23.469 -14.281 -42.75 1 94.81 708 GLN B CA 1
ATOM 13037 C C . GLN B 1 708 ? 24.188 -15.234 -41.812 1 94.81 708 GLN B C 1
ATOM 13039 O O . GLN B 1 708 ? 24.875 -16.156 -42.25 1 94.81 708 GLN B O 1
ATOM 13044 N N . ASP B 1 709 ? 24 -15.031 -40.531 1 96.88 709 ASP B N 1
ATOM 13045 C CA . ASP B 1 709 ? 24.766 -15.812 -39.531 1 96.88 709 ASP B CA 1
ATOM 13046 C C . ASP B 1 709 ? 23.859 -16.828 -38.844 1 96.88 709 ASP B C 1
ATOM 13048 O O . ASP B 1 709 ? 24.344 -17.609 -38.031 1 96.88 709 ASP B O 1
ATOM 13052 N N . LYS B 1 710 ? 22.641 -16.891 -39.094 1 97.5 710 LYS B N 1
ATOM 13053 C CA . LYS B 1 710 ? 21.672 -17.734 -38.406 1 97.5 710 LYS B CA 1
ATOM 13054 C C . LYS B 1 710 ? 22.062 -19.203 -38.5 1 97.5 710 LYS B C 1
ATOM 13056 O O . LYS B 1 710 ? 22.062 -19.906 -37.469 1 97.5 710 LYS B O 1
ATOM 13061 N N . ASP B 1 711 ? 22.391 -19.594 -39.656 1 96.81 711 ASP B N 1
ATOM 13062 C CA . ASP B 1 711 ? 22.75 -21 -39.844 1 96.81 711 ASP B CA 1
ATOM 13063 C C . ASP B 1 711 ? 24.016 -21.344 -39.094 1 96.81 711 ASP B C 1
ATOM 13065 O O . ASP B 1 711 ? 24.109 -22.422 -38.5 1 96.81 711 ASP B O 1
ATOM 13069 N N . ARG B 1 712 ? 24.922 -20.469 -39.094 1 97 712 ARG B N 1
ATOM 13070 C CA . ARG B 1 712 ? 26.188 -20.703 -38.406 1 97 712 ARG B CA 1
ATOM 13071 C C . ARG B 1 712 ? 26 -20.828 -36.906 1 97 712 ARG B C 1
ATOM 13073 O O . ARG B 1 712 ? 26.547 -21.719 -36.281 1 97 712 ARG B O 1
ATOM 13080 N N . VAL B 1 713 ? 25.297 -19.891 -36.375 1 98.38 713 VAL B N 1
ATOM 13081 C CA . VAL B 1 713 ? 25.031 -19.891 -34.938 1 98.38 713 VAL B CA 1
ATOM 13082 C C . VAL B 1 713 ? 24.219 -21.141 -34.562 1 98.38 713 VAL B C 1
ATOM 13084 O O . VAL B 1 713 ? 24.5 -21.766 -33.531 1 98.38 713 VAL B O 1
ATOM 13087 N N . PHE B 1 714 ? 23.219 -21.484 -35.375 1 98.44 714 PHE B N 1
ATOM 13088 C CA . PHE B 1 714 ? 22.391 -22.656 -35.094 1 98.44 714 PHE B CA 1
ATOM 13089 C C . PHE B 1 714 ? 23.234 -23.922 -35.188 1 98.44 714 PHE B C 1
ATOM 13091 O O . PHE B 1 714 ? 23.031 -24.859 -34.375 1 98.44 714 PHE B O 1
ATOM 13098 N N . GLU B 1 715 ? 24.125 -23.984 -36.094 1 97.62 715 GLU B N 1
ATOM 13099 C CA . GLU B 1 715 ? 25.016 -25.156 -36.219 1 97.62 715 GLU B CA 1
ATOM 13100 C C . GLU B 1 715 ? 25.859 -25.344 -34.969 1 97.62 715 GLU B C 1
ATOM 13102 O O . GLU B 1 715 ? 26.156 -26.469 -34.594 1 97.62 715 GLU B O 1
ATOM 13107 N N . GLN B 1 716 ? 26.281 -24.219 -34.406 1 97.44 716 GLN B N 1
ATOM 13108 C CA . GLN B 1 716 ? 27 -24.312 -33.156 1 97.44 716 GLN B CA 1
ATOM 13109 C C . GLN B 1 716 ? 26.141 -25 -32.094 1 97.44 716 GLN B C 1
ATOM 13111 O O . GLN B 1 716 ? 26.641 -25.828 -31.312 1 97.44 716 GLN B O 1
ATOM 13116 N N . LEU B 1 717 ? 24.906 -24.641 -32.031 1 97.62 717 LEU B N 1
ATOM 13117 C CA . LEU B 1 717 ? 23.984 -25.234 -31.094 1 97.62 717 LEU B CA 1
ATOM 13118 C C . LEU B 1 717 ? 23.812 -26.734 -31.344 1 97.62 717 LEU B C 1
ATOM 13120 O O . LEU B 1 717 ? 23.891 -27.531 -30.406 1 97.62 717 LEU B O 1
ATOM 13124 N N . VAL B 1 718 ? 23.625 -27.141 -32.562 1 98 718 VAL B N 1
ATOM 13125 C CA . VAL B 1 718 ? 23.453 -28.547 -32.938 1 98 718 VAL B CA 1
ATOM 13126 C C . VAL B 1 718 ? 24.719 -29.344 -32.625 1 98 718 VAL B C 1
ATOM 13128 O O . VAL B 1 718 ? 24.641 -30.453 -32.094 1 98 718 VAL B O 1
ATOM 13131 N N . ASN B 1 719 ? 25.844 -28.703 -32.938 1 97.5 719 ASN B N 1
ATOM 13132 C CA . ASN B 1 719 ? 27.109 -29.359 -32.656 1 97.5 719 ASN B CA 1
ATOM 13133 C C . ASN B 1 719 ? 27.312 -29.578 -31.156 1 97.5 719 ASN B C 1
ATOM 13135 O O . ASN B 1 719 ? 27.828 -30.625 -30.75 1 97.5 719 ASN B O 1
ATOM 13139 N N . THR B 1 720 ? 26.969 -28.625 -30.453 1 97.5 720 THR B N 1
ATOM 13140 C CA . THR B 1 720 ? 27.078 -28.781 -29 1 97.5 720 THR B CA 1
ATOM 13141 C C . THR B 1 720 ? 26.219 -29.953 -28.516 1 97.5 720 THR B C 1
ATOM 13143 O O . THR B 1 720 ? 26.688 -30.766 -27.719 1 97.5 720 THR B O 1
ATOM 13146 N N . ILE B 1 721 ? 25 -30.109 -28.938 1 98.06 721 ILE B N 1
ATOM 13147 C CA . ILE B 1 721 ? 24.094 -31.172 -28.516 1 98.06 721 ILE B CA 1
ATOM 13148 C C . ILE B 1 721 ? 24.609 -32.531 -29.016 1 98.06 721 ILE B C 1
ATOM 13150 O O . ILE B 1 721 ? 24.812 -33.438 -28.219 1 98.06 721 ILE B O 1
ATOM 13154 N N . MET B 1 722 ? 24.922 -32.656 -30.281 1 97.69 722 MET B N 1
ATOM 13155 C CA . MET B 1 722 ? 25.172 -33.938 -30.922 1 97.69 722 MET B CA 1
ATOM 13156 C C . MET B 1 722 ? 26.594 -34.438 -30.641 1 97.69 722 MET B C 1
ATOM 13158 O O . MET B 1 722 ? 26.812 -35.625 -30.469 1 97.69 722 MET B O 1
ATOM 13162 N N . VAL B 1 723 ? 27.484 -33.469 -30.625 1 97.31 723 VAL B N 1
ATOM 13163 C CA . VAL B 1 723 ? 28.875 -33.875 -30.562 1 97.31 723 VAL B CA 1
ATOM 13164 C C . VAL B 1 723 ? 29.438 -33.656 -29.156 1 97.31 723 VAL B C 1
ATOM 13166 O O . VAL B 1 723 ? 29.781 -34.594 -28.469 1 97.31 723 VAL B O 1
ATOM 13169 N N . LYS B 1 724 ? 29.406 -32.406 -28.719 1 96.5 724 LYS B N 1
ATOM 13170 C CA . LYS B 1 724 ? 30.016 -32.062 -27.438 1 96.5 724 LYS B CA 1
ATOM 13171 C C . LYS B 1 724 ? 29.297 -32.781 -26.297 1 96.5 724 LYS B C 1
ATOM 13173 O O . LYS B 1 724 ? 29.922 -33.25 -25.359 1 96.5 724 LYS B O 1
ATOM 13178 N N . ASN B 1 725 ? 27.938 -32.812 -26.406 1 97.31 725 ASN B N 1
ATOM 13179 C CA . ASN B 1 725 ? 27.141 -33.344 -25.312 1 97.31 725 ASN B CA 1
ATOM 13180 C C . ASN B 1 725 ? 26.625 -34.75 -25.641 1 97.31 725 ASN B C 1
ATOM 13182 O O . ASN B 1 725 ? 25.797 -35.281 -24.922 1 97.31 725 ASN B O 1
ATOM 13186 N N . GLN B 1 726 ? 26.984 -35.281 -26.734 1 96.69 726 GLN B N 1
ATOM 13187 C CA . GLN B 1 726 ? 26.656 -36.625 -27.141 1 96.69 726 GLN B CA 1
ATOM 13188 C C . GLN B 1 726 ? 25.141 -36.844 -27.156 1 96.69 726 GLN B C 1
ATOM 13190 O O . GLN B 1 726 ? 24.641 -37.844 -26.609 1 96.69 726 GLN B O 1
ATOM 13195 N N . GLY B 1 727 ? 24.469 -35.906 -27.656 1 96.81 727 GLY B N 1
ATOM 13196 C CA . GLY B 1 727 ? 23.031 -36.031 -27.875 1 96.81 727 GLY B CA 1
ATOM 13197 C C . GLY B 1 727 ? 22.203 -35.531 -26.703 1 96.81 727 GLY B C 1
ATOM 13198 O O . GLY B 1 727 ? 21.016 -35.844 -26.594 1 96.81 727 GLY B O 1
ATOM 13199 N N . HIS B 1 728 ? 22.812 -34.812 -25.766 1 97.88 728 HIS B N 1
ATOM 13200 C CA . HIS B 1 728 ? 22.109 -34.344 -24.578 1 97.88 728 HIS B CA 1
ATOM 13201 C C . HIS B 1 728 ? 22.094 -32.812 -24.5 1 97.88 728 HIS B C 1
ATOM 13203 O O . HIS B 1 728 ? 22.859 -32.156 -25.219 1 97.88 728 HIS B O 1
ATOM 13209 N N . LEU B 1 729 ? 21.203 -32.281 -23.688 1 97.44 729 LEU B N 1
ATOM 13210 C CA . LEU B 1 729 ? 21.203 -30.859 -23.406 1 97.44 729 LEU B CA 1
ATOM 13211 C C . LEU B 1 729 ? 22.219 -30.516 -22.328 1 97.44 729 LEU B C 1
ATOM 13213 O O . LEU B 1 729 ? 22.656 -31.375 -21.578 1 97.44 729 LEU B O 1
ATOM 13217 N N . SER B 1 730 ? 22.609 -29.25 -22.219 1 97.56 730 SER B N 1
ATOM 13218 C CA . SER B 1 730 ? 23.438 -28.688 -21.156 1 97.56 730 SER B CA 1
ATOM 13219 C C . SER B 1 730 ? 22.906 -27.328 -20.719 1 97.56 730 SER B C 1
ATOM 13221 O O . SER B 1 730 ? 23.688 -26.422 -20.406 1 97.56 730 SER B O 1
ATOM 13223 N N . THR B 1 731 ? 21.625 -27.125 -20.797 1 97.38 731 THR B N 1
ATOM 13224 C CA . THR B 1 731 ? 20.984 -25.891 -20.375 1 97.38 731 THR B CA 1
ATOM 13225 C C . THR B 1 731 ? 20.422 -26.047 -18.953 1 97.38 731 THR B C 1
ATOM 13227 O O . THR B 1 731 ? 20.125 -27.156 -18.516 1 97.38 731 THR B O 1
ATOM 13230 N N . GLY B 1 732 ? 20.359 -24.922 -18.219 1 96.94 732 GLY B N 1
ATOM 13231 C CA . GLY B 1 732 ? 19.594 -24.828 -16.984 1 96.94 732 GLY B CA 1
ATOM 13232 C C . GLY B 1 732 ? 18.172 -24.344 -17.203 1 96.94 732 GLY B C 1
ATOM 13233 O O . GLY B 1 732 ? 17.531 -24.703 -18.188 1 96.94 732 GLY B O 1
ATOM 13234 N N . LEU B 1 733 ? 17.719 -23.609 -16.266 1 97.38 733 LEU B N 1
ATOM 13235 C CA . LEU B 1 733 ? 16.328 -23.141 -16.234 1 97.38 733 LEU B CA 1
ATOM 13236 C C . LEU B 1 733 ? 16.047 -22.234 -17.422 1 97.38 733 LEU B C 1
ATOM 13238 O O . LEU B 1 733 ? 15.062 -22.438 -18.141 1 97.38 733 LEU B O 1
ATOM 13242 N N . ILE B 1 734 ? 16.875 -21.281 -17.672 1 98.19 734 ILE B N 1
ATOM 13243 C CA . ILE B 1 734 ? 16.625 -20.234 -18.656 1 98.19 734 ILE B CA 1
ATOM 13244 C C . ILE B 1 734 ? 16.703 -20.812 -20.062 1 98.19 734 ILE B C 1
ATOM 13246 O O . ILE B 1 734 ? 15.797 -20.609 -20.875 1 98.19 734 ILE B O 1
ATOM 13250 N N . GLY B 1 735 ? 17.75 -21.531 -20.328 1 98.38 735 GLY B N 1
ATOM 13251 C CA . GLY B 1 735 ? 17.906 -22.125 -21.656 1 98.38 735 GLY B CA 1
ATOM 13252 C C . GLY B 1 735 ? 16.797 -23.094 -22 1 98.38 735 GLY B C 1
ATOM 13253 O O . GLY B 1 735 ? 16.281 -23.094 -23.125 1 98.38 735 GLY B O 1
ATOM 13254 N N . THR B 1 736 ? 16.406 -23.891 -21.047 1 98.31 736 THR B N 1
ATOM 13255 C CA . THR B 1 736 ? 15.406 -24.938 -21.281 1 98.31 736 THR B CA 1
ATOM 13256 C C . THR B 1 736 ? 14.047 -24.312 -21.594 1 98.31 736 THR B C 1
ATOM 13258 O O . THR B 1 736 ? 13.234 -24.922 -22.281 1 98.31 736 THR B O 1
ATOM 13261 N N . GLN B 1 737 ? 13.812 -23.125 -21.234 1 98.31 737 GLN B N 1
ATOM 13262 C CA . GLN B 1 737 ? 12.555 -22.438 -21.469 1 98.31 737 GLN B CA 1
ATOM 13263 C C . GLN B 1 737 ? 12.398 -22.094 -22.953 1 98.31 737 GLN B C 1
ATOM 13265 O O . GLN B 1 737 ? 11.297 -21.766 -23.406 1 98.31 737 GLN B O 1
ATOM 13270 N N . TRP B 1 738 ? 13.469 -22.25 -23.734 1 98.5 738 TRP B N 1
ATOM 13271 C CA . TRP B 1 738 ? 13.43 -21.844 -25.141 1 98.5 738 TRP B CA 1
ATOM 13272 C C . TRP B 1 738 ? 13.945 -22.953 -26.047 1 98.5 738 TRP B C 1
ATOM 13274 O O . TRP B 1 738 ? 13.945 -22.812 -27.281 1 98.5 738 TRP B O 1
ATOM 13284 N N . LEU B 1 739 ? 14.32 -24.062 -25.531 1 98.62 739 LEU B N 1
ATOM 13285 C CA . LEU B 1 739 ? 15.148 -25.078 -26.188 1 98.62 739 LEU B CA 1
ATOM 13286 C C . LEU B 1 739 ? 14.336 -25.844 -27.219 1 98.62 739 LEU B C 1
ATOM 13288 O O . LEU B 1 739 ? 14.68 -25.859 -28.406 1 98.62 739 LEU B O 1
ATOM 13292 N N . MET B 1 740 ? 13.266 -26.484 -26.844 1 98.56 740 MET B N 1
ATOM 13293 C CA . MET B 1 740 ? 12.523 -27.406 -27.688 1 98.56 740 MET B CA 1
ATOM 13294 C C . MET B 1 740 ? 11.898 -26.672 -28.875 1 98.56 740 MET B C 1
ATOM 13296 O O . MET B 1 740 ? 11.977 -27.141 -30.016 1 98.56 740 MET B O 1
ATOM 13300 N N . ARG B 1 741 ? 11.375 -25.547 -28.641 1 98.06 741 ARG B N 1
ATOM 13301 C CA . ARG B 1 741 ? 10.727 -24.781 -29.688 1 98.06 741 ARG B CA 1
ATOM 13302 C C . ARG B 1 741 ? 11.75 -24.25 -30.688 1 98.06 741 ARG B C 1
ATOM 13304 O O . ARG B 1 741 ? 11.531 -24.312 -31.906 1 98.06 741 ARG B O 1
ATOM 13311 N N . THR B 1 742 ? 12.828 -23.75 -30.156 1 98.44 742 THR B N 1
ATOM 13312 C CA . THR B 1 742 ? 13.836 -23.188 -31.031 1 98.44 742 THR B CA 1
ATOM 13313 C C . THR B 1 742 ? 14.422 -24.25 -31.953 1 98.44 742 THR B C 1
ATOM 13315 O O . THR B 1 742 ? 14.586 -24.031 -33.156 1 98.44 742 THR B O 1
ATOM 13318 N N . LEU B 1 743 ? 14.742 -25.406 -31.406 1 98.38 743 LEU B N 1
ATOM 13319 C CA . LEU B 1 743 ? 15.227 -26.5 -32.25 1 98.38 743 LEU B CA 1
ATOM 13320 C C . LEU B 1 743 ? 14.234 -26.828 -33.344 1 98.38 743 LEU B C 1
ATOM 13322 O O . LEU B 1 743 ? 14.617 -27 -34.5 1 98.38 743 LEU B O 1
ATOM 13326 N N . SER B 1 744 ? 13 -26.906 -33.031 1 97.38 744 SER B N 1
ATOM 13327 C CA . SER B 1 744 ? 11.961 -27.266 -33.969 1 97.38 744 SER B CA 1
ATOM 13328 C C . SER B 1 744 ? 11.75 -26.156 -35 1 97.38 744 SER B C 1
ATOM 13330 O O . SER B 1 744 ? 11.539 -26.422 -36.188 1 97.38 744 SER B O 1
ATOM 13332 N N . ASP B 1 745 ? 11.797 -24.938 -34.594 1 96.44 745 ASP B N 1
ATOM 13333 C CA . ASP B 1 745 ? 11.609 -23.797 -35.469 1 96.44 745 ASP B CA 1
ATOM 13334 C C . ASP B 1 745 ? 12.734 -23.719 -36.5 1 96.44 745 ASP B C 1
ATOM 13336 O O . ASP B 1 745 ? 12.531 -23.219 -37.625 1 96.44 745 ASP B O 1
ATOM 13340 N N . PHE B 1 746 ? 13.852 -24.172 -36.156 1 97.19 746 PHE B N 1
ATOM 13341 C CA . PHE B 1 746 ? 14.984 -24.156 -37.062 1 97.19 746 PHE B CA 1
ATOM 13342 C C . PHE B 1 746 ? 15.141 -25.484 -37.781 1 97.19 746 PHE B C 1
ATOM 13344 O O . PHE B 1 746 ? 16.203 -25.797 -38.312 1 97.19 746 PHE B O 1
ATOM 13351 N N . GLY B 1 747 ? 14.148 -26.359 -37.719 1 94.5 747 GLY B N 1
ATOM 13352 C CA . GLY B 1 747 ? 14.039 -27.531 -38.562 1 94.5 747 GLY B CA 1
ATOM 13353 C C . GLY B 1 747 ? 14.594 -28.797 -37.938 1 94.5 747 GLY B C 1
ATOM 13354 O O . GLY B 1 747 ? 14.766 -29.812 -38.625 1 94.5 747 GLY B O 1
ATOM 13355 N N . ARG B 1 748 ? 14.898 -28.766 -36.719 1 96.94 748 ARG B N 1
ATOM 13356 C CA . ARG B 1 748 ? 15.469 -29.938 -36.062 1 96.94 748 ARG B CA 1
ATOM 13357 C C . ARG B 1 748 ? 14.523 -30.484 -35 1 96.94 748 ARG B C 1
ATOM 13359 O O . ARG B 1 748 ? 14.945 -30.719 -33.875 1 96.94 748 ARG B O 1
ATOM 13366 N N . ALA B 1 749 ? 13.312 -30.75 -35.344 1 96.44 749 ALA B N 1
ATOM 13367 C CA . ALA B 1 749 ? 12.344 -31.391 -34.469 1 96.44 749 ALA B CA 1
ATOM 13368 C C . ALA B 1 749 ? 12.805 -32.812 -34.094 1 96.44 749 ALA B C 1
ATOM 13370 O O . ALA B 1 749 ? 12.461 -33.312 -33 1 96.44 749 ALA B O 1
ATOM 13371 N N . ASP B 1 750 ? 13.586 -33.438 -34.906 1 96.12 750 ASP B N 1
ATOM 13372 C CA . ASP B 1 750 ? 14.156 -34.75 -34.594 1 96.12 750 ASP B CA 1
ATOM 13373 C C . ASP B 1 750 ? 15.07 -34.688 -33.375 1 96.12 750 ASP B C 1
ATOM 13375 O O . ASP B 1 750 ? 15.047 -35.594 -32.531 1 96.12 750 ASP B O 1
ATOM 13379 N N . LEU B 1 751 ? 15.836 -33.625 -33.375 1 97.25 751 LEU B N 1
ATOM 13380 C CA . LEU B 1 751 ? 16.734 -33.438 -32.219 1 97.25 751 LEU B CA 1
ATOM 13381 C C . LEU B 1 751 ? 15.938 -33.125 -30.953 1 97.25 751 LEU B C 1
ATOM 13383 O O . LEU B 1 751 ? 16.297 -33.594 -29.875 1 97.25 751 LEU B O 1
ATOM 13387 N N . ALA B 1 752 ? 14.898 -32.344 -31.062 1 98.31 752 ALA B N 1
ATOM 13388 C CA . ALA B 1 752 ? 14.016 -32.094 -29.938 1 98.31 752 ALA B CA 1
ATOM 13389 C C . ALA B 1 752 ? 13.422 -33.406 -29.406 1 98.31 752 ALA B C 1
ATOM 13391 O O . ALA B 1 752 ? 13.398 -33.625 -28.188 1 98.31 752 ALA B O 1
ATOM 13392 N N . LEU B 1 753 ? 12.953 -34.25 -30.297 1 98.25 753 LEU B N 1
ATOM 13393 C CA . LEU B 1 753 ? 12.398 -35.531 -29.891 1 98.25 753 LEU B CA 1
ATOM 13394 C C . LEU B 1 753 ? 13.445 -36.375 -29.203 1 98.25 753 LEU B C 1
ATOM 13396 O O . LEU B 1 753 ? 13.156 -37.062 -28.203 1 98.25 753 LEU B O 1
ATOM 13400 N N . GLN B 1 754 ? 14.617 -36.344 -29.734 1 97.88 754 GLN B N 1
ATOM 13401 C CA . GLN B 1 754 ? 15.695 -37.094 -29.109 1 97.88 754 GLN B CA 1
ATOM 13402 C C . GLN B 1 754 ? 15.914 -36.656 -27.672 1 97.88 754 GLN B C 1
ATOM 13404 O O . GLN B 1 754 ? 15.984 -37.469 -26.75 1 97.88 754 GLN B O 1
ATOM 13409 N N . LEU B 1 755 ? 16.031 -35.375 -27.516 1 98.25 755 LEU B N 1
ATOM 13410 C CA . LEU B 1 755 ? 16.234 -34.844 -26.172 1 98.25 755 LEU B CA 1
ATOM 13411 C C . LEU B 1 755 ? 15.078 -35.219 -25.25 1 98.25 755 LEU B C 1
ATOM 13413 O O . LEU B 1 755 ? 15.297 -35.562 -24.078 1 98.25 755 LEU B O 1
ATOM 13417 N N . ALA B 1 756 ? 13.883 -35.25 -25.734 1 98.44 756 ALA B N 1
ATOM 13418 C CA . ALA B 1 756 ? 12.68 -35.5 -24.953 1 98.44 756 ALA B CA 1
ATOM 13419 C C . ALA B 1 756 ? 12.594 -37 -24.594 1 98.44 756 ALA B C 1
ATOM 13421 O O . ALA B 1 756 ? 11.914 -37.375 -23.625 1 98.44 756 ALA B O 1
ATOM 13422 N N . THR B 1 757 ? 13.32 -37.875 -25.297 1 97.88 757 THR B N 1
ATOM 13423 C CA . THR B 1 757 ? 13.141 -39.312 -25.094 1 97.88 757 THR B CA 1
ATOM 13424 C C . THR B 1 757 ? 14.414 -39.938 -24.562 1 97.88 757 THR B C 1
ATOM 13426 O O . THR B 1 757 ? 14.438 -41.125 -24.266 1 97.88 757 THR B O 1
ATOM 13429 N N . ASN B 1 758 ? 15.453 -39.094 -24.453 1 97.88 758 ASN B N 1
ATOM 13430 C CA . ASN B 1 758 ? 16.688 -39.625 -23.859 1 97.88 758 ASN B CA 1
ATOM 13431 C C . ASN B 1 758 ? 16.406 -40.281 -22.516 1 97.88 758 ASN B C 1
ATOM 13433 O O . ASN B 1 758 ? 15.516 -39.844 -21.781 1 97.88 758 ASN B O 1
ATOM 13437 N N . THR B 1 759 ? 17.219 -41.281 -22.219 1 97.88 759 THR B N 1
ATOM 13438 C CA . THR B 1 759 ? 17.062 -41.938 -20.938 1 97.88 759 THR B CA 1
ATOM 13439 C C . THR B 1 759 ? 18.344 -41.844 -20.109 1 97.88 759 THR B C 1
ATOM 13441 O O . THR B 1 759 ? 18.344 -42.188 -18.922 1 97.88 759 THR B O 1
ATOM 13444 N N . SER B 1 760 ? 19.391 -41.406 -20.766 1 97.56 760 SER B N 1
ATOM 13445 C CA . SER B 1 760 ? 20.656 -41.188 -20.047 1 97.56 760 SER B CA 1
ATOM 13446 C C . SER B 1 760 ? 20.766 -39.75 -19.547 1 97.56 760 SER B C 1
ATOM 13448 O O . SER B 1 760 ? 19.969 -38.906 -19.922 1 97.56 760 SER B O 1
ATOM 13450 N N . TYR B 1 761 ? 21.766 -39.5 -18.672 1 97.25 761 TYR B N 1
ATOM 13451 C CA . TYR B 1 761 ? 21.969 -38.219 -18.047 1 97.25 761 TYR B CA 1
ATOM 13452 C C . TYR B 1 761 ? 22.656 -37.25 -18.984 1 97.25 761 TYR B C 1
ATOM 13454 O O . TYR B 1 761 ? 23.594 -37.625 -19.703 1 97.25 761 TYR B O 1
ATOM 13462 N N . PRO B 1 762 ? 22.203 -36.062 -18.922 1 97.38 762 PRO B N 1
ATOM 13463 C CA . PRO B 1 762 ? 21.016 -35.5 -18.297 1 97.38 762 PRO B CA 1
ATOM 13464 C C . PRO B 1 762 ? 19.781 -35.562 -19.203 1 97.38 762 PRO B C 1
ATOM 13466 O O . PRO B 1 762 ? 19.891 -35.25 -20.406 1 97.38 762 PRO B O 1
ATOM 13469 N N . SER B 1 763 ? 18.672 -35.938 -18.672 1 98.06 763 SER B N 1
ATOM 13470 C CA . SER B 1 763 ? 17.422 -35.938 -19.422 1 98.06 763 SER B CA 1
ATOM 13471 C C . SER B 1 763 ? 16.219 -36.156 -18.5 1 98.06 763 SER B C 1
ATOM 13473 O O . SER B 1 763 ? 16.375 -36.562 -17.344 1 98.06 763 SER B O 1
ATOM 13475 N N . TRP B 1 764 ? 15.086 -35.844 -18.953 1 98.5 764 TRP B N 1
ATOM 13476 C CA . TRP B 1 764 ? 13.867 -36.156 -18.219 1 98.5 764 TRP B CA 1
ATOM 13477 C C . TRP B 1 764 ? 13.688 -37.656 -18.078 1 98.5 764 TRP B C 1
ATOM 13479 O O . TRP B 1 764 ? 13.234 -38.156 -17.031 1 98.5 764 TRP B O 1
ATOM 13489 N N . GLY B 1 765 ? 13.984 -38.375 -19.109 1 98.44 765 GLY B N 1
ATOM 13490 C CA . GLY B 1 765 ? 13.906 -39.812 -19.062 1 98.44 765 GLY B CA 1
ATOM 13491 C C . GLY B 1 765 ? 14.828 -40.438 -18.016 1 98.44 765 GLY B C 1
ATOM 13492 O O . GLY B 1 765 ? 14.508 -41.469 -17.422 1 98.44 765 GLY B O 1
ATOM 13493 N N . TYR B 1 766 ? 15.977 -39.781 -17.828 1 98.19 766 TYR B N 1
ATOM 13494 C CA . TYR B 1 766 ? 16.859 -40.219 -16.766 1 98.19 766 TYR B CA 1
ATOM 13495 C C . TYR B 1 766 ? 16.156 -40.188 -15.414 1 98.19 766 TYR B C 1
ATOM 13497 O O . TYR B 1 766 ? 16.297 -41.094 -14.602 1 98.19 766 TYR B O 1
ATOM 13505 N N . MET B 1 767 ? 15.414 -39.156 -15.148 1 97.88 767 MET B N 1
ATOM 13506 C CA . MET B 1 767 ? 14.633 -39.062 -13.922 1 97.88 767 MET B CA 1
ATOM 13507 C C . MET B 1 767 ? 13.672 -40.219 -13.797 1 97.88 767 MET B C 1
ATOM 13509 O O . MET B 1 767 ? 13.609 -40.875 -12.742 1 97.88 767 MET B O 1
ATOM 13513 N N . VAL B 1 768 ? 12.977 -40.5 -14.859 1 98.06 768 VAL B N 1
ATOM 13514 C CA . VAL B 1 768 ? 11.977 -41.562 -14.875 1 98.06 768 VAL B CA 1
ATOM 13515 C C . VAL B 1 768 ? 12.648 -42.906 -14.609 1 98.06 768 VAL B C 1
ATOM 13517 O O . VAL B 1 768 ? 12.172 -43.688 -13.789 1 98.06 768 VAL B O 1
ATOM 13520 N N . GLU B 1 769 ? 13.75 -43.125 -15.297 1 97.62 769 GLU B N 1
ATOM 13521 C CA . GLU B 1 769 ? 14.469 -44.375 -15.156 1 97.62 769 GLU B CA 1
ATOM 13522 C C . GLU B 1 769 ? 14.992 -44.562 -13.734 1 97.62 769 GLU B C 1
ATOM 13524 O O . GLU B 1 769 ? 15.266 -45.688 -13.312 1 97.62 769 GLU B O 1
ATOM 13529 N N . ASN B 1 770 ? 15.094 -43.469 -13.109 1 96.62 770 ASN B N 1
ATOM 13530 C CA . ASN B 1 770 ? 15.586 -43.531 -11.742 1 96.62 770 ASN B CA 1
ATOM 13531 C C . ASN B 1 770 ? 14.453 -43.375 -10.727 1 96.62 770 ASN B C 1
ATOM 13533 O O . ASN B 1 770 ? 14.672 -42.844 -9.633 1 96.62 770 ASN B O 1
ATOM 13537 N N . GLY B 1 771 ? 13.273 -43.625 -11.109 1 95.44 771 GLY B N 1
ATOM 13538 C CA . GLY B 1 771 ? 12.164 -43.812 -10.188 1 95.44 771 GLY B CA 1
ATOM 13539 C C . GLY B 1 771 ? 11.336 -42.562 -9.977 1 95.44 771 GLY B C 1
ATOM 13540 O O . GLY B 1 771 ? 10.406 -42.562 -9.164 1 95.44 771 GLY B O 1
ATOM 13541 N N . ALA B 1 772 ? 11.617 -41.5 -10.688 1 97.38 772 ALA B N 1
ATOM 13542 C CA . ALA B 1 772 ? 10.875 -40.281 -10.508 1 97.38 772 ALA B CA 1
ATOM 13543 C C . ALA B 1 772 ? 9.414 -40.438 -10.938 1 97.38 772 ALA B C 1
ATOM 13545 O O . ALA B 1 772 ? 9.133 -41.031 -11.984 1 97.38 772 ALA B O 1
ATOM 13546 N N . SER B 1 773 ? 8.484 -39.969 -10.125 1 97.75 773 SER B N 1
ATOM 13547 C CA . SER B 1 773 ? 7.074 -39.906 -10.484 1 97.75 773 SER B CA 1
ATOM 13548 C C . SER B 1 773 ? 6.594 -38.469 -10.625 1 97.75 773 SER B C 1
ATOM 13550 O O . SER B 1 773 ? 5.398 -38.219 -10.797 1 97.75 773 SER B O 1
ATOM 13552 N N . THR B 1 774 ? 7.43 -37.531 -10.438 1 98.31 774 THR B N 1
ATOM 13553 C CA . THR B 1 774 ? 7.328 -36.125 -10.742 1 98.31 774 THR B CA 1
ATOM 13554 C C . THR B 1 774 ? 8.625 -35.594 -11.359 1 98.31 774 THR B C 1
ATOM 13556 O O . THR B 1 774 ? 9.5 -36.406 -11.719 1 98.31 774 THR B O 1
ATOM 13559 N N . ILE B 1 775 ? 8.742 -34.281 -11.539 1 98.06 775 ILE B N 1
ATOM 13560 C CA . ILE B 1 775 ? 9.945 -33.688 -12.102 1 98.06 775 ILE B CA 1
ATOM 13561 C C . ILE B 1 775 ? 10.859 -33.219 -10.977 1 98.06 775 ILE B C 1
ATOM 13563 O O . ILE B 1 775 ? 10.398 -32.562 -10.023 1 98.06 775 ILE B O 1
ATOM 13567 N N . TRP B 1 776 ? 12.164 -33.531 -11.117 1 97.69 776 TRP B N 1
ATOM 13568 C CA . TRP B 1 776 ? 13.141 -33.156 -10.094 1 97.69 776 TRP B CA 1
ATOM 13569 C C . TRP B 1 776 ? 13.555 -31.703 -10.227 1 97.69 776 TRP B C 1
ATOM 13571 O O . TRP B 1 776 ? 13.375 -31.094 -11.289 1 97.69 776 TRP B O 1
ATOM 13581 N N . GLU B 1 777 ? 14.148 -31.141 -9.172 1 97.19 777 GLU B N 1
ATOM 13582 C CA . GLU B 1 777 ? 14.727 -29.797 -9.148 1 97.19 777 GLU B CA 1
ATOM 13583 C C . GLU B 1 777 ? 16.016 -29.75 -9.961 1 97.19 777 GLU B C 1
ATOM 13585 O O . GLU B 1 777 ? 16.344 -28.719 -10.555 1 97.19 777 GLU B O 1
ATOM 13590 N N . LEU B 1 778 ? 16.672 -30.859 -9.922 1 97.5 778 LEU B N 1
ATOM 13591 C CA . LEU B 1 778 ? 17.969 -30.969 -10.586 1 97.5 778 LEU B CA 1
ATOM 13592 C C . LEU B 1 778 ? 17.984 -32.156 -11.562 1 97.5 778 LEU B C 1
ATOM 13594 O O . LEU B 1 778 ? 17.391 -33.188 -11.289 1 97.5 778 LEU B O 1
ATOM 13598 N N . TRP B 1 779 ? 18.75 -31.984 -12.633 1 96.56 779 TRP B N 1
ATOM 13599 C CA . TRP B 1 779 ? 18.906 -33.062 -13.602 1 96.56 779 TRP B CA 1
ATOM 13600 C C . TRP B 1 779 ? 19.516 -34.312 -12.953 1 96.56 779 TRP B C 1
ATOM 13602 O O . TRP B 1 779 ? 19.219 -35.438 -13.352 1 96.56 779 TRP B O 1
ATOM 13612 N N . HIS B 1 780 ? 20.344 -34.062 -11.945 1 95.38 780 HIS B N 1
ATOM 13613 C CA . HIS B 1 780 ? 21.047 -35.125 -11.227 1 95.38 780 HIS B CA 1
ATOM 13614 C C . HIS B 1 780 ? 20.531 -35.25 -9.789 1 95.38 780 HIS B C 1
ATOM 13616 O O . HIS B 1 780 ? 21.328 -35.469 -8.867 1 95.38 780 HIS B O 1
ATOM 13622 N N . GLY B 1 781 ? 19.312 -35.062 -9.578 1 94.19 781 GLY B N 1
ATOM 13623 C CA . GLY B 1 781 ? 18.703 -34.969 -8.266 1 94.19 781 GLY B CA 1
ATOM 13624 C C . GLY B 1 781 ? 18.922 -36.219 -7.422 1 94.19 781 GLY B C 1
ATOM 13625 O O . GLY B 1 781 ? 18.859 -36.156 -6.191 1 94.19 781 GLY B O 1
ATOM 13626 N N . ASN B 1 782 ? 19.203 -37.312 -7.984 1 93.19 782 ASN B N 1
ATOM 13627 C CA . ASN B 1 782 ? 19.375 -38.562 -7.238 1 93.19 782 ASN B CA 1
ATOM 13628 C C . ASN B 1 782 ? 20.734 -38.656 -6.574 1 93.19 782 ASN B C 1
ATOM 13630 O O . ASN B 1 782 ? 20.953 -39.469 -5.68 1 93.19 782 ASN B O 1
ATOM 13634 N N . VAL B 1 783 ? 21.703 -37.688 -7.035 1 93.56 783 VAL B N 1
ATOM 13635 C CA . VAL B 1 783 ? 23.047 -37.875 -6.496 1 93.56 783 VAL B CA 1
ATOM 13636 C C . VAL B 1 783 ? 23.547 -36.531 -5.93 1 93.56 783 VAL B C 1
ATOM 13638 O O . VAL B 1 783 ? 24.531 -36.5 -5.203 1 93.56 783 VAL B O 1
ATOM 13641 N N . ALA B 1 784 ? 22.875 -35.469 -6.184 1 93.94 784 ALA B N 1
ATOM 13642 C CA . ALA B 1 784 ? 23.312 -34.125 -5.766 1 93.94 784 ALA B CA 1
ATOM 13643 C C . ALA B 1 784 ? 23.266 -34 -4.246 1 93.94 784 ALA B C 1
ATOM 13645 O O . ALA B 1 784 ? 22.641 -34.812 -3.561 1 93.94 784 ALA B O 1
ATOM 13646 N N . LYS B 1 785 ? 23.922 -32.875 -3.799 1 93.38 785 LYS B N 1
ATOM 13647 C CA . LYS B 1 785 ? 23.828 -32.562 -2.381 1 93.38 785 LYS B CA 1
ATOM 13648 C C . LYS B 1 785 ? 22.375 -32.25 -1.981 1 93.38 785 LYS B C 1
ATOM 13650 O O . LYS B 1 785 ? 21.609 -31.688 -2.764 1 93.38 785 LYS B O 1
ATOM 13655 N N . ALA B 1 786 ? 22.094 -32.531 -0.739 1 90.88 786 ALA B N 1
ATOM 13656 C CA . ALA B 1 786 ? 20.719 -32.531 -0.256 1 90.88 786 ALA B CA 1
ATOM 13657 C C . ALA B 1 786 ? 20.203 -31.094 -0.114 1 90.88 786 ALA B C 1
ATOM 13659 O O . ALA B 1 786 ? 19 -30.844 -0.209 1 90.88 786 ALA B O 1
ATOM 13660 N N . SER B 1 787 ? 20.984 -30.172 0.07 1 88.62 787 SER B N 1
ATOM 13661 C CA . SER B 1 787 ? 20.578 -28.828 0.506 1 88.62 787 SER B CA 1
ATOM 13662 C C . SER B 1 787 ? 19.656 -28.172 -0.509 1 88.62 787 SER B C 1
ATOM 13664 O O . SER B 1 787 ? 18.781 -27.391 -0.139 1 88.62 787 SER B O 1
ATOM 13666 N N . MET B 1 788 ? 19.828 -28.375 -1.741 1 90.75 788 MET B N 1
ATOM 13667 C CA . MET B 1 788 ? 18.969 -27.875 -2.812 1 90.75 788 MET B CA 1
ATOM 13668 C C . MET B 1 788 ? 18.578 -29 -3.764 1 90.75 788 MET B C 1
ATOM 13670 O O . MET B 1 788 ? 19.094 -29.078 -4.879 1 90.75 788 MET B O 1
ATOM 13674 N N . ASN B 1 789 ? 17.656 -29.734 -3.275 1 93.44 789 ASN B N 1
ATOM 13675 C CA . ASN B 1 789 ? 17.328 -30.969 -3.998 1 93.44 789 ASN B CA 1
ATOM 13676 C C . ASN B 1 789 ? 15.906 -31.438 -3.689 1 93.44 789 ASN B C 1
ATOM 13678 O O . ASN B 1 789 ? 15.68 -32.188 -2.73 1 93.44 789 ASN B O 1
ATOM 13682 N N . SER B 1 790 ? 14.992 -31.094 -4.523 1 95.94 790 SER B N 1
ATOM 13683 C CA . SER B 1 790 ? 13.594 -31.516 -4.449 1 95.94 790 SER B CA 1
ATOM 13684 C C . SER B 1 790 ? 13.266 -32.531 -5.535 1 95.94 790 SER B C 1
ATOM 13686 O O . SER B 1 790 ? 13.727 -32.406 -6.672 1 95.94 790 SER B O 1
ATOM 13688 N N . GLN B 1 791 ? 12.492 -33.5 -5.16 1 97.25 791 GLN B N 1
ATOM 13689 C CA . GLN B 1 791 ? 12.055 -34.5 -6.141 1 97.25 791 GLN B CA 1
ATOM 13690 C C . GLN B 1 791 ? 10.68 -34.125 -6.703 1 97.25 791 GLN B C 1
ATOM 13692 O O . GLN B 1 791 ? 10.039 -34.969 -7.359 1 97.25 791 GLN B O 1
ATOM 13697 N N . ASN B 1 792 ? 10.195 -33.031 -6.41 1 98.25 792 ASN B N 1
ATOM 13698 C CA . ASN B 1 792 ? 8.977 -32.469 -6.973 1 98.25 792 ASN B CA 1
ATOM 13699 C C . ASN B 1 792 ? 9.117 -30.984 -7.242 1 98.25 792 ASN B C 1
ATOM 13701 O O . ASN B 1 792 ? 8.852 -30.156 -6.359 1 98.25 792 ASN B O 1
ATOM 13705 N N . HIS B 1 793 ? 9.484 -30.719 -8.438 1 96.94 793 HIS B N 1
ATOM 13706 C CA . HIS B 1 793 ? 9.758 -29.375 -8.922 1 96.94 793 HIS B CA 1
ATOM 13707 C C . HIS B 1 793 ? 9.336 -29.219 -10.383 1 96.94 793 HIS B C 1
ATOM 13709 O O . HIS B 1 793 ? 9.211 -30.203 -11.109 1 96.94 793 HIS B O 1
ATOM 13715 N N . THR B 1 794 ? 9.039 -28 -10.812 1 95.62 794 THR B N 1
ATOM 13716 C CA . THR B 1 794 ? 8.492 -27.906 -12.156 1 95.62 794 THR B CA 1
ATOM 13717 C C . THR B 1 794 ? 9.391 -27.047 -13.047 1 95.62 794 THR B C 1
ATOM 13719 O O . THR B 1 794 ? 9.188 -26.984 -14.266 1 95.62 794 THR B O 1
ATOM 13722 N N . MET B 1 795 ? 10.391 -26.453 -12.5 1 95.88 795 MET B N 1
ATOM 13723 C CA . MET B 1 795 ? 11.117 -25.406 -13.211 1 95.88 795 MET B CA 1
ATOM 13724 C C . MET B 1 795 ? 11.844 -25.984 -14.422 1 95.88 795 MET B C 1
ATOM 13726 O O . MET B 1 795 ? 11.953 -25.328 -15.461 1 95.88 795 MET B O 1
ATOM 13730 N N . LEU B 1 796 ? 12.281 -27.234 -14.43 1 96.81 796 LEU B N 1
ATOM 13731 C CA . LEU B 1 796 ? 13.109 -27.797 -15.492 1 96.81 796 LEU B CA 1
ATOM 13732 C C . LEU B 1 796 ? 12.25 -28.312 -16.641 1 96.81 796 LEU B C 1
ATOM 13734 O O . LEU B 1 796 ? 12.773 -28.781 -17.656 1 96.81 796 LEU B O 1
ATOM 13738 N N . LEU B 1 797 ? 10.945 -28.203 -16.5 1 97.81 797 LEU B N 1
ATOM 13739 C CA . LEU B 1 797 ? 10.086 -28.516 -17.641 1 97.81 797 LEU B CA 1
ATOM 13740 C C . LEU B 1 797 ? 10.336 -27.531 -18.781 1 97.81 797 LEU B C 1
ATOM 13742 O O . LEU B 1 797 ? 10.117 -27.875 -19.953 1 97.81 797 LEU B O 1
ATOM 13746 N N . GLY B 1 798 ? 10.75 -26.344 -18.438 1 97.62 798 GLY B N 1
ATOM 13747 C CA . GLY B 1 798 ? 10.992 -25.344 -19.469 1 97.62 798 GLY B CA 1
ATOM 13748 C C . GLY B 1 798 ? 9.836 -25.203 -20.438 1 97.62 798 GLY B C 1
ATOM 13749 O O . GLY B 1 798 ? 8.695 -24.969 -20.031 1 97.62 798 GLY B O 1
ATOM 13750 N N . ASP B 1 799 ? 10.164 -25.422 -21.734 1 98.12 799 ASP B N 1
ATOM 13751 C CA . ASP B 1 799 ? 9.109 -25.266 -22.734 1 98.12 799 ASP B CA 1
ATOM 13752 C C . ASP B 1 799 ? 8.656 -26.625 -23.266 1 98.12 799 ASP B C 1
ATOM 13754 O O . ASP B 1 799 ? 8.094 -26.719 -24.359 1 98.12 799 ASP B O 1
ATOM 13758 N N . LEU B 1 800 ? 8.914 -27.703 -22.5 1 98.69 800 LEU B N 1
ATOM 13759 C CA . LEU B 1 800 ? 8.602 -29.047 -22.953 1 98.69 800 LEU B CA 1
ATOM 13760 C C . LEU B 1 800 ? 7.102 -29.234 -23.141 1 98.69 800 LEU B C 1
ATOM 13762 O O . LEU B 1 800 ? 6.648 -29.734 -24.156 1 98.69 800 LEU B O 1
ATOM 13766 N N . MET B 1 801 ? 6.332 -28.859 -22.125 1 98.5 801 MET B N 1
ATOM 13767 C CA . MET B 1 801 ? 4.887 -29.031 -22.25 1 98.5 801 MET B CA 1
ATOM 13768 C C . MET B 1 801 ? 4.332 -28.188 -23.391 1 98.5 801 MET B C 1
ATOM 13770 O O . MET B 1 801 ? 3.406 -28.609 -24.078 1 98.5 801 MET B O 1
ATOM 13774 N N . LEU B 1 802 ? 4.867 -27.062 -23.547 1 98.12 802 LEU B N 1
ATOM 13775 C CA . LEU B 1 802 ? 4.473 -26.219 -24.672 1 98.12 802 LEU B CA 1
ATOM 13776 C C . LEU B 1 802 ? 4.781 -26.906 -26 1 98.12 802 LEU B C 1
ATOM 13778 O O . LEU B 1 802 ? 3.973 -26.859 -26.938 1 98.12 802 LEU B O 1
ATOM 13782 N N . TRP B 1 803 ? 5.918 -27.516 -26.094 1 98.62 803 TRP B N 1
ATOM 13783 C CA . TRP B 1 803 ? 6.332 -28.219 -27.297 1 98.62 803 TRP B CA 1
ATOM 13784 C C . TRP B 1 803 ? 5.406 -29.391 -27.578 1 98.62 803 TRP B C 1
ATOM 13786 O O . TRP B 1 803 ? 5.078 -29.672 -28.734 1 98.62 803 TRP B O 1
ATOM 13796 N N . TYR B 1 804 ? 4.926 -30.094 -26.516 1 98.69 804 TYR B N 1
ATOM 13797 C CA . TYR B 1 804 ? 3.969 -31.188 -26.672 1 98.69 804 TYR B CA 1
ATOM 13798 C C . TYR B 1 804 ? 2.715 -30.703 -27.391 1 98.69 804 TYR B C 1
ATOM 13800 O O . TYR B 1 804 ? 2.266 -31.344 -28.359 1 98.69 804 TYR B O 1
ATOM 13808 N N . TYR B 1 805 ? 2.244 -29.609 -27.062 1 98.62 805 TYR B N 1
ATOM 13809 C CA . TYR B 1 805 ? 0.947 -29.172 -27.562 1 98.62 805 TYR B CA 1
ATOM 13810 C C . TYR B 1 805 ? 1.102 -28.359 -28.844 1 98.62 805 TYR B C 1
ATOM 13812 O O . TYR B 1 805 ? 0.404 -28.625 -29.828 1 98.62 805 TYR B O 1
ATOM 13820 N N . GLU B 1 806 ? 2.027 -27.453 -28.906 1 98.19 806 GLU B N 1
ATOM 13821 C CA . GLU B 1 806 ? 2.107 -26.531 -30.031 1 98.19 806 GLU B CA 1
ATOM 13822 C C . GLU B 1 806 ? 2.877 -27.141 -31.188 1 98.19 806 GLU B C 1
ATOM 13824 O O . GLU B 1 806 ? 2.77 -26.672 -32.344 1 98.19 806 GLU B O 1
ATOM 13829 N N . TYR B 1 807 ? 3.684 -28.203 -30.969 1 97.94 807 TYR B N 1
ATOM 13830 C CA . TYR B 1 807 ? 4.504 -28.75 -32.031 1 97.94 807 TYR B CA 1
ATOM 13831 C C . TYR B 1 807 ? 4.094 -30.172 -32.344 1 97.94 807 TYR B C 1
ATOM 13833 O O . TYR B 1 807 ? 3.646 -30.469 -33.469 1 97.94 807 TYR B O 1
ATOM 13841 N N . LEU B 1 808 ? 4.082 -31.031 -31.328 1 97.94 808 LEU B N 1
ATOM 13842 C CA . LEU B 1 808 ? 3.639 -32.375 -31.609 1 97.94 808 LEU B CA 1
ATOM 13843 C C . LEU B 1 808 ? 2.143 -32.438 -31.906 1 97.94 808 LEU B C 1
ATOM 13845 O O . LEU B 1 808 ? 1.695 -33.156 -32.781 1 97.94 808 LEU B O 1
ATOM 13849 N N . GLY B 1 809 ? 1.372 -31.688 -31.156 1 97.88 809 GLY B N 1
ATOM 13850 C CA . GLY B 1 809 ? -0.049 -31.547 -31.438 1 97.88 809 GLY B CA 1
ATOM 13851 C C . GLY B 1 809 ? -0.352 -30.516 -32.5 1 97.88 809 GLY B C 1
ATOM 13852 O O . GLY B 1 809 ? -1.394 -30.594 -33.156 1 97.88 809 GLY B O 1
ATOM 13853 N N . GLY B 1 810 ? 0.469 -29.516 -32.594 1 97.75 810 GLY B N 1
ATOM 13854 C CA . GLY B 1 810 ? 0.341 -28.453 -33.594 1 97.75 810 GLY B CA 1
ATOM 13855 C C . GLY B 1 810 ? -0.736 -27.453 -33.25 1 97.75 810 GLY B C 1
ATOM 13856 O O . GLY B 1 810 ? -1.199 -26.703 -34.125 1 97.75 810 GLY B O 1
ATOM 13857 N N . ILE B 1 811 ? -1.211 -27.359 -32.062 1 98.19 811 ILE B N 1
ATOM 13858 C CA . ILE B 1 811 ? -2.309 -26.5 -31.641 1 98.19 811 ILE B CA 1
ATOM 13859 C C . ILE B 1 811 ? -1.753 -25.172 -31.141 1 98.19 811 ILE B C 1
ATOM 13861 O O . ILE B 1 811 ? -1.21 -25.094 -30.047 1 98.19 811 ILE B O 1
ATOM 13865 N N . LYS B 1 812 ? -1.886 -24.109 -31.859 1 96.12 812 LYS B N 1
ATOM 13866 C CA . LYS B 1 812 ? -1.375 -22.797 -31.484 1 96.12 812 LYS B CA 1
ATOM 13867 C C . LYS B 1 812 ? -2.406 -21.703 -31.766 1 96.12 812 LYS B C 1
ATOM 13869 O O . LYS B 1 812 ? -3.09 -21.734 -32.781 1 96.12 812 LYS B O 1
ATOM 13874 N N . ALA B 1 813 ? -2.449 -20.797 -30.828 1 91.94 813 ALA B N 1
ATOM 13875 C CA . ALA B 1 813 ? -3.295 -19.641 -31.094 1 91.94 813 ALA B CA 1
ATOM 13876 C C . ALA B 1 813 ? -2.84 -18.906 -32.375 1 91.94 813 ALA B C 1
ATOM 13878 O O . ALA B 1 813 ? -1.641 -18.828 -32.625 1 91.94 813 ALA B O 1
ATOM 13879 N N . GLY B 1 814 ? -3.736 -18.406 -33.062 1 88 814 GLY B N 1
ATOM 13880 C CA . GLY B 1 814 ? -3.422 -17.656 -34.281 1 88 814 GLY B CA 1
ATOM 13881 C C . GLY B 1 814 ? -2.947 -16.25 -34.031 1 88 814 GLY B C 1
ATOM 13882 O O . GLY B 1 814 ? -2.59 -15.906 -32.906 1 88 814 GLY B O 1
ATOM 13883 N N . GLU B 1 815 ? -2.889 -15.516 -35.094 1 85.25 815 GLU B N 1
ATOM 13884 C CA . GLU B 1 815 ? -2.512 -14.109 -35 1 85.25 815 GLU B CA 1
ATOM 13885 C C . GLU B 1 815 ? -3.471 -13.352 -34.062 1 85.25 815 GLU B C 1
ATOM 13887 O O . GLU B 1 815 ? -3.047 -12.484 -33.312 1 85.25 815 GLU B O 1
ATOM 13892 N N . ASN B 1 816 ? -4.621 -13.75 -34.25 1 88.44 816 ASN B N 1
ATOM 13893 C CA . ASN B 1 816 ? -5.594 -13.234 -33.281 1 88.44 816 ASN B CA 1
ATOM 13894 C C . ASN B 1 816 ? -5.68 -14.133 -32.031 1 88.44 816 ASN B C 1
ATOM 13896 O O . ASN B 1 816 ? -5.918 -15.336 -32.156 1 88.44 816 ASN B O 1
ATOM 13900 N N . PRO B 1 817 ? -5.469 -13.633 -30.938 1 93.81 817 PRO B N 1
ATOM 13901 C CA . PRO B 1 817 ? -5.379 -14.414 -29.703 1 93.81 817 PRO B CA 1
ATOM 13902 C C . PRO B 1 817 ? -6.715 -15.031 -29.297 1 93.81 817 PRO B C 1
ATOM 13904 O O . PRO B 1 817 ? -7.746 -14.742 -29.906 1 93.81 817 PRO B O 1
ATOM 13907 N N . GLY B 1 818 ? -6.73 -15.992 -28.375 1 95.69 818 GLY B N 1
ATOM 13908 C CA . GLY B 1 818 ? -7.922 -16.5 -27.703 1 95.69 818 GLY B CA 1
ATOM 13909 C C . GLY B 1 818 ? -8.586 -17.641 -28.453 1 95.69 818 GLY B C 1
ATOM 13910 O O . GLY B 1 818 ? -9.68 -18.078 -28.078 1 95.69 818 GLY B O 1
ATOM 13911 N N . PHE B 1 819 ? -8.062 -18.094 -29.656 1 97.12 819 PHE B N 1
ATOM 13912 C CA . PHE B 1 819 ? -8.359 -19.359 -30.328 1 97.12 819 PHE B CA 1
ATOM 13913 C C . PHE B 1 819 ? -9.633 -19.234 -31.156 1 97.12 819 PHE B C 1
ATOM 13915 O O . PHE B 1 819 ? -10.188 -20.234 -31.609 1 97.12 819 PHE B O 1
ATOM 13922 N N . LYS B 1 820 ? -10.195 -18.016 -31.266 1 96.31 820 LYS B N 1
ATOM 13923 C CA . LYS B 1 820 ? -11.258 -17.891 -32.281 1 96.31 820 LYS B CA 1
ATOM 13924 C C . LYS B 1 820 ? -10.758 -18.312 -33.656 1 96.31 820 LYS B C 1
ATOM 13926 O O . LYS B 1 820 ? -11.516 -18.891 -34.438 1 96.31 820 LYS B O 1
ATOM 13931 N N . GLU B 1 821 ? -9.609 -17.984 -33.906 1 95.69 821 GLU B N 1
ATOM 13932 C CA . GLU B 1 821 ? -8.789 -18.516 -35 1 95.69 821 GLU B CA 1
ATOM 13933 C C . GLU B 1 821 ? -7.477 -19.078 -34.469 1 95.69 821 GLU B C 1
ATOM 13935 O O . GLU B 1 821 ? -6.805 -18.453 -33.656 1 95.69 821 GLU B O 1
ATOM 13940 N N . PHE B 1 822 ? -7.145 -20.297 -34.938 1 97 822 PHE B N 1
ATOM 13941 C CA . PHE B 1 822 ? -5.918 -20.906 -34.438 1 97 822 PHE B CA 1
ATOM 13942 C C . PHE B 1 822 ? -5.25 -21.734 -35.531 1 97 822 PHE B C 1
ATOM 13944 O O . PHE B 1 822 ? -5.789 -21.875 -36.625 1 97 822 PHE B O 1
ATOM 13951 N N . VAL B 1 823 ? -4.059 -22.156 -35.25 1 96.56 823 VAL B N 1
ATOM 13952 C CA . VAL B 1 823 ? -3.254 -22.891 -36.219 1 96.56 823 VAL B CA 1
ATOM 13953 C C . VAL B 1 823 ? -3.129 -24.344 -35.812 1 96.56 823 VAL B C 1
ATOM 13955 O O . VAL B 1 823 ? -2.969 -24.656 -34.625 1 96.56 823 VAL B O 1
ATOM 13958 N N . LEU B 1 824 ? -3.289 -25.234 -36.719 1 96.94 824 LEU B N 1
ATOM 13959 C CA . LEU B 1 824 ? -2.932 -26.641 -36.562 1 96.94 824 LEU B CA 1
ATOM 13960 C C . LEU B 1 824 ? -1.78 -27.016 -37.5 1 96.94 824 LEU B C 1
ATOM 13962 O O . LEU B 1 824 ? -1.969 -27.141 -38.719 1 96.94 824 LEU B O 1
ATOM 13966 N N . ALA B 1 825 ? -0.664 -27.141 -36.906 1 95.62 825 ALA B N 1
ATOM 13967 C CA . ALA B 1 825 ? 0.555 -27.406 -37.688 1 95.62 825 ALA B CA 1
ATOM 13968 C C . ALA B 1 825 ? 1.472 -28.375 -36.938 1 95.62 825 ALA B C 1
ATOM 13970 O O . ALA B 1 825 ? 2.582 -28 -36.531 1 95.62 825 ALA B O 1
ATOM 13971 N N . PRO B 1 826 ? 1.081 -29.641 -36.781 1 96.31 826 PRO B N 1
ATOM 13972 C CA . PRO B 1 826 ? 1.922 -30.562 -36.031 1 96.31 826 PRO B CA 1
ATOM 13973 C C . PRO B 1 826 ? 3.223 -30.906 -36.75 1 96.31 826 PRO B C 1
ATOM 13975 O O . PRO B 1 826 ? 3.248 -30.969 -38 1 96.31 826 PRO B O 1
ATOM 13978 N N . VAL B 1 827 ? 4.258 -31 -36 1 95.25 827 VAL B N 1
ATOM 13979 C CA . VAL B 1 827 ? 5.457 -31.641 -36.531 1 95.25 827 VAL B CA 1
ATOM 13980 C C . VAL B 1 827 ? 5.371 -33.156 -36.281 1 95.25 827 VAL B C 1
ATOM 13982 O O . VAL B 1 827 ? 4.863 -33.594 -35.25 1 95.25 827 VAL B O 1
ATOM 13985 N N . MET B 1 828 ? 5.789 -33.969 -37.219 1 94.5 828 MET B N 1
ATOM 13986 C CA . MET B 1 828 ? 5.707 -35.438 -37.156 1 94.5 828 MET B CA 1
ATOM 13987 C C . MET B 1 828 ? 7.082 -36.062 -37.344 1 94.5 828 MET B C 1
ATOM 13989 O O . MET B 1 828 ? 7.371 -36.656 -38.375 1 94.5 828 MET B O 1
ATOM 13993 N N . PRO B 1 829 ? 7.82 -35.969 -36.312 1 93.69 829 PRO B N 1
ATOM 13994 C CA . PRO B 1 829 ? 9.203 -36.438 -36.469 1 93.69 829 PRO B CA 1
ATOM 13995 C C . PRO B 1 829 ? 9.305 -37.938 -36.625 1 93.69 829 PRO B C 1
ATOM 13997 O O . PRO B 1 829 ? 8.461 -38.688 -36.125 1 93.69 829 PRO B O 1
ATOM 14000 N N . GLU B 1 830 ? 10.43 -38.312 -37.281 1 91.06 830 GLU B N 1
ATOM 14001 C CA . GLU B 1 830 ? 10.727 -39.719 -37.375 1 91.06 830 GLU B CA 1
ATOM 14002 C C . GLU B 1 830 ? 11.031 -40.312 -36 1 91.06 830 GLU B C 1
ATOM 14004 O O . GLU B 1 830 ? 11.68 -39.688 -35.156 1 91.06 830 GLU B O 1
ATOM 14009 N N . GLY B 1 831 ? 10.531 -41.375 -35.719 1 91.31 831 GLY B N 1
ATOM 14010 C CA . GLY B 1 831 ? 10.719 -42 -34.406 1 91.31 831 GLY B CA 1
ATOM 14011 C C . GLY B 1 831 ? 9.445 -42.062 -33.594 1 91.31 831 GLY B C 1
ATOM 14012 O O . GLY B 1 831 ? 9.367 -42.812 -32.625 1 91.31 831 GLY B O 1
ATOM 14013 N N . LEU B 1 832 ? 8.484 -41.281 -34.062 1 95.25 832 LEU B N 1
ATOM 14014 C CA . LEU B 1 832 ? 7.168 -41.312 -33.438 1 95.25 832 LEU B CA 1
ATOM 14015 C C . LEU B 1 832 ? 6.098 -41.75 -34.438 1 95.25 832 LEU B C 1
ATOM 14017 O O . LEU B 1 832 ? 5.953 -41.188 -35.5 1 95.25 832 LEU B O 1
ATOM 14021 N N . ASP B 1 833 ? 5.285 -42.719 -34.031 1 96.19 833 ASP B N 1
ATOM 14022 C CA . ASP B 1 833 ? 4.312 -43.281 -34.938 1 96.19 833 ASP B CA 1
ATOM 14023 C C . ASP B 1 833 ? 2.959 -42.594 -34.812 1 96.19 833 ASP B C 1
ATOM 14025 O O . ASP B 1 833 ? 2.188 -42.531 -35.781 1 96.19 833 ASP B O 1
ATOM 14029 N N . TRP B 1 834 ? 2.662 -42.156 -33.719 1 97.31 834 TRP B N 1
ATOM 14030 C CA . TRP B 1 834 ? 1.409 -41.406 -33.562 1 97.31 834 TRP B CA 1
ATOM 14031 C C . TRP B 1 834 ? 1.46 -40.5 -32.344 1 97.31 834 TRP B C 1
ATOM 14033 O O . TRP B 1 834 ? 2.291 -40.656 -31.469 1 97.31 834 TRP B O 1
ATOM 14043 N N . ALA B 1 835 ? 0.64 -39.469 -32.375 1 98.31 835 ALA B N 1
ATOM 14044 C CA . ALA B 1 835 ? 0.375 -38.562 -31.25 1 98.31 835 ALA B CA 1
ATOM 14045 C C . ALA B 1 835 ? -1.102 -38.188 -31.203 1 98.31 835 ALA B C 1
ATOM 14047 O O . ALA B 1 835 ? -1.723 -37.938 -32.25 1 98.31 835 ALA B O 1
ATOM 14048 N N . ARG B 1 836 ? -1.69 -38.25 -30.031 1 98.5 836 ARG B N 1
ATOM 14049 C CA . ARG B 1 836 ? -3.055 -37.844 -29.734 1 98.5 836 ARG B CA 1
ATOM 14050 C C . ARG B 1 836 ? -3.066 -36.688 -28.75 1 98.5 836 ARG B C 1
ATOM 14052 O O . ARG B 1 836 ? -2.773 -36.844 -27.562 1 98.5 836 ARG B O 1
ATOM 14059 N N . VAL B 1 837 ? -3.408 -35.531 -29.25 1 98.69 837 VAL B N 1
ATOM 14060 C CA . VAL B 1 837 ? -3.363 -34.312 -28.438 1 98.69 837 VAL B CA 1
ATOM 14061 C C . VAL B 1 837 ? -4.727 -33.625 -28.469 1 98.69 837 VAL B C 1
ATOM 14063 O O . VAL B 1 837 ? -5.367 -33.562 -29.516 1 98.69 837 VAL B O 1
ATOM 14066 N N . SER B 1 838 ? -5.211 -33.219 -27.359 1 98.38 838 SER B N 1
ATOM 14067 C CA . SER B 1 838 ? -6.43 -32.438 -27.281 1 98.38 838 SER B CA 1
ATOM 14068 C C . SER B 1 838 ? -6.27 -31.266 -26.312 1 98.38 838 SER B C 1
ATOM 14070 O O . SER B 1 838 ? -5.461 -31.328 -25.391 1 98.38 838 SER B O 1
ATOM 14072 N N . TYR B 1 839 ? -6.918 -30.203 -26.562 1 98.25 839 TYR B N 1
ATOM 14073 C CA . TYR B 1 839 ? -6.926 -29 -25.75 1 98.25 839 TYR B CA 1
ATOM 14074 C C . TYR B 1 839 ? -8.305 -28.344 -25.75 1 98.25 839 TYR B C 1
ATOM 14076 O O . TYR B 1 839 ? -8.836 -28.016 -26.812 1 98.25 839 TYR B O 1
ATOM 14084 N N . GLU B 1 840 ? -8.891 -28.188 -24.578 1 97.81 840 GLU B N 1
ATOM 14085 C CA . GLU B 1 840 ? -10.156 -27.453 -24.469 1 97.81 840 GLU B CA 1
ATOM 14086 C C . GLU B 1 840 ? -9.914 -25.953 -24.375 1 97.81 840 GLU B C 1
ATOM 14088 O O . GLU B 1 840 ? -9.805 -25.391 -23.281 1 97.81 840 GLU B O 1
ATOM 14093 N N . CYS B 1 841 ? -9.953 -25.297 -25.5 1 96.94 841 CYS B N 1
ATOM 14094 C CA . CYS B 1 841 ? -9.805 -23.844 -25.531 1 96.94 841 CYS B CA 1
ATOM 14095 C C . CYS B 1 841 ? -11.094 -23.156 -25.094 1 96.94 841 CYS B C 1
ATOM 14097 O O . CYS B 1 841 ? -12.07 -23.828 -24.734 1 96.94 841 CYS B O 1
ATOM 14099 N N . PRO B 1 842 ? -11.164 -21.875 -25.047 1 96.19 842 PRO B N 1
ATOM 14100 C CA . PRO B 1 842 ? -12.352 -21.172 -24.562 1 96.19 842 PRO B CA 1
ATOM 14101 C C . PRO B 1 842 ? -13.602 -21.484 -25.375 1 96.19 842 PRO B C 1
ATOM 14103 O O . PRO B 1 842 ? -14.719 -21.328 -24.875 1 96.19 842 PRO B O 1
ATOM 14106 N N . TYR B 1 843 ? -13.492 -22 -26.609 1 97.31 843 TYR B N 1
ATOM 14107 C CA . TYR B 1 843 ? -14.625 -22.25 -27.5 1 97.31 843 TYR B CA 1
ATOM 14108 C C . TYR B 1 843 ? -15.016 -23.719 -27.5 1 97.31 843 TYR B C 1
ATOM 14110 O O . TYR B 1 843 ? -16.078 -24.078 -28 1 97.31 843 TYR B O 1
ATOM 14118 N N . GLY B 1 844 ? -14.172 -24.547 -26.969 1 96.88 844 GLY B N 1
ATOM 14119 C CA . GLY B 1 844 ? -14.438 -25.984 -26.953 1 96.88 844 GLY B CA 1
ATOM 14120 C C . GLY B 1 844 ? -13.195 -26.812 -27.203 1 96.88 844 GLY B C 1
ATOM 14121 O O . GLY B 1 844 ? -12.07 -26.312 -27.109 1 96.88 844 GLY B O 1
ATOM 14122 N N . GLN B 1 845 ? -13.367 -28.047 -27.516 1 97.31 845 GLN B N 1
ATOM 14123 C CA . GLN B 1 845 ? -12.273 -29 -27.609 1 97.31 845 GLN B CA 1
ATOM 14124 C C . GLN B 1 845 ? -11.641 -28.984 -29 1 97.31 845 GLN B C 1
ATOM 14126 O O . GLN B 1 845 ? -12.344 -29.031 -30 1 97.31 845 GLN B O 1
ATOM 14131 N N . ILE B 1 846 ? -10.383 -28.844 -29.062 1 98.5 846 ILE B N 1
ATOM 14132 C CA . ILE B 1 846 ? -9.555 -29.047 -30.25 1 98.5 846 ILE B CA 1
ATOM 14133 C C . ILE B 1 846 ? -8.859 -30.391 -30.172 1 98.5 846 ILE B C 1
ATOM 14135 O O . ILE B 1 846 ? -8.281 -30.75 -29.141 1 98.5 846 ILE B O 1
ATOM 14139 N N . LEU B 1 847 ? -8.945 -31.172 -31.219 1 98.31 847 LEU B N 1
ATOM 14140 C CA . LEU B 1 847 ? -8.242 -32.438 -31.297 1 98.31 847 LEU B CA 1
ATOM 14141 C C . LEU B 1 847 ? -7.285 -32.469 -32.469 1 98.31 847 LEU B C 1
ATOM 14143 O O . LEU B 1 847 ? -7.617 -31.984 -33.562 1 98.31 847 LEU B O 1
ATOM 14147 N N . SER B 1 848 ? -6.137 -32.938 -32.312 1 98.44 848 SER B N 1
ATOM 14148 C CA . SER B 1 848 ? -5.137 -33.219 -33.344 1 98.44 848 SER B CA 1
ATOM 14149 C C . SER B 1 848 ? -4.492 -34.594 -33.125 1 98.44 848 SER B C 1
ATOM 14151 O O . SER B 1 848 ? -3.65 -34.75 -32.219 1 98.44 848 SER B O 1
ATOM 14153 N N . HIS B 1 849 ? -4.926 -35.562 -33.938 1 98.06 849 HIS B N 1
ATOM 14154 C CA . HIS B 1 849 ? -4.441 -36.938 -33.844 1 98.06 849 HIS B CA 1
ATOM 14155 C C . HIS B 1 849 ? -3.816 -37.375 -35.156 1 98.06 849 HIS B C 1
ATOM 14157 O O . HIS B 1 849 ? -4.504 -37.5 -36.156 1 98.06 849 HIS B O 1
ATOM 14163 N N . TRP B 1 850 ? -2.504 -37.688 -35.188 1 97.06 850 TRP B N 1
ATOM 14164 C CA . TRP B 1 850 ? -1.873 -38.219 -36.375 1 97.06 850 TRP B CA 1
ATOM 14165 C C . TRP B 1 850 ? -1.233 -39.562 -36.125 1 97.06 850 TRP B C 1
ATOM 14167 O O . TRP B 1 850 ? -0.835 -39.844 -34.969 1 97.06 850 TRP B O 1
ATOM 14177 N N . GLU B 1 851 ? -1.214 -40.375 -37.094 1 96.75 851 GLU B N 1
ATOM 14178 C CA . GLU B 1 851 ? -0.688 -41.719 -37 1 96.75 851 GLU B CA 1
ATOM 14179 C C . GLU B 1 851 ? -0.057 -42.156 -38.312 1 96.75 851 GLU B C 1
ATOM 14181 O O . GLU B 1 851 ? -0.587 -41.875 -39.375 1 96.75 851 GLU B O 1
ATOM 14186 N N . ARG B 1 852 ? 1.126 -42.781 -38.188 1 94.81 852 ARG B N 1
ATOM 14187 C CA . ARG B 1 852 ? 1.789 -43.438 -39.312 1 94.81 852 ARG B CA 1
ATOM 14188 C C . ARG B 1 852 ? 1.406 -44.906 -39.375 1 94.81 852 ARG B C 1
ATOM 14190 O O . ARG B 1 852 ? 1.753 -45.688 -38.469 1 94.81 852 ARG B O 1
ATOM 14197 N N . LYS B 1 853 ? 0.716 -45.156 -40.375 1 90.06 853 LYS B N 1
ATOM 14198 C CA . LYS B 1 853 ? 0.294 -46.562 -40.562 1 90.06 853 LYS B CA 1
ATOM 14199 C C . LYS B 1 853 ? 0.428 -46.969 -42.031 1 90.06 853 LYS B C 1
ATOM 14201 O O . LYS B 1 853 ? -0.057 -46.281 -42.906 1 90.06 853 LYS B O 1
ATOM 14206 N N . ASN B 1 854 ? 0.958 -48.188 -42.281 1 87.38 854 ASN B N 1
ATOM 14207 C CA . ASN B 1 854 ? 1.079 -48.781 -43.625 1 87.38 854 ASN B CA 1
ATOM 14208 C C . ASN B 1 854 ? 1.685 -47.781 -44.625 1 87.38 854 ASN B C 1
ATOM 14210 O O . ASN B 1 854 ? 1.122 -47.562 -45.688 1 87.38 854 ASN B O 1
ATOM 14214 N N . GLN B 1 855 ? 2.658 -47.062 -44.281 1 85.31 855 GLN B N 1
ATOM 14215 C CA . GLN B 1 855 ? 3.422 -46.125 -45.094 1 85.31 855 GLN B CA 1
ATOM 14216 C C . GLN B 1 855 ? 2.588 -44.906 -45.469 1 85.31 855 GLN B C 1
ATOM 14218 O O . GLN B 1 855 ? 2.889 -44.219 -46.438 1 85.31 855 GLN B O 1
ATOM 14223 N N . GLN B 1 856 ? 1.485 -44.812 -44.688 1 90.75 856 GLN B N 1
ATOM 14224 C CA . GLN B 1 856 ? 0.649 -43.625 -44.875 1 90.75 856 GLN B CA 1
ATOM 14225 C C . GLN B 1 856 ? 0.498 -42.844 -43.562 1 90.75 856 GLN B C 1
ATOM 14227 O O . GLN B 1 856 ? 0.523 -43.406 -42.5 1 90.75 856 GLN B O 1
ATOM 14232 N N . MET B 1 857 ? 0.382 -41.562 -43.812 1 93.38 857 MET B N 1
ATOM 14233 C CA . MET B 1 857 ? 0.081 -40.688 -42.688 1 93.38 857 MET B CA 1
ATOM 14234 C C . MET B 1 857 ? -1.411 -40.375 -42.625 1 93.38 857 MET B C 1
ATOM 14236 O O . MET B 1 857 ? -2.029 -40.062 -43.625 1 93.38 857 MET B O 1
ATOM 14240 N N . HIS B 1 858 ? -1.976 -40.625 -41.438 1 94.69 858 HIS B N 1
ATOM 14241 C CA . HIS B 1 858 ? -3.355 -40.25 -41.125 1 94.69 858 HIS B CA 1
ATOM 14242 C C . HIS B 1 858 ? -3.418 -39.125 -40.094 1 94.69 858 HIS B C 1
ATOM 14244 O O . HIS B 1 858 ? -2.811 -39.25 -39.031 1 94.69 858 HIS B O 1
ATOM 14250 N N . TRP B 1 859 ? -4.051 -38.062 -40.406 1 95.75 859 TRP B N 1
ATOM 14251 C CA . TRP B 1 859 ? -4.207 -36.938 -39.5 1 95.75 859 TRP B CA 1
ATOM 14252 C C . TRP B 1 859 ? -5.676 -36.562 -39.344 1 95.75 859 TRP B C 1
ATOM 14254 O O . TRP B 1 859 ? -6.324 -36.156 -40.312 1 95.75 859 TRP B O 1
ATOM 14264 N N . SER B 1 860 ? -6.215 -36.781 -38.125 1 96.31 860 SER B N 1
ATOM 14265 C CA . SER B 1 860 ? -7.594 -36.469 -37.75 1 96.31 860 SER B CA 1
ATOM 14266 C C . SER B 1 860 ? -7.66 -35.25 -36.844 1 96.31 860 SER B C 1
ATOM 14268 O O . SER B 1 860 ? -6.945 -35.156 -35.844 1 96.31 860 SER B O 1
ATOM 14270 N N . ILE B 1 861 ? -8.508 -34.312 -37.219 1 96.44 861 ILE B N 1
ATOM 14271 C CA . ILE B 1 861 ? -8.594 -33.094 -36.438 1 96.44 861 ILE B CA 1
ATOM 14272 C C . ILE B 1 861 ? -10.055 -32.781 -36.125 1 96.44 861 ILE B C 1
ATOM 14274 O O . ILE B 1 861 ? -10.961 -33.25 -36.812 1 96.44 861 ILE B O 1
ATOM 14278 N N . GLN B 1 862 ? -10.227 -32.125 -35 1 97.25 862 GLN B N 1
ATOM 14279 C CA . GLN B 1 862 ? -11.516 -31.594 -34.594 1 97.25 862 GLN B CA 1
ATOM 14280 C C . GLN B 1 862 ? -11.406 -30.094 -34.281 1 97.25 862 GLN B C 1
ATOM 14282 O O . GLN B 1 862 ? -10.5 -29.688 -33.562 1 97.25 862 GLN B O 1
ATOM 14287 N N . ILE B 1 863 ? -12.25 -29.297 -34.906 1 97.06 863 ILE B N 1
ATOM 14288 C CA . ILE B 1 863 ? -12.336 -27.859 -34.719 1 97.06 863 ILE B CA 1
ATOM 14289 C C . ILE B 1 863 ? -13.664 -27.5 -34.062 1 97.06 863 ILE B C 1
ATOM 14291 O O . ILE B 1 863 ? -14.734 -27.828 -34.562 1 97.06 863 ILE B O 1
ATOM 14295 N N . PRO B 1 864 ? -13.68 -26.859 -32.906 1 97.44 864 PRO B N 1
ATOM 14296 C CA . PRO B 1 864 ? -14.93 -26.594 -32.219 1 97.44 864 PRO B CA 1
ATOM 14297 C C . PRO B 1 864 ? -15.781 -25.531 -32.906 1 97.44 864 PRO B C 1
ATOM 14299 O O . PRO B 1 864 ? -15.266 -24.734 -33.688 1 97.44 864 PRO B O 1
ATOM 14302 N N . PRO B 1 865 ? -17.078 -25.469 -32.562 1 97.25 865 PRO B N 1
ATOM 14303 C CA . PRO B 1 865 ? -17.969 -24.469 -33.156 1 97.25 865 PRO B CA 1
ATOM 14304 C C . PRO B 1 865 ? -17.5 -23.031 -32.875 1 97.25 865 PRO B C 1
ATOM 14306 O O . PRO B 1 865 ? -16.844 -22.766 -31.875 1 97.25 865 PRO B O 1
ATOM 14309 N N . ASN B 1 866 ? -17.875 -22.172 -33.844 1 97.25 866 ASN B N 1
ATOM 14310 C CA . ASN B 1 866 ? -17.641 -20.734 -33.719 1 97.25 866 ASN B CA 1
ATOM 14311 C C . ASN B 1 866 ? -16.141 -20.406 -33.812 1 97.25 866 ASN B C 1
ATOM 14313 O O . ASN B 1 866 ? -15.703 -19.391 -33.281 1 97.25 866 ASN B O 1
ATOM 14317 N N . THR B 1 867 ? -15.312 -21.391 -34.375 1 96.56 867 THR B N 1
ATOM 14318 C CA . THR B 1 867 ? -13.891 -21.172 -34.594 1 96.56 867 THR B CA 1
ATOM 14319 C C . THR B 1 867 ? -13.492 -21.641 -36 1 96.56 867 THR B C 1
ATOM 14321 O O . THR B 1 867 ? -14.312 -22.203 -36.719 1 96.56 867 THR B O 1
ATOM 14324 N N . ARG B 1 868 ? -12.289 -21.266 -36.344 1 94.81 868 ARG B N 1
ATOM 14325 C CA . ARG B 1 868 ? -11.68 -21.797 -37.562 1 94.81 868 ARG B CA 1
ATOM 14326 C C . ARG B 1 868 ? -10.188 -22.062 -37.344 1 94.81 868 ARG B C 1
ATOM 14328 O O . ARG B 1 868 ? -9.562 -21.469 -36.469 1 94.81 868 ARG B O 1
ATOM 14335 N N . ALA B 1 869 ? -9.672 -22.938 -38.156 1 96.06 869 ALA B N 1
ATOM 14336 C CA . ALA B 1 869 ? -8.273 -23.328 -38.031 1 96.06 869 ALA B CA 1
ATOM 14337 C C . ALA B 1 869 ? -7.512 -23.141 -39.344 1 96.06 869 ALA B C 1
ATOM 14339 O O . ALA B 1 869 ? -8.039 -23.438 -40.406 1 96.06 869 ALA B O 1
ATOM 14340 N N . ILE B 1 870 ? -6.406 -22.578 -39.25 1 95.12 870 ILE B N 1
ATOM 14341 C CA . ILE B 1 870 ? -5.453 -22.562 -40.375 1 95.12 870 ILE B CA 1
ATOM 14342 C C . ILE B 1 870 ? -4.629 -23.844 -40.344 1 95.12 870 ILE B C 1
ATOM 14344 O O . ILE B 1 870 ? -3.945 -24.141 -39.375 1 95.12 870 ILE B O 1
ATOM 14348 N N . ILE B 1 871 ? -4.742 -24.609 -41.438 1 94.31 871 ILE B N 1
ATOM 14349 C CA . ILE B 1 871 ? -4.078 -25.906 -41.5 1 94.31 871 ILE B CA 1
ATOM 14350 C C . ILE B 1 871 ? -2.75 -25.766 -42.25 1 94.31 871 ILE B C 1
ATOM 14352 O O . ILE B 1 871 ? -2.711 -25.266 -43.375 1 94.31 871 ILE B O 1
ATOM 14356 N N . GLN B 1 872 ? -1.727 -26.203 -41.594 1 91.69 872 GLN B N 1
ATOM 14357 C CA . GLN B 1 872 ? -0.419 -26.25 -42.25 1 91.69 872 GLN B CA 1
ATOM 14358 C C . GLN B 1 872 ? 0.082 -27.688 -42.344 1 91.69 872 GLN B C 1
ATOM 14360 O O . GLN B 1 872 ? 0.357 -28.328 -41.344 1 91.69 872 GLN B O 1
ATOM 14365 N N . LEU B 1 873 ? 0.196 -28.141 -43.531 1 87.69 873 LEU B N 1
ATOM 14366 C CA . LEU B 1 873 ? 0.661 -29.5 -43.781 1 87.69 873 LEU B CA 1
ATOM 14367 C C . LEU B 1 873 ? 2.178 -29.547 -43.938 1 87.69 873 LEU B C 1
ATOM 14369 O O . LEU B 1 873 ? 2.785 -28.578 -44.406 1 87.69 873 LEU B O 1
ATOM 14373 N N . PRO B 1 874 ? 2.727 -30.672 -43.531 1 82.5 874 PRO B N 1
ATOM 14374 C CA . PRO B 1 874 ? 4.164 -30.797 -43.781 1 82.5 874 PRO B CA 1
ATOM 14375 C C . PRO B 1 874 ? 4.512 -30.703 -45.25 1 82.5 874 PRO B C 1
ATOM 14377 O O . PRO B 1 874 ? 3.686 -31.062 -46.125 1 82.5 874 PRO B O 1
ATOM 14380 N N . GLU B 1 875 ? 5.668 -30.312 -45.594 1 73.56 875 GLU B N 1
ATOM 14381 C CA . GLU B 1 875 ? 6.098 -30.094 -46.969 1 73.56 875 GLU B CA 1
ATOM 14382 C C . GLU B 1 875 ? 5.961 -31.359 -47.812 1 73.56 875 GLU B C 1
ATOM 14384 O O . GLU B 1 875 ? 5.609 -31.312 -48.969 1 73.56 875 GLU B O 1
ATOM 14389 N N . ALA B 1 876 ? 6.141 -32.438 -47.188 1 73.94 876 ALA B N 1
ATOM 14390 C CA . ALA B 1 876 ? 6.145 -33.719 -47.906 1 73.94 876 ALA B CA 1
ATOM 14391 C C . ALA B 1 876 ? 4.727 -34.25 -48.094 1 73.94 876 ALA B C 1
ATOM 14393 O O . ALA B 1 876 ? 4.508 -35.188 -48.844 1 73.94 876 ALA B O 1
ATOM 14394 N N . ALA B 1 877 ? 3.814 -33.562 -47.531 1 78.06 877 ALA B N 1
ATOM 14395 C CA . ALA B 1 877 ? 2.445 -34.062 -47.531 1 78.06 877 ALA B CA 1
ATOM 14396 C C . ALA B 1 877 ? 1.729 -33.625 -48.812 1 78.06 877 ALA B C 1
ATOM 14398 O O . ALA B 1 877 ? 1.806 -32.469 -49.219 1 78.06 877 ALA B O 1
ATOM 14399 N N . SER B 1 878 ? 1.177 -34.562 -49.5 1 75 878 SER B N 1
ATOM 14400 C CA . SER B 1 878 ? 0.342 -34.281 -50.656 1 75 878 SER B CA 1
ATOM 14401 C C . SER B 1 878 ? -1.008 -35 -50.562 1 75 878 SER B C 1
ATOM 14403 O O . SER B 1 878 ? -1.322 -35.875 -51.344 1 75 878 SER B O 1
ATOM 14405 N N . PRO B 1 879 ? -1.762 -34.5 -49.562 1 76 879 PRO B N 1
ATOM 14406 C CA . PRO B 1 879 ? -3.08 -35.125 -49.438 1 76 879 PRO B CA 1
ATOM 14407 C C . PRO B 1 879 ? -4.047 -34.688 -50.531 1 76 879 PRO B C 1
ATOM 14409 O O . PRO B 1 879 ? -3.777 -33.688 -51.219 1 76 879 PRO B O 1
ATOM 14412 N N . ASP B 1 880 ? -5.105 -35.469 -50.781 1 75.75 880 ASP B N 1
ATOM 14413 C CA . ASP B 1 880 ? -6.203 -35.031 -51.656 1 75.75 880 ASP B CA 1
ATOM 14414 C C . ASP B 1 880 ? -7.016 -33.906 -51 1 75.75 880 ASP B C 1
ATOM 14416 O O . ASP B 1 880 ? -7.691 -34.125 -50 1 75.75 880 ASP B O 1
ATOM 14420 N N . LEU B 1 881 ? -6.777 -32.719 -51.531 1 77.19 881 LEU B N 1
ATOM 14421 C CA . LEU B 1 881 ? -7.422 -31.562 -50.938 1 77.19 881 LEU B CA 1
ATOM 14422 C C . LEU B 1 881 ? -8.742 -31.25 -51.625 1 77.19 881 LEU B C 1
ATOM 14424 O O . LEU B 1 881 ? -9.367 -30.219 -51.344 1 77.19 881 LEU B O 1
ATOM 14428 N N . SER B 1 882 ? -9.094 -32.156 -52.469 1 67.88 882 SER B N 1
ATOM 14429 C CA . SER B 1 882 ? -10.281 -31.891 -53.281 1 67.88 882 SER B CA 1
ATOM 14430 C C . SER B 1 882 ? -11.516 -31.75 -52.375 1 67.88 882 SER B C 1
ATOM 14432 O O . SER B 1 882 ? -12.477 -31.062 -52.75 1 67.88 882 SER B O 1
ATOM 14434 N N . GLN B 1 883 ? -11.344 -32.312 -51.312 1 65.81 883 GLN B N 1
ATOM 14435 C CA . GLN B 1 883 ? -12.508 -32.344 -50.438 1 65.81 883 GLN B CA 1
ATOM 14436 C C . GLN B 1 883 ? -12.531 -31.094 -49.531 1 65.81 883 GLN B C 1
ATOM 14438 O O . GLN B 1 883 ? -13.508 -30.844 -48.844 1 65.81 883 GLN B O 1
ATOM 14443 N N . TYR B 1 884 ? -11.43 -30.328 -49.625 1 70.12 884 TYR B N 1
ATOM 14444 C CA . TYR B 1 884 ? -11.359 -29.188 -48.719 1 70.12 884 TYR B CA 1
ATOM 14445 C C . TYR B 1 884 ? -11.344 -27.875 -49.5 1 70.12 884 TYR B C 1
ATOM 14447 O O . TYR B 1 884 ? -10.398 -27.609 -50.25 1 70.12 884 TYR B O 1
ATOM 14455 N N . PRO B 1 885 ? -12.484 -27.312 -49.781 1 55.44 885 PRO B N 1
ATOM 14456 C CA . PRO B 1 885 ? -12.641 -26.203 -50.719 1 55.44 885 PRO B CA 1
ATOM 14457 C C . PRO B 1 885 ? -11.883 -24.938 -50.281 1 55.44 885 PRO B C 1
ATOM 14459 O O . PRO B 1 885 ? -11.594 -24.078 -51.094 1 55.44 885 PRO B O 1
ATOM 14462 N N . ASP B 1 886 ? -11.688 -24.594 -49.031 1 59.25 886 ASP B N 1
ATOM 14463 C CA . ASP B 1 886 ? -11.422 -23.188 -48.719 1 59.25 886 ASP B CA 1
ATOM 14464 C C . ASP B 1 886 ? -9.93 -22.938 -48.562 1 59.25 886 ASP B C 1
ATOM 14466 O O . ASP B 1 886 ? -9.328 -23.359 -47.562 1 59.25 886 ASP B O 1
ATOM 14470 N N . LEU B 1 887 ? -9.273 -22.609 -49.656 1 61.03 887 LEU B N 1
ATOM 14471 C CA . LEU B 1 887 ? -7.918 -22.078 -49.719 1 61.03 887 LEU B CA 1
ATOM 14472 C C . LEU B 1 887 ? -7.926 -20.562 -49.594 1 61.03 887 LEU B C 1
ATOM 14474 O O . LEU B 1 887 ? -8.57 -19.891 -50.406 1 61.03 887 LEU B O 1
ATOM 14478 N N . GLU B 1 888 ? -7.953 -19.984 -48.469 1 59.69 888 GLU B N 1
ATOM 14479 C CA . GLU B 1 888 ? -7.855 -18.531 -48.375 1 59.69 888 GLU B CA 1
ATOM 14480 C C . GLU B 1 888 ? -6.414 -18.062 -48.531 1 59.69 888 GLU B C 1
ATOM 14482 O O . GLU B 1 888 ? -5.578 -18.312 -47.656 1 59.69 888 GLU B O 1
ATOM 14487 N N . GLY B 1 889 ? -6.121 -17.266 -49.531 1 58.09 889 GLY B N 1
ATOM 14488 C CA . GLY B 1 889 ? -4.809 -16.688 -49.75 1 58.09 889 GLY B CA 1
ATOM 14489 C C . GLY B 1 889 ? -3.693 -17.719 -49.781 1 58.09 889 GLY B C 1
ATOM 14490 O O . GLY B 1 889 ? -2.609 -17.484 -49.25 1 58.09 889 GLY B O 1
ATOM 14491 N N . GLY B 1 890 ? -4.039 -19.031 -50.25 1 62.25 890 GLY B N 1
ATOM 14492 C CA . GLY B 1 890 ? -3.043 -20.078 -50.344 1 62.25 890 GLY B CA 1
ATOM 14493 C C . GLY B 1 890 ? -2.938 -20.922 -49.094 1 62.25 890 GLY B C 1
ATOM 14494 O O . GLY B 1 890 ? -2.197 -21.906 -49.062 1 62.25 890 GLY B O 1
ATOM 14495 N N . ARG B 1 891 ? -3.891 -20.484 -48.156 1 77.31 891 ARG B N 1
ATOM 14496 C CA . ARG B 1 891 ? -3.895 -21.234 -46.906 1 77.31 891 ARG B CA 1
ATOM 14497 C C . ARG B 1 891 ? -5.145 -22.094 -46.781 1 77.31 891 ARG B C 1
ATOM 14499 O O . ARG B 1 891 ? -6.227 -21.688 -47.219 1 77.31 891 ARG B O 1
ATOM 14506 N N . ILE B 1 892 ? -4.898 -23.25 -46.25 1 88.75 892 ILE B N 1
ATOM 14507 C CA . ILE B 1 892 ? -6.051 -24.094 -45.969 1 88.75 892 ILE B CA 1
ATOM 14508 C C . ILE B 1 892 ? -6.711 -23.641 -44.656 1 88.75 892 ILE B C 1
ATOM 14510 O O . ILE B 1 892 ? -6.105 -23.719 -43.594 1 88.75 892 ILE B O 1
ATOM 14514 N N . VAL B 1 893 ? -7.867 -23.047 -44.75 1 92.94 893 VAL B N 1
ATOM 14515 C CA . VAL B 1 893 ? -8.625 -22.625 -43.594 1 92.94 893 VAL B CA 1
ATOM 14516 C C . VAL B 1 893 ? -9.914 -23.438 -43.5 1 92.94 893 VAL B C 1
ATOM 14518 O O . VAL B 1 893 ? -10.719 -23.453 -44.406 1 92.94 893 VAL B O 1
ATOM 14521 N N . LEU B 1 894 ? -10.062 -24.109 -42.344 1 93.62 894 LEU B N 1
ATOM 14522 C CA . LEU B 1 894 ? -11.211 -24.984 -42.156 1 93.62 894 LEU B CA 1
ATOM 14523 C C . LEU B 1 894 ? -12.102 -24.469 -41.031 1 93.62 894 LEU B C 1
ATOM 14525 O O . LEU B 1 894 ? -11.609 -24.062 -40 1 93.62 894 LEU B O 1
ATOM 14529 N N . PRO B 1 895 ? -13.375 -24.422 -41.25 1 93.69 895 PRO B N 1
ATOM 14530 C CA . PRO B 1 895 ? -14.312 -24.094 -40.188 1 93.69 895 PRO B CA 1
ATOM 14531 C C . PRO B 1 895 ? -14.516 -25.25 -39.219 1 93.69 895 PRO B C 1
ATOM 14533 O O . PRO B 1 895 ? -13.875 -26.297 -39.344 1 93.69 895 PRO B O 1
ATOM 14536 N N . SER B 1 896 ? -15.422 -25.125 -38.281 1 95.88 896 SER B N 1
ATOM 14537 C CA . SER B 1 896 ? -15.672 -26.141 -37.25 1 95.88 896 SER B CA 1
ATOM 14538 C C . SER B 1 896 ? -16.109 -27.469 -37.906 1 95.88 896 SER B C 1
ATOM 14540 O O . SER B 1 896 ? -16.797 -27.484 -38.906 1 95.88 896 SER B O 1
ATOM 14542 N N . GLY B 1 897 ? -15.68 -28.531 -37.25 1 94.81 897 GLY B N 1
ATOM 14543 C CA . GLY B 1 897 ? -15.992 -29.859 -37.75 1 94.81 897 GLY B CA 1
ATOM 14544 C C . GLY B 1 897 ? -14.875 -30.859 -37.531 1 94.81 897 GLY B C 1
ATOM 14545 O O . GLY B 1 897 ? -13.867 -30.547 -36.906 1 94.81 897 GLY B O 1
ATOM 14546 N N . GLN B 1 898 ? -15.164 -32.094 -38 1 95 898 GLN B N 1
ATOM 14547 C CA . GLN B 1 898 ? -14.164 -33.156 -37.969 1 95 898 GLN B CA 1
ATOM 14548 C C . GLN B 1 898 ? -13.594 -33.375 -39.375 1 95 898 GLN B C 1
ATOM 14550 O O . GLN B 1 898 ? -14.328 -33.406 -40.375 1 95 898 GLN B O 1
ATOM 14555 N N . TYR B 1 899 ? -12.305 -33.438 -39.469 1 93.38 899 TYR B N 1
ATOM 14556 C CA . TYR B 1 899 ? -11.609 -33.594 -40.719 1 93.38 899 TYR B CA 1
ATOM 14557 C C . TYR B 1 899 ? -10.547 -34.688 -40.656 1 93.38 899 TYR B C 1
ATOM 14559 O O . TYR B 1 899 ? -10.086 -35.031 -39.562 1 93.38 899 TYR B O 1
ATOM 14567 N N . HIS B 1 900 ? -10.258 -35.281 -41.812 1 93.5 900 HIS B N 1
ATOM 14568 C CA . HIS B 1 900 ? -9.25 -36.344 -41.906 1 93.5 900 HIS B CA 1
ATOM 14569 C C . HIS B 1 900 ? -8.375 -36.156 -43.125 1 93.5 900 HIS B C 1
ATOM 14571 O O . HIS B 1 900 ? -8.891 -35.969 -44.25 1 93.5 900 HIS B O 1
ATOM 14577 N N . PHE B 1 901 ? -7.117 -36.156 -42.969 1 92.06 901 PHE B N 1
ATOM 14578 C CA . PHE B 1 901 ? -6.137 -36.062 -44.031 1 92.06 901 PHE B CA 1
ATOM 14579 C C . PHE B 1 901 ? -5.32 -37.344 -44.125 1 92.06 901 PHE B C 1
ATOM 14581 O O . PHE B 1 901 ? -4.973 -37.938 -43.125 1 92.06 901 PHE B O 1
ATOM 14588 N N . THR B 1 902 ? -5.094 -37.75 -45.312 1 91.62 902 THR B N 1
ATOM 14589 C CA . THR B 1 902 ? -4.234 -38.906 -45.562 1 91.62 902 THR B CA 1
ATOM 14590 C C . THR B 1 902 ? -3.246 -38.625 -46.688 1 91.62 902 THR B C 1
ATOM 14592 O O . THR B 1 902 ? -3.605 -38 -47.688 1 91.62 902 THR B O 1
ATOM 14595 N N . TRP B 1 903 ? -2.107 -39.094 -46.5 1 89.69 903 TRP B N 1
ATOM 14596 C CA . TRP B 1 903 ? -1.104 -39 -47.562 1 89.69 903 TRP B CA 1
ATOM 14597 C C . TRP B 1 903 ? -0.026 -40.062 -47.375 1 89.69 903 TRP B C 1
ATOM 14599 O O . TRP B 1 903 ? 0.15 -40.625 -46.281 1 89.69 903 TRP B O 1
#

pLDDT: mean 94.52, std 11.65, range [16.75, 98.88]

Nearest PDB structures (foldseek):
  6i60-assembly1_A  TM=9.319E-01  e=8.719E-102  Dictyoglomus thermophilum H-6-12
  6i60-assembly2_B  TM=9.271E-01  e=1.292E-101  Dictyoglomus thermophilum H-6-12
  3w5n-assembly1_A  TM=9.077E-01  e=1.373E-94  Streptomyces avermitilis MA-4680 = NBRC 14893
  6gsz-assembly1_A  TM=9.161E-01  e=5.321E-84  Aspergillus terreus
  2okx-assembly1_A  TM=8.145E-01  e=2.962E-34  Bacillus sp. GL1

Organism: NCBI:txid346377

Solvent-accessible surface area (backbone atoms only — not comparable to full-atom values): 91716 Å² total; per-residue (Å²): 134,87,76,78,75,78,76,76,75,78,75,75,77,74,75,75,71,71,75,78,72,77,74,56,53,40,46,43,76,60,26,50,66,84,28,73,55,39,62,32,38,60,59,88,52,43,30,31,31,41,27,50,48,62,79,55,64,56,38,38,46,50,21,34,31,45,36,29,9,77,37,68,69,42,41,74,71,70,40,31,82,39,23,59,66,47,85,38,85,37,63,75,45,65,69,45,58,55,82,48,60,85,74,58,67,70,35,62,34,28,36,38,40,31,40,34,34,86,85,42,69,37,55,70,27,69,82,46,42,39,17,36,22,59,62,44,80,80,69,57,60,70,46,36,28,37,60,91,65,78,52,94,91,34,44,93,35,52,79,50,36,46,43,32,41,38,36,32,46,71,49,65,50,62,62,60,68,65,38,28,38,37,39,39,33,39,41,26,12,38,49,47,29,49,59,65,37,70,62,77,73,65,41,64,22,49,62,71,65,45,52,63,58,29,44,52,30,50,51,45,82,37,52,89,71,57,52,62,60,31,75,38,12,39,24,39,42,30,28,31,43,71,32,30,39,71,50,31,96,44,62,26,67,38,41,53,71,73,52,62,42,36,37,39,39,36,37,42,34,35,31,70,89,69,52,75,48,71,54,45,32,46,58,82,26,36,24,44,57,78,46,26,42,49,23,36,23,60,32,43,23,31,35,34,35,49,74,36,55,74,75,65,59,28,24,68,86,50,84,60,81,86,43,42,64,28,32,65,30,61,71,74,39,56,35,72,36,48,48,77,42,59,50,26,22,75,76,45,79,42,59,49,74,47,74,42,82,45,83,89,67,25,33,42,36,33,38,83,45,52,44,20,22,51,57,36,38,53,48,51,52,51,61,67,38,49,33,38,41,37,56,15,66,47,61,38,96,88,67,44,74,44,58,68,40,22,64,84,30,61,33,31,36,35,42,28,37,62,40,54,82,74,44,74,50,59,80,72,48,50,45,40,29,26,22,32,35,41,38,32,53,61,74,61,89,83,59,66,85,34,43,36,34,38,32,33,22,38,68,57,53,76,37,34,48,73,44,51,68,45,66,60,53,39,48,52,52,50,12,45,50,43,25,51,47,35,24,30,65,55,43,59,30,48,32,54,51,34,74,66,56,42,30,42,29,54,45,43,31,51,32,46,53,21,45,50,51,36,25,63,45,64,47,46,52,52,53,42,51,48,28,42,58,69,42,38,44,84,66,22,55,44,35,39,26,39,44,47,48,48,58,41,68,75,53,41,44,63,28,41,43,21,60,58,48,49,40,48,44,50,25,41,62,58,49,46,53,61,61,42,44,74,42,42,66,60,55,52,39,28,53,50,39,50,41,73,76,34,45,42,96,63,36,39,28,60,51,33,54,41,39,50,39,56,46,56,57,96,37,73,75,72,30,48,61,35,75,58,90,57,69,52,53,29,40,66,58,21,31,53,47,53,37,50,49,29,56,50,48,41,55,46,23,58,71,48,72,40,55,85,52,34,64,58,33,53,49,49,30,53,45,28,50,53,21,42,46,70,74,32,50,36,80,90,80,34,40,21,69,86,61,41,56,45,50,40,47,50,39,60,64,65,66,65,55,54,80,90,46,41,66,50,32,49,48,50,45,50,42,40,26,54,60,78,45,66,54,25,71,68,46,16,37,57,30,32,37,49,42,45,53,42,37,36,74,73,70,33,43,50,58,35,50,45,42,58,56,29,54,54,86,49,24,68,31,26,40,45,76,69,70,44,51,26,30,38,62,38,67,55,46,91,45,34,25,43,83,71,44,41,67,41,15,52,38,69,49,14,21,48,56,34,33,50,40,42,32,54,26,3,55,38,60,33,93,53,42,28,46,48,36,21,32,40,42,45,54,80,43,83,92,56,46,32,37,41,26,35,36,52,51,78,42,37,54,34,37,27,34,38,37,60,52,94,93,26,40,39,38,39,38,34,39,28,40,55,25,36,34,40,52,50,72,55,88,86,57,70,48,83,53,83,83,58,78,48,59,58,96,86,33,41,46,44,53,9,34,78,49,75,48,50,68,135,84,72,84,82,81,88,69,83,74,82,72,78,71,73,75,68,68,73,77,71,77,71,54,51,40,46,43,76,61,26,50,67,84,28,73,54,38,64,33,36,61,57,89,53,42,30,31,30,42,28,49,47,61,79,55,65,53,37,37,46,49,21,35,30,45,34,28,8,77,37,69,67,40,42,76,71,70,38,31,82,41,24,58,66,47,84,38,84,38,64,75,45,65,70,45,57,56,81,47,59,86,75,58,67,70,36,64,35,28,35,37,40,32,40,32,34,85,87,45,69,35,54,70,28,69,84,46,42,40,17,37,22,60,65,42,78,80,69,58,60,68,44,36,28,36,61,90,65,78,53,93,92,35,44,92,36,52,77,47,34,45,42,33,41,38,37,32,46,71,49,66,49,62,64,59,68,65,40,29,39,38,40,39,33,38,41,26,12,38,47,46,29,49,59,66,36,70,60,75,72,66,39,64,22,49,64,71,64,44,51,64,58,28,45,50,29,50,51,43,82,37,52,89,70,58,52,62,60,30,75,37,12,37,23,37,42,31,28,31,43,72,32,31,39,72,50,30,96,44,63,27,67,37,40,54,70,73,51,63,43,36,38,39,38,34,37,40,34,34,32,71,89,70,52,73,48,72,54,45,32,46,58,82,24,36,24,44,56,79,47,25,41,49,23,35,22,61,31,44,23,32,34,33,36,50,74,36,55,74,75,64,59,26,25,69,86,50,84,59,83,85,43,41,64,28,31,66,30,60,70,74,39,57,37,73,36,47,48,75,42,58,51,25,22,75,76,44,80,42,60,50,73,45,75,44,82,45,83,86,68,25,34,42,36,33,39,83,44,54,43,21,23,50,58,37,37,52,46,52,50,52,61,67,38,49,34,38,42,37,55,16,64,47,62,39,97,88,67,43,74,44,57,67,40,23,65,84,30,60,33,30,35,34,44,27,36,61,41,53,83,74,45,74,48,57,79,71,47,51,45,39,28,26,22,31,35,39,40,32,53,60,74,62,88,82,58,66,87,34,41,37,35,36,32,34,22,40,69,56,52,75,37,34,48,74,44,52,68,45,66,59,53,37,48,51,50,50,12,46,50,45,27,52,48,36,24,29,67,55,44,60,30,48,32,53,51,34,72,66,54,43,29,42,30,54,46,42,32,51,30,45,53,21,44,52,50,36,26,64,45,64,48,45,51,51,51,42,53,48,27,43,58,70,42,38,44,84,66,23,55,45,34,39,26,39,44,47,48,48,58,42,68,75,53,44,43,64,28,40,42,19,60,59,48,49,41,49,43,50,24,42,62,58,50,46,54,62,62,44,44,74,42,43,67,59,55,53,38,29,52,49,39,50,44,73,74,33,43,42,97,62,35,40,28,60,51,34,54,42,40,51,39,56,44,55,57,97,38,74,73,72,29,47,62,35,75,58,90,58,67,51,53,29,39,67,59,21,30,52,46,53,36,50,48,28,56,50,46,41,55,45,22,58,72,49,72,41,54,85,53,36,64,60,34,53,52,50,31,51,45,28,52,53,22,45,48,72,72,33,50,38,80,90,82,33,41,21,69,88,62,41,57,44,49,40,45,50,38,59,65,65,66,66,55,55,82,89,46,43,64,49,32,49,47,50,46,51,42,41,26,54,59,78,45,66,53,25,72,71,45,17,37,56,30,31,36,50,43,44,54,42,37,36,75,73,71,33,42,51,57,35,50,44,40,58,55,28,53,55,86,52,25,68,31,25,39,46,78,67,70,43,50,27,30,38,61,38,67,54,48,92,44,35,26,42,82,70,43,42,67,40,14,54,38,69,50,12,21,48,56,33,32,50,40,40,32,55,26,3,55,36,60,33,94,51,42,28,48,49,36,21,32,40,40,46,54,82,42,83,93,57,46,32,38,44,27,36,35,54,50,78,43,37,54,33,36,28,34,36,35,61,49,95,94,26,41,40,38,39,36,34,39,29,40,55,26,36,34,40,52,49,74,57,89,87,58,69,49,82,53,82,83,56,78,49,59,58,96,86,33,42,48,43,53,8,34,77,49,77,45,51,68

Sequence (1806 aa):
MQYKQLTIILIMLFGSISPAWAGGVQVIRLKVEGLHNPEAIDRVAPLLSWQLESSHKGLWQEAYQVIVASSEDLLAKGQGDLWDSGKLLSGDSQGIPYAGKPLQTNTKVYWKVKVWTNRGESDWSAVYHWRLGLRYQKDWKGRWIGFDRAFPWEEISTFPTMGARYFRNEFVPKDNIKSATAYIIGLGLYELSLNGQKVGDAVLAPTPTDYEENVKYNAFDLSDRLRAGERNAVGVVLGNGRYFTMRQHYKAYKIKNFGFPKLLLNIIINYEDGTTETISTSDQWMGTADGPIRNNNEYDGEYYDANKELGAWDEVGFDDSSWLPAEYVQEPGGDYQAQLNENMKVMKELRPVAISARAGQRYMLDMGQNMVGWLRIRVRGNQGDTVRLTFAESLQEDGELFLTNLRDAKVTDTYILKGQETEIWEPKFTYHGFRFVEVSGLLDPPILEDFVGQVVYDDIRTVGQFETSDPMLNQIYQNAWWGIAGNYKGMPVDCPQRNERQPWLGDRAVGAYGENYMFDNSRLYRKWLEDIFYAQRGDGSIPDVAPAYWRYYSDNMTWPGTYLMIADMLYKQTADTSVIREHYPAMKKWLAYMKELYMSPDFVLTKDSYGDWVVPPPSIEAGRGQNADVKRPSPLISTAYYYYFMNLMIDFATLSGQEGDIPCFQQLRDQVLSGFQEAFYQPEEGYYGDNKMTDNLLPLAFGMVDEQDKDRVFEQLVNTIMVKNQGHLSTGLIGTQWLMRTLSDFGRADLALQLATNTSYPSWGYMVENGASTIWELWHGNVAKASMNSQNHTMLLGDLMLWYYEYLGGIKAGENPGFKEFVLAPVMPEGLDWARVSYECPYGQILSHWERKNQQMHWSIQIPPNTRAIIQLPEAASPDLSQYPDLEGGRIVLPSGQYHFTWMQYKQLTIILIMLFGSISPAWAGGVQVIRLKVEGLHNPEAIDRVAPLLSWQLESSHKGLWQEAYQVIVASSEDLLAKGQGDLWDSGKLLSGDSQGIPYAGKPLQTNTKVYWKVKVWTNRGESDWSAVYHWRLGLRYQKDWKGRWIGFDRAFPWEEISTFPTMGARYFRNEFVPKDNIKSATAYIIGLGLYELSLNGQKVGDAVLAPTPTDYEENVKYNAFDLSDRLRAGERNAVGVVLGNGRYFTMRQHYKAYKIKNFGFPKLLLNIIINYEDGTTETISTSDQWMGTADGPIRNNNEYDGEYYDANKELGAWDEVGFDDSSWLPAEYVQEPGGDYQAQLNENMKVMKELRPVAISARAGQRYMLDMGQNMVGWLRIRVRGNQGDTVRLTFAESLQEDGELFLTNLRDAKVTDTYILKGQETEIWEPKFTYHGFRFVEVSGLLDPPILEDFVGQVVYDDIRTVGQFETSDPMLNQIYQNAWWGIAGNYKGMPVDCPQRNERQPWLGDRAVGAYGENYMFDNSRLYRKWLEDIFYAQRGDGSIPDVAPAYWRYYSDNMTWPGTYLMIADMLYKQTADTSVIREHYPAMKKWLAYMKELYMSPDFVLTKDSYGDWVVPPPSIEAGRGQNADVKRPSPLISTAYYYYFMNLMIDFATLSGQEGDIPCFQQLRDQVLSGFQEAFYQPEEGYYGDNKMTDNLLPLAFGMVDEQDKDRVFEQLVNTIMVKNQGHLSTGLIGTQWLMRTLSDFGRADLALQLATNTSYPSWGYMVENGASTIWELWHGNVAKASMNSQNHTMLLGDLMLWYYEYLGGIKAGENPGFKEFVLAPVMPEGLDWARVSYECPYGQILSHWERKNQQMHWSIQIPPNTRAIIQLPEAASPDLSQYPDLEGGRIVLPSGQYHFTW

Foldseek 3Di:
DCPPDPPPPPPPPPPPPPPDPDFAKAKADKDWLNHFQAAEAADQWTFIAIFIDGFDFFKFFQWKWKAKAQDPVCVVVVHRVFDIPPTDGDRDRTGHTDDGHGDDAFGKMKMWMWTAIPVGTHDIHDITMYHHHDHDPVVADAFKWDDQDDDPLWDFAQQTWAFKKKKKDKDAAAAAWPWKKKKKFKPQAKWKDKQQHTFDFFFRDDFDFPQQAETAIGMGTCRVPDDHRDMMMMMMIHARHPQAPRGGPPPCVFFPHNGGIIMWMWMWIAGPVGDIDIDIDYLQMWMDRQAQFGGDDAQAHTEGEPLRHQPSCRRPPRDRVVTHRIDGDDHHHHYYGHQPFFGKHQPDKFFWPDWDDDPPQKIKTFRLFFAKFWKKFKAADAQFQKKKKAFAADADPVGHGDCVLQPPGNRMYMYGDRHDGMDIDIDRNYMATHRMIMIHRGPDDDDRVRIMDGHMAGPWDFFKDKDFPFVLLVLQVQQLVRLQRNQHRLARFFARHHSGRFRFQLLCQLVVLLVVQTIVCLSSLLVQLVQQVSQADPQLFTARTGVSSTRHRQDFCRRNVSSLRSLVSSCQQAVDLVSLQVCLVSLVSNLVSQCVPAQDPQRQRHDHWAPLQFFDDLDLVVQFAADSRDGDGDSLVRLLSSLLVLVSSLVSCVSNVNNVCNVVSVVSSVSSLRSSCVPFADVVQLEGHPLALQRLQSCLQSVSDDPVSNVVSVVSNVCCCCPVSVLEHRTHLNSLLRPQVSCVVVPNNVSSVSQQNDCDPQGSNVCVVVPQSHDKNHSSLVRHHSNRIGSRGNRNCRCVSVCSCCAQQVWGRDPRHQQLETERDYDDDPPTFKMWIWGQTSHGIWIWIWGDDPNKIKIKIFDGHSHKYWYDDPPPDDWDCVVQPDQDVNIRMTRGHMDMTMD/DDDPDDDPPDPPPPPPPPPPPDFAKAKDDKDWLNHFQAAEAADQWTFIAIFIDGFDFFKFFQWKWKAKPQDPVCVVVVHRVFDIPPTDGDRDRTGHTDDGHGDDAFGKMKMWMWTAIPVGTHDIHDITIYHHHDHDPVSADAFKWDDQDDDPLWDFAQQTWAFKKKKKDKDAAAAAWPWKKKKKFKPQAKWKDKQQHTFDFFFRDDFDFPQQAETAIGMGTCRVPDDHRDMMMMMMIHARHPQAPRGGPPPCVFFPHNGGIIMWMWMWIAGPVGDIDIDIDYLQMWMDRQAQFGGDDAQAHTEGEPLRHQPSCRRPPRDRVVTHRIDGDDHHHHYYGHQPFFGKHQPDKFFWPDWDDDPPQKIKTFRLFFAKFWKKFKAADAAFQKKKKAFAADADPVGHGDCVLQPPGNRMYMYGDRHDGMDIDIDRNYMATHRMIMIHRGPDDDDRVRIMDGHMAGPWDFFKDKDFPFVLLVLQVQQLVRLQRNQHRLARFFARHHSGRFRFQLLCQLVVLLVVQTIVCLSSLLVQLVQQVSQADPQLFTARTGVSSTRHRQDFCRRNVSSLRSLVSSCQQAVDLVSLQVCLVSLVSNLVSQCVPAQDPQRQRHDHWAPLQFFDDLDLVRQFAADSRDGDGDSLVRLLSSLLVLVSSLVSCVSNVNNVCNVVSVVSSVSSLSSSCVPFADVVQLEGHPLALQRLQSCLQSVSDDPVSNVVSVVSNVCCCCPVSVLEHRTHLNSLLRPQVSCVVVPNNVSSVSQQNDCDPQGSNVCVVVPQSHDKPHSSLVRHHSNRIGSRGNRNCRCVSVCSCCAQQVWGRDPRHQQLETEREYDDDPPIFKMWIWGQTSHGIWIWIWGDDPNKIKIKIFAGHSHKYWYDDDPPDDWPCVVQPDQDVNIRMTRGHMDMTMD